Protein AF-0000000086067739 (afdb_homodimer)

Structure (mmCIF, N/CA/C/O backbone):
data_AF-0000000086067739-model_v1
#
loop_
_entity.id
_entity.type
_entity.pdbx_description
1 polymer 'Uncharacterized protein'
#
loop_
_atom_site.group_PDB
_atom_site.id
_atom_site.type_symbol
_atom_site.label_atom_id
_atom_site.label_alt_id
_atom_site.label_comp_id
_atom_site.label_asym_id
_atom_site.label_entity_id
_atom_site.label_seq_id
_atom_site.pdbx_PDB_ins_code
_atom_site.Cartn_x
_atom_site.Cartn_y
_atom_site.Cartn_z
_atom_site.occupancy
_atom_site.B_iso_or_equiv
_atom_site.auth_seq_id
_atom_site.auth_comp_id
_atom_site.auth_asym_id
_atom_site.auth_atom_id
_atom_site.pdbx_PDB_model_num
ATOM 1 N N . MET A 1 1 ? -11.281 33.219 -3.848 1 17.33 1 MET A N 1
ATOM 2 C CA . MET A 1 1 ? -10.469 34.031 -2.949 1 17.33 1 MET A CA 1
ATOM 3 C C . MET A 1 1 ? -11.281 34.469 -1.734 1 17.33 1 MET A C 1
ATOM 5 O O . MET A 1 1 ? -10.789 34.438 -0.606 1 17.33 1 MET A O 1
ATOM 9 N N . ALA A 1 2 ? -12.547 34.875 -2.168 1 20.64 2 ALA A N 1
ATOM 10 C CA . ALA A 1 2 ? -13.492 35.594 -1.303 1 20.64 2 ALA A CA 1
ATOM 11 C C . ALA A 1 2 ? -14.117 34.625 -0.287 1 20.64 2 ALA A C 1
ATOM 13 O O . ALA A 1 2 ? -14.438 35.031 0.833 1 20.64 2 ALA A O 1
ATOM 14 N N . GLY A 1 3 ? -14.109 33.312 -0.742 1 23.55 3 GLY A N 1
ATOM 15 C CA . GLY A 1 3 ? -14.961 32.375 -0.051 1 23.55 3 GLY A CA 1
ATOM 16 C C . GLY A 1 3 ? -14.336 31.812 1.214 1 23.55 3 GLY A C 1
ATOM 17 O O . GLY A 1 3 ? -15.047 31.422 2.143 1 23.55 3 GLY A O 1
ATOM 18 N N . ARG A 1 4 ? -12.945 31.688 1.188 1 25.94 4 ARG A N 1
ATOM 19 C CA . ARG A 1 4 ? -12.203 31.047 2.273 1 25.94 4 ARG A CA 1
ATOM 20 C C . ARG A 1 4 ? -12.203 31.938 3.518 1 25.94 4 ARG A C 1
ATOM 22 O O . ARG A 1 4 ? -12.141 31.438 4.641 1 25.94 4 ARG A O 1
ATOM 29 N N . LEU A 1 5 ? -12.18 33.312 3.35 1 25.94 5 LEU A N 1
ATOM 30 C CA . LEU A 1 5 ? -12.195 34.375 4.348 1 25.94 5 LEU A CA 1
ATOM 31 C C . LEU A 1 5 ? -13.531 34.406 5.09 1 25.94 5 LEU A C 1
ATOM 33 O O . LEU A 1 5 ? -13.57 34.656 6.293 1 25.94 5 LEU A O 1
ATOM 37 N N . LEU A 1 6 ? -14.562 33.75 4.535 1 26.33 6 LEU A N 1
ATOM 38 C CA . LEU A 1 6 ? -15.938 33.875 5.016 1 26.33 6 LEU A CA 1
ATOM 39 C C . LEU A 1 6 ? -16.188 32.875 6.16 1 26.33 6 LEU A C 1
ATOM 41 O O . LEU A 1 6 ? -16.875 33.219 7.125 1 26.33 6 LEU A O 1
ATOM 45 N N . LEU A 1 7 ? -15.531 31.734 6.176 1 29.16 7 LEU A N 1
ATOM 46 C CA . LEU A 1 7 ? -15.82 30.859 7.309 1 29.16 7 LEU A CA 1
ATOM 47 C C . LEU A 1 7 ? -15.102 31.344 8.562 1 29.16 7 LEU A C 1
ATOM 49 O O . LEU A 1 7 ? -15.672 31.297 9.664 1 29.16 7 LEU A O 1
ATOM 53 N N . ALA A 1 8 ? -13.852 31.781 8.594 1 29.7 8 ALA A N 1
ATOM 54 C CA . ALA A 1 8 ? -13.266 32.531 9.695 1 29.7 8 ALA A CA 1
ATOM 55 C C . ALA A 1 8 ? -13.992 33.875 9.906 1 29.7 8 ALA A C 1
ATOM 57 O O . ALA A 1 8 ? -14.188 34.281 11.047 1 29.7 8 ALA A O 1
ATOM 58 N N . LEU A 1 9 ? -14.516 34.469 8.898 1 28.34 9 LEU A N 1
ATOM 59 C CA . LEU A 1 9 ? -15.391 35.656 8.898 1 28.34 9 LEU A CA 1
ATOM 60 C C . LEU A 1 9 ? -16.797 35.281 9.359 1 28.34 9 LEU A C 1
ATOM 62 O O . LEU A 1 9 ? -17.5 36.094 9.977 1 28.34 9 LEU A O 1
ATOM 66 N N . PHE A 1 10 ? -17.266 34.031 9.117 1 32.88 10 PHE A N 1
ATOM 67 C CA . PHE A 1 10 ? -18.516 33.531 9.695 1 32.88 10 PHE A CA 1
ATOM 68 C C . PHE A 1 10 ? -18.391 33.375 11.203 1 32.88 10 PHE A C 1
ATOM 70 O O . PHE A 1 10 ? -19.312 33.719 11.953 1 32.88 10 PHE A O 1
ATOM 77 N N . ALA A 1 11 ? -17.344 32.75 11.68 1 32.59 11 ALA A N 1
ATOM 78 C CA . ALA A 1 11 ? -17.047 32.875 13.109 1 32.59 11 ALA A CA 1
ATOM 79 C C . ALA A 1 11 ? -16.734 34.312 13.492 1 32.59 11 ALA A C 1
ATOM 81 O O . ALA A 1 11 ? -17.172 34.781 14.547 1 32.59 11 ALA A O 1
ATOM 82 N N . CYS A 1 12 ? -15.938 34.969 12.719 1 30.16 12 CYS A N 1
ATOM 83 C CA . CYS A 1 12 ? -15.711 36.406 12.922 1 30.16 12 CYS A CA 1
ATOM 84 C C . CYS A 1 12 ? -16.953 37.188 12.555 1 30.16 12 CYS A C 1
ATOM 86 O O . CYS A 1 12 ? -17.188 38.281 13.125 1 30.16 12 CYS A O 1
ATOM 88 N N . ALA A 1 13 ? -17.672 36.906 11.547 1 30.84 13 ALA A N 1
ATOM 89 C CA . ALA A 1 13 ? -18.922 37.625 11.281 1 30.84 13 ALA A CA 1
ATOM 90 C C . ALA A 1 13 ? -19.922 37.406 12.422 1 30.84 13 ALA A C 1
ATOM 92 O O . ALA A 1 13 ? -20.719 38.312 12.727 1 30.84 13 ALA A O 1
ATOM 93 N N . ALA A 1 14 ? -19.969 36.281 12.922 1 33.66 14 ALA A N 1
ATOM 94 C CA . ALA A 1 14 ? -20.594 36.219 14.242 1 33.66 14 ALA A CA 1
ATOM 95 C C . ALA A 1 14 ? -19.828 37.125 15.234 1 33.66 14 ALA A C 1
ATOM 97 O O . ALA A 1 14 ? -20.438 37.719 16.109 1 33.66 14 ALA A O 1
ATOM 98 N N . VAL A 1 15 ? -18.5 37.188 15.078 1 32.62 15 VAL A N 1
ATOM 99 C CA . VAL A 1 15 ? -17.688 38.156 15.797 1 32.62 15 VAL A CA 1
ATOM 100 C C . VAL A 1 15 ? -17.875 39.531 15.188 1 32.62 15 VAL A C 1
ATOM 102 O O . VAL A 1 15 ? -17.438 40.531 15.758 1 32.62 15 VAL A O 1
ATOM 105 N N . ARG A 1 16 ? -18.141 39.719 13.984 1 35 16 ARG A N 1
ATOM 106 C CA . ARG A 1 16 ? -18.406 41.094 13.523 1 35 16 ARG A CA 1
ATOM 107 C C . ARG A 1 16 ? -19.422 41.781 14.422 1 35 16 ARG A C 1
ATOM 109 O O . ARG A 1 16 ? -19.391 43 14.57 1 35 16 ARG A O 1
ATOM 116 N N . ALA A 1 17 ? -20.453 41.125 14.688 1 34.03 17 ALA A N 1
ATOM 117 C CA . ALA A 1 17 ? -21.219 41.906 15.664 1 34.03 17 ALA A CA 1
ATOM 118 C C . ALA A 1 17 ? -20.391 42.219 16.906 1 34.03 17 ALA A C 1
ATOM 120 O O . ALA A 1 17 ? -20.734 43.094 17.688 1 34.03 17 ALA A O 1
ATOM 121 N N . MET A 1 18 ? -19.297 41.406 17.156 1 36.53 18 MET A N 1
ATOM 122 C CA . MET A 1 18 ? -18.422 41.781 18.266 1 36.53 18 MET A CA 1
ATOM 123 C C . MET A 1 18 ? -17.203 42.531 17.75 1 36.53 18 MET A C 1
ATOM 125 O O . MET A 1 18 ? -16.469 42.062 16.906 1 36.53 18 MET A O 1
ATOM 129 N N . ASP A 1 19 ? -17.141 43.875 17.406 1 38.97 19 ASP A N 1
ATOM 130 C CA . ASP A 1 19 ? -16.031 44.812 17.219 1 38.97 19 ASP A CA 1
ATOM 131 C C . ASP A 1 19 ? -14.742 44.281 17.844 1 38.97 19 ASP A C 1
ATOM 133 O O . ASP A 1 19 ? -14.617 44.219 19.062 1 38.97 19 ASP A O 1
ATOM 137 N N . LEU A 1 20 ? -13.969 43.438 16.953 1 48.59 20 LEU A N 1
ATOM 138 C CA . LEU A 1 20 ? -12.719 42.906 17.5 1 48.59 20 LEU A CA 1
ATOM 139 C C . LEU A 1 20 ? -12.016 43.969 18.344 1 48.59 20 LEU A C 1
ATOM 141 O O . LEU A 1 20 ? -11.336 43.656 19.312 1 48.59 20 LEU A O 1
ATOM 145 N N . LYS A 1 21 ? -12.141 45.25 17.734 1 51.03 21 LYS A N 1
ATOM 146 C CA . LYS A 1 21 ? -11.586 46.344 18.531 1 51.03 21 LYS A CA 1
ATOM 147 C C . LYS A 1 21 ? -12.227 46.375 19.922 1 51.03 21 LYS A C 1
ATOM 149 O O . LYS A 1 21 ? -11.547 46.625 20.922 1 51.03 21 LYS A O 1
ATOM 154 N N . ASP A 1 22 ? -13.516 46.031 19.797 1 48.34 22 ASP A N 1
ATOM 155 C CA . ASP A 1 22 ? -14.219 46.031 21.078 1 48.34 22 ASP A CA 1
ATOM 156 C C . ASP A 1 22 ? -13.906 44.781 21.891 1 48.34 22 ASP A C 1
ATOM 158 O O . ASP A 1 22 ? -14 44.781 23.109 1 48.34 22 ASP A O 1
ATOM 162 N N . MET A 1 23 ? -13.414 43.812 21.094 1 51.47 23 MET A N 1
ATOM 163 C CA . MET A 1 23 ? -13.078 42.562 21.797 1 51.47 23 MET A CA 1
ATOM 164 C C . MET A 1 23 ? -11.625 42.562 22.25 1 51.47 23 MET A C 1
ATOM 166 O O . MET A 1 23 ? -11.156 41.594 22.844 1 51.47 23 MET A O 1
ATOM 170 N N . GLY A 1 24 ? -10.984 43.781 21.938 1 50.31 24 GLY A N 1
ATOM 171 C CA . GLY A 1 24 ? -9.625 43.938 22.422 1 50.31 24 GLY A CA 1
ATOM 172 C C . GLY A 1 24 ? -8.578 43.562 21.391 1 50.31 24 GLY A C 1
ATOM 173 O O . GLY A 1 24 ? -7.395 43.438 21.703 1 50.31 24 GLY A O 1
ATOM 174 N N . ILE A 1 25 ? -9.078 43.094 20.156 1 56.12 25 ILE A N 1
ATOM 175 C CA . ILE A 1 25 ? -8.078 42.812 19.125 1 56.12 25 ILE A CA 1
ATOM 176 C C . ILE A 1 25 ? -8.086 43.906 18.078 1 56.12 25 ILE A C 1
ATOM 178 O O . ILE A 1 25 ? -9 43.969 17.25 1 56.12 25 ILE A O 1
ATOM 182 N N . ASP A 1 26 ? -7.211 44.875 18.219 1 54.31 26 ASP A N 1
ATOM 183 C CA . ASP A 1 26 ? -7.039 45.969 17.25 1 54.31 26 ASP A CA 1
ATOM 184 C C . ASP A 1 26 ? -5.961 45.594 16.219 1 54.31 26 ASP A C 1
ATOM 186 O O . ASP A 1 26 ? -4.773 45.812 16.469 1 54.31 26 ASP A O 1
ATOM 190 N N . LEU A 1 27 ? -6.414 45.031 15.148 1 57.97 27 LEU A N 1
ATOM 191 C CA . LEU A 1 27 ? -5.473 44.594 14.125 1 57.97 27 LEU A CA 1
ATOM 192 C C . LEU A 1 27 ? -4.762 45.781 13.5 1 57.97 27 LEU A C 1
ATOM 194 O O . LEU A 1 27 ? -3.619 45.656 13.055 1 57.97 27 LEU A O 1
ATOM 198 N N . GLU A 1 28 ? -5.434 46.938 13.375 1 57.41 28 GLU A N 1
ATOM 199 C CA . GLU A 1 28 ? -4.801 48.125 12.812 1 57.41 28 GLU A CA 1
ATOM 200 C C . GLU A 1 28 ? -3.668 48.625 13.703 1 57.41 28 GLU A C 1
ATOM 202 O O . GLU A 1 28 ? -2.609 49 13.211 1 57.41 28 GLU A O 1
ATOM 207 N N . ARG A 1 29 ? -3.98 48.531 14.945 1 57.53 29 ARG A N 1
ATOM 208 C CA . ARG A 1 29 ? -2.934 48.969 15.867 1 57.53 29 ARG A CA 1
ATOM 209 C C . ARG A 1 29 ? -1.756 48 15.852 1 57.53 29 ARG A C 1
ATOM 211 O O . ARG A 1 29 ? -0.598 48.438 15.875 1 57.53 29 ARG A O 1
ATOM 218 N N . ALA A 1 30 ? -2.113 46.781 15.742 1 59.22 30 ALA A N 1
ATOM 219 C CA . ALA A 1 30 ? -1.037 45.781 15.688 1 59.22 30 ALA A CA 1
ATOM 220 C C . ALA A 1 30 ? -0.198 45.938 14.43 1 59.22 30 ALA A C 1
ATOM 222 O O . ALA A 1 30 ? 1.031 45.875 14.477 1 59.22 30 ALA A O 1
ATOM 223 N N . SER A 1 31 ? -0.906 46.219 13.422 1 60.81 31 SER A N 1
ATOM 224 C CA . SER A 1 31 ? -0.191 46.406 12.164 1 60.81 31 SER A CA 1
ATOM 225 C C . SER A 1 31 ? 0.624 47.688 12.172 1 60.81 31 SER A C 1
ATOM 227 O O . SER A 1 31 ? 1.737 47.719 11.648 1 60.81 31 SER A O 1
ATOM 229 N N . SER A 1 32 ? 0.1 48.719 12.742 1 58.84 32 SER A N 1
ATOM 230 C CA . SER A 1 32 ? 0.806 50 12.758 1 58.84 32 SER A CA 1
ATOM 231 C C . SER A 1 32 ? 2.068 49.938 13.609 1 58.84 32 SER A C 1
ATOM 233 O O . SER A 1 32 ? 3.02 50.688 13.391 1 58.84 32 SER A O 1
ATOM 235 N N . LEU A 1 33 ? 2.035 49 14.531 1 56 33 LEU A N 1
ATOM 236 C CA . LEU A 1 33 ? 3.213 48.844 15.375 1 56 33 LEU A CA 1
ATOM 237 C C . LEU A 1 33 ? 4.25 47.938 14.695 1 56 33 LEU A C 1
ATOM 239 O O . LEU A 1 33 ? 5.453 48.188 14.805 1 56 33 LEU A O 1
ATOM 243 N N . LEU A 1 34 ? 3.709 46.969 14.008 1 59.97 34 LEU A N 1
ATOM 244 C CA . LEU A 1 34 ? 4.621 45.969 13.422 1 59.97 34 LEU A CA 1
ATOM 245 C C . LEU A 1 34 ? 5.199 46.5 12.109 1 59.97 34 LEU A C 1
ATOM 247 O O . LEU A 1 34 ? 6.336 46.156 11.758 1 59.97 34 LEU A O 1
ATOM 251 N N . LEU A 1 35 ? 4.496 47.344 11.461 1 63.62 35 LEU A N 1
ATOM 252 C CA . LEU A 1 35 ? 4.855 47.75 10.117 1 63.62 35 LEU A CA 1
ATOM 253 C C . LEU A 1 35 ? 6.117 48.594 10.133 1 63.62 35 LEU A C 1
ATOM 255 O O . LEU A 1 35 ? 7.012 48.406 9.305 1 63.62 35 LEU A O 1
ATOM 259 N N . PRO A 1 36 ? 6.215 49.5 11.141 1 59.31 36 PRO A N 1
ATOM 260 C CA . PRO A 1 36 ? 7.434 50.312 11.109 1 59.31 36 PRO A CA 1
ATOM 261 C C . PRO A 1 36 ? 8.68 49.5 11.508 1 59.31 36 PRO A C 1
ATOM 263 O O . PRO A 1 36 ? 9.797 49.938 11.211 1 59.31 36 PRO A O 1
ATOM 266 N N . MET A 1 37 ? 8.508 48.344 12.102 1 62.28 37 MET A N 1
ATOM 267 C CA . MET A 1 37 ? 9.648 47.531 12.547 1 62.28 37 MET A CA 1
ATOM 268 C C . MET A 1 37 ? 10.258 46.781 11.383 1 62.28 37 MET A C 1
ATOM 270 O O . MET A 1 37 ? 11.438 46.406 11.422 1 62.28 37 MET A O 1
ATOM 274 N N . LEU A 1 38 ? 9.547 46.625 10.383 1 66.19 38 LEU A N 1
ATOM 275 C CA . LEU A 1 38 ? 9.977 45.75 9.289 1 66.19 38 LEU A CA 1
ATOM 276 C C . LEU A 1 38 ? 11.141 46.375 8.523 1 66.19 38 LEU A C 1
ATOM 278 O O . LEU A 1 38 ? 12.164 45.719 8.297 1 66.19 38 LEU A O 1
ATOM 282 N N . PRO A 1 39 ? 11.031 47.688 8.203 1 65.25 39 PRO A N 1
ATOM 283 C CA . PRO A 1 39 ? 12.18 48.281 7.5 1 65.25 39 PRO A CA 1
ATOM 284 C C . PRO A 1 39 ? 13.422 48.375 8.391 1 65.25 39 PRO A C 1
ATOM 286 O O . PRO A 1 39 ? 14.547 48.344 7.887 1 65.25 39 PRO A O 1
ATOM 289 N N . VAL A 1 40 ? 13.172 48.344 9.734 1 66.19 40 VAL A N 1
ATOM 290 C CA . VAL A 1 40 ? 14.289 48.438 10.672 1 66.19 40 VAL A CA 1
ATOM 291 C C . VAL A 1 40 ? 15.07 47.156 10.68 1 66.19 40 VAL A C 1
ATOM 293 O O . VAL A 1 40 ? 16.297 47.156 10.75 1 66.19 40 VAL A O 1
ATOM 296 N N . ILE A 1 41 ? 14.367 46.156 10.484 1 70.75 41 ILE A N 1
ATOM 297 C CA . ILE A 1 41 ? 15.016 44.844 10.508 1 70.75 41 ILE A CA 1
ATOM 298 C C . ILE A 1 41 ? 15.883 44.688 9.258 1 70.75 41 ILE A C 1
ATOM 300 O O . ILE A 1 41 ? 16.953 44.094 9.32 1 70.75 41 ILE A O 1
ATOM 304 N N . CYS A 1 42 ? 15.391 45.156 8.195 1 72.38 42 CYS A N 1
ATOM 305 C CA . CYS A 1 42 ? 16.156 45.062 6.953 1 72.38 42 CYS A CA 1
ATOM 306 C C . CYS A 1 42 ? 17.469 45.844 7.066 1 72.38 42 CYS A C 1
ATOM 308 O O . CYS A 1 42 ? 18.5 45.406 6.527 1 72.38 42 CYS A O 1
ATOM 310 N N . ASN A 1 43 ? 17.422 46.938 7.828 1 63.94 43 ASN A N 1
ATOM 311 C CA . ASN A 1 43 ? 18.609 47.781 7.879 1 63.94 43 ASN A CA 1
ATOM 312 C C . ASN A 1 43 ? 19.469 47.5 9.102 1 63.94 43 ASN A C 1
ATOM 314 O O . ASN A 1 43 ? 20.516 48.125 9.305 1 63.94 43 ASN A O 1
ATOM 318 N N . ALA A 1 44 ? 18.953 46.438 9.93 1 64.12 44 ALA A N 1
ATOM 319 C CA . ALA A 1 44 ? 19.703 46.125 11.148 1 64.12 44 ALA A CA 1
ATOM 320 C C . ALA A 1 44 ? 20.891 45.219 10.844 1 64.12 44 ALA A C 1
ATOM 322 O O . ALA A 1 44 ? 20.734 44.031 10.625 1 64.12 44 ALA A O 1
ATOM 323 N N . ASN A 1 45 ? 22 45.625 10.203 1 60.84 45 ASN A N 1
ATOM 324 C CA . ASN A 1 45 ? 23.219 44.844 9.984 1 60.84 45 ASN A CA 1
ATOM 325 C C . ASN A 1 45 ? 24.391 45.406 10.781 1 60.84 45 ASN A C 1
ATOM 327 O O . ASN A 1 45 ? 24.344 46.562 11.242 1 60.84 45 ASN A O 1
ATOM 331 N N . LYS A 1 46 ? 25.25 44.531 11.203 1 59.91 46 LYS A N 1
ATOM 332 C CA . LYS A 1 46 ? 26.453 44.906 11.922 1 59.91 46 LYS A CA 1
ATOM 333 C C . LYS A 1 46 ? 27.109 46.125 11.258 1 59.91 46 LYS A C 1
ATOM 335 O O . LYS A 1 46 ? 27.672 46.969 11.938 1 59.91 46 LYS A O 1
ATOM 340 N N . GLU A 1 47 ? 27.031 46.094 9.977 1 61.16 47 GLU A N 1
ATOM 341 C CA . GLU A 1 47 ? 27.781 47.125 9.281 1 61.16 47 GLU A CA 1
ATOM 342 C C . GLU A 1 47 ? 26.922 48.375 9.094 1 61.16 47 GLU A C 1
ATOM 344 O O . GLU A 1 47 ? 27.438 49.438 8.695 1 61.16 47 GLU A O 1
ATOM 349 N N . GLN A 1 48 ? 25.828 48.625 9.758 1 54.5 48 GLN A N 1
ATOM 350 C CA . GLN A 1 48 ? 24.953 49.781 9.742 1 54.5 48 GLN A CA 1
ATOM 351 C C . GLN A 1 48 ? 24.734 50.281 8.32 1 54.5 48 GLN A C 1
ATOM 353 O O . GLN A 1 48 ? 24.719 51.5 8.086 1 54.5 48 GLN A O 1
ATOM 358 N N . LYS A 1 49 ? 25 49.438 7.238 1 59.88 49 LYS A N 1
ATOM 359 C CA . LYS A 1 49 ? 24.781 49.844 5.859 1 59.88 49 LYS A CA 1
ATOM 360 C C . LYS A 1 49 ? 23.391 49.438 5.367 1 59.88 49 LYS A C 1
ATOM 362 O O . LYS A 1 49 ? 22.844 48.438 5.805 1 59.88 49 LYS A O 1
ATOM 367 N N . GLN A 1 50 ? 22.766 50.375 4.66 1 60.34 50 GLN A N 1
ATOM 368 C CA . GLN A 1 50 ? 21.469 50.125 4.062 1 60.34 50 GLN A CA 1
ATOM 369 C C . GLN A 1 50 ? 21.5 48.969 3.078 1 60.34 50 GLN A C 1
ATOM 371 O O . GLN A 1 50 ? 22.359 48.938 2.191 1 60.34 50 GLN A O 1
ATOM 376 N N . ASN A 1 51 ? 20.906 47.844 3.381 1 67.75 51 ASN A N 1
ATOM 377 C CA . ASN A 1 51 ? 20.828 46.688 2.482 1 67.75 51 ASN A CA 1
ATOM 378 C C . ASN A 1 51 ? 19.688 46.812 1.488 1 67.75 51 ASN A C 1
ATOM 380 O O . ASN A 1 51 ? 18.516 46.719 1.867 1 67.75 51 ASN A O 1
ATOM 384 N N . VAL A 1 52 ? 19.875 47.281 0.252 1 71.19 52 VAL A N 1
ATOM 385 C CA . VAL A 1 52 ? 18.906 47.531 -0.812 1 71.19 52 VAL A CA 1
ATOM 386 C C . VAL A 1 52 ? 18.219 46.25 -1.211 1 71.19 52 VAL A C 1
ATOM 388 O O . VAL A 1 52 ? 17.094 46.25 -1.729 1 71.19 52 VAL A O 1
ATOM 391 N N . ASP A 1 53 ? 18.828 45.156 -0.854 1 75.88 53 ASP A N 1
ATOM 392 C CA . ASP A 1 53 ? 18.266 43.875 -1.324 1 75.88 53 ASP A CA 1
ATOM 393 C C . ASP A 1 53 ? 17 43.531 -0.545 1 75.88 53 ASP A C 1
ATOM 395 O O . ASP A 1 53 ? 16.125 42.844 -1.07 1 75.88 53 ASP A O 1
ATOM 399 N N . CYS A 1 54 ? 16.875 44.031 0.603 1 81.25 54 CYS A N 1
ATOM 400 C CA . CYS A 1 54 ? 15.75 43.625 1.432 1 81.25 54 CYS A CA 1
ATOM 401 C C . CYS A 1 54 ? 14.594 44.625 1.302 1 81.25 54 CYS A C 1
ATOM 403 O O . CYS A 1 54 ? 13.492 44.375 1.788 1 81.25 54 CYS A O 1
ATOM 405 N N . ALA A 1 55 ? 14.797 45.75 0.574 1 76.69 55 ALA A N 1
ATOM 406 C CA . ALA A 1 55 ? 13.797 46.812 0.492 1 76.69 55 ALA A CA 1
ATOM 407 C C . ALA A 1 55 ? 12.562 46.344 -0.275 1 76.69 55 ALA A C 1
ATOM 409 O O . ALA A 1 55 ? 11.43 46.625 0.114 1 76.69 55 ALA A O 1
ATOM 410 N N . GLY A 1 56 ? 12.828 45.594 -1.295 1 78.94 56 GLY A N 1
ATOM 411 C CA . GLY A 1 56 ? 11.703 45.094 -2.078 1 78.94 56 GLY A CA 1
ATOM 412 C C . GLY A 1 56 ? 10.812 44.125 -1.313 1 78.94 56 GLY A C 1
ATOM 413 O O . GLY A 1 56 ? 9.586 44.25 -1.372 1 78.94 56 GLY A O 1
ATOM 414 N N . CYS A 1 57 ? 11.406 43.281 -0.591 1 86.12 57 CYS A N 1
ATOM 415 C CA . CYS A 1 57 ? 10.656 42.281 0.189 1 86.12 57 CYS A CA 1
ATOM 416 C C . CYS A 1 57 ? 9.875 42.969 1.311 1 86.12 57 CYS A C 1
ATOM 418 O O . CYS A 1 57 ? 8.711 42.656 1.541 1 86.12 57 CYS A O 1
ATOM 420 N N . MET A 1 58 ? 10.477 43.969 1.92 1 81.94 58 MET A N 1
ATOM 421 C CA . MET A 1 58 ? 9.836 44.656 3.039 1 81.94 58 MET A CA 1
ATOM 422 C C . MET A 1 58 ? 8.641 45.469 2.561 1 81.94 58 MET A C 1
ATOM 424 O O . MET A 1 58 ? 7.602 45.5 3.217 1 81.94 58 MET A O 1
ATOM 428 N N . ASP A 1 59 ? 8.852 46.031 1.485 1 79.69 59 ASP A N 1
ATOM 429 C CA . ASP A 1 59 ? 7.754 46.844 0.948 1 79.69 59 ASP A CA 1
ATOM 430 C C . ASP A 1 59 ? 6.574 45.938 0.553 1 79.69 59 ASP A C 1
ATOM 432 O O . ASP A 1 59 ? 5.418 46.312 0.746 1 79.69 59 ASP A O 1
ATOM 436 N N . SER A 1 60 ? 6.867 44.875 -0.031 1 82.75 60 SER A N 1
ATOM 437 C CA . SER A 1 60 ? 5.801 43.969 -0.419 1 82.75 60 SER A CA 1
ATOM 438 C C . SER A 1 60 ? 5.07 43.406 0.803 1 82.75 60 SER A C 1
ATOM 440 O O . SER A 1 60 ? 3.854 43.219 0.772 1 82.75 60 SER A O 1
ATOM 442 N N . MET A 1 61 ? 5.809 43.219 1.839 1 81.44 61 MET A N 1
ATOM 443 C CA . MET A 1 61 ? 5.195 42.719 3.064 1 81.44 61 MET A CA 1
ATOM 444 C C . MET A 1 61 ? 4.332 43.781 3.723 1 81.44 61 MET A C 1
ATOM 446 O O . MET A 1 61 ? 3.283 43.469 4.297 1 81.44 61 MET A O 1
ATOM 450 N N . VAL A 1 62 ? 4.816 45.031 3.617 1 74.06 62 VAL A N 1
ATOM 451 C CA . VAL A 1 62 ? 4.039 46.125 4.16 1 74.06 62 VAL A CA 1
ATOM 452 C C . VAL A 1 62 ? 2.719 46.25 3.404 1 74.06 62 VAL A C 1
ATOM 454 O O . VAL A 1 62 ? 1.663 46.438 4.012 1 74.06 62 VAL A O 1
ATOM 457 N N . GLN A 1 63 ? 2.805 46.094 2.158 1 74.62 63 GLN A N 1
ATOM 458 C CA . GLN A 1 63 ? 1.589 46.156 1.355 1 74.62 63 GLN A CA 1
ATOM 459 C C . GLN A 1 63 ? 0.652 45 1.665 1 74.62 63 GLN A C 1
ATOM 461 O O . GLN A 1 63 ? -0.569 45.156 1.678 1 74.62 63 GLN A O 1
ATOM 466 N N . TYR A 1 64 ? 1.229 43.875 1.921 1 77.31 64 TYR A N 1
ATOM 467 C CA . TYR A 1 64 ? 0.459 42.688 2.279 1 77.31 64 TYR A CA 1
ATOM 468 C C . TYR A 1 64 ? -0.289 42.906 3.592 1 77.31 64 TYR A C 1
ATOM 470 O O . TYR A 1 64 ? -1.494 42.656 3.672 1 77.31 64 TYR A O 1
ATOM 478 N N . PHE A 1 65 ? 0.376 43.438 4.586 1 72.25 65 PHE A N 1
ATOM 479 C CA . PHE A 1 65 ? -0.239 43.625 5.898 1 72.25 65 PHE A CA 1
ATOM 480 C C . PHE A 1 65 ? -1.241 44.75 5.879 1 72.25 65 PHE A C 1
ATOM 482 O O . PHE A 1 65 ? -2.26 44.719 6.574 1 72.25 65 PHE A O 1
ATOM 489 N N . LYS A 1 66 ? -0.959 45.781 5.031 1 67.62 66 LYS A N 1
ATOM 490 C CA . LYS A 1 66 ? -1.906 46.875 4.875 1 67.62 66 LYS A CA 1
ATOM 491 C C . LYS A 1 66 ? -3.199 46.406 4.219 1 67.62 66 LYS A C 1
ATOM 493 O O . LYS A 1 66 ? -4.289 46.812 4.602 1 67.62 66 LYS A O 1
ATOM 498 N N . ALA A 1 67 ? -2.98 45.5 3.334 1 69.88 67 ALA A N 1
ATOM 499 C CA . ALA A 1 67 ? -4.152 44.969 2.645 1 69.88 67 ALA A CA 1
ATOM 500 C C . ALA A 1 67 ? -4.996 44.094 3.584 1 69.88 67 ALA A C 1
ATOM 502 O O . ALA A 1 67 ? -6.227 44.125 3.514 1 69.88 67 ALA A O 1
ATOM 503 N N . ILE A 1 68 ? -4.367 43.375 4.504 1 66 68 ILE A N 1
ATOM 504 C CA . ILE A 1 68 ? -5.09 42.531 5.461 1 66 68 ILE A CA 1
ATOM 505 C C . ILE A 1 68 ? -5.816 43.438 6.469 1 66 68 ILE A C 1
ATOM 507 O O . ILE A 1 68 ? -6.945 43.125 6.867 1 66 68 ILE A O 1
ATOM 511 N N . GLY A 1 69 ? -5.082 44.438 6.91 1 57.75 69 GLY A N 1
ATOM 512 C CA . GLY A 1 69 ? -5.684 45.375 7.855 1 57.75 69 GLY A CA 1
ATOM 513 C C . GLY A 1 69 ? -6.883 46.125 7.285 1 57.75 69 GLY A C 1
ATOM 514 O O . GLY A 1 69 ? -7.844 46.375 8 1 57.75 69 GLY A O 1
ATOM 515 N N . ARG A 1 70 ? -6.84 46.312 5.969 1 53.53 70 ARG A N 1
ATOM 516 C CA . ARG A 1 70 ? -7.93 47.031 5.32 1 53.53 70 ARG A CA 1
ATOM 517 C C . ARG A 1 70 ? -9.047 46.094 4.898 1 53.53 70 ARG A C 1
ATOM 519 O O . ARG A 1 70 ? -10.125 46.531 4.504 1 53.53 70 ARG A O 1
ATOM 526 N N . GLY A 1 71 ? -8.625 44.844 4.852 1 50.62 71 GLY A N 1
ATOM 527 C CA . GLY A 1 71 ? -9.633 43.875 4.477 1 50.62 71 GLY A CA 1
ATOM 528 C C . GLY A 1 71 ? -10.875 43.938 5.348 1 50.62 71 GLY A C 1
ATOM 529 O O . GLY A 1 71 ? -11.984 43.688 4.871 1 50.62 71 GLY A O 1
ATOM 530 N N . GLU A 1 72 ? -10.664 44.312 6.703 1 45.03 72 GLU A N 1
ATOM 531 C CA . GLU A 1 72 ? -11.82 44.5 7.57 1 45.03 72 GLU A CA 1
ATOM 532 C C . GLU A 1 72 ? -12.719 45.625 7.051 1 45.03 72 GLU A C 1
ATOM 534 O O . GLU A 1 72 ? -13.945 45.531 7.105 1 45.03 72 GLU A O 1
ATOM 539 N N . GLU A 1 73 ? -12.141 46.656 6.641 1 43.47 73 GLU A N 1
ATOM 540 C CA . GLU A 1 73 ? -12.93 47.781 6.113 1 43.47 73 GLU A CA 1
ATOM 541 C C . GLU A 1 73 ? -13.688 47.375 4.855 1 43.47 73 GLU A C 1
ATOM 543 O O . GLU A 1 73 ? -14.844 47.75 4.664 1 43.47 73 GLU A O 1
ATOM 548 N N . TRP A 1 74 ? -13.016 46.562 4.184 1 41.59 74 TRP A N 1
ATOM 549 C CA . TRP A 1 74 ? -13.641 46.156 2.924 1 41.59 74 TRP A CA 1
ATOM 550 C C . TRP A 1 74 ? -14.781 45.188 3.158 1 41.59 74 TRP A C 1
ATOM 552 O O . TRP A 1 74 ? -15.797 45.219 2.465 1 41.59 74 TRP A O 1
ATOM 562 N N . ALA A 1 75 ? -14.469 44.344 4.238 1 40.97 75 ALA A N 1
ATOM 563 C CA . ALA A 1 75 ? -15.57 43.469 4.598 1 40.97 75 ALA A CA 1
ATOM 564 C C . ALA A 1 75 ? -16.797 44.25 5.059 1 40.97 75 ALA A C 1
ATOM 566 O O . ALA A 1 75 ? -17.922 43.844 4.805 1 40.97 75 ALA A O 1
ATOM 567 N N . ILE A 1 76 ? -16.562 45.438 5.797 1 36.69 76 ILE A N 1
ATOM 568 C CA . ILE A 1 76 ? -17.625 46.312 6.258 1 36.69 76 ILE A CA 1
ATOM 569 C C . ILE A 1 76 ? -18.219 47.062 5.066 1 36.69 76 ILE A C 1
ATOM 571 O O . ILE A 1 76 ? -19.438 47.25 4.984 1 36.69 76 ILE A O 1
ATOM 575 N N . LEU A 1 77 ? -17.359 47.594 4.301 1 33.53 77 LEU A N 1
ATOM 576 C CA . LEU A 1 77 ? -17.875 48.406 3.209 1 33.53 77 LEU A CA 1
ATOM 577 C C . LEU A 1 77 ? -18.688 47.562 2.234 1 33.53 77 LEU A C 1
ATOM 579 O O . LEU A 1 77 ? -19.609 48.062 1.587 1 33.53 77 LEU A O 1
ATOM 583 N N . SER A 1 78 ? -18.359 46.344 2.246 1 33.47 78 SER A N 1
ATOM 584 C CA . SER A 1 78 ? -19.172 45.531 1.347 1 33.47 78 SER A CA 1
ATOM 585 C C . SER A 1 78 ? -20.547 45.25 1.944 1 33.47 78 SER A C 1
ATOM 587 O O . SER A 1 78 ? -21.484 44.906 1.227 1 33.47 78 SER A O 1
ATOM 589 N N . GLU A 1 79 ? -20.703 45.219 3.426 1 30.69 79 GLU A N 1
ATOM 590 C CA . GLU A 1 79 ? -22.016 45.156 4.062 1 30.69 79 GLU A CA 1
ATOM 591 C C . GLU A 1 79 ? -22.641 46.531 4.195 1 30.69 79 GLU A C 1
ATOM 593 O O . GLU A 1 79 ? -23.625 46.688 4.902 1 30.69 79 GLU A O 1
ATOM 598 N N . CYS A 1 80 ? -22.016 47.562 3.939 1 24.83 80 CYS A N 1
ATOM 599 C CA . CYS A 1 80 ? -22.859 48.75 4.125 1 24.83 80 CYS A CA 1
ATOM 600 C C . CYS A 1 80 ? -24.219 48.562 3.453 1 24.83 80 CYS A C 1
ATOM 602 O O . CYS A 1 80 ? -24.328 48.688 2.234 1 24.83 80 CYS A O 1
ATOM 604 N N . PRO A 1 81 ? -25.016 47.688 4.051 1 26.69 81 PRO A N 1
ATOM 605 C CA . PRO A 1 81 ? -26.375 48.188 3.855 1 26.69 81 PRO A CA 1
ATOM 606 C C . PRO A 1 81 ? -26.578 49.594 4.441 1 26.69 81 PRO A C 1
ATOM 608 O O . PRO A 1 81 ? -26.172 49.844 5.574 1 26.69 81 PRO A O 1
ATOM 611 N N . ALA A 1 82 ? -26.656 50.656 3.885 1 24.81 82 ALA A N 1
ATOM 612 C CA . ALA A 1 82 ? -27.328 51.906 4.348 1 24.81 82 ALA A CA 1
ATOM 613 C C . ALA A 1 82 ? -28.547 51.562 5.203 1 24.81 82 ALA A C 1
ATOM 615 O O . ALA A 1 82 ? -28.891 52.312 6.105 1 24.81 82 ALA A O 1
ATOM 616 N N . TRP A 1 83 ? -29.719 50.812 4.781 1 24.34 83 TRP A N 1
ATOM 617 C CA . TRP A 1 83 ? -31.078 51.156 5.191 1 24.34 83 TRP A CA 1
ATOM 618 C C . TRP A 1 83 ? -31.406 50.562 6.559 1 24.34 83 TRP A C 1
ATOM 620 O O . TRP A 1 83 ? -32.062 51.219 7.379 1 24.34 83 TRP A O 1
ATOM 630 N N . ARG A 1 84 ? -31.453 49.219 6.906 1 25.61 84 ARG A N 1
ATOM 631 C CA . ARG A 1 84 ? -32.594 48.969 7.793 1 25.61 84 ARG A CA 1
ATOM 632 C C . ARG A 1 84 ? -32.188 49.219 9.25 1 25.61 84 ARG A C 1
ATOM 634 O O . ARG A 1 84 ? -32.906 49.906 9.977 1 25.61 84 ARG A O 1
ATOM 641 N N . ALA A 1 85 ? -31.938 48.25 10.094 1 22.11 85 ALA A N 1
ATOM 642 C CA . ALA A 1 85 ? -32.5 48.156 11.43 1 22.11 85 ALA A CA 1
ATOM 643 C C . ALA A 1 85 ? -31.844 49.156 12.383 1 22.11 85 ALA A C 1
ATOM 645 O O . ALA A 1 85 ? -30.625 49.281 12.391 1 22.11 85 ALA A O 1
ATOM 646 N N . PRO A 1 86 ? -32.688 50.188 12.875 1 23.47 86 PRO A N 1
ATOM 647 C CA . PRO A 1 86 ? -32.562 51.094 14.016 1 23.47 86 PRO A CA 1
ATOM 648 C C . PRO A 1 86 ? -32.188 50.375 15.305 1 23.47 86 PRO A C 1
ATOM 650 O O . PRO A 1 86 ? -32.938 49.562 15.82 1 23.47 86 PRO A O 1
ATOM 653 N N . LEU A 1 87 ? -31.344 49.594 15.492 1 21.67 87 LEU A N 1
ATOM 654 C CA . LEU A 1 87 ? -31.312 49.156 16.891 1 21.67 87 LEU A CA 1
ATOM 655 C C . LEU A 1 87 ? -31.25 50.375 17.812 1 21.67 87 LEU A C 1
ATOM 657 O O . LEU A 1 87 ? -30.25 51.094 17.859 1 21.67 87 LEU A O 1
ATOM 661 N N . LEU A 1 88 ? -32.5 51.156 17.953 1 21.22 88 LEU A N 1
ATOM 662 C CA . LEU A 1 88 ? -32.844 52.125 18.984 1 21.22 88 LEU A CA 1
ATOM 663 C C . LEU A 1 88 ? -32.562 51.562 20.375 1 21.22 88 LEU A C 1
ATOM 665 O O . LEU A 1 88 ? -33.156 50.531 20.75 1 21.22 88 LEU A O 1
ATOM 669 N N . GLN A 1 89 ? -31.469 51.375 20.844 1 19.88 89 GLN A N 1
ATOM 670 C CA . GLN A 1 89 ? -31.516 51.281 22.297 1 19.88 89 GLN A CA 1
ATOM 671 C C . GLN A 1 89 ? -32.406 52.375 22.891 1 19.88 89 GLN A C 1
ATOM 673 O O . GLN A 1 89 ? -32.25 53.562 22.562 1 19.88 89 GLN A O 1
ATOM 678 N N . PRO A 1 90 ? -33.656 52 23.281 1 21.61 90 PRO A N 1
ATOM 679 C CA . PRO A 1 90 ? -34.5 52.906 24.062 1 21.61 90 PRO A CA 1
ATOM 680 C C . PRO A 1 90 ? -33.75 53.562 25.203 1 21.61 90 PRO A C 1
ATOM 682 O O . PRO A 1 90 ? -32.906 52.938 25.828 1 21.61 90 PRO A O 1
ATOM 685 N N . ARG A 1 91 ? -33.406 54.844 25.078 1 23.27 91 ARG A N 1
ATOM 686 C CA . ARG A 1 91 ? -33.188 55.719 26.234 1 23.27 91 ARG A CA 1
ATOM 687 C C . ARG A 1 91 ? -34.219 55.469 27.312 1 23.27 91 ARG A C 1
ATOM 689 O O . ARG A 1 91 ? -35.438 55.469 27.047 1 23.27 91 ARG A O 1
ATOM 696 N N . PHE A 1 92 ? -33.938 54.531 28.328 1 22.38 92 PHE A N 1
ATOM 697 C CA . PHE A 1 92 ? -34.656 54.688 29.594 1 22.38 92 PHE A CA 1
ATOM 698 C C . PHE A 1 92 ? -34.656 56.156 30.016 1 22.38 92 PHE A C 1
ATOM 700 O O . PHE A 1 92 ? -33.625 56.719 30.344 1 22.38 92 PHE A O 1
ATOM 707 N N . ALA A 1 93 ? -35.469 57.031 29.297 1 19.72 93 ALA A N 1
ATOM 708 C CA . ALA A 1 93 ? -35.844 58.375 29.719 1 19.72 93 ALA A CA 1
ATOM 709 C C . ALA A 1 93 ? -36.344 58.375 31.172 1 19.72 93 ALA A C 1
ATOM 711 O O . ALA A 1 93 ? -37.344 57.75 31.5 1 19.72 93 ALA A O 1
ATOM 712 N N . ALA A 1 94 ? -35.594 58.219 32.312 1 22.06 94 ALA A N 1
ATOM 713 C CA . ALA A 1 94 ? -36.125 59.062 33.406 1 22.06 94 ALA A CA 1
ATOM 714 C C . ALA A 1 94 ? -36.219 60.531 32.969 1 22.06 94 ALA A C 1
ATOM 716 O O . ALA A 1 94 ? -35.188 61.25 33 1 22.06 94 ALA A O 1
ATOM 717 N N . ALA A 1 95 ? -36.688 61 31.859 1 18.69 95 ALA A N 1
ATOM 718 C CA . ALA A 1 95 ? -36.938 62.438 31.797 1 18.69 95 ALA A CA 1
ATOM 719 C C . ALA A 1 95 ? -37.969 62.875 32.844 1 18.69 95 ALA A C 1
ATOM 721 O O . ALA A 1 95 ? -39 62.188 33.031 1 18.69 95 ALA A O 1
ATOM 722 N N . GLY A 1 96 ? -38.031 63.469 34.156 1 21.72 96 GLY A N 1
ATOM 723 C CA . GLY A 1 96 ? -38.938 64.562 34.125 1 21.72 96 GLY A CA 1
ATOM 724 C C . GLY A 1 96 ? -38.844 65.438 32.844 1 21.72 96 GLY A C 1
ATOM 725 O O . GLY A 1 96 ? -39.844 65.688 32.188 1 21.72 96 GLY A O 1
ATOM 726 N N . THR A 1 97 ? -37.812 66.5 32.781 1 20.02 97 THR A N 1
ATOM 727 C CA . THR A 1 97 ? -37.938 67.812 32.094 1 20.02 97 THR A CA 1
ATOM 728 C C . THR A 1 97 ? -37.781 67.625 30.594 1 20.02 97 THR A C 1
ATOM 730 O O . THR A 1 97 ? -37.281 66.562 30.125 1 20.02 97 THR A O 1
ATOM 733 N N . ASN A 1 98 ? -38.156 68.625 29.578 1 20.53 98 ASN A N 1
ATOM 734 C CA . ASN A 1 98 ? -38.562 69.062 28.25 1 20.53 98 ASN A CA 1
ATOM 735 C C . ASN A 1 98 ? -37.438 68.812 27.234 1 20.53 98 ASN A C 1
ATOM 737 O O . ASN A 1 98 ? -37.594 69.125 26.047 1 20.53 98 ASN A O 1
ATOM 741 N N . MET A 1 99 ? -36.062 68.75 27.625 1 18.8 99 MET A N 1
ATOM 742 C CA . MET A 1 99 ? -35.125 69.312 26.688 1 18.8 99 MET A CA 1
ATOM 743 C C . MET A 1 99 ? -35.062 68.562 25.375 1 18.8 99 MET A C 1
ATOM 745 O O . MET A 1 99 ? -34.906 67.312 25.391 1 18.8 99 MET A O 1
ATOM 749 N N . GLY A 1 100 ? -35.594 69 24.156 1 20.75 100 GLY A N 1
ATOM 750 C CA . GLY A 1 100 ? -35.781 68.75 22.75 1 20.75 100 GLY A CA 1
ATOM 751 C C . GLY A 1 100 ? -34.5 68.375 22.031 1 20.75 100 GLY A C 1
ATOM 752 O O . GLY A 1 100 ? -34.5 68.062 20.844 1 20.75 100 GLY A O 1
ATOM 753 N N . GLU A 1 101 ? -33.188 68.75 22.469 1 20.64 101 GLU A N 1
ATOM 754 C CA . GLU A 1 101 ? -32.188 69.062 21.469 1 20.64 101 GLU A CA 1
ATOM 755 C C . GLU A 1 101 ? -31.688 67.812 20.75 1 20.64 101 GLU A C 1
ATOM 757 O O . GLU A 1 101 ? -31.641 66.75 21.328 1 20.64 101 GLU A O 1
ATOM 762 N N . GLN A 1 102 ? -31.516 67.938 19.344 1 20.84 102 GLN A N 1
ATOM 763 C CA . GLN A 1 102 ? -31.188 67.125 18.172 1 20.84 102 GLN A CA 1
ATOM 764 C C . GLN A 1 102 ? -29.766 66.562 18.266 1 20.84 102 GLN A C 1
ATOM 766 O O . GLN A 1 102 ? -28.797 67.312 18.344 1 20.84 102 GLN A O 1
ATOM 771 N N . ALA A 1 103 ? -29.391 65.625 19.109 1 22.16 103 ALA A N 1
ATOM 772 C CA . ALA A 1 103 ? -28.031 65.188 19.359 1 22.16 103 ALA A CA 1
ATOM 773 C C . ALA A 1 103 ? -27.406 64.625 18.078 1 22.16 103 ALA A C 1
ATOM 775 O O . ALA A 1 103 ? -27.875 63.594 17.547 1 22.16 103 ALA A O 1
ATOM 776 N N . GLY A 1 104 ? -26.953 65.562 17.094 1 21.39 104 GLY A N 1
ATOM 777 C CA . GLY A 1 104 ? -26.25 65.312 15.844 1 21.39 104 GLY A CA 1
ATOM 778 C C . GLY A 1 104 ? -24.922 64.625 16.031 1 21.39 104 GLY A C 1
ATOM 779 O O . GLY A 1 104 ? -24.078 65.062 16.812 1 21.39 104 GLY A O 1
ATOM 780 N N . LEU A 1 105 ? -24.812 63.375 16.078 1 22.88 105 LEU A N 1
ATOM 781 C CA . LEU A 1 105 ? -23.609 62.562 16.219 1 22.88 105 LEU A CA 1
ATOM 782 C C . LEU A 1 105 ? -22.625 62.844 15.102 1 22.88 105 LEU A C 1
ATOM 784 O O . LEU A 1 105 ? -22.891 62.562 13.938 1 22.88 105 LEU A O 1
ATOM 788 N N . GLY A 1 106 ? -21.906 63.969 15.062 1 22.66 106 GLY A N 1
ATOM 789 C CA . GLY A 1 106 ? -20.891 64.438 14.117 1 22.66 106 GLY A CA 1
ATOM 790 C C . GLY A 1 106 ? -19.656 63.531 14.109 1 22.66 106 GLY A C 1
ATOM 791 O O . GLY A 1 106 ? -18.953 63.406 15.109 1 22.66 106 GLY A O 1
ATOM 792 N N . LEU A 1 107 ? -19.625 62.438 13.391 1 23.83 107 LEU A N 1
ATOM 793 C CA . LEU A 1 107 ? -18.422 61.656 13.141 1 23.83 107 LEU A CA 1
ATOM 794 C C . LEU A 1 107 ? -17.344 62.5 12.469 1 23.83 107 LEU A C 1
ATOM 796 O O . LEU A 1 107 ? -17.578 63.094 11.422 1 23.83 107 LEU A O 1
ATOM 800 N N . ARG A 1 108 ? -16.609 63.156 13.164 1 25.09 108 ARG A N 1
ATOM 801 C CA . ARG A 1 108 ? -15.508 64 12.703 1 25.09 108 ARG A CA 1
ATOM 802 C C . ARG A 1 108 ? -14.461 63.156 11.961 1 25.09 108 ARG A C 1
ATOM 804 O O . ARG A 1 108 ? -13.844 62.281 12.539 1 25.09 108 ARG A O 1
ATOM 811 N N . CYS A 1 109 ? -14.648 62.969 10.641 1 23.81 109 CYS A N 1
ATOM 812 C CA . CYS A 1 109 ? -13.672 62.406 9.711 1 23.81 109 CYS A CA 1
ATOM 813 C C . CYS A 1 109 ? -12.383 63.219 9.734 1 23.81 109 CYS A C 1
ATOM 815 O O . CYS A 1 109 ? -12.422 64.438 9.664 1 23.81 109 CYS A O 1
ATOM 817 N N . GLN A 1 110 ? -11.422 62.906 10.383 1 24.48 110 GLN A N 1
ATOM 818 C CA . GLN A 1 110 ? -10.227 63.688 10.602 1 24.48 110 GLN A CA 1
ATOM 819 C C . GLN A 1 110 ? -9.766 64.375 9.312 1 24.48 110 GLN A C 1
ATOM 821 O O . GLN A 1 110 ? -9.484 65.562 9.297 1 24.48 110 GLN A O 1
ATOM 826 N N . SER A 1 111 ? -8.922 63.781 8.422 1 24.83 111 SER A N 1
ATOM 827 C CA . SER A 1 111 ? -8.312 64.688 7.434 1 24.83 111 SER A CA 1
ATOM 828 C C . SER A 1 111 ? -9.367 65.25 6.492 1 24.83 111 SER A C 1
ATOM 830 O O . SER A 1 111 ? -10.461 64.688 6.363 1 24.83 111 SER A O 1
ATOM 832 N N . GLY A 1 112 ? -9.273 66.438 5.883 1 24.91 112 GLY A N 1
ATOM 833 C CA . GLY A 1 112 ? -10.031 67.375 5.07 1 24.91 112 GLY A CA 1
ATOM 834 C C . GLY A 1 112 ? -10.875 66.688 4.008 1 24.91 112 GLY A C 1
ATOM 835 O O . GLY A 1 112 ? -11.805 67.25 3.471 1 24.91 112 GLY A O 1
ATOM 836 N N . ALA A 1 113 ? -10.375 65.812 3.195 1 25.45 113 ALA A N 1
ATOM 837 C CA . ALA A 1 113 ? -11.117 65.562 1.954 1 25.45 113 ALA A CA 1
ATOM 838 C C . ALA A 1 113 ? -12.461 64.875 2.23 1 25.45 113 ALA A C 1
ATOM 840 O O . ALA A 1 113 ? -12.844 63.938 1.552 1 25.45 113 ALA A O 1
ATOM 841 N N . CYS A 1 114 ? -12.953 64.812 3.477 1 25.28 114 CYS A N 1
ATOM 842 C CA . CYS A 1 114 ? -14.273 64.25 3.719 1 25.28 114 CYS A CA 1
ATOM 843 C C . CYS A 1 114 ? -15.367 65.125 3.148 1 25.28 114 CYS A C 1
ATOM 845 O O . CYS A 1 114 ? -15.453 66.312 3.496 1 25.28 114 CYS A O 1
ATOM 847 N N . CYS A 1 115 ? -15.805 64.875 1.912 1 26.56 115 CYS A N 1
ATOM 848 C CA . CYS A 1 115 ? -16.859 65.75 1.358 1 26.56 115 CYS A CA 1
ATOM 849 C C . CYS A 1 115 ? -18.016 65.875 2.35 1 26.56 115 CYS A C 1
ATOM 851 O O . CYS A 1 115 ? -18.188 65.062 3.242 1 26.56 115 CYS A O 1
ATOM 853 N N . GLY A 1 116 ? -18.688 67 2.613 1 27.19 116 GLY A N 1
ATOM 854 C CA . GLY A 1 116 ? -19.781 67.625 3.342 1 27.19 116 GLY A CA 1
ATOM 855 C C . GLY A 1 116 ? -21.031 66.812 3.387 1 27.19 116 GLY A C 1
ATOM 856 O O . GLY A 1 116 ? -22.125 67.312 3.623 1 27.19 116 GLY A O 1
ATOM 857 N N . GLN A 1 117 ? -21.156 65.625 2.721 1 27.66 117 GLN A N 1
ATOM 858 C CA . GLN A 1 117 ? -22.5 65.062 2.502 1 27.66 117 GLN A CA 1
ATOM 859 C C . GLN A 1 117 ? -23.141 64.625 3.82 1 27.66 117 GLN A C 1
ATOM 861 O O . GLN A 1 117 ? -22.531 63.938 4.621 1 27.66 117 GLN A O 1
ATOM 866 N N . ARG A 1 118 ? -24.016 65.562 4.293 1 28.12 118 ARG A N 1
ATOM 867 C CA . ARG A 1 118 ? -24.922 65.438 5.426 1 28.12 118 ARG A CA 1
ATOM 868 C C . ARG A 1 118 ? -25.891 64.25 5.215 1 28.12 118 ARG A C 1
ATOM 870 O O . ARG A 1 118 ? -26.562 64.188 4.184 1 28.12 118 ARG A O 1
ATOM 877 N N . LEU A 1 119 ? -25.688 63.125 5.633 1 28.08 119 LEU A N 1
ATOM 878 C CA . LEU A 1 119 ? -26.641 62.031 5.609 1 28.08 119 LEU A CA 1
ATOM 879 C C . LEU A 1 119 ? -27.906 62.375 6.402 1 28.08 119 LEU A C 1
ATOM 881 O O . LEU A 1 119 ? -27.812 62.719 7.586 1 28.08 119 LEU A O 1
ATOM 885 N N . VAL A 1 120 ? -28.859 63.094 5.75 1 26.19 120 VAL A N 1
ATOM 886 C CA . VAL A 1 120 ? -30.125 63.438 6.375 1 26.19 120 VAL A CA 1
ATOM 887 C C . VAL A 1 120 ? -31.047 62.219 6.379 1 26.19 120 VAL A C 1
ATOM 889 O O . VAL A 1 120 ? -31.219 61.562 5.352 1 26.19 120 VAL A O 1
ATOM 892 N N . PHE A 1 121 ? -31.312 61.656 7.457 1 25.84 121 PHE A N 1
ATOM 893 C CA . PHE A 1 121 ? -32.188 60.5 7.742 1 25.84 121 PHE A CA 1
ATOM 894 C C . PHE A 1 121 ? -33.656 60.969 7.754 1 25.84 121 PHE A C 1
ATOM 896 O O . PHE A 1 121 ? -34.031 61.875 8.492 1 25.84 121 PHE A O 1
ATOM 903 N N . SER A 1 122 ? -34.281 61.156 6.609 1 24.09 122 SER A N 1
ATOM 904 C CA . SER A 1 122 ? -35.656 61.562 6.664 1 24.09 122 SER A CA 1
ATOM 905 C C . SER A 1 122 ? -36.594 60.375 6.883 1 24.09 122 SER A C 1
ATOM 907 O O . SER A 1 122 ? -36.375 59.312 6.301 1 24.09 122 SER A O 1
ATOM 909 N N . GLN A 1 123 ? -37.25 60.281 8.07 1 24.94 123 GLN A N 1
ATOM 910 C CA . GLN A 1 123 ? -38.312 59.375 8.547 1 24.94 123 GLN A CA 1
ATOM 911 C C . GLN A 1 123 ? -39.594 59.531 7.73 1 24.94 123 GLN A C 1
ATOM 913 O O . GLN A 1 123 ? -40.25 60.562 7.809 1 24.94 123 GLN A O 1
ATOM 918 N N . HIS A 1 124 ? -39.625 59.219 6.469 1 24.59 124 HIS A N 1
ATOM 919 C CA . HIS A 1 124 ? -40.969 59.344 5.922 1 24.59 124 HIS A CA 1
ATOM 920 C C . HIS A 1 124 ? -41.875 58.25 6.457 1 24.59 124 HIS A C 1
ATOM 922 O O . HIS A 1 124 ? -41.469 57.094 6.566 1 24.59 124 HIS A O 1
ATOM 928 N N . HIS A 1 125 ? -42.906 58.531 7.305 1 27.34 125 HIS A N 1
ATOM 929 C CA . HIS A 1 125 ? -44.062 57.875 7.93 1 27.34 125 HIS A CA 1
ATOM 930 C C . HIS A 1 125 ? -44.906 57.156 6.895 1 27.34 125 HIS A C 1
ATOM 932 O O . HIS A 1 125 ? -46 57.594 6.547 1 27.34 125 HIS A O 1
ATOM 938 N N . ARG A 1 126 ? -44.406 56.594 5.785 1 28.36 126 ARG A N 1
ATOM 939 C CA . ARG A 1 126 ? -45.562 56 5.152 1 28.36 126 ARG A CA 1
ATOM 940 C C . ARG A 1 126 ? -46.156 54.875 6.023 1 28.36 126 ARG A C 1
ATOM 942 O O . ARG A 1 126 ? -45.438 54.25 6.805 1 28.36 126 ARG A O 1
ATOM 949 N N . ALA A 1 127 ? -47.594 54.719 6.211 1 26.53 127 ALA A N 1
ATOM 950 C CA . ALA A 1 127 ? -48.656 54.094 6.977 1 26.53 127 ALA A CA 1
ATOM 951 C C . ALA A 1 127 ? -48.406 52.594 7.086 1 26.53 127 ALA A C 1
ATOM 953 O O . ALA A 1 127 ? -49.094 51.906 7.863 1 26.53 127 ALA A O 1
ATOM 954 N N . GLU A 1 128 ? -47.969 51.969 6.016 1 27.2 128 GLU A N 1
ATOM 955 C CA . GLU A 1 128 ? -48.281 50.562 6.324 1 27.2 128 GLU A CA 1
ATOM 956 C C . GLU A 1 128 ? -47.375 50.031 7.418 1 27.2 128 GLU A C 1
ATOM 958 O O . GLU A 1 128 ? -46.219 50.375 7.492 1 27.2 128 GLU A O 1
ATOM 963 N N . PRO A 1 129 ? -47.875 49.438 8.594 1 26.17 129 PRO A N 1
ATOM 964 C CA . PRO A 1 129 ? -47.312 49.375 9.945 1 26.17 129 PRO A CA 1
ATOM 965 C C . PRO A 1 129 ? -45.875 48.875 9.961 1 26.17 129 PRO A C 1
ATOM 967 O O . PRO A 1 129 ? -45.094 49.281 10.812 1 26.17 129 PRO A O 1
ATOM 970 N N . GLY A 1 130 ? -45.656 47.75 9.5 1 26.72 130 GLY A N 1
ATOM 971 C CA . GLY A 1 130 ? -44.688 46.875 10.094 1 26.72 130 GLY A CA 1
ATOM 972 C C . GLY A 1 130 ? -43.25 47.312 9.805 1 26.72 130 GLY A C 1
ATOM 973 O O . GLY A 1 130 ? -42.438 47.375 10.727 1 26.72 130 GLY A O 1
ATOM 974 N N . VAL A 1 131 ? -42.812 47.125 8.547 1 25.55 131 VAL A N 1
ATOM 975 C CA . VAL A 1 131 ? -41.406 47 8.258 1 25.55 131 VAL A CA 1
ATOM 976 C C . VAL A 1 131 ? -40.781 48.406 8.031 1 25.55 131 VAL A C 1
ATOM 978 O O . VAL A 1 131 ? -41.219 49.125 7.125 1 25.55 131 VAL A O 1
ATOM 981 N N . ARG A 1 132 ? -40.562 49.219 9.078 1 25.5 132 ARG A N 1
ATOM 982 C CA . ARG A 1 132 ? -40.031 50.562 8.93 1 25.5 132 ARG A CA 1
ATOM 983 C C . ARG A 1 132 ? -38.656 50.562 8.242 1 25.5 132 ARG A C 1
ATOM 985 O O . ARG A 1 132 ? -37.75 49.812 8.664 1 25.5 132 ARG A O 1
ATOM 992 N N . PHE A 1 133 ? -38.75 50.812 6.898 1 25.22 133 PHE A N 1
ATOM 993 C CA . PHE A 1 133 ? -37.562 50.875 6.062 1 25.22 133 PHE A CA 1
ATOM 994 C C . PHE A 1 133 ? -36.75 52.156 6.352 1 25.22 133 PHE A C 1
ATOM 996 O O . PHE A 1 133 ? -37.344 53.25 6.418 1 25.22 133 PHE A O 1
ATOM 1003 N N . ILE A 1 134 ? -35.938 52.25 7.281 1 25.55 134 ILE A N 1
ATOM 1004 C CA . ILE A 1 134 ? -35.156 53.469 7.434 1 25.55 134 ILE A CA 1
ATOM 1005 C C . ILE A 1 134 ? -34.25 53.656 6.223 1 25.55 134 ILE A C 1
ATOM 1007 O O . ILE A 1 134 ? -33.438 52.781 5.918 1 25.55 134 ILE A O 1
ATOM 1011 N N . THR A 1 135 ? -34.75 54.375 5.188 1 25.08 135 THR A N 1
ATOM 1012 C CA . THR A 1 135 ? -34.031 54.781 3.988 1 25.08 135 THR A CA 1
ATOM 1013 C C . THR A 1 135 ? -33 55.844 4.309 1 25.08 135 THR A C 1
ATOM 1015 O O . THR A 1 135 ? -33.344 56.875 4.895 1 25.08 135 THR A O 1
ATOM 1018 N N . CYS A 1 136 ? -31.844 55.5 4.691 1 25.17 136 CYS A N 1
ATOM 1019 C CA . CYS A 1 136 ? -30.828 56.531 4.848 1 25.17 136 CYS A CA 1
ATOM 1020 C C . CYS A 1 136 ? -30.609 57.281 3.537 1 25.17 136 CYS A C 1
ATOM 1022 O O . CYS A 1 136 ? -30.125 56.688 2.562 1 25.17 136 CYS A O 1
ATOM 1024 N N . VAL A 1 137 ? -31.453 58.156 3.229 1 26.22 137 VAL A N 1
ATOM 1025 C CA . VAL A 1 137 ? -31.359 59 2.055 1 26.22 137 VAL A CA 1
ATOM 1026 C C . VAL A 1 137 ? -30.297 60.094 2.293 1 26.22 137 VAL A C 1
ATOM 1028 O O . VAL A 1 137 ? -30.391 60.875 3.236 1 26.22 137 VAL A O 1
ATOM 1031 N N . VAL A 1 138 ? -28.953 59.812 1.92 1 26.97 138 VAL A N 1
ATOM 1032 C CA . VAL A 1 138 ? -28 60.938 1.864 1 26.97 138 VAL A CA 1
ATOM 1033 C C . VAL A 1 138 ? -28.5 62 0.919 1 26.97 138 VAL A C 1
ATOM 1035 O O . VAL A 1 138 ? -28.781 61.75 -0.25 1 26.97 138 VAL A O 1
ATOM 1038 N N . PRO A 1 139 ? -29.031 62.969 1.462 1 26.73 139 PRO A N 1
ATOM 1039 C CA . PRO A 1 139 ? -29.5 64.062 0.567 1 26.73 139 PRO A CA 1
ATOM 1040 C C . PRO A 1 139 ? -28.359 64.625 -0.267 1 26.73 139 PRO A C 1
ATOM 1042 O O . PRO A 1 139 ? -27.328 65 0.279 1 26.73 139 PRO A O 1
ATOM 1045 N N . ILE A 1 140 ? -28.141 64.25 -1.62 1 28.67 140 ILE A N 1
ATOM 1046 C CA . ILE A 1 140 ? -27.359 64.875 -2.68 1 28.67 140 ILE A CA 1
ATOM 1047 C C . ILE A 1 140 ? -27.766 66.312 -2.824 1 28.67 140 ILE A C 1
ATOM 1049 O O . ILE A 1 140 ? -28.859 66.625 -3.307 1 28.67 140 ILE A O 1
ATOM 1053 N N . SER A 1 141 ? -27.531 67.125 -1.861 1 28.58 141 SER A N 1
ATOM 1054 C CA . SER A 1 141 ? -27.828 68.5 -2.326 1 28.58 141 SER A CA 1
ATOM 1055 C C . SER A 1 141 ? -27.125 68.75 -3.65 1 28.58 141 SER A C 1
ATOM 1057 O O . SER A 1 141 ? -26.328 67.938 -4.125 1 28.58 141 SER A O 1
ATOM 1059 N N . LYS A 1 142 ? -26.859 70.125 -3.871 1 31.12 142 LYS A N 1
ATOM 1060 C CA . LYS A 1 142 ? -26.422 70.75 -5.129 1 31.12 142 LYS A CA 1
ATOM 1061 C C . LYS A 1 142 ? -25.094 70.125 -5.586 1 31.12 142 LYS A C 1
ATOM 1063 O O . LYS A 1 142 ? -24.141 70.062 -4.805 1 31.12 142 LYS A O 1
ATOM 1068 N N . TYR A 1 143 ? -25.141 69.375 -6.637 1 30.33 143 TYR A N 1
ATOM 1069 C CA . TYR A 1 143 ? -24.219 68.562 -7.441 1 30.33 143 TYR A CA 1
ATOM 1070 C C . TYR A 1 143 ? -23.062 69.438 -7.941 1 30.33 143 TYR A C 1
ATOM 1072 O O . TYR A 1 143 ? -23.219 70.188 -8.914 1 30.33 143 TYR A O 1
ATOM 1080 N N . ASN A 1 144 ? -22.547 70.312 -7.078 1 25.69 144 ASN A N 1
ATOM 1081 C CA . ASN A 1 144 ? -21.453 70.938 -7.82 1 25.69 144 ASN A CA 1
ATOM 1082 C C . ASN A 1 144 ? -20.578 69.938 -8.523 1 25.69 144 ASN A C 1
ATOM 1084 O O . ASN A 1 144 ? -20.453 68.812 -8.047 1 25.69 144 ASN A O 1
ATOM 1088 N N . GLU A 1 145 ? -20.344 70.062 -9.945 1 30.08 145 GLU A N 1
ATOM 1089 C CA . GLU A 1 145 ? -19.672 69.25 -10.945 1 30.08 145 GLU A CA 1
ATOM 1090 C C . GLU A 1 145 ? -18.391 68.625 -10.391 1 30.08 145 GLU A C 1
ATOM 1092 O O . GLU A 1 145 ? -17.969 67.562 -10.844 1 30.08 145 GLU A O 1
ATOM 1097 N N . SER A 1 146 ? -17.688 69.5 -9.758 1 28.41 146 SER A N 1
ATOM 1098 C CA . SER A 1 146 ? -16.344 69 -9.398 1 28.41 146 SER A CA 1
ATOM 1099 C C . SER A 1 146 ? -16.406 67.875 -8.422 1 28.41 146 SER A C 1
ATOM 1101 O O . SER A 1 146 ? -15.375 67.25 -8.086 1 28.41 146 SER A O 1
ATOM 1103 N N . CYS A 1 147 ? -17.375 67.938 -7.582 1 28.73 147 CYS A N 1
ATOM 1104 C CA . CYS A 1 147 ? -17.422 66.875 -6.578 1 28.73 147 CYS A CA 1
ATOM 1105 C C . CYS A 1 147 ? -17.891 65.562 -7.188 1 28.73 147 CYS A C 1
ATOM 1107 O O . CYS A 1 147 ? -19 65.062 -6.891 1 28.73 147 CYS A O 1
ATOM 1109 N N . LYS A 1 148 ? -17.891 65.562 -8.523 1 29.06 148 LYS A N 1
ATOM 1110 C CA . LYS A 1 148 ? -18.156 64.25 -9.117 1 29.06 148 LYS A CA 1
ATOM 1111 C C . LYS A 1 148 ? -17.641 63.156 -8.227 1 29.06 148 LYS A C 1
ATOM 1113 O O . LYS A 1 148 ? -16.5 63.219 -7.746 1 29.06 148 LYS A O 1
ATOM 1118 N N . PRO A 1 149 ? -18.672 62.688 -7.527 1 30.62 149 PRO A N 1
ATOM 1119 C CA . PRO A 1 149 ? -18.141 61.5 -6.844 1 30.62 149 PRO A CA 1
ATOM 1120 C C . PRO A 1 149 ? -17.047 60.812 -7.641 1 30.62 149 PRO A C 1
ATOM 1122 O O . PRO A 1 149 ? -17.234 60.5 -8.828 1 30.62 149 PRO A O 1
ATOM 1125 N N . ARG A 1 150 ? -15.906 61.469 -7.531 1 28.02 150 ARG A N 1
ATOM 1126 C CA . ARG A 1 150 ? -14.93 60.625 -8.195 1 28.02 150 ARG A CA 1
ATOM 1127 C C . ARG A 1 150 ? -15.281 59.156 -8 1 28.02 150 ARG A C 1
ATOM 1129 O O . ARG A 1 150 ? -15.438 58.688 -6.871 1 28.02 150 ARG A O 1
ATOM 1136 N N . LYS A 1 151 ? -16.219 58.688 -8.805 1 29.64 151 LYS A N 1
ATOM 1137 C CA . LYS A 1 151 ? -16.312 57.25 -9 1 29.64 151 LYS A CA 1
ATOM 1138 C C . LYS A 1 151 ? -14.992 56.562 -8.656 1 29.64 151 LYS A C 1
ATOM 1140 O O . LYS A 1 151 ? -14.07 56.531 -9.469 1 29.64 151 LYS A O 1
ATOM 1145 N N . ARG A 1 152 ? -14.57 57 -7.578 1 29.47 152 ARG A N 1
ATOM 1146 C CA . ARG A 1 152 ? -13.508 56.031 -7.352 1 29.47 152 ARG A CA 1
ATOM 1147 C C . ARG A 1 152 ? -13.992 54.625 -7.684 1 29.47 152 ARG A C 1
ATOM 1149 O O . ARG A 1 152 ? -15.016 54.156 -7.168 1 29.47 152 ARG A O 1
ATOM 1156 N N . SER A 1 153 ? -14.078 54.25 -9.023 1 27.62 153 SER A N 1
ATOM 1157 C CA . SER A 1 153 ? -14.188 52.875 -9.508 1 27.62 153 SER A CA 1
ATOM 1158 C C . SER A 1 153 ? -13.852 51.875 -8.414 1 27.62 153 SER A C 1
ATOM 1160 O O . SER A 1 153 ? -12.688 51.75 -8.023 1 27.62 153 SER A O 1
ATOM 1162 N N . TYR A 1 154 ? -14.578 51.875 -7.395 1 29.36 154 TYR A N 1
ATOM 1163 C CA . TYR A 1 154 ? -14.633 50.75 -6.473 1 29.36 154 TYR A CA 1
ATOM 1164 C C . TYR A 1 154 ? -14.547 49.438 -7.223 1 29.36 154 TYR A C 1
ATOM 1166 O O . TYR A 1 154 ? -15.469 48.625 -7.152 1 29.36 154 TYR A O 1
ATOM 1174 N N . GLN A 1 155 ? -14.609 49.406 -8.578 1 31.7 155 GLN A N 1
ATOM 1175 C CA . GLN A 1 155 ? -14.555 48.219 -9.422 1 31.7 155 GLN A CA 1
ATOM 1176 C C . GLN A 1 155 ? -13.875 47.062 -8.695 1 31.7 155 GLN A C 1
ATOM 1178 O O . GLN A 1 155 ? -14.422 45.938 -8.633 1 31.7 155 GLN A O 1
ATOM 1183 N N . VAL A 1 156 ? -12.625 46.781 -9.086 1 32.97 156 VAL A N 1
ATOM 1184 C CA . VAL A 1 156 ? -11.797 45.594 -9.062 1 32.97 156 VAL A CA 1
ATOM 1185 C C . VAL A 1 156 ? -11.406 45.25 -7.629 1 32.97 156 VAL A C 1
ATOM 1187 O O . VAL A 1 156 ? -10.828 46.062 -6.926 1 32.97 156 VAL A O 1
ATOM 1190 N N . MET A 1 157 ? -12.219 44.812 -6.691 1 40.5 157 MET A N 1
ATOM 1191 C CA . MET A 1 157 ? -11.445 44.188 -5.609 1 40.5 157 MET A CA 1
ATOM 1192 C C . MET A 1 157 ? -9.977 44.062 -5.992 1 40.5 157 MET A C 1
ATOM 1194 O O . MET A 1 157 ? -9.633 43.344 -6.938 1 40.5 157 MET A O 1
ATOM 1198 N N . PRO A 1 158 ? -9.141 45.031 -5.723 1 49.44 158 PRO A N 1
ATOM 1199 C CA . PRO A 1 158 ? -7.785 45.125 -6.27 1 49.44 158 PRO A CA 1
ATOM 1200 C C . PRO A 1 158 ? -7.02 43.812 -6.16 1 49.44 158 PRO A C 1
ATOM 1202 O O . PRO A 1 158 ? -7.352 42.969 -5.324 1 49.44 158 PRO A O 1
ATOM 1205 N N . ASN A 1 159 ? -6.605 43.406 -7.324 1 59.06 159 ASN A N 1
ATOM 1206 C CA . ASN A 1 159 ? -5.688 42.281 -7.473 1 59.06 159 ASN A CA 1
ATOM 1207 C C . ASN A 1 159 ? -4.871 42.031 -6.203 1 59.06 159 ASN A C 1
ATOM 1209 O O . ASN A 1 159 ? -4.578 40.906 -5.848 1 59.06 159 ASN A O 1
ATOM 1213 N N . TRP A 1 160 ? -4.898 43.188 -5.352 1 63.31 160 TRP A N 1
ATOM 1214 C CA . TRP A 1 160 ? -4.09 43.062 -4.145 1 63.31 160 TRP A CA 1
ATOM 1215 C C . TRP A 1 160 ? -4.898 42.406 -3.021 1 63.31 160 TRP A C 1
ATOM 1217 O O . TRP A 1 160 ? -4.352 41.656 -2.203 1 63.31 160 TRP A O 1
ATOM 1227 N N . CYS A 1 161 ? -6.211 42.719 -3.027 1 61.72 161 CYS A N 1
ATOM 1228 C CA . CYS A 1 161 ? -7.035 42.094 -1.982 1 61.72 161 CYS A CA 1
ATOM 1229 C C . CYS A 1 161 ? -7.188 40.594 -2.199 1 61.72 161 CYS A C 1
ATOM 1231 O O . CYS A 1 161 ? -7.141 39.844 -1.242 1 61.72 161 CYS A O 1
ATOM 1233 N N . ILE A 1 162 ? -7.305 40.344 -3.398 1 67.31 162 ILE A N 1
ATOM 1234 C CA . ILE A 1 162 ? -7.414 38.906 -3.719 1 67.31 162 ILE A CA 1
ATOM 1235 C C . ILE A 1 162 ? -6.086 38.219 -3.434 1 67.31 162 ILE A C 1
ATOM 1237 O O . ILE A 1 162 ? -6.059 37.125 -2.881 1 67.31 162 ILE A O 1
ATOM 1241 N N . PHE A 1 163 ? -5.105 38.875 -3.748 1 76.31 163 PHE A N 1
ATOM 1242 C CA . PHE A 1 163 ? -3.773 38.344 -3.512 1 76.31 163 PHE A CA 1
ATOM 1243 C C . PHE A 1 163 ? -3.527 38.125 -2.021 1 76.31 163 PHE A C 1
ATOM 1245 O O . PHE A 1 163 ? -3.109 37.062 -1.594 1 76.31 163 PHE A O 1
ATOM 1252 N N . SER A 1 164 ? -3.908 39.094 -1.229 1 75.75 164 SER A N 1
ATOM 1253 C CA . SER A 1 164 ? -3.619 39.031 0.2 1 75.75 164 SER A CA 1
ATOM 1254 C C . SER A 1 164 ? -4.516 38 0.902 1 75.75 164 SER A C 1
ATOM 1256 O O . SER A 1 164 ? -4.07 37.312 1.808 1 75.75 164 SER A O 1
ATOM 1258 N N . SER A 1 165 ? -5.719 37.938 0.48 1 74.69 165 SER A N 1
ATOM 1259 C CA . SER A 1 165 ? -6.621 37 1.113 1 74.69 165 SER A CA 1
ATOM 1260 C C . SER A 1 165 ? -6.258 35.562 0.74 1 74.69 165 SER A C 1
ATOM 1262 O O . SER A 1 165 ? -6.328 34.656 1.578 1 74.69 165 SER A O 1
ATOM 1264 N N . SER A 1 166 ? -5.855 35.344 -0.468 1 80.81 166 SER A N 1
ATOM 1265 C CA . SER A 1 166 ? -5.488 34 -0.907 1 80.81 166 SER A CA 1
ATOM 1266 C C . SER A 1 166 ? -4.168 33.562 -0.291 1 80.81 166 SER A C 1
ATOM 1268 O O . SER A 1 166 ? -3.996 32.406 0.053 1 80.81 166 SER A O 1
ATOM 1270 N N . VAL A 1 167 ? -3.359 34.531 -0.179 1 85.56 167 VAL A N 1
ATOM 1271 C CA . VAL A 1 167 ? -2.07 34.188 0.429 1 85.56 167 VAL A CA 1
ATOM 1272 C C . VAL A 1 167 ? -2.262 33.906 1.913 1 85.56 167 VAL A C 1
ATOM 1274 O O . VAL A 1 167 ? -1.626 33 2.453 1 85.56 167 VAL A O 1
ATOM 1277 N N . THR A 1 168 ? -3.176 34.594 2.539 1 80.88 168 THR A N 1
ATOM 1278 C CA . THR A 1 168 ? -3.424 34.375 3.957 1 80.88 168 THR A CA 1
ATOM 1279 C C . THR A 1 168 ? -4.086 33 4.172 1 80.88 168 THR A C 1
ATOM 1281 O O . THR A 1 168 ? -3.816 32.344 5.164 1 80.88 168 THR A O 1
ATOM 1284 N N . ASP A 1 169 ? -4.891 32.656 3.305 1 81.75 169 ASP A N 1
ATOM 1285 C CA . ASP A 1 169 ? -5.531 31.359 3.402 1 81.75 169 ASP A CA 1
ATOM 1286 C C . ASP A 1 169 ? -4.512 30.234 3.236 1 81.75 169 ASP A C 1
ATOM 1288 O O . ASP A 1 169 ? -4.562 29.234 3.955 1 81.75 169 ASP A O 1
ATOM 1292 N N . ALA A 1 170 ? -3.654 30.453 2.367 1 88.38 170 ALA A N 1
ATOM 1293 C CA . ALA A 1 170 ? -2.662 29.422 2.08 1 88.38 170 ALA A CA 1
ATOM 1294 C C . ALA A 1 170 ? -1.506 29.484 3.072 1 88.38 170 ALA A C 1
ATOM 1296 O O . ALA A 1 170 ? -0.702 28.547 3.154 1 88.38 170 ALA A O 1
ATOM 1297 N N . GLN A 1 171 ? -1.453 30.469 3.873 1 88.62 171 GLN A N 1
ATOM 1298 C CA . GLN A 1 171 ? -0.312 30.703 4.75 1 88.62 171 GLN A CA 1
ATOM 1299 C C . GLN A 1 171 ? -0.26 29.672 5.875 1 88.62 171 GLN A C 1
ATOM 1301 O O . GLN A 1 171 ? -1.265 29.031 6.176 1 88.62 171 GLN A O 1
ATOM 1306 N N . THR A 1 172 ? 0.939 29.547 6.387 1 88.75 172 THR A N 1
ATOM 1307 C CA . THR A 1 172 ? 1.194 28.609 7.469 1 88.75 172 THR A CA 1
ATOM 1308 C C . THR A 1 172 ? 0.418 28.984 8.727 1 88.75 172 THR A C 1
ATOM 1310 O O . THR A 1 172 ? 0.24 30.172 9.008 1 88.75 172 THR A O 1
ATOM 1313 N N . LYS A 1 173 ? -0.182 28.031 9.367 1 83.62 173 LYS A N 1
ATOM 1314 C CA . LYS A 1 173 ? -0.878 28.188 10.641 1 83.62 173 LYS A CA 1
ATOM 1315 C C . LYS A 1 173 ? -0.256 27.297 11.719 1 83.62 173 LYS A C 1
ATOM 1317 O O . LYS A 1 173 ? 0.559 26.422 11.414 1 83.62 173 LYS A O 1
ATOM 1322 N N . ILE A 1 174 ? -0.577 27.625 12.945 1 80.38 174 ILE A N 1
ATOM 1323 C CA . ILE A 1 174 ? -0.06 26.812 14.039 1 80.38 174 ILE A CA 1
ATOM 1324 C C . ILE A 1 174 ? -0.68 25.422 13.992 1 80.38 174 ILE A C 1
ATOM 1326 O O . ILE A 1 174 ? -1.9 25.281 13.883 1 80.38 174 ILE A O 1
ATOM 1330 N N . PRO A 1 175 ? 0.173 24.516 13.984 1 84.5 175 PRO A N 1
ATOM 1331 C CA . PRO A 1 175 ? -0.345 23.156 13.883 1 84.5 175 PRO A CA 1
ATOM 1332 C C . PRO A 1 175 ? -1.013 22.672 15.164 1 84.5 175 PRO A C 1
ATOM 1334 O O . PRO A 1 175 ? -0.916 23.328 16.203 1 84.5 175 PRO A O 1
ATOM 1337 N N . VAL A 1 176 ? -1.693 21.547 14.969 1 85.38 176 VAL A N 1
ATOM 1338 C CA . VAL A 1 176 ? -2.371 20.906 16.094 1 85.38 176 VAL A CA 1
ATOM 1339 C C . VAL A 1 176 ? -1.368 20.109 16.922 1 85.38 176 VAL A C 1
ATOM 1341 O O . VAL A 1 176 ? -0.581 19.328 16.359 1 85.38 176 VAL A O 1
ATOM 1344 N N . SER A 1 177 ? -1.178 20.312 18.156 1 84.44 177 SER A N 1
ATOM 1345 C CA . SER A 1 177 ? -0.398 19.547 19.125 1 84.44 177 SER A CA 1
ATOM 1346 C C . SER A 1 177 ? 1.099 19.75 18.906 1 84.44 177 SER A C 1
ATOM 1348 O O . SER A 1 177 ? 1.806 18.812 18.5 1 84.44 177 SER A O 1
ATOM 1350 N N . VAL A 1 178 ? 1.594 20.781 19.125 1 79.06 178 VAL A N 1
ATOM 1351 C CA . VAL A 1 178 ? 3.021 21.062 19.031 1 79.06 178 VAL A CA 1
ATOM 1352 C C . VAL A 1 178 ? 3.779 20.266 20.078 1 79.06 178 VAL A C 1
ATOM 1354 O O . VAL A 1 178 ? 4.855 19.734 19.812 1 79.06 178 VAL A O 1
ATOM 1357 N N . MET A 1 179 ? 3.09 20 21.203 1 78.25 179 MET A N 1
ATOM 1358 C CA . MET A 1 179 ? 3.723 19.234 22.266 1 78.25 179 MET A CA 1
ATOM 1359 C C . MET A 1 179 ? 3.705 17.734 21.969 1 78.25 179 MET A C 1
ATOM 1361 O O . MET A 1 179 ? 4.445 16.969 22.578 1 78.25 179 MET A O 1
ATOM 1365 N N . GLY A 1 180 ? 2.816 17.453 21.062 1 78.38 180 GLY A N 1
ATOM 1366 C CA . GLY A 1 180 ? 2.773 16.062 20.656 1 78.38 180 GLY A CA 1
ATOM 1367 C C . GLY A 1 180 ? 3.842 15.711 19.625 1 78.38 180 GLY A C 1
ATOM 1368 O O . GLY A 1 180 ? 4.035 14.539 19.312 1 78.38 180 GLY A O 1
ATOM 1369 N N . GLY A 1 181 ? 4.574 16.734 19.172 1 79.75 181 GLY A N 1
ATOM 1370 C CA . GLY A 1 181 ? 5.711 16.469 18.312 1 79.75 181 GLY A CA 1
ATOM 1371 C C . GLY A 1 181 ? 5.52 16.984 16.891 1 79.75 181 GLY A C 1
ATOM 1372 O O . GLY A 1 181 ? 6.164 16.516 15.961 1 79.75 181 GLY A O 1
ATOM 1373 N N . THR A 1 182 ? 4.594 17.828 16.672 1 85.31 182 THR A N 1
ATOM 1374 C CA . THR A 1 182 ? 4.449 18.438 15.359 1 85.31 182 THR A CA 1
ATOM 1375 C C . THR A 1 182 ? 5.301 19.703 15.258 1 85.31 182 THR A C 1
ATOM 1377 O O . THR A 1 182 ? 4.938 20.734 15.797 1 85.31 182 THR A O 1
ATOM 1380 N N . PHE A 1 183 ? 6.434 19.531 14.492 1 82 183 PHE A N 1
ATOM 1381 C CA . PHE A 1 183 ? 7.371 20.641 14.445 1 82 183 PHE A CA 1
ATOM 1382 C C . PHE A 1 183 ? 7.426 21.25 13.055 1 82 183 PHE A C 1
ATOM 1384 O O . PHE A 1 183 ? 8.18 22.188 12.805 1 82 183 PHE A O 1
ATOM 1391 N N . SER A 1 184 ? 6.672 20.75 12.18 1 88.06 184 SER A N 1
ATOM 1392 C CA . SER A 1 184 ? 6.688 21.297 10.828 1 88.06 184 SER A CA 1
ATOM 1393 C C . SER A 1 184 ? 5.43 22.109 10.539 1 88.06 184 SER A C 1
ATOM 1395 O O . SER A 1 184 ? 4.316 21.656 10.812 1 88.06 184 SER A O 1
ATOM 1397 N N . PHE A 1 185 ? 5.75 23.359 10.172 1 89.06 185 PHE A N 1
ATOM 1398 C CA . PHE A 1 185 ? 4.691 24.281 9.797 1 89.06 185 PHE A CA 1
ATOM 1399 C C . PHE A 1 185 ? 4.691 24.531 8.297 1 89.06 185 PHE A C 1
ATOM 1401 O O . PHE A 1 185 ? 5.492 25.328 7.793 1 89.06 185 PHE A O 1
ATOM 1408 N N . LEU A 1 186 ? 3.783 23.891 7.633 1 90.69 186 LEU A N 1
ATOM 1409 C CA . LEU A 1 186 ? 3.793 24.016 6.18 1 90.69 186 LEU A CA 1
ATOM 1410 C C . LEU A 1 186 ? 2.582 24.812 5.695 1 90.69 186 LEU A C 1
ATOM 1412 O O . LEU A 1 186 ? 1.487 24.672 6.25 1 90.69 186 LEU A O 1
ATOM 1416 N N . SER A 1 187 ? 2.881 25.688 4.727 1 91.5 187 SER A N 1
ATOM 1417 C CA . SER A 1 187 ? 1.788 26.312 3.986 1 91.5 187 SER A CA 1
ATOM 1418 C C . SER A 1 187 ? 1.296 25.406 2.861 1 91.5 187 SER A C 1
ATOM 1420 O O . SER A 1 187 ? 1.929 24.391 2.545 1 91.5 187 SER A O 1
ATOM 1422 N N . SER A 1 188 ? 0.09 25.719 2.363 1 91.44 188 SER A N 1
ATOM 1423 C CA . SER A 1 188 ? -0.409 24.953 1.233 1 91.44 188 SER A CA 1
ATOM 1424 C C . SER A 1 188 ? 0.373 25.266 -0.039 1 91.44 188 SER A C 1
ATOM 1426 O O . SER A 1 188 ? 0.258 26.359 -0.594 1 91.44 188 SER A O 1
ATOM 1428 N N . PHE A 1 189 ? 1.187 24.406 -0.529 1 92.44 189 PHE A N 1
ATOM 1429 C CA . PHE A 1 189 ? 2.092 24.578 -1.659 1 92.44 189 PHE A CA 1
ATOM 1430 C C . PHE A 1 189 ? 1.316 24.906 -2.93 1 92.44 189 PHE A C 1
ATOM 1432 O O . PHE A 1 189 ? 1.646 25.859 -3.637 1 92.44 189 PHE A O 1
ATOM 1439 N N . ASP A 1 190 ? 0.316 24.172 -3.225 1 89.44 190 ASP A N 1
ATOM 1440 C CA . ASP A 1 190 ? -0.427 24.312 -4.473 1 89.44 190 ASP A CA 1
ATOM 1441 C C . ASP A 1 190 ? -1.305 25.562 -4.461 1 89.44 190 ASP A C 1
ATOM 1443 O O . ASP A 1 190 ? -1.418 26.266 -5.473 1 89.44 190 ASP A O 1
ATOM 1447 N N . ASP A 1 191 ? -1.946 25.844 -3.277 1 88.25 191 ASP A N 1
ATOM 1448 C CA . ASP A 1 191 ? -2.795 27.031 -3.184 1 88.25 191 ASP A CA 1
ATOM 1449 C C . ASP A 1 191 ? -1.962 28.312 -3.221 1 88.25 191 ASP A C 1
ATOM 1451 O O . ASP A 1 191 ? -2.41 29.344 -3.736 1 88.25 191 ASP A O 1
ATOM 1455 N N . CYS A 1 192 ? -0.792 28.172 -2.664 1 92.19 192 CYS A N 1
ATOM 1456 C CA . CYS A 1 192 ? 0.099 29.328 -2.699 1 92.19 192 CYS A CA 1
ATOM 1457 C C . CYS A 1 192 ? 0.515 29.656 -4.129 1 92.19 192 CYS A C 1
ATOM 1459 O O . CYS A 1 192 ? 0.453 30.812 -4.555 1 92.19 192 CYS A O 1
ATOM 1461 N N . LEU A 1 193 ? 0.861 28.688 -4.906 1 91.94 193 LEU A N 1
ATOM 1462 C CA . LEU A 1 193 ? 1.353 28.906 -6.262 1 91.94 193 LEU A CA 1
ATOM 1463 C C . LEU A 1 193 ? 0.203 29.203 -7.215 1 91.94 193 LEU A C 1
ATOM 1465 O O . LEU A 1 193 ? 0.42 29.734 -8.305 1 91.94 193 LEU A O 1
ATOM 1469 N N . ALA A 1 194 ? -0.992 28.906 -6.801 1 87 194 ALA A N 1
ATOM 1470 C CA . ALA A 1 194 ? -2.15 29.125 -7.664 1 87 194 ALA A CA 1
ATOM 1471 C C . ALA A 1 194 ? -2.732 30.516 -7.465 1 87 194 ALA A C 1
ATOM 1473 O O . ALA A 1 194 ? -3.623 30.938 -8.211 1 87 194 ALA A O 1
ATOM 1474 N N . VAL A 1 195 ? -2.207 31.359 -6.547 1 86.94 195 VAL A N 1
ATOM 1475 C CA . VAL A 1 195 ? -2.682 32.719 -6.316 1 86.94 195 VAL A CA 1
ATOM 1476 C C . VAL A 1 195 ? -2.352 33.594 -7.527 1 86.94 195 VAL A C 1
ATOM 1478 O O . VAL A 1 195 ? -1.231 33.562 -8.047 1 86.94 195 VAL A O 1
ATOM 1481 N N . PRO A 1 196 ? -3.324 34.219 -8.062 1 83.75 196 PRO A N 1
ATOM 1482 C CA . PRO A 1 196 ? -3.045 35.125 -9.188 1 83.75 196 PRO A CA 1
ATOM 1483 C C . PRO A 1 196 ? -2.092 36.25 -8.82 1 83.75 196 PRO A C 1
ATOM 1485 O O . PRO A 1 196 ? -2.135 36.75 -7.703 1 83.75 196 PRO A O 1
ATOM 1488 N N . PRO A 1 197 ? -1.203 36.656 -9.758 1 85.56 197 PRO A N 1
ATOM 1489 C CA . PRO A 1 197 ? -0.247 37.719 -9.484 1 85.56 197 PRO A CA 1
ATOM 1490 C C . PRO A 1 197 ? -0.925 39.062 -9.281 1 85.56 197 PRO A C 1
ATOM 1492 O O . PRO A 1 197 ? -2.029 39.312 -9.781 1 85.56 197 PRO A O 1
ATOM 1495 N N . ALA A 1 198 ? -0.322 39.906 -8.359 1 81.06 198 ALA A N 1
ATOM 1496 C CA . ALA A 1 198 ? -0.819 41.25 -8.078 1 81.06 198 ALA A CA 1
ATOM 1497 C C . ALA A 1 198 ? 0.07 42.312 -8.727 1 81.06 198 ALA A C 1
ATOM 1499 O O . ALA A 1 198 ? 1.295 42.156 -8.742 1 81.06 198 ALA A O 1
ATOM 1500 N N . PRO A 1 199 ? -0.607 43.281 -9.43 1 77.62 199 PRO A N 1
ATOM 1501 C CA . PRO A 1 199 ? 0.196 44.344 -10 1 77.62 199 PRO A CA 1
ATOM 1502 C C . PRO A 1 199 ? 0.848 45.219 -8.922 1 77.62 199 PRO A C 1
ATOM 1504 O O . PRO A 1 199 ? 0.246 45.469 -7.875 1 77.62 199 PRO A O 1
ATOM 1507 N N . ALA A 1 200 ? 2.16 45.5 -9 1 71.88 200 ALA A N 1
ATOM 1508 C CA . ALA A 1 200 ? 2.918 46.312 -8.047 1 71.88 200 ALA A CA 1
ATOM 1509 C C . ALA A 1 200 ? 2.824 47.781 -8.383 1 71.88 200 ALA A C 1
ATOM 1511 O O . ALA A 1 200 ? 3.795 48.531 -8.219 1 71.88 200 ALA A O 1
ATOM 1512 N N . VAL A 1 201 ? 1.822 48.344 -8.969 1 60.28 201 VAL A N 1
ATOM 1513 C CA . VAL A 1 201 ? 1.794 49.688 -9.555 1 60.28 201 VAL A CA 1
ATOM 1514 C C . VAL A 1 201 ? 1.886 50.719 -8.453 1 60.28 201 VAL A C 1
ATOM 1516 O O . VAL A 1 201 ? 2.535 51.75 -8.625 1 60.28 201 VAL A O 1
ATOM 1519 N N . ASP A 1 202 ? 1.442 50.438 -7.141 1 59.94 202 ASP A N 1
ATOM 1520 C CA . ASP A 1 202 ? 1.246 51.531 -6.211 1 59.94 202 ASP A CA 1
ATOM 1521 C C . ASP A 1 202 ? 2.48 51.75 -5.336 1 59.94 202 ASP A C 1
ATOM 1523 O O . ASP A 1 202 ? 2.592 52.75 -4.641 1 59.94 202 ASP A O 1
ATOM 1527 N N . SER A 1 203 ? 3.488 50.812 -5.473 1 66.75 203 SER A N 1
ATOM 1528 C CA . SER A 1 203 ? 4.633 51 -4.586 1 66.75 203 SER A CA 1
ATOM 1529 C C . SER A 1 203 ? 5.805 51.656 -5.328 1 66.75 203 SER A C 1
ATOM 1531 O O . SER A 1 203 ? 6.191 51.188 -6.402 1 66.75 203 SER A O 1
ATOM 1533 N N . VAL A 1 204 ? 6.27 52.781 -4.84 1 65.31 204 VAL A N 1
ATOM 1534 C CA . VAL A 1 204 ? 7.395 53.531 -5.402 1 65.31 204 VAL A CA 1
ATOM 1535 C C . VAL A 1 204 ? 8.648 52.656 -5.379 1 65.31 204 VAL A C 1
ATOM 1537 O O . VAL A 1 204 ? 9.438 52.656 -6.332 1 65.31 204 VAL A O 1
ATOM 1540 N N . VAL A 1 205 ? 8.719 51.844 -4.336 1 74.5 205 VAL A N 1
ATOM 1541 C CA . VAL A 1 205 ? 9.922 51.031 -4.148 1 74.5 205 VAL A CA 1
ATOM 1542 C C . VAL A 1 205 ? 9.938 49.906 -5.156 1 74.5 205 VAL A C 1
ATOM 1544 O O . VAL A 1 205 ? 10.969 49.625 -5.77 1 74.5 205 VAL A O 1
ATOM 1547 N N . LEU A 1 206 ? 8.836 49.344 -5.324 1 79.25 206 LEU A N 1
ATOM 1548 C CA . LEU A 1 206 ? 8.758 48.219 -6.246 1 79.25 206 LEU A CA 1
ATOM 1549 C C . LEU A 1 206 ? 8.961 48.688 -7.684 1 79.25 206 LEU A C 1
ATOM 1551 O O . LEU A 1 206 ? 9.547 47.969 -8.492 1 79.25 206 LEU A O 1
ATOM 1555 N N . ARG A 1 207 ? 8.531 49.844 -7.984 1 76.88 207 ARG A N 1
ATOM 1556 C CA . ARG A 1 207 ? 8.773 50.438 -9.305 1 76.88 207 ARG A CA 1
ATOM 1557 C C . ARG A 1 207 ? 10.258 50.719 -9.508 1 76.88 207 ARG A C 1
ATOM 1559 O O . ARG A 1 207 ? 10.789 50.5 -10.609 1 76.88 207 ARG A O 1
ATOM 1566 N N . ALA A 1 208 ? 10.836 51.156 -8.422 1 72.94 208 ALA A N 1
ATOM 1567 C CA . ALA A 1 208 ? 12.258 51.469 -8.492 1 72.94 208 ALA A CA 1
ATOM 1568 C C . ALA A 1 208 ? 13.086 50.219 -8.742 1 72.94 208 ALA A C 1
ATOM 1570 O O . ALA A 1 208 ? 14.141 50.281 -9.375 1 72.94 208 ALA A O 1
ATOM 1571 N N . LEU A 1 209 ? 12.539 49.156 -8.242 1 79.5 209 LEU A N 1
ATOM 1572 C CA . LEU A 1 209 ? 13.25 47.875 -8.406 1 79.5 209 LEU A CA 1
ATOM 1573 C C . LEU A 1 209 ? 12.797 47.156 -9.664 1 79.5 209 LEU A C 1
ATOM 1575 O O . LEU A 1 209 ? 13.164 46 -9.891 1 79.5 209 LEU A O 1
ATOM 1579 N N . ASN A 1 210 ? 11.992 47.75 -10.562 1 76.75 210 ASN A N 1
ATOM 1580 C CA . ASN A 1 210 ? 11.516 47.25 -11.852 1 76.75 210 ASN A CA 1
ATOM 1581 C C . ASN A 1 210 ? 10.68 46 -11.688 1 76.75 210 ASN A C 1
ATOM 1583 O O . ASN A 1 210 ? 10.82 45.031 -12.469 1 76.75 210 ASN A O 1
ATOM 1587 N N . ILE A 1 211 ? 9.984 45.906 -10.539 1 81.62 211 ILE A N 1
ATOM 1588 C CA . ILE A 1 211 ? 9.055 44.812 -10.336 1 81.62 211 ILE A CA 1
ATOM 1589 C C . ILE A 1 211 ? 7.637 45.25 -10.672 1 81.62 211 ILE A C 1
ATOM 1591 O O . ILE A 1 211 ? 7.059 46.094 -9.961 1 81.62 211 ILE A O 1
ATOM 1595 N N . SER A 1 212 ? 7.078 44.812 -11.828 1 78.62 212 SER A N 1
ATOM 1596 C CA . SER A 1 212 ? 5.758 45.25 -12.281 1 78.62 212 SER A CA 1
ATOM 1597 C C . SER A 1 212 ? 4.664 44.312 -11.734 1 78.62 212 SER A C 1
ATOM 1599 O O . SER A 1 212 ? 3.529 44.75 -11.531 1 78.62 212 SER A O 1
ATOM 1601 N N . THR A 1 213 ? 5.094 43.094 -11.555 1 83.38 213 THR A N 1
ATOM 1602 C CA . THR A 1 213 ? 4.098 42.125 -11.086 1 83.38 213 THR A CA 1
ATOM 1603 C C . THR A 1 213 ? 4.664 41.25 -9.961 1 83.38 213 THR A C 1
ATOM 1605 O O . THR A 1 213 ? 5.836 40.875 -9.992 1 83.38 213 THR A O 1
ATOM 1608 N N . LEU A 1 214 ? 3.895 41.188 -8.969 1 85.19 214 LEU A N 1
ATOM 1609 C CA . LEU A 1 214 ? 4.281 40.344 -7.84 1 85.19 214 LEU A CA 1
ATOM 1610 C C . LEU A 1 214 ? 3.656 38.969 -7.949 1 85.19 214 LEU A C 1
ATOM 1612 O O . LEU A 1 214 ? 2.432 38.844 -7.977 1 85.19 214 LEU A O 1
ATOM 1616 N N . HIS A 1 215 ? 4.516 38 -8.055 1 88.38 215 HIS A N 1
ATOM 1617 C CA . HIS A 1 215 ? 4.09 36.594 -8.078 1 88.38 215 HIS A CA 1
ATOM 1618 C C . HIS A 1 215 ? 4.266 35.969 -6.711 1 88.38 215 HIS A C 1
ATOM 1620 O O . HIS A 1 215 ? 5.191 36.312 -5.969 1 88.38 215 HIS A O 1
ATOM 1626 N N . PRO A 1 216 ? 3.283 35.094 -6.371 1 91.19 216 PRO A N 1
ATOM 1627 C CA . PRO A 1 216 ? 3.482 34.344 -5.117 1 91.19 216 PRO A CA 1
ATOM 1628 C C . PRO A 1 216 ? 4.605 33.344 -5.211 1 91.19 216 PRO A C 1
ATOM 1630 O O . PRO A 1 216 ? 4.809 32.719 -6.266 1 91.19 216 PRO A O 1
ATOM 1633 N N . SER A 1 217 ? 5.375 33.25 -4.199 1 92.62 217 SER A N 1
ATOM 1634 C CA . SER A 1 217 ? 6.477 32.312 -4.117 1 92.62 217 SER A CA 1
ATOM 1635 C C . SER A 1 217 ? 6.406 31.5 -2.83 1 92.62 217 SER A C 1
ATOM 1637 O O . SER A 1 217 ? 6.047 32.031 -1.773 1 92.62 217 SER A O 1
ATOM 1639 N N . TYR A 1 218 ? 6.59 30.25 -3.023 1 93.81 218 TYR A N 1
ATOM 1640 C CA . TYR A 1 218 ? 6.656 29.359 -1.864 1 93.81 218 TYR A CA 1
ATOM 1641 C C . TYR A 1 218 ? 8.094 29.188 -1.401 1 93.81 218 TYR A C 1
ATOM 1643 O O . TYR A 1 218 ? 8.93 28.641 -2.137 1 93.81 218 TYR A O 1
ATOM 1651 N N . CYS A 1 219 ? 8.414 29.594 -0.188 1 93 219 CYS A N 1
ATOM 1652 C CA . CYS A 1 219 ? 9.758 29.5 0.359 1 93 219 CYS A CA 1
ATOM 1653 C C . CYS A 1 219 ? 9.805 28.516 1.521 1 93 219 CYS A C 1
ATOM 1655 O O . CYS A 1 219 ? 8.992 28.594 2.443 1 93 219 CYS A O 1
ATOM 1657 N N . SER A 1 220 ? 10.711 27.609 1.4 1 91.5 220 SER A N 1
ATOM 1658 C CA . SER A 1 220 ? 10.867 26.594 2.428 1 91.5 220 SER A CA 1
ATOM 1659 C C . SER A 1 220 ? 12.094 26.844 3.295 1 91.5 220 SER A C 1
ATOM 1661 O O . SER A 1 220 ? 13.156 27.203 2.783 1 91.5 220 SER A O 1
ATOM 1663 N N . PHE A 1 221 ? 11.867 26.734 4.664 1 88.81 221 PHE A N 1
ATOM 1664 C CA . PHE A 1 221 ? 12.938 26.922 5.641 1 88.81 221 PHE A CA 1
ATOM 1665 C C . PHE A 1 221 ? 13.156 25.672 6.465 1 88.81 221 PHE A C 1
ATOM 1667 O O . PHE A 1 221 ? 12.203 24.922 6.746 1 88.81 221 PHE A O 1
ATOM 1674 N N . LYS A 1 222 ? 14.375 25.359 6.742 1 86.06 222 LYS A N 1
ATOM 1675 C CA . LYS A 1 222 ? 14.734 24.312 7.688 1 86.06 222 LYS A CA 1
ATOM 1676 C C . LYS A 1 222 ? 15.07 24.891 9.055 1 86.06 222 LYS A C 1
ATOM 1678 O O . LYS A 1 222 ? 15.906 25.781 9.164 1 86.06 222 LYS A O 1
ATOM 1683 N N . ILE A 1 223 ? 14.305 24.438 10.086 1 80.06 223 ILE A N 1
ATOM 1684 C CA . ILE A 1 223 ? 14.5 24.953 11.438 1 80.06 223 ILE A CA 1
ATOM 1685 C C . ILE A 1 223 ? 15.219 23.906 12.289 1 80.06 223 ILE A C 1
ATOM 1687 O O . ILE A 1 223 ? 14.773 22.766 12.383 1 80.06 223 ILE A O 1
ATOM 1691 N N . SER A 1 224 ? 16.422 24.203 12.719 1 76.88 224 SER A N 1
ATOM 1692 C CA . SER A 1 224 ? 17.172 23.312 13.602 1 76.88 224 SER A CA 1
ATOM 1693 C C . SER A 1 224 ? 17.391 23.953 14.969 1 76.88 224 SER A C 1
ATOM 1695 O O . SER A 1 224 ? 17.656 25.141 15.07 1 76.88 224 SER A O 1
ATOM 1697 N N . VAL A 1 225 ? 17 23.156 16.016 1 65.81 225 VAL A N 1
ATOM 1698 C CA . VAL A 1 225 ? 17.234 23.625 17.375 1 65.81 225 VAL A CA 1
ATOM 1699 C C . VAL A 1 225 ? 18.375 22.828 18.016 1 65.81 225 VAL A C 1
ATOM 1701 O O . VAL A 1 225 ? 18.312 21.594 18.062 1 65.81 225 VAL A O 1
ATOM 1704 N N . GLY A 1 226 ? 19.641 23.188 17.938 1 58.28 226 GLY A N 1
ATOM 1705 C CA . GLY A 1 226 ? 20.781 22.453 18.5 1 58.28 226 GLY A CA 1
ATOM 1706 C C . GLY A 1 226 ? 21.109 22.859 19.922 1 58.28 226 GLY A C 1
ATOM 1707 O O . GLY A 1 226 ? 20.656 23.906 20.391 1 58.28 226 GLY A O 1
ATOM 1708 N N . LEU A 1 227 ? 21.625 21.797 20.812 1 54.19 227 LEU A N 1
ATOM 1709 C CA . LEU A 1 227 ? 22.156 22.094 22.141 1 54.19 227 LEU A CA 1
ATOM 1710 C C . LEU A 1 227 ? 23.453 22.891 22.047 1 54.19 227 LEU A C 1
ATOM 1712 O O . LEU A 1 227 ? 24.188 22.781 21.062 1 54.19 227 LEU A O 1
ATOM 1716 N N . PRO A 1 228 ? 23.734 23.797 22.891 1 47.56 228 PRO A N 1
ATOM 1717 C CA . PRO A 1 228 ? 25.016 24.5 22.859 1 47.56 228 PRO A CA 1
ATOM 1718 C C . PRO A 1 228 ? 26.219 23.562 22.906 1 47.56 228 PRO A C 1
ATOM 1720 O O . PRO A 1 228 ? 26.125 22.453 23.469 1 47.56 228 PRO A O 1
ATOM 1723 N N . ASP A 1 229 ? 27.172 23.562 21.953 1 45.91 229 ASP A N 1
ATOM 1724 C CA . ASP A 1 229 ? 28.391 22.766 21.797 1 45.91 229 ASP A CA 1
ATOM 1725 C C . ASP A 1 229 ? 28.922 22.328 23.156 1 45.91 229 ASP A C 1
ATOM 1727 O O . ASP A 1 229 ? 29.547 21.281 23.266 1 45.91 229 ASP A O 1
ATOM 1731 N N . ASN A 1 230 ? 28.984 23.141 24.172 1 39.5 230 ASN A N 1
ATOM 1732 C CA . ASN A 1 230 ? 29.734 22.797 25.375 1 39.5 230 ASN A CA 1
ATOM 1733 C C . ASN A 1 230 ? 29.047 21.719 26.203 1 39.5 230 ASN A C 1
ATOM 1735 O O . ASN A 1 230 ? 29.328 21.547 27.375 1 39.5 230 ASN A O 1
ATOM 1739 N N . HIS A 1 231 ? 28.078 21.141 25.844 1 41.19 231 HIS A N 1
ATOM 1740 C CA . HIS A 1 231 ? 27.359 20.203 26.703 1 41.19 231 HIS A CA 1
ATOM 1741 C C . HIS A 1 231 ? 28.141 18.891 26.859 1 41.19 231 HIS A C 1
ATOM 1743 O O . HIS A 1 231 ? 27.641 17.953 27.484 1 41.19 231 HIS A O 1
ATOM 1749 N N . ASP A 1 232 ? 29.109 18.516 26.172 1 37.34 232 ASP A N 1
ATOM 1750 C CA . ASP A 1 232 ? 29.875 17.344 26.547 1 37.34 232 ASP A CA 1
ATOM 1751 C C . ASP A 1 232 ? 30.203 17.344 28.031 1 37.34 232 ASP A C 1
ATOM 1753 O O . ASP A 1 232 ? 30.281 16.281 28.656 1 37.34 232 ASP A O 1
ATOM 1757 N N . GLU A 1 233 ? 30.859 18.469 28.672 1 35 233 GLU A N 1
ATOM 1758 C CA . GLU A 1 233 ? 31.438 18.406 30 1 35 233 GLU A CA 1
ATOM 1759 C C . GLU A 1 233 ? 30.344 18.406 31.078 1 35 233 GLU A C 1
ATOM 1761 O O . GLU A 1 233 ? 30.641 18.203 32.25 1 35 233 GLU A O 1
ATOM 1766 N N . LEU A 1 234 ? 29.172 19.047 30.922 1 33.53 234 LEU A N 1
ATOM 1767 C CA . LEU A 1 234 ? 28.328 19.359 32.094 1 33.53 234 LEU A CA 1
ATOM 1768 C C . LEU A 1 234 ? 27.547 18.125 32.531 1 33.53 234 LEU A C 1
ATOM 1770 O O . LEU A 1 234 ? 26.688 18.219 33.406 1 33.53 234 LEU A O 1
ATOM 1774 N N . HIS A 1 235 ? 27.562 17 32 1 34.59 235 HIS A N 1
ATOM 1775 C CA . HIS A 1 235 ? 26.969 15.961 32.844 1 34.59 235 HIS A CA 1
ATOM 1776 C C . HIS A 1 235 ? 27.672 15.844 34.188 1 34.59 235 HIS A C 1
ATOM 1778 O O . HIS A 1 235 ? 27.531 14.836 34.875 1 34.59 235 HIS A O 1
ATOM 1784 N N . HIS A 1 236 ? 28.734 16.484 34.5 1 29.94 236 HIS A N 1
ATOM 1785 C CA . HIS A 1 236 ? 29.062 16.25 35.906 1 29.94 236 HIS A CA 1
ATOM 1786 C C . HIS A 1 236 ? 27.922 16.688 36.812 1 29.94 236 HIS A C 1
ATOM 1788 O O . HIS A 1 236 ? 27.062 17.469 36.438 1 29.94 236 HIS A O 1
ATOM 1794 N N . ALA A 1 237 ? 28.016 16.516 38.375 1 33.19 237 ALA A N 1
ATOM 1795 C CA . ALA A 1 237 ? 27.234 16.594 39.594 1 33.19 237 ALA A CA 1
ATOM 1796 C C . ALA A 1 237 ? 26.484 17.922 39.688 1 33.19 237 ALA A C 1
ATOM 1798 O O . ALA A 1 237 ? 25.297 17.938 40 1 33.19 237 ALA A O 1
ATOM 1799 N N . ASP A 1 238 ? 27.25 19.031 40.062 1 30.41 238 ASP A N 1
ATOM 1800 C CA . ASP A 1 238 ? 26.859 20.203 40.844 1 30.41 238 ASP A CA 1
ATOM 1801 C C . ASP A 1 238 ? 26.125 21.219 39.969 1 30.41 238 ASP A C 1
ATOM 1803 O O . ASP A 1 238 ? 26.172 22.422 40.25 1 30.41 238 ASP A O 1
ATOM 1807 N N . GLU A 1 239 ? 25.953 20.984 38.844 1 34.53 239 GLU A N 1
ATOM 1808 C CA . GLU A 1 239 ? 25.578 22.188 38.125 1 34.53 239 GLU A CA 1
ATOM 1809 C C . GLU A 1 239 ? 24.344 22.844 38.719 1 34.53 239 GLU A C 1
ATOM 1811 O O . GLU A 1 239 ? 23.406 22.156 39.156 1 34.53 239 GLU A O 1
ATOM 1816 N N . PRO A 1 240 ? 24.5 24.141 39.094 1 34.44 240 PRO A N 1
ATOM 1817 C CA . PRO A 1 240 ? 23.469 24.953 39.75 1 34.44 240 PRO A CA 1
ATOM 1818 C C . PRO A 1 240 ? 22.109 24.844 39.062 1 34.44 240 PRO A C 1
ATOM 1820 O O . PRO A 1 240 ? 22.031 24.531 37.875 1 34.44 240 PRO A O 1
ATOM 1823 N N . PRO A 1 241 ? 21.016 24.938 39.875 1 34.09 241 PRO A N 1
ATOM 1824 C CA . PRO A 1 241 ? 19.609 24.781 39.5 1 34.09 241 PRO A CA 1
ATOM 1825 C C . PRO A 1 241 ? 19.234 25.625 38.281 1 34.09 241 PRO A C 1
ATOM 1827 O O . PRO A 1 241 ? 19.547 26.828 38.219 1 34.09 241 PRO A O 1
ATOM 1830 N N . LYS A 1 242 ? 19.344 25.094 37.125 1 40.47 242 LYS A N 1
ATOM 1831 C CA . LYS A 1 242 ? 18.938 25.703 35.875 1 40.47 242 LYS A CA 1
ATOM 1832 C C . LYS A 1 242 ? 17.734 26.641 36.062 1 40.47 242 LYS A C 1
ATOM 1834 O O . LYS A 1 242 ? 16.703 26.219 36.594 1 40.47 242 LYS A O 1
ATOM 1839 N N . THR A 1 243 ? 18.109 27.875 36.25 1 31.86 243 THR A N 1
ATOM 1840 C CA . THR A 1 243 ? 17.203 29 36.469 1 31.86 243 THR A CA 1
ATOM 1841 C C . THR A 1 243 ? 16.594 29.484 35.156 1 31.86 243 THR A C 1
ATOM 1843 O O . THR A 1 243 ? 17.203 29.344 34.094 1 31.86 243 THR A O 1
ATOM 1846 N N . GLY A 1 244 ? 15.266 29.844 35 1 28.06 244 GLY A N 1
ATOM 1847 C CA . GLY A 1 244 ? 14.289 30.484 34.125 1 28.06 244 GLY A CA 1
ATOM 1848 C C . GLY A 1 244 ? 13.5 29.5 33.281 1 28.06 244 GLY A C 1
ATOM 1849 O O . GLY A 1 244 ? 13.211 28.375 33.719 1 28.06 244 GLY A O 1
ATOM 1850 N N . LEU A 1 245 ? 13.281 29.953 31.922 1 33 245 LEU A N 1
ATOM 1851 C CA . LEU A 1 245 ? 12.484 29.125 31.016 1 33 245 LEU A CA 1
ATOM 1852 C C . LEU A 1 245 ? 13.125 27.75 30.844 1 33 245 LEU A C 1
ATOM 1854 O O . LEU A 1 245 ? 12.422 26.734 30.828 1 33 245 LEU A O 1
ATOM 1858 N N . LEU A 1 246 ? 14.352 27.75 30.703 1 37.88 246 LEU A N 1
ATOM 1859 C CA . LEU A 1 246 ? 15.109 26.516 30.516 1 37.88 246 LEU A CA 1
ATOM 1860 C C . LEU A 1 246 ? 15.062 25.641 31.766 1 37.88 246 LEU A C 1
ATOM 1862 O O . LEU A 1 246 ? 15 24.422 31.672 1 37.88 246 LEU A O 1
ATOM 1866 N N . ALA A 1 247 ? 15.203 26.281 32.969 1 36.47 247 ALA A N 1
ATOM 1867 C CA . ALA A 1 247 ? 15.008 25.609 34.219 1 36.47 247 ALA A CA 1
ATOM 1868 C C . ALA A 1 247 ? 13.562 25.141 34.406 1 36.47 247 ALA A C 1
ATOM 1870 O O . ALA A 1 247 ? 13.305 24.078 34.969 1 36.47 247 ALA A O 1
ATOM 1871 N N . MET A 1 248 ? 12.633 26.016 34.031 1 35.06 248 MET A N 1
ATOM 1872 C CA . MET A 1 248 ? 11.227 25.641 33.969 1 35.06 248 MET A CA 1
ATOM 1873 C C . MET A 1 248 ? 10.992 24.516 32.969 1 35.06 248 MET A C 1
ATOM 1875 O O . MET A 1 248 ? 10.211 23.594 33.25 1 35.06 248 MET A O 1
ATOM 1879 N N . MET A 1 249 ? 11.516 24.703 31.75 1 40.62 249 MET A N 1
ATOM 1880 C CA . MET A 1 249 ? 11.523 23.594 30.781 1 40.62 249 MET A CA 1
ATOM 1881 C C . MET A 1 249 ? 12.273 22.391 31.344 1 40.62 249 MET A C 1
ATOM 1883 O O . MET A 1 249 ? 11.992 21.25 30.969 1 40.62 249 MET A O 1
ATOM 1887 N N . ASP A 1 250 ? 13.203 22.703 32.125 1 40.09 250 ASP A N 1
ATOM 1888 C CA . ASP A 1 250 ? 13.945 21.641 32.781 1 40.09 250 ASP A CA 1
ATOM 1889 C C . ASP A 1 250 ? 13.062 20.922 33.812 1 40.09 250 ASP A C 1
ATOM 1891 O O . ASP A 1 250 ? 13.195 19.719 34 1 40.09 250 ASP A O 1
ATOM 1895 N N . LYS A 1 251 ? 12.32 21.781 34.656 1 38.75 251 LYS A N 1
ATOM 1896 C CA . LYS A 1 251 ? 11.469 21.172 35.656 1 38.75 251 LYS A CA 1
ATOM 1897 C C . LYS A 1 251 ? 10.234 20.547 35.062 1 38.75 251 LYS A C 1
ATOM 1899 O O . LYS A 1 251 ? 9.625 19.656 35.656 1 38.75 251 LYS A O 1
ATOM 1904 N N . GLN A 1 252 ? 9.414 21.266 34.344 1 42.22 252 GLN A N 1
ATOM 1905 C CA . GLN A 1 252 ? 8.391 20.531 33.594 1 42.22 252 GLN A CA 1
ATOM 1906 C C . GLN A 1 252 ? 9.016 19.438 32.719 1 42.22 252 GLN A C 1
ATOM 1908 O O . GLN A 1 252 ? 9.164 19.625 31.516 1 42.22 252 GLN A O 1
ATOM 1913 N N . LYS A 1 253 ? 10.07 19 32.969 1 45.31 253 LYS A N 1
ATOM 1914 C CA . LYS A 1 253 ? 11.32 18.297 32.656 1 45.31 253 LYS A CA 1
ATOM 1915 C C . LYS A 1 253 ? 11.055 17.031 31.859 1 45.31 253 LYS A C 1
ATOM 1917 O O . LYS A 1 253 ? 11.82 16.703 30.953 1 45.31 253 LYS A O 1
ATOM 1922 N N . GLY A 1 254 ? 9.883 16.484 32.031 1 47.31 254 GLY A N 1
ATOM 1923 C CA . GLY A 1 254 ? 9.734 15.195 31.391 1 47.31 254 GLY A CA 1
ATOM 1924 C C . GLY A 1 254 ? 9.352 15.305 29.922 1 47.31 254 GLY A C 1
ATOM 1925 O O . GLY A 1 254 ? 10.094 14.844 29.047 1 47.31 254 GLY A O 1
ATOM 1926 N N . ASP A 1 255 ? 8.086 15.922 29.594 1 55.69 255 ASP A N 1
ATOM 1927 C CA . ASP A 1 255 ? 7.582 15.914 28.219 1 55.69 255 ASP A CA 1
ATOM 1928 C C . ASP A 1 255 ? 8.328 16.922 27.344 1 55.69 255 ASP A C 1
ATOM 1930 O O . ASP A 1 255 ? 8.578 16.672 26.172 1 55.69 255 ASP A O 1
ATOM 1934 N N . LEU A 1 256 ? 8.703 18.172 27.938 1 54.19 256 LEU A N 1
ATOM 1935 C CA . LEU A 1 256 ? 9.398 19.172 27.125 1 54.19 256 LEU A CA 1
ATOM 1936 C C . LEU A 1 256 ? 10.805 18.719 26.781 1 54.19 256 LEU A C 1
ATOM 1938 O O . LEU A 1 256 ? 11.336 19.062 25.719 1 54.19 256 LEU A O 1
ATOM 1942 N N . LYS A 1 257 ? 11.352 18.016 27.766 1 58.88 257 LYS A N 1
ATOM 1943 C CA . LYS A 1 257 ? 12.648 17.422 27.438 1 58.88 257 LYS A CA 1
ATOM 1944 C C . LYS A 1 257 ? 12.539 16.469 26.266 1 58.88 257 LYS A C 1
ATOM 1946 O O . LYS A 1 257 ? 13.398 16.469 25.375 1 58.88 257 LYS A O 1
ATOM 1951 N N . ASP A 1 258 ? 11.422 15.859 26.297 1 64.06 258 ASP A N 1
ATOM 1952 C CA . ASP A 1 258 ? 11.227 14.906 25.219 1 64.06 258 ASP A CA 1
ATOM 1953 C C . ASP A 1 258 ? 11.07 15.633 23.875 1 64.06 258 ASP A C 1
ATOM 1955 O O . ASP A 1 258 ? 11.648 15.219 22.875 1 64.06 258 ASP A O 1
ATOM 1959 N N . VAL A 1 259 ? 10.391 16.734 24 1 64.81 259 VAL A N 1
ATOM 1960 C CA . VAL A 1 259 ? 10.125 17.484 22.781 1 64.81 259 VAL A CA 1
ATOM 1961 C C . VAL A 1 259 ? 11.414 18.172 22.297 1 64.81 259 VAL A C 1
ATOM 1963 O O . VAL A 1 259 ? 11.688 18.203 21.094 1 64.81 259 VAL A O 1
ATOM 1966 N N . SER A 1 260 ? 12.211 18.641 23.219 1 62.69 260 SER A N 1
ATOM 1967 C CA . SER A 1 260 ? 13.461 19.297 22.844 1 62.69 260 SER A CA 1
ATOM 1968 C C . SER A 1 260 ? 14.445 18.312 22.219 1 62.69 260 SER A C 1
ATOM 1970 O O . SER A 1 260 ? 15.141 18.641 21.25 1 62.69 260 SER A O 1
ATOM 1972 N N . GLU A 1 261 ? 14.453 17.203 22.781 1 67.75 261 GLU A N 1
ATOM 1973 C CA . GLU A 1 261 ? 15.32 16.156 22.234 1 67.75 261 GLU A CA 1
ATOM 1974 C C . GLU A 1 261 ? 14.883 15.75 20.844 1 67.75 261 GLU A C 1
ATOM 1976 O O . GLU A 1 261 ? 15.719 15.531 19.953 1 67.75 261 GLU A O 1
ATOM 1981 N N . LEU A 1 262 ? 13.617 15.797 20.703 1 72.56 262 LEU A N 1
ATOM 1982 C CA . LEU A 1 262 ? 13.086 15.422 19.406 1 72.56 262 LEU A CA 1
ATOM 1983 C C . LEU A 1 262 ? 13.359 16.5 18.375 1 72.56 262 LEU A C 1
ATOM 1985 O O . LEU A 1 262 ? 13.656 16.203 17.219 1 72.56 262 LEU A O 1
ATOM 1989 N N . MET A 1 263 ? 13.258 17.703 18.844 1 68.5 263 MET A N 1
ATOM 1990 C CA . MET A 1 263 ? 13.508 18.812 17.922 1 68.5 263 MET A CA 1
ATOM 1991 C C . MET A 1 263 ? 14.969 18.859 17.5 1 68.5 263 MET A C 1
ATOM 1993 O O . MET A 1 263 ? 15.297 19.328 16.406 1 68.5 263 MET A O 1
ATOM 1997 N N . GLU A 1 264 ? 15.828 18.406 18.359 1 68 264 GLU A N 1
ATOM 1998 C CA . GLU A 1 264 ? 17.25 18.359 18.047 1 68 264 GLU A CA 1
ATOM 1999 C C . GLU A 1 264 ? 17.562 17.25 17.047 1 68 264 GLU A C 1
ATOM 2001 O O . GLU A 1 264 ? 18.375 17.438 16.141 1 68 264 GLU A O 1
ATOM 2006 N N . GLU A 1 265 ? 16.859 16.25 17.219 1 70.06 265 GLU A N 1
ATOM 2007 C CA . GLU A 1 265 ? 17.125 15.086 16.375 1 70.06 265 GLU A CA 1
ATOM 2008 C C . GLU A 1 265 ? 16.469 15.258 15 1 70.06 265 GLU A C 1
ATOM 2010 O O . GLU A 1 265 ? 17.047 14.852 13.984 1 70.06 265 GLU A O 1
ATOM 2015 N N . PHE A 1 266 ? 15.359 15.938 14.984 1 77 266 PHE A N 1
ATOM 2016 C CA . PHE A 1 266 ? 14.625 16.094 13.734 1 77 266 PHE A CA 1
ATOM 2017 C C . PHE A 1 266 ? 14.281 17.562 13.492 1 77 266 PHE A C 1
ATOM 2019 O O . PHE A 1 266 ? 13.328 18.094 14.062 1 77 266 PHE A O 1
ATOM 2026 N N . PRO A 1 267 ? 15.047 18.156 12.594 1 79.44 267 PRO A N 1
ATOM 2027 C CA . PRO A 1 267 ? 14.75 19.562 12.305 1 79.44 267 PRO A CA 1
ATOM 2028 C C . PRO A 1 267 ? 13.367 19.766 11.68 1 79.44 267 PRO A C 1
ATOM 2030 O O . PRO A 1 267 ? 12.914 18.906 10.906 1 79.44 267 PRO A O 1
ATOM 2033 N N . GLY A 1 268 ? 12.719 20.797 12.086 1 83.12 268 GLY A N 1
ATOM 2034 C CA . GLY A 1 268 ? 11.406 21.109 11.539 1 83.12 268 GLY A CA 1
ATOM 2035 C C . GLY A 1 268 ? 11.469 21.891 10.242 1 83.12 268 GLY A C 1
ATOM 2036 O O . GLY A 1 268 ? 12.516 22.438 9.891 1 83.12 268 GLY A O 1
ATOM 2037 N N . PHE A 1 269 ? 10.375 21.781 9.461 1 88.56 269 PHE A N 1
ATOM 2038 C CA . PHE A 1 269 ? 10.258 22.547 8.227 1 88.56 269 PHE A CA 1
ATOM 2039 C C . PHE A 1 269 ? 9.242 23.672 8.383 1 88.56 269 PHE A C 1
ATOM 2041 O O . PHE A 1 269 ? 8.234 23.516 9.078 1 88.56 269 PHE A O 1
ATOM 2048 N N . LEU A 1 270 ? 9.625 24.812 7.902 1 89.44 270 LEU A N 1
ATOM 2049 C CA . LEU A 1 270 ? 8.719 25.953 7.844 1 89.44 270 LEU A CA 1
ATOM 2050 C C . LEU A 1 270 ? 8.492 26.391 6.398 1 89.44 270 LEU A C 1
ATOM 2052 O O . LEU A 1 270 ? 9.445 26.594 5.648 1 89.44 270 LEU A O 1
ATOM 2056 N N . GLY A 1 271 ? 7.277 26.297 5.945 1 91.56 271 GLY A N 1
ATOM 2057 C CA . GLY A 1 271 ? 6.895 26.766 4.629 1 91.56 271 GLY A CA 1
ATOM 2058 C C . GLY A 1 271 ? 6.078 28.047 4.676 1 91.56 271 GLY A C 1
ATOM 2059 O O . GLY A 1 271 ? 5.074 28.125 5.387 1 91.56 271 GLY A O 1
ATOM 2060 N N . LEU A 1 272 ? 6.559 29.109 3.914 1 92.12 272 LEU A N 1
ATOM 2061 C CA . LEU A 1 272 ? 5.863 30.391 3.881 1 92.12 272 LEU A CA 1
ATOM 2062 C C . LEU A 1 272 ? 5.527 30.797 2.447 1 92.12 272 LEU A C 1
ATOM 2064 O O . LEU A 1 272 ? 6.289 30.5 1.522 1 92.12 272 LEU A O 1
ATOM 2068 N N . CYS A 1 273 ? 4.355 31.281 2.334 1 92.94 273 CYS A N 1
ATOM 2069 C CA . CYS A 1 273 ? 3.955 31.875 1.062 1 92.94 273 CYS A CA 1
ATOM 2070 C C . CYS A 1 273 ? 4.273 33.375 1.03 1 92.94 273 CYS A C 1
ATOM 2072 O O . CYS A 1 273 ? 3.609 34.156 1.699 1 92.94 273 CYS A O 1
ATOM 2074 N N . LEU A 1 274 ? 5.336 33.75 0.229 1 91.25 274 LEU A N 1
ATOM 2075 C CA . LEU A 1 274 ? 5.812 35.125 0.179 1 91.25 274 LEU A CA 1
ATOM 2076 C C . LEU A 1 274 ? 5.754 35.656 -1.244 1 91.25 274 LEU A C 1
ATOM 2078 O O . LEU A 1 274 ? 5.695 34.906 -2.207 1 91.25 274 LEU A O 1
ATOM 2082 N N . PRO A 1 275 ? 5.684 36.969 -1.263 1 88.19 275 PRO A N 1
ATOM 2083 C CA . PRO A 1 275 ? 5.727 37.531 -2.604 1 88.19 275 PRO A CA 1
ATOM 2084 C C . PRO A 1 275 ? 7.074 37.344 -3.291 1 88.19 275 PRO A C 1
ATOM 2086 O O . PRO A 1 275 ? 8.102 37.188 -2.619 1 88.19 275 PRO A O 1
ATOM 2089 N N . SER A 1 276 ? 7.059 37.344 -4.562 1 87.5 276 SER A N 1
ATOM 2090 C CA . SER A 1 276 ? 8.234 37.062 -5.367 1 87.5 276 SER A CA 1
ATOM 2091 C C . SER A 1 276 ? 9.344 38.094 -5.145 1 87.5 276 SER A C 1
ATOM 2093 O O . SER A 1 276 ? 10.508 37.812 -5.441 1 87.5 276 SER A O 1
ATOM 2095 N N . ALA A 1 277 ? 8.984 39.219 -4.594 1 85.56 277 ALA A N 1
ATOM 2096 C CA . ALA A 1 277 ? 9.984 40.25 -4.316 1 85.56 277 ALA A CA 1
ATOM 2097 C C . ALA A 1 277 ? 10.93 39.781 -3.205 1 85.56 277 ALA A C 1
ATOM 2099 O O . ALA A 1 277 ? 12.031 40.344 -3.061 1 85.56 277 ALA A O 1
ATOM 2100 N N . CYS A 1 278 ? 10.438 38.906 -2.455 1 87.31 278 CYS A N 1
ATOM 2101 C CA . CYS A 1 278 ? 11.281 38.344 -1.402 1 87.31 278 CYS A CA 1
ATOM 2102 C C . CYS A 1 278 ? 12.195 37.25 -1.953 1 87.31 278 CYS A C 1
ATOM 2104 O O . CYS A 1 278 ? 11.93 36.062 -1.779 1 87.31 278 CYS A O 1
ATOM 2106 N N . THR A 1 279 ? 13.234 37.688 -2.514 1 86.06 279 THR A N 1
ATOM 2107 C CA . THR A 1 279 ? 14.211 36.75 -3.086 1 86.06 279 THR A CA 1
ATOM 2108 C C . THR A 1 279 ? 15.008 36.062 -1.986 1 86.06 279 THR A C 1
ATOM 2110 O O . THR A 1 279 ? 14.859 36.375 -0.806 1 86.06 279 THR A O 1
ATOM 2113 N N . GLU A 1 280 ? 15.781 35.094 -2.33 1 87.56 280 GLU A N 1
ATOM 2114 C CA . GLU A 1 280 ? 16.594 34.344 -1.378 1 87.56 280 GLU A CA 1
ATOM 2115 C C . GLU A 1 280 ? 17.594 35.25 -0.671 1 87.56 280 GLU A C 1
ATOM 2117 O O . GLU A 1 280 ? 17.828 35.125 0.532 1 87.56 280 GLU A O 1
ATOM 2122 N N . LYS A 1 281 ? 18.141 36.156 -1.427 1 83.12 281 LYS A N 1
ATOM 2123 C CA . LYS A 1 281 ? 19.109 37.094 -0.839 1 83.12 281 LYS A CA 1
ATOM 2124 C C . LYS A 1 281 ? 18.422 38.031 0.163 1 83.12 281 LYS A C 1
ATOM 2126 O O . LYS A 1 281 ? 18.984 38.312 1.223 1 83.12 281 LYS A O 1
ATOM 2131 N N . ALA A 1 282 ? 17.25 38.406 -0.208 1 85.12 282 ALA A N 1
ATOM 2132 C CA . ALA A 1 282 ? 16.5 39.281 0.687 1 85.12 282 ALA A CA 1
ATOM 2133 C C . ALA A 1 282 ? 16.141 38.562 1.986 1 85.12 282 ALA A C 1
ATOM 2135 O O . ALA A 1 282 ? 16.266 39.156 3.072 1 85.12 282 ALA A O 1
ATOM 2136 N N . LEU A 1 283 ? 15.797 37.344 1.862 1 87.12 283 LEU A N 1
ATOM 2137 C CA . LEU A 1 283 ? 15.375 36.594 3.029 1 87.12 283 LEU A CA 1
ATOM 2138 C C . LEU A 1 283 ? 16.562 36.281 3.938 1 87.12 283 LEU A C 1
ATOM 2140 O O . LEU A 1 283 ? 16.422 36.25 5.164 1 87.12 283 LEU A O 1
ATOM 2144 N N . ARG A 1 284 ? 17.688 36.031 3.365 1 82.38 284 ARG A N 1
ATOM 2145 C CA . ARG A 1 284 ? 18.891 35.812 4.18 1 82.38 284 ARG A CA 1
ATOM 2146 C C . ARG A 1 284 ? 19.266 37.094 4.918 1 82.38 284 ARG A C 1
ATOM 2148 O O . ARG A 1 284 ? 19.688 37.062 6.078 1 82.38 284 ARG A O 1
ATOM 2155 N N . ALA A 1 285 ? 19.047 38.219 4.25 1 78.88 285 ALA A N 1
ATOM 2156 C CA . ALA A 1 285 ? 19.328 39.531 4.871 1 78.88 285 ALA A CA 1
ATOM 2157 C C . ALA A 1 285 ? 18.359 39.812 6.016 1 78.88 285 ALA A C 1
ATOM 2159 O O . ALA A 1 285 ? 18.766 40.312 7.062 1 78.88 285 ALA A O 1
ATOM 2160 N N . ILE A 1 286 ? 17.172 39.438 5.789 1 78.19 286 ILE A N 1
ATOM 2161 C CA . ILE A 1 286 ? 16.141 39.625 6.812 1 78.19 286 ILE A CA 1
ATOM 2162 C C . ILE A 1 286 ? 16.422 38.719 8.008 1 78.19 286 ILE A C 1
ATOM 2164 O O . ILE A 1 286 ? 16.25 39.125 9.156 1 78.19 286 ILE A O 1
ATOM 2168 N N . GLY A 1 287 ? 16.781 37.5 7.742 1 76.38 287 GLY A N 1
ATOM 2169 C CA . GLY A 1 287 ? 17.109 36.594 8.812 1 76.38 287 GLY A CA 1
ATOM 2170 C C . GLY A 1 287 ? 18.281 37.062 9.672 1 76.38 287 GLY A C 1
ATOM 2171 O O . GLY A 1 287 ? 18.219 36.969 10.898 1 76.38 287 GLY A O 1
ATOM 2172 N N . GLN A 1 288 ? 19.281 37.562 9.008 1 73.94 288 GLN A N 1
ATOM 2173 C CA . GLN A 1 288 ? 20.438 38.094 9.727 1 73.94 288 GLN A CA 1
ATOM 2174 C C . GLN A 1 288 ? 20.078 39.344 10.508 1 73.94 288 GLN A C 1
ATOM 2176 O O . GLN A 1 288 ? 20.562 39.562 11.617 1 73.94 288 GLN A O 1
ATOM 2181 N N . GLY A 1 289 ? 19.219 40.094 9.875 1 71.44 289 GLY A N 1
ATOM 2182 C CA . GLY A 1 289 ? 18.766 41.312 10.555 1 71.44 289 GLY A CA 1
ATOM 2183 C C . GLY A 1 289 ? 17.922 41 11.781 1 71.44 289 GLY A C 1
ATOM 2184 O O . GLY A 1 289 ? 18.094 41.656 12.82 1 71.44 289 GLY A O 1
ATOM 2185 N N . ALA A 1 290 ? 17.078 40 11.633 1 70.81 290 ALA A N 1
ATOM 2186 C CA . ALA A 1 290 ? 16.219 39.625 12.742 1 70.81 290 ALA A CA 1
ATOM 2187 C C . ALA A 1 290 ? 17.031 39.062 13.898 1 70.81 290 ALA A C 1
ATOM 2189 O O . ALA A 1 290 ? 16.75 39.312 15.07 1 70.81 290 ALA A O 1
ATOM 2190 N N . LEU A 1 291 ? 18.047 38.281 13.578 1 68.5 291 LEU A N 1
ATOM 2191 C CA . LEU A 1 291 ? 18.922 37.719 14.609 1 68.5 291 LEU A CA 1
ATOM 2192 C C . LEU A 1 291 ? 19.703 38.812 15.312 1 68.5 291 LEU A C 1
ATOM 2194 O O . LEU A 1 291 ? 19.906 38.75 16.531 1 68.5 291 LEU A O 1
ATOM 2198 N N . PHE A 1 292 ? 20.156 39.75 14.523 1 68.69 292 PHE A N 1
ATOM 2199 C CA . PHE A 1 292 ? 20.891 40.875 15.086 1 68.69 292 PHE A CA 1
ATOM 2200 C C . PHE A 1 292 ? 20 41.719 16.016 1 68.69 292 PHE A C 1
ATOM 2202 O O . PHE A 1 292 ? 20.422 42.094 17.109 1 68.69 292 PHE A O 1
ATOM 2209 N N . TYR A 1 293 ? 18.797 41.938 15.57 1 63.03 293 TYR A N 1
ATOM 2210 C CA . TYR A 1 293 ? 17.859 42.719 16.359 1 63.03 293 TYR A CA 1
ATOM 2211 C C . TYR A 1 293 ? 17.5 42 17.656 1 63.03 293 TYR A C 1
ATOM 2213 O O . TYR A 1 293 ? 17.359 42.625 18.703 1 63.03 293 TYR A O 1
ATOM 2221 N N . PHE A 1 294 ? 17.375 40.688 17.547 1 61.53 294 PHE A N 1
ATOM 2222 C CA . PHE A 1 294 ? 17.078 39.875 18.719 1 61.53 294 PHE A CA 1
ATOM 2223 C C . PHE A 1 294 ? 18.234 39.938 19.703 1 61.53 294 PHE A C 1
ATOM 2225 O O . PHE A 1 294 ? 18.031 39.969 20.922 1 61.53 294 PHE A O 1
ATOM 2232 N N . SER A 1 295 ? 19.375 39.875 19.203 1 61.03 295 SER A N 1
ATOM 2233 C CA . SER A 1 295 ? 20.578 39.938 20.031 1 61.03 295 SER A CA 1
ATOM 2234 C C . SER A 1 295 ? 20.688 41.312 20.719 1 61.03 295 SER A C 1
ATOM 2236 O O . SER A 1 295 ? 21.141 41.375 21.859 1 61.03 295 SER A O 1
ATOM 2238 N N . GLN A 1 296 ? 20.281 42.312 20.047 1 55.06 296 GLN A N 1
ATOM 2239 C CA . GLN A 1 296 ? 20.391 43.656 20.594 1 55.06 296 GLN A CA 1
ATOM 2240 C C . GLN A 1 296 ? 19.344 43.906 21.656 1 55.06 296 GLN A C 1
ATOM 2242 O O . GLN A 1 296 ? 19.578 44.656 22.609 1 55.06 296 GLN A O 1
ATOM 2247 N N . LEU A 1 297 ? 18.141 43.312 21.328 1 49.09 297 LEU A N 1
ATOM 2248 C CA . LEU A 1 297 ? 17.078 43.5 22.297 1 49.09 297 LEU A CA 1
ATOM 2249 C C . LEU A 1 297 ? 17.391 42.719 23.594 1 49.09 297 LEU A C 1
ATOM 2251 O O . LEU A 1 297 ? 16.641 42.844 24.562 1 49.09 297 LEU A O 1
ATOM 2255 N N . GLY A 1 298 ? 18.766 42.344 23.797 1 44.28 298 GLY A N 1
ATOM 2256 C CA . GLY A 1 298 ? 19.203 41.688 25.016 1 44.28 298 GLY A CA 1
ATOM 2257 C C . GLY A 1 298 ? 18.547 40.344 25.234 1 44.28 298 GLY A C 1
ATOM 2258 O O . GLY A 1 298 ? 18.516 39.812 26.359 1 44.28 298 GLY A O 1
ATOM 2259 N N . LEU A 1 299 ? 17.641 40.094 24.406 1 41.62 299 LEU A N 1
ATOM 2260 C CA . LEU A 1 299 ? 17.016 38.781 24.578 1 41.62 299 LEU A CA 1
ATOM 2261 C C . LEU A 1 299 ? 18.047 37.688 24.406 1 41.62 299 LEU A C 1
ATOM 2263 O O . LEU A 1 299 ? 18.703 37.594 23.359 1 41.62 299 LEU A O 1
ATOM 2267 N N . LYS A 1 300 ? 18.828 37.594 25.422 1 39.91 300 LYS A N 1
ATOM 2268 C CA . LYS A 1 300 ? 19.797 36.5 25.344 1 39.91 300 LYS A CA 1
ATOM 2269 C C . LYS A 1 300 ? 19.234 35.312 24.547 1 39.91 300 LYS A C 1
ATOM 2271 O O . LYS A 1 300 ? 18.125 34.844 24.828 1 39.91 300 LYS A O 1
ATOM 2276 N N . ALA A 1 301 ? 19.641 35.312 23.328 1 43.28 301 ALA A N 1
ATOM 2277 C CA . ALA A 1 301 ? 19.328 34.125 22.531 1 43.28 301 ALA A CA 1
ATOM 2278 C C . ALA A 1 301 ? 19.328 32.844 23.406 1 43.28 301 ALA A C 1
ATOM 2280 O O . ALA A 1 301 ? 20.234 32.656 24.203 1 43.28 301 ALA A O 1
ATOM 2281 N N . PRO A 1 302 ? 18.109 32.312 23.797 1 45.03 302 PRO A N 1
ATOM 2282 C CA . PRO A 1 302 ? 18.203 31.062 24.547 1 45.03 302 PRO A CA 1
ATOM 2283 C C . PRO A 1 302 ? 19.391 30.219 24.109 1 45.03 302 PRO A C 1
ATOM 2285 O O . PRO A 1 302 ? 19.875 30.344 22.984 1 45.03 302 PRO A O 1
ATOM 2288 N N . ASP A 1 303 ? 20.156 29.844 25.109 1 47.22 303 ASP A N 1
ATOM 2289 C CA . ASP A 1 303 ? 21.266 28.906 24.906 1 47.22 303 ASP A CA 1
ATOM 2290 C C . ASP A 1 303 ? 20.891 27.844 23.875 1 47.22 303 ASP A C 1
ATOM 2292 O O . ASP A 1 303 ? 21.438 26.734 23.891 1 47.22 303 ASP A O 1
ATOM 2296 N N . VAL A 1 304 ? 19.75 28.141 23.219 1 54.22 304 VAL A N 1
ATOM 2297 C CA . VAL A 1 304 ? 19.375 27.203 22.172 1 54.22 304 VAL A CA 1
ATOM 2298 C C . VAL A 1 304 ? 19.844 27.75 20.812 1 54.22 304 VAL A C 1
ATOM 2300 O O . VAL A 1 304 ? 19.672 28.922 20.516 1 54.22 304 VAL A O 1
ATOM 2303 N N . LYS A 1 305 ? 20.828 27.188 20.266 1 58.34 305 LYS A N 1
ATOM 2304 C CA . LYS A 1 305 ? 21.25 27.5 18.891 1 58.34 305 LYS A CA 1
ATOM 2305 C C . LYS A 1 305 ? 20.125 27.266 17.906 1 58.34 305 LYS A C 1
ATOM 2307 O O . LYS A 1 305 ? 19.781 26.109 17.609 1 58.34 305 LYS A O 1
ATOM 2312 N N . LEU A 1 306 ? 19.203 28.297 17.781 1 62.78 306 LEU A N 1
ATOM 2313 C CA . LEU A 1 306 ? 18.172 28.219 16.75 1 62.78 306 LEU A CA 1
ATOM 2314 C C . LEU A 1 306 ? 18.766 28.516 15.383 1 62.78 306 LEU A C 1
ATOM 2316 O O . LEU A 1 306 ? 19.391 29.547 15.18 1 62.78 306 LEU A O 1
ATOM 2320 N N . GLY A 1 307 ? 18.938 27.422 14.484 1 68 307 GLY A N 1
ATOM 2321 C CA . GLY A 1 307 ? 19.406 27.594 13.117 1 68 307 GLY A CA 1
ATOM 2322 C C . GLY A 1 307 ? 18.281 27.531 12.094 1 68 307 GLY A C 1
ATOM 2323 O O . GLY A 1 307 ? 17.484 26.578 12.094 1 68 307 GLY A O 1
ATOM 2324 N N . ILE A 1 308 ? 17.953 28.75 11.438 1 76.62 308 ILE A N 1
ATOM 2325 C CA . ILE A 1 308 ? 16.984 28.766 10.336 1 76.62 308 ILE A CA 1
ATOM 2326 C C . ILE A 1 308 ? 17.734 28.812 9 1 76.62 308 ILE A C 1
ATOM 2328 O O . ILE A 1 308 ? 18.484 29.766 8.734 1 76.62 308 ILE A O 1
ATOM 2332 N N . GLU A 1 309 ? 17.672 27.734 8.266 1 83.06 309 GLU A N 1
ATOM 2333 C CA . GLU A 1 309 ? 18.312 27.656 6.957 1 83.06 309 GLU A CA 1
ATOM 2334 C C . GLU A 1 309 ? 17.281 27.688 5.832 1 83.06 309 GLU A C 1
ATOM 2336 O O . GLU A 1 309 ? 16.266 27 5.891 1 83.06 309 GLU A O 1
ATOM 2341 N N . LEU A 1 310 ? 17.516 28.656 4.891 1 88.44 310 LEU A N 1
ATOM 2342 C CA . LEU A 1 310 ? 16.641 28.734 3.719 1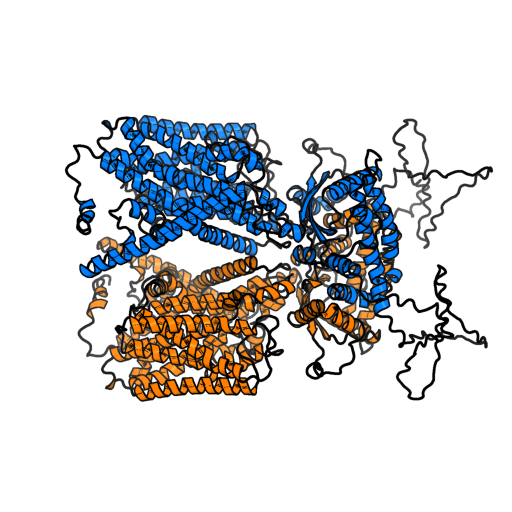 88.44 310 LEU A CA 1
ATOM 2343 C C . LEU A 1 310 ? 16.969 27.625 2.723 1 88.44 310 LEU A C 1
ATOM 2345 O O . LEU A 1 310 ? 18.125 27.5 2.293 1 88.44 310 LEU A O 1
ATOM 2349 N N . ALA A 1 311 ? 16.062 26.781 2.412 1 85.19 311 ALA A N 1
ATOM 2350 C CA . ALA A 1 311 ? 16.266 25.688 1.457 1 85.19 311 ALA A CA 1
ATOM 2351 C C . ALA A 1 311 ? 16.062 26.172 0.024 1 85.19 311 ALA A C 1
ATOM 2353 O O . ALA A 1 311 ? 16.891 25.891 -0.852 1 85.19 311 ALA A O 1
ATOM 2354 N N . GLY A 1 312 ? 14.93 26.906 -0.214 1 85.88 312 GLY A N 1
ATOM 2355 C CA . GLY A 1 312 ? 14.68 27.438 -1.548 1 85.88 312 GLY A CA 1
ATOM 2356 C C . GLY A 1 312 ? 13.297 28.031 -1.711 1 85.88 312 GLY A C 1
ATOM 2357 O O . GLY A 1 312 ? 12.406 27.766 -0.899 1 85.88 312 GLY A O 1
ATOM 2358 N N . CYS A 1 313 ? 13.195 28.922 -2.676 1 90.62 313 CYS A N 1
ATOM 2359 C CA . CYS A 1 313 ? 11.914 29.516 -3.035 1 90.62 313 CYS A CA 1
ATOM 2360 C C . CYS A 1 313 ? 11.508 29.109 -4.445 1 90.62 313 CYS A C 1
ATOM 2362 O O . CYS A 1 313 ? 12.336 29.078 -5.355 1 90.62 313 CYS A O 1
ATOM 2364 N N . VAL A 1 314 ? 10.297 28.703 -4.59 1 90.81 314 VAL A N 1
ATOM 2365 C CA . VAL A 1 314 ? 9.82 28.203 -5.875 1 90.81 314 VAL A CA 1
ATOM 2366 C C . VAL A 1 314 ? 8.641 29.047 -6.344 1 90.81 314 VAL A C 1
ATOM 2368 O O . VAL A 1 314 ? 7.789 29.453 -5.543 1 90.81 314 VAL A O 1
ATOM 2371 N N . THR A 1 315 ? 8.672 29.516 -7.574 1 89.94 315 THR A N 1
ATOM 2372 C CA . THR A 1 315 ? 7.555 30.188 -8.227 1 89.94 315 THR A CA 1
ATOM 2373 C C . THR A 1 315 ? 6.957 29.312 -9.32 1 89.94 315 THR A C 1
ATOM 2375 O O . THR A 1 315 ? 7.559 28.312 -9.719 1 89.94 315 THR A O 1
ATOM 2378 N N . ARG A 1 316 ? 5.73 29.578 -9.719 1 87.81 316 ARG A N 1
ATOM 2379 C CA . ARG A 1 316 ? 5.055 28.797 -10.758 1 87.81 316 ARG A CA 1
ATOM 2380 C C . ARG A 1 316 ? 5.824 28.859 -12.07 1 87.81 316 ARG A C 1
ATOM 2382 O O . ARG A 1 316 ? 5.879 27.891 -12.812 1 87.81 316 ARG A O 1
ATOM 2389 N N . GLU A 1 317 ? 6.504 29.906 -12.352 1 83.94 317 GLU A N 1
ATOM 2390 C CA . GLU A 1 317 ? 7.266 30.078 -13.578 1 83.94 317 GLU A CA 1
ATOM 2391 C C . GLU A 1 317 ? 8.547 29.25 -13.562 1 83.94 317 GLU A C 1
ATOM 2393 O O . GLU A 1 317 ? 8.93 28.672 -14.578 1 83.94 317 GLU A O 1
ATOM 2398 N N . LYS A 1 318 ? 9.109 29.25 -12.391 1 83.25 318 LYS A N 1
ATOM 2399 C CA . LYS A 1 318 ? 10.344 28.484 -12.266 1 83.25 318 LYS A CA 1
ATOM 2400 C C . LYS A 1 318 ? 10.078 26.984 -12.414 1 83.25 318 LYS A C 1
ATOM 2402 O O . LYS A 1 318 ? 10.961 26.234 -12.836 1 83.25 318 LYS A O 1
ATOM 2407 N N . LEU A 1 319 ? 8.922 26.562 -12.023 1 84.75 319 LEU A N 1
ATOM 2408 C CA . LEU A 1 319 ? 8.57 25.156 -12.141 1 84.75 319 LEU A CA 1
ATOM 2409 C C . LEU A 1 319 ? 8.352 24.766 -13.602 1 84.75 319 LEU A C 1
ATOM 2411 O O . LEU A 1 319 ? 8.578 23.625 -13.977 1 84.75 319 LEU A O 1
ATOM 2415 N N . LYS A 1 320 ? 7.965 25.672 -14.445 1 78.81 320 LYS A N 1
ATOM 2416 C CA . LYS A 1 320 ? 7.668 25.359 -15.844 1 78.81 320 LYS A CA 1
ATOM 2417 C C . LYS A 1 320 ? 8.93 25.438 -16.703 1 78.81 320 LYS A C 1
ATOM 2419 O O . LYS A 1 320 ? 9.055 24.719 -17.688 1 78.81 320 LYS A O 1
ATOM 2424 N N . VAL A 1 321 ? 9.859 26.297 -16.25 1 72.62 321 VAL A N 1
ATOM 2425 C CA . VAL A 1 321 ? 11.055 26.484 -17.078 1 72.62 321 VAL A CA 1
ATOM 2426 C C . VAL A 1 321 ? 12.141 25.5 -16.641 1 72.62 321 VAL A C 1
ATOM 2428 O O . VAL A 1 321 ? 12.5 25.438 -15.453 1 72.62 321 VAL A O 1
ATOM 2431 N N . HIS A 1 322 ? 12.359 24.5 -17.453 1 72.38 322 HIS A N 1
ATOM 2432 C CA . HIS A 1 322 ? 13.43 23.547 -17.172 1 72.38 322 HIS A CA 1
ATOM 2433 C C . HIS A 1 322 ? 14.703 23.906 -17.922 1 72.38 322 HIS A C 1
ATOM 2435 O O . HIS A 1 322 ? 14.688 24.094 -19.141 1 72.38 322 HIS A O 1
ATOM 2441 N N . GLU A 1 323 ? 15.656 24.391 -17.109 1 73.88 323 GLU A N 1
ATOM 2442 C CA . GLU A 1 323 ? 16.938 24.688 -17.734 1 73.88 323 GLU A CA 1
ATOM 2443 C C . GLU A 1 323 ? 17.516 23.469 -18.438 1 73.88 323 GLU A C 1
ATOM 2445 O O . GLU A 1 323 ? 17.516 22.375 -17.875 1 73.88 323 GLU A O 1
ATOM 2450 N N . GLN A 1 324 ? 17.719 23.609 -19.734 1 78.38 324 GLN A N 1
ATOM 2451 C CA . GLN A 1 324 ? 18.312 22.516 -20.5 1 78.38 324 GLN A CA 1
ATOM 2452 C C . GLN A 1 324 ? 19.812 22.438 -20.266 1 78.38 324 GLN A C 1
ATOM 2454 O O . GLN A 1 324 ? 20.578 23.266 -20.781 1 78.38 324 GLN A O 1
ATOM 2459 N N . SER A 1 325 ? 20.25 21.625 -19.344 1 84.62 325 SER A N 1
ATOM 2460 C CA . SER A 1 325 ? 21.672 21.406 -19.078 1 84.62 325 SER A CA 1
ATOM 2461 C C . SER A 1 325 ? 22.281 20.438 -20.109 1 84.62 325 SER A C 1
ATOM 2463 O O . SER A 1 325 ? 21.547 19.688 -20.75 1 84.62 325 SER A O 1
ATOM 2465 N N . ALA A 1 326 ? 23.531 20.516 -20.391 1 88 326 ALA A N 1
ATOM 2466 C CA . ALA A 1 326 ? 24.266 19.641 -21.312 1 88 326 ALA A CA 1
ATOM 2467 C C . ALA A 1 326 ? 24.156 18.188 -20.875 1 88 326 ALA A C 1
ATOM 2469 O O . ALA A 1 326 ? 24.062 17.281 -21.719 1 88 326 ALA A O 1
ATOM 2470 N N . THR A 1 327 ? 24.156 18.016 -19.625 1 88.94 327 THR A N 1
ATOM 2471 C CA . THR A 1 327 ? 24.047 16.656 -19.109 1 88.94 327 THR A CA 1
ATOM 2472 C C . THR A 1 327 ? 22.672 16.062 -19.422 1 88.94 327 THR A C 1
ATOM 2474 O O . THR A 1 327 ? 22.547 14.883 -19.734 1 88.94 327 THR A O 1
ATOM 2477 N N . LEU A 1 328 ? 21.719 16.859 -19.344 1 91.56 328 LEU A N 1
ATOM 2478 C CA . LEU A 1 328 ? 20.359 16.422 -19.641 1 91.56 328 LEU A CA 1
ATOM 2479 C C . LEU A 1 328 ? 20.219 16.094 -21.125 1 91.56 328 LEU A C 1
ATOM 2481 O O . LEU A 1 328 ? 19.562 15.109 -21.5 1 91.56 328 LEU A O 1
ATOM 2485 N N . LEU A 1 329 ? 20.844 16.891 -21.969 1 92.81 329 LEU A N 1
ATOM 2486 C CA . LEU A 1 329 ? 20.781 16.641 -23.406 1 92.81 329 LEU A CA 1
ATOM 2487 C C . LEU A 1 329 ? 21.5 15.352 -23.766 1 92.81 329 LEU A C 1
ATOM 2489 O O . LEU A 1 329 ? 21 14.555 -24.578 1 92.81 329 LEU A O 1
ATOM 2493 N N . ALA A 1 330 ? 22.656 15.234 -23.188 1 93.06 330 ALA A N 1
ATOM 2494 C CA . ALA A 1 330 ? 23.406 14.008 -23.438 1 93.06 330 ALA A CA 1
ATOM 2495 C C . ALA A 1 330 ? 22.625 12.781 -22.984 1 93.06 330 ALA A C 1
ATOM 2497 O O . ALA A 1 330 ? 22.547 11.781 -23.703 1 93.06 330 ALA A O 1
ATOM 2498 N N . ALA A 1 331 ? 22.094 12.852 -21.797 1 93.75 331 ALA A N 1
ATOM 2499 C CA . ALA A 1 331 ? 21.312 11.734 -21.266 1 93.75 331 ALA A CA 1
ATOM 2500 C C . ALA A 1 331 ? 20.094 11.461 -22.141 1 93.75 331 ALA A C 1
ATOM 2502 O O . ALA A 1 331 ? 19.766 10.305 -22.406 1 93.75 331 ALA A O 1
ATOM 2503 N N . SER A 1 332 ? 19.422 12.477 -22.641 1 93.88 332 SER A N 1
ATOM 2504 C CA . SER A 1 332 ? 18.234 12.32 -23.453 1 93.88 332 SER A CA 1
ATOM 2505 C C . SER A 1 332 ? 18.562 11.711 -24.812 1 93.88 332 SER A C 1
ATOM 2507 O O . SER A 1 332 ? 17.797 10.906 -25.344 1 93.88 332 SER A O 1
ATOM 2509 N N . ILE A 1 333 ? 19.688 12.07 -25.312 1 95.81 333 ILE A N 1
ATOM 2510 C CA . ILE A 1 333 ? 20.109 11.523 -26.609 1 95.81 333 ILE A CA 1
ATOM 2511 C C . ILE A 1 333 ? 20.438 10.039 -26.453 1 95.81 333 ILE A C 1
ATOM 2513 O O . ILE A 1 333 ? 20 9.211 -27.25 1 95.81 333 ILE A O 1
ATOM 2517 N N . ILE A 1 334 ? 21.141 9.727 -25.406 1 95.69 334 ILE A N 1
ATOM 2518 C CA . ILE A 1 334 ? 21.547 8.336 -25.188 1 95.69 334 ILE A CA 1
ATOM 2519 C C . ILE A 1 334 ? 20.312 7.473 -24.938 1 95.69 334 ILE A C 1
ATOM 2521 O O . ILE A 1 334 ? 20.172 6.398 -25.531 1 95.69 334 ILE A O 1
ATOM 2525 N N . VAL A 1 335 ? 19.406 7.918 -24.125 1 95.25 335 VAL A N 1
ATOM 2526 C CA . VAL A 1 335 ? 18.188 7.172 -23.828 1 95.25 335 VAL A CA 1
ATOM 2527 C C . VAL A 1 335 ? 17.312 7.109 -25.078 1 95.25 335 VAL A C 1
ATOM 2529 O O . VAL A 1 335 ? 16.688 6.082 -25.359 1 95.25 335 VAL A O 1
ATOM 2532 N N . GLY A 1 336 ? 17.344 8.211 -25.875 1 96.06 336 GLY A N 1
ATOM 2533 C CA . GLY A 1 336 ? 16.594 8.219 -27.109 1 96.06 336 GLY A CA 1
ATOM 2534 C C . GLY A 1 336 ? 17.094 7.215 -28.125 1 96.06 336 GLY A C 1
ATOM 2535 O O . GLY A 1 336 ? 16.312 6.508 -28.75 1 96.06 336 GLY A O 1
ATOM 2536 N N . VAL A 1 337 ? 18.359 7.133 -28.203 1 96.69 337 VAL A N 1
ATOM 2537 C CA . VAL A 1 337 ? 18.969 6.188 -29.125 1 96.69 337 VAL A CA 1
ATOM 2538 C C . VAL A 1 337 ? 18.688 4.758 -28.672 1 96.69 337 VAL A C 1
ATOM 2540 O O . VAL A 1 337 ? 18.359 3.896 -29.5 1 96.69 337 VAL A O 1
ATOM 2543 N N . LEU A 1 338 ? 18.797 4.504 -27.406 1 96.44 338 LEU A N 1
ATOM 2544 C CA . LEU A 1 338 ? 18.516 3.166 -26.891 1 96.44 338 LEU A CA 1
ATOM 2545 C C . LEU A 1 338 ? 17.062 2.789 -27.094 1 96.44 338 LEU A C 1
ATOM 2547 O O . LEU A 1 338 ? 16.75 1.639 -27.406 1 96.44 338 LEU A O 1
ATOM 2551 N N . LEU A 1 339 ? 16.172 3.752 -26.953 1 96.94 339 LEU A N 1
ATOM 2552 C CA . LEU A 1 339 ? 14.75 3.488 -27.141 1 96.94 339 LEU A CA 1
ATOM 2553 C C . LEU A 1 339 ? 14.453 3.146 -28.594 1 96.94 339 LEU A C 1
ATOM 2555 O O . LEU A 1 339 ? 13.648 2.254 -28.859 1 96.94 339 LEU A O 1
ATOM 2559 N N . VAL A 1 340 ? 15.117 3.836 -29.484 1 96.94 340 VAL A N 1
ATOM 2560 C CA . VAL A 1 340 ? 14.93 3.559 -30.906 1 96.94 340 VAL A CA 1
ATOM 2561 C C . VAL A 1 340 ? 15.461 2.164 -31.234 1 96.94 340 VAL A C 1
ATOM 2563 O O . VAL A 1 340 ? 14.836 1.417 -32 1 96.94 340 VAL A O 1
ATOM 2566 N N . LEU A 1 341 ? 16.562 1.804 -30.641 1 96.69 341 LEU A N 1
ATOM 2567 C CA . LEU A 1 341 ? 17.156 0.485 -30.875 1 96.69 341 LEU A CA 1
ATOM 2568 C C . LEU A 1 341 ? 16.25 -0.61 -30.312 1 96.69 341 LEU A C 1
ATOM 2570 O O . LEU A 1 341 ? 16.125 -1.682 -30.906 1 96.69 341 LEU A O 1
ATOM 2574 N N . VAL A 1 342 ? 15.633 -0.365 -29.188 1 96.88 342 VAL A N 1
ATOM 2575 C CA . VAL A 1 342 ? 14.758 -1.357 -28.578 1 96.88 342 VAL A CA 1
ATOM 2576 C C . VAL A 1 342 ? 13.5 -1.533 -29.438 1 96.88 342 VAL A C 1
ATOM 2578 O O . VAL A 1 342 ? 13.023 -2.654 -29.625 1 96.88 342 VAL A O 1
ATOM 2581 N N . VAL A 1 343 ? 12.977 -0.43 -30 1 96.44 343 VAL A N 1
ATOM 2582 C CA . VAL A 1 343 ? 11.797 -0.513 -30.859 1 96.44 343 VAL A CA 1
ATOM 2583 C C . VAL A 1 343 ? 12.133 -1.247 -32.156 1 96.44 343 VAL A C 1
ATOM 2585 O O . VAL A 1 343 ? 11.398 -2.139 -32.562 1 96.44 343 VAL A O 1
ATOM 2588 N N . LEU A 1 344 ? 13.273 -0.917 -32.75 1 96.25 344 LEU A N 1
ATOM 2589 C CA . LEU A 1 344 ? 13.727 -1.581 -33.969 1 96.25 344 LEU A CA 1
ATOM 2590 C C . LEU A 1 344 ? 14.023 -3.053 -33.688 1 96.25 344 LEU A C 1
ATOM 2592 O O . LEU A 1 344 ? 13.688 -3.914 -34.5 1 96.25 344 LEU A O 1
ATOM 2596 N N . GLY A 1 345 ? 14.68 -3.246 -32.531 1 96 345 GLY A N 1
ATOM 2597 C CA . GLY A 1 345 ? 14.969 -4.625 -32.188 1 96 345 GLY A CA 1
ATOM 2598 C C . GLY A 1 345 ? 13.719 -5.457 -31.953 1 96 345 GLY A C 1
ATOM 2599 O O . GLY A 1 345 ? 13.68 -6.633 -32.312 1 96 345 GLY A O 1
ATOM 2600 N N . THR A 1 346 ? 12.703 -4.934 -31.406 1 95.81 346 THR A N 1
ATOM 2601 C CA . THR A 1 346 ? 11.461 -5.652 -31.156 1 95.81 346 THR A CA 1
ATOM 2602 C C . THR A 1 346 ? 10.719 -5.93 -32.469 1 95.81 346 THR A C 1
ATOM 2604 O O . THR A 1 346 ? 10.133 -6.996 -32.625 1 95.81 346 THR A O 1
ATOM 2607 N N . LEU A 1 347 ? 10.781 -5.016 -33.438 1 95 347 LEU A N 1
ATOM 2608 C CA . LEU A 1 347 ? 10.133 -5.207 -34.719 1 95 347 LEU A CA 1
ATOM 2609 C C . LEU A 1 347 ? 10.828 -6.305 -35.531 1 95 347 LEU A C 1
ATOM 2611 O O . LEU A 1 347 ? 10.164 -7.16 -36.125 1 95 347 LEU A O 1
ATOM 2615 N N . VAL A 1 348 ? 12.102 -6.305 -35.531 1 93.94 348 VAL A N 1
ATOM 2616 C CA . VAL A 1 348 ? 12.867 -7.316 -36.25 1 93.94 348 VAL A CA 1
ATOM 2617 C C . VAL A 1 348 ? 12.648 -8.688 -35.594 1 93.94 348 VAL A C 1
ATOM 2619 O O . VAL A 1 348 ? 12.547 -9.695 -36.312 1 93.94 348 VAL A O 1
ATOM 2622 N N . ASP A 1 349 ? 12.625 -8.656 -34.281 1 92.69 349 ASP A N 1
ATOM 2623 C CA . ASP A 1 349 ? 12.391 -9.906 -33.562 1 92.69 349 ASP A CA 1
ATOM 2624 C C . ASP A 1 349 ? 11.008 -10.469 -33.906 1 92.69 349 ASP A C 1
ATOM 2626 O O . ASP A 1 349 ? 10.844 -11.672 -34.062 1 92.69 349 ASP A O 1
ATOM 2630 N N . ALA A 1 350 ? 9.992 -9.602 -33.969 1 90.44 350 ALA A N 1
ATOM 2631 C CA . ALA A 1 350 ? 8.641 -10.039 -34.312 1 90.44 350 ALA A CA 1
ATOM 2632 C C . ALA A 1 350 ? 8.578 -10.609 -35.719 1 90.44 350 ALA A C 1
ATOM 2634 O O . ALA A 1 350 ? 7.918 -11.625 -35.969 1 90.44 350 ALA A O 1
ATOM 2635 N N . MET A 1 351 ? 9.281 -10.031 -36.625 1 91 351 MET A N 1
ATOM 2636 C CA . MET A 1 351 ? 9.328 -10.531 -38 1 91 351 MET A CA 1
ATOM 2637 C C . MET A 1 351 ? 10.055 -11.875 -38.062 1 91 351 MET A C 1
ATOM 2639 O O . MET A 1 351 ? 9.633 -12.773 -38.781 1 91 351 MET A O 1
ATOM 2643 N N . PHE A 1 352 ? 11.125 -11.891 -37.312 1 89.5 352 PHE A N 1
ATOM 2644 C CA . PHE A 1 352 ? 11.883 -13.133 -37.25 1 89.5 352 PHE A CA 1
ATOM 2645 C C . PHE A 1 352 ? 11.031 -14.266 -36.688 1 89.5 352 PHE A C 1
ATOM 2647 O O . PHE A 1 352 ? 11.055 -15.383 -37.219 1 89.5 352 PHE A O 1
ATOM 2654 N N . LEU A 1 353 ? 10.305 -14.055 -35.625 1 87 353 LEU A N 1
ATOM 2655 C CA . LEU A 1 353 ? 9.484 -15.07 -34.969 1 87 353 LEU A CA 1
ATOM 2656 C C . LEU A 1 353 ? 8.336 -15.508 -35.875 1 87 353 LEU A C 1
ATOM 2658 O O . LEU A 1 353 ? 7.949 -16.672 -35.875 1 87 353 LEU A O 1
ATOM 2662 N N . VAL A 1 354 ? 7.785 -14.57 -36.719 1 84.06 354 VAL A N 1
ATOM 2663 C CA . VAL A 1 354 ? 6.727 -14.906 -37.656 1 84.06 354 VAL A CA 1
ATOM 2664 C C . VAL A 1 354 ? 7.273 -15.828 -38.719 1 84.06 354 VAL A C 1
ATOM 2666 O O . VAL A 1 354 ? 6.613 -16.797 -39.125 1 84.06 354 VAL A O 1
ATOM 2669 N N . LEU A 1 355 ? 8.5 -15.609 -39.125 1 83.62 355 LEU A N 1
ATOM 2670 C CA . LEU A 1 355 ? 9.133 -16.422 -40.156 1 83.62 355 LEU A CA 1
ATOM 2671 C C . LEU A 1 355 ? 9.453 -17.812 -39.625 1 83.62 355 LEU A C 1
ATOM 2673 O O . LEU A 1 355 ? 9.234 -18.812 -40.312 1 83.62 355 LEU A O 1
ATOM 2677 N N . VAL A 1 356 ? 9.984 -17.812 -38.438 1 82.75 356 VAL A N 1
ATOM 2678 C CA . VAL A 1 356 ? 10.336 -19.078 -37.812 1 82.75 356 VAL A CA 1
ATOM 2679 C C . VAL A 1 356 ? 9.078 -19.891 -37.531 1 82.75 356 VAL A C 1
ATOM 2681 O O . VAL A 1 356 ? 9.062 -21.109 -37.75 1 82.75 356 VAL A O 1
ATOM 2684 N N . ASN A 1 357 ? 8 -19.266 -37.062 1 77.75 357 ASN A N 1
ATOM 2685 C CA . ASN A 1 357 ? 6.742 -19.953 -36.781 1 77.75 357 ASN A CA 1
ATOM 2686 C C . ASN A 1 357 ? 6.113 -20.5 -38.062 1 77.75 357 ASN A C 1
ATOM 2688 O O . ASN A 1 357 ? 5.508 -21.578 -38.062 1 77.75 357 ASN A O 1
ATOM 2692 N N . ARG A 1 358 ? 6.301 -19.812 -39.125 1 77.81 358 ARG A N 1
ATOM 2693 C CA . ARG A 1 358 ? 5.801 -20.281 -40.438 1 77.81 358 ARG A CA 1
ATOM 2694 C C . ARG A 1 358 ? 6.555 -21.531 -40.875 1 77.81 358 ARG A C 1
ATOM 2696 O O . ARG A 1 358 ? 5.953 -22.469 -41.406 1 77.81 358 ARG A O 1
ATOM 2703 N N . GLU A 1 359 ? 7.801 -21.516 -40.594 1 79.25 359 GLU A N 1
ATOM 2704 C CA . GLU A 1 359 ? 8.609 -22.672 -40.969 1 79.25 359 GLU A CA 1
ATOM 2705 C C . GLU A 1 359 ? 8.297 -23.875 -40.094 1 79.25 359 GLU A C 1
ATOM 2707 O O . GLU A 1 359 ? 8.25 -25.016 -40.562 1 79.25 359 GLU A O 1
ATOM 2712 N N . PHE A 1 360 ? 8.172 -23.562 -38.781 1 76.5 360 PHE A N 1
ATOM 2713 C CA . PHE A 1 360 ? 7.848 -24.641 -37.844 1 76.5 360 PHE A CA 1
ATOM 2714 C C . PHE A 1 360 ? 6.457 -25.203 -38.125 1 76.5 360 PHE A C 1
ATOM 2716 O O . PHE A 1 360 ? 6.223 -26.406 -38 1 76.5 360 PHE A O 1
ATOM 2723 N N . ALA A 1 361 ? 5.465 -24.391 -38.25 1 68 361 ALA A N 1
ATOM 2724 C CA . ALA A 1 361 ? 4.113 -24.828 -38.594 1 68 361 ALA A CA 1
ATOM 2725 C C . ALA A 1 361 ? 4.125 -25.688 -39.875 1 68 361 ALA A C 1
ATOM 2727 O O . ALA A 1 361 ? 3.381 -26.672 -39.969 1 68 361 ALA A O 1
ATOM 2728 N N . ALA A 1 362 ? 4.992 -25.406 -40.719 1 69 362 ALA A N 1
ATOM 2729 C CA . ALA A 1 362 ? 5.133 -26.188 -41.938 1 69 362 ALA A CA 1
ATOM 2730 C C . ALA A 1 362 ? 5.727 -27.562 -41.656 1 69 362 ALA A C 1
ATOM 2732 O O . ALA A 1 362 ? 5.344 -28.562 -42.281 1 69 362 ALA A O 1
ATOM 2733 N N . LYS A 1 363 ? 6.543 -27.641 -40.5 1 70.44 363 LYS A N 1
ATOM 2734 C CA . LYS A 1 363 ? 7.203 -28.891 -40.156 1 70.44 363 LYS A CA 1
ATOM 2735 C C . LYS A 1 363 ? 6.504 -29.562 -38.969 1 70.44 363 LYS A C 1
ATOM 2737 O O . LYS A 1 363 ? 6.941 -30.625 -38.531 1 70.44 363 LYS A O 1
ATOM 2742 N N . GLU A 1 364 ? 5.34 -29.078 -38.438 1 61.25 364 GLU A N 1
ATOM 2743 C CA . GLU A 1 364 ? 4.512 -29.609 -37.344 1 61.25 364 GLU A CA 1
ATOM 2744 C C . GLU A 1 364 ? 5.301 -29.688 -36.031 1 61.25 364 GLU A C 1
ATOM 2746 O O . GLU A 1 364 ? 5.168 -30.656 -35.281 1 61.25 364 GLU A O 1
ATOM 2751 N N . ILE A 1 365 ? 6.402 -28.859 -35.844 1 59.72 365 ILE A N 1
ATOM 2752 C CA . ILE A 1 365 ? 7.16 -28.859 -34.625 1 59.72 365 ILE A CA 1
ATOM 2753 C C . ILE A 1 365 ? 6.57 -27.828 -33.656 1 59.72 365 ILE A C 1
ATOM 2755 O O . ILE A 1 365 ? 6.406 -26.656 -34 1 59.72 365 ILE A O 1
ATOM 2759 N N . VAL A 1 366 ? 5.727 -28.344 -32.625 1 52.81 366 VAL A N 1
ATOM 2760 C CA . VAL A 1 366 ? 5.148 -27.453 -31.609 1 52.81 366 VAL A CA 1
ATOM 2761 C C . VAL A 1 366 ? 6.223 -27.031 -30.609 1 52.81 366 VAL A C 1
ATOM 2763 O O . VAL A 1 366 ? 6.703 -27.859 -29.828 1 52.81 366 VAL A O 1
ATOM 2766 N N . LYS A 1 367 ? 7.219 -26.141 -30.812 1 57.72 367 LYS A N 1
ATOM 2767 C CA . LYS A 1 367 ? 8.141 -25.891 -29.703 1 57.72 367 LYS A CA 1
ATOM 2768 C C . LYS A 1 367 ? 7.703 -24.672 -28.891 1 57.72 367 LYS A C 1
ATOM 2770 O O . LYS A 1 367 ? 7.414 -23.625 -29.453 1 57.72 367 LYS A O 1
ATOM 2775 N N . SER A 1 368 ? 7.383 -24.672 -27.641 1 58.34 368 SER A N 1
ATOM 2776 C CA . SER A 1 368 ? 6.926 -23.75 -26.625 1 58.34 368 SER A CA 1
ATOM 2777 C C . SER A 1 368 ? 7.973 -22.672 -26.344 1 58.34 368 SER A C 1
ATOM 2779 O O . SER A 1 368 ? 7.652 -21.609 -25.797 1 58.34 368 SER A O 1
ATOM 2781 N N . HIS A 1 369 ? 9.242 -22.766 -27.078 1 66.81 369 HIS A N 1
ATOM 2782 C CA . HIS A 1 369 ? 10.25 -21.797 -26.688 1 66.81 369 HIS A CA 1
ATOM 2783 C C . HIS A 1 369 ? 11.008 -21.281 -27.906 1 66.81 369 HIS A C 1
ATOM 2785 O O . HIS A 1 369 ? 12.242 -21.281 -27.938 1 66.81 369 HIS A O 1
ATOM 2791 N N . SER A 1 370 ? 10.242 -20.703 -28.922 1 72.06 370 SER A N 1
ATOM 2792 C CA . SER A 1 370 ? 10.812 -20.203 -30.172 1 72.06 370 SER A CA 1
ATOM 2793 C C . SER A 1 370 ? 11.688 -18.969 -29.938 1 72.06 370 SER A C 1
ATOM 2795 O O . SER A 1 370 ? 12.578 -18.672 -30.734 1 72.06 370 SER A O 1
ATOM 2797 N N . TYR A 1 371 ? 11.469 -18.219 -28.797 1 78.19 371 TYR A N 1
ATOM 2798 C CA . TYR A 1 371 ? 12.211 -16.984 -28.531 1 78.19 371 TYR A CA 1
ATOM 2799 C C . TYR A 1 371 ? 13.664 -17.297 -28.188 1 78.19 371 TYR A C 1
ATOM 2801 O O . TYR A 1 371 ? 14.508 -16.391 -28.203 1 78.19 371 TYR A O 1
ATOM 2809 N N . GLU A 1 372 ? 13.977 -18.531 -27.969 1 78.12 372 GLU A N 1
ATOM 2810 C CA . GLU A 1 372 ? 15.336 -18.906 -27.594 1 78.12 372 GLU A CA 1
ATOM 2811 C C . GLU A 1 372 ? 16.172 -19.266 -28.812 1 78.12 372 GLU A C 1
ATOM 2813 O O . GLU A 1 372 ? 17.391 -19.391 -28.719 1 78.12 372 GLU A O 1
ATOM 2818 N N . ILE A 1 373 ? 15.484 -19.281 -29.984 1 80.25 373 ILE A N 1
ATOM 2819 C CA . ILE A 1 373 ? 16.188 -19.672 -31.203 1 80.25 373 ILE A CA 1
ATOM 2820 C C . ILE A 1 373 ? 17.031 -18.5 -31.703 1 80.25 373 ILE A C 1
ATOM 2822 O O . ILE A 1 373 ? 16.531 -17.359 -31.781 1 80.25 373 ILE A O 1
ATOM 2826 N N . ASN A 1 374 ? 18.344 -18.719 -31.938 1 81.06 374 ASN A N 1
ATOM 2827 C CA . ASN A 1 374 ? 19.25 -17.688 -32.438 1 81.06 374 ASN A CA 1
ATOM 2828 C C . ASN A 1 374 ? 19.219 -17.594 -33.969 1 81.06 374 ASN A C 1
ATOM 2830 O O . ASN A 1 374 ? 19.031 -18.609 -34.656 1 81.06 374 ASN A O 1
ATOM 2834 N N . ALA A 1 375 ? 19.297 -16.422 -34.438 1 84.19 375 ALA A N 1
ATOM 2835 C CA . ALA A 1 375 ? 19.328 -16.172 -35.875 1 84.19 375 ALA A CA 1
ATOM 2836 C C . ALA A 1 375 ? 20.703 -16.484 -36.438 1 84.19 375 ALA A C 1
ATOM 2838 O O . ALA A 1 375 ? 21.719 -16.312 -35.781 1 84.19 375 ALA A O 1
ATOM 2839 N N . GLU A 1 376 ? 20.766 -16.906 -37.719 1 81.81 376 GLU A N 1
ATOM 2840 C CA . GLU A 1 376 ? 22.016 -17.203 -38.375 1 81.81 376 GLU A CA 1
ATOM 2841 C C . GLU A 1 376 ? 22.75 -15.93 -38.781 1 81.81 376 GLU A C 1
ATOM 2843 O O . GLU A 1 376 ? 23.984 -15.859 -38.688 1 81.81 376 GLU A O 1
ATOM 2848 N N . ASN A 1 377 ? 21.953 -14.953 -39.156 1 85.94 377 ASN A N 1
ATOM 2849 C CA . ASN A 1 377 ? 22.531 -13.672 -39.531 1 85.94 377 ASN A CA 1
ATOM 2850 C C . ASN A 1 377 ? 22.953 -12.875 -38.312 1 85.94 377 ASN A C 1
ATOM 2852 O O . ASN A 1 377 ? 22.141 -12.617 -37.406 1 85.94 377 ASN A O 1
ATOM 2856 N N . HIS A 1 378 ? 24.266 -12.453 -38.344 1 87.44 378 HIS A N 1
ATOM 2857 C CA . HIS A 1 378 ? 24.844 -11.789 -37.188 1 87.44 378 HIS A CA 1
ATOM 2858 C C . HIS A 1 378 ? 24.203 -10.422 -36.938 1 87.44 378 HIS A C 1
ATOM 2860 O O . HIS A 1 378 ? 24.016 -10.016 -35.812 1 87.44 378 HIS A O 1
ATOM 2866 N N . TYR A 1 379 ? 23.828 -9.734 -37.969 1 88.81 379 TYR A N 1
ATOM 2867 C CA . TYR A 1 379 ? 23.234 -8.414 -37.812 1 88.81 379 TYR A CA 1
ATOM 2868 C C . TYR A 1 379 ? 21.844 -8.508 -37.219 1 88.81 379 TYR A C 1
ATOM 2870 O O . TYR A 1 379 ? 21.453 -7.68 -36.406 1 88.81 379 TYR A O 1
ATOM 2878 N N . VAL A 1 380 ? 21.188 -9.547 -37.625 1 90.31 380 VAL A N 1
ATOM 2879 C CA . VAL A 1 380 ? 19.844 -9.758 -37.094 1 90.31 380 VAL A CA 1
ATOM 2880 C C . VAL A 1 380 ? 19.922 -10.156 -35.625 1 90.31 380 VAL A C 1
ATOM 2882 O O . VAL A 1 380 ? 19.109 -9.711 -34.812 1 90.31 380 VAL A O 1
ATOM 2885 N N . GLN A 1 381 ? 20.984 -10.812 -35.344 1 90.31 381 GLN A N 1
ATOM 2886 C CA . GLN A 1 381 ? 21.125 -11.266 -33.969 1 90.31 381 GLN A CA 1
ATOM 2887 C C . GLN A 1 381 ? 21.484 -10.109 -33.062 1 90.31 381 GLN A C 1
ATOM 2889 O O . GLN A 1 381 ? 21.062 -10.07 -31.891 1 90.31 381 GLN A O 1
ATOM 2894 N N . VAL A 1 382 ? 22.266 -9.242 -33.562 1 92 382 VAL A N 1
ATOM 2895 C CA . VAL A 1 382 ? 22.656 -8.078 -32.781 1 92 382 VAL A CA 1
ATOM 2896 C C . VAL A 1 382 ? 21.438 -7.191 -32.531 1 92 382 VAL A C 1
ATOM 2898 O O . VAL A 1 382 ? 21.25 -6.676 -31.422 1 92 382 VAL A O 1
ATOM 2901 N N . LEU A 1 383 ? 20.578 -7.07 -33.469 1 92.56 383 LEU A N 1
ATOM 2902 C CA . LEU A 1 383 ? 19.391 -6.25 -33.281 1 92.56 383 LEU A CA 1
ATOM 2903 C C . LEU A 1 383 ? 18.359 -6.957 -32.406 1 92.56 383 LEU A C 1
ATOM 2905 O O . LEU A 1 383 ? 17.625 -6.309 -31.656 1 92.56 383 LEU A O 1
ATOM 2909 N N . ARG A 1 384 ? 18.344 -8.234 -32.438 1 93.44 384 ARG A N 1
ATOM 2910 C CA . ARG A 1 384 ? 17.422 -9.016 -31.609 1 93.44 384 ARG A CA 1
ATOM 2911 C C . ARG A 1 384 ? 17.812 -8.961 -30.141 1 93.44 384 ARG A C 1
ATOM 2913 O O . ARG A 1 384 ? 16.984 -9.25 -29.266 1 93.44 384 ARG A O 1
ATOM 2920 N N . ALA A 1 385 ? 19.078 -8.633 -29.938 1 93.88 385 ALA A N 1
ATOM 2921 C CA . ALA A 1 385 ? 19.531 -8.5 -28.547 1 93.88 385 ALA A CA 1
ATOM 2922 C C . ALA A 1 385 ? 18.844 -7.324 -27.859 1 93.88 385 ALA A C 1
ATOM 2924 O O . ALA A 1 385 ? 18.703 -7.309 -26.641 1 93.88 385 ALA A O 1
ATOM 2925 N N . PHE A 1 386 ? 18.328 -6.371 -28.672 1 95.62 386 PHE A N 1
ATOM 2926 C CA . PHE A 1 386 ? 17.672 -5.188 -28.125 1 95.62 386 PHE A CA 1
ATOM 2927 C C . PHE A 1 386 ? 16.156 -5.379 -28.078 1 95.62 386 PHE A C 1
ATOM 2929 O O . PHE A 1 386 ? 15.422 -4.457 -27.719 1 95.62 386 PHE A O 1
ATOM 2936 N N . SER A 1 387 ? 15.703 -6.527 -28.344 1 95.56 387 SER A N 1
ATOM 2937 C CA . SER A 1 387 ? 14.266 -6.777 -28.375 1 95.56 387 SER A CA 1
ATOM 2938 C C . SER A 1 387 ? 13.688 -6.832 -26.969 1 95.56 387 SER A C 1
ATOM 2940 O O . SER A 1 387 ? 14.148 -7.613 -26.125 1 95.56 387 SER A O 1
ATOM 2942 N N . ALA A 1 388 ? 12.664 -5.996 -26.734 1 95.06 388 ALA A N 1
ATOM 2943 C CA . ALA A 1 388 ? 12.008 -5.969 -25.422 1 95.06 388 ALA A CA 1
ATOM 2944 C C . ALA A 1 388 ? 11.18 -7.23 -25.203 1 95.06 388 ALA A C 1
ATOM 2946 O O . ALA A 1 388 ? 11.062 -7.707 -24.062 1 95.06 388 ALA A O 1
ATOM 2947 N N . TYR A 1 389 ? 10.648 -7.844 -26.25 1 91.44 389 TYR A N 1
ATOM 2948 C CA . TYR A 1 389 ? 9.836 -9.047 -26.141 1 91.44 389 TYR A CA 1
ATOM 2949 C C . TYR A 1 389 ? 10.688 -10.242 -25.734 1 91.44 389 TYR A C 1
ATOM 2951 O O . TYR A 1 389 ? 10.359 -10.961 -24.781 1 91.44 389 TYR A O 1
ATOM 2959 N N . ARG A 1 390 ? 11.742 -10.438 -26.422 1 91.31 390 ARG A N 1
ATOM 2960 C CA . ARG A 1 390 ? 12.641 -11.555 -26.141 1 91.31 390 ARG A CA 1
ATOM 2961 C C . ARG A 1 390 ? 13.234 -11.445 -24.734 1 91.31 390 ARG A C 1
ATOM 2963 O O . ARG A 1 390 ? 13.25 -12.422 -23.984 1 91.31 390 ARG A O 1
ATOM 2970 N N . ASN A 1 391 ? 13.633 -10.219 -24.406 1 93.88 391 ASN A N 1
ATOM 2971 C CA . ASN A 1 391 ? 14.25 -10.008 -23.109 1 93.88 391 ASN A CA 1
ATOM 2972 C C . ASN A 1 391 ? 13.242 -10.117 -21.969 1 93.88 391 ASN A C 1
ATOM 2974 O O . ASN A 1 391 ? 13.578 -10.562 -20.875 1 93.88 391 ASN A O 1
ATOM 2978 N N . PHE A 1 392 ? 12.039 -9.727 -22.219 1 92.94 392 PHE A N 1
ATOM 2979 C CA . PHE A 1 392 ? 11.008 -9.828 -21.188 1 92.94 392 PHE A CA 1
ATOM 2980 C C . PHE A 1 392 ? 10.633 -11.289 -20.953 1 92.94 392 PHE A C 1
ATOM 2982 O O . PHE A 1 392 ? 10.43 -11.695 -19.797 1 92.94 392 PHE A O 1
ATOM 2989 N N . ARG A 1 393 ? 10.578 -12.086 -22 1 88.25 393 ARG A N 1
ATOM 2990 C CA . ARG A 1 393 ? 10.273 -13.508 -21.859 1 88.25 393 ARG A CA 1
ATOM 2991 C C . ARG A 1 393 ? 11.398 -14.234 -21.125 1 88.25 393 ARG A C 1
ATOM 2993 O O . ARG A 1 393 ? 11.141 -15.148 -20.344 1 88.25 393 ARG A O 1
ATOM 3000 N N . LYS A 1 394 ? 12.57 -13.781 -21.422 1 89.44 394 LYS A N 1
ATOM 3001 C CA . LYS A 1 394 ? 13.703 -14.383 -20.719 1 89.44 394 LYS A CA 1
ATOM 3002 C C . LYS A 1 394 ? 13.719 -13.984 -19.25 1 89.44 394 LYS A C 1
ATOM 3004 O O . LYS A 1 394 ? 14.117 -14.781 -18.391 1 89.44 394 LYS A O 1
ATOM 3009 N N . LEU A 1 395 ? 13.32 -12.781 -18.984 1 91.25 395 LEU A N 1
ATOM 3010 C CA . LEU A 1 395 ? 13.234 -12.297 -17.609 1 91.25 395 LEU A CA 1
ATOM 3011 C C . LEU A 1 395 ? 12.195 -13.086 -16.828 1 91.25 395 LEU A C 1
ATOM 3013 O O . LEU A 1 395 ? 12.422 -13.438 -15.664 1 91.25 395 LEU A O 1
ATOM 3017 N N . MET A 1 396 ? 11.055 -13.43 -17.5 1 87.31 396 MET A N 1
ATOM 3018 C CA . MET A 1 396 ? 9.938 -14.078 -16.828 1 87.31 396 MET A CA 1
ATOM 3019 C C . MET A 1 396 ? 10.078 -15.594 -16.875 1 87.31 396 MET A C 1
ATOM 3021 O O . MET A 1 396 ? 9.242 -16.328 -16.328 1 87.31 396 MET A O 1
ATOM 3025 N N . SER A 1 397 ? 11.141 -16.031 -17.406 1 83.44 397 SER A N 1
ATOM 3026 C CA . SER A 1 397 ? 11.312 -17.469 -17.531 1 83.44 397 SER A CA 1
ATOM 3027 C C . SER A 1 397 ? 11.586 -18.109 -16.172 1 83.44 397 SER A C 1
ATOM 3029 O O . SER A 1 397 ? 12.328 -17.547 -15.352 1 83.44 397 SER A O 1
ATOM 3031 N N . GLY A 1 398 ? 10.773 -19.016 -15.703 1 72.25 398 GLY A N 1
ATOM 3032 C CA . GLY A 1 398 ? 10.883 -19.703 -14.43 1 72.25 398 GLY A CA 1
ATOM 3033 C C . GLY A 1 398 ? 11.938 -20.781 -14.43 1 72.25 398 GLY A C 1
ATOM 3034 O O . GLY A 1 398 ? 12.039 -21.562 -13.477 1 72.25 398 GLY A O 1
ATOM 3035 N N . ARG A 1 399 ? 12.797 -20.906 -15.438 1 74.5 399 ARG A N 1
ATOM 3036 C CA . ARG A 1 399 ? 13.789 -21.984 -15.5 1 74.5 399 ARG A CA 1
ATOM 3037 C C . ARG A 1 399 ? 15.117 -21.516 -14.906 1 74.5 399 ARG A C 1
ATOM 3039 O O . ARG A 1 399 ? 15.609 -20.438 -15.234 1 74.5 399 ARG A O 1
ATOM 3046 N N . SER A 1 400 ? 15.406 -22.141 -13.766 1 73.19 400 SER A N 1
ATOM 3047 C CA . SER A 1 400 ? 16.703 -21.859 -13.164 1 73.19 400 SER A CA 1
ATOM 3048 C C . SER A 1 400 ? 17.812 -22.672 -13.844 1 73.19 400 SER A C 1
ATOM 3050 O O . SER A 1 400 ? 17.578 -23.781 -14.312 1 73.19 400 SER A O 1
ATOM 3052 N N . GLY A 1 401 ? 18.922 -21.984 -14.18 1 66.69 401 GLY A N 1
ATOM 3053 C CA . GLY A 1 401 ? 20.047 -22.656 -14.82 1 66.69 401 GLY A CA 1
ATOM 3054 C C . GLY A 1 401 ? 20.594 -23.812 -14 1 66.69 401 GLY A C 1
ATOM 3055 O O . GLY A 1 401 ? 20.922 -24.859 -14.555 1 66.69 401 GLY A O 1
ATOM 3056 N N . SER A 1 402 ? 20.75 -23.562 -12.727 1 77.44 402 SER A N 1
ATOM 3057 C CA . SER A 1 402 ? 21.312 -24.594 -11.859 1 77.44 402 SER A CA 1
ATOM 3058 C C . SER A 1 402 ? 20.359 -24.938 -10.727 1 77.44 402 SER A C 1
ATOM 3060 O O . SER A 1 402 ? 19.891 -24.047 -10.008 1 77.44 402 SER A O 1
ATOM 3062 N N . LYS A 1 403 ? 20.016 -26.188 -10.609 1 78.38 403 LYS A N 1
ATOM 3063 C CA . LYS A 1 403 ? 19.141 -26.672 -9.547 1 78.38 403 LYS A CA 1
ATOM 3064 C C . LYS A 1 403 ? 19.781 -26.469 -8.172 1 78.38 403 LYS A C 1
ATOM 3066 O O . LYS A 1 403 ? 19.078 -26.234 -7.188 1 78.38 403 LYS A O 1
ATOM 3071 N N . MET A 1 404 ? 21.156 -26.422 -8.211 1 79.75 404 MET A N 1
ATOM 3072 C CA . MET A 1 404 ? 21.859 -26.312 -6.934 1 79.75 404 MET A CA 1
ATOM 3073 C C . MET A 1 404 ? 21.828 -24.891 -6.402 1 79.75 404 MET A C 1
ATOM 3075 O O . MET A 1 404 ? 21.906 -24.672 -5.191 1 79.75 404 MET A O 1
ATOM 3079 N N . LEU A 1 405 ? 21.719 -23.984 -7.234 1 87.25 405 LEU A N 1
ATOM 3080 C CA . LEU A 1 405 ? 21.734 -22.578 -6.809 1 87.25 405 LEU A CA 1
ATOM 3081 C C . LEU A 1 405 ? 20.312 -22 -6.785 1 87.25 405 LEU A C 1
ATOM 3083 O O . LEU A 1 405 ? 20.141 -20.797 -6.68 1 87.25 405 LEU A O 1
ATOM 3087 N N . ALA A 1 406 ? 19.344 -22.891 -6.797 1 88.88 406 ALA A N 1
ATOM 3088 C CA . ALA A 1 406 ? 17.953 -22.438 -6.855 1 88.88 406 ALA A CA 1
ATOM 3089 C C . ALA A 1 406 ? 17.562 -21.703 -5.582 1 88.88 406 ALA A C 1
ATOM 3091 O O . ALA A 1 406 ? 16.906 -20.656 -5.641 1 88.88 406 ALA A O 1
ATOM 3092 N N . PRO A 1 407 ? 18.047 -22.203 -4.41 1 91.88 407 PRO A N 1
ATOM 3093 C CA . PRO A 1 407 ? 17.625 -21.5 -3.186 1 91.88 407 PRO A CA 1
ATOM 3094 C C . PRO A 1 407 ? 18.266 -20.125 -3.049 1 91.88 407 PRO A C 1
ATOM 3096 O O . PRO A 1 407 ? 17.781 -19.281 -2.285 1 91.88 407 PRO A O 1
ATOM 3099 N N . VAL A 1 408 ? 19.312 -19.875 -3.744 1 93.31 408 VAL A N 1
ATOM 3100 C CA . VAL A 1 408 ? 20.031 -18.609 -3.68 1 93.31 408 VAL A CA 1
ATOM 3101 C C . VAL A 1 408 ? 19.141 -17.484 -4.238 1 93.31 408 VAL A C 1
ATOM 3103 O O . VAL A 1 408 ? 19.203 -16.344 -3.764 1 93.31 408 VAL A O 1
ATOM 3106 N N . ALA A 1 409 ? 18.312 -17.812 -5.172 1 92.88 409 ALA A N 1
ATOM 3107 C CA . ALA A 1 409 ? 17.422 -16.812 -5.758 1 92.88 409 ALA A CA 1
ATOM 3108 C C . ALA A 1 409 ? 16.406 -16.312 -4.734 1 92.88 409 ALA A C 1
ATOM 3110 O O . ALA A 1 409 ? 16.109 -15.125 -4.676 1 92.88 409 ALA A O 1
ATOM 3111 N N . GLY A 1 410 ? 15.945 -17.25 -3.969 1 94.44 410 GLY A N 1
ATOM 3112 C CA . GLY A 1 410 ? 14.992 -16.875 -2.939 1 94.44 410 GLY A CA 1
ATOM 3113 C C . GLY A 1 410 ? 15.602 -16.016 -1.848 1 94.44 410 GLY A C 1
ATOM 3114 O O . GLY A 1 410 ? 15.016 -15.016 -1.424 1 94.44 410 GLY A O 1
ATOM 3115 N N . ILE A 1 411 ? 16.812 -16.281 -1.439 1 96.44 411 ILE A N 1
ATOM 3116 C CA . ILE A 1 411 ? 17.484 -15.539 -0.375 1 96.44 411 ILE A CA 1
ATOM 3117 C C . ILE A 1 411 ? 17.844 -14.141 -0.867 1 96.44 411 ILE A C 1
ATOM 3119 O O . ILE A 1 411 ? 17.641 -13.156 -0.151 1 96.44 411 ILE A O 1
ATOM 3123 N N . THR A 1 412 ? 18.266 -14.078 -2.061 1 95.81 412 THR A N 1
ATOM 3124 C CA . THR A 1 412 ? 18.641 -12.789 -2.629 1 95.81 412 THR A CA 1
ATOM 3125 C C . THR A 1 412 ? 17.406 -11.891 -2.764 1 95.81 412 THR A C 1
ATOM 3127 O O . THR A 1 412 ? 17.438 -10.719 -2.365 1 95.81 412 THR A O 1
ATOM 3130 N N . SER A 1 413 ? 16.359 -12.453 -3.295 1 95.69 413 SER A N 1
ATOM 3131 C CA . SER A 1 413 ? 15.148 -11.672 -3.492 1 95.69 413 SER A CA 1
ATOM 3132 C C . SER A 1 413 ? 14.578 -11.195 -2.162 1 95.69 413 SER A C 1
ATOM 3134 O O . SER A 1 413 ? 14.211 -10.023 -2.02 1 95.69 413 SER A O 1
ATOM 3136 N N . MET A 1 414 ? 14.578 -12.008 -1.172 1 96 414 MET A N 1
ATOM 3137 C CA . MET A 1 414 ? 14.062 -11.633 0.141 1 96 414 MET A CA 1
ATOM 3138 C C . MET A 1 414 ? 14.945 -10.586 0.801 1 96 414 MET A C 1
ATOM 3140 O O . MET A 1 414 ? 14.445 -9.695 1.501 1 96 414 MET A O 1
ATOM 3144 N N . SER A 1 415 ? 16.156 -10.695 0.558 1 96.69 415 SER A N 1
ATOM 3145 C CA . SER A 1 415 ? 17.094 -9.734 1.145 1 96.69 415 SER A CA 1
ATOM 3146 C C . SER A 1 415 ? 16.953 -8.359 0.502 1 96.69 415 SER A C 1
ATOM 3148 O O . SER A 1 415 ? 17.031 -7.336 1.187 1 96.69 415 SER A O 1
ATOM 3150 N N . PHE A 1 416 ? 16.703 -8.344 -0.768 1 95.94 416 PHE A N 1
ATOM 3151 C CA . PHE A 1 416 ? 16.516 -7.051 -1.415 1 95.94 416 PHE A CA 1
ATOM 3152 C C . PHE A 1 416 ? 15.195 -6.422 -0.99 1 95.94 416 PHE A C 1
ATOM 3154 O O . PHE A 1 416 ? 15.102 -5.203 -0.832 1 95.94 416 PHE A O 1
ATOM 3161 N N . VAL A 1 417 ? 14.188 -7.211 -0.791 1 95.69 417 VAL A N 1
ATOM 3162 C CA . VAL A 1 417 ? 12.93 -6.703 -0.267 1 95.69 417 VAL A CA 1
ATOM 3163 C C . VAL A 1 417 ? 13.133 -6.148 1.139 1 95.69 417 VAL A C 1
ATOM 3165 O O . VAL A 1 417 ? 12.586 -5.098 1.486 1 95.69 417 VAL A O 1
ATOM 3168 N N . TRP A 1 418 ? 13.977 -6.863 1.867 1 96.25 418 TRP A N 1
ATOM 3169 C CA . TRP A 1 418 ? 14.305 -6.426 3.221 1 96.25 418 TRP A CA 1
ATOM 3170 C C . TRP A 1 418 ? 15.047 -5.094 3.201 1 96.25 418 TRP A C 1
ATOM 3172 O O . TRP A 1 418 ? 14.828 -4.246 4.07 1 96.25 418 TRP A O 1
ATOM 3182 N N . ILE A 1 419 ? 15.812 -4.848 2.223 1 96.5 419 ILE A N 1
ATOM 3183 C CA . ILE A 1 419 ? 16.531 -3.586 2.078 1 96.5 419 ILE A CA 1
ATOM 3184 C C . ILE A 1 419 ? 15.539 -2.455 1.808 1 96.5 419 ILE A C 1
ATOM 3186 O O . ILE A 1 419 ? 15.664 -1.366 2.373 1 96.5 419 ILE A O 1
ATOM 3190 N N . ILE A 1 420 ? 14.578 -2.73 1 1 96.81 420 ILE A N 1
ATOM 3191 C CA . ILE A 1 420 ? 13.586 -1.709 0.684 1 96.81 420 ILE A CA 1
ATOM 3192 C C . ILE A 1 420 ? 12.781 -1.363 1.937 1 96.81 420 ILE A C 1
ATOM 3194 O O . ILE A 1 420 ? 12.492 -0.193 2.189 1 96.81 420 ILE A O 1
ATOM 3198 N N . ILE A 1 421 ? 12.5 -2.357 2.764 1 95.44 421 ILE A N 1
ATOM 3199 C CA . ILE A 1 421 ? 11.75 -2.145 4 1 95.44 421 ILE A CA 1
ATOM 3200 C C . ILE A 1 421 ? 12.555 -1.251 4.941 1 95.44 421 ILE A C 1
ATOM 3202 O O . ILE A 1 421 ? 12.031 -0.267 5.469 1 95.44 421 ILE A O 1
ATOM 3206 N N . GLY A 1 422 ? 13.789 -1.569 5.066 1 93.69 422 GLY A N 1
ATOM 3207 C CA . GLY A 1 422 ? 14.641 -0.774 5.938 1 93.69 422 GLY A CA 1
ATOM 3208 C C . GLY A 1 422 ? 14.867 0.635 5.422 1 93.69 422 GLY A C 1
ATOM 3209 O O . GLY A 1 422 ? 14.789 1.601 6.184 1 93.69 422 GLY A O 1
ATOM 3210 N N . SER A 1 423 ? 15.047 0.766 4.121 1 95.12 423 SER A N 1
ATOM 3211 C CA . SER A 1 423 ? 15.312 2.074 3.529 1 95.12 423 SER A CA 1
ATOM 3212 C C . SER A 1 423 ? 14.078 2.965 3.59 1 95.12 423 SER A C 1
ATOM 3214 O O . SER A 1 423 ? 14.188 4.188 3.711 1 95.12 423 SER A O 1
ATOM 3216 N N . THR A 1 424 ? 12.93 2.381 3.496 1 94.62 424 THR A N 1
ATOM 3217 C CA . THR A 1 424 ? 11.695 3.154 3.57 1 94.62 424 THR A CA 1
ATOM 3218 C C . THR A 1 424 ? 11.555 3.816 4.938 1 94.62 424 THR A C 1
ATOM 3220 O O . THR A 1 424 ? 11.125 4.969 5.035 1 94.62 424 THR A O 1
ATOM 3223 N N . LEU A 1 425 ? 11.977 3.162 5.988 1 89.75 425 LEU A N 1
ATOM 3224 C CA . LEU A 1 425 ? 11.82 3.697 7.336 1 89.75 425 LEU A CA 1
ATOM 3225 C C . LEU A 1 425 ? 12.977 4.633 7.684 1 89.75 425 LEU A C 1
ATOM 3227 O O . LEU A 1 425 ? 12.773 5.668 8.32 1 89.75 425 LEU A O 1
ATOM 3231 N N . VAL A 1 426 ? 14.117 4.336 7.184 1 87.5 426 VAL A N 1
ATOM 3232 C CA . VAL A 1 426 ? 15.289 5.117 7.566 1 87.5 426 VAL A CA 1
ATOM 3233 C C . VAL A 1 426 ? 15.344 6.41 6.75 1 87.5 426 VAL A C 1
ATOM 3235 O O . VAL A 1 426 ? 15.766 7.453 7.254 1 87.5 426 VAL A O 1
ATOM 3238 N N . LEU A 1 427 ? 14.898 6.363 5.547 1 91.25 427 LEU A N 1
ATOM 3239 C CA . LEU A 1 427 ? 15.031 7.523 4.668 1 91.25 427 LEU A CA 1
ATOM 3240 C C . LEU A 1 427 ? 13.797 8.414 4.766 1 91.25 427 LEU A C 1
ATOM 3242 O O . LEU A 1 427 ? 13.766 9.492 4.164 1 91.25 427 LEU A O 1
ATOM 3246 N N . ARG A 1 428 ? 12.852 8.047 5.5 1 89.81 428 ARG A N 1
ATOM 3247 C CA . ARG A 1 428 ? 11.664 8.875 5.656 1 89.81 428 ARG A CA 1
ATOM 3248 C C . ARG A 1 428 ? 11.977 10.117 6.488 1 89.81 428 ARG A C 1
ATOM 3250 O O . ARG A 1 428 ? 12.633 10.031 7.527 1 89.81 428 ARG A O 1
ATOM 3257 N N . PRO A 1 429 ? 11.523 11.258 5.957 1 88.69 429 PRO A N 1
ATOM 3258 C CA . PRO A 1 429 ? 11.672 12.453 6.781 1 88.69 429 PRO A CA 1
ATOM 3259 C C . PRO A 1 429 ? 10.656 12.523 7.918 1 88.69 429 PRO A C 1
ATOM 3261 O O . PRO A 1 429 ? 9.555 13.047 7.738 1 88.69 429 PRO A O 1
ATOM 3264 N N . PHE A 1 430 ? 11 12.117 9.039 1 85.38 430 PHE A N 1
ATOM 3265 C CA . PHE A 1 430 ? 10.094 12.086 10.188 1 85.38 430 PHE A CA 1
ATOM 3266 C C . PHE A 1 430 ? 9.781 13.5 10.672 1 85.38 430 PHE A C 1
ATOM 3268 O O . PHE A 1 430 ? 8.867 13.695 11.461 1 85.38 430 PHE A O 1
ATOM 3275 N N . ASN A 1 431 ? 10.5 14.438 10.023 1 84.44 431 ASN A N 1
ATOM 3276 C CA . ASN A 1 431 ? 10.203 15.836 10.344 1 84.44 431 ASN A CA 1
ATOM 3277 C C . ASN A 1 431 ? 8.836 16.25 9.82 1 84.44 431 ASN A C 1
ATOM 3279 O O . ASN A 1 431 ? 8.25 17.219 10.305 1 84.44 431 ASN A O 1
ATOM 3283 N N . LEU A 1 432 ? 8.344 15.508 8.891 1 87.31 432 LEU A N 1
ATOM 3284 C CA . LEU A 1 432 ? 7.043 15.828 8.312 1 87.31 432 LEU A CA 1
ATOM 3285 C C . LEU A 1 432 ? 5.938 15.023 8.992 1 87.31 432 LEU A C 1
ATOM 3287 O O . LEU A 1 432 ? 4.789 15.039 8.547 1 87.31 432 LEU A O 1
ATOM 3291 N N . SER A 1 433 ? 6.266 14.453 10.102 1 87.06 433 SER A N 1
ATOM 3292 C CA . SER A 1 433 ? 5.254 13.711 10.852 1 87.06 433 SER A CA 1
ATOM 3293 C C . SER A 1 433 ? 4.68 14.555 11.984 1 87.06 433 SER A C 1
ATOM 3295 O O . SER A 1 433 ? 5.402 15.32 12.617 1 87.06 433 SER A O 1
ATOM 3297 N N . GLY A 1 434 ? 3.309 14.477 12.141 1 83.56 434 GLY A N 1
ATOM 3298 C CA . GLY A 1 434 ? 2.627 15.266 13.148 1 83.56 434 GLY A CA 1
ATOM 3299 C C . GLY A 1 434 ? 2.613 14.602 14.516 1 83.56 434 GLY A C 1
ATOM 3300 O O . GLY A 1 434 ? 2.08 15.156 15.477 1 83.56 434 GLY A O 1
ATOM 3301 N N . ASN A 1 435 ? 3.248 13.406 14.719 1 86.62 435 ASN A N 1
ATOM 3302 C CA . ASN A 1 435 ? 3.209 12.688 15.992 1 86.62 435 ASN A CA 1
ATOM 3303 C C . ASN A 1 435 ? 4.559 12.062 16.328 1 86.62 435 ASN A C 1
ATOM 3305 O O . ASN A 1 435 ? 4.637 10.867 16.625 1 86.62 435 ASN A O 1
ATOM 3309 N N . LEU A 1 436 ? 5.551 12.875 16.438 1 85.56 436 LEU A N 1
ATOM 3310 C CA . LEU A 1 436 ? 6.898 12.359 16.672 1 85.56 436 LEU A CA 1
ATOM 3311 C C . LEU A 1 436 ? 7.008 11.734 18.062 1 85.56 436 LEU A C 1
ATOM 3313 O O . LEU A 1 436 ? 7.742 10.766 18.25 1 85.56 436 LEU A O 1
ATOM 3317 N N . LYS A 1 437 ? 6.234 12.227 19 1 82.69 437 LYS A N 1
ATOM 3318 C CA . LYS A 1 437 ? 6.285 11.672 20.359 1 82.69 437 LYS A CA 1
ATOM 3319 C C . LYS A 1 437 ? 5.727 10.25 20.391 1 82.69 437 LYS A C 1
ATOM 3321 O O . LYS A 1 437 ? 6.344 9.352 20.953 1 82.69 437 LYS A O 1
ATOM 3326 N N . SER A 1 438 ? 4.59 10.109 19.766 1 83.06 438 SER A N 1
ATOM 3327 C CA . SER A 1 438 ? 3.994 8.781 19.734 1 83.06 438 SER A CA 1
ATOM 3328 C C . SER A 1 438 ? 4.832 7.824 18.891 1 83.06 438 SER A C 1
ATOM 3330 O O . SER A 1 438 ? 4.844 6.617 19.141 1 83.06 438 SER A O 1
ATOM 3332 N N . LEU A 1 439 ? 5.477 8.359 17.906 1 82.44 439 LEU A N 1
ATOM 3333 C CA . LEU A 1 439 ? 6.316 7.539 17.031 1 82.44 439 LEU A CA 1
ATOM 3334 C C . LEU A 1 439 ? 7.508 6.984 17.812 1 82.44 439 LEU A C 1
ATOM 3336 O O . LEU A 1 439 ? 7.957 5.863 17.547 1 82.44 439 LEU A O 1
ATOM 3340 N N . ARG A 1 440 ? 7.992 7.711 18.75 1 80.06 440 ARG A N 1
ATOM 3341 C CA . ARG A 1 440 ? 9.086 7.254 19.594 1 80.06 440 ARG A CA 1
ATOM 3342 C C . ARG A 1 440 ? 8.664 6.066 20.453 1 80.06 440 ARG A C 1
ATOM 3344 O O . ARG A 1 440 ? 9.453 5.16 20.703 1 80.06 440 ARG A O 1
ATOM 3351 N N . GLU A 1 441 ? 7.43 6.023 20.766 1 80.5 441 GLU A N 1
ATOM 3352 C CA . GLU A 1 441 ? 6.906 4.918 21.562 1 80.5 441 GLU A CA 1
ATOM 3353 C C . GLU A 1 441 ? 6.754 3.656 20.719 1 80.5 441 GLU A C 1
ATOM 3355 O O . GLU A 1 441 ? 6.875 2.541 21.234 1 80.5 441 GLU A O 1
ATOM 3360 N N . VAL A 1 442 ? 6.543 3.832 19.516 1 81.81 442 VAL A N 1
ATOM 3361 C CA . VAL A 1 442 ? 6.371 2.691 18.625 1 81.81 442 VAL A CA 1
ATOM 3362 C C . VAL A 1 442 ? 7.707 1.966 18.453 1 81.81 442 VAL A C 1
ATOM 3364 O O . VAL A 1 442 ? 7.734 0.761 18.188 1 81.81 442 VAL A O 1
ATOM 3367 N N . LEU A 1 443 ? 8.805 2.652 18.656 1 76.94 443 LEU A N 1
ATOM 3368 C CA . LEU A 1 443 ? 10.133 2.062 18.516 1 76.94 443 LEU A CA 1
ATOM 3369 C C . LEU A 1 443 ? 10.406 1.057 19.625 1 76.94 443 LEU A C 1
ATOM 3371 O O . LEU A 1 443 ? 11.328 0.247 19.531 1 76.94 443 LEU A O 1
ATOM 3375 N N . ASN A 1 444 ? 9.508 1.016 20.625 1 84.31 444 ASN A N 1
ATOM 3376 C CA . ASN A 1 444 ? 9.695 0.084 21.734 1 84.31 444 ASN A CA 1
ATOM 3377 C C . ASN A 1 444 ? 9.133 -1.297 21.406 1 84.31 444 ASN A C 1
ATOM 3379 O O . ASN A 1 444 ? 9.359 -2.258 22.141 1 84.31 444 ASN A O 1
ATOM 3383 N N . ASP A 1 445 ? 8.578 -1.342 20.328 1 86.25 445 ASP A N 1
ATOM 3384 C CA . ASP A 1 445 ? 8.062 -2.639 19.906 1 86.25 445 ASP A CA 1
ATOM 3385 C C . ASP A 1 445 ? 9.164 -3.48 19.266 1 86.25 445 ASP A C 1
ATOM 3387 O O . ASP A 1 445 ? 9.891 -3 18.391 1 86.25 445 ASP A O 1
ATOM 3391 N N . PRO A 1 446 ? 9.266 -4.703 19.641 1 87.94 446 PRO A N 1
ATOM 3392 C CA . PRO A 1 446 ? 10.352 -5.547 19.125 1 87.94 446 PRO A CA 1
ATOM 3393 C C . PRO A 1 446 ? 10.18 -5.895 17.656 1 87.94 446 PRO A C 1
ATOM 3395 O O . PRO A 1 446 ? 11.164 -6.176 16.969 1 87.94 446 PRO A O 1
ATOM 3398 N N . LEU A 1 447 ? 9.008 -5.793 17.156 1 85.81 447 LEU A N 1
ATOM 3399 C CA . LEU A 1 447 ? 8.781 -6.191 15.773 1 85.81 447 LEU A CA 1
ATOM 3400 C C . LEU A 1 447 ? 9.336 -5.152 14.805 1 85.81 447 LEU A C 1
ATOM 3402 O O . LEU A 1 447 ? 9.656 -5.473 13.656 1 85.81 447 LEU A O 1
ATOM 3406 N N . ILE A 1 448 ? 9.539 -3.965 15.227 1 87.56 448 ILE A N 1
ATOM 3407 C CA . ILE A 1 448 ? 10.031 -2.902 14.359 1 87.56 448 ILE A CA 1
ATOM 3408 C C . ILE A 1 448 ? 11.539 -3.047 14.164 1 87.56 448 ILE A C 1
ATOM 3410 O O . ILE A 1 448 ? 12.109 -2.486 13.227 1 87.56 448 ILE A O 1
ATOM 3414 N N . GLN A 1 449 ? 12.148 -3.939 15.016 1 88.19 449 GLN A N 1
ATOM 3415 C CA . GLN A 1 449 ? 13.586 -4.137 14.922 1 88.19 449 GLN A CA 1
ATOM 3416 C C . GLN A 1 449 ? 13.969 -4.836 13.625 1 88.19 449 GLN A C 1
ATOM 3418 O O . GLN A 1 449 ? 15.07 -4.629 13.102 1 88.19 449 GLN A O 1
ATOM 3423 N N . PHE A 1 450 ? 13.094 -5.629 13.125 1 90.19 450 PHE A N 1
ATOM 3424 C CA . PHE A 1 450 ? 13.344 -6.285 11.852 1 90.19 450 PHE A CA 1
ATOM 3425 C C . PHE A 1 450 ? 13.547 -5.254 10.742 1 90.19 450 PHE A C 1
ATOM 3427 O O . PHE A 1 450 ? 14.406 -5.43 9.875 1 90.19 450 PHE A O 1
ATOM 3434 N N . ALA A 1 451 ? 12.859 -4.184 10.82 1 88.88 451 ALA A N 1
ATOM 3435 C CA . ALA A 1 451 ? 12.938 -3.152 9.789 1 88.88 451 ALA A CA 1
ATOM 3436 C C . ALA A 1 451 ? 14.148 -2.246 10.016 1 88.88 451 ALA A C 1
ATOM 3438 O O . ALA A 1 451 ? 14.797 -1.815 9.055 1 88.88 451 ALA A O 1
ATOM 3439 N N . ILE A 1 452 ? 14.5 -2.029 11.219 1 87.69 452 ILE A N 1
ATOM 3440 C CA . ILE A 1 452 ? 15.578 -1.093 11.539 1 87.69 452 ILE A CA 1
ATOM 3441 C C . ILE A 1 452 ? 16.922 -1.76 11.305 1 87.69 452 ILE A C 1
ATOM 3443 O O . ILE A 1 452 ? 17.875 -1.113 10.852 1 87.69 452 ILE A O 1
ATOM 3447 N N . ASN A 1 453 ? 17.016 -3.039 11.539 1 92.06 453 ASN A N 1
ATOM 3448 C CA . ASN A 1 453 ? 18.266 -3.76 11.352 1 92.06 453 ASN A CA 1
ATOM 3449 C C . ASN A 1 453 ? 18.375 -4.332 9.945 1 92.06 453 ASN A C 1
ATOM 3451 O O . ASN A 1 453 ? 18.828 -5.465 9.766 1 92.06 453 ASN A O 1
ATOM 3455 N N . SER A 1 454 ? 17.984 -3.584 8.977 1 92.19 454 SER A N 1
ATOM 3456 C CA . SER A 1 454 ? 17.984 -4.039 7.59 1 92.19 454 SER A CA 1
ATOM 3457 C C . SER A 1 454 ? 19.391 -4.074 7.012 1 92.19 454 SER A C 1
ATOM 3459 O O . SER A 1 454 ? 19.609 -4.582 5.91 1 92.19 454 SER A O 1
ATOM 3461 N N . SER A 1 455 ? 20.422 -3.576 7.711 1 92 455 SER A N 1
ATOM 3462 C CA . SER A 1 455 ? 21.797 -3.641 7.246 1 92 455 SER A CA 1
ATOM 3463 C C . SER A 1 455 ? 22.266 -5.086 7.117 1 92 455 SER A C 1
ATOM 3465 O O . SER A 1 455 ? 23.188 -5.379 6.344 1 92 455 SER A O 1
ATOM 3467 N N . LEU A 1 456 ? 21.641 -5.938 7.863 1 95.75 456 LEU A N 1
ATOM 3468 C CA . LEU A 1 456 ? 21.984 -7.355 7.812 1 95.75 456 LEU A CA 1
ATOM 3469 C C . LEU A 1 456 ? 21.594 -7.965 6.473 1 95.75 456 LEU A C 1
ATOM 3471 O O . LEU A 1 456 ? 22.109 -9.008 6.082 1 95.75 456 LEU A O 1
ATOM 3475 N N . ALA A 1 457 ? 20.625 -7.355 5.816 1 96.19 457 ALA A N 1
ATOM 3476 C CA . ALA A 1 457 ? 20.219 -7.848 4.504 1 96.19 457 ALA A CA 1
ATOM 3477 C C . ALA A 1 457 ? 21.359 -7.773 3.502 1 96.19 457 ALA A C 1
ATOM 3479 O O . ALA A 1 457 ? 21.484 -8.633 2.621 1 96.19 457 ALA A O 1
ATOM 3480 N N . ILE A 1 458 ? 22.203 -6.816 3.609 1 95.25 458 ILE A N 1
ATOM 3481 C CA . ILE A 1 458 ? 23.359 -6.668 2.729 1 95.25 458 ILE A CA 1
ATOM 3482 C C . ILE A 1 458 ? 24.344 -7.812 2.965 1 95.25 458 ILE A C 1
ATOM 3484 O O . ILE A 1 458 ? 24.922 -8.344 2.018 1 95.25 458 ILE A O 1
ATOM 3488 N N . ASP A 1 459 ? 24.5 -8.195 4.16 1 96.75 459 ASP A N 1
ATOM 3489 C CA . ASP A 1 459 ? 25.375 -9.312 4.492 1 96.75 459 ASP A CA 1
ATOM 3490 C C . ASP A 1 459 ? 24.828 -10.625 3.943 1 96.75 459 ASP A C 1
ATOM 3492 O O . ASP A 1 459 ? 25.594 -11.492 3.521 1 96.75 459 ASP A O 1
ATOM 3496 N N . SER A 1 460 ? 23.547 -10.727 3.994 1 97.25 460 SER A N 1
ATOM 3497 C CA . SER A 1 460 ? 22.938 -11.906 3.398 1 97.25 460 SER A CA 1
ATOM 3498 C C . SER A 1 460 ? 23.188 -11.961 1.894 1 97.25 460 SER A C 1
ATOM 3500 O O . SER A 1 460 ? 23.5 -13.016 1.348 1 97.25 460 SER A O 1
ATOM 3502 N N . ILE A 1 461 ? 23.125 -10.867 1.243 1 96.38 461 ILE A N 1
ATOM 3503 C CA . ILE A 1 461 ? 23.359 -10.797 -0.196 1 96.38 461 ILE A CA 1
ATOM 3504 C C . ILE A 1 461 ? 24.828 -11.078 -0.496 1 96.38 461 ILE A C 1
ATOM 3506 O O . ILE A 1 461 ? 25.141 -11.82 -1.425 1 96.38 461 ILE A O 1
ATOM 3510 N N . ALA A 1 462 ? 25.672 -10.469 0.321 1 95.94 462 ALA A N 1
ATOM 3511 C CA . ALA A 1 462 ? 27.109 -10.688 0.135 1 95.94 462 ALA A CA 1
ATOM 3512 C C . ALA A 1 462 ? 27.453 -12.164 0.284 1 95.94 462 ALA A C 1
ATOM 3514 O O . ALA A 1 462 ? 28.25 -12.695 -0.495 1 95.94 462 ALA A O 1
ATOM 3515 N N . THR A 1 463 ? 26.875 -12.797 1.212 1 97.25 463 THR A N 1
ATOM 3516 C CA . THR A 1 463 ? 27.125 -14.211 1.45 1 97.25 463 THR A CA 1
ATOM 3517 C C . THR A 1 463 ? 26.672 -15.055 0.261 1 97.25 463 THR A C 1
ATOM 3519 O O . THR A 1 463 ? 27.422 -15.914 -0.216 1 97.25 463 THR A O 1
ATOM 3522 N N . VAL A 1 464 ? 25.547 -14.75 -0.277 1 95.44 464 VAL A N 1
ATOM 3523 C CA . VAL A 1 464 ? 24.984 -15.57 -1.341 1 95.44 464 VAL A CA 1
ATOM 3524 C C . VAL A 1 464 ? 25.688 -15.266 -2.66 1 95.44 464 VAL A C 1
ATOM 3526 O O . VAL A 1 464 ? 25.906 -16.172 -3.477 1 95.44 464 VAL A O 1
ATOM 3529 N N . ILE A 1 465 ? 26.047 -14.055 -2.873 1 92.25 465 ILE A N 1
ATOM 3530 C CA . ILE A 1 465 ? 26.781 -13.695 -4.082 1 92.25 465 ILE A CA 1
ATOM 3531 C C . ILE A 1 465 ? 28.141 -14.398 -4.082 1 92.25 465 ILE A C 1
ATOM 3533 O O . ILE A 1 465 ? 28.562 -14.945 -5.098 1 92.25 465 ILE A O 1
ATOM 3537 N N . ALA A 1 466 ? 28.75 -14.375 -2.939 1 95 466 ALA A N 1
ATOM 3538 C CA . ALA A 1 466 ? 30.047 -15.047 -2.818 1 95 466 ALA A CA 1
ATOM 3539 C C . ALA A 1 466 ? 29.906 -16.547 -3.045 1 95 466 ALA A C 1
ATOM 3541 O O . ALA A 1 466 ? 30.75 -17.172 -3.691 1 95 466 ALA A O 1
ATOM 3542 N N . MET A 1 467 ? 28.906 -17.078 -2.535 1 94.94 467 MET A N 1
ATOM 3543 C CA . MET A 1 467 ? 28.641 -18.5 -2.727 1 94.94 467 MET A CA 1
ATOM 3544 C C . MET A 1 467 ? 28.469 -18.828 -4.203 1 94.94 467 MET A C 1
ATOM 3546 O O . MET A 1 467 ? 29.031 -19.812 -4.695 1 94.94 467 MET A O 1
ATOM 3550 N N . CYS A 1 468 ? 27.766 -18 -4.922 1 91.38 468 CYS A N 1
ATOM 3551 C CA . CYS A 1 468 ? 27.516 -18.203 -6.34 1 91.38 468 CYS A CA 1
ATOM 3552 C C . CYS A 1 468 ? 28.797 -18.062 -7.148 1 91.38 468 CYS A C 1
ATOM 3554 O O . CYS A 1 468 ? 29.047 -18.844 -8.07 1 91.38 468 CYS A O 1
ATOM 3556 N N . ILE A 1 469 ? 29.609 -17.125 -6.793 1 90.12 469 ILE A N 1
ATOM 3557 C CA . ILE A 1 469 ? 30.859 -16.875 -7.52 1 90.12 469 ILE A CA 1
ATOM 3558 C C . ILE A 1 469 ? 31.797 -18.062 -7.336 1 90.12 469 ILE A C 1
ATOM 3560 O O . ILE A 1 469 ? 32.344 -18.594 -8.312 1 90.12 469 ILE A O 1
ATOM 3564 N N . ALA A 1 470 ? 31.969 -18.469 -6.125 1 92.06 470 ALA A N 1
ATOM 3565 C CA . ALA A 1 470 ? 32.875 -19.594 -5.844 1 92.06 470 ALA A CA 1
ATOM 3566 C C . ALA A 1 470 ? 32.375 -20.875 -6.512 1 92.06 470 ALA A C 1
ATOM 3568 O O . ALA A 1 470 ? 33.156 -21.609 -7.109 1 92.06 470 ALA A O 1
ATOM 3569 N N . TYR A 1 471 ? 31.141 -21.109 -6.41 1 91.06 471 TYR A N 1
ATOM 3570 C CA . TYR A 1 471 ? 30.562 -22.297 -7.027 1 91.06 471 TYR A CA 1
ATOM 3571 C C . TYR A 1 471 ? 30.766 -22.266 -8.539 1 91.06 471 TYR A C 1
ATOM 3573 O O . TYR A 1 471 ? 31.172 -23.281 -9.133 1 91.06 471 TYR A O 1
ATOM 3581 N N . SER A 1 472 ? 30.547 -21.125 -9.148 1 86.94 472 SER A N 1
ATOM 3582 C CA . SER A 1 472 ? 30.656 -21 -10.594 1 86.94 472 SER A CA 1
ATOM 3583 C C . SER A 1 472 ? 32.094 -21.125 -11.062 1 86.94 472 SER A C 1
ATOM 3585 O O . SER A 1 472 ? 32.375 -21.734 -12.102 1 86.94 472 SER A O 1
ATOM 3587 N N . ILE A 1 473 ? 33 -20.609 -10.336 1 86.75 473 ILE A N 1
ATOM 3588 C CA . ILE A 1 473 ? 34.406 -20.672 -10.703 1 86.75 473 ILE A CA 1
ATOM 3589 C C . ILE A 1 473 ? 34.906 -22.109 -10.602 1 86.75 473 ILE A C 1
ATOM 3591 O O . ILE A 1 473 ? 35.531 -22.625 -11.523 1 86.75 473 ILE A O 1
ATOM 3595 N N . VAL A 1 474 ? 34.594 -22.75 -9.523 1 87 474 VAL A N 1
ATOM 3596 C CA . VAL A 1 474 ? 35.062 -24.109 -9.305 1 87 474 VAL A CA 1
ATOM 3597 C C . VAL A 1 474 ? 34.438 -25.047 -10.336 1 87 474 VAL A C 1
ATOM 3599 O O . VAL A 1 474 ? 35.094 -25.922 -10.883 1 87 474 VAL A O 1
ATOM 3602 N N . LYS A 1 475 ? 33.25 -24.797 -10.586 1 83.81 475 LYS A N 1
ATOM 3603 C CA . LYS A 1 475 ? 32.562 -25.625 -11.57 1 83.81 475 LYS A CA 1
ATOM 3604 C C . LYS A 1 475 ? 33.125 -25.406 -12.969 1 83.81 475 LYS A C 1
ATOM 3606 O O . LYS A 1 475 ? 33.281 -26.359 -13.734 1 83.81 475 LYS A O 1
ATOM 3611 N N . ALA A 1 476 ? 33.438 -24.234 -13.289 1 81.56 476 ALA A N 1
ATOM 3612 C CA . ALA A 1 476 ? 34 -23.906 -14.602 1 81.56 476 ALA A CA 1
ATOM 3613 C C . ALA A 1 476 ? 35.406 -24.5 -14.758 1 81.56 476 ALA A C 1
ATOM 3615 O O . ALA A 1 476 ? 35.75 -24.984 -15.836 1 81.56 476 ALA A O 1
ATOM 3616 N N . VAL A 1 477 ? 36.156 -24.516 -13.789 1 81.94 477 VAL A N 1
ATOM 3617 C CA . VAL A 1 477 ? 37.531 -25.031 -13.844 1 81.94 477 VAL A CA 1
ATOM 3618 C C . VAL A 1 477 ? 37.5 -26.562 -13.898 1 81.94 477 VAL A C 1
ATOM 3620 O O . VAL A 1 477 ? 38.281 -27.172 -14.602 1 81.94 477 VAL A O 1
ATOM 3623 N N . ARG A 1 478 ? 36.594 -27.094 -13.211 1 79 478 ARG A N 1
ATOM 3624 C CA . ARG A 1 478 ? 36.5 -28.547 -13.195 1 79 478 ARG A CA 1
ATOM 3625 C C . ARG A 1 478 ? 36 -29.078 -14.539 1 79 478 ARG A C 1
ATOM 3627 O O . ARG A 1 478 ? 36.312 -30.188 -14.93 1 79 478 ARG A O 1
ATOM 3634 N N . ARG A 1 479 ? 35.188 -28.312 -15.18 1 74.31 479 ARG A N 1
ATOM 3635 C CA . ARG A 1 479 ? 34.688 -28.703 -16.484 1 74.31 479 ARG A CA 1
ATOM 3636 C C . ARG A 1 479 ? 35.844 -28.719 -17.516 1 74.31 479 ARG A C 1
ATOM 3638 O O . ARG A 1 479 ? 35.812 -29.516 -18.453 1 74.31 479 ARG A O 1
ATOM 3645 N N . CYS A 1 480 ? 36.688 -27.672 -17.562 1 63.66 480 CYS A N 1
ATOM 3646 C CA . CYS A 1 480 ? 37.75 -27.531 -18.547 1 63.66 480 CYS A CA 1
ATOM 3647 C C . CYS A 1 480 ? 38.812 -28.609 -18.359 1 63.66 480 CYS A C 1
ATOM 3649 O O . CYS A 1 480 ? 39.562 -28.953 -19.297 1 63.66 480 CYS A O 1
ATOM 3651 N N . GLY A 1 481 ? 39 -29.344 -17.5 1 60.12 481 GLY A N 1
ATOM 3652 C CA . GLY A 1 481 ? 39.969 -30.422 -17.391 1 60.12 481 GLY A CA 1
ATOM 3653 C C . GLY A 1 481 ? 40.312 -30.75 -15.953 1 60.12 481 GLY A C 1
ATOM 3654 O O . GLY A 1 481 ? 39.656 -30.281 -15.016 1 60.12 481 GLY A O 1
ATOM 3655 N N . SER A 1 482 ? 41.469 -31.609 -15.828 1 55.94 482 SER A N 1
ATOM 3656 C CA . SER A 1 482 ? 41.969 -32.062 -14.539 1 55.94 482 SER A CA 1
ATOM 3657 C C . SER A 1 482 ? 42.5 -30.922 -13.688 1 55.94 482 SER A C 1
ATOM 3659 O O . SER A 1 482 ? 43.031 -29.953 -14.219 1 55.94 482 SER A O 1
ATOM 3661 N N . THR A 1 483 ? 41.906 -30.547 -12.555 1 57.91 483 THR A N 1
ATOM 3662 C CA . THR A 1 483 ? 42.281 -29.562 -11.547 1 57.91 483 THR A CA 1
ATOM 3663 C C . THR A 1 483 ? 43.812 -29.328 -11.562 1 57.91 483 THR A C 1
ATOM 3665 O O . THR A 1 483 ? 44.281 -28.219 -11.32 1 57.91 483 THR A O 1
ATOM 3668 N N . GLU A 1 484 ? 44.594 -30.312 -11.773 1 57.12 484 GLU A N 1
ATOM 3669 C CA . GLU A 1 484 ? 46.031 -30.25 -11.711 1 57.12 484 GLU A CA 1
ATOM 3670 C C . GLU A 1 484 ? 46.594 -29.516 -12.914 1 57.12 484 GLU A C 1
ATOM 3672 O O . GLU A 1 484 ? 47.656 -28.859 -12.812 1 57.12 484 GLU A O 1
ATOM 3677 N N . ASP A 1 485 ? 45.906 -29.547 -14.039 1 58.69 485 ASP A N 1
ATOM 3678 C CA . ASP A 1 485 ? 46.5 -29.031 -15.281 1 58.69 485 ASP A CA 1
ATOM 3679 C C . ASP A 1 485 ? 45.969 -27.625 -15.586 1 58.69 485 ASP A C 1
ATOM 3681 O O . ASP A 1 485 ? 46.219 -27.094 -16.672 1 58.69 485 ASP A O 1
ATOM 3685 N N . CYS A 1 486 ? 45.156 -27.078 -14.758 1 64.5 486 CYS A N 1
ATOM 3686 C CA . CYS A 1 486 ? 44.562 -25.797 -15.133 1 64.5 486 CYS A CA 1
ATOM 3687 C C . CYS A 1 486 ? 45.594 -24.672 -14.938 1 64.5 486 CYS A C 1
ATOM 3689 O O . CYS A 1 486 ? 45.844 -24.266 -13.805 1 64.5 486 CYS A O 1
ATOM 3691 N N . GLY A 1 487 ? 46.438 -24.328 -15.898 1 71.06 487 GLY A N 1
ATOM 3692 C CA . GLY A 1 487 ? 47.375 -23.203 -15.867 1 71.06 487 GLY A CA 1
ATOM 3693 C C . GLY A 1 487 ? 46.688 -21.891 -15.484 1 71.06 487 GLY A C 1
ATOM 3694 O O . GLY A 1 487 ? 45.469 -21.797 -15.445 1 71.06 487 GLY A O 1
ATOM 3695 N N . ALA A 1 488 ? 47.406 -20.891 -14.914 1 79.12 488 ALA A N 1
ATOM 3696 C CA . ALA A 1 488 ? 46.938 -19.562 -14.5 1 79.12 488 ALA A CA 1
ATOM 3697 C C . ALA A 1 488 ? 46.156 -18.875 -15.602 1 79.12 488 ALA A C 1
ATOM 3699 O O . ALA A 1 488 ? 45.125 -18.25 -15.336 1 79.12 488 ALA A O 1
ATOM 3700 N N . GLY A 1 489 ? 46.531 -18.953 -16.766 1 79.25 489 GLY A N 1
ATOM 3701 C CA . GLY A 1 489 ? 45.844 -18.312 -17.875 1 79.25 489 GLY A CA 1
ATOM 3702 C C . GLY A 1 489 ? 44.469 -18.875 -18.141 1 79.25 489 GLY A C 1
ATOM 3703 O O . GLY A 1 489 ? 43.531 -18.125 -18.391 1 79.25 489 GLY A O 1
ATOM 3704 N N . ARG A 1 490 ? 44.438 -20.109 -17.984 1 77.19 490 ARG A N 1
ATOM 3705 C CA . ARG A 1 490 ? 43.156 -20.766 -18.188 1 77.19 490 ARG A CA 1
ATOM 3706 C C . ARG A 1 490 ? 42.188 -20.469 -17.047 1 77.19 490 ARG A C 1
ATOM 3708 O O . ARG A 1 490 ? 41 -20.328 -17.25 1 77.19 490 ARG A O 1
ATOM 3715 N N . TYR A 1 491 ? 42.75 -20.375 -15.867 1 85.94 491 TYR A N 1
ATOM 3716 C CA . TYR A 1 491 ? 41.938 -20.047 -14.703 1 85.94 491 TYR A CA 1
ATOM 3717 C C . TYR A 1 491 ? 41.344 -18.656 -14.852 1 85.94 491 TYR A C 1
ATOM 3719 O O . TYR A 1 491 ? 40.125 -18.469 -14.625 1 85.94 491 TYR A O 1
ATOM 3727 N N . PHE A 1 492 ? 42.156 -17.703 -15.203 1 85.69 492 PHE A N 1
ATOM 3728 C CA . PHE A 1 492 ? 41.656 -16.328 -15.297 1 85.69 492 PHE A CA 1
ATOM 3729 C C . PHE A 1 492 ? 40.625 -16.188 -16.406 1 85.69 492 PHE A C 1
ATOM 3731 O O . PHE A 1 492 ? 39.688 -15.43 -16.281 1 85.69 492 PHE A O 1
ATOM 3738 N N . ARG A 1 493 ? 40.781 -16.938 -17.359 1 80.5 493 ARG A N 1
ATOM 3739 C CA . ARG A 1 493 ? 39.781 -16.906 -18.438 1 80.5 493 ARG A CA 1
ATOM 3740 C C . ARG A 1 493 ? 38.469 -17.5 -17.969 1 80.5 493 ARG A C 1
ATOM 3742 O O . ARG A 1 493 ? 37.406 -16.969 -18.281 1 80.5 493 ARG A O 1
ATOM 3749 N N . SER A 1 494 ? 38.562 -18.562 -17.234 1 81.44 494 SER A N 1
ATOM 3750 C CA . SER A 1 494 ? 37.344 -19.203 -16.719 1 81.44 494 SER A CA 1
ATOM 3751 C C . SER A 1 494 ? 36.688 -18.328 -15.656 1 81.44 494 SER A C 1
ATOM 3753 O O . SER A 1 494 ? 35.469 -18.234 -15.609 1 81.44 494 SER A O 1
ATOM 3755 N N . ALA A 1 495 ? 37.5 -17.734 -14.859 1 85.31 495 ALA A N 1
ATOM 3756 C CA . ALA A 1 495 ? 36.969 -16.875 -13.805 1 85.31 495 ALA A CA 1
ATOM 3757 C C . ALA A 1 495 ? 36.281 -15.641 -14.391 1 85.31 495 ALA A C 1
ATOM 3759 O O . ALA A 1 495 ? 35.25 -15.211 -13.898 1 85.31 495 ALA A O 1
ATOM 3760 N N . PHE A 1 496 ? 36.812 -15.094 -15.43 1 82.94 496 PHE A N 1
ATOM 3761 C CA . PHE A 1 496 ? 36.219 -13.922 -16.078 1 82.94 496 PHE A CA 1
ATOM 3762 C C . PHE A 1 496 ? 34.938 -14.281 -16.797 1 82.94 496 PHE A C 1
ATOM 3764 O O . PHE A 1 496 ? 34 -13.477 -16.828 1 82.94 496 PHE A O 1
ATOM 3771 N N . SER A 1 497 ? 34.906 -15.469 -17.234 1 79 497 SER A N 1
ATOM 3772 C CA . SER A 1 497 ? 33.656 -15.922 -17.891 1 79 497 SER A CA 1
ATOM 3773 C C . SER A 1 497 ? 32.562 -16.141 -16.875 1 79 497 SER A C 1
ATOM 3775 O O . SER A 1 497 ? 31.375 -15.883 -17.172 1 79 497 SER A O 1
ATOM 3777 N N . ALA A 1 498 ? 33 -16.516 -15.742 1 78.19 498 ALA A N 1
ATOM 3778 C CA . ALA A 1 498 ? 32.031 -16.766 -14.695 1 78.19 498 ALA A CA 1
ATOM 3779 C C . ALA A 1 498 ? 31.484 -15.453 -14.125 1 78.19 498 ALA A C 1
ATOM 3781 O O . ALA A 1 498 ? 30.359 -15.398 -13.641 1 78.19 498 ALA A O 1
ATOM 3782 N N . THR A 1 499 ? 32.25 -14.359 -14.211 1 83.5 499 THR A N 1
ATOM 3783 C CA . THR A 1 499 ? 31.828 -13.086 -13.617 1 83.5 499 THR A CA 1
ATOM 3784 C C . THR A 1 499 ? 31.516 -12.062 -14.703 1 83.5 499 THR A C 1
ATOM 3786 O O . THR A 1 499 ? 31.469 -10.859 -14.43 1 83.5 499 THR A O 1
ATOM 3789 N N . LYS A 1 500 ? 31.297 -12.477 -15.883 1 83.38 500 LYS A N 1
ATOM 3790 C CA . LYS A 1 500 ? 31.125 -11.578 -17.016 1 83.38 500 LYS A CA 1
ATOM 3791 C C . LYS A 1 500 ? 29.859 -10.734 -16.875 1 83.38 500 LYS A C 1
ATOM 3793 O O . LYS A 1 500 ? 29.812 -9.594 -17.328 1 83.38 500 LYS A O 1
ATOM 3798 N N . TYR A 1 501 ? 28.891 -11.25 -16.172 1 82.12 501 TYR A N 1
ATOM 3799 C CA . TYR A 1 501 ? 27.609 -10.562 -16.062 1 82.12 501 TYR A CA 1
ATOM 3800 C C . TYR A 1 501 ? 27.75 -9.281 -15.25 1 82.12 501 TYR A C 1
ATOM 3802 O O . TYR A 1 501 ? 26.953 -8.352 -15.422 1 82.12 501 TYR A O 1
ATOM 3810 N N . PHE A 1 502 ? 28.75 -9.211 -14.398 1 84.5 502 PHE A N 1
ATOM 3811 C CA . PHE A 1 502 ? 28.984 -7.977 -13.648 1 84.5 502 PHE A CA 1
ATOM 3812 C C . PHE A 1 502 ? 29.469 -6.871 -14.578 1 84.5 502 PHE A C 1
ATOM 3814 O O . PHE A 1 502 ? 29.031 -5.723 -14.477 1 84.5 502 PHE A O 1
ATOM 3821 N N . PHE A 1 503 ? 30.25 -7.23 -15.539 1 85.69 503 PHE A N 1
ATOM 3822 C CA . PHE A 1 503 ? 30.891 -6.227 -16.375 1 85.69 503 PHE A CA 1
ATOM 3823 C C . PHE A 1 503 ? 30.031 -5.891 -17.578 1 85.69 503 PHE A C 1
ATOM 3825 O O . PHE A 1 503 ? 29.953 -4.73 -18 1 85.69 503 PHE A O 1
ATOM 3832 N N . VAL A 1 504 ? 29.344 -6.871 -18.016 1 88.38 504 VAL A N 1
ATOM 3833 C CA . VAL A 1 504 ? 28.594 -6.641 -19.25 1 88.38 504 VAL A CA 1
ATOM 3834 C C . VAL A 1 504 ? 27.172 -6.188 -18.922 1 88.38 504 VAL A C 1
ATOM 3836 O O . VAL A 1 504 ? 26.547 -5.473 -19.703 1 88.38 504 VAL A O 1
ATOM 3839 N N . GLY A 1 505 ? 26.734 -6.512 -17.828 1 88.94 505 GLY A N 1
ATOM 3840 C CA . GLY A 1 505 ? 25.359 -6.195 -17.469 1 88.94 505 GLY A CA 1
ATOM 3841 C C . GLY A 1 505 ? 25.25 -5.082 -16.453 1 88.94 505 GLY A C 1
ATOM 3842 O O . GLY A 1 505 ? 24.734 -4 -16.75 1 88.94 505 GLY A O 1
ATOM 3843 N N . LEU A 1 506 ? 25.891 -5.199 -15.32 1 91.31 506 LEU A N 1
ATOM 3844 C CA . LEU A 1 506 ? 25.719 -4.293 -14.195 1 91.31 506 LEU A CA 1
ATOM 3845 C C . LEU A 1 506 ? 26.438 -2.973 -14.445 1 91.31 506 LEU A C 1
ATOM 3847 O O . LEU A 1 506 ? 25.906 -1.902 -14.148 1 91.31 506 LEU A O 1
ATOM 3851 N N . LEU A 1 507 ? 27.625 -2.98 -15.086 1 92.69 507 LEU A N 1
ATOM 3852 C CA . LEU A 1 507 ? 28.422 -1.779 -15.266 1 92.69 507 LEU A CA 1
ATOM 3853 C C . LEU A 1 507 ? 27.75 -0.796 -16.203 1 92.69 507 LEU A C 1
ATOM 3855 O O . LEU A 1 507 ? 27.547 0.372 -15.859 1 92.69 507 LEU A O 1
ATOM 3859 N N . PRO A 1 508 ? 27.297 -1.246 -17.344 1 92.56 508 PRO A N 1
ATOM 3860 C CA . PRO A 1 508 ? 26.625 -0.279 -18.219 1 92.56 508 PRO A CA 1
ATOM 3861 C C . PRO A 1 508 ? 25.328 0.244 -17.609 1 92.56 508 PRO A C 1
ATOM 3863 O O . PRO A 1 508 ? 25 1.426 -17.75 1 92.56 508 PRO A O 1
ATOM 3866 N N . MET A 1 509 ? 24.594 -0.579 -17 1 95.19 509 MET A N 1
ATOM 3867 C CA . MET A 1 509 ? 23.359 -0.127 -16.359 1 95.19 509 MET A CA 1
ATOM 3868 C C . MET A 1 509 ? 23.656 0.912 -15.273 1 95.19 509 MET A C 1
ATOM 3870 O O . MET A 1 509 ? 22.969 1.938 -15.195 1 95.19 509 MET A O 1
ATOM 3874 N N . TYR A 1 510 ? 24.719 0.646 -14.477 1 95.38 510 TYR A N 1
ATOM 3875 C CA . TYR A 1 510 ? 25.109 1.553 -13.406 1 95.38 510 TYR A CA 1
ATOM 3876 C C . TYR A 1 510 ? 25.547 2.906 -13.961 1 95.38 510 TYR A C 1
ATOM 3878 O O . TYR A 1 510 ? 25.125 3.951 -13.453 1 95.38 510 TYR A O 1
ATOM 3886 N N . MET A 1 511 ? 26.234 2.934 -15.039 1 94.25 511 MET A N 1
ATOM 3887 C CA . MET A 1 511 ? 26.734 4.168 -15.641 1 94.25 511 MET A CA 1
ATOM 3888 C C . MET A 1 511 ? 25.594 4.953 -16.297 1 94.25 511 MET A C 1
ATOM 3890 O O . MET A 1 511 ? 25.516 6.172 -16.141 1 94.25 511 MET A O 1
ATOM 3894 N N . LEU A 1 512 ? 24.766 4.27 -16.938 1 94.69 512 LEU A N 1
ATOM 3895 C CA . LEU A 1 512 ? 23.656 4.934 -17.594 1 94.69 512 LEU A CA 1
ATOM 3896 C C . LEU A 1 512 ? 22.656 5.484 -16.578 1 94.69 512 LEU A C 1
ATOM 3898 O O . LEU A 1 512 ? 22.109 6.574 -16.766 1 94.69 512 LEU A O 1
ATOM 3902 N N . LEU A 1 513 ? 22.453 4.738 -15.508 1 95.06 513 LEU A N 1
ATOM 3903 C CA . LEU A 1 513 ? 21.547 5.219 -14.469 1 95.06 513 LEU A CA 1
ATOM 3904 C C . LEU A 1 513 ? 22.156 6.402 -13.719 1 95.06 513 LEU A C 1
ATOM 3906 O O . LEU A 1 513 ? 21.453 7.328 -13.328 1 95.06 513 LEU A O 1
ATOM 3910 N N . LEU A 1 514 ? 23.484 6.336 -13.523 1 94.75 514 LEU A N 1
ATOM 3911 C CA . LEU A 1 514 ? 24.172 7.457 -12.891 1 94.75 514 LEU A CA 1
ATOM 3912 C C . LEU A 1 514 ? 24 8.734 -13.703 1 94.75 514 LEU A C 1
ATOM 3914 O O . LEU A 1 514 ? 23.734 9.797 -13.148 1 94.75 514 LEU A O 1
ATOM 3918 N N . LEU A 1 515 ? 24.047 8.609 -14.977 1 93.56 515 LEU A N 1
ATOM 3919 C CA . LEU A 1 515 ? 23.891 9.75 -15.867 1 93.56 515 LEU A CA 1
ATOM 3920 C C . LEU A 1 515 ? 22.438 10.211 -15.93 1 93.56 515 LEU A C 1
ATOM 3922 O O . LEU A 1 515 ? 22.156 11.398 -15.766 1 93.56 515 LEU A O 1
ATOM 3926 N N . ALA A 1 516 ? 21.547 9.32 -16.062 1 93.88 516 ALA A N 1
ATOM 3927 C CA . ALA A 1 516 ? 20.141 9.656 -16.234 1 93.88 516 ALA A CA 1
ATOM 3928 C C . ALA A 1 516 ? 19.547 10.227 -14.953 1 93.88 516 ALA A C 1
ATOM 3930 O O . ALA A 1 516 ? 18.781 11.188 -14.992 1 93.88 516 ALA A O 1
ATOM 3931 N N . ILE A 1 517 ? 19.938 9.664 -13.781 1 94.88 517 ILE A N 1
ATOM 3932 C CA . ILE A 1 517 ? 19.375 10.117 -12.508 1 94.88 517 ILE A CA 1
ATOM 3933 C C . ILE A 1 517 ? 19.922 11.5 -12.172 1 94.88 517 ILE A C 1
ATOM 3935 O O . ILE A 1 517 ? 19.172 12.383 -11.75 1 94.88 517 ILE A O 1
ATOM 3939 N N . ASN A 1 518 ? 21.172 11.695 -12.383 1 92.69 518 ASN A N 1
ATOM 3940 C CA . ASN A 1 518 ? 21.766 12.992 -12.086 1 92.69 518 ASN A CA 1
ATOM 3941 C C . ASN A 1 518 ? 21.203 14.086 -12.992 1 92.69 518 ASN A C 1
ATOM 3943 O O . ASN A 1 518 ? 21.062 15.234 -12.57 1 92.69 518 ASN A O 1
ATOM 3947 N N . ALA A 1 519 ? 20.766 13.727 -14.164 1 91.88 519 ALA A N 1
ATOM 3948 C CA . ALA A 1 519 ? 20.328 14.711 -15.141 1 91.88 519 ALA A CA 1
ATOM 3949 C C . ALA A 1 519 ? 18.844 15.023 -14.969 1 91.88 519 ALA A C 1
ATOM 3951 O O . ALA A 1 519 ? 18.438 16.188 -15.016 1 91.88 519 ALA A O 1
ATOM 3952 N N . LYS A 1 520 ? 18.047 14.07 -14.656 1 91.81 520 LYS A N 1
ATOM 3953 C CA . LYS A 1 520 ? 16.609 14.273 -14.789 1 91.81 520 LYS A CA 1
ATOM 3954 C C . LYS A 1 520 ? 15.922 14.266 -13.422 1 91.81 520 LYS A C 1
ATOM 3956 O O . LYS A 1 520 ? 14.875 14.891 -13.25 1 91.81 520 LYS A O 1
ATOM 3961 N N . PHE A 1 521 ? 16.406 13.703 -12.406 1 92.88 521 PHE A N 1
ATOM 3962 C CA . PHE A 1 521 ? 15.711 13.461 -11.148 1 92.88 521 PHE A CA 1
ATOM 3963 C C . PHE A 1 521 ? 15.367 14.773 -10.453 1 92.88 521 PHE A C 1
ATOM 3965 O O . PHE A 1 521 ? 14.25 14.953 -9.961 1 92.88 521 PHE A O 1
ATOM 3972 N N . PRO A 1 522 ? 16.219 15.766 -10.453 1 90 522 PRO A N 1
ATOM 3973 C CA . PRO A 1 522 ? 15.906 17 -9.719 1 90 522 PRO A CA 1
ATOM 3974 C C . PRO A 1 522 ? 14.75 17.781 -10.344 1 90 522 PRO A C 1
ATOM 3976 O O . PRO A 1 522 ? 14.117 18.594 -9.664 1 90 522 PRO A O 1
ATOM 3979 N N . THR A 1 523 ? 14.391 17.484 -11.617 1 88.81 523 THR A N 1
ATOM 3980 C CA . THR A 1 523 ? 13.336 18.25 -12.281 1 88.81 523 THR A CA 1
ATOM 3981 C C . THR A 1 523 ? 12.07 17.406 -12.422 1 88.81 523 THR A C 1
ATOM 3983 O O . THR A 1 523 ? 11.086 17.844 -13.023 1 88.81 523 THR A O 1
ATOM 3986 N N . LEU A 1 524 ? 11.992 16.281 -11.875 1 89.31 524 LEU A N 1
ATOM 3987 C CA . LEU A 1 524 ? 10.898 15.344 -12.086 1 89.31 524 LEU A CA 1
ATOM 3988 C C . LEU A 1 524 ? 9.711 15.68 -11.188 1 89.31 524 LEU A C 1
ATOM 3990 O O . LEU A 1 524 ? 8.562 15.406 -11.539 1 89.31 524 LEU A O 1
ATOM 3994 N N . GLY A 1 525 ? 10.008 16.297 -10.031 1 89.44 525 GLY A N 1
ATOM 3995 C CA . GLY A 1 525 ? 8.914 16.5 -9.094 1 89.44 525 GLY A CA 1
ATOM 3996 C C . GLY A 1 525 ? 8.859 17.922 -8.547 1 89.44 525 GLY A C 1
ATOM 3997 O O . GLY A 1 525 ? 9.695 18.75 -8.898 1 89.44 525 GLY A O 1
ATOM 3998 N N . SER A 1 526 ? 7.723 18.188 -7.887 1 91.25 526 SER A N 1
ATOM 3999 C CA . SER A 1 526 ? 7.52 19.438 -7.172 1 91.25 526 SER A CA 1
ATOM 4000 C C . SER A 1 526 ? 6.832 19.203 -5.828 1 91.25 526 SER A C 1
ATOM 4002 O O . SER A 1 526 ? 6.105 18.219 -5.66 1 91.25 526 SER A O 1
ATOM 4004 N N . GLY A 1 527 ? 7.203 19.984 -4.852 1 90.56 527 GLY A N 1
ATOM 4005 C CA . GLY A 1 527 ? 6.648 19.891 -3.51 1 90.56 527 GLY A CA 1
ATOM 4006 C C . GLY A 1 527 ? 7.352 20.797 -2.51 1 90.56 527 GLY A C 1
ATOM 4007 O O . GLY A 1 527 ? 8.367 21.406 -2.83 1 90.56 527 GLY A O 1
ATOM 4008 N N . PRO A 1 528 ? 6.758 20.875 -1.352 1 90.81 528 PRO A N 1
ATOM 4009 C CA . PRO A 1 528 ? 7.34 21.766 -0.341 1 90.81 528 PRO A CA 1
ATOM 4010 C C . PRO A 1 528 ? 8.742 21.344 0.077 1 90.81 528 PRO A C 1
ATOM 4012 O O . PRO A 1 528 ? 9.602 22.203 0.321 1 90.81 528 PRO A O 1
ATOM 4015 N N . THR A 1 529 ? 9.055 20.047 0.12 1 90.44 529 THR A N 1
ATOM 4016 C CA . THR A 1 529 ? 10.367 19.578 0.558 1 90.44 529 THR A CA 1
ATOM 4017 C C . THR A 1 529 ? 11.141 18.969 -0.608 1 90.44 529 THR A C 1
ATOM 4019 O O . THR A 1 529 ? 12.125 18.266 -0.402 1 90.44 529 THR A O 1
ATOM 4022 N N . TRP A 1 530 ? 10.742 19.219 -1.794 1 91.69 530 TRP A N 1
ATOM 4023 C CA . TRP A 1 530 ? 11.367 18.625 -2.969 1 91.69 530 TRP A CA 1
ATOM 4024 C C . TRP A 1 530 ? 12.797 19.125 -3.139 1 91.69 530 TRP A C 1
ATOM 4026 O O . TRP A 1 530 ? 13.695 18.344 -3.463 1 91.69 530 TRP A O 1
ATOM 4036 N N . ALA A 1 531 ? 13.031 20.375 -2.869 1 87.44 531 ALA A N 1
ATOM 4037 C CA . ALA A 1 531 ? 14.359 20.953 -3.053 1 87.44 531 ALA A CA 1
ATOM 4038 C C . ALA A 1 531 ? 15.383 20.312 -2.127 1 87.44 531 ALA A C 1
ATOM 4040 O O . ALA A 1 531 ? 16.562 20.203 -2.473 1 87.44 531 ALA A O 1
ATOM 4041 N N . ILE A 1 532 ? 14.93 19.844 -1.069 1 87.19 532 ILE A N 1
ATOM 4042 C CA . ILE A 1 532 ? 15.82 19.219 -0.102 1 87.19 532 ILE A CA 1
ATOM 4043 C C . ILE A 1 532 ? 15.984 17.734 -0.432 1 87.19 532 ILE A C 1
ATOM 4045 O O . ILE A 1 532 ? 17.109 17.234 -0.535 1 87.19 532 ILE A O 1
ATOM 4049 N N . GLU A 1 533 ? 14.867 17.094 -0.675 1 89.56 533 GLU A N 1
ATOM 4050 C CA . GLU A 1 533 ? 14.883 15.641 -0.89 1 89.56 533 GLU A CA 1
ATOM 4051 C C . GLU A 1 533 ? 15.5 15.289 -2.238 1 89.56 533 GLU A C 1
ATOM 4053 O O . GLU A 1 533 ? 16.125 14.234 -2.383 1 89.56 533 GLU A O 1
ATOM 4058 N N . SER A 1 534 ? 15.375 16.141 -3.24 1 90.19 534 SER A N 1
ATOM 4059 C CA . SER A 1 534 ? 15.883 15.844 -4.578 1 90.19 534 SER A CA 1
ATOM 4060 C C . SER A 1 534 ? 17.406 15.914 -4.621 1 90.19 534 SER A C 1
ATOM 4062 O O . SER A 1 534 ? 18.047 15.227 -5.426 1 90.19 534 SER A O 1
ATOM 4064 N N . LYS A 1 535 ? 18.016 16.672 -3.723 1 89 535 LYS A N 1
ATOM 4065 C CA . LYS A 1 535 ? 19.453 16.859 -3.756 1 89 535 LYS A CA 1
ATOM 4066 C C . LYS A 1 535 ? 20.141 16.078 -2.633 1 89 535 LYS A C 1
ATOM 4068 O O . LYS A 1 535 ? 21.359 16.109 -2.5 1 89 535 LYS A O 1
ATOM 4073 N N . LYS A 1 536 ? 19.453 15.344 -1.916 1 88.56 536 LYS A N 1
ATOM 4074 C CA . LYS A 1 536 ? 19.969 14.633 -0.752 1 88.56 536 LYS A CA 1
ATOM 4075 C C . LYS A 1 536 ? 21.109 13.695 -1.148 1 88.56 536 LYS A C 1
ATOM 4077 O O . LYS A 1 536 ? 22.156 13.672 -0.504 1 88.56 536 LYS A O 1
ATOM 4082 N N . TYR A 1 537 ? 20.969 12.93 -2.262 1 92.19 537 TYR A N 1
ATOM 4083 C CA . TYR A 1 537 ? 21.984 11.961 -2.688 1 92.19 537 TYR A CA 1
ATOM 4084 C C . TYR A 1 537 ? 22.703 12.453 -3.934 1 92.19 537 TYR A C 1
ATOM 4086 O O . TYR A 1 537 ? 23.656 11.805 -4.398 1 92.19 537 TYR A O 1
ATOM 4094 N N . LEU A 1 538 ? 22.359 13.688 -4.445 1 93.31 538 LEU A N 1
ATOM 4095 C CA . LEU A 1 538 ? 22.906 14.086 -5.738 1 93.31 538 LEU A CA 1
ATOM 4096 C C . LEU A 1 538 ? 23.734 15.359 -5.613 1 93.31 538 LEU A C 1
ATOM 4098 O O . LEU A 1 538 ? 24.422 15.75 -6.562 1 93.31 538 LEU A O 1
ATOM 4102 N N . SER A 1 539 ? 23.875 15.922 -4.465 1 88.81 539 SER A N 1
ATOM 4103 C CA . SER A 1 539 ? 24.547 17.203 -4.289 1 88.81 539 SER A CA 1
ATOM 4104 C C . SER A 1 539 ? 26.031 17.109 -4.609 1 88.81 539 SER A C 1
ATOM 4106 O O . SER A 1 539 ? 26.609 18.031 -5.176 1 88.81 539 SER A O 1
ATOM 4108 N N . GLN A 1 540 ? 26.625 15.93 -4.43 1 90.06 540 GLN A N 1
ATOM 4109 C CA . GLN A 1 540 ? 28.062 15.797 -4.621 1 90.06 540 GLN A CA 1
ATOM 4110 C C . GLN A 1 540 ? 28.375 15.055 -5.914 1 90.06 540 GLN A C 1
ATOM 4112 O O . GLN A 1 540 ? 29.547 14.734 -6.18 1 90.06 540 GLN A O 1
ATOM 4117 N N . CYS A 1 541 ? 27.469 14.844 -6.73 1 91.56 541 CYS A N 1
ATOM 4118 C CA . CYS A 1 541 ? 27.688 13.992 -7.895 1 91.56 541 CYS A CA 1
ATOM 4119 C C . CYS A 1 541 ? 28.438 14.742 -8.992 1 91.56 541 CYS A C 1
ATOM 4121 O O . CYS A 1 541 ? 29.109 14.125 -9.82 1 91.56 541 CYS A O 1
ATOM 4123 N N . ASP A 1 542 ? 28.469 16.062 -8.938 1 88 542 ASP A N 1
ATOM 4124 C CA . ASP A 1 542 ? 29.172 16.828 -9.953 1 88 542 ASP A CA 1
ATOM 4125 C C . ASP A 1 542 ? 30.688 16.703 -9.781 1 88 542 ASP A C 1
ATOM 4127 O O . ASP A 1 542 ? 31.422 16.625 -10.766 1 88 542 ASP A O 1
ATOM 4131 N N . SER A 1 543 ? 31.094 16.5 -8.578 1 89.62 543 SER A N 1
ATOM 4132 C CA . SER A 1 543 ? 32.531 16.469 -8.32 1 89.62 543 SER A CA 1
ATOM 4133 C C . SER A 1 543 ? 33 15.039 -8.07 1 89.62 543 SER A C 1
ATOM 4135 O O . SER A 1 543 ? 34.219 14.742 -8.219 1 89.62 543 SER A O 1
ATOM 4137 N N . SER A 1 544 ? 32.156 14.133 -7.805 1 93 544 SER A N 1
ATOM 4138 C CA . SER A 1 544 ? 32.625 12.844 -7.316 1 93 544 SER A CA 1
ATOM 4139 C C . SER A 1 544 ? 32.062 11.695 -8.148 1 93 544 SER A C 1
ATOM 4141 O O . SER A 1 544 ? 32.188 10.531 -7.758 1 93 544 SER A O 1
ATOM 4143 N N . TRP A 1 545 ? 31.562 11.867 -9.359 1 91.88 545 TRP A N 1
ATOM 4144 C CA . TRP A 1 545 ? 30.938 10.797 -10.141 1 91.88 545 TRP A CA 1
ATOM 4145 C C . TRP A 1 545 ? 32 9.812 -10.648 1 91.88 545 TRP A C 1
ATOM 4147 O O . TRP A 1 545 ? 31.703 8.633 -10.852 1 91.88 545 TRP A O 1
ATOM 4157 N N . GLN A 1 546 ? 33.25 10.227 -10.797 1 92.38 546 GLN A N 1
ATOM 4158 C CA . GLN A 1 546 ? 34.312 9.398 -11.344 1 92.38 546 GLN A CA 1
ATOM 4159 C C . GLN A 1 546 ? 34.688 8.258 -10.398 1 92.38 546 GLN A C 1
ATOM 4161 O O . GLN A 1 546 ? 35.031 7.16 -10.836 1 92.38 546 GLN A O 1
ATOM 4166 N N . TRP A 1 547 ? 34.5 8.5 -9.117 1 94.19 547 TRP A N 1
ATOM 4167 C CA . TRP A 1 547 ? 34.844 7.48 -8.133 1 94.19 547 TRP A CA 1
ATOM 4168 C C . TRP A 1 547 ? 33.812 6.355 -8.148 1 94.19 547 TRP A C 1
ATOM 4170 O O . TRP A 1 547 ? 34.125 5.215 -7.801 1 94.19 547 TRP A O 1
ATOM 4180 N N . ASN A 1 548 ? 32.594 6.648 -8.547 1 94.62 548 ASN A N 1
ATOM 4181 C CA . ASN A 1 548 ? 31.562 5.629 -8.656 1 94.62 548 ASN A CA 1
ATOM 4182 C C . ASN A 1 548 ? 31.812 4.691 -9.828 1 94.62 548 ASN A C 1
ATOM 4184 O O . ASN A 1 548 ? 31.625 3.479 -9.719 1 94.62 548 ASN A O 1
ATOM 4188 N N . VAL A 1 549 ? 32.312 5.254 -10.914 1 91.56 549 VAL A N 1
ATOM 4189 C CA . VAL A 1 549 ? 32.531 4.461 -12.109 1 91.56 549 VAL A CA 1
ATOM 4190 C C . VAL A 1 549 ? 33.75 3.549 -11.891 1 91.56 549 VAL A C 1
ATOM 4192 O O . VAL A 1 549 ? 33.781 2.424 -12.398 1 91.56 549 VAL A O 1
ATOM 4195 N N . LEU A 1 550 ? 34.625 4.02 -11.023 1 93.38 550 LEU A N 1
ATOM 4196 C CA . LEU A 1 550 ? 35.812 3.232 -10.734 1 93.38 550 LEU A CA 1
ATOM 4197 C C . LEU A 1 550 ? 35.562 2.283 -9.57 1 93.38 550 LEU A C 1
ATOM 4199 O O . LEU A 1 550 ? 36.438 1.467 -9.234 1 93.38 550 LEU A O 1
ATOM 4203 N N . PHE A 1 551 ? 34.5 2.256 -8.992 1 94.25 551 PHE A N 1
ATOM 4204 C CA . PHE A 1 551 ? 34.094 1.393 -7.891 1 94.25 551 PHE A CA 1
ATOM 4205 C C . PHE A 1 551 ? 35.031 1.562 -6.703 1 94.25 551 PHE A C 1
ATOM 4207 O O . PHE A 1 551 ? 35.469 0.575 -6.109 1 94.25 551 PHE A O 1
ATOM 4214 N N . ILE A 1 552 ? 35.375 2.889 -6.324 1 94.19 552 ILE A N 1
ATOM 4215 C CA . ILE A 1 552 ? 36.219 3.184 -5.16 1 94.19 552 ILE A CA 1
ATOM 4216 C C . ILE A 1 552 ? 35.562 4.281 -4.324 1 94.19 552 ILE A C 1
ATOM 4218 O O . ILE A 1 552 ? 36.219 4.961 -3.545 1 94.19 552 ILE A O 1
ATOM 4222 N N . ASN A 1 553 ? 34.312 4.453 -4.516 1 93.94 553 ASN A N 1
ATOM 4223 C CA . ASN A 1 553 ? 33.594 5.523 -3.816 1 93.94 553 ASN A CA 1
ATOM 4224 C C . ASN A 1 553 ? 33.5 5.242 -2.322 1 93.94 553 ASN A C 1
ATOM 4226 O O . ASN A 1 553 ? 33.375 6.168 -1.517 1 93.94 553 ASN A O 1
ATOM 4230 N N . ASN A 1 554 ? 33.594 3.979 -1.87 1 93.31 554 ASN A N 1
ATOM 4231 C CA . ASN A 1 554 ? 33.406 3.631 -0.464 1 93.31 554 ASN A CA 1
ATOM 4232 C C . ASN A 1 554 ? 34.625 4.023 0.369 1 93.31 554 ASN A C 1
ATOM 4234 O O . ASN A 1 554 ? 34.562 3.994 1.6 1 93.31 554 ASN A O 1
ATOM 4238 N N . PHE A 1 555 ? 35.75 4.457 -0.31 1 93.25 555 PHE A N 1
ATOM 4239 C CA . PHE A 1 555 ? 36.938 4.859 0.412 1 93.25 555 PHE A CA 1
ATOM 4240 C C . PHE A 1 555 ? 36.875 6.324 0.83 1 93.25 555 PHE A C 1
ATOM 4242 O O . PHE A 1 555 ? 37.688 6.793 1.63 1 93.25 555 PHE A O 1
ATOM 4249 N N . PHE A 1 556 ? 35.844 6.977 0.345 1 92.75 556 PHE A N 1
ATOM 4250 C CA . PHE A 1 556 ? 35.625 8.375 0.693 1 92.75 556 PHE A CA 1
ATOM 4251 C C . PHE A 1 556 ? 34.469 8.516 1.682 1 92.75 556 PHE A C 1
ATOM 4253 O O . PHE A 1 556 ? 33.594 7.656 1.74 1 92.75 556 PHE A O 1
ATOM 4260 N N . PRO A 1 557 ? 34.531 9.562 2.457 1 91.69 557 PRO A N 1
ATOM 4261 C CA . PRO A 1 557 ? 33.438 9.758 3.406 1 91.69 557 PRO A CA 1
ATOM 4262 C C . PRO A 1 557 ? 32.094 9.93 2.719 1 91.69 557 PRO A C 1
ATOM 4264 O O . PRO A 1 557 ? 32.031 10.414 1.588 1 91.69 557 PRO A O 1
ATOM 4267 N N . THR A 1 558 ? 31.109 9.484 3.375 1 90.62 558 THR A N 1
ATOM 4268 C CA . THR A 1 558 ? 29.766 9.445 2.832 1 90.62 558 THR A CA 1
ATOM 4269 C C . THR A 1 558 ? 29.312 10.836 2.385 1 90.62 558 THR A C 1
ATOM 4271 O O . THR A 1 558 ? 28.578 10.977 1.402 1 90.62 558 THR A O 1
ATOM 4274 N N . LYS A 1 559 ? 29.703 11.938 3.008 1 88.56 559 LYS A N 1
ATOM 4275 C CA . LYS A 1 559 ? 29.297 13.297 2.691 1 88.56 559 LYS A CA 1
ATOM 4276 C C . LYS A 1 559 ? 29.859 13.742 1.344 1 88.56 559 LYS A C 1
ATOM 4278 O O . LYS A 1 559 ? 29.328 14.656 0.713 1 88.56 559 LYS A O 1
ATOM 4283 N N . GLN A 1 560 ? 30.859 12.953 0.858 1 91.38 560 GLN A N 1
ATOM 4284 C CA . GLN A 1 560 ? 31.516 13.352 -0.383 1 91.38 560 GLN A CA 1
ATOM 4285 C C . GLN A 1 560 ? 31.203 12.367 -1.509 1 91.38 560 GLN A C 1
ATOM 4287 O O . GLN A 1 560 ? 31.672 12.539 -2.635 1 91.38 560 GLN A O 1
ATOM 4292 N N . GLN A 1 561 ? 30.391 11.492 -1.229 1 92.88 561 GLN A N 1
ATOM 4293 C CA . GLN A 1 561 ? 30.109 10.461 -2.221 1 92.88 561 GLN A CA 1
ATOM 4294 C C . GLN A 1 561 ? 28.922 10.836 -3.094 1 92.88 561 GLN A C 1
ATOM 4296 O O . GLN A 1 561 ? 28.016 11.547 -2.646 1 92.88 561 GLN A O 1
ATOM 4301 N N . CYS A 1 562 ? 29.078 10.469 -4.367 1 94.44 562 CYS A N 1
ATOM 4302 C CA . CYS A 1 562 ? 27.922 10.531 -5.246 1 94.44 562 CYS A CA 1
ATOM 4303 C C . CYS A 1 562 ? 27.031 9.312 -5.059 1 94.44 562 CYS A C 1
ATOM 4305 O O . CYS A 1 562 ? 27.484 8.18 -5.203 1 94.44 562 CYS A O 1
ATOM 4307 N N . MET A 1 563 ? 25.812 9.508 -4.742 1 94.5 563 MET A N 1
ATOM 4308 C CA . MET A 1 563 ? 24.891 8.398 -4.461 1 94.5 563 MET A CA 1
ATOM 4309 C C . MET A 1 563 ? 25.5 7.453 -3.426 1 94.5 563 MET A C 1
ATOM 4311 O O . MET A 1 563 ? 25.844 6.316 -3.75 1 94.5 563 MET A O 1
ATOM 4315 N N . PRO A 1 564 ? 25.5 7.82 -2.242 1 93.88 564 PRO A N 1
ATOM 4316 C CA . PRO A 1 564 ? 26.219 7.09 -1.191 1 93.88 564 PRO A CA 1
ATOM 4317 C C . PRO A 1 564 ? 25.688 5.668 -1.001 1 93.88 564 PRO A C 1
ATOM 4319 O O . PRO A 1 564 ? 26.422 4.789 -0.548 1 93.88 564 PRO A O 1
ATOM 4322 N N . HIS A 1 565 ? 24.484 5.32 -1.37 1 93.5 565 HIS A N 1
ATOM 4323 C CA . HIS A 1 565 ? 23.953 3.975 -1.168 1 93.5 565 HIS A CA 1
ATOM 4324 C C . HIS A 1 565 ? 24.625 2.971 -2.096 1 93.5 565 HIS A C 1
ATOM 4326 O O . HIS A 1 565 ? 24.562 1.762 -1.866 1 93.5 565 HIS A O 1
ATOM 4332 N N . THR A 1 566 ? 25.312 3.455 -3.143 1 95.25 566 THR A N 1
ATOM 4333 C CA . THR A 1 566 ? 25.953 2.566 -4.105 1 95.25 566 THR A CA 1
ATOM 4334 C C . THR A 1 566 ? 27.328 2.111 -3.596 1 95.25 566 THR A C 1
ATOM 4336 O O . THR A 1 566 ? 28.109 1.545 -4.352 1 95.25 566 THR A O 1
ATOM 4339 N N . TRP A 1 567 ? 27.656 2.354 -2.326 1 94.94 567 TRP A N 1
ATOM 4340 C CA . TRP A 1 567 ? 28.859 1.797 -1.735 1 94.94 567 TRP A CA 1
ATOM 4341 C C . TRP A 1 567 ? 28.875 0.276 -1.85 1 94.94 567 TRP A C 1
ATOM 4343 O O . TRP A 1 567 ? 29.938 -0.334 -1.969 1 94.94 567 TRP A O 1
ATOM 4353 N N . PHE A 1 568 ? 27.75 -0.361 -1.824 1 94.38 568 PHE A N 1
ATOM 4354 C CA . PHE A 1 568 ? 27.625 -1.812 -1.894 1 94.38 568 PHE A CA 1
ATOM 4355 C C . PHE A 1 568 ? 28.125 -2.334 -3.236 1 94.38 568 PHE A C 1
ATOM 4357 O O . PHE A 1 568 ? 28.719 -3.418 -3.311 1 94.38 568 PHE A O 1
ATOM 4364 N N . LEU A 1 569 ? 27.859 -1.548 -4.328 1 94.25 569 LEU A N 1
ATOM 4365 C CA . LEU A 1 569 ? 28.359 -1.956 -5.637 1 94.25 569 LEU A CA 1
ATOM 4366 C C . LEU A 1 569 ? 29.891 -1.913 -5.676 1 94.25 569 LEU A C 1
ATOM 4368 O O . LEU A 1 569 ? 30.531 -2.781 -6.277 1 94.25 569 LEU A O 1
ATOM 4372 N N . ALA A 1 570 ? 30.453 -0.862 -5.051 1 95 570 ALA A N 1
ATOM 4373 C CA . ALA A 1 570 ? 31.906 -0.809 -4.922 1 95 570 ALA A CA 1
ATOM 4374 C C . ALA A 1 570 ? 32.406 -1.964 -4.07 1 95 570 ALA A C 1
ATOM 4376 O O . ALA A 1 570 ? 33.438 -2.588 -4.406 1 95 570 ALA A O 1
ATOM 4377 N N . PHE A 1 571 ? 31.75 -2.305 -3.031 1 93.81 571 PHE A N 1
ATOM 4378 C CA . PHE A 1 571 ? 32.062 -3.424 -2.152 1 93.81 571 PHE A CA 1
ATOM 4379 C C . PHE A 1 571 ? 32.031 -4.738 -2.922 1 93.81 571 PHE A C 1
ATOM 4381 O O . PHE A 1 571 ? 32.938 -5.559 -2.793 1 93.81 571 PHE A O 1
ATOM 4388 N N . VAL A 1 572 ? 31.031 -4.957 -3.777 1 91.75 572 VAL A N 1
ATOM 4389 C CA . VAL A 1 572 ? 30.875 -6.191 -4.539 1 91.75 572 VAL A CA 1
ATOM 4390 C C . VAL A 1 572 ? 31.984 -6.301 -5.578 1 91.75 572 VAL A C 1
ATOM 4392 O O . VAL A 1 572 ? 32.5 -7.391 -5.816 1 91.75 572 VAL A O 1
ATOM 4395 N N . PHE A 1 573 ? 32.344 -5.188 -6.184 1 92.88 573 PHE A N 1
ATOM 4396 C CA . PHE A 1 573 ? 33.406 -5.199 -7.16 1 92.88 573 PHE A CA 1
ATOM 4397 C C . PHE A 1 573 ? 34.75 -5.59 -6.5 1 92.88 573 PHE A C 1
ATOM 4399 O O . PHE A 1 573 ? 35.5 -6.406 -7.039 1 92.88 573 PHE A O 1
ATOM 4406 N N . GLN A 1 574 ? 35.031 -5.031 -5.395 1 93.31 574 GLN A N 1
ATOM 4407 C CA . GLN A 1 574 ? 36.219 -5.371 -4.656 1 93.31 574 GLN A CA 1
ATOM 4408 C C . GLN A 1 574 ? 36.219 -6.832 -4.219 1 93.31 574 GLN A C 1
ATOM 4410 O O . GLN A 1 574 ? 37.25 -7.523 -4.301 1 93.31 574 GLN A O 1
ATOM 4415 N N . ALA A 1 575 ? 35.125 -7.219 -3.816 1 92.06 575 ALA A N 1
ATOM 4416 C CA . ALA A 1 575 ? 34.969 -8.609 -3.402 1 92.06 575 ALA A CA 1
ATOM 4417 C C . ALA A 1 575 ? 35.125 -9.562 -4.586 1 92.06 575 ALA A C 1
ATOM 4419 O O . ALA A 1 575 ? 35.656 -10.664 -4.438 1 92.06 575 ALA A O 1
ATOM 4420 N N . LEU A 1 576 ? 34.656 -9.133 -5.715 1 90.5 576 LEU A N 1
ATOM 4421 C CA . LEU A 1 576 ? 34.781 -9.93 -6.926 1 90.5 576 LEU A CA 1
ATOM 4422 C C . LEU A 1 576 ? 36.25 -10.109 -7.281 1 90.5 576 LEU A C 1
ATOM 4424 O O . LEU A 1 576 ? 36.688 -11.211 -7.598 1 90.5 576 LEU A O 1
ATOM 4428 N N . VAL A 1 577 ? 37 -9.023 -7.184 1 91.31 577 VAL A N 1
ATOM 4429 C CA . VAL A 1 577 ? 38.406 -9.086 -7.477 1 91.31 577 VAL A CA 1
ATOM 4430 C C . VAL A 1 577 ? 39.125 -9.984 -6.457 1 91.31 577 VAL A C 1
ATOM 4432 O O . VAL A 1 577 ? 39.969 -10.797 -6.82 1 91.31 577 VAL A O 1
ATOM 4435 N N . PHE A 1 578 ? 38.719 -9.883 -5.277 1 93.12 578 PHE A N 1
ATOM 4436 C CA . PHE A 1 578 ? 39.25 -10.719 -4.219 1 93.12 578 PHE A CA 1
ATOM 4437 C C . PHE A 1 578 ? 38.906 -12.188 -4.457 1 93.12 578 PHE A C 1
ATOM 4439 O O . PHE A 1 578 ? 39.75 -13.07 -4.258 1 93.12 578 PHE A O 1
ATOM 4446 N N . SER A 1 579 ? 37.75 -12.469 -4.891 1 91.56 579 SER A N 1
ATOM 4447 C CA . SER A 1 579 ? 37.312 -13.836 -5.121 1 91.56 579 SER A CA 1
ATOM 4448 C C . SER A 1 579 ? 38.062 -14.484 -6.273 1 91.56 579 SER A C 1
ATOM 4450 O O . SER A 1 579 ? 38.344 -15.688 -6.234 1 91.56 579 SER A O 1
ATOM 4452 N N . ILE A 1 580 ? 38.312 -13.711 -7.293 1 89.62 580 ILE A N 1
ATOM 4453 C CA . ILE A 1 580 ? 39.062 -14.234 -8.43 1 89.62 580 ILE A CA 1
ATOM 4454 C C . ILE A 1 580 ? 40.469 -14.602 -7.988 1 89.62 580 ILE A C 1
ATOM 4456 O O . ILE A 1 580 ? 41 -15.656 -8.359 1 89.62 580 ILE A O 1
ATOM 4460 N N . ALA A 1 581 ? 41.031 -13.789 -7.098 1 90.62 581 ALA A N 1
ATOM 4461 C CA . ALA A 1 581 ? 42.375 -14.047 -6.617 1 90.62 581 ALA A CA 1
ATOM 4462 C C . ALA A 1 581 ? 42.406 -15.25 -5.684 1 90.62 581 ALA A C 1
ATOM 4464 O O . ALA A 1 581 ? 43.219 -16.156 -5.852 1 90.62 581 ALA A O 1
ATOM 4465 N N . ILE A 1 582 ? 41.5 -15.305 -4.793 1 91.75 582 ILE A N 1
ATOM 4466 C CA . ILE A 1 582 ? 41.5 -16.375 -3.803 1 91.75 582 ILE A CA 1
ATOM 4467 C C . ILE A 1 582 ? 41 -17.672 -4.445 1 91.75 582 ILE A C 1
ATOM 4469 O O . ILE A 1 582 ? 41.344 -18.766 -3.994 1 91.75 582 ILE A O 1
ATOM 4473 N N . GLY A 1 583 ? 40.156 -17.578 -5.465 1 88.69 583 GLY A N 1
ATOM 4474 C CA . GLY A 1 583 ? 39.719 -18.75 -6.188 1 88.69 583 GLY A CA 1
ATOM 4475 C C . GLY A 1 583 ? 40.844 -19.547 -6.793 1 88.69 583 GLY A C 1
ATOM 4476 O O . GLY A 1 583 ? 40.781 -20.781 -6.809 1 88.69 583 GLY A O 1
ATOM 4477 N N . PHE A 1 584 ? 41.844 -18.812 -7.207 1 88.38 584 PHE A N 1
ATOM 4478 C CA . PHE A 1 584 ? 43.031 -19.484 -7.758 1 88.38 584 PHE A CA 1
ATOM 4479 C C . PHE A 1 584 ? 43.719 -20.328 -6.691 1 88.38 584 PHE A C 1
ATOM 4481 O O . PHE A 1 584 ? 44.125 -21.453 -6.945 1 88.38 584 PHE A O 1
ATOM 4488 N N . LEU A 1 585 ? 43.719 -19.781 -5.523 1 88.88 585 LEU A N 1
ATOM 4489 C CA . LEU A 1 585 ? 44.344 -20.484 -4.41 1 88.88 585 LEU A CA 1
ATOM 4490 C C . LEU A 1 585 ? 43.5 -21.641 -3.947 1 88.88 585 LEU A C 1
ATOM 4492 O O . LEU A 1 585 ? 44 -22.672 -3.51 1 88.88 585 LEU A O 1
ATOM 4496 N N . LEU A 1 586 ? 42.25 -21.562 -4.016 1 89.5 586 LEU A N 1
ATOM 4497 C CA . LEU A 1 586 ? 41.312 -22.594 -3.582 1 89.5 586 LEU A CA 1
ATOM 4498 C C . LEU A 1 586 ? 41.406 -23.828 -4.473 1 89.5 586 LEU A C 1
ATOM 4500 O O . LEU A 1 586 ? 41.188 -24.953 -4.012 1 89.5 586 LEU A O 1
ATOM 4504 N N . ILE A 1 587 ? 41.719 -23.609 -5.703 1 85.88 587 ILE A N 1
ATOM 4505 C CA . ILE A 1 587 ? 41.781 -24.703 -6.652 1 85.88 587 ILE A CA 1
ATOM 4506 C C . ILE A 1 587 ? 43.156 -25.375 -6.562 1 85.88 587 ILE A C 1
ATOM 4508 O O . ILE A 1 587 ? 43.25 -26.609 -6.594 1 85.88 587 ILE A O 1
ATOM 4512 N N . ARG A 1 588 ? 44.25 -24.562 -6.355 1 85.38 588 ARG A N 1
ATOM 4513 C CA . ARG A 1 588 ? 45.625 -25.094 -6.375 1 85.38 588 ARG A CA 1
ATOM 4514 C C . ARG A 1 588 ? 46 -25.641 -5.008 1 85.38 588 ARG A C 1
ATOM 4516 O O . ARG A 1 588 ? 46.625 -26.703 -4.91 1 85.38 588 ARG A O 1
ATOM 4523 N N . LEU A 1 589 ? 45.688 -24.781 -4 1 89.81 589 LEU A N 1
ATOM 4524 C CA . LEU A 1 589 ? 46.031 -25.141 -2.629 1 89.81 589 LEU A CA 1
ATOM 4525 C C . LEU A 1 589 ? 44.812 -25 -1.711 1 89.81 589 LEU A C 1
ATOM 4527 O O . LEU A 1 589 ? 44.75 -24.078 -0.905 1 89.81 589 LEU A O 1
ATOM 4531 N N . PRO A 1 590 ? 43.875 -25.891 -1.738 1 91 590 PRO A N 1
ATOM 4532 C CA . PRO A 1 590 ? 42.625 -25.734 -1.024 1 91 590 PRO A CA 1
ATOM 4533 C C . PRO A 1 590 ? 42.812 -25.594 0.485 1 91 590 PRO A C 1
ATOM 4535 O O . PRO A 1 590 ? 42.125 -24.797 1.126 1 91 590 PRO A O 1
ATOM 4538 N N . LYS A 1 591 ? 43.688 -26.344 1.147 1 93.81 591 LYS A N 1
ATOM 4539 C CA . LYS A 1 591 ? 43.875 -26.266 2.592 1 93.81 591 LYS A CA 1
ATOM 4540 C C . LYS A 1 591 ? 44.469 -24.906 2.992 1 93.81 591 LYS A C 1
ATOM 4542 O O . LYS A 1 591 ? 44.031 -24.312 3.984 1 93.81 591 LYS A O 1
ATOM 4547 N N . PHE A 1 592 ? 45.406 -24.438 2.211 1 93.38 592 PHE A N 1
ATOM 4548 C CA . PHE A 1 592 ? 46.031 -23.141 2.461 1 93.38 592 PHE A CA 1
ATOM 4549 C C . PHE A 1 592 ? 45.031 -22.016 2.242 1 93.38 592 PHE A C 1
ATOM 4551 O O . PHE A 1 592 ? 44.969 -21.062 3.016 1 93.38 592 PHE A O 1
ATOM 4558 N N . ALA A 1 593 ? 44.281 -22.172 1.211 1 93.31 593 ALA A N 1
ATOM 4559 C CA . ALA A 1 593 ? 43.25 -21.156 0.899 1 93.31 593 ALA A CA 1
ATOM 4560 C C . ALA A 1 593 ? 42.188 -21.109 1.971 1 93.31 593 ALA A C 1
ATOM 4562 O O . ALA A 1 593 ? 41.688 -20.031 2.338 1 93.31 593 ALA A O 1
ATOM 4563 N N . MET A 1 594 ? 41.781 -22.234 2.461 1 95.19 594 MET A N 1
ATOM 4564 C CA . MET A 1 594 ? 40.781 -22.297 3.518 1 95.19 594 MET A CA 1
ATOM 4565 C C . MET A 1 594 ? 41.281 -21.656 4.805 1 95.19 594 MET A C 1
ATOM 4567 O O . MET A 1 594 ? 40.562 -20.938 5.492 1 95.19 594 MET A O 1
ATOM 4571 N N . ALA A 1 595 ? 42.5 -21.922 5.094 1 95.62 595 ALA A N 1
ATOM 4572 C CA . ALA A 1 595 ? 43.125 -21.297 6.246 1 95.62 595 ALA A CA 1
ATOM 4573 C C . ALA A 1 595 ? 43.25 -19.781 6.039 1 95.62 595 ALA A C 1
ATOM 4575 O O . ALA A 1 595 ? 43.094 -19 6.984 1 95.62 595 ALA A O 1
ATOM 4576 N N . GLY A 1 596 ? 43.594 -19.453 4.844 1 95.19 596 GLY A N 1
ATOM 4577 C CA . GLY A 1 596 ? 43.656 -18.047 4.508 1 95.19 596 GLY A CA 1
ATOM 4578 C C . GLY A 1 596 ? 42.344 -17.328 4.668 1 95.19 596 GLY A C 1
ATOM 4579 O O . GLY A 1 596 ? 42.281 -16.203 5.172 1 95.19 596 GLY A O 1
ATOM 4580 N N . LEU A 1 597 ? 41.25 -17.969 4.195 1 97.12 597 LEU A N 1
ATOM 4581 C CA . LEU A 1 597 ? 39.906 -17.391 4.359 1 97.12 597 LEU A CA 1
ATOM 4582 C C . LEU A 1 597 ? 39.562 -17.266 5.836 1 97.12 597 LEU A C 1
ATOM 4584 O O . LEU A 1 597 ? 38.938 -16.281 6.25 1 97.12 597 LEU A O 1
ATOM 4588 N N . GLY A 1 598 ? 39.875 -18.25 6.629 1 96.5 598 GLY A N 1
ATOM 4589 C CA . GLY A 1 598 ? 39.656 -18.156 8.062 1 96.5 598 GLY A CA 1
ATOM 4590 C C . GLY A 1 598 ? 40.438 -17.016 8.695 1 96.5 598 GLY A C 1
ATOM 4591 O O . GLY A 1 598 ? 39.938 -16.297 9.562 1 96.5 598 GLY A O 1
ATOM 4592 N N . ALA A 1 599 ? 41.656 -16.844 8.219 1 96.25 599 ALA A N 1
ATOM 4593 C CA . ALA A 1 599 ? 42.469 -15.75 8.711 1 96.25 599 ALA A CA 1
ATOM 4594 C C . ALA A 1 599 ? 41.875 -14.398 8.297 1 96.25 599 ALA A C 1
ATOM 4596 O O . ALA A 1 599 ? 41.969 -13.43 9.062 1 96.25 599 ALA A O 1
ATOM 4597 N N . CYS A 1 600 ? 41.344 -14.383 7.117 1 96.25 600 CYS A N 1
ATOM 4598 C CA . CYS A 1 600 ? 40.719 -13.156 6.652 1 96.25 600 CYS A CA 1
ATOM 4599 C C . CYS A 1 600 ? 39.5 -12.812 7.488 1 96.25 600 CYS A C 1
ATOM 4601 O O . CYS A 1 600 ? 39.25 -11.648 7.816 1 96.25 600 CYS A O 1
ATOM 4603 N N . ILE A 1 601 ? 38.688 -13.812 7.832 1 97.69 601 ILE A N 1
ATOM 4604 C CA . ILE A 1 601 ? 37.5 -13.609 8.672 1 97.69 601 ILE A CA 1
ATOM 4605 C C . ILE A 1 601 ? 37.938 -13.078 10.039 1 97.69 601 ILE A C 1
ATOM 4607 O O . ILE A 1 601 ? 37.344 -12.117 10.555 1 97.69 601 ILE A O 1
ATOM 4611 N N . PHE A 1 602 ? 38.969 -13.648 10.523 1 96.88 602 PHE A N 1
ATOM 4612 C CA . PHE A 1 602 ? 39.469 -13.227 11.828 1 96.88 602 PHE A CA 1
ATOM 4613 C C . PHE A 1 602 ? 40.062 -11.828 11.75 1 96.88 602 PHE A C 1
ATOM 4615 O O . PHE A 1 602 ? 39.875 -11.016 12.664 1 96.88 602 PHE A O 1
ATOM 4622 N N . ALA A 1 603 ? 40.75 -11.516 10.703 1 96.75 603 ALA A N 1
ATOM 4623 C CA . ALA A 1 603 ? 41.312 -10.188 10.516 1 96.75 603 ALA A CA 1
ATOM 4624 C C . ALA A 1 603 ? 40.25 -9.125 10.398 1 96.75 603 ALA A C 1
ATOM 4626 O O . ALA A 1 603 ? 40.375 -8.023 10.945 1 96.75 603 ALA A O 1
ATOM 4627 N N . CYS A 1 604 ? 39.219 -9.414 9.672 1 96.69 604 CYS A N 1
ATOM 4628 C CA . CYS A 1 604 ? 38.094 -8.484 9.555 1 96.69 604 CYS A CA 1
ATOM 4629 C C . CYS A 1 604 ? 37.406 -8.258 10.898 1 96.69 604 CYS A C 1
ATOM 4631 O O . CYS A 1 604 ? 37.062 -7.129 11.25 1 96.69 604 CYS A O 1
ATOM 4633 N N . SER A 1 605 ? 37.219 -9.328 11.68 1 97 605 SER A N 1
ATOM 4634 C CA . SER A 1 605 ? 36.625 -9.211 13 1 97 605 SER A CA 1
ATOM 4635 C C . SER A 1 605 ? 37.5 -8.422 13.953 1 97 605 SER A C 1
ATOM 4637 O O . SER A 1 605 ? 37.031 -7.598 14.727 1 97 605 SER A O 1
ATOM 4639 N N . LEU A 1 606 ? 38.781 -8.672 13.836 1 96.31 606 LEU A N 1
ATOM 4640 C CA . LEU A 1 606 ? 39.75 -7.984 14.695 1 96.31 606 LEU A CA 1
ATOM 4641 C C . LEU A 1 606 ? 39.812 -6.5 14.352 1 96.31 606 LEU A C 1
ATOM 4643 O O . LEU A 1 606 ? 39.844 -5.648 15.242 1 96.31 606 LEU A O 1
ATOM 4647 N N . THR A 1 607 ? 39.812 -6.199 13.094 1 96.69 607 THR A N 1
ATOM 4648 C CA . THR A 1 607 ? 39.844 -4.805 12.672 1 96.69 607 THR A CA 1
ATOM 4649 C C . THR A 1 607 ? 38.594 -4.082 13.109 1 96.69 607 THR A C 1
ATOM 4651 O O . THR A 1 607 ? 38.625 -2.932 13.555 1 96.69 607 THR A O 1
ATOM 4654 N N . THR A 1 608 ? 37.438 -4.695 12.992 1 96.31 608 THR A N 1
ATOM 4655 C CA . THR A 1 608 ? 36.188 -4.117 13.438 1 96.31 608 THR A CA 1
ATOM 4656 C C . THR A 1 608 ? 36.219 -3.865 14.938 1 96.31 608 THR A C 1
ATOM 4658 O O . THR A 1 608 ? 35.781 -2.807 15.406 1 96.31 608 THR A O 1
ATOM 4661 N N . PHE A 1 609 ? 36.781 -4.824 15.68 1 95.5 609 PHE A N 1
ATOM 4662 C CA . PHE A 1 609 ? 36.875 -4.703 17.125 1 95.5 609 PHE A CA 1
ATOM 4663 C C . PHE A 1 609 ? 37.75 -3.527 17.516 1 95.5 609 PHE A C 1
ATOM 4665 O O . PHE A 1 609 ? 37.375 -2.723 18.375 1 95.5 609 PHE A O 1
ATOM 4672 N N . VAL A 1 610 ? 38.844 -3.361 16.875 1 95.56 610 VAL A N 1
ATOM 4673 C CA . VAL A 1 610 ? 39.812 -2.336 17.219 1 95.56 610 VAL A CA 1
ATOM 4674 C C . VAL A 1 610 ? 39.281 -0.956 16.859 1 95.56 610 VAL A C 1
ATOM 4676 O O . VAL A 1 610 ? 39.375 -0.019 17.656 1 95.56 610 VAL A O 1
ATOM 4679 N N . ILE A 1 611 ? 38.656 -0.83 15.688 1 94.88 611 ILE A N 1
ATOM 4680 C CA . ILE A 1 611 ? 38.125 0.458 15.258 1 94.88 611 ILE A CA 1
ATOM 4681 C C . ILE A 1 611 ? 36.969 0.854 16.156 1 94.88 611 ILE A C 1
ATOM 4683 O O . ILE A 1 611 ? 36.875 1.998 16.609 1 94.88 611 ILE A O 1
ATOM 4687 N N . ASN A 1 612 ? 36.062 -0.072 16.469 1 93.81 612 ASN A N 1
ATOM 4688 C CA . ASN A 1 612 ? 34.906 0.22 17.297 1 93.81 612 ASN A CA 1
ATOM 4689 C C . ASN A 1 612 ? 35.312 0.587 18.719 1 93.81 612 ASN A C 1
ATOM 4691 O O . ASN A 1 612 ? 34.75 1.521 19.312 1 93.81 612 ASN A O 1
ATOM 4695 N N . ASN A 1 613 ? 36.312 -0.144 19.25 1 91.94 613 ASN A N 1
ATOM 4696 C CA . ASN A 1 613 ? 36.75 0.115 20.609 1 91.94 613 ASN A CA 1
ATOM 4697 C C . ASN A 1 613 ? 37.5 1.439 20.719 1 91.94 613 ASN A C 1
ATOM 4699 O O . ASN A 1 613 ? 37.406 2.141 21.734 1 91.94 613 ASN A O 1
ATOM 4703 N N . SER A 1 614 ? 38.188 1.771 19.719 1 92.25 614 SER A N 1
ATOM 4704 C CA . SER A 1 614 ? 38.969 3.006 19.734 1 92.25 614 SER A CA 1
ATOM 4705 C C . SER A 1 614 ? 38.062 4.223 19.531 1 92.25 614 SER A C 1
ATOM 4707 O O . SER A 1 614 ? 38.25 5.258 20.172 1 92.25 614 SER A O 1
ATOM 4709 N N . LYS A 1 615 ? 37.062 4.145 18.688 1 89.5 615 LYS A N 1
ATOM 4710 C CA . LYS A 1 615 ? 36.219 5.289 18.375 1 89.5 615 LYS A CA 1
ATOM 4711 C C . LYS A 1 615 ? 34.906 5.234 19.156 1 89.5 615 LYS A C 1
ATOM 4713 O O . LYS A 1 615 ? 34.094 6.164 19.109 1 89.5 615 LYS A O 1
ATOM 4718 N N . ASP A 1 616 ? 34.656 4.266 19.844 1 87.81 616 ASP A N 1
ATOM 4719 C CA . ASP A 1 616 ? 33.469 4.113 20.672 1 87.81 616 ASP A CA 1
ATOM 4720 C C . ASP A 1 616 ? 32.188 4.34 19.859 1 87.81 616 ASP A C 1
ATOM 4722 O O . ASP A 1 616 ? 31.375 5.207 20.203 1 87.81 616 ASP A O 1
ATOM 4726 N N . LEU A 1 617 ? 31.938 3.588 18.844 1 88.38 617 LEU A N 1
ATOM 4727 C CA . LEU A 1 617 ? 30.859 3.789 17.891 1 88.38 617 LEU A CA 1
ATOM 4728 C C . LEU A 1 617 ? 29.594 3.039 18.312 1 88.38 617 LEU A C 1
ATOM 4730 O O . LEU A 1 617 ? 28.516 3.281 17.781 1 88.38 617 LEU A O 1
ATOM 4734 N N . GLY A 1 618 ? 29.609 2.096 19.328 1 87.75 618 GLY A N 1
ATOM 4735 C CA . GLY A 1 618 ? 28.438 1.332 19.734 1 87.75 618 GLY A CA 1
ATOM 4736 C C . GLY A 1 618 ? 28.344 -0.025 19.062 1 87.75 618 GLY A C 1
ATOM 4737 O O . GLY A 1 618 ? 29.219 -0.392 18.266 1 87.75 618 GLY A O 1
ATOM 4738 N N . PRO A 1 619 ? 27.266 -0.694 19.266 1 86.44 619 PRO A N 1
ATOM 4739 C CA . PRO A 1 619 ? 27.188 -2.074 18.781 1 86.44 619 PRO A CA 1
ATOM 4740 C C . PRO A 1 619 ? 26.844 -2.158 17.297 1 86.44 619 PRO A C 1
ATOM 4742 O O . PRO A 1 619 ? 27.312 -3.059 16.594 1 86.44 619 PRO A O 1
ATOM 4745 N N . THR A 1 620 ? 25.891 -1.411 16.797 1 84.38 620 THR A N 1
ATOM 4746 C CA . THR A 1 620 ? 25.484 -1.361 15.391 1 84.38 620 THR A CA 1
ATOM 4747 C C . THR A 1 620 ? 24.859 -0.008 15.055 1 84.38 620 THR A C 1
ATOM 4749 O O . THR A 1 620 ? 24.891 0.915 15.875 1 84.38 620 THR A O 1
ATOM 4752 N N . ALA A 1 621 ? 24.516 0.094 13.789 1 77.19 621 ALA A N 1
ATOM 4753 C CA . ALA A 1 621 ? 23.844 1.334 13.422 1 77.19 621 ALA A CA 1
ATOM 4754 C C . ALA A 1 621 ? 22.453 1.412 14.078 1 77.19 621 ALA A C 1
ATOM 4756 O O . ALA A 1 621 ? 21.453 0.997 13.484 1 77.19 621 ALA A O 1
ATOM 4757 N N . LEU A 1 622 ? 22.469 1.938 15.336 1 76.62 622 LEU A N 1
ATOM 4758 C CA . LEU A 1 622 ? 21.234 2.064 16.094 1 76.62 622 LEU A CA 1
ATOM 4759 C C . LEU A 1 622 ? 20.422 3.256 15.602 1 76.62 622 LEU A C 1
ATOM 4761 O O . LEU A 1 622 ? 20.984 4.223 15.078 1 76.62 622 LEU A O 1
ATOM 4765 N N . LEU A 1 623 ? 19.141 3.072 15.648 1 72.38 623 LEU A N 1
ATOM 4766 C CA . LEU A 1 623 ? 18.297 4.211 15.32 1 72.38 623 LEU A CA 1
ATOM 4767 C C . LEU A 1 623 ? 18.453 5.316 16.359 1 72.38 623 LEU A C 1
ATOM 4769 O O . LEU A 1 623 ? 18.547 6.492 16.016 1 72.38 623 LEU A O 1
ATOM 4773 N N . ARG A 1 624 ? 18.438 4.797 17.672 1 69.56 624 ARG A N 1
ATOM 4774 C CA . ARG A 1 624 ? 18.734 5.742 18.734 1 69.56 624 ARG A CA 1
ATOM 4775 C C . ARG A 1 624 ? 20.234 5.938 18.906 1 69.56 624 ARG A C 1
ATOM 4777 O O . ARG A 1 624 ? 20.969 4.977 19.156 1 69.56 624 ARG A O 1
ATOM 4784 N N . GLU A 1 625 ? 20.672 7.129 18.641 1 68.44 625 GLU A N 1
ATOM 4785 C CA . GLU A 1 625 ? 22.109 7.391 18.609 1 68.44 625 GLU A CA 1
ATOM 4786 C C . GLU A 1 625 ? 22.75 7.184 19.969 1 68.44 625 GLU A C 1
ATOM 4788 O O . GLU A 1 625 ? 22.219 7.648 20.984 1 68.44 625 GLU A O 1
ATOM 4793 N N . TYR A 1 626 ? 23.797 6.27 19.938 1 66.38 626 TYR A N 1
ATOM 4794 C CA . TYR A 1 626 ? 24.641 6.051 21.094 1 66.38 626 TYR A CA 1
ATOM 4795 C C . TYR A 1 626 ? 25.266 7.355 21.578 1 66.38 626 TYR A C 1
ATOM 4797 O O . TYR A 1 626 ? 25.203 7.691 22.766 1 66.38 626 TYR A O 1
ATOM 4805 N N . ARG A 1 627 ? 25.734 8.109 20.641 1 69.62 627 ARG A N 1
ATOM 4806 C CA . ARG A 1 627 ? 26.297 9.453 20.75 1 69.62 627 ARG A CA 1
ATOM 4807 C C . ARG A 1 627 ? 25.953 10.281 19.516 1 69.62 627 ARG A C 1
ATOM 4809 O O . ARG A 1 627 ? 25.641 9.734 18.453 1 69.62 627 ARG A O 1
ATOM 4816 N N . PRO A 1 628 ? 25.766 11.625 19.75 1 69.75 628 PRO A N 1
ATOM 4817 C CA . PRO A 1 628 ? 25.469 12.43 18.562 1 69.75 628 PRO A CA 1
ATOM 4818 C C . PRO A 1 628 ? 26.469 12.195 17.422 1 69.75 628 PRO A C 1
ATOM 4820 O O . PRO A 1 628 ? 27.672 12.312 17.625 1 69.75 628 PRO A O 1
ATOM 4823 N N . GLY A 1 629 ? 26.062 11.672 16.359 1 73.69 629 GLY A N 1
ATOM 4824 C CA . GLY A 1 629 ? 26.891 11.453 15.188 1 73.69 629 GLY A CA 1
ATOM 4825 C C . GLY A 1 629 ? 27.484 10.055 15.133 1 73.69 629 GLY A C 1
ATOM 4826 O O . GLY A 1 629 ? 28.266 9.75 14.234 1 73.69 629 GLY A O 1
ATOM 4827 N N . SER A 1 630 ? 27.172 9.312 16.094 1 80.06 630 SER A N 1
ATOM 4828 C CA . SER A 1 630 ? 27.734 7.965 16.141 1 80.06 630 SER A CA 1
ATOM 4829 C C . SER A 1 630 ? 27.25 7.117 14.969 1 80.06 630 SER A C 1
ATOM 4831 O O . SER A 1 630 ? 28 6.277 14.461 1 80.06 630 SER A O 1
ATOM 4833 N N . ARG A 1 631 ? 26.141 7.359 14.469 1 82.56 631 ARG A N 1
ATOM 4834 C CA . ARG A 1 631 ? 25.594 6.574 13.367 1 82.56 631 ARG A CA 1
ATOM 4835 C C . ARG A 1 631 ? 26.375 6.82 12.086 1 82.56 631 ARG A C 1
ATOM 4837 O O . ARG A 1 631 ? 26.719 5.875 11.375 1 82.56 631 ARG A O 1
ATOM 4844 N N . HIS A 1 632 ? 26.672 8.07 11.812 1 84.62 632 HIS A N 1
ATOM 4845 C CA . HIS A 1 632 ? 27.438 8.414 10.617 1 84.62 632 HIS A CA 1
ATOM 4846 C C . HIS A 1 632 ? 28.875 7.934 10.727 1 84.62 632 HIS A C 1
ATOM 4848 O O . HIS A 1 632 ? 29.453 7.461 9.742 1 84.62 632 HIS A O 1
ATOM 4854 N N . ALA A 1 633 ? 29.375 8.047 11.93 1 88.12 633 ALA A N 1
ATOM 4855 C CA . ALA A 1 633 ? 30.75 7.574 12.148 1 88.12 633 ALA A CA 1
ATOM 4856 C C . ALA A 1 633 ? 30.828 6.062 11.992 1 88.12 633 ALA A C 1
ATOM 4858 O O . ALA A 1 633 ? 31.797 5.547 11.422 1 88.12 633 ALA A O 1
ATOM 4859 N N . TYR A 1 634 ? 29.891 5.41 12.461 1 90.81 634 TYR A N 1
ATOM 4860 C CA . TYR A 1 634 ? 29.844 3.957 12.32 1 90.81 634 TYR A CA 1
ATOM 4861 C C . TYR A 1 634 ? 29.734 3.559 10.852 1 90.81 634 TYR A C 1
ATOM 4863 O O . TYR A 1 634 ? 30.406 2.627 10.398 1 90.81 634 TYR A O 1
ATOM 4871 N N . HIS A 1 635 ? 28.953 4.266 10.102 1 91.06 635 HIS A N 1
ATOM 4872 C CA . HIS A 1 635 ? 28.75 3.969 8.688 1 91.06 635 HIS A CA 1
ATOM 4873 C C . HIS A 1 635 ? 30.031 4.191 7.887 1 91.06 635 HIS A C 1
ATOM 4875 O O . HIS A 1 635 ? 30.406 3.361 7.051 1 91.06 635 HIS A O 1
ATOM 4881 N N . ASP A 1 636 ? 30.75 5.168 8.195 1 91.56 636 ASP A N 1
ATOM 4882 C CA . ASP A 1 636 ? 31.938 5.523 7.422 1 91.56 636 ASP A CA 1
ATOM 4883 C C . ASP A 1 636 ? 33.125 4.652 7.816 1 91.56 636 ASP A C 1
ATOM 4885 O O . ASP A 1 636 ? 33.938 4.293 6.969 1 91.56 636 ASP A O 1
ATOM 4889 N N . SER A 1 637 ? 33.156 4.23 9.047 1 92.12 637 SER A N 1
ATOM 4890 C CA . SER A 1 637 ? 34.375 3.562 9.523 1 92.12 637 SER A CA 1
ATOM 4891 C C . SER A 1 637 ? 34.219 2.045 9.445 1 92.12 637 SER A C 1
ATOM 4893 O O . SER A 1 637 ? 35.188 1.333 9.234 1 92.12 637 SER A O 1
ATOM 4895 N N . ILE A 1 638 ? 33 1.594 9.547 1 92.5 638 ILE A N 1
ATOM 4896 C CA . ILE A 1 638 ? 32.906 0.147 9.695 1 92.5 638 ILE A CA 1
ATOM 4897 C C . ILE A 1 638 ? 31.938 -0.406 8.641 1 92.5 638 ILE A C 1
ATOM 4899 O O . ILE A 1 638 ? 32.25 -1.387 7.961 1 92.5 638 ILE A O 1
ATOM 4903 N N . ALA A 1 639 ? 30.875 0.21 8.359 1 91.44 639 ALA A N 1
ATOM 4904 C CA . ALA A 1 639 ? 29.766 -0.39 7.641 1 91.44 639 ALA A CA 1
ATOM 4905 C C . ALA A 1 639 ? 30.047 -0.475 6.148 1 91.44 639 ALA A C 1
ATOM 4907 O O . ALA A 1 639 ? 29.531 -1.351 5.453 1 91.44 639 ALA A O 1
ATOM 4908 N N . ILE A 1 640 ? 30.906 0.295 5.547 1 92.62 640 ILE A N 1
ATOM 4909 C CA . ILE A 1 640 ? 31 0.391 4.094 1 92.62 640 ILE A CA 1
ATOM 4910 C C . ILE A 1 640 ? 32.312 -0.232 3.615 1 92.62 640 ILE A C 1
ATOM 4912 O O . ILE A 1 640 ? 32.469 -0.533 2.428 1 92.62 640 ILE A O 1
ATOM 4916 N N . ASN A 1 641 ? 33.25 -0.58 4.512 1 92 641 ASN A N 1
ATOM 4917 C CA . ASN A 1 641 ? 34.562 -1.005 4.094 1 92 641 ASN A CA 1
ATOM 4918 C C . ASN A 1 641 ? 34.688 -2.523 3.99 1 92 641 ASN A C 1
ATOM 4920 O O . ASN A 1 641 ? 34.094 -3.246 4.793 1 92 641 ASN A O 1
ATOM 4924 N N . PHE A 1 642 ? 35.469 -2.934 2.973 1 92.38 642 PHE A N 1
ATOM 4925 C CA . PHE A 1 642 ? 35.656 -4.359 2.725 1 92.38 642 PHE A CA 1
ATOM 4926 C C . PHE A 1 642 ? 36.531 -4.988 3.801 1 92.38 642 PHE A C 1
ATOM 4928 O O . PHE A 1 642 ? 36.344 -6.16 4.137 1 92.38 642 PHE A O 1
ATOM 4935 N N . TYR A 1 643 ? 37.5 -4.145 4.445 1 91.94 643 TYR A N 1
ATOM 4936 C CA . TYR A 1 643 ? 38.438 -4.703 5.43 1 91.94 643 TYR A CA 1
ATOM 4937 C C . TYR A 1 643 ? 37.75 -4.91 6.77 1 91.94 643 TYR A C 1
ATOM 4939 O O . TYR A 1 643 ? 38.25 -5.629 7.637 1 91.94 643 TYR A O 1
ATOM 4947 N N . THR A 1 644 ? 36.562 -4.391 6.984 1 93.75 644 THR A N 1
ATOM 4948 C CA . THR A 1 644 ? 35.812 -4.617 8.211 1 93.75 644 THR A CA 1
ATOM 4949 C C . THR A 1 644 ? 34.594 -5.508 7.941 1 93.75 644 THR A C 1
ATOM 4951 O O . THR A 1 644 ? 34.312 -6.438 8.703 1 93.75 644 THR A O 1
ATOM 4954 N N . ARG A 1 645 ? 33.906 -5.27 6.836 1 93 645 ARG A N 1
ATOM 4955 C CA . ARG A 1 645 ? 32.656 -5.957 6.574 1 93 645 ARG A CA 1
ATOM 4956 C C . ARG A 1 645 ? 32.844 -7.094 5.574 1 93 645 ARG A C 1
ATOM 4958 O O . ARG A 1 645 ? 31.875 -7.605 5.016 1 93 645 ARG A O 1
ATOM 4965 N N . GLY A 1 646 ? 34.062 -7.512 5.324 1 94.88 646 GLY A N 1
ATOM 4966 C CA . GLY A 1 646 ? 34.375 -8.555 4.352 1 94.88 646 GLY A CA 1
ATOM 4967 C C . GLY A 1 646 ? 34.156 -9.953 4.906 1 94.88 646 GLY A C 1
ATOM 4968 O O . GLY A 1 646 ? 34.156 -10.93 4.152 1 94.88 646 GLY A O 1
ATOM 4969 N N . GLY A 1 647 ? 33.875 -10.102 6.203 1 95.12 647 GLY A N 1
ATOM 4970 C CA . GLY A 1 647 ? 33.719 -11.398 6.832 1 95.12 647 GLY A CA 1
ATOM 4971 C C . GLY A 1 647 ? 32.594 -12.219 6.211 1 95.12 647 GLY A C 1
ATOM 4972 O O . GLY A 1 647 ? 32.812 -13.359 5.793 1 95.12 647 GLY A O 1
ATOM 4973 N N . PRO A 1 648 ? 31.422 -11.641 6.047 1 96.25 648 PRO A N 1
ATOM 4974 C CA . PRO A 1 648 ? 30.297 -12.359 5.434 1 96.25 648 PRO A CA 1
ATOM 4975 C C . PRO A 1 648 ? 30.625 -12.867 4.027 1 96.25 648 PRO A C 1
ATOM 4977 O O . PRO A 1 648 ? 30.219 -13.969 3.658 1 96.25 648 PRO A O 1
ATOM 4980 N N . PHE A 1 649 ? 31.391 -12.148 3.301 1 96.12 649 PHE A N 1
ATOM 4981 C CA . PHE A 1 649 ? 31.781 -12.547 1.954 1 96.12 649 PHE A CA 1
ATOM 4982 C C . PHE A 1 649 ? 32.688 -13.781 1.995 1 96.12 649 PHE A C 1
ATOM 4984 O O . PHE A 1 649 ? 32.531 -14.688 1.18 1 96.12 649 PHE A O 1
ATOM 4991 N N . CYS A 1 650 ? 33.531 -13.867 2.936 1 97 650 CYS A N 1
ATOM 4992 C CA . CYS A 1 650 ? 34.438 -15 3.08 1 97 650 CYS A CA 1
ATOM 4993 C C . CYS A 1 650 ? 33.688 -16.266 3.479 1 97 650 CYS A C 1
ATOM 4995 O O . CYS A 1 650 ? 34 -17.359 3.016 1 97 650 CYS A O 1
ATOM 4997 N N . ILE A 1 651 ? 32.719 -16.078 4.266 1 97.69 651 ILE A N 1
ATOM 4998 C CA . ILE A 1 651 ? 31.891 -17.219 4.645 1 97.69 651 ILE A CA 1
ATOM 4999 C C . ILE A 1 651 ? 31.156 -17.75 3.412 1 97.69 651 ILE A C 1
ATOM 5001 O O . ILE A 1 651 ? 31.047 -18.953 3.23 1 97.69 651 ILE A O 1
ATOM 5005 N N . GLY A 1 652 ? 30.719 -16.891 2.572 1 97.44 652 GLY A N 1
ATOM 5006 C CA . GLY A 1 652 ? 30.062 -17.281 1.335 1 97.44 652 GLY A CA 1
ATOM 5007 C C . GLY A 1 652 ? 30.984 -18.047 0.399 1 97.44 652 GLY A C 1
ATOM 5008 O O . GLY A 1 652 ? 30.578 -19.031 -0.218 1 97.44 652 GLY A O 1
ATOM 5009 N N . LEU A 1 653 ? 32.219 -17.656 0.331 1 96.81 653 LEU A N 1
ATOM 5010 C CA . LEU A 1 653 ? 33.188 -18.328 -0.518 1 96.81 653 LEU A CA 1
ATOM 5011 C C . LEU A 1 653 ? 33.438 -19.75 -0.031 1 96.81 653 LEU A C 1
ATOM 5013 O O . LEU A 1 653 ? 33.5 -20.688 -0.837 1 96.81 653 LEU A O 1
ATOM 5017 N N . ILE A 1 654 ? 33.469 -19.875 1.245 1 96.56 654 ILE A N 1
ATOM 5018 C CA . ILE A 1 654 ? 33.688 -21.188 1.827 1 96.56 654 ILE A CA 1
ATOM 5019 C C . ILE A 1 654 ? 32.5 -22.078 1.524 1 96.56 654 ILE A C 1
ATOM 5021 O O . ILE A 1 654 ? 32.656 -23.219 1.094 1 96.56 654 ILE A O 1
ATOM 5025 N N . ALA A 1 655 ? 31.344 -21.547 1.708 1 95.94 655 ALA A N 1
ATOM 5026 C CA . ALA A 1 655 ? 30.109 -22.312 1.461 1 95.94 655 ALA A CA 1
ATOM 5027 C C . ALA A 1 655 ? 29.984 -22.688 -0.013 1 95.94 655 ALA A C 1
ATOM 5029 O O . ALA A 1 655 ? 29.578 -23.797 -0.344 1 95.94 655 ALA A O 1
ATOM 5030 N N . GLY A 1 656 ? 30.328 -21.766 -0.888 1 95 656 GLY A N 1
ATOM 5031 C CA . GLY A 1 656 ? 30.281 -22.047 -2.312 1 95 656 GLY A CA 1
ATOM 5032 C C . GLY A 1 656 ? 31.266 -23.125 -2.742 1 95 656 GLY A C 1
ATOM 5033 O O . GLY A 1 656 ? 30.953 -23.969 -3.578 1 95 656 GLY A O 1
ATOM 5034 N N . TYR A 1 657 ? 32.438 -23.062 -2.16 1 94.06 657 TYR A N 1
ATOM 5035 C CA . TYR A 1 657 ? 33.438 -24.078 -2.443 1 94.06 657 TYR A CA 1
ATOM 5036 C C . TYR A 1 657 ? 32.969 -25.453 -1.967 1 94.06 657 TYR A C 1
ATOM 5038 O O . TYR A 1 657 ? 33.125 -26.438 -2.688 1 94.06 657 TYR A O 1
ATOM 5046 N N . LEU A 1 658 ? 32.406 -25.484 -0.782 1 93.19 658 LEU A N 1
ATOM 5047 C CA . LEU A 1 658 ? 31.938 -26.75 -0.232 1 93.19 658 LEU A CA 1
ATOM 5048 C C . LEU A 1 658 ? 30.797 -27.312 -1.088 1 93.19 658 LEU A C 1
ATOM 5050 O O . LEU A 1 658 ? 30.719 -28.531 -1.294 1 93.19 658 LEU A O 1
ATOM 5054 N N . LEU A 1 659 ? 29.984 -26.484 -1.579 1 93.25 659 LEU A N 1
ATOM 5055 C CA . LEU A 1 659 ? 28.875 -26.906 -2.42 1 93.25 659 LEU A CA 1
ATOM 5056 C C . LEU A 1 659 ? 29.375 -27.453 -3.756 1 93.25 659 LEU A C 1
ATOM 5058 O O . LEU A 1 659 ? 28.797 -28.375 -4.309 1 93.25 659 LEU A O 1
ATOM 5062 N N . ALA A 1 660 ? 30.469 -26.922 -4.246 1 90.12 660 ALA A N 1
ATOM 5063 C CA . ALA A 1 660 ? 31.016 -27.344 -5.531 1 90.12 660 ALA A CA 1
ATOM 5064 C C . ALA A 1 660 ? 31.734 -28.688 -5.41 1 90.12 660 ALA A C 1
ATOM 5066 O O . ALA A 1 660 ? 31.656 -29.516 -6.32 1 90.12 660 ALA A O 1
ATOM 5067 N N . ILE A 1 661 ? 32.344 -28.922 -4.285 1 89 661 ILE A N 1
ATOM 5068 C CA . ILE A 1 661 ? 33.125 -30.141 -4.094 1 89 661 ILE A CA 1
ATOM 5069 C C . ILE A 1 661 ? 32.188 -31.281 -3.682 1 89 661 ILE A C 1
ATOM 5071 O O . ILE A 1 661 ? 32.344 -32.438 -4.129 1 89 661 ILE A O 1
ATOM 5075 N N . LYS A 1 662 ? 31.219 -30.875 -2.852 1 89.94 662 LYS A N 1
ATOM 5076 C CA . LYS A 1 662 ? 30.266 -31.875 -2.389 1 89.94 662 LYS A CA 1
ATOM 5077 C C . LYS A 1 662 ? 28.844 -31.484 -2.736 1 89.94 662 LYS A C 1
ATOM 5079 O O . LYS A 1 662 ? 28.078 -31.062 -1.862 1 89.94 662 LYS A O 1
ATOM 5084 N N . PRO A 1 663 ? 28.438 -31.719 -3.91 1 85.31 663 PRO A N 1
ATOM 5085 C CA . PRO A 1 663 ? 27.109 -31.281 -4.328 1 85.31 663 PRO A CA 1
ATOM 5086 C C . PRO A 1 663 ? 26 -32.125 -3.707 1 85.31 663 PRO A C 1
ATOM 5088 O O . PRO A 1 663 ? 24.875 -31.656 -3.547 1 85.31 663 PRO A O 1
ATOM 5091 N N . LYS A 1 664 ? 26.172 -33.469 -3.357 1 83.69 664 LYS A N 1
ATOM 5092 C CA . LYS A 1 664 ? 25.125 -34.312 -2.803 1 83.69 664 LYS A CA 1
ATOM 5093 C C . LYS A 1 664 ? 25.5 -34.812 -1.403 1 83.69 664 LYS A C 1
ATOM 5095 O O . LYS A 1 664 ? 25.656 -36 -1.177 1 83.69 664 LYS A O 1
ATOM 5100 N N . LEU A 1 665 ? 25.719 -33.844 -0.575 1 84.44 665 LEU A N 1
ATOM 5101 C CA . LEU A 1 665 ? 26.016 -34.25 0.792 1 84.44 665 LEU A CA 1
ATOM 5102 C C . LEU A 1 665 ? 24.734 -34.531 1.571 1 84.44 665 LEU A C 1
ATOM 5104 O O . LEU A 1 665 ? 23.812 -33.719 1.587 1 84.44 665 LEU A O 1
ATOM 5108 N N . THR A 1 666 ? 24.5 -35.781 1.979 1 84.12 666 THR A N 1
ATOM 5109 C CA . THR A 1 666 ? 23.344 -36.125 2.803 1 84.12 666 THR A CA 1
ATOM 5110 C C . THR A 1 666 ? 23.688 -36 4.285 1 84.12 666 THR A C 1
ATOM 5112 O O . THR A 1 666 ? 24.594 -36.656 4.777 1 84.12 666 THR A O 1
ATOM 5115 N N . LEU A 1 667 ? 23.172 -35.062 4.961 1 84.5 667 LEU A N 1
ATOM 5116 C CA . LEU A 1 667 ? 23.391 -34.844 6.387 1 84.5 667 LEU A CA 1
ATOM 5117 C C . LEU A 1 667 ? 22.5 -35.781 7.211 1 84.5 667 LEU A C 1
ATOM 5119 O O . LEU A 1 667 ? 21.391 -36.094 6.797 1 84.5 667 LEU A O 1
ATOM 5123 N N . ASN A 1 668 ? 23.125 -36.25 8.219 1 88.62 668 ASN A N 1
ATOM 5124 C CA . ASN A 1 668 ? 22.328 -37 9.18 1 88.62 668 ASN A CA 1
ATOM 5125 C C . ASN A 1 668 ? 21.141 -36.188 9.688 1 88.62 668 ASN A C 1
ATOM 5127 O O . ASN A 1 668 ? 21.25 -34.969 9.828 1 88.62 668 ASN A O 1
ATOM 5131 N N . LYS A 1 669 ? 20.062 -36.812 9.906 1 84.88 669 LYS A N 1
ATOM 5132 C CA . LYS A 1 669 ? 18.812 -36.125 10.273 1 84.88 669 LYS A CA 1
ATOM 5133 C C . LYS A 1 669 ? 19 -35.281 11.539 1 84.88 669 LYS A C 1
ATOM 5135 O O . LYS A 1 669 ? 18.516 -34.156 11.625 1 84.88 669 LYS A O 1
ATOM 5140 N N . TRP A 1 670 ? 19.734 -35.781 12.477 1 89.62 670 TRP A N 1
ATOM 5141 C CA . TRP A 1 670 ? 19.922 -35.062 13.734 1 89.62 670 TRP A CA 1
ATOM 5142 C C . TRP A 1 670 ? 20.906 -33.906 13.562 1 89.62 670 TRP A C 1
ATOM 5144 O O . TRP A 1 670 ? 20.75 -32.844 14.18 1 89.62 670 TRP A O 1
ATOM 5154 N N . ALA A 1 671 ? 21.859 -34.156 12.781 1 89.56 671 ALA A N 1
ATOM 5155 C CA . ALA A 1 671 ? 22.812 -33.094 12.484 1 89.56 671 ALA A CA 1
ATOM 5156 C C . ALA A 1 671 ? 22.156 -31.969 11.695 1 89.56 671 ALA A C 1
ATOM 5158 O O . ALA A 1 671 ? 22.406 -30.797 11.953 1 89.56 671 ALA A O 1
ATOM 5159 N N . ALA A 1 672 ? 21.312 -32.406 10.758 1 91.44 672 ALA A N 1
ATOM 5160 C CA . ALA A 1 672 ? 20.594 -31.406 9.977 1 91.44 672 ALA A CA 1
ATOM 5161 C C . ALA A 1 672 ? 19.641 -30.594 10.852 1 91.44 672 ALA A C 1
ATOM 5163 O O . ALA A 1 672 ? 19.547 -29.375 10.727 1 91.44 672 ALA A O 1
ATOM 5164 N N . PHE A 1 673 ? 18.984 -31.281 11.742 1 91.88 673 PHE A N 1
ATOM 5165 C CA . PHE A 1 673 ? 18.031 -30.625 12.641 1 91.88 673 PHE A CA 1
ATOM 5166 C C . PHE A 1 673 ? 18.75 -29.672 13.578 1 91.88 673 PHE A C 1
ATOM 5168 O O . PHE A 1 673 ? 18.297 -28.547 13.812 1 91.88 673 PHE A O 1
ATOM 5175 N N . ALA A 1 674 ? 19.828 -30.109 14.133 1 94 674 ALA A N 1
ATOM 5176 C CA . ALA A 1 674 ? 20.609 -29.25 15.008 1 94 674 ALA A CA 1
ATOM 5177 C C . ALA A 1 674 ? 21.141 -28.031 14.258 1 94 674 ALA A C 1
ATOM 5179 O O . ALA A 1 674 ? 21.156 -26.922 14.797 1 94 674 ALA A O 1
ATOM 5180 N N . GLY A 1 675 ? 21.531 -28.234 13.062 1 94.12 675 GLY A N 1
ATOM 5181 C CA . GLY A 1 675 ? 22 -27.125 12.242 1 94.12 675 GLY A CA 1
ATOM 5182 C C . GLY A 1 675 ? 20.906 -26.125 11.938 1 94.12 675 GLY A C 1
ATOM 5183 O O . GLY A 1 675 ? 21.141 -24.906 11.992 1 94.12 675 GLY A O 1
ATOM 5184 N N . TRP A 1 676 ? 19.75 -26.609 11.656 1 94.31 676 TRP A N 1
ATOM 5185 C CA . TRP A 1 676 ? 18.625 -25.734 11.375 1 94.31 676 TRP A CA 1
ATOM 5186 C C . TRP A 1 676 ? 18.234 -24.922 12.609 1 94.31 676 TRP A C 1
ATOM 5188 O O . TRP A 1 676 ? 18.016 -23.719 12.531 1 94.31 676 TRP A O 1
ATOM 5198 N N . MET A 1 677 ? 18.172 -25.547 13.781 1 94.94 677 MET A N 1
ATOM 5199 C CA . MET A 1 677 ? 17.797 -24.859 15.016 1 94.94 677 MET A CA 1
ATOM 5200 C C . MET A 1 677 ? 18.844 -23.797 15.383 1 94.94 677 MET A C 1
ATOM 5202 O O . MET A 1 677 ? 18.484 -22.672 15.742 1 94.94 677 MET A O 1
ATOM 5206 N N . LEU A 1 678 ? 20.047 -24.203 15.211 1 95.81 678 LEU A N 1
ATOM 5207 C CA . LEU A 1 678 ? 21.109 -23.281 15.531 1 95.81 678 LEU A CA 1
ATOM 5208 C C . LEU A 1 678 ? 21.109 -22.094 14.57 1 95.81 678 LEU A C 1
ATOM 5210 O O . LEU A 1 678 ? 21.297 -20.938 14.984 1 95.81 678 LEU A O 1
ATOM 5214 N N . SER A 1 679 ? 20.922 -22.359 13.32 1 96.38 679 SER A N 1
ATOM 5215 C CA . SER A 1 679 ? 20.938 -21.297 12.32 1 96.38 679 SER A CA 1
ATOM 5216 C C . SER A 1 679 ? 19.734 -20.359 12.492 1 96.38 679 SER A C 1
ATOM 5218 O O . SER A 1 679 ? 19.875 -19.141 12.461 1 96.38 679 SER A O 1
ATOM 5220 N N . LEU A 1 680 ? 18.547 -20.875 12.719 1 95.75 680 LEU A N 1
ATOM 5221 C CA . LEU A 1 680 ? 17.344 -20.062 12.852 1 95.75 680 LEU A CA 1
ATOM 5222 C C . LEU A 1 680 ? 17.391 -19.234 14.133 1 95.75 680 LEU A C 1
ATOM 5224 O O . LEU A 1 680 ? 17.016 -18.062 14.125 1 95.75 680 LEU A O 1
ATOM 5228 N N . VAL A 1 681 ? 17.891 -19.812 15.164 1 96.25 681 VAL A N 1
ATOM 5229 C CA . VAL A 1 681 ? 17.969 -19.094 16.438 1 96.25 681 VAL A CA 1
ATOM 5230 C C . VAL A 1 681 ? 19 -17.969 16.328 1 96.25 681 VAL A C 1
ATOM 5232 O O . VAL A 1 681 ? 18.781 -16.875 16.828 1 96.25 681 VAL A O 1
ATOM 5235 N N . THR A 1 682 ? 20.062 -18.281 15.672 1 96.94 682 THR A N 1
ATOM 5236 C CA . THR A 1 682 ? 21.109 -17.281 15.523 1 96.94 682 THR A CA 1
ATOM 5237 C C . THR A 1 682 ? 20.625 -16.109 14.664 1 96.94 682 THR A C 1
ATOM 5239 O O . THR A 1 682 ? 20.828 -14.945 15.008 1 96.94 682 THR A O 1
ATOM 5242 N N . VAL A 1 683 ? 19.969 -16.391 13.555 1 96.31 683 VAL A N 1
ATOM 5243 C CA . VAL A 1 683 ? 19.484 -15.352 12.648 1 96.31 683 VAL A CA 1
ATOM 5244 C C . VAL A 1 683 ? 18.438 -14.5 13.359 1 96.31 683 VAL A C 1
ATOM 5246 O O . VAL A 1 683 ? 18.469 -13.273 13.289 1 96.31 683 VAL A O 1
ATOM 5249 N N . LEU A 1 684 ? 17.531 -15.086 14.141 1 95.56 684 LEU A N 1
ATOM 5250 C CA . LEU A 1 684 ? 16.484 -14.359 14.852 1 95.56 684 LEU A CA 1
ATOM 5251 C C . LEU A 1 684 ? 17.062 -13.57 16.016 1 95.56 684 LEU A C 1
ATOM 5253 O O . LEU A 1 684 ? 16.656 -12.43 16.266 1 95.56 684 LEU A O 1
ATOM 5257 N N . ALA A 1 685 ? 18 -14.172 16.656 1 95.44 685 ALA A N 1
ATOM 5258 C CA . ALA A 1 685 ? 18.609 -13.508 17.812 1 95.44 685 ALA A CA 1
ATOM 5259 C C . ALA A 1 685 ? 19.391 -12.273 17.375 1 95.44 685 ALA A C 1
ATOM 5261 O O . ALA A 1 685 ? 19.219 -11.188 17.938 1 95.44 685 ALA A O 1
ATOM 5262 N N . ILE A 1 686 ? 20.172 -12.391 16.375 1 95.88 686 ILE A N 1
ATOM 5263 C CA . ILE A 1 686 ? 21.016 -11.281 15.93 1 95.88 686 ILE A CA 1
ATOM 5264 C C . ILE A 1 686 ? 20.141 -10.172 15.352 1 95.88 686 ILE A C 1
ATOM 5266 O O . ILE A 1 686 ? 20.453 -8.984 15.523 1 95.88 686 ILE A O 1
ATOM 5270 N N . THR A 1 687 ? 19.047 -10.523 14.719 1 93.88 687 THR A N 1
ATOM 5271 C CA . THR A 1 687 ? 18.141 -9.531 14.141 1 93.88 687 THR A CA 1
ATOM 5272 C C . THR A 1 687 ? 17.438 -8.734 15.227 1 93.88 687 THR A C 1
ATOM 5274 O O . THR A 1 687 ? 17.172 -7.539 15.062 1 93.88 687 THR A O 1
ATOM 5277 N N . HIS A 1 688 ? 17.234 -9.305 16.484 1 93.06 688 HIS A N 1
ATOM 5278 C CA . HIS A 1 688 ? 16.391 -8.641 17.469 1 93.06 688 HIS A CA 1
ATOM 5279 C C . HIS A 1 688 ? 17.188 -8.211 18.688 1 93.06 688 HIS A C 1
ATOM 5281 O O . HIS A 1 688 ? 16.688 -7.465 19.531 1 93.06 688 HIS A O 1
ATOM 5287 N N . ILE A 1 689 ? 18.422 -8.531 18.766 1 90.62 689 ILE A N 1
ATOM 5288 C CA . ILE A 1 689 ? 19.234 -8.211 19.922 1 90.62 689 ILE A CA 1
ATOM 5289 C C . ILE A 1 689 ? 19.359 -6.699 20.062 1 90.62 689 ILE A C 1
ATOM 5291 O O . ILE A 1 689 ? 19.328 -6.164 21.172 1 90.62 689 ILE A O 1
ATOM 5295 N N . PRO A 1 690 ? 19.516 -5.941 19.016 1 90 690 PRO A N 1
ATOM 5296 C CA . PRO A 1 690 ? 19.656 -4.492 19.172 1 90 690 PRO A CA 1
ATOM 5297 C C . PRO A 1 690 ? 18.422 -3.844 19.797 1 90 690 PRO A C 1
ATOM 5299 O O . PRO A 1 690 ? 18.469 -2.68 20.203 1 90 690 PRO A O 1
ATOM 5302 N N . TRP A 1 691 ? 17.328 -4.629 19.938 1 87.69 691 TRP A N 1
ATOM 5303 C CA . TRP A 1 691 ? 16.125 -4.117 20.594 1 87.69 691 TRP A CA 1
ATOM 5304 C C . TRP A 1 691 ? 16.422 -3.705 22.031 1 87.69 691 TRP A C 1
ATOM 5306 O O . TRP A 1 691 ? 15.891 -2.703 22.516 1 87.69 691 TRP A O 1
ATOM 5316 N N . PHE A 1 692 ? 17.344 -4.387 22.625 1 85.25 692 PHE A N 1
ATOM 5317 C CA . PHE A 1 692 ? 17.672 -4.121 24.031 1 85.25 692 PHE A CA 1
ATOM 5318 C C . PHE A 1 692 ? 18.391 -2.783 24.172 1 85.25 692 PHE A C 1
ATOM 5320 O O . PHE A 1 692 ? 18.281 -2.127 25.203 1 85.25 692 PHE A O 1
ATOM 5327 N N . TRP A 1 693 ? 19 -2.395 23.109 1 83.25 693 TRP A N 1
ATOM 5328 C CA . TRP A 1 693 ? 19.734 -1.134 23.172 1 83.25 693 TRP A CA 1
ATOM 5329 C C . TRP A 1 693 ? 18.891 0.011 22.609 1 83.25 693 TRP A C 1
ATOM 5331 O O . TRP A 1 693 ? 19.109 1.175 22.938 1 83.25 693 TRP A O 1
ATOM 5341 N N . ASN A 1 694 ? 17.891 -0.352 21.734 1 79.31 694 ASN A N 1
ATOM 5342 C CA . ASN A 1 694 ? 17.031 0.671 21.141 1 79.31 694 ASN A CA 1
ATOM 5343 C C . ASN A 1 694 ? 15.836 0.997 22.016 1 79.31 694 ASN A C 1
ATOM 5345 O O . ASN A 1 694 ? 15.188 2.029 21.844 1 79.31 694 ASN A O 1
ATOM 5349 N N . LYS A 1 695 ? 15.578 0.152 23 1 76.44 695 LYS A N 1
ATOM 5350 C CA . LYS A 1 695 ? 14.422 0.384 23.875 1 76.44 695 LYS A CA 1
ATOM 5351 C C . LYS A 1 695 ? 14.633 1.616 24.75 1 76.44 695 LYS A C 1
ATOM 5353 O O . LYS A 1 695 ? 15.758 1.921 25.141 1 76.44 695 LYS A O 1
ATOM 5358 N N . GLU A 1 696 ? 13.477 2.301 24.875 1 68.25 696 GLU A N 1
ATOM 5359 C CA . GLU A 1 696 ? 13.5 3.543 25.641 1 68.25 696 GLU A CA 1
ATOM 5360 C C . GLU A 1 696 ? 13.914 3.291 27.094 1 68.25 696 GLU A C 1
ATOM 5362 O O . GLU A 1 696 ? 13.5 2.299 27.703 1 68.25 696 GLU A O 1
ATOM 5367 N N . GLY A 1 697 ? 14.742 4.086 27.625 1 60.72 697 GLY A N 1
ATOM 5368 C CA . GLY A 1 697 ? 15.102 4.051 29.047 1 60.72 697 GLY A CA 1
ATOM 5369 C C . GLY A 1 697 ? 16.422 3.359 29.297 1 60.72 697 GLY A C 1
ATOM 5370 O O . GLY A 1 697 ? 16.969 3.438 30.391 1 60.72 697 GLY A O 1
ATOM 5371 N N . ARG A 1 698 ? 16.844 2.621 28.312 1 59.03 698 ARG A N 1
ATOM 5372 C CA . ARG A 1 698 ? 18.078 1.916 28.625 1 59.03 698 ARG A CA 1
ATOM 5373 C C . ARG A 1 698 ? 19.297 2.766 28.281 1 59.03 698 ARG A C 1
ATOM 5375 O O . ARG A 1 698 ? 19.406 3.275 27.172 1 59.03 698 ARG A O 1
ATOM 5382 N N . HIS A 1 699 ? 19.953 3.232 29.266 1 63.16 699 HIS A N 1
ATOM 5383 C CA . HIS A 1 699 ? 21.188 4.008 29.141 1 63.16 699 HIS A CA 1
ATOM 5384 C C . HIS A 1 699 ? 22.375 3.104 28.844 1 63.16 699 HIS A C 1
ATOM 5386 O O . HIS A 1 699 ? 22.625 2.125 29.547 1 63.16 699 HIS A O 1
ATOM 5392 N N . MET A 1 700 ? 22.812 3.145 27.516 1 75.44 700 MET A N 1
ATOM 5393 C CA . MET A 1 700 ? 24.016 2.404 27.141 1 75.44 700 MET A CA 1
ATOM 5394 C C . MET A 1 700 ? 25.25 3.023 27.797 1 75.44 700 MET A C 1
ATOM 5396 O O . MET A 1 700 ? 25.391 4.246 27.828 1 75.44 700 MET A O 1
ATOM 5400 N N . ARG A 1 701 ? 26.094 2.143 28.547 1 73 701 ARG A N 1
ATOM 5401 C CA . ARG A 1 701 ? 27.328 2.58 29.188 1 73 701 ARG A CA 1
ATOM 5402 C C . ARG A 1 701 ? 28.375 2.984 28.156 1 73 701 ARG A C 1
ATOM 5404 O O . ARG A 1 701 ? 28.641 2.234 27.203 1 73 701 ARG A O 1
ATOM 5411 N N . PRO A 1 702 ? 28.797 4.273 28.281 1 72.81 702 PRO A N 1
ATOM 5412 C CA . PRO A 1 702 ? 29.859 4.664 27.344 1 72.81 702 PRO A CA 1
ATOM 5413 C C . PRO A 1 702 ? 31.125 3.816 27.5 1 72.81 702 PRO A C 1
ATOM 5415 O O . PRO A 1 702 ? 31.484 3.451 28.625 1 72.81 702 PRO A O 1
ATOM 5418 N N . GLY A 1 703 ? 31.688 3.291 26.359 1 68.06 703 GLY A N 1
ATOM 5419 C CA . GLY A 1 703 ? 32.969 2.617 26.344 1 68.06 703 GLY A CA 1
ATOM 5420 C C . GLY A 1 703 ? 32.875 1.134 26.656 1 68.06 703 GLY A C 1
ATOM 5421 O O . GLY A 1 703 ? 33.844 0.523 27.109 1 68.06 703 GLY A O 1
ATOM 5422 N N . GLY A 1 704 ? 31.766 0.666 26.531 1 77 704 GLY A N 1
ATOM 5423 C CA . GLY A 1 704 ? 31.641 -0.75 26.828 1 77 704 GLY A CA 1
ATOM 5424 C C . GLY A 1 704 ? 32.219 -1.645 25.75 1 77 704 GLY A C 1
ATOM 5425 O O . GLY A 1 704 ? 31.953 -1.472 24.578 1 77 704 GLY A O 1
ATOM 5426 N N . THR A 1 705 ? 33.156 -2.514 26.125 1 87.62 705 THR A N 1
ATOM 5427 C CA . THR A 1 705 ? 33.781 -3.459 25.219 1 87.62 705 THR A CA 1
ATOM 5428 C C . THR A 1 705 ? 32.781 -4.488 24.719 1 87.62 705 THR A C 1
ATOM 5430 O O . THR A 1 705 ? 33 -5.152 23.703 1 87.62 705 THR A O 1
ATOM 5433 N N . GLU A 1 706 ? 31.672 -4.57 25.422 1 89.12 706 GLU A N 1
ATOM 5434 C CA . GLU A 1 706 ? 30.641 -5.523 25 1 89.12 706 GLU A CA 1
ATOM 5435 C C . GLU A 1 706 ? 30.047 -5.137 23.641 1 89.12 706 GLU A C 1
ATOM 5437 O O . GLU A 1 706 ? 29.703 -6.004 22.844 1 89.12 706 GLU A O 1
ATOM 5442 N N . TYR A 1 707 ? 30 -3.873 23.422 1 91.38 707 TYR A N 1
ATOM 5443 C CA . TYR A 1 707 ? 29.438 -3.402 22.156 1 91.38 707 TYR A CA 1
ATOM 5444 C C . TYR A 1 707 ? 30.391 -3.703 21.016 1 91.38 707 TYR A C 1
ATOM 5446 O O . TYR A 1 707 ? 29.953 -4.098 19.922 1 91.38 707 TYR A O 1
ATOM 5454 N N . ALA A 1 708 ? 31.656 -3.564 21.297 1 93.25 708 ALA A N 1
ATOM 5455 C CA . ALA A 1 708 ? 32.656 -3.848 20.266 1 93.25 708 ALA A CA 1
ATOM 5456 C C . ALA A 1 708 ? 32.719 -5.34 19.953 1 93.25 708 ALA A C 1
ATOM 5458 O O . ALA A 1 708 ? 32.906 -5.73 18.812 1 93.25 708 ALA A O 1
ATOM 5459 N N . ILE A 1 709 ? 32.531 -6.168 20.938 1 94 709 ILE A N 1
ATOM 5460 C CA . ILE A 1 709 ? 32.531 -7.613 20.734 1 94 709 ILE A CA 1
ATOM 5461 C C . ILE A 1 709 ? 31.312 -8.016 19.891 1 94 709 ILE A C 1
ATOM 5463 O O . ILE A 1 709 ? 31.438 -8.82 18.969 1 94 709 ILE A O 1
ATOM 5467 N N . TYR A 1 710 ? 30.234 -7.445 20.25 1 93.62 710 TYR A N 1
ATOM 5468 C CA . TYR A 1 710 ? 29.031 -7.738 19.469 1 93.62 710 TYR A CA 1
ATOM 5469 C C . TYR A 1 710 ? 29.219 -7.312 18.016 1 93.62 710 TYR A C 1
ATOM 5471 O O . TYR A 1 710 ? 28.875 -8.047 17.094 1 93.62 710 TYR A O 1
ATOM 5479 N N . ASP A 1 711 ? 29.719 -6.18 17.766 1 94.56 711 ASP A N 1
ATOM 5480 C CA . ASP A 1 711 ? 29.906 -5.652 16.422 1 94.56 711 ASP A CA 1
ATOM 5481 C C . ASP A 1 711 ? 30.891 -6.52 15.633 1 94.56 711 ASP A C 1
ATOM 5483 O O . ASP A 1 711 ? 30.734 -6.684 14.414 1 94.56 711 ASP A O 1
ATOM 5487 N N . ALA A 1 712 ? 31.875 -7.078 16.266 1 95.38 712 ALA A N 1
ATOM 5488 C CA . ALA A 1 712 ? 32.906 -7.844 15.609 1 95.38 712 ALA A CA 1
ATOM 5489 C C . ALA A 1 712 ? 32.406 -9.195 15.117 1 95.38 712 ALA A C 1
ATOM 5491 O O . ALA A 1 712 ? 32.844 -9.703 14.094 1 95.38 712 ALA A O 1
ATOM 5492 N N . PHE A 1 713 ? 31.344 -9.727 15.773 1 95.38 713 PHE A N 1
ATOM 5493 C CA . PHE A 1 713 ? 31.031 -11.117 15.469 1 95.38 713 PHE A CA 1
ATOM 5494 C C . PHE A 1 713 ? 29.594 -11.242 14.961 1 95.38 713 PHE A C 1
ATOM 5496 O O . PHE A 1 713 ? 29.219 -12.273 14.406 1 95.38 713 PHE A O 1
ATOM 5503 N N . HIS A 1 714 ? 28.75 -10.289 15.109 1 95.56 714 HIS A N 1
ATOM 5504 C CA . HIS A 1 714 ? 27.328 -10.477 14.805 1 95.56 714 HIS A CA 1
ATOM 5505 C C . HIS A 1 714 ? 27.109 -10.703 13.305 1 95.56 714 HIS A C 1
ATOM 5507 O O . HIS A 1 714 ? 26.312 -11.547 12.914 1 95.56 714 HIS A O 1
ATOM 5513 N N . ARG A 1 715 ? 27.844 -10.047 12.445 1 96.38 715 ARG A N 1
ATOM 5514 C CA . ARG A 1 715 ? 27.656 -10.195 11.008 1 96.38 715 ARG A CA 1
ATOM 5515 C C . ARG A 1 715 ? 28.172 -11.547 10.523 1 96.38 715 ARG A C 1
ATOM 5517 O O . ARG A 1 715 ? 27.578 -12.164 9.633 1 96.38 715 ARG A O 1
ATOM 5524 N N . VAL A 1 716 ? 29.297 -11.984 11.125 1 96.75 716 VAL A N 1
ATOM 5525 C CA . VAL A 1 716 ? 29.891 -13.258 10.75 1 96.75 716 VAL A CA 1
ATOM 5526 C C . VAL A 1 716 ? 28.984 -14.406 11.164 1 96.75 716 VAL A C 1
ATOM 5528 O O . VAL A 1 716 ? 28.734 -15.328 10.375 1 96.75 716 VAL A O 1
ATOM 5531 N N . LEU A 1 717 ? 28.469 -14.289 12.344 1 97.06 717 LEU A N 1
ATOM 5532 C CA . LEU A 1 717 ? 27.578 -15.328 12.836 1 97.06 717 LEU A CA 1
ATOM 5533 C C . LEU A 1 717 ? 26.266 -15.336 12.055 1 97.06 717 LEU A C 1
ATOM 5535 O O . LEU A 1 717 ? 25.734 -16.406 11.758 1 97.06 717 LEU A O 1
ATOM 5539 N N . PHE A 1 718 ? 25.781 -14.188 11.758 1 97.5 718 PHE A N 1
ATOM 5540 C CA . PHE A 1 718 ? 24.578 -14.07 10.953 1 97.5 718 PHE A CA 1
ATOM 5541 C C . PHE A 1 718 ? 24.781 -14.703 9.578 1 97.5 718 PHE A C 1
ATOM 5543 O O . PHE A 1 718 ? 23.938 -15.469 9.109 1 97.5 718 PHE A O 1
ATOM 5550 N N . SER A 1 719 ? 25.859 -14.43 8.938 1 98 719 SER A N 1
ATOM 5551 C CA . SER A 1 719 ? 26.156 -14.945 7.609 1 98 719 SER A CA 1
ATOM 5552 C C . SER A 1 719 ? 26.375 -16.453 7.637 1 98 719 SER A C 1
ATOM 5554 O O . SER A 1 719 ? 26.062 -17.156 6.672 1 98 719 SER A O 1
ATOM 5556 N N . ALA A 1 720 ? 26.984 -16.953 8.711 1 97.69 720 ALA A N 1
ATOM 5557 C CA . ALA A 1 720 ? 27.141 -18.391 8.867 1 97.69 720 ALA A CA 1
ATOM 5558 C C . ALA A 1 720 ? 25.781 -19.094 8.93 1 97.69 720 ALA A C 1
ATOM 5560 O O . ALA A 1 720 ? 25.609 -20.188 8.383 1 97.69 720 ALA A O 1
ATOM 5561 N N . GLY A 1 721 ? 24.859 -18.438 9.633 1 97.62 721 GLY A N 1
ATOM 5562 C CA . GLY A 1 721 ? 23.516 -18.969 9.664 1 97.62 721 GLY A CA 1
ATOM 5563 C C . GLY A 1 721 ? 22.844 -19 8.305 1 97.62 721 GLY A C 1
ATOM 5564 O O . GLY A 1 721 ? 22.25 -20 7.914 1 97.62 721 GLY A O 1
ATOM 5565 N N . ILE A 1 722 ? 22.969 -17.969 7.523 1 97.62 722 ILE A N 1
ATOM 5566 C CA . ILE A 1 722 ? 22.391 -17.875 6.191 1 97.62 722 ILE A CA 1
ATOM 5567 C C . ILE A 1 722 ? 23.047 -18.891 5.262 1 97.62 722 ILE A C 1
ATOM 5569 O O . ILE A 1 722 ? 22.375 -19.516 4.445 1 97.62 722 ILE A O 1
ATOM 5573 N N . ALA A 1 723 ? 24.391 -19.016 5.371 1 97.5 723 ALA A N 1
ATOM 5574 C CA . ALA A 1 723 ? 25.125 -19.969 4.551 1 97.5 723 ALA A CA 1
ATOM 5575 C C . ALA A 1 723 ? 24.641 -21.391 4.805 1 97.5 723 ALA A C 1
ATOM 5577 O O . ALA A 1 723 ? 24.484 -22.188 3.871 1 97.5 723 ALA A O 1
ATOM 5578 N N . TYR A 1 724 ? 24.391 -21.672 6.043 1 96.25 724 TYR A N 1
ATOM 5579 C CA . TYR A 1 724 ? 23.875 -23 6.359 1 96.25 724 TYR A CA 1
ATOM 5580 C C . TYR A 1 724 ? 22.484 -23.203 5.766 1 96.25 724 TYR A C 1
ATOM 5582 O O . TYR A 1 724 ? 22.188 -24.297 5.254 1 96.25 724 TYR A O 1
ATOM 5590 N N . ILE A 1 725 ? 21.641 -22.219 5.855 1 95.56 725 ILE A N 1
ATOM 5591 C CA . ILE A 1 725 ? 20.297 -22.312 5.289 1 95.56 725 ILE A CA 1
ATOM 5592 C C . ILE A 1 725 ? 20.391 -22.562 3.785 1 95.56 725 ILE A C 1
ATOM 5594 O O . ILE A 1 725 ? 19.672 -23.406 3.244 1 95.56 725 ILE A O 1
ATOM 5598 N N . ALA A 1 726 ? 21.266 -21.906 3.146 1 95.69 726 ALA A N 1
ATOM 5599 C CA . ALA A 1 726 ? 21.438 -22.062 1.705 1 95.69 726 ALA A CA 1
ATOM 5600 C C . ALA A 1 726 ? 21.984 -23.453 1.364 1 95.69 726 ALA A C 1
ATOM 5602 O O . ALA A 1 726 ? 21.484 -24.109 0.455 1 95.69 726 ALA A O 1
ATOM 5603 N N . LEU A 1 727 ? 22.969 -23.969 2.129 1 94.75 727 LEU A N 1
ATOM 5604 C CA . LEU A 1 727 ? 23.609 -25.266 1.874 1 94.75 727 LEU A CA 1
ATOM 5605 C C . LEU A 1 727 ? 22.625 -26.406 2.152 1 94.75 727 LEU A C 1
ATOM 5607 O O . LEU A 1 727 ? 22.5 -27.328 1.343 1 94.75 727 LEU A O 1
ATOM 5611 N N . ALA A 1 728 ? 21.984 -26.266 3.299 1 93.31 728 ALA A N 1
ATOM 5612 C CA . ALA A 1 728 ? 21.031 -27.312 3.668 1 93.31 728 ALA A CA 1
ATOM 5613 C C . ALA A 1 728 ? 19.906 -27.406 2.656 1 93.31 728 ALA A C 1
ATOM 5615 O O . ALA A 1 728 ? 19.422 -28.5 2.348 1 93.31 728 ALA A O 1
ATOM 5616 N N . SER A 1 729 ? 19.469 -26.312 2.104 1 92.06 729 SER A N 1
ATOM 5617 C CA . SER A 1 729 ? 18.422 -26.312 1.092 1 92.06 729 SER A CA 1
ATOM 5618 C C . SER A 1 729 ? 18.938 -26.828 -0.246 1 92.06 729 SER A C 1
ATOM 5620 O O . SER A 1 729 ? 18.203 -27.5 -0.981 1 92.06 729 SER A O 1
ATOM 5622 N N . ALA A 1 730 ? 20.188 -26.547 -0.539 1 91.94 730 ALA A N 1
ATOM 5623 C CA . ALA A 1 730 ? 20.781 -27.031 -1.781 1 91.94 730 ALA A CA 1
ATOM 5624 C C . ALA A 1 730 ? 21 -28.547 -1.735 1 91.94 730 ALA A C 1
ATOM 5626 O O . ALA A 1 730 ? 20.828 -29.234 -2.744 1 91.94 730 ALA A O 1
ATOM 5627 N N . TRP A 1 731 ? 21.344 -29.016 -0.532 1 90.81 731 TRP A N 1
ATOM 5628 C CA . TRP A 1 731 ? 21.625 -30.438 -0.355 1 90.81 731 TRP A CA 1
ATOM 5629 C C . TRP A 1 731 ? 20.312 -31.234 -0.249 1 90.81 731 TRP A C 1
ATOM 5631 O O . TRP A 1 731 ? 20.344 -32.469 -0.227 1 90.81 731 TRP A O 1
ATOM 5641 N N . GLY A 1 732 ? 19.094 -30.578 -0.214 1 84.88 732 GLY A N 1
ATOM 5642 C CA . GLY A 1 732 ? 17.812 -31.266 -0.253 1 84.88 732 GLY A CA 1
ATOM 5643 C C . GLY A 1 732 ? 17.188 -31.453 1.12 1 84.88 732 GLY A C 1
ATOM 5644 O O . GLY A 1 732 ? 16.109 -32 1.245 1 84.88 732 GLY A O 1
ATOM 5645 N N . SER A 1 733 ? 17.828 -31.062 2.184 1 83.75 733 SER A N 1
ATOM 5646 C CA . SER A 1 733 ? 17.328 -31.234 3.545 1 83.75 733 SER A CA 1
ATOM 5647 C C . SER A 1 733 ? 16.609 -29.984 4.039 1 83.75 733 SER A C 1
ATOM 5649 O O . SER A 1 733 ? 16.578 -29.719 5.242 1 83.75 733 SER A O 1
ATOM 5651 N N . GLY A 1 734 ? 16.031 -29.188 3.271 1 85.12 734 GLY A N 1
ATOM 5652 C CA . GLY A 1 734 ? 15.461 -27.922 3.695 1 85.12 734 GLY A CA 1
ATOM 5653 C C . GLY A 1 734 ? 13.961 -27.984 3.898 1 85.12 734 GLY A C 1
ATOM 5654 O O . GLY A 1 734 ? 13.367 -27.047 4.449 1 85.12 734 GLY A O 1
ATOM 5655 N N . GLY A 1 735 ? 13.25 -29.016 3.672 1 79.56 735 GLY A N 1
ATOM 5656 C CA . GLY A 1 735 ? 11.82 -29.172 3.904 1 79.56 735 GLY A CA 1
ATOM 5657 C C . GLY A 1 735 ? 10.984 -28.078 3.258 1 79.56 735 GLY A C 1
ATOM 5658 O O . GLY A 1 735 ? 11.125 -27.812 2.062 1 79.56 735 GLY A O 1
ATOM 5659 N N . VAL A 1 736 ? 10.164 -27.344 4.086 1 79.5 736 VAL A N 1
ATOM 5660 C CA . VAL A 1 736 ? 9.227 -26.328 3.615 1 79.5 736 VAL A CA 1
ATOM 5661 C C . VAL A 1 736 ? 9.992 -25.062 3.232 1 79.5 736 VAL A C 1
ATOM 5663 O O . VAL A 1 736 ? 9.617 -24.359 2.291 1 79.5 736 VAL A O 1
ATOM 5666 N N . ILE A 1 737 ? 11.07 -24.828 3.879 1 88.88 737 ILE A N 1
ATOM 5667 C CA . ILE A 1 737 ? 11.859 -23.625 3.604 1 88.88 737 ILE A CA 1
ATOM 5668 C C . ILE A 1 737 ? 12.516 -23.75 2.232 1 88.88 737 ILE A C 1
ATOM 5670 O O . ILE A 1 737 ? 12.633 -22.766 1.499 1 88.88 737 ILE A O 1
ATOM 5674 N N . ARG A 1 738 ? 12.906 -24.969 1.897 1 89.69 738 ARG A N 1
ATOM 5675 C CA . ARG A 1 738 ? 13.508 -25.188 0.586 1 89.69 738 ARG A CA 1
ATOM 5676 C C . ARG A 1 738 ? 12.508 -24.906 -0.529 1 89.69 738 ARG A C 1
ATOM 5678 O O . ARG A 1 738 ? 12.844 -24.25 -1.516 1 89.69 738 ARG A O 1
ATOM 5685 N N . VAL A 1 739 ? 11.281 -25.391 -0.285 1 83.38 739 VAL A N 1
ATOM 5686 C CA . VAL A 1 739 ? 10.25 -25.203 -1.299 1 83.38 739 VAL A CA 1
ATOM 5687 C C . VAL A 1 739 ? 9.961 -23.719 -1.477 1 83.38 739 VAL A C 1
ATOM 5689 O O . VAL A 1 739 ? 9.781 -23.234 -2.602 1 83.38 739 VAL A O 1
ATOM 5692 N N . PHE A 1 740 ? 9.898 -23.047 -0.469 1 88.94 740 PHE A N 1
ATOM 5693 C CA . PHE A 1 740 ? 9.633 -21.609 -0.521 1 88.94 740 PHE A CA 1
ATOM 5694 C C . PHE A 1 740 ? 10.781 -20.875 -1.201 1 88.94 740 PHE A C 1
ATOM 5696 O O . PHE A 1 740 ? 10.555 -19.984 -2.02 1 88.94 740 PHE A O 1
ATOM 5703 N N . LEU A 1 741 ? 12.016 -21.203 -0.869 1 92.38 741 LEU A N 1
ATOM 5704 C CA . LEU A 1 741 ? 13.188 -20.5 -1.391 1 92.38 741 LEU A CA 1
ATOM 5705 C C . LEU A 1 741 ? 13.406 -20.828 -2.865 1 92.38 741 LEU A C 1
ATOM 5707 O O . LEU A 1 741 ? 14.008 -20.047 -3.598 1 92.38 741 LEU A O 1
ATOM 5711 N N . THR A 1 742 ? 12.93 -22 -3.326 1 90.62 742 THR A N 1
ATOM 5712 C CA . THR A 1 742 ? 13.148 -22.406 -4.711 1 90.62 742 THR A CA 1
ATOM 5713 C C . THR A 1 742 ? 11.922 -22.078 -5.566 1 90.62 742 THR A C 1
ATOM 5715 O O . THR A 1 742 ? 11.828 -22.531 -6.715 1 90.62 742 THR A O 1
ATOM 5718 N N . TRP A 1 743 ? 11.07 -21.312 -5.027 1 85.75 743 TRP A N 1
ATOM 5719 C CA . TRP A 1 743 ? 9.867 -20.922 -5.766 1 85.75 743 TRP A CA 1
ATOM 5720 C C . TRP A 1 743 ? 10.234 -20.156 -7.031 1 85.75 743 TRP A C 1
ATOM 5722 O O . TRP A 1 743 ? 11.07 -19.25 -6.996 1 85.75 743 TRP A O 1
ATOM 5732 N N . SER A 1 744 ? 9.609 -20.469 -8.148 1 86.44 744 SER A N 1
ATOM 5733 C CA . SER A 1 744 ? 9.945 -19.875 -9.438 1 86.44 744 SER A CA 1
ATOM 5734 C C . SER A 1 744 ? 9.562 -18.406 -9.492 1 86.44 744 SER A C 1
ATOM 5736 O O . SER A 1 744 ? 10.062 -17.656 -10.328 1 86.44 744 SER A O 1
ATOM 5738 N N . GLY A 1 745 ? 8.734 -17.938 -8.586 1 84.5 745 GLY A N 1
ATOM 5739 C CA . GLY A 1 745 ? 8.32 -16.547 -8.562 1 84.5 745 GLY A CA 1
ATOM 5740 C C . GLY A 1 745 ? 9.422 -15.602 -8.109 1 84.5 745 GLY A C 1
ATOM 5741 O O . GLY A 1 745 ? 9.391 -14.414 -8.414 1 84.5 745 GLY A O 1
ATOM 5742 N N . TRP A 1 746 ? 10.484 -16.141 -7.496 1 91.62 746 TRP A N 1
ATOM 5743 C CA . TRP A 1 746 ? 11.578 -15.312 -6.992 1 91.62 746 TRP A CA 1
ATOM 5744 C C . TRP A 1 746 ? 12.578 -15.008 -8.102 1 91.62 746 TRP A C 1
ATOM 5746 O O . TRP A 1 746 ? 13.367 -14.062 -7.988 1 91.62 746 TRP A O 1
ATOM 5756 N N . LEU A 1 747 ? 12.547 -15.703 -9.18 1 91.69 747 LEU A N 1
ATOM 5757 C CA . LEU A 1 747 ? 13.594 -15.641 -10.195 1 91.69 747 LEU A CA 1
ATOM 5758 C C . LEU A 1 747 ? 13.578 -14.297 -10.914 1 91.69 747 LEU A C 1
ATOM 5760 O O . LEU A 1 747 ? 14.617 -13.648 -11.055 1 91.69 747 LEU A O 1
ATOM 5764 N N . PRO A 1 748 ? 12.359 -13.82 -11.297 1 91.62 748 PRO A N 1
ATOM 5765 C CA . PRO A 1 748 ? 12.375 -12.508 -11.945 1 91.62 748 PRO A CA 1
ATOM 5766 C C . PRO A 1 748 ? 12.844 -11.398 -11.008 1 91.62 748 PRO A C 1
ATOM 5768 O O . PRO A 1 748 ? 13.531 -10.469 -11.445 1 91.62 748 PRO A O 1
ATOM 5771 N N . ILE A 1 749 ? 12.586 -11.492 -9.781 1 93.69 749 ILE A N 1
ATOM 5772 C CA . ILE A 1 749 ? 12.992 -10.484 -8.812 1 93.69 749 ILE A CA 1
ATOM 5773 C C . ILE A 1 749 ? 14.5 -10.555 -8.594 1 93.69 749 ILE A C 1
ATOM 5775 O O . ILE A 1 749 ? 15.172 -9.523 -8.484 1 93.69 749 ILE A O 1
ATOM 5779 N N . SER A 1 750 ? 14.977 -11.742 -8.57 1 93.12 750 SER A N 1
ATOM 5780 C CA . SER A 1 750 ? 16.406 -11.922 -8.383 1 93.12 750 SER A CA 1
ATOM 5781 C C . SER A 1 750 ? 17.203 -11.367 -9.562 1 93.12 750 SER A C 1
ATOM 5783 O O . SER A 1 750 ? 18.312 -10.852 -9.391 1 93.12 750 SER A O 1
ATOM 5785 N N . ARG A 1 751 ? 16.594 -11.391 -10.711 1 92.31 751 ARG A N 1
ATOM 5786 C CA . ARG A 1 751 ? 17.25 -10.875 -11.906 1 92.31 751 ARG A CA 1
ATOM 5787 C C . ARG A 1 751 ? 17.203 -9.352 -11.938 1 92.31 751 ARG A C 1
ATOM 5789 O O . ARG A 1 751 ? 18.016 -8.711 -12.609 1 92.31 751 ARG A O 1
ATOM 5796 N N . LEU A 1 752 ? 16.25 -8.805 -11.203 1 95.12 752 LEU A N 1
ATOM 5797 C CA . LEU A 1 752 ? 16.078 -7.359 -11.164 1 95.12 752 LEU A CA 1
ATOM 5798 C C . LEU A 1 752 ? 16.719 -6.766 -9.914 1 95.12 752 LEU A C 1
ATOM 5800 O O . LEU A 1 752 ? 16.578 -5.57 -9.641 1 95.12 752 LEU A O 1
ATOM 5804 N N . CYS A 1 753 ? 17.406 -7.469 -9.156 1 93.19 753 CYS A N 1
ATOM 5805 C CA . CYS A 1 753 ? 17.828 -7.098 -7.812 1 93.19 753 CYS A CA 1
ATOM 5806 C C . CYS A 1 753 ? 18.719 -5.867 -7.844 1 93.19 753 CYS A C 1
ATOM 5808 O O . CYS A 1 753 ? 18.547 -4.938 -7.055 1 93.19 753 CYS A O 1
ATOM 5810 N N . PHE A 1 754 ? 19.641 -5.77 -8.766 1 93.56 754 PHE A N 1
ATOM 5811 C CA . PHE A 1 754 ? 20.562 -4.641 -8.781 1 93.56 754 PHE A CA 1
ATOM 5812 C C . PHE A 1 754 ? 19.875 -3.387 -9.312 1 93.56 754 PHE A C 1
ATOM 5814 O O . PHE A 1 754 ? 20.172 -2.275 -8.867 1 93.56 754 PHE A O 1
ATOM 5821 N N . ALA A 1 755 ? 18.984 -3.605 -10.258 1 95.88 755 ALA A N 1
ATOM 5822 C CA . ALA A 1 755 ? 18.203 -2.457 -10.703 1 95.88 755 ALA A CA 1
ATOM 5823 C C . ALA A 1 755 ? 17.328 -1.915 -9.578 1 95.88 755 ALA A C 1
ATOM 5825 O O . ALA A 1 755 ? 17.25 -0.701 -9.375 1 95.88 755 ALA A O 1
ATOM 5826 N N . ILE A 1 756 ? 16.75 -2.826 -8.812 1 96.62 756 ILE A N 1
ATOM 5827 C CA . ILE A 1 756 ? 15.93 -2.451 -7.672 1 96.62 756 ILE A CA 1
ATOM 5828 C C . ILE A 1 756 ? 16.781 -1.737 -6.629 1 96.62 756 ILE A C 1
ATOM 5830 O O . ILE A 1 756 ? 16.375 -0.708 -6.086 1 96.62 756 ILE A O 1
ATOM 5834 N N . TYR A 1 757 ? 17.969 -2.203 -6.402 1 95.81 757 TYR A N 1
ATOM 5835 C CA . TYR A 1 757 ? 18.859 -1.651 -5.391 1 95.81 757 TYR A CA 1
ATOM 5836 C C . TYR A 1 757 ? 19.266 -0.224 -5.738 1 95.81 757 TYR A C 1
ATOM 5838 O O . TYR A 1 757 ? 19.25 0.658 -4.879 1 95.81 757 TYR A O 1
ATOM 5846 N N . ILE A 1 758 ? 19.531 0.016 -6.965 1 96.38 758 ILE A N 1
ATOM 5847 C CA . ILE A 1 758 ? 20 1.331 -7.375 1 96.38 758 ILE A CA 1
ATOM 5848 C C . ILE A 1 758 ? 18.844 2.318 -7.402 1 96.38 758 ILE A C 1
ATOM 5850 O O . ILE A 1 758 ? 18.984 3.473 -6.992 1 96.38 758 ILE A O 1
ATOM 5854 N N . LEU A 1 759 ? 17.703 1.865 -7.695 1 96.69 759 LEU A N 1
ATOM 5855 C CA . LEU A 1 759 ? 16.594 2.773 -7.965 1 96.69 759 LEU A CA 1
ATOM 5856 C C . LEU A 1 759 ? 15.781 3.035 -6.695 1 96.69 759 LEU A C 1
ATOM 5858 O O . LEU A 1 759 ? 15.148 4.082 -6.566 1 96.69 759 LEU A O 1
ATOM 5862 N N . HIS A 1 760 ? 15.758 2.188 -5.707 1 97.06 760 HIS A N 1
ATOM 5863 C CA . HIS A 1 760 ? 14.766 2.217 -4.641 1 97.06 760 HIS A CA 1
ATOM 5864 C C . HIS A 1 760 ? 14.891 3.486 -3.805 1 97.06 760 HIS A C 1
ATOM 5866 O O . HIS A 1 760 ? 13.883 4.102 -3.447 1 97.06 760 HIS A O 1
ATOM 5872 N N . PRO A 1 761 ? 16.094 4.023 -3.5 1 96.75 761 PRO A N 1
ATOM 5873 C CA . PRO A 1 761 ? 16.125 5.25 -2.699 1 96.75 761 PRO A CA 1
ATOM 5874 C C . PRO A 1 761 ? 15.555 6.453 -3.445 1 96.75 761 PRO A C 1
ATOM 5876 O O . PRO A 1 761 ? 14.922 7.32 -2.836 1 96.75 761 PRO A O 1
ATOM 5879 N N . PHE A 1 762 ? 15.75 6.516 -4.711 1 96.81 762 PHE A N 1
ATOM 5880 C CA . PHE A 1 762 ? 15.273 7.652 -5.492 1 96.81 762 PHE A CA 1
ATOM 5881 C C . PHE A 1 762 ? 13.758 7.617 -5.629 1 96.81 762 PHE A C 1
ATOM 5883 O O . PHE A 1 762 ? 13.109 8.664 -5.68 1 96.81 762 PHE A O 1
ATOM 5890 N N . LEU A 1 763 ? 13.266 6.398 -5.648 1 95.69 763 LEU A N 1
ATOM 5891 C CA . LEU A 1 763 ? 11.812 6.297 -5.637 1 95.69 763 LEU A CA 1
ATOM 5892 C C . LEU A 1 763 ? 11.242 6.738 -4.293 1 95.69 763 LEU A C 1
ATOM 5894 O O . LEU A 1 763 ? 10.227 7.426 -4.238 1 95.69 763 LEU A O 1
ATOM 5898 N N . ILE A 1 764 ? 11.922 6.391 -3.246 1 96.19 764 ILE A N 1
ATOM 5899 C CA . ILE A 1 764 ? 11.5 6.793 -1.908 1 96.19 764 ILE A CA 1
ATOM 5900 C C . ILE A 1 764 ? 11.609 8.312 -1.767 1 96.19 764 ILE A C 1
ATOM 5902 O O . ILE A 1 764 ? 10.688 8.961 -1.264 1 96.19 764 ILE A O 1
ATOM 5906 N N . PHE A 1 765 ? 12.688 8.93 -2.311 1 96.31 765 PHE A N 1
ATOM 5907 C CA . PHE A 1 765 ? 12.859 10.383 -2.275 1 96.31 765 PHE A CA 1
ATOM 5908 C C . PHE A 1 765 ? 11.781 11.078 -3.094 1 96.31 765 PHE A C 1
ATOM 5910 O O . PHE A 1 765 ? 11.305 12.148 -2.717 1 96.31 765 PHE A O 1
ATOM 5917 N N . TYR A 1 766 ? 11.5 10.477 -4.156 1 94.75 766 TYR A N 1
ATOM 5918 C CA . TYR A 1 766 ? 10.484 11.062 -5.023 1 94.75 766 TYR A CA 1
ATOM 5919 C C . TYR A 1 766 ? 9.141 11.141 -4.309 1 94.75 766 TYR A C 1
ATOM 5921 O O . TYR A 1 766 ? 8.484 12.188 -4.312 1 94.75 766 TYR A O 1
ATOM 5929 N N . PHE A 1 767 ? 8.812 10.102 -3.623 1 92.12 767 PHE A N 1
ATOM 5930 C CA . PHE A 1 767 ? 7.508 10.055 -2.973 1 92.12 767 PHE A CA 1
ATOM 5931 C C . PHE A 1 767 ? 7.504 10.906 -1.706 1 92.12 767 PHE A C 1
ATOM 5933 O O . PHE A 1 767 ? 6.492 11.516 -1.365 1 92.12 767 PHE A O 1
ATOM 5940 N N . ASN A 1 768 ? 8.562 10.961 -1.048 1 91.81 768 ASN A N 1
ATOM 5941 C CA . ASN A 1 768 ? 8.664 11.812 0.136 1 91.81 768 ASN A CA 1
ATOM 5942 C C . ASN A 1 768 ? 8.688 13.289 -0.235 1 91.81 768 ASN A C 1
ATOM 5944 O O . ASN A 1 768 ? 8.086 14.117 0.453 1 91.81 768 ASN A O 1
ATOM 5948 N N . GLY A 1 769 ? 9.391 13.602 -1.324 1 92.12 769 GLY A N 1
ATOM 5949 C CA . GLY A 1 769 ? 9.531 14.984 -1.739 1 92.12 769 GLY A CA 1
ATOM 5950 C C . GLY A 1 769 ? 8.266 15.555 -2.359 1 92.12 769 GLY A C 1
ATOM 5951 O O . GLY A 1 769 ? 8.078 16.766 -2.393 1 92.12 769 GLY A O 1
ATOM 5952 N N . THR A 1 770 ? 7.379 14.719 -2.807 1 91.94 770 THR A N 1
ATOM 5953 C CA . THR A 1 770 ? 6.152 15.188 -3.441 1 91.94 770 THR A CA 1
ATOM 5954 C C . THR A 1 770 ? 4.992 15.18 -2.449 1 91.94 770 THR A C 1
ATOM 5956 O O . THR A 1 770 ? 3.861 15.508 -2.809 1 91.94 770 THR A O 1
ATOM 5959 N N . GLU A 1 771 ? 5.297 14.891 -1.231 1 89.88 771 GLU A N 1
ATOM 5960 C CA . GLU A 1 771 ? 4.281 14.977 -0.184 1 89.88 771 GLU A CA 1
ATOM 5961 C C . GLU A 1 771 ? 3.904 16.422 0.097 1 89.88 771 GLU A C 1
ATOM 5963 O O . GLU A 1 771 ? 4.773 17.297 0.14 1 89.88 771 GLU A O 1
ATOM 5968 N N . ARG A 1 772 ? 2.584 16.766 0.209 1 89.56 772 ARG A N 1
ATOM 5969 C CA . ARG A 1 772 ? 2.105 18.141 0.291 1 89.56 772 ARG A CA 1
ATOM 5970 C C . ARG A 1 772 ? 1.794 18.531 1.733 1 89.56 772 ARG A C 1
ATOM 5972 O O . ARG A 1 772 ? 1.725 19.719 2.062 1 89.56 772 ARG A O 1
ATOM 5979 N N . GLY A 1 773 ? 1.653 17.656 2.609 1 85.5 773 GLY A N 1
ATOM 5980 C CA . GLY A 1 773 ? 1.275 18.016 3.967 1 85.5 773 GLY A CA 1
ATOM 5981 C C . GLY A 1 773 ? 1.868 17.094 5.016 1 85.5 773 GLY A C 1
ATOM 5982 O O . GLY A 1 773 ? 2.529 16.109 4.684 1 85.5 773 GLY A O 1
ATOM 5983 N N . VAL A 1 774 ? 1.656 17.594 6.258 1 88.5 774 VAL A N 1
ATOM 5984 C CA . VAL A 1 774 ? 2.098 16.812 7.402 1 88.5 774 VAL A CA 1
ATOM 5985 C C . VAL A 1 774 ? 1.177 15.602 7.59 1 88.5 774 VAL A C 1
ATOM 5987 O O . VAL A 1 774 ? -0.041 15.719 7.434 1 88.5 774 VAL A O 1
ATOM 5990 N N . ILE A 1 775 ? 1.727 14.492 7.859 1 87.31 775 ILE A N 1
ATOM 5991 C CA . ILE A 1 775 ? 0.942 13.266 7.996 1 87.31 775 ILE A CA 1
ATOM 5992 C C . ILE A 1 775 ? 1.093 12.711 9.406 1 87.31 775 ILE A C 1
ATOM 5994 O O . ILE A 1 775 ? 2.18 12.766 9.992 1 87.31 775 ILE A O 1
ATOM 5998 N N . PHE A 1 776 ? -0.06 12.32 10.008 1 89 776 PHE A N 1
ATOM 5999 C CA . PHE A 1 776 ? 0.01 11.531 11.234 1 89 776 PHE A CA 1
ATOM 6000 C C . PHE A 1 776 ? 0.48 10.109 10.93 1 89 776 PHE A C 1
ATOM 6002 O O . PHE A 1 776 ? -0.263 9.312 10.352 1 89 776 PHE A O 1
ATOM 6009 N N . TYR A 1 777 ? 1.678 9.82 11.281 1 88.81 777 TYR A N 1
ATOM 6010 C CA . TYR A 1 777 ? 2.348 8.594 10.859 1 88.81 777 TYR A CA 1
ATOM 6011 C C . TYR A 1 777 ? 2.043 7.445 11.812 1 88.81 777 TYR A C 1
ATOM 6013 O O . TYR A 1 777 ? 2.6 7.383 12.914 1 88.81 777 TYR A O 1
ATOM 6021 N N . THR A 1 778 ? 1.149 6.57 11.438 1 88.81 778 THR A N 1
ATOM 6022 C CA . THR A 1 778 ? 0.775 5.387 12.203 1 88.81 778 THR A CA 1
ATOM 6023 C C . THR A 1 778 ? 1.396 4.133 11.594 1 88.81 778 THR A C 1
ATOM 6025 O O . THR A 1 778 ? 2.061 4.203 10.555 1 88.81 778 THR A O 1
ATOM 6028 N N . VAL A 1 779 ? 1.238 3.014 12.258 1 87.56 779 VAL A N 1
ATOM 6029 C CA . VAL A 1 779 ? 1.772 1.746 11.773 1 87.56 779 VAL A CA 1
ATOM 6030 C C . VAL A 1 779 ? 1.078 1.358 10.469 1 87.56 779 VAL A C 1
ATOM 6032 O O . VAL A 1 779 ? 1.708 0.807 9.562 1 87.56 779 VAL A O 1
ATOM 6035 N N . LYS A 1 780 ? -0.178 1.679 10.297 1 88.31 780 LYS A N 1
ATOM 6036 C CA . LYS A 1 780 ? -0.897 1.411 9.055 1 88.31 780 LYS A CA 1
ATOM 6037 C C . LYS A 1 780 ? -0.292 2.191 7.887 1 88.31 780 LYS A C 1
ATOM 6039 O O . LYS A 1 780 ? -0.066 1.633 6.812 1 88.31 780 LYS A O 1
ATOM 6044 N N . VAL A 1 781 ? -0.053 3.484 8.18 1 90.12 781 VAL A N 1
ATOM 6045 C CA . VAL A 1 781 ? 0.497 4.328 7.125 1 90.12 781 VAL A CA 1
ATOM 6046 C C . VAL A 1 781 ? 1.89 3.836 6.742 1 90.12 781 VAL A C 1
ATOM 6048 O O . VAL A 1 781 ? 2.25 3.836 5.562 1 90.12 781 VAL A O 1
ATOM 6051 N N . ALA A 1 782 ? 2.625 3.406 7.75 1 91.19 782 ALA A N 1
ATOM 6052 C CA . ALA A 1 782 ? 3.951 2.857 7.48 1 91.19 782 ALA A CA 1
ATOM 6053 C C . ALA A 1 782 ? 3.861 1.615 6.598 1 91.19 782 ALA A C 1
ATOM 6055 O O . ALA A 1 782 ? 4.633 1.462 5.648 1 91.19 782 ALA A O 1
ATOM 6056 N N . MET A 1 783 ? 2.93 0.765 6.859 1 92.06 783 MET A N 1
ATOM 6057 C CA . MET A 1 783 ? 2.768 -0.457 6.078 1 92.06 783 MET A CA 1
ATOM 6058 C C . MET A 1 783 ? 2.299 -0.138 4.664 1 92.06 783 MET A C 1
ATOM 6060 O O . MET A 1 783 ? 2.693 -0.81 3.707 1 92.06 783 MET A O 1
ATOM 6064 N N . GLU A 1 784 ? 1.437 0.797 4.543 1 93.44 784 GLU A N 1
ATOM 6065 C CA . GLU A 1 784 ? 0.987 1.229 3.223 1 93.44 784 GLU A CA 1
ATOM 6066 C C . GLU A 1 784 ? 2.152 1.748 2.385 1 93.44 784 GLU A C 1
ATOM 6068 O O . GLU A 1 784 ? 2.271 1.414 1.205 1 93.44 784 GLU A O 1
ATOM 6073 N N . GLU A 1 785 ? 2.969 2.549 3.01 1 93.5 785 GLU A N 1
ATOM 6074 C CA . GLU A 1 785 ? 4.125 3.096 2.305 1 93.5 785 GLU A CA 1
ATOM 6075 C C . GLU A 1 785 ? 5.113 1.995 1.927 1 93.5 785 GLU A C 1
ATOM 6077 O O . GLU A 1 785 ? 5.688 2.02 0.838 1 93.5 785 GLU A O 1
ATOM 6082 N N . LEU A 1 786 ? 5.297 1.059 2.816 1 94.62 786 LEU A N 1
ATOM 6083 C CA . LEU A 1 786 ? 6.207 -0.054 2.572 1 94.62 786 LEU A CA 1
ATOM 6084 C C . LEU A 1 786 ? 5.742 -0.884 1.38 1 94.62 786 LEU A C 1
ATOM 6086 O O . LEU A 1 786 ? 6.535 -1.196 0.489 1 94.62 786 LEU A O 1
ATOM 6090 N N . LEU A 1 787 ? 4.496 -1.168 1.379 1 94.44 787 LEU A N 1
ATOM 6091 C CA . LEU A 1 787 ? 3.949 -1.978 0.296 1 94.44 787 LEU A CA 1
ATOM 6092 C C . LEU A 1 787 ? 4.023 -1.233 -1.032 1 94.44 787 LEU A C 1
ATOM 6094 O O . LEU A 1 787 ? 4.363 -1.822 -2.061 1 94.44 787 LEU A O 1
ATOM 6098 N N . TRP A 1 788 ? 3.787 0.017 -0.994 1 94.69 788 TRP A N 1
ATOM 6099 C CA . TRP A 1 788 ? 3.854 0.838 -2.197 1 94.69 788 TRP A CA 1
ATOM 6100 C C . TRP A 1 788 ? 5.277 0.899 -2.738 1 94.69 788 TRP A C 1
ATOM 6102 O O . TRP A 1 788 ? 5.504 0.729 -3.938 1 94.69 788 TRP A O 1
ATOM 6112 N N . ASN A 1 789 ? 6.215 1.111 -1.866 1 96.19 789 ASN A N 1
ATOM 6113 C CA . ASN A 1 789 ? 7.602 1.238 -2.307 1 96.19 789 ASN A CA 1
ATOM 6114 C C . ASN A 1 789 ? 8.148 -0.086 -2.834 1 96.19 789 ASN A C 1
ATOM 6116 O O . ASN A 1 789 ? 8.945 -0.103 -3.771 1 96.19 789 ASN A O 1
ATOM 6120 N N . ILE A 1 790 ? 7.746 -1.19 -2.275 1 95.88 790 ILE A N 1
ATOM 6121 C CA . ILE A 1 790 ? 8.203 -2.498 -2.736 1 95.88 790 ILE A CA 1
ATOM 6122 C C . ILE A 1 790 ? 7.668 -2.764 -4.141 1 95.88 790 ILE A C 1
ATOM 6124 O O . ILE A 1 790 ? 8.438 -3.055 -5.062 1 95.88 790 ILE A O 1
ATOM 6128 N N . ILE A 1 791 ? 6.387 -2.561 -4.363 1 94.12 791 ILE A N 1
ATOM 6129 C CA . ILE A 1 791 ? 5.754 -2.877 -5.637 1 94.12 791 ILE A CA 1
ATOM 6130 C C . ILE A 1 791 ? 6.207 -1.878 -6.699 1 94.12 791 ILE A C 1
ATOM 6132 O O . ILE A 1 791 ? 6.516 -2.264 -7.832 1 94.12 791 ILE A O 1
ATOM 6136 N N . ALA A 1 792 ? 6.281 -0.644 -6.293 1 95.06 792 ALA A N 1
ATOM 6137 C CA . ALA A 1 792 ? 6.715 0.379 -7.238 1 95.06 792 ALA A CA 1
ATOM 6138 C C . ALA A 1 792 ? 8.148 0.131 -7.691 1 95.06 792 ALA A C 1
ATOM 6140 O O . ALA A 1 792 ? 8.469 0.266 -8.875 1 95.06 792 ALA A O 1
ATOM 6141 N N . SER A 1 793 ? 9.008 -0.261 -6.766 1 96.81 793 SER A N 1
ATOM 6142 C CA . SER A 1 793 ? 10.406 -0.52 -7.113 1 96.81 793 SER A CA 1
ATOM 6143 C C . SER A 1 793 ? 10.523 -1.716 -8.055 1 96.81 793 SER A C 1
ATOM 6145 O O . SER A 1 793 ? 11.32 -1.695 -8.992 1 96.81 793 SER A O 1
ATOM 6147 N N . ILE A 1 794 ? 9.742 -2.703 -7.871 1 95.88 794 ILE A N 1
ATOM 6148 C CA . ILE A 1 794 ? 9.797 -3.893 -8.719 1 95.88 794 ILE A CA 1
ATOM 6149 C C . ILE A 1 794 ? 9.266 -3.564 -10.109 1 95.88 794 ILE A C 1
ATOM 6151 O O . ILE A 1 794 ? 9.898 -3.891 -11.117 1 95.88 794 ILE A O 1
ATOM 6155 N N . ILE A 1 795 ? 8.172 -2.799 -10.195 1 95 795 ILE A N 1
ATOM 6156 C CA . ILE A 1 795 ? 7.523 -2.516 -11.477 1 95 795 ILE A CA 1
ATOM 6157 C C . ILE A 1 795 ? 8.391 -1.561 -12.289 1 95 795 ILE A C 1
ATOM 6159 O O . ILE A 1 795 ? 8.57 -1.754 -13.492 1 95 795 ILE A O 1
ATOM 6163 N N . ILE A 1 796 ? 8.953 -0.606 -11.664 1 96.06 796 ILE A N 1
ATOM 6164 C CA . ILE A 1 796 ? 9.734 0.399 -12.375 1 96.06 796 ILE A CA 1
ATOM 6165 C C . ILE A 1 796 ? 11.078 -0.194 -12.797 1 96.06 796 ILE A C 1
ATOM 6167 O O . ILE A 1 796 ? 11.68 0.249 -13.781 1 96.06 796 ILE A O 1
ATOM 6171 N N . SER A 1 797 ? 11.547 -1.225 -12.133 1 97.25 797 SER A N 1
ATOM 6172 C CA . SER A 1 797 ? 12.836 -1.835 -12.453 1 97.25 797 SER A CA 1
ATOM 6173 C C . SER A 1 797 ? 12.742 -2.686 -13.719 1 97.25 797 SER A C 1
ATOM 6175 O O . SER A 1 797 ? 13.758 -2.969 -14.359 1 97.25 797 SER A O 1
ATOM 6177 N N . VAL A 1 798 ? 11.602 -3.059 -14.188 1 96.38 798 VAL A N 1
ATOM 6178 C CA . VAL A 1 798 ? 11.43 -3.912 -15.359 1 96.38 798 VAL A CA 1
ATOM 6179 C C . VAL A 1 798 ? 11.805 -3.137 -16.625 1 96.38 798 VAL A C 1
ATOM 6181 O O . VAL A 1 798 ? 12.688 -3.551 -17.375 1 96.38 798 VAL A O 1
ATOM 6184 N N . PRO A 1 799 ? 11.18 -1.974 -16.875 1 95.5 799 PRO A N 1
ATOM 6185 C CA . PRO A 1 799 ? 11.586 -1.249 -18.078 1 95.5 799 PRO A CA 1
ATOM 6186 C C . PRO A 1 799 ? 13.047 -0.817 -18.031 1 95.5 799 PRO A C 1
ATOM 6188 O O . PRO A 1 799 ? 13.711 -0.751 -19.078 1 95.5 799 PRO A O 1
ATOM 6191 N N . ILE A 1 800 ? 13.594 -0.576 -16.891 1 96.38 800 ILE A N 1
ATOM 6192 C CA . ILE A 1 800 ? 14.992 -0.183 -16.766 1 96.38 800 ILE A CA 1
ATOM 6193 C C . ILE A 1 800 ? 15.891 -1.364 -17.109 1 96.38 800 ILE A C 1
ATOM 6195 O O . ILE A 1 800 ? 16.906 -1.196 -17.797 1 96.38 800 ILE A O 1
ATOM 6199 N N . HIS A 1 801 ? 15.516 -2.496 -16.625 1 96 801 HIS A N 1
ATOM 6200 C CA . HIS A 1 801 ? 16.266 -3.703 -16.969 1 96 801 HIS A CA 1
ATOM 6201 C C . HIS A 1 801 ? 16.219 -3.996 -18.453 1 96 801 HIS A C 1
ATOM 6203 O O . HIS A 1 801 ? 17.219 -4.371 -19.062 1 96 801 HIS A O 1
ATOM 6209 N N . LEU A 1 802 ? 15.102 -3.762 -19.125 1 95.94 802 LEU A N 1
ATOM 6210 C CA . LEU A 1 802 ? 14.93 -4.062 -20.531 1 95.94 802 LEU A CA 1
ATOM 6211 C C . LEU A 1 802 ? 15.68 -3.057 -21.406 1 95.94 802 LEU A C 1
ATOM 6213 O O . LEU A 1 802 ? 16.141 -3.395 -22.5 1 95.94 802 LEU A O 1
ATOM 6217 N N . LEU A 1 803 ? 15.859 -1.873 -20.906 1 95.69 803 LEU A N 1
ATOM 6218 C CA . LEU A 1 803 ? 16.469 -0.816 -21.703 1 95.69 803 LEU A CA 1
ATOM 6219 C C . LEU A 1 803 ? 17.969 -0.751 -21.453 1 95.69 803 LEU A C 1
ATOM 6221 O O . LEU A 1 803 ? 18.75 -0.583 -22.406 1 95.69 803 LEU A O 1
ATOM 6225 N N . PHE A 1 804 ? 18.391 -0.915 -20.172 1 95.44 804 PHE A N 1
ATOM 6226 C CA . PHE A 1 804 ? 19.766 -0.553 -19.828 1 95.44 804 PHE A CA 1
ATOM 6227 C C . PHE A 1 804 ? 20.594 -1.796 -19.531 1 95.44 804 PHE A C 1
ATOM 6229 O O . PHE A 1 804 ? 21.828 -1.738 -19.531 1 95.44 804 PHE A O 1
ATOM 6236 N N . GLU A 1 805 ? 20.016 -2.918 -19.281 1 95.5 805 GLU A N 1
ATOM 6237 C CA . GLU A 1 805 ? 20.797 -4.059 -18.812 1 95.5 805 GLU A CA 1
ATOM 6238 C C . GLU A 1 805 ? 20.688 -5.238 -19.781 1 95.5 805 GLU A C 1
ATOM 6240 O O . GLU A 1 805 ? 21.688 -5.727 -20.281 1 95.5 805 GLU A O 1
ATOM 6245 N N . ALA A 1 806 ? 19.531 -5.668 -20.141 1 94.56 806 ALA A N 1
ATOM 6246 C CA . ALA A 1 806 ? 19.266 -6.902 -20.875 1 94.56 806 ALA A CA 1
ATOM 6247 C C . ALA A 1 806 ? 19.938 -6.879 -22.234 1 94.56 806 ALA A C 1
ATOM 6249 O O . ALA A 1 806 ? 20.562 -7.859 -22.641 1 94.56 806 ALA A O 1
ATOM 6250 N N . PRO A 1 807 ? 19.859 -5.738 -22.984 1 94.56 807 PRO A N 1
ATOM 6251 C CA . PRO A 1 807 ? 20.5 -5.742 -24.297 1 94.56 807 PRO A CA 1
ATOM 6252 C C . PRO A 1 807 ? 22.016 -5.949 -24.219 1 94.56 807 PRO A C 1
ATOM 6254 O O . PRO A 1 807 ? 22.594 -6.637 -25.078 1 94.56 807 PRO A O 1
ATOM 6257 N N . PHE A 1 808 ? 22.625 -5.426 -23.25 1 93.62 808 PHE A N 1
ATOM 6258 C CA . PHE A 1 808 ? 24.062 -5.535 -23.125 1 93.62 808 PHE A CA 1
ATOM 6259 C C . PHE A 1 808 ? 24.469 -6.934 -22.672 1 93.62 808 PHE A C 1
ATOM 6261 O O . PHE A 1 808 ? 25.531 -7.43 -23.047 1 93.62 808 PHE A O 1
ATOM 6268 N N . ILE A 1 809 ? 23.656 -7.52 -21.859 1 92.06 809 ILE A N 1
ATOM 6269 C CA . ILE A 1 809 ? 23.922 -8.898 -21.453 1 92.06 809 ILE A CA 1
ATOM 6270 C C . ILE A 1 809 ? 23.844 -9.82 -22.672 1 92.06 809 ILE A C 1
ATOM 6272 O O . ILE A 1 809 ? 24.719 -10.68 -22.859 1 92.06 809 ILE A O 1
ATOM 6276 N N . ARG A 1 810 ? 22.859 -9.57 -23.5 1 91.62 810 ARG A N 1
ATOM 6277 C CA . ARG A 1 810 ? 22.703 -10.406 -24.688 1 91.62 810 ARG A CA 1
ATOM 6278 C C . ARG A 1 810 ? 23.844 -10.18 -25.672 1 91.62 810 ARG A C 1
ATOM 6280 O O . ARG A 1 810 ? 24.312 -11.125 -26.312 1 91.62 810 ARG A O 1
ATOM 6287 N N . LEU A 1 811 ? 24.234 -8.977 -25.812 1 90.81 811 LEU A N 1
ATOM 6288 C CA . LEU A 1 811 ? 25.359 -8.672 -26.688 1 90.81 811 LEU A CA 1
ATOM 6289 C C . LEU A 1 811 ? 26.641 -9.312 -26.172 1 90.81 811 LEU A C 1
ATOM 6291 O O . LEU A 1 811 ? 27.453 -9.812 -26.953 1 90.81 811 LEU A O 1
ATOM 6295 N N . GLY A 1 812 ? 26.766 -9.266 -24.859 1 87.25 812 GLY A N 1
ATOM 6296 C CA . GLY A 1 812 ? 27.922 -9.906 -24.25 1 87.25 812 GLY A CA 1
ATOM 6297 C C . GLY A 1 812 ? 27.938 -11.414 -24.438 1 87.25 812 GLY A C 1
ATOM 6298 O O . GLY A 1 812 ? 28.984 -12.008 -24.656 1 87.25 812 GLY A O 1
ATOM 6299 N N . GLU A 1 813 ? 26.828 -11.992 -24.328 1 84 813 GLU A N 1
ATOM 6300 C CA . GLU A 1 813 ? 26.719 -13.438 -24.516 1 84 813 GLU A CA 1
ATOM 6301 C C . GLU A 1 813 ? 27.031 -13.828 -25.953 1 84 813 GLU A C 1
ATOM 6303 O O . GLU A 1 813 ? 27.641 -14.867 -26.203 1 84 813 GLU A O 1
ATOM 6308 N N . GLN A 1 814 ? 26.672 -12.992 -26.859 1 82.94 814 GLN A N 1
ATOM 6309 C CA . GLN A 1 814 ? 26.953 -13.25 -28.266 1 82.94 814 GLN A CA 1
ATOM 6310 C C . GLN A 1 814 ? 28.453 -13.133 -28.562 1 82.94 814 GLN A C 1
ATOM 6312 O O . GLN A 1 814 ? 29 -13.906 -29.344 1 82.94 814 GLN A O 1
ATOM 6317 N N . CYS A 1 815 ? 29.031 -12.211 -27.891 1 78.56 815 CYS A N 1
ATOM 6318 C CA . CYS A 1 815 ? 30.453 -12.008 -28.125 1 78.56 815 CYS A CA 1
ATOM 6319 C C . CYS A 1 815 ? 31.266 -13.156 -27.531 1 78.56 815 CYS A C 1
ATOM 6321 O O . CYS A 1 815 ? 32.25 -13.578 -28.109 1 78.56 815 CYS A O 1
ATOM 6323 N N . CYS A 1 816 ? 30.828 -13.711 -26.438 1 70.44 816 CYS A N 1
ATOM 6324 C CA . CYS A 1 816 ? 31.547 -14.805 -25.781 1 70.44 816 CYS A CA 1
ATOM 6325 C C . CYS A 1 816 ? 31.344 -16.109 -26.547 1 70.44 816 CYS A C 1
ATOM 6327 O O . CYS A 1 816 ? 32.25 -16.938 -26.609 1 70.44 816 CYS A O 1
ATOM 6329 N N . GLN A 1 817 ? 30.219 -16.344 -27.016 1 62.72 817 GLN A N 1
ATOM 6330 C CA . GLN A 1 817 ? 29.984 -17.547 -27.812 1 62.72 817 GLN A CA 1
ATOM 6331 C C . GLN A 1 817 ? 30.828 -17.547 -29.078 1 62.72 817 GLN A C 1
ATOM 6333 O O . GLN A 1 817 ? 31.312 -18.594 -29.516 1 62.72 817 GLN A O 1
ATOM 6338 N N . ARG A 1 818 ? 31.25 -16.5 -29.641 1 56.38 818 ARG A N 1
ATOM 6339 C CA . ARG A 1 818 ? 32.094 -16.391 -30.828 1 56.38 818 ARG A CA 1
ATOM 6340 C C . ARG A 1 818 ? 33.531 -16.75 -30.516 1 56.38 818 ARG A C 1
ATOM 6342 O O . ARG A 1 818 ? 34.188 -17.422 -31.312 1 56.38 818 ARG A O 1
ATOM 6349 N N . GLU A 1 819 ? 33.75 -16.359 -29.266 1 55.56 819 GLU A N 1
ATOM 6350 C CA . GLU A 1 819 ? 35.125 -16.625 -28.875 1 55.56 819 GLU A CA 1
ATOM 6351 C C . GLU A 1 819 ? 35.344 -18.109 -28.562 1 55.56 819 GLU A C 1
ATOM 6353 O O . GLU A 1 819 ? 36.375 -18.672 -28.875 1 55.56 819 GLU A O 1
ATOM 6358 N N . ASP A 1 820 ? 34.344 -18.609 -27.781 1 52.06 820 ASP A N 1
ATOM 6359 C CA . ASP A 1 820 ? 34.438 -20.047 -27.484 1 52.06 820 ASP A CA 1
ATOM 6360 C C . ASP A 1 820 ? 34.438 -20.875 -28.766 1 52.06 820 ASP A C 1
ATOM 6362 O O . ASP A 1 820 ? 35.156 -21.875 -28.844 1 52.06 820 ASP A O 1
ATOM 6366 N N . ASP A 1 821 ? 33.688 -20.484 -29.656 1 50.41 821 ASP A N 1
ATOM 6367 C CA . ASP A 1 821 ? 33.688 -21.172 -30.953 1 50.41 821 ASP A CA 1
ATOM 6368 C C . ASP A 1 821 ? 35.062 -21 -31.641 1 50.41 821 ASP A C 1
ATOM 6370 O O . ASP A 1 821 ? 35.562 -21.922 -32.281 1 50.41 821 ASP A O 1
ATOM 6374 N N . ASP A 1 822 ? 35.625 -19.859 -31.312 1 47.16 822 ASP A N 1
ATOM 6375 C CA . ASP A 1 822 ? 36.938 -19.656 -31.938 1 47.16 822 ASP A CA 1
ATOM 6376 C C . ASP A 1 822 ? 38.031 -20.375 -31.156 1 47.16 822 ASP A C 1
ATOM 6378 O O . ASP A 1 822 ? 39.031 -20.812 -31.734 1 47.16 822 ASP A O 1
ATOM 6382 N N . SER A 1 823 ? 37.844 -20.516 -29.75 1 40.44 823 SER A N 1
ATOM 6383 C CA . SER A 1 823 ? 38.844 -21.203 -28.922 1 40.44 823 SER A CA 1
ATOM 6384 C C . SER A 1 823 ? 38.562 -22.703 -28.859 1 40.44 823 SER A C 1
ATOM 6386 O O . SER A 1 823 ? 39.281 -23.453 -28.188 1 40.44 823 SER A O 1
ATOM 6388 N N . VAL A 1 824 ? 37.5 -23.297 -28.953 1 37.28 824 VAL A N 1
ATOM 6389 C CA . VAL A 1 824 ? 37.406 -24.75 -29.109 1 37.28 824 VAL A CA 1
ATOM 6390 C C . VAL A 1 824 ? 38.406 -25.219 -30.172 1 37.28 824 VAL A C 1
ATOM 6392 O O . VAL A 1 824 ? 38.219 -24.938 -31.359 1 37.28 824 VAL A O 1
ATOM 6395 N N . CYS A 1 825 ? 39.656 -25.453 -29.828 1 32.09 825 CYS A N 1
ATOM 6396 C CA . CYS A 1 825 ? 40.688 -26.406 -30.234 1 32.09 825 CYS A CA 1
ATOM 6397 C C . CYS A 1 825 ? 40.094 -27.797 -30.453 1 32.09 825 CYS A C 1
ATOM 6399 O O . CYS A 1 825 ? 38.969 -28.078 -30.016 1 32.09 825 CYS A O 1
ATOM 6401 N N . GLU A 1 826 ? 41.25 -29.141 -30.469 1 29.73 826 GLU A N 1
ATOM 6402 C CA . GLU A 1 826 ? 41.625 -30.531 -30.656 1 29.73 826 GLU A CA 1
ATOM 6403 C C . GLU A 1 826 ? 40.844 -31.453 -29.719 1 29.73 826 GLU A C 1
ATOM 6405 O O . GLU A 1 826 ? 40.594 -32.625 -30.031 1 29.73 826 GLU A O 1
ATOM 6410 N N . SER A 1 827 ? 40.969 -31.391 -28.281 1 27.94 827 SER A N 1
ATOM 6411 C CA . SER A 1 827 ? 40.781 -32.625 -27.531 1 27.94 827 SER A CA 1
ATOM 6412 C C . SER A 1 827 ? 39.344 -33.062 -27.516 1 27.94 827 SER A C 1
ATOM 6414 O O . SER A 1 827 ? 39.031 -34.25 -27.5 1 27.94 827 SER A O 1
ATOM 6416 N N . MET A 1 828 ? 38.469 -32.469 -26.562 1 26.08 828 MET A N 1
ATOM 6417 C CA . MET A 1 828 ? 37.344 -33.25 -26.031 1 26.08 828 MET A CA 1
ATOM 6418 C C . MET A 1 828 ? 36.344 -33.594 -27.125 1 26.08 828 MET A C 1
ATOM 6420 O O . MET A 1 828 ? 35.75 -32.688 -27.719 1 26.08 828 MET A O 1
ATOM 6424 N N . ASP A 1 829 ? 36.406 -34.844 -27.859 1 26.7 829 ASP A N 1
ATOM 6425 C CA . ASP A 1 829 ? 35.562 -35.812 -28.547 1 26.7 829 ASP A CA 1
ATOM 6426 C C . ASP A 1 829 ? 34.156 -35.875 -27.953 1 26.7 829 ASP A C 1
ATOM 6428 O O . ASP A 1 829 ? 33.188 -35.906 -28.703 1 26.7 829 ASP A O 1
ATOM 6432 N N . SER A 1 830 ? 33.969 -36.656 -26.656 1 27.06 830 SER A N 1
ATOM 6433 C CA . SER A 1 830 ? 32.812 -37.469 -26.328 1 27.06 830 SER A CA 1
ATOM 6434 C C . SER A 1 830 ? 31.594 -36.594 -26.047 1 27.06 830 SER A C 1
ATOM 6436 O O . SER A 1 830 ? 30.469 -36.969 -26.406 1 27.06 830 SER A O 1
ATOM 6438 N N . MET A 1 831 ? 31.438 -35.906 -24.828 1 25.16 831 MET A N 1
ATOM 6439 C CA . MET A 1 831 ? 30.094 -35.656 -24.312 1 25.16 831 MET A CA 1
ATOM 6440 C C . MET A 1 831 ? 29.344 -34.656 -25.203 1 25.16 831 MET A C 1
ATOM 6442 O O . MET A 1 831 ? 29.531 -33.438 -25.078 1 25.16 831 MET A O 1
ATOM 6446 N N . ASP A 1 832 ? 29.328 -34.625 -26.5 1 26.67 832 ASP A N 1
ATOM 6447 C CA . ASP A 1 832 ? 28.641 -34.125 -27.688 1 26.67 832 ASP A CA 1
ATOM 6448 C C . ASP A 1 832 ? 27.125 -34.344 -27.562 1 26.67 832 ASP A C 1
ATOM 6450 O O . ASP A 1 832 ? 26.391 -34.031 -28.5 1 26.67 832 ASP A O 1
ATOM 6454 N N . ILE A 1 833 ? 26.625 -35.281 -26.703 1 27.31 833 ILE A N 1
ATOM 6455 C CA . ILE A 1 833 ? 25.25 -35.75 -26.781 1 27.31 833 ILE A CA 1
ATOM 6456 C C . ILE A 1 833 ? 24.281 -34.594 -26.484 1 27.31 833 ILE A C 1
ATOM 6458 O O . ILE A 1 833 ? 23.266 -34.438 -27.156 1 27.31 833 ILE A O 1
ATOM 6462 N N . ALA A 1 834 ? 24.406 -34 -25.328 1 27.91 834 ALA A N 1
ATOM 6463 C CA . ALA A 1 834 ? 23.234 -33.25 -24.891 1 27.91 834 ALA A CA 1
ATOM 6464 C C . ALA A 1 834 ? 23.016 -32 -25.766 1 27.91 834 ALA A C 1
ATOM 6466 O O . ALA A 1 834 ? 21.875 -31.562 -25.938 1 27.91 834 ALA A O 1
ATOM 6467 N N . LEU A 1 835 ? 24 -31.312 -26.219 1 26.91 835 LEU A N 1
ATOM 6468 C CA . LEU A 1 835 ? 23.672 -30.219 -27.125 1 26.91 835 LEU A CA 1
ATOM 6469 C C . LEU A 1 835 ? 23.188 -30.734 -28.469 1 26.91 835 LEU A C 1
ATOM 6471 O O . LEU A 1 835 ? 22.984 -29.953 -29.406 1 26.91 835 LEU A O 1
ATOM 6475 N N . GLN A 1 836 ? 23.156 -31.984 -28.734 1 27.2 836 GLN A N 1
ATOM 6476 C CA . GLN A 1 836 ? 22.594 -32.5 -29.969 1 27.2 836 GLN A CA 1
ATOM 6477 C C . GLN A 1 836 ? 21.172 -32.031 -30.188 1 27.2 836 GLN A C 1
ATOM 6479 O O . GLN A 1 836 ? 20.609 -32.156 -31.281 1 27.2 836 GLN A O 1
ATOM 6484 N N . GLU A 1 837 ? 20.422 -31.75 -29.188 1 28.25 837 GLU A N 1
ATOM 6485 C CA . GLU A 1 837 ? 19.109 -31.25 -29.578 1 28.25 837 GLU A CA 1
ATOM 6486 C C . GLU A 1 837 ? 19.203 -29.891 -30.25 1 28.25 837 GLU A C 1
ATOM 6488 O O . GLU A 1 837 ? 18.219 -29.375 -30.766 1 28.25 837 GLU A O 1
ATOM 6493 N N . LYS A 1 838 ? 20.312 -29.219 -30.375 1 31.89 838 LYS A N 1
ATOM 6494 C CA . LYS A 1 838 ? 20.578 -28.125 -31.297 1 31.89 838 LYS A CA 1
ATOM 6495 C C . LYS A 1 838 ? 20.516 -28.609 -32.75 1 31.89 838 LYS A C 1
ATOM 6497 O O . LYS A 1 838 ? 20.219 -27.812 -33.656 1 31.89 838 LYS A O 1
ATOM 6502 N N . ASN A 1 839 ? 20.984 -29.641 -33.25 1 28.86 839 ASN A N 1
ATOM 6503 C CA . ASN A 1 839 ? 21.094 -30 -34.656 1 28.86 839 ASN A CA 1
ATOM 6504 C C . ASN A 1 839 ? 19.734 -30.016 -35.344 1 28.86 839 ASN A C 1
ATOM 6506 O O . ASN A 1 839 ? 19.672 -30.141 -36.562 1 28.86 839 ASN A O 1
ATOM 6510 N N . ALA A 1 840 ? 18.703 -30.266 -34.781 1 30.92 840 ALA A N 1
ATOM 6511 C CA . ALA A 1 840 ? 17.531 -30.281 -35.656 1 30.92 840 ALA A CA 1
ATOM 6512 C C . ALA A 1 840 ? 17.266 -28.891 -36.219 1 30.92 840 ALA A C 1
ATOM 6514 O O . ALA A 1 840 ? 16.688 -28.766 -37.312 1 30.92 840 ALA A O 1
ATOM 6515 N N . ALA A 1 841 ? 17.594 -27.734 -35.656 1 30.48 841 ALA A N 1
ATOM 6516 C CA . ALA A 1 841 ? 17.359 -26.531 -36.438 1 30.48 841 ALA A CA 1
ATOM 6517 C C . ALA A 1 841 ? 18.531 -26.234 -37.375 1 30.48 841 ALA A C 1
ATOM 6519 O O . ALA A 1 841 ? 18.578 -25.188 -38.031 1 30.48 841 ALA A O 1
ATOM 6520 N N . SER A 1 842 ? 19.469 -26.922 -37.75 1 25.89 842 SER A N 1
ATOM 6521 C CA . SER A 1 842 ? 20.438 -26.609 -38.781 1 25.89 842 SER A CA 1
ATOM 6522 C C . SER A 1 842 ? 19.75 -26.281 -40.125 1 25.89 842 SER A C 1
ATOM 6524 O O . SER A 1 842 ? 20.375 -25.75 -41.031 1 25.89 842 SER A O 1
ATOM 6526 N N . LYS A 1 843 ? 18.641 -26.906 -40.688 1 26.88 843 LYS A N 1
ATOM 6527 C CA . LYS A 1 843 ? 18.297 -26.688 -42.062 1 26.88 843 LYS A CA 1
ATOM 6528 C C . LYS A 1 843 ? 17.828 -25.266 -42.312 1 26.88 843 LYS A C 1
ATOM 6530 O O . LYS A 1 843 ? 17.562 -24.875 -43.469 1 26.88 843 LYS A O 1
ATOM 6535 N N . TYR A 1 844 ? 17.188 -24.516 -41.5 1 21.97 844 TYR A N 1
ATOM 6536 C CA . TYR A 1 844 ? 16.75 -23.234 -42.031 1 21.97 844 TYR A CA 1
ATOM 6537 C C . TYR A 1 844 ? 17.938 -22.281 -42.156 1 21.97 844 TYR A C 1
ATOM 6539 O O . TYR A 1 844 ? 18.172 -21.453 -41.25 1 21.97 844 TYR A O 1
ATOM 6547 N N . SER A 1 845 ? 19.078 -22.641 -42.625 1 20.05 845 SER A N 1
ATOM 6548 C CA . SER A 1 845 ? 20 -21.844 -43.438 1 20.05 845 SER A CA 1
ATOM 6549 C C . SER A 1 845 ? 19.297 -21.203 -44.625 1 20.05 845 SER A C 1
ATOM 6551 O O . SER A 1 845 ? 18.516 -21.859 -45.312 1 20.05 845 SER A O 1
ATOM 6553 N N . MET B 1 1 ? 3.883 19.031 29.953 1 18.34 1 MET B N 1
ATOM 6554 C CA . MET B 1 1 ? 2.773 19.969 29.984 1 18.34 1 MET B CA 1
ATOM 6555 C C . MET B 1 1 ? 3.24 21.375 29.578 1 18.34 1 MET B C 1
ATOM 6557 O O . MET B 1 1 ? 2.58 22.047 28.797 1 18.34 1 MET B O 1
ATOM 6561 N N . ALA B 1 2 ? 4.414 21.734 30.25 1 21.52 2 ALA B N 1
ATOM 6562 C CA . ALA B 1 2 ? 4.98 23.078 30.266 1 21.52 2 ALA B CA 1
ATOM 6563 C C . ALA B 1 2 ? 5.633 23.406 28.922 1 21.52 2 ALA B C 1
ATOM 6565 O O . ALA B 1 2 ? 5.652 24.578 28.516 1 21.52 2 ALA B O 1
ATOM 6566 N N . GLY B 1 3 ? 6.004 22.312 28.203 1 24.09 3 GLY B N 1
ATOM 6567 C CA . GLY B 1 3 ? 6.898 22.469 27.078 1 24.09 3 GLY B CA 1
ATOM 6568 C C . GLY B 1 3 ? 6.188 22.922 25.812 1 24.09 3 GLY B C 1
ATOM 6569 O O . GLY B 1 3 ? 6.793 23.531 24.938 1 24.09 3 GLY B O 1
ATOM 6570 N N . ARG B 1 4 ? 4.859 22.484 25.656 1 26.67 4 ARG B N 1
ATOM 6571 C CA . ARG B 1 4 ? 4.059 22.766 24.469 1 26.67 4 ARG B CA 1
ATOM 6572 C C . ARG B 1 4 ? 3.701 24.25 24.375 1 26.67 4 ARG B C 1
ATOM 6574 O O . ARG B 1 4 ? 3.535 24.781 23.281 1 26.67 4 ARG B O 1
ATOM 6581 N N . LEU B 1 5 ? 3.502 24.906 25.547 1 26.16 5 LEU B N 1
ATOM 6582 C CA . LEU B 1 5 ? 3.146 26.312 25.734 1 26.16 5 LEU B CA 1
ATOM 6583 C C . LEU B 1 5 ? 4.293 27.234 25.312 1 26.16 5 LEU B C 1
ATOM 6585 O O . LEU B 1 5 ? 4.062 28.297 24.75 1 26.16 5 LEU B O 1
ATOM 6589 N N . LEU B 1 6 ? 5.504 26.688 25.203 1 26.3 6 LEU B N 1
ATOM 6590 C CA . LEU B 1 6 ? 6.699 27.5 25.031 1 26.3 6 LEU B CA 1
ATOM 6591 C C . LEU B 1 6 ? 6.914 27.844 23.562 1 26.3 6 LEU B C 1
ATOM 6593 O O . LEU B 1 6 ? 7.32 28.953 23.219 1 26.3 6 LEU B O 1
ATOM 6597 N N . LEU B 1 7 ? 6.504 26.984 22.609 1 29.17 7 LEU B N 1
ATOM 6598 C CA . LEU B 1 7 ? 6.738 27.391 21.219 1 29.17 7 LEU B CA 1
ATOM 6599 C C . LEU B 1 7 ? 5.742 28.453 20.797 1 29.17 7 LEU B C 1
ATOM 6601 O O . LEU B 1 7 ? 6.102 29.391 20.078 1 29.17 7 LEU B O 1
ATOM 6605 N N . ALA B 1 8 ? 4.457 28.453 21.094 1 29.75 8 ALA B N 1
ATOM 6606 C CA . ALA B 1 8 ? 3.557 29.594 20.953 1 29.75 8 ALA B CA 1
ATOM 6607 C C . ALA B 1 8 ? 4 30.75 21.844 1 29.75 8 ALA B C 1
ATOM 6609 O O . ALA B 1 8 ? 3.904 31.906 21.438 1 29.75 8 ALA B O 1
ATOM 6610 N N . LEU B 1 9 ? 4.594 30.484 22.953 1 28.72 9 LEU B N 1
ATOM 6611 C CA . LEU B 1 9 ? 5.195 31.422 23.891 1 28.72 9 LEU B CA 1
ATOM 6612 C C . LEU B 1 9 ? 6.543 31.922 23.375 1 28.72 9 LEU B C 1
ATOM 6614 O O . LEU B 1 9 ? 6.938 33.062 23.656 1 28.72 9 LEU B O 1
ATOM 6618 N N . PHE B 1 10 ? 7.301 31.109 22.594 1 33.06 10 PHE B N 1
ATOM 6619 C CA . PHE B 1 10 ? 8.508 31.594 21.938 1 33.06 10 PHE B CA 1
ATOM 6620 C C . PHE B 1 10 ? 8.172 32.594 20.844 1 33.06 10 PHE B C 1
ATOM 6622 O O . PHE B 1 10 ? 8.852 33.594 20.688 1 33.06 10 PHE B O 1
ATOM 6629 N N . ALA B 1 11 ? 7.195 32.312 20.016 1 33 11 ALA B N 1
ATOM 6630 C CA . ALA B 1 11 ? 6.656 33.406 19.188 1 33 11 ALA B CA 1
ATOM 6631 C C . ALA B 1 11 ? 6.016 34.5 20.047 1 33 11 ALA B C 1
ATOM 6633 O O . ALA B 1 11 ? 6.168 35.688 19.766 1 33 11 ALA B O 1
ATOM 6634 N N . CYS B 1 12 ? 5.262 34.094 21.031 1 30.64 12 CYS B N 1
ATOM 6635 C CA . CYS B 1 12 ? 4.723 35.062 21.984 1 30.64 12 CYS B CA 1
ATOM 6636 C C . CYS B 1 12 ? 5.816 35.594 22.906 1 30.64 12 CYS B C 1
ATOM 6638 O O . CYS B 1 12 ? 5.734 36.719 23.406 1 30.64 12 CYS B O 1
ATOM 6640 N N . ALA B 1 13 ? 6.762 34.844 23.375 1 31.23 13 ALA B N 1
ATOM 6641 C CA . ALA B 1 13 ? 7.867 35.375 24.172 1 31.23 13 ALA B CA 1
ATOM 6642 C C . ALA B 1 13 ? 8.703 36.344 23.344 1 31.23 13 ALA B C 1
ATOM 6644 O O . ALA B 1 13 ? 9.211 37.344 23.891 1 31.23 13 ALA B O 1
ATOM 6645 N N . ALA B 1 14 ? 8.922 36.062 22.156 1 33.78 14 ALA B N 1
ATOM 6646 C CA . ALA B 1 14 ? 9.312 37.219 21.328 1 33.78 14 ALA B CA 1
ATOM 6647 C C . ALA B 1 14 ? 8.242 38.312 21.344 1 33.78 14 ALA B C 1
ATOM 6649 O O . ALA B 1 14 ? 8.555 39.5 21.297 1 33.78 14 ALA B O 1
ATOM 6650 N N . VAL B 1 15 ? 6.984 37.906 21.453 1 32.94 15 VAL B N 1
ATOM 6651 C CA . VAL B 1 15 ? 5.871 38.812 21.703 1 32.94 15 VAL B CA 1
ATOM 6652 C C . VAL B 1 15 ? 5.883 39.25 23.156 1 32.94 15 VAL B C 1
ATOM 6654 O O . VAL B 1 15 ? 5.25 40.25 23.516 1 32.94 15 VAL B O 1
ATOM 6657 N N . ARG B 1 16 ? 6.266 38.5 24.094 1 35.28 16 ARG B N 1
ATOM 6658 C CA . ARG B 1 16 ? 6.301 39.031 25.438 1 35.28 16 ARG B CA 1
ATOM 6659 C C . ARG B 1 16 ? 7.098 40.344 25.5 1 35.28 16 ARG B C 1
ATOM 6661 O O . ARG B 1 16 ? 6.832 41.188 26.344 1 35.28 16 ARG B O 1
ATOM 6668 N N . ALA B 1 17 ? 8.211 40.344 24.938 1 34.16 17 ALA B N 1
ATOM 6669 C CA . ALA B 1 17 ? 8.75 41.688 24.953 1 34.16 17 ALA B CA 1
ATOM 6670 C C . ALA B 1 17 ? 7.762 42.688 24.328 1 34.16 17 ALA B C 1
ATOM 6672 O O . ALA B 1 17 ? 7.844 43.875 24.562 1 34.16 17 ALA B O 1
ATOM 6673 N N . MET B 1 18 ? 6.84 42.156 23.438 1 36.53 18 MET B N 1
ATOM 6674 C CA . MET B 1 18 ? 5.801 43.062 22.938 1 36.53 18 MET B CA 1
ATOM 6675 C C . MET B 1 18 ? 4.5 42.844 23.703 1 36.53 18 MET B C 1
ATOM 6677 O O . MET B 1 18 ? 3.984 41.75 23.797 1 36.53 18 MET B O 1
ATOM 6681 N N . ASP B 1 19 ? 4.156 43.375 24.922 1 38.81 19 ASP B N 1
ATOM 6682 C CA . ASP B 1 19 ? 2.891 43.562 25.641 1 38.81 19 ASP B CA 1
ATOM 6683 C C . ASP B 1 19 ? 1.704 43.406 24.688 1 38.81 19 ASP B C 1
ATOM 6685 O O . ASP B 1 19 ? 1.463 44.312 23.859 1 38.81 19 ASP B O 1
ATOM 6689 N N . LEU B 1 20 ? 1.242 42.062 24.516 1 48.62 20 LEU B N 1
ATOM 6690 C CA . LEU B 1 20 ? 0.099 41.875 23.625 1 48.62 20 LEU B CA 1
ATOM 6691 C C . LEU B 1 20 ? -0.928 43 23.844 1 48.62 20 LEU B C 1
ATOM 6693 O O . LEU B 1 20 ? -1.62 43.375 22.906 1 48.62 20 LEU B O 1
ATOM 6697 N N . LYS B 1 21 ? -1.066 43.312 25.203 1 51.38 21 LYS B N 1
ATOM 6698 C CA . LYS B 1 21 ? -1.961 44.438 25.469 1 51.38 21 LYS B CA 1
ATOM 6699 C C . LYS B 1 21 ? -1.509 45.688 24.719 1 51.38 21 LYS B C 1
ATOM 6701 O O . LYS B 1 21 ? -2.334 46.406 24.188 1 51.38 21 LYS B O 1
ATOM 6706 N N . ASP B 1 22 ? -0.161 45.688 24.688 1 48.38 22 ASP B N 1
ATOM 6707 C CA . ASP B 1 22 ? 0.359 46.844 23.969 1 48.38 22 ASP B CA 1
ATOM 6708 C C . ASP B 1 22 ? 0.276 46.656 22.469 1 48.38 22 ASP B C 1
ATOM 6710 O O . ASP B 1 22 ? 0.217 47.625 21.703 1 48.38 22 ASP B O 1
ATOM 6714 N N . MET B 1 23 ? 0.109 45.344 22.141 1 51.16 23 MET B N 1
ATOM 6715 C CA . MET B 1 23 ? 0.014 45.094 20.703 1 51.16 23 MET B CA 1
ATOM 6716 C C . MET B 1 23 ? -1.441 45.094 20.25 1 51.16 23 MET B C 1
ATOM 6718 O O . MET B 1 23 ? -1.727 44.844 19.078 1 51.16 23 MET B O 1
ATOM 6722 N N . GLY B 1 24 ? -2.305 45.438 21.297 1 50.41 24 GLY B N 1
ATOM 6723 C CA . GLY B 1 24 ? -3.713 45.562 20.953 1 50.41 24 GLY B CA 1
ATOM 6724 C C . GLY B 1 24 ? -4.504 44.281 21.188 1 50.41 24 GLY B C 1
ATOM 6725 O O . GLY B 1 24 ? -5.652 44.188 20.75 1 50.41 24 GLY B O 1
ATOM 6726 N N . ILE B 1 25 ? -3.77 43.188 21.656 1 56.09 25 ILE B N 1
ATOM 6727 C CA . ILE B 1 25 ? -4.539 41.969 21.953 1 56.09 25 ILE B CA 1
ATOM 6728 C C . ILE B 1 25 ? -4.688 41.812 23.453 1 56.09 25 ILE B C 1
ATOM 6730 O O . ILE B 1 25 ? -3.734 41.438 24.141 1 56.09 25 ILE B O 1
ATOM 6734 N N . ASP B 1 26 ? -5.793 42.281 24.016 1 54.34 26 ASP B N 1
ATOM 6735 C CA . ASP B 1 26 ? -6.117 42.125 25.422 1 54.34 26 ASP B CA 1
ATOM 6736 C C . ASP B 1 26 ? -6.949 40.875 25.672 1 54.34 26 ASP B C 1
ATOM 6738 O O . ASP B 1 26 ? -8.172 40.906 25.531 1 54.34 26 ASP B O 1
ATOM 6742 N N . LEU B 1 27 ? -6.254 39.812 25.969 1 58.06 27 LEU B N 1
ATOM 6743 C CA . LEU B 1 27 ? -6.934 38.531 26.156 1 58.06 27 LEU B CA 1
ATOM 6744 C C . LEU B 1 27 ? -7.836 38.562 27.391 1 58.06 27 LEU B C 1
ATOM 6746 O O . LEU B 1 27 ? -8.852 37.875 27.438 1 58.06 27 LEU B O 1
ATOM 6750 N N . GLU B 1 28 ? -7.457 39.312 28.422 1 57.56 28 GLU B N 1
ATOM 6751 C CA . GLU B 1 28 ? -8.289 39.438 29.625 1 57.56 28 GLU B CA 1
ATOM 6752 C C . GLU B 1 28 ? -9.609 40.125 29.312 1 57.56 28 GLU B C 1
ATOM 6754 O O . GLU B 1 28 ? -10.664 39.719 29.812 1 57.56 28 GLU B O 1
ATOM 6759 N N . ARG B 1 29 ? -9.438 41.125 28.5 1 57.81 29 ARG B N 1
ATOM 6760 C CA . ARG B 1 29 ? -10.664 41.812 28.125 1 57.81 29 ARG B CA 1
ATOM 6761 C C . ARG B 1 29 ? -11.555 40.938 27.266 1 57.81 29 ARG B C 1
ATOM 6763 O O . ARG B 1 29 ? -12.773 40.938 27.438 1 57.81 29 ARG B O 1
ATOM 6770 N N . ALA B 1 30 ? -10.891 40.219 26.438 1 59.19 30 ALA B N 1
ATOM 6771 C CA . ALA B 1 30 ? -11.68 39.344 25.578 1 59.19 30 ALA B CA 1
ATOM 6772 C C . ALA B 1 30 ? -12.375 38.281 26.406 1 59.19 30 ALA B C 1
ATOM 6774 O O . ALA B 1 30 ? -13.547 37.969 26.172 1 59.19 30 ALA B O 1
ATOM 6775 N N . SER B 1 31 ? -11.641 37.812 27.312 1 60.97 31 SER B N 1
ATOM 6776 C CA . SER B 1 31 ? -12.219 36.75 28.156 1 60.97 31 SER B CA 1
ATOM 6777 C C . SER B 1 31 ? -13.32 37.344 29.047 1 60.97 31 SER B C 1
ATOM 6779 O O . SER B 1 31 ? -14.336 36.688 29.281 1 60.97 31 SER B O 1
ATOM 6781 N N . SER B 1 32 ? -13.156 38.5 29.547 1 59.12 32 SER B N 1
ATOM 6782 C CA . SER B 1 32 ? -14.148 39.094 30.438 1 59.12 32 SER B CA 1
ATOM 6783 C C . SER B 1 32 ? -15.445 39.406 29.703 1 59.12 32 SER B C 1
ATOM 6785 O O . SER B 1 32 ? -16.516 39.438 30.312 1 59.12 32 SER B O 1
ATOM 6787 N N . LEU B 1 33 ? -15.297 39.562 28.406 1 56.25 33 LEU B N 1
ATOM 6788 C CA . LEU B 1 33 ? -16.5 39.812 27.625 1 56.25 33 LEU B CA 1
ATOM 6789 C C . LEU B 1 33 ? -17.188 38.5 27.25 1 56.25 33 LEU B C 1
ATOM 6791 O O . LEU B 1 33 ? -18.422 38.438 27.234 1 56.25 33 LEU B O 1
ATOM 6795 N N . LEU B 1 34 ? -16.344 37.531 26.969 1 60.28 34 LEU B N 1
ATOM 6796 C CA . LEU B 1 34 ? -16.906 36.281 26.484 1 60.28 34 LEU B CA 1
ATOM 6797 C C . LEU B 1 34 ? -17.438 35.438 27.641 1 60.28 34 LEU B C 1
ATOM 6799 O O . LEU B 1 34 ? -18.406 34.688 27.484 1 60.28 34 LEU B O 1
ATOM 6803 N N . LEU B 1 35 ? -16.875 35.594 28.766 1 63.84 35 LEU B N 1
ATOM 6804 C CA . LEU B 1 35 ? -17.156 34.719 29.906 1 63.84 35 LEU B CA 1
ATOM 6805 C C . LEU B 1 35 ? -18.578 34.938 30.406 1 63.84 35 LEU B C 1
ATOM 6807 O O . LEU B 1 35 ? -19.297 33.938 30.672 1 63.84 35 LEU B O 1
ATOM 6811 N N . PRO B 1 36 ? -19.031 36.188 30.438 1 59.94 36 PRO B N 1
ATOM 6812 C CA . PRO B 1 36 ? -20.391 36.344 30.938 1 59.94 36 PRO B CA 1
ATOM 6813 C C . PRO B 1 36 ? -21.453 35.875 29.938 1 59.94 36 PRO B C 1
ATOM 6815 O O . PRO B 1 36 ? -22.594 35.625 30.312 1 59.94 36 PRO B O 1
ATOM 6818 N N . MET B 1 37 ? -21.078 35.688 28.688 1 63.09 37 MET B N 1
ATOM 6819 C CA . MET B 1 37 ? -22.016 35.281 27.656 1 63.09 37 MET B CA 1
ATOM 6820 C C . MET B 1 37 ? -22.281 33.781 27.719 1 63.09 37 MET B C 1
ATOM 6822 O O . MET B 1 37 ? -23.328 33.312 27.297 1 63.09 37 MET B O 1
ATOM 6826 N N . LEU B 1 38 ? -21.438 33.094 28.297 1 67.31 38 LEU B N 1
ATOM 6827 C CA . LEU B 1 38 ? -21.5 31.641 28.266 1 67.31 38 LEU B CA 1
ATOM 6828 C C . LEU B 1 38 ? -22.688 31.125 29.094 1 67.31 38 LEU B C 1
ATOM 6830 O O . LEU B 1 38 ? -23.484 30.312 28.625 1 67.31 38 LEU B O 1
ATOM 6834 N N . PRO B 1 39 ? -22.859 31.672 30.328 1 66.25 39 PRO B N 1
ATOM 6835 C CA . PRO B 1 39 ? -24.016 31.188 31.078 1 66.25 39 PRO B CA 1
ATOM 6836 C C . PRO B 1 39 ? -25.344 31.625 30.469 1 66.25 39 PRO B C 1
ATOM 6838 O O . PRO B 1 39 ? -26.359 30.953 30.641 1 66.25 39 PRO B O 1
ATOM 6841 N N . VAL B 1 40 ? -25.266 32.719 29.641 1 67.31 40 VAL B N 1
ATOM 6842 C CA . VAL B 1 40 ? -26.484 33.219 29.016 1 67.31 40 VAL B CA 1
ATOM 6843 C C . VAL B 1 40 ? -26.922 32.281 27.906 1 67.31 40 VAL B C 1
ATOM 6845 O O . VAL B 1 40 ? -28.109 32.031 27.719 1 67.31 40 VAL B O 1
ATOM 6848 N N . ILE B 1 41 ? -25.984 31.734 27.328 1 71.62 41 ILE B N 1
ATOM 6849 C CA . ILE B 1 41 ? -26.281 30.812 26.234 1 71.62 41 ILE B CA 1
ATOM 6850 C C . ILE B 1 41 ? -26.922 29.547 26.781 1 71.62 41 ILE B C 1
ATOM 6852 O O . ILE B 1 41 ? -27.828 28.969 26.156 1 71.62 41 ILE B O 1
ATOM 6856 N N . CYS B 1 42 ? -26.453 29.125 27.891 1 73.25 42 CYS B N 1
ATOM 6857 C CA . CYS B 1 42 ? -27.016 27.938 28.5 1 73.25 42 CYS B CA 1
ATOM 6858 C C . CYS B 1 42 ? -28.484 28.141 28.875 1 73.25 42 CYS B C 1
ATOM 6860 O O . CYS B 1 42 ? -29.281 27.219 28.766 1 73.25 42 CYS B O 1
ATOM 6862 N N . ASN B 1 43 ? -28.797 29.375 29.25 1 64.75 43 ASN B N 1
ATOM 6863 C CA . ASN B 1 43 ? -30.141 29.625 29.766 1 64.75 43 ASN B CA 1
ATOM 6864 C C . ASN B 1 43 ? -31.047 30.188 28.672 1 64.75 43 ASN B C 1
ATOM 6866 O O . ASN B 1 43 ? -32.219 30.469 28.922 1 64.75 43 ASN B O 1
ATOM 6870 N N . ALA B 1 44 ? -30.406 30.312 27.391 1 64.94 44 ALA B N 1
ATOM 6871 C CA . ALA B 1 44 ? -31.203 30.891 26.297 1 64.94 44 ALA B CA 1
ATOM 6872 C C . ALA B 1 44 ? -32.094 29.828 25.656 1 64.94 44 ALA B C 1
ATOM 6874 O O . ALA B 1 44 ? -31.625 28.984 24.891 1 64.94 44 ALA B O 1
ATOM 6875 N N . ASN B 1 45 ? -33.219 29.328 26.203 1 62.03 45 ASN B N 1
ATOM 6876 C CA . ASN B 1 45 ? -34.156 28.406 25.609 1 62.03 45 ASN B CA 1
ATOM 6877 C C . ASN B 1 45 ? -35.531 29.062 25.422 1 62.03 45 ASN B C 1
ATOM 6879 O O . ASN B 1 45 ? -35.812 30.094 26.016 1 62.03 45 ASN B O 1
ATOM 6883 N N . LYS B 1 46 ? -36.219 28.656 24.391 1 60.69 46 LYS B N 1
ATOM 6884 C CA . LYS B 1 46 ? -37.562 29.141 24.109 1 60.69 46 LYS B CA 1
ATOM 6885 C C . LYS B 1 46 ? -38.406 29.172 25.375 1 60.69 46 LYS B C 1
ATOM 6887 O O . LYS B 1 46 ? -39.25 30.047 25.547 1 60.69 46 LYS B O 1
ATOM 6892 N N . GLU B 1 47 ? -38.156 28.172 26.156 1 62.28 47 GLU B N 1
ATOM 6893 C CA . GLU B 1 47 ? -39.031 28.047 27.312 1 62.28 47 GLU B CA 1
ATOM 6894 C C . GLU B 1 47 ? -38.5 28.859 28.5 1 62.28 47 GLU B C 1
ATOM 6896 O O . GLU B 1 47 ? -39.219 29.031 29.5 1 62.28 47 GLU B O 1
ATOM 6901 N N . GLN B 1 48 ? -37.594 29.781 28.375 1 55.06 48 GLN B N 1
ATOM 6902 C CA . GLN B 1 48 ? -37.031 30.656 29.391 1 55.06 48 GLN B CA 1
ATOM 6903 C C . GLN B 1 48 ? -36.781 29.906 30.688 1 55.06 48 GLN B C 1
ATOM 6905 O O . GLN B 1 48 ? -37.031 30.438 31.781 1 55.06 48 GLN B O 1
ATOM 6910 N N . LYS B 1 49 ? -36.656 28.5 30.641 1 60.41 49 LYS B N 1
ATOM 6911 C CA . LYS B 1 49 ? -36.375 27.734 31.844 1 60.41 49 LYS B CA 1
ATOM 6912 C C . LYS B 1 49 ? -34.875 27.453 31.984 1 60.41 49 LYS B C 1
ATOM 6914 O O . LYS B 1 49 ? -34.156 27.344 30.984 1 60.41 49 LYS B O 1
ATOM 6919 N N . GLN B 1 50 ? -34.406 27.609 33.219 1 61.16 50 GLN B N 1
ATOM 6920 C CA . GLN B 1 50 ? -33.031 27.328 33.562 1 61.16 50 GLN B CA 1
ATOM 6921 C C . GLN B 1 50 ? -32.656 25.875 33.25 1 61.16 50 GLN B C 1
ATOM 6923 O O . GLN B 1 50 ? -33.375 24.953 33.688 1 61.16 50 GLN B O 1
ATOM 6928 N N . ASN B 1 51 ? -31.844 25.594 32.25 1 68.56 51 ASN B N 1
ATOM 6929 C CA . ASN B 1 51 ? -31.391 24.25 31.922 1 68.56 51 ASN B CA 1
ATOM 6930 C C . ASN B 1 51 ? -30.203 23.844 32.781 1 68.56 51 ASN B C 1
ATOM 6932 O O . ASN B 1 51 ? -29.094 24.359 32.625 1 68.56 51 ASN B O 1
ATOM 6936 N N . VAL B 1 52 ? -30.344 23.078 33.875 1 72.12 52 VAL B N 1
ATOM 6937 C CA . VAL B 1 52 ? -29.344 22.641 34.844 1 72.12 52 VAL B CA 1
ATOM 6938 C C . VAL B 1 52 ? -28.312 21.734 34.156 1 72.12 52 VAL B C 1
ATOM 6940 O O . VAL B 1 52 ? -27.188 21.625 34.625 1 72.12 52 VAL B O 1
ATOM 6943 N N . ASP B 1 53 ? -28.688 21.25 33 1 76.5 53 ASP B N 1
ATOM 6944 C CA . ASP B 1 53 ? -27.781 20.281 32.375 1 76.5 53 ASP B CA 1
ATOM 6945 C C . ASP B 1 53 ? -26.578 20.984 31.766 1 76.5 53 ASP B C 1
ATOM 6947 O O . ASP B 1 53 ? -25.5 20.391 31.672 1 76.5 53 ASP B O 1
ATOM 6951 N N . CYS B 1 54 ? -26.719 22.203 31.469 1 81.81 54 CYS B N 1
ATOM 6952 C CA . CYS B 1 54 ? -25.625 22.891 30.781 1 81.81 54 CYS B CA 1
ATOM 6953 C C . CYS B 1 54 ? -24.75 23.641 31.766 1 81.81 54 CYS B C 1
ATOM 6955 O O . CYS B 1 54 ? -23.688 24.141 31.391 1 81.81 54 CYS B O 1
ATOM 6957 N N . ALA B 1 55 ? -25.125 23.688 33.062 1 77.25 55 ALA B N 1
ATOM 6958 C CA . ALA B 1 55 ? -24.422 24.484 34.062 1 77.25 55 ALA B CA 1
ATOM 6959 C C . ALA B 1 55 ? -23.031 23.922 34.312 1 77.25 55 ALA B C 1
ATOM 6961 O O . ALA B 1 55 ? -22.062 24.672 34.438 1 77.25 55 ALA B O 1
ATOM 6962 N N . GLY B 1 56 ? -22.969 22.625 34.344 1 79.31 56 GLY B N 1
ATOM 6963 C CA . GLY B 1 56 ? -21.672 22.016 34.562 1 79.31 56 GLY B CA 1
ATOM 6964 C C . GLY B 1 56 ? -20.672 22.266 33.469 1 79.31 56 GLY B C 1
ATOM 6965 O O . GLY B 1 56 ? -19.516 22.578 33.719 1 79.31 56 GLY B O 1
ATOM 6966 N N . CYS B 1 57 ? -21.125 22.172 32.281 1 86.5 57 CYS B N 1
ATOM 6967 C CA . CYS B 1 57 ? -20.25 22.391 31.125 1 86.5 57 CYS B CA 1
ATOM 6968 C C . CYS B 1 57 ? -19.812 23.844 31.047 1 86.5 57 CYS B C 1
ATOM 6970 O O . CYS B 1 57 ? -18.641 24.125 30.797 1 86.5 57 CYS B O 1
ATOM 6972 N N . MET B 1 58 ? -20.703 24.75 31.375 1 82.5 58 MET B N 1
ATOM 6973 C CA . MET B 1 58 ? -20.391 26.172 31.281 1 82.5 58 MET B CA 1
ATOM 6974 C C . MET B 1 58 ? -19.406 26.594 32.375 1 82.5 58 MET B C 1
ATOM 6976 O O . MET B 1 58 ? -18.484 27.375 32.094 1 82.5 58 MET B O 1
ATOM 6980 N N . ASP B 1 59 ? -19.609 26.031 33.438 1 80.06 59 ASP B N 1
ATOM 6981 C CA . ASP B 1 59 ? -18.672 26.359 34.531 1 80.06 59 ASP B CA 1
ATOM 6982 C C . ASP B 1 59 ? -17.281 25.812 34.219 1 80.06 59 ASP B C 1
ATOM 6984 O O . ASP B 1 59 ? -16.281 26.469 34.531 1 80.06 59 ASP B O 1
ATOM 6988 N N . SER B 1 60 ? -17.219 24.672 33.719 1 82.88 60 SER B N 1
ATOM 6989 C CA . SER B 1 60 ? -15.93 24.094 33.375 1 82.88 60 SER B CA 1
ATOM 6990 C C . SER B 1 60 ? -15.242 24.906 32.281 1 82.88 60 SER B C 1
ATOM 6992 O O . SER B 1 60 ? -14.016 25.062 32.312 1 82.88 60 SER B O 1
ATOM 6994 N N . MET B 1 61 ? -16.031 25.406 31.406 1 82.06 61 MET B N 1
ATOM 6995 C CA . MET B 1 61 ? -15.469 26.203 30.312 1 82.06 61 MET B CA 1
ATOM 6996 C C . MET B 1 61 ? -14.977 27.547 30.844 1 82.06 61 MET B C 1
ATOM 6998 O O . MET B 1 61 ? -13.961 28.078 30.375 1 82.06 61 MET B O 1
ATOM 7002 N N . VAL B 1 62 ? -15.734 28.078 31.797 1 74.56 62 VAL B N 1
ATOM 7003 C CA . VAL B 1 62 ? -15.328 29.328 32.406 1 74.56 62 VAL B CA 1
ATOM 7004 C C . VAL B 1 62 ? -14 29.156 33.125 1 74.56 62 VAL B C 1
ATOM 7006 O O . VAL B 1 62 ? -13.102 29.984 33.031 1 74.56 62 VAL B O 1
ATOM 7009 N N . GLN B 1 63 ? -13.891 28.062 33.781 1 74.62 63 GLN B N 1
ATOM 7010 C CA . GLN B 1 63 ? -12.641 27.797 34.5 1 74.62 63 GLN B CA 1
ATOM 7011 C C . GLN B 1 63 ? -11.492 27.578 33.5 1 74.62 63 GLN B C 1
ATOM 7013 O O . GLN B 1 63 ? -10.359 27.984 33.781 1 74.62 63 GLN B O 1
ATOM 7018 N N . TYR B 1 64 ? -11.789 26.984 32.406 1 77.31 64 TYR B N 1
ATOM 7019 C CA . TYR B 1 64 ? -10.805 26.766 31.375 1 77.31 64 TYR B CA 1
ATOM 7020 C C . TYR B 1 64 ? -10.297 28.078 30.812 1 77.31 64 TYR B C 1
ATOM 7022 O O . TYR B 1 64 ? -9.086 28.297 30.719 1 77.31 64 TYR B O 1
ATOM 7030 N N . PHE B 1 65 ? -11.188 28.984 30.5 1 72.62 65 PHE B N 1
ATOM 7031 C CA . PHE B 1 65 ? -10.797 30.25 29.891 1 72.62 65 PHE B CA 1
ATOM 7032 C C . PHE B 1 65 ? -10.117 31.156 30.906 1 72.62 65 PHE B C 1
ATOM 7034 O O . PHE B 1 65 ? -9.211 31.922 30.562 1 72.62 65 PHE B O 1
ATOM 7041 N N . LYS B 1 66 ? -10.539 31.031 32.188 1 67.88 66 LYS B N 1
ATOM 7042 C CA . LYS B 1 66 ? -9.883 31.781 33.25 1 67.88 66 LYS B CA 1
ATOM 7043 C C . LYS B 1 66 ? -8.445 31.328 33.438 1 67.88 66 LYS B C 1
ATOM 7045 O O . LYS B 1 66 ? -7.547 32.125 33.656 1 67.88 66 LYS B O 1
ATOM 7050 N N . ALA B 1 67 ? -8.328 30.047 33.25 1 70 67 ALA B N 1
ATOM 7051 C CA . ALA B 1 67 ? -6.984 29.484 33.406 1 70 67 ALA B CA 1
ATOM 7052 C C . ALA B 1 67 ? -6.074 29.938 32.281 1 70 67 ALA B C 1
ATOM 7054 O O . ALA B 1 67 ? -4.887 30.188 32.469 1 70 67 ALA B O 1
ATOM 7055 N N . ILE B 1 68 ? -6.613 30.062 31.062 1 65.94 68 ILE B N 1
ATOM 7056 C CA . ILE B 1 68 ? -5.832 30.516 29.906 1 65.94 68 ILE B CA 1
ATOM 7057 C C . ILE B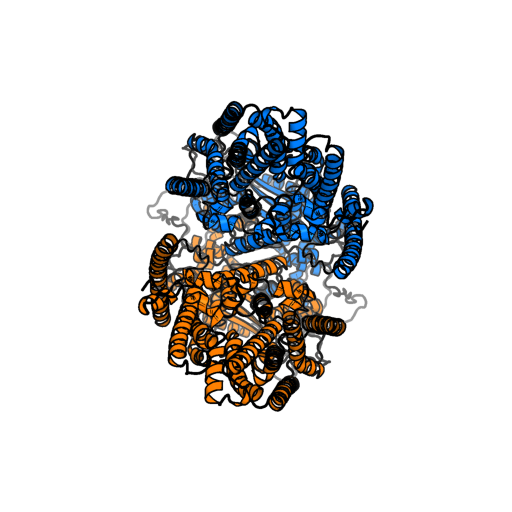 1 68 ? -5.48 31.984 30.062 1 65.94 68 ILE B C 1
ATOM 7059 O O . ILE B 1 68 ? -4.371 32.406 29.719 1 65.94 68 ILE B O 1
ATOM 7063 N N . GLY B 1 69 ? -6.496 32.75 30.484 1 57.84 69 GLY B N 1
ATOM 7064 C CA . GLY B 1 69 ? -6.266 34.156 30.688 1 57.84 69 GLY B CA 1
ATOM 7065 C C . GLY B 1 69 ? -5.223 34.438 31.75 1 57.84 69 GLY B C 1
ATOM 7066 O O . GLY B 1 69 ? -4.457 35.406 31.625 1 57.84 69 GLY B O 1
ATOM 7067 N N . ARG B 1 70 ? -5.152 33.531 32.719 1 53.47 70 ARG B N 1
ATOM 7068 C CA . ARG B 1 70 ? -4.203 33.75 33.812 1 53.47 70 ARG B CA 1
ATOM 7069 C C . ARG B 1 70 ? -2.844 33.125 33.469 1 53.47 70 ARG B C 1
ATOM 7071 O O . ARG B 1 70 ? -1.865 33.344 34.188 1 53.47 70 ARG B O 1
ATOM 7078 N N . GLY B 1 71 ? -2.932 32.281 32.469 1 50.78 71 GLY B N 1
ATOM 7079 C CA . GLY B 1 71 ? -1.673 31.672 32.062 1 50.78 71 GLY B CA 1
ATOM 7080 C C . GLY B 1 71 ? -0.59 32.688 31.766 1 50.78 71 GLY B C 1
ATOM 7081 O O . GLY B 1 71 ? 0.591 32.438 32 1 50.78 71 GLY B O 1
ATOM 7082 N N . GLU B 1 72 ? -1.054 33.938 31.219 1 45 72 GLU B N 1
ATOM 7083 C CA . GLU B 1 72 ? -0.085 35 31 1 45 72 GLU B CA 1
ATOM 7084 C C . GLU B 1 72 ? 0.555 35.469 32.312 1 45 72 GLU B C 1
ATOM 7086 O O . GLU B 1 72 ? 1.756 35.719 32.344 1 45 72 GLU B O 1
ATOM 7091 N N . GLU B 1 73 ? -0.23 35.594 33.281 1 43.47 73 GLU B N 1
ATOM 7092 C CA . GLU B 1 73 ? 0.308 36 34.562 1 43.47 73 GLU B CA 1
ATOM 7093 C C . GLU B 1 73 ? 1.278 34.969 35.125 1 43.47 73 GLU B C 1
ATOM 7095 O O . GLU B 1 73 ? 2.314 35.344 35.688 1 43.47 73 GLU B O 1
ATOM 7100 N N . TRP B 1 74 ? 0.893 33.812 34.812 1 41.75 74 TRP B N 1
ATOM 7101 C CA . TRP B 1 74 ? 1.732 32.781 35.375 1 41.75 74 TRP B CA 1
ATOM 7102 C C . TRP B 1 74 ? 3.047 32.656 34.625 1 41.75 74 TRP B C 1
ATOM 7104 O O . TRP B 1 74 ? 4.094 32.375 35.219 1 41.75 74 TRP B O 1
ATOM 7114 N N . ALA B 1 75 ? 2.83 32.938 33.281 1 40.88 75 ALA B N 1
ATOM 7115 C CA . ALA B 1 75 ? 4.074 33 32.531 1 40.88 75 ALA B CA 1
ATOM 7116 C C . ALA B 1 75 ? 4.988 34.094 33.031 1 40.88 75 ALA B C 1
ATOM 7118 O O . ALA B 1 75 ? 6.215 33.938 33.031 1 40.88 75 ALA B O 1
ATOM 7119 N N . ILE B 1 76 ? 4.375 35.281 33.438 1 36.62 76 ILE B N 1
ATOM 7120 C CA . ILE B 1 76 ? 5.113 36.438 34 1 36.62 76 ILE B CA 1
ATOM 7121 C C . ILE B 1 76 ? 5.629 36.062 35.406 1 36.62 76 ILE B C 1
ATOM 7123 O O . ILE B 1 76 ? 6.766 36.406 35.75 1 36.62 76 ILE B O 1
ATOM 7127 N N . LEU B 1 77 ? 4.738 35.594 36.156 1 33.59 77 LEU B N 1
ATOM 7128 C CA . LEU B 1 77 ? 5.145 35.312 37.531 1 33.59 77 LEU B CA 1
ATOM 7129 C C . LEU B 1 77 ? 6.246 34.281 37.594 1 33.59 77 LEU B C 1
ATOM 7131 O O . LEU B 1 77 ? 7.074 34.281 38.5 1 33.59 77 LEU B O 1
ATOM 7135 N N . SER B 1 78 ? 6.23 33.5 36.594 1 33.34 78 SER B N 1
ATOM 7136 C CA . SER B 1 78 ? 7.332 32.531 36.625 1 33.34 78 SER B CA 1
ATOM 7137 C C . SER B 1 78 ? 8.656 33.188 36.25 1 33.34 78 SER B C 1
ATOM 7139 O O . SER B 1 78 ? 9.727 32.656 36.531 1 33.34 78 SER B O 1
ATOM 7141 N N . GLU B 1 79 ? 8.609 34.375 35.312 1 30.83 79 GLU B N 1
ATOM 7142 C CA . GLU B 1 79 ? 9.812 35.156 35.062 1 30.83 79 GLU B CA 1
ATOM 7143 C C . GLU B 1 79 ? 10.008 36.25 36.125 1 30.83 79 GLU B C 1
ATOM 7145 O O . GLU B 1 79 ? 10.836 37.125 35.969 1 30.83 79 GLU B O 1
ATOM 7150 N N . CYS B 1 80 ? 9.164 36.5 36.969 1 25.03 80 CYS B N 1
ATOM 7151 C CA . CYS B 1 80 ? 9.625 37.562 37.875 1 25.03 80 CYS B CA 1
ATOM 7152 C C . CYS B 1 80 ? 11.062 37.312 38.312 1 25.03 80 CYS B C 1
ATOM 7154 O O . CYS B 1 80 ? 11.312 36.5 39.219 1 25.03 80 CYS B O 1
ATOM 7156 N N . PRO B 1 81 ? 11.961 37.5 37.344 1 27.2 81 PRO B N 1
ATOM 7157 C CA . PRO B 1 81 ? 13.148 38.062 38 1 27.2 81 PRO B CA 1
ATOM 7158 C C . PRO B 1 81 ? 12.883 39.438 38.562 1 27.2 81 PRO B C 1
ATOM 7160 O O . PRO B 1 81 ? 12.484 40.344 37.844 1 27.2 81 PRO B O 1
ATOM 7163 N N . ALA B 1 82 ? 12.414 39.812 39.625 1 25.36 82 ALA B N 1
ATOM 7164 C CA . ALA B 1 82 ? 12.641 41.094 40.312 1 25.36 82 ALA B CA 1
ATOM 7165 C C . ALA B 1 82 ? 14.008 41.656 39.969 1 25.36 82 ALA B C 1
ATOM 7167 O O . ALA B 1 82 ? 14.25 42.844 40.156 1 25.36 82 ALA B O 1
ATOM 7168 N N . TRP B 1 83 ? 15.258 41.031 40 1 24.58 83 TRP B N 1
ATOM 7169 C CA . TRP B 1 83 ? 16.453 41.812 40.312 1 24.58 83 TRP B CA 1
ATOM 7170 C C . TRP B 1 83 ? 16.953 42.594 39.094 1 24.58 83 TRP B C 1
ATOM 7172 O O . TRP B 1 83 ? 17.422 43.719 39.219 1 24.58 83 TRP B O 1
ATOM 7182 N N . ARG B 1 84 ? 17.328 42.094 37.875 1 25.78 84 ARG B N 1
ATOM 7183 C CA . ARG B 1 84 ? 18.438 42.875 37.344 1 25.78 84 ARG B CA 1
ATOM 7184 C C . ARG B 1 84 ? 17.953 44.031 36.469 1 25.78 84 ARG B C 1
ATOM 7186 O O . ARG B 1 84 ? 18.406 45.156 36.625 1 25.78 84 ARG B O 1
ATOM 7193 N N . ALA B 1 85 ? 17.719 44.031 35.188 1 22.12 85 ALA B N 1
ATOM 7194 C CA . ALA B 1 85 ? 18.172 45.125 34.344 1 22.12 85 ALA B CA 1
ATOM 7195 C C . ALA B 1 85 ? 17.25 46.312 34.469 1 22.12 85 ALA B C 1
ATOM 7197 O O . ALA B 1 85 ? 16.031 46.188 34.469 1 22.12 85 ALA B O 1
ATOM 7198 N N . PRO B 1 86 ? 17.797 47.5 35.031 1 23.5 86 PRO B N 1
ATOM 7199 C CA . PRO B 1 86 ? 17.375 48.906 35.062 1 23.5 86 PRO B CA 1
ATOM 7200 C C . PRO B 1 86 ? 16.984 49.406 33.656 1 23.5 86 PRO B C 1
ATOM 7202 O O . PRO B 1 86 ? 17.828 49.5 32.75 1 23.5 86 PRO B O 1
ATOM 7205 N N . LEU B 1 87 ? 16.25 48.969 32.875 1 21.86 87 LEU B N 1
ATOM 7206 C CA . LEU B 1 87 ? 16.125 49.812 31.688 1 21.86 87 LEU B CA 1
ATOM 7207 C C . LEU B 1 87 ? 15.75 51.25 32.062 1 21.86 87 LEU B C 1
ATOM 7209 O O . LEU B 1 87 ? 14.625 51.469 32.531 1 21.86 87 LEU B O 1
ATOM 7213 N N . LEU B 1 88 ? 16.766 52.094 32.688 1 21.64 88 LEU B N 1
ATOM 7214 C CA . LEU B 1 88 ? 16.766 53.562 32.875 1 21.64 88 LEU B CA 1
ATOM 7215 C C . LEU B 1 88 ? 16.484 54.25 31.531 1 21.64 88 LEU B C 1
ATOM 7217 O O . LEU B 1 88 ? 17.234 54.094 30.562 1 21.64 88 LEU B O 1
ATOM 7221 N N . GLN B 1 89 ? 15.43 54.281 31 1 20.16 89 GLN B N 1
ATOM 7222 C CA . GLN B 1 89 ? 15.312 55.375 30.031 1 20.16 89 GLN B CA 1
ATOM 7223 C C . GLN B 1 89 ? 15.836 56.688 30.594 1 20.16 89 GLN B C 1
ATOM 7225 O O . GLN B 1 89 ? 15.453 57.094 31.688 1 20.16 89 GLN B O 1
ATOM 7230 N N . PRO B 1 90 ? 17.062 57.094 30.141 1 21.64 90 PRO B N 1
ATOM 7231 C CA . PRO B 1 90 ? 17.531 58.469 30.469 1 21.64 90 PRO B CA 1
ATOM 7232 C C . PRO B 1 90 ? 16.484 59.531 30.188 1 21.64 90 PRO B C 1
ATOM 7234 O O . PRO B 1 90 ? 15.734 59.438 29.219 1 21.64 90 PRO B O 1
ATOM 7237 N N . ARG B 1 91 ? 15.906 60.156 31.188 1 23.88 91 ARG B N 1
ATOM 7238 C CA . ARG B 1 91 ? 15.234 61.438 31.172 1 23.88 91 ARG B CA 1
ATOM 7239 C C . ARG B 1 91 ? 16.047 62.469 30.406 1 23.88 91 ARG B C 1
ATOM 7241 O O . ARG B 1 91 ? 17.234 62.656 30.672 1 23.88 91 ARG B O 1
ATOM 7248 N N . PHE B 1 92 ? 15.805 62.656 29.031 1 22.61 92 PHE B N 1
ATOM 7249 C CA . PHE B 1 92 ? 16.203 63.938 28.469 1 22.61 92 PHE B CA 1
ATOM 7250 C C . PHE B 1 92 ? 15.758 65.062 29.359 1 22.61 92 PHE B C 1
ATOM 7252 O O . PHE B 1 92 ? 14.562 65.25 29.625 1 22.61 92 PHE B O 1
ATOM 7259 N N . ALA B 1 93 ? 16.531 65.438 30.438 1 20.81 93 ALA B N 1
ATOM 7260 C CA . ALA B 1 93 ? 16.531 66.562 31.328 1 20.81 93 ALA B CA 1
ATOM 7261 C C . ALA B 1 93 ? 16.422 67.875 30.547 1 20.81 93 ALA B C 1
ATOM 7263 O O . ALA B 1 93 ? 17.391 68.312 29.906 1 20.81 93 ALA B O 1
ATOM 7264 N N . ALA B 1 94 ? 15.547 68.312 29.672 1 22.45 94 ALA B N 1
ATOM 7265 C CA . ALA B 1 94 ? 15.57 69.812 29.625 1 22.45 94 ALA B CA 1
ATOM 7266 C C . ALA B 1 94 ? 15.234 70.375 30.984 1 22.45 94 ALA B C 1
ATOM 7268 O O . ALA B 1 94 ? 14.547 71.438 31.062 1 22.45 94 ALA B O 1
ATOM 7269 N N . ALA B 1 95 ? 15.297 69.812 32.188 1 19.55 95 ALA B N 1
ATOM 7270 C CA . ALA B 1 95 ? 14.977 70.75 33.281 1 19.55 95 ALA B CA 1
ATOM 7271 C C . ALA B 1 95 ? 15.977 71.875 33.406 1 19.55 95 ALA B C 1
ATOM 7273 O O . ALA B 1 95 ? 17.188 71.625 33.281 1 19.55 95 ALA B O 1
ATOM 7274 N N . GLY B 1 96 ? 15.961 73.25 32.938 1 21.8 96 GLY B N 1
ATOM 7275 C CA . GLY B 1 96 ? 16.594 74.125 33.906 1 21.8 96 GLY B CA 1
ATOM 7276 C C . GLY B 1 96 ? 16.359 73.75 35.344 1 21.8 96 GLY B C 1
ATOM 7277 O O . GLY B 1 96 ? 17.297 73.688 36.125 1 21.8 96 GLY B O 1
ATOM 7278 N N . THR B 1 97 ? 15.117 74.25 35.969 1 20.48 97 THR B N 1
ATOM 7279 C CA . THR B 1 97 ? 14.992 74.625 37.375 1 20.48 97 THR B CA 1
ATOM 7280 C C . THR B 1 97 ? 15.047 73.438 38.281 1 20.48 97 THR B C 1
ATOM 7282 O O . THR B 1 97 ? 14.859 72.312 37.844 1 20.48 97 THR B O 1
ATOM 7285 N N . ASN B 1 98 ? 15.148 73.562 39.781 1 20.8 98 ASN B N 1
ATOM 7286 C CA . ASN B 1 98 ? 15.57 72.938 41.031 1 20.8 98 ASN B CA 1
ATOM 7287 C C . ASN B 1 98 ? 14.695 71.75 41.375 1 20.8 98 ASN B C 1
ATOM 7289 O O . ASN B 1 98 ? 14.93 71.062 42.406 1 20.8 98 ASN B O 1
ATOM 7293 N N . MET B 1 99 ? 13.359 71.625 40.875 1 19.33 99 MET B N 1
ATOM 7294 C CA . MET B 1 99 ? 12.406 71.062 41.812 1 19.33 99 MET B CA 1
ATOM 7295 C C . MET B 1 99 ? 12.688 69.562 42.031 1 19.33 99 MET B C 1
ATOM 7297 O O . MET B 1 99 ? 12.875 68.812 41.062 1 19.33 99 MET B O 1
ATOM 7301 N N . GLY B 1 100 ? 13.195 69.062 43.219 1 21.09 100 GLY B N 1
ATOM 7302 C CA . GLY B 1 100 ? 13.617 67.875 43.938 1 21.09 100 GLY B CA 1
ATOM 7303 C C . GLY B 1 100 ? 12.602 66.75 43.875 1 21.09 100 GLY B C 1
ATOM 7304 O O . GLY B 1 100 ? 12.797 65.688 44.469 1 21.09 100 GLY B O 1
ATOM 7305 N N . GLU B 1 101 ? 11.234 66.938 43.562 1 20.95 101 GLU B N 1
ATOM 7306 C CA . GLU B 1 101 ? 10.266 66.125 44.281 1 20.95 101 GLU B CA 1
ATOM 7307 C C . GLU B 1 101 ? 10.305 64.688 43.719 1 20.95 101 GLU B C 1
ATOM 7309 O O . GLU B 1 101 ? 10.586 64.5 42.562 1 20.95 101 GLU B O 1
ATOM 7314 N N . GLN B 1 102 ? 10.289 63.688 44.688 1 20.98 102 GLN B N 1
ATOM 7315 C CA . GLN B 1 102 ? 10.375 62.219 44.781 1 20.98 102 GLN B CA 1
ATOM 7316 C C . GLN B 1 102 ? 9.219 61.562 44.062 1 20.98 102 GLN B C 1
ATOM 7318 O O . GLN B 1 102 ? 8.055 61.75 44.375 1 20.98 102 GLN B O 1
ATOM 7323 N N . ALA B 1 103 ? 9.133 61.594 42.781 1 22.12 103 ALA B N 1
ATOM 7324 C CA . ALA B 1 103 ? 8.008 61.094 42 1 22.12 103 ALA B CA 1
ATOM 7325 C C . ALA B 1 103 ? 7.738 59.625 42.281 1 22.12 103 ALA B C 1
ATOM 7327 O O . ALA B 1 103 ? 8.562 58.781 41.969 1 22.12 103 ALA B O 1
ATOM 7328 N N . GLY B 1 104 ? 7.129 59.312 43.562 1 21.66 104 GLY B N 1
ATOM 7329 C CA . GLY B 1 104 ? 6.672 58.031 44.062 1 21.66 104 GLY B CA 1
ATOM 7330 C C . GLY B 1 104 ? 5.637 57.375 43.156 1 21.66 104 GLY B C 1
ATOM 7331 O O . GLY B 1 104 ? 4.621 58 42.812 1 21.66 104 GLY B O 1
ATOM 7332 N N . LEU B 1 105 ? 5.945 56.688 42.188 1 22.73 105 LEU B N 1
ATOM 7333 C CA . LEU B 1 105 ? 5.051 56 41.281 1 22.73 105 LEU B CA 1
ATOM 7334 C C . LEU B 1 105 ? 4.156 55.031 42.062 1 22.73 105 LEU B C 1
ATOM 7336 O O . LEU B 1 105 ? 4.645 54.062 42.625 1 22.73 105 LEU B O 1
ATOM 7340 N N . GLY B 1 106 ? 3.164 55.438 42.844 1 22.77 106 GLY B N 1
ATOM 7341 C CA . GLY B 1 106 ? 2.184 54.719 43.594 1 22.77 106 GLY B CA 1
ATOM 7342 C C . GLY B 1 106 ? 1.282 53.844 42.75 1 22.77 106 GLY B C 1
ATOM 7343 O O . GLY B 1 106 ? 0.536 54.344 41.906 1 22.77 106 GLY B O 1
ATOM 7344 N N . LEU B 1 107 ? 1.661 52.688 42.375 1 23.58 107 LEU B N 1
ATOM 7345 C CA . LEU B 1 107 ? 0.783 51.688 41.75 1 23.58 107 LEU B CA 1
ATOM 7346 C C . LEU B 1 107 ? -0.41 51.375 42.656 1 23.58 107 LEU B C 1
ATOM 7348 O O . LEU B 1 107 ? -0.236 51 43.812 1 23.58 107 LEU B O 1
ATOM 7352 N N . ARG B 1 108 ? -1.393 52.094 42.594 1 24.97 108 ARG B N 1
ATOM 7353 C CA . ARG B 1 108 ? -2.623 51.938 43.375 1 24.97 108 ARG B CA 1
ATOM 7354 C C . ARG B 1 108 ? -3.277 50.594 43.062 1 24.97 108 ARG B C 1
ATOM 7356 O O . ARG B 1 108 ? -3.662 50.312 41.938 1 24.97 108 ARG B O 1
ATOM 7363 N N . CYS B 1 109 ? -2.852 49.531 43.781 1 23.84 109 CYS B N 1
ATOM 7364 C CA . CYS B 1 109 ? -3.514 48.25 43.844 1 23.84 109 CYS B CA 1
ATOM 7365 C C . CYS B 1 109 ? -4.969 48.375 44.281 1 23.84 109 CYS B C 1
ATOM 7367 O O . CYS B 1 109 ? -5.258 49.031 45.281 1 23.84 109 CYS B O 1
ATOM 7369 N N . GLN B 1 110 ? -5.855 48.469 43.438 1 24.39 110 GLN B N 1
ATOM 7370 C CA . GLN B 1 110 ? -7.238 48.812 43.781 1 24.39 110 GLN B CA 1
ATOM 7371 C C . GLN B 1 110 ? -7.703 48.031 45 1 24.39 110 GLN B C 1
ATOM 7373 O O . GLN B 1 110 ? -8.281 48.625 45.938 1 24.39 110 GLN B O 1
ATOM 7378 N N . SER B 1 111 ? -8.25 46.812 44.969 1 24.89 111 SER B N 1
ATOM 7379 C CA . SER B 1 111 ? -8.953 46.375 46.156 1 24.89 111 SER B CA 1
ATOM 7380 C C . SER B 1 111 ? -7.992 46.156 47.344 1 24.89 111 SER B C 1
ATOM 7382 O O . SER B 1 111 ? -6.789 46 47.125 1 24.89 111 SER B O 1
ATOM 7384 N N . GLY B 1 112 ? -8.297 46.312 48.594 1 24.89 112 GLY B N 1
ATOM 7385 C CA . GLY B 1 112 ? -7.707 46.375 49.938 1 24.89 112 GLY B CA 1
ATOM 7386 C C . GLY B 1 112 ? -6.629 45.344 50.156 1 24.89 112 GLY B C 1
ATOM 7387 O O . GLY B 1 112 ? -5.844 45.469 51.094 1 24.89 112 GLY B O 1
ATOM 7388 N N . ALA B 1 113 ? -6.82 44.094 49.844 1 25.58 113 ALA B N 1
ATOM 7389 C CA . ALA B 1 113 ? -5.945 43.125 50.531 1 25.58 113 ALA B CA 1
ATOM 7390 C C . ALA B 1 113 ? -4.504 43.25 50.031 1 25.58 113 ALA B C 1
ATOM 7392 O O . ALA B 1 113 ? -3.701 42.344 50.188 1 25.58 113 ALA B O 1
ATOM 7393 N N . CYS B 1 114 ? -4.141 44.281 49.25 1 25.27 114 CYS B N 1
ATOM 7394 C CA . CYS B 1 114 ? -2.758 44.438 48.812 1 25.27 114 CYS B CA 1
ATOM 7395 C C . CYS B 1 114 ? -1.851 44.812 49.969 1 25.27 114 CYS B C 1
ATOM 7397 O O . CYS B 1 114 ? -2.1 45.781 50.656 1 25.27 114 CYS B O 1
ATOM 7399 N N . CYS B 1 115 ? -1.215 43.812 50.594 1 26.31 115 CYS B N 1
ATOM 7400 C CA . CYS B 1 115 ? -0.332 44.156 51.719 1 26.31 115 CYS B CA 1
ATOM 7401 C C . CYS B 1 115 ? 0.605 45.312 51.344 1 26.31 115 CYS B C 1
ATOM 7403 O O . CYS B 1 115 ? 0.872 45.531 50.156 1 26.31 115 CYS B O 1
ATOM 7405 N N . GLY B 1 116 ? 0.871 46.375 52.125 1 27.36 116 GLY B N 1
ATOM 7406 C CA . GLY B 1 116 ? 1.662 47.594 52.25 1 27.36 116 GLY B CA 1
ATOM 7407 C C . GLY B 1 116 ? 3.096 47.406 51.781 1 27.36 116 GLY B C 1
ATOM 7408 O O . GLY B 1 116 ? 3.979 48.156 52.188 1 27.36 116 GLY B O 1
ATOM 7409 N N . GLN B 1 117 ? 3.586 46.219 51.312 1 27.78 117 GLN B N 1
ATOM 7410 C CA . GLN B 1 117 ? 5.035 46.094 51.25 1 27.78 117 GLN B CA 1
ATOM 7411 C C . GLN B 1 117 ? 5.648 47 50.219 1 27.78 117 GLN B C 1
ATOM 7413 O O . GLN B 1 117 ? 5.184 47.031 49.062 1 27.78 117 GLN B O 1
ATOM 7418 N N . ARG B 1 118 ? 6.188 48.094 50.719 1 28.38 118 ARG B N 1
ATOM 7419 C CA . ARG B 1 118 ? 6.988 49.125 50.031 1 28.38 118 ARG B CA 1
ATOM 7420 C C . ARG B 1 118 ? 8.242 48.5 49.406 1 28.38 118 ARG B C 1
ATOM 7422 O O . ARG B 1 118 ? 9 47.812 50.094 1 28.38 118 ARG B O 1
ATOM 7429 N N . LEU B 1 119 ? 8.297 48.125 48.281 1 28.16 119 LEU B N 1
ATOM 7430 C CA . LEU B 1 119 ? 9.5 47.688 47.594 1 28.16 119 LEU B CA 1
ATOM 7431 C C . LEU B 1 119 ? 10.547 48.812 47.531 1 28.16 119 LEU B C 1
ATOM 7433 O O . LEU B 1 119 ? 10.258 49.906 47.062 1 28.16 119 LEU B O 1
ATOM 7437 N N . VAL B 1 120 ? 11.344 48.938 48.625 1 26.41 120 VAL B N 1
ATOM 7438 C CA . VAL B 1 120 ? 12.414 49.938 48.656 1 26.41 120 VAL B CA 1
ATOM 7439 C C . VAL B 1 120 ? 13.602 49.438 47.844 1 26.41 120 VAL B C 1
ATOM 7441 O O . VAL B 1 120 ? 14.039 48.281 47.969 1 26.41 120 VAL B O 1
ATOM 7444 N N . PHE B 1 121 ? 13.883 50 46.781 1 25.89 121 PHE B N 1
ATOM 7445 C CA . PHE B 1 121 ? 14.984 49.781 45.844 1 25.89 121 PHE B CA 1
ATOM 7446 C C . PHE B 1 121 ? 16.266 50.406 46.375 1 25.89 121 PHE B C 1
ATOM 7448 O O . PHE B 1 121 ? 16.312 51.594 46.688 1 25.89 121 PHE B O 1
ATOM 7455 N N . SER B 1 122 ? 16.938 49.781 47.312 1 24.22 122 SER B N 1
ATOM 7456 C CA . SER B 1 122 ? 18.172 50.406 47.781 1 24.22 122 SER B CA 1
ATOM 7457 C C . SER B 1 122 ? 19.328 50.125 46.844 1 24.22 122 SER B C 1
ATOM 7459 O O . SER B 1 122 ? 19.469 49 46.344 1 24.22 122 SER B O 1
ATOM 7461 N N . GLN B 1 123 ? 19.828 51.156 46.125 1 25.25 123 GLN B N 1
ATOM 7462 C CA . GLN B 1 123 ? 21 51.25 45.25 1 25.25 123 GLN B CA 1
ATOM 7463 C C . GLN B 1 123 ? 22.281 51.062 46.062 1 25.25 123 GLN B C 1
ATOM 7465 O O . GLN B 1 123 ? 22.641 51.875 46.906 1 25.25 123 GLN B O 1
ATOM 7470 N N . HIS B 1 124 ? 22.562 49.906 46.594 1 24.92 124 HIS B N 1
ATOM 7471 C CA . HIS B 1 124 ? 23.875 49.906 47.219 1 24.92 124 HIS B CA 1
ATOM 7472 C C . HIS B 1 124 ? 24.984 49.906 46.156 1 24.92 124 HIS B C 1
ATOM 7474 O O . HIS B 1 124 ? 24.875 49.219 45.156 1 24.92 124 HIS B O 1
ATOM 7480 N N . HIS B 1 125 ? 25.734 51.031 45.969 1 27.48 125 HIS B N 1
ATOM 7481 C CA . HIS B 1 125 ? 26.922 51.406 45.219 1 27.48 125 HIS B CA 1
ATOM 7482 C C . HIS B 1 125 ? 28.062 50.438 45.438 1 27.48 125 HIS B C 1
ATOM 7484 O O . HIS B 1 125 ? 29.031 50.75 46.125 1 27.48 125 HIS B O 1
ATOM 7490 N N . ARG B 1 126 ? 27.859 49.094 45.625 1 28.66 126 ARG B N 1
ATOM 7491 C CA . ARG B 1 126 ? 29.203 48.562 45.719 1 28.66 126 ARG B CA 1
ATOM 7492 C C . ARG B 1 126 ? 29.984 48.75 44.438 1 28.66 126 ARG B C 1
ATOM 7494 O O . ARG B 1 126 ? 29.391 48.812 43.344 1 28.66 126 ARG B O 1
ATOM 7501 N N . ALA B 1 127 ? 31.359 49.156 44.406 1 26.97 127 ALA B N 1
ATOM 7502 C CA . ALA B 1 127 ? 32.469 49.625 43.594 1 26.97 127 ALA B CA 1
ATOM 7503 C C . ALA B 1 127 ? 32.656 48.812 42.344 1 26.97 127 ALA B C 1
ATOM 7505 O O . ALA B 1 127 ? 33.375 49.188 41.438 1 26.97 127 ALA B O 1
ATOM 7506 N N . GLU B 1 128 ? 32.469 47.5 42.438 1 27.47 128 GLU B N 1
ATOM 7507 C CA . GLU B 1 128 ? 33.156 47.031 41.25 1 27.47 128 GLU B CA 1
ATOM 7508 C C . GLU B 1 128 ? 32.344 47.344 40 1 27.47 128 GLU B C 1
ATOM 7510 O O . GLU B 1 128 ? 31.109 47.312 40.031 1 27.47 128 GLU B O 1
ATOM 7515 N N . PRO B 1 129 ? 32.844 48.094 38.938 1 27.11 129 PRO B N 1
ATOM 7516 C CA . PRO B 1 129 ? 32.219 48.938 37.938 1 27.11 129 PRO B CA 1
ATOM 7517 C C . PRO B 1 129 ? 31.047 48.219 37.25 1 27.11 129 PRO B C 1
ATOM 7519 O O . PRO B 1 129 ? 30.25 48.875 36.531 1 27.11 129 PRO B O 1
ATOM 7522 N N . GLY B 1 130 ? 31.234 47.062 36.938 1 26.67 130 GLY B N 1
ATOM 7523 C CA . GLY B 1 130 ? 30.594 46.469 35.781 1 26.67 130 GLY B CA 1
ATOM 7524 C C . GLY B 1 130 ? 29.109 46.25 36 1 26.67 130 GLY B C 1
ATOM 7525 O O . GLY B 1 130 ? 28.281 46.719 35.188 1 26.67 130 GLY B O 1
ATOM 7526 N N . VAL B 1 131 ? 28.766 45.062 36.531 1 26.36 131 VAL B N 1
ATOM 7527 C CA . VAL B 1 131 ? 27.438 44.5 36.375 1 26.36 131 VAL B CA 1
ATOM 7528 C C . VAL B 1 131 ? 26.531 44.969 37.5 1 26.36 131 VAL B C 1
ATOM 7530 O O . VAL B 1 131 ? 26.828 44.781 38.656 1 26.36 131 VAL B O 1
ATOM 7533 N N . ARG B 1 132 ? 25.984 46.188 37.438 1 25.84 132 ARG B N 1
ATOM 7534 C CA . ARG B 1 132 ? 25.125 46.75 38.469 1 25.84 132 ARG B CA 1
ATOM 7535 C C . ARG B 1 132 ? 23.891 45.875 38.688 1 25.84 132 ARG B C 1
ATOM 7537 O O . ARG B 1 132 ? 23.172 45.562 37.75 1 25.84 132 ARG B O 1
ATOM 7544 N N . PHE B 1 133 ? 24.062 45.031 39.75 1 25.66 133 PHE B N 1
ATOM 7545 C CA . PHE B 1 133 ? 22.984 44.156 40.156 1 25.66 133 PHE B CA 1
ATOM 7546 C C . PHE B 1 133 ? 21.875 44.938 40.844 1 25.66 133 PHE B C 1
ATOM 7548 O O . PHE B 1 133 ? 22.141 45.75 41.719 1 25.66 133 PHE B O 1
ATOM 7555 N N . ILE B 1 134 ? 20.969 45.469 40.219 1 25.61 134 ILE B N 1
ATOM 7556 C CA . ILE B 1 134 ? 19.891 46.125 40.969 1 25.61 134 ILE B CA 1
ATOM 7557 C C . ILE B 1 134 ? 19.078 45.094 41.719 1 25.61 134 ILE B C 1
ATOM 7559 O O . ILE B 1 134 ? 18.562 44.125 41.125 1 25.61 134 ILE B O 1
ATOM 7563 N N . THR B 1 135 ? 19.484 44.812 42.969 1 25.33 135 THR B N 1
ATOM 7564 C CA . THR B 1 135 ? 18.812 43.938 43.938 1 25.33 135 THR B CA 1
ATOM 7565 C C . THR B 1 135 ? 17.516 44.594 44.438 1 25.33 135 THR B C 1
ATOM 7567 O O . THR B 1 135 ? 17.531 45.719 44.906 1 25.33 135 THR B O 1
ATOM 7570 N N . CYS B 1 136 ? 16.484 44.406 43.75 1 25.22 136 CYS B N 1
ATOM 7571 C CA . CYS B 1 136 ? 15.219 44.875 44.312 1 25.22 136 CYS B CA 1
ATOM 7572 C C . CYS B 1 136 ? 14.938 44.25 45.656 1 25.22 136 CYS B C 1
ATOM 7574 O O . CYS B 1 136 ? 14.766 43.031 45.75 1 25.22 136 CYS B O 1
ATOM 7576 N N . VAL B 1 137 ? 15.57 44.719 46.625 1 26.2 137 VAL B N 1
ATOM 7577 C CA . VAL B 1 137 ? 15.359 44.281 48 1 26.2 137 VAL B CA 1
ATOM 7578 C C . VAL B 1 137 ? 14.031 44.844 48.531 1 26.2 137 VAL B C 1
ATOM 7580 O O . VAL B 1 137 ? 13.828 46.062 48.562 1 26.2 137 VAL B O 1
ATOM 7583 N N . VAL B 1 138 ? 12.875 44.062 48.344 1 26.91 138 VAL B N 1
ATOM 7584 C CA . VAL B 1 138 ? 11.672 44.438 49.094 1 26.91 138 VAL B CA 1
ATOM 7585 C C . VAL B 1 138 ? 11.977 44.469 50.562 1 26.91 138 VAL B C 1
ATOM 7587 O O . VAL B 1 138 ? 12.438 43.469 51.156 1 26.91 138 VAL B O 1
ATOM 7590 N N . PRO B 1 139 ? 12.203 45.562 51.031 1 26.69 139 PRO B N 1
ATOM 7591 C CA . PRO B 1 139 ? 12.445 45.625 52.469 1 26.69 139 PRO B CA 1
ATOM 7592 C C . PRO B 1 139 ? 11.273 45.062 53.281 1 26.69 139 PRO B C 1
ATOM 7594 O O . PRO B 1 139 ? 10.133 45.469 53.094 1 26.69 139 PRO B O 1
ATOM 7597 N N . ILE B 1 140 ? 11.305 43.719 53.75 1 28.7 140 ILE B N 1
ATOM 7598 C CA . ILE B 1 140 ? 10.484 43.094 54.781 1 28.7 140 ILE B CA 1
ATOM 7599 C C . ILE B 1 140 ? 10.516 43.938 56.031 1 28.7 140 ILE B C 1
ATOM 7601 O O . ILE B 1 140 ? 11.531 43.969 56.75 1 28.7 140 ILE B O 1
ATOM 7605 N N . SER B 1 141 ? 10.031 45.094 55.969 1 28.55 141 SER B N 1
ATOM 7606 C CA . SER B 1 141 ? 10 45.625 57.344 1 28.55 141 SER B CA 1
ATOM 7607 C C . SER B 1 141 ? 9.375 44.625 58.312 1 28.55 141 SER B C 1
ATOM 7609 O O . SER B 1 141 ? 8.859 43.594 57.875 1 28.55 141 SER B O 1
ATOM 7611 N N . LYS B 1 142 ? 8.805 45.219 59.438 1 30.69 142 LYS B N 1
ATOM 7612 C CA . LYS B 1 142 ? 8.352 44.5 60.625 1 30.69 142 LYS B CA 1
ATOM 7613 C C . LYS B 1 142 ? 7.266 43.5 60.281 1 30.69 142 LYS B C 1
ATOM 7615 O O . LYS B 1 142 ? 6.293 43.812 59.594 1 30.69 142 LYS B O 1
ATOM 7620 N N . TYR B 1 143 ? 7.629 42.25 60.375 1 30.47 143 TYR B N 1
ATOM 7621 C CA . TYR B 1 143 ? 7.004 40.938 60.188 1 30.47 143 TYR B CA 1
ATOM 7622 C C . TYR B 1 143 ? 5.727 40.844 61 1 30.47 143 TYR B C 1
ATOM 7624 O O . TYR B 1 143 ? 5.781 40.594 62.219 1 30.47 143 TYR B O 1
ATOM 7632 N N . ASN B 1 144 ? 4.938 41.906 61.062 1 25.52 144 ASN B N 1
ATOM 7633 C CA . ASN B 1 144 ? 3.785 41.469 61.844 1 25.52 144 ASN B CA 1
ATOM 7634 C C . ASN B 1 144 ? 3.271 40.125 61.406 1 25.52 144 ASN B C 1
ATOM 7636 O O . ASN B 1 144 ? 3.391 39.75 60.219 1 25.52 144 ASN B O 1
ATOM 7640 N N . GLU B 1 145 ? 3.119 39.062 62.375 1 30.27 145 GLU B N 1
ATOM 7641 C CA . GLU B 1 145 ? 2.773 37.656 62.312 1 30.27 145 GLU B CA 1
ATOM 7642 C C . GLU B 1 145 ? 1.659 37.406 61.281 1 30.27 145 GLU B C 1
ATOM 7644 O O . GLU B 1 145 ? 1.562 36.312 60.719 1 30.27 145 GLU B O 1
ATOM 7649 N N . SER B 1 146 ? 0.689 38.25 61.438 1 28.34 146 SER B N 1
ATOM 7650 C CA . SER B 1 146 ? -0.512 37.938 60.656 1 28.34 146 SER B CA 1
ATOM 7651 C C . SER B 1 146 ? -0.236 38 59.156 1 28.34 146 SER B C 1
ATOM 7653 O O . SER B 1 146 ? -1.104 37.688 58.344 1 28.34 146 SER B O 1
ATOM 7655 N N . CYS B 1 147 ? 0.629 38.906 58.812 1 28.44 147 CYS B N 1
ATOM 7656 C CA . CYS B 1 147 ? 0.888 39.062 57.406 1 28.44 147 CYS B CA 1
ATOM 7657 C C . CYS B 1 147 ? 1.729 37.906 56.875 1 28.44 147 CYS B C 1
ATOM 7659 O O . CYS B 1 147 ? 2.883 38.094 56.5 1 28.44 147 CYS B O 1
ATOM 7661 N N . LYS B 1 148 ? 1.836 36.906 57.75 1 28.89 148 LYS B N 1
ATOM 7662 C CA . LYS B 1 148 ? 2.494 35.719 57.188 1 28.89 148 LYS B CA 1
ATOM 7663 C C . LYS B 1 148 ? 2.191 35.594 55.719 1 28.89 148 LYS B C 1
ATOM 7665 O O . LYS B 1 148 ? 1.043 35.75 55.281 1 28.89 148 LYS B O 1
ATOM 7670 N N . PRO B 1 149 ? 3.264 36.031 55.031 1 30.66 149 PRO B N 1
ATOM 7671 C CA . PRO B 1 149 ? 2.984 35.719 53.656 1 30.66 149 PRO B CA 1
ATOM 7672 C C . PRO B 1 149 ? 2.145 34.438 53.5 1 30.66 149 PRO B C 1
ATOM 7674 O O . PRO B 1 149 ? 2.484 33.406 54.062 1 30.66 149 PRO B O 1
ATOM 7677 N N . ARG B 1 150 ? 0.881 34.719 53.812 1 28.47 150 ARG B N 1
ATOM 7678 C CA . ARG B 1 150 ? 0.194 33.469 53.438 1 28.47 150 ARG B CA 1
ATOM 7679 C C . ARG B 1 150 ? 0.851 32.812 52.25 1 28.47 150 ARG B C 1
ATOM 7681 O O . ARG B 1 150 ? 0.99 33.406 51.188 1 28.47 150 ARG B O 1
ATOM 7688 N N . LYS B 1 151 ? 1.948 32.125 52.531 1 29.88 151 LYS B N 1
ATOM 7689 C CA . LYS B 1 151 ? 2.4 31.125 51.594 1 29.88 151 LYS B CA 1
ATOM 7690 C C . LYS B 1 151 ? 1.251 30.656 50.688 1 29.88 151 LYS B C 1
ATOM 7692 O O . LYS B 1 151 ? 0.461 29.797 51.094 1 29.88 151 LYS B O 1
ATOM 7697 N N . ARG B 1 152 ? 0.616 31.641 50.312 1 29.34 152 ARG B N 1
ATOM 7698 C CA . ARG B 1 152 ? -0.178 30.953 49.281 1 29.34 152 ARG B CA 1
ATOM 7699 C C . ARG B 1 152 ? 0.675 29.969 48.5 1 29.34 152 ARG B C 1
ATOM 7701 O O . ARG B 1 152 ? 1.717 30.344 47.938 1 29.34 152 ARG B O 1
ATOM 7708 N N . SER B 1 153 ? 1.011 28.766 49.094 1 27.72 153 SER B N 1
ATOM 7709 C CA . SER B 1 153 ? 1.508 27.609 48.375 1 27.72 153 SER B CA 1
ATOM 7710 C C . SER B 1 153 ? 1.298 27.766 46.875 1 27.72 153 SER B C 1
ATOM 7712 O O . SER B 1 153 ? 0.165 27.719 46.375 1 27.72 153 SER B O 1
ATOM 7714 N N . TYR B 1 154 ? 1.903 28.75 46.344 1 29.2 154 TYR B N 1
ATOM 7715 C CA . TYR B 1 154 ? 2.121 28.75 44.906 1 29.2 154 TYR B CA 1
ATOM 7716 C C . TYR B 1 154 ? 2.449 27.359 44.406 1 29.2 154 TYR B C 1
ATOM 7718 O O . TYR B 1 154 ? 3.51 27.125 43.812 1 29.2 154 TYR B O 1
ATOM 7726 N N . GLN B 1 155 ? 2.699 26.359 45.281 1 31.44 155 GLN B N 1
ATOM 7727 C CA . GLN B 1 155 ? 3.014 24.984 44.938 1 31.44 155 GLN B CA 1
ATOM 7728 C C . GLN B 1 155 ? 2.52 24.641 43.531 1 31.44 155 GLN B C 1
ATOM 7730 O O . GLN B 1 155 ? 3.248 24.047 42.75 1 31.44 155 GLN B O 1
ATOM 7735 N N . VAL B 1 156 ? 1.31 24.203 43.5 1 32.56 156 VAL B N 1
ATOM 7736 C CA . VAL B 1 156 ? 0.737 23.312 42.469 1 32.56 156 VAL B CA 1
ATOM 7737 C C . VAL B 1 156 ? 0.6 24.078 41.156 1 32.56 156 VAL B C 1
ATOM 7739 O O . VAL B 1 156 ? -0.161 25.031 41.062 1 32.56 156 VAL B O 1
ATOM 7742 N N . MET B 1 157 ? 1.545 24.719 40.562 1 40.75 157 MET B N 1
ATOM 7743 C CA . MET B 1 157 ? 1.149 24.875 39.188 1 40.75 157 MET B CA 1
ATOM 7744 C C . MET B 1 157 ? -0.068 24.016 38.844 1 40.75 157 MET B C 1
ATOM 7746 O O . MET B 1 157 ? 0.033 22.797 38.781 1 40.75 157 MET B O 1
ATOM 7750 N N . PRO B 1 158 ? -1.275 24.375 39.25 1 48.81 158 PRO B N 1
ATOM 7751 C CA . PRO B 1 158 ? -2.492 23.578 39.5 1 48.81 158 PRO B CA 1
ATOM 7752 C C . PRO B 1 158 ? -2.867 22.703 38.312 1 48.81 158 PRO B C 1
ATOM 7754 O O . PRO B 1 158 ? -2.402 22.953 37.188 1 48.81 158 PRO B O 1
ATOM 7757 N N . ASN B 1 159 ? -3.049 21.453 38.656 1 58.91 159 ASN B N 1
ATOM 7758 C CA . ASN B 1 159 ? -3.646 20.453 37.781 1 58.91 159 ASN B CA 1
ATOM 7759 C C . ASN B 1 159 ? -4.52 21.109 36.719 1 58.91 159 ASN B C 1
ATOM 7761 O O . ASN B 1 159 ? -4.559 20.641 35.562 1 58.91 159 ASN B O 1
ATOM 7765 N N . TRP B 1 160 ? -4.875 22.438 37.094 1 62.84 160 TRP B N 1
ATOM 7766 C CA . TRP B 1 160 ? -5.762 23.094 36.125 1 62.84 160 TRP B CA 1
ATOM 7767 C C . TRP B 1 160 ? -4.957 23.797 35.031 1 62.84 160 TRP B C 1
ATOM 7769 O O . TRP B 1 160 ? -5.395 23.859 33.875 1 62.84 160 TRP B O 1
ATOM 7779 N N . CYS B 1 161 ? -3.756 24.281 35.438 1 61.53 161 CYS B N 1
ATOM 7780 C CA . CYS B 1 161 ? -2.941 24.953 34.438 1 61.53 161 CYS B CA 1
ATOM 7781 C C . CYS B 1 161 ? -2.396 23.953 33.438 1 61.53 161 CYS B C 1
ATOM 7783 O O . CYS B 1 161 ? -2.367 24.219 32.219 1 61.53 161 CYS B O 1
ATOM 7785 N N . ILE B 1 162 ? -2.061 22.891 33.969 1 67.06 162 ILE B N 1
ATOM 7786 C CA . ILE B 1 162 ? -1.568 21.844 33.094 1 67.06 162 ILE B CA 1
ATOM 7787 C C . ILE B 1 162 ? -2.709 21.328 32.219 1 67.06 162 ILE B C 1
ATOM 7789 O O . ILE B 1 162 ? -2.527 21.109 31.016 1 67.06 162 ILE B O 1
ATOM 7793 N N . PHE B 1 163 ? -3.773 21.219 32.812 1 76.25 163 PHE B N 1
ATOM 7794 C CA . PHE B 1 163 ? -4.949 20.766 32.094 1 76.25 163 PHE B CA 1
ATOM 7795 C C . PHE B 1 163 ? -5.316 21.75 30.969 1 76.25 163 PHE B C 1
ATOM 7797 O O . PHE B 1 163 ? -5.508 21.344 29.828 1 76.25 163 PHE B O 1
ATOM 7804 N N . SER B 1 164 ? -5.277 23.016 31.25 1 75.62 164 SER B N 1
ATOM 7805 C CA . SER B 1 164 ? -5.711 24.016 30.281 1 75.62 164 SER B CA 1
ATOM 7806 C C . SER B 1 164 ? -4.684 24.172 29.172 1 75.62 164 SER B C 1
ATOM 7808 O O . SER B 1 164 ? -5.043 24.359 28 1 75.62 164 SER B O 1
ATOM 7810 N N . SER B 1 165 ? -3.461 24.109 29.531 1 74.56 165 SER B N 1
ATOM 7811 C CA . SER B 1 165 ? -2.432 24.266 28.516 1 74.56 165 SER B CA 1
ATOM 7812 C C . SER B 1 165 ? -2.387 23.047 27.594 1 74.56 165 SER B C 1
ATOM 7814 O O . SER B 1 165 ? -2.203 23.188 26.375 1 74.56 165 SER B O 1
ATOM 7816 N N . SER B 1 166 ? -2.576 21.891 28.141 1 80.81 166 SER B N 1
ATOM 7817 C CA . SER B 1 166 ? -2.547 20.672 27.328 1 80.81 166 SER B CA 1
ATOM 7818 C C . SER B 1 166 ? -3.785 20.578 26.453 1 80.81 166 SER B C 1
ATOM 7820 O O . SER B 1 166 ? -3.703 20.109 25.312 1 80.81 166 SER B O 1
ATOM 7822 N N . VAL B 1 167 ? -4.809 21.016 27.016 1 85.69 167 VAL B N 1
ATOM 7823 C CA . VAL B 1 167 ? -6.039 20.984 26.234 1 85.69 167 VAL B CA 1
ATOM 7824 C C . VAL B 1 167 ? -5.957 22 25.109 1 85.69 167 VAL B C 1
ATOM 7826 O O . VAL B 1 167 ? -6.41 21.75 23.984 1 85.69 167 VAL B O 1
ATOM 7829 N N . THR B 1 168 ? -5.324 23.141 25.375 1 80.88 168 THR B N 1
ATOM 7830 C CA . THR B 1 168 ? -5.199 24.156 24.344 1 80.88 168 THR B CA 1
ATOM 7831 C C . THR B 1 168 ? -4.258 23.688 23.234 1 80.88 168 THR B C 1
ATOM 7833 O O . THR B 1 168 ? -4.473 23.984 22.062 1 80.88 168 THR B O 1
ATOM 7836 N N . ASP B 1 169 ? -3.291 23.016 23.609 1 81.75 169 ASP B N 1
ATOM 7837 C CA . ASP B 1 169 ? -2.365 22.484 22.609 1 81.75 169 ASP B CA 1
ATOM 7838 C C . ASP B 1 169 ? -3.051 21.453 21.719 1 81.75 169 ASP B C 1
ATOM 7840 O O . ASP B 1 169 ? -2.842 21.422 20.5 1 81.75 169 ASP B O 1
ATOM 7844 N N . ALA B 1 170 ? -3.828 20.688 22.328 1 88.44 170 ALA B N 1
ATOM 7845 C CA . ALA B 1 170 ? -4.492 19.625 21.594 1 88.44 170 ALA B CA 1
ATOM 7846 C C . ALA B 1 170 ? -5.742 20.141 20.875 1 88.44 170 ALA B C 1
ATOM 7848 O O . ALA B 1 170 ? -6.297 19.453 20.016 1 88.44 170 ALA B O 1
ATOM 7849 N N . GLN B 1 171 ? -6.133 21.328 21.125 1 88.81 171 GLN B N 1
ATOM 7850 C CA . GLN B 1 171 ? -7.395 21.859 20.625 1 88.81 171 GLN B CA 1
ATOM 7851 C C . GLN B 1 171 ? -7.328 22.125 19.125 1 88.81 171 GLN B C 1
ATOM 7853 O O . GLN B 1 171 ? -6.242 22.219 18.562 1 88.81 171 GLN B O 1
ATOM 7858 N N . THR B 1 172 ? -8.516 22.156 18.578 1 88.88 172 THR B N 1
ATOM 7859 C CA . THR B 1 172 ? -8.664 22.375 17.141 1 88.88 172 THR B CA 1
ATOM 7860 C C . THR B 1 172 ? -8.164 23.766 16.75 1 88.88 172 THR B C 1
ATOM 7862 O O . THR B 1 172 ? -8.312 24.719 17.516 1 88.88 172 THR B O 1
ATOM 7865 N N . LYS B 1 173 ? -7.41 23.844 15.688 1 83.81 173 LYS B N 1
ATOM 7866 C CA . LYS B 1 173 ? -6.934 25.078 15.094 1 83.81 173 LYS B CA 1
ATOM 7867 C C . LYS B 1 173 ? -7.441 25.25 13.664 1 83.81 173 LYS B C 1
ATOM 7869 O O . LYS B 1 173 ? -7.973 24.297 13.078 1 83.81 173 LYS B O 1
ATOM 7874 N N . ILE B 1 174 ? -7.363 26.453 13.18 1 80.38 174 ILE B N 1
ATOM 7875 C CA . ILE B 1 174 ? -7.793 26.703 11.805 1 80.38 174 ILE B CA 1
ATOM 7876 C C . ILE B 1 174 ? -6.848 26 10.836 1 80.38 174 ILE B C 1
ATOM 7878 O O . ILE B 1 174 ? -5.629 26.125 10.945 1 80.38 174 ILE B O 1
ATOM 7882 N N . PRO B 1 175 ? -7.445 25.25 10.047 1 84.31 175 PRO B N 1
ATOM 7883 C CA . PRO B 1 175 ? -6.598 24.5 9.117 1 84.31 175 PRO B CA 1
ATOM 7884 C C . PRO B 1 175 ? -5.988 25.375 8.023 1 84.31 175 PRO B C 1
ATOM 7886 O O . PRO B 1 175 ? -6.367 26.547 7.883 1 84.31 175 PRO B O 1
ATOM 7889 N N . VAL B 1 176 ? -5.031 24.719 7.363 1 85.06 176 VAL B N 1
ATOM 7890 C CA . VAL B 1 176 ? -4.352 25.391 6.258 1 85.06 176 VAL B CA 1
ATOM 7891 C C . VAL B 1 176 ? -5.219 25.328 5.004 1 85.06 176 VAL B C 1
ATOM 7893 O O . VAL B 1 176 ? -5.727 24.266 4.645 1 85.06 176 VAL B O 1
ATOM 7896 N N . SER B 1 177 ? -5.617 26.344 4.383 1 84.31 177 SER B N 1
ATOM 7897 C CA . SER B 1 177 ? -6.293 26.469 3.094 1 84.31 177 SER B CA 1
ATOM 7898 C C . SER B 1 177 ? -7.762 26.062 3.197 1 84.31 177 SER B C 1
ATOM 7900 O O . SER B 1 177 ? -8.172 25.047 2.633 1 84.31 177 SER B O 1
ATOM 7902 N N . VAL B 1 178 ? -8.516 26.703 3.807 1 78.69 178 VAL B N 1
ATOM 7903 C CA . VAL B 1 178 ? -9.953 26.453 3.914 1 78.69 178 VAL B CA 1
ATOM 7904 C C . VAL B 1 178 ? -10.609 26.625 2.545 1 78.69 178 VAL B C 1
ATOM 7906 O O . VAL B 1 178 ? -11.484 25.828 2.172 1 78.69 178 VAL B O 1
ATOM 7909 N N . MET B 1 179 ? -10.008 27.484 1.726 1 77.88 179 MET B N 1
ATOM 7910 C CA . MET B 1 179 ? -10.555 27.719 0.394 1 77.88 179 MET B CA 1
ATOM 7911 C C . MET B 1 179 ? -10.133 26.609 -0.571 1 77.88 179 MET B C 1
ATOM 7913 O O . MET B 1 179 ? -10.727 26.453 -1.64 1 77.88 179 MET B O 1
ATOM 7917 N N . GLY B 1 180 ? -9.102 25.969 -0.124 1 78.25 180 GLY B N 1
ATOM 7918 C CA . GLY B 1 180 ? -8.664 24.859 -0.939 1 78.25 180 GLY B CA 1
ATOM 7919 C C . GLY B 1 180 ? -9.484 23.594 -0.709 1 78.25 180 GLY B C 1
ATOM 7920 O O . GLY B 1 180 ? -9.336 22.609 -1.434 1 78.25 180 GLY B O 1
ATOM 7921 N N . GLY B 1 181 ? -10.398 23.656 0.267 1 79.31 181 GLY B N 1
ATOM 7922 C CA . GLY B 1 181 ? -11.32 22.547 0.459 1 79.31 181 GLY B CA 1
ATOM 7923 C C . GLY B 1 181 ? -11.094 21.812 1.763 1 79.31 181 GLY B C 1
ATOM 7924 O O . GLY B 1 181 ? -11.477 20.641 1.894 1 79.31 181 GLY B O 1
ATOM 7925 N N . THR B 1 182 ? -10.375 22.344 2.652 1 85 182 THR B N 1
ATOM 7926 C CA . THR B 1 182 ? -10.227 21.719 3.959 1 85 182 THR B CA 1
ATOM 7927 C C . THR B 1 182 ? -11.336 22.172 4.906 1 85 182 THR B C 1
ATOM 7929 O O . THR B 1 182 ? -11.305 23.281 5.418 1 85 182 THR B O 1
ATOM 7932 N N . PHE B 1 183 ? -12.305 21.203 5.125 1 81.75 183 PHE B N 1
ATOM 7933 C CA . PHE B 1 183 ? -13.477 21.594 5.902 1 81.75 183 PHE B CA 1
ATOM 7934 C C . PHE B 1 183 ? -13.5 20.859 7.238 1 81.75 183 PHE B C 1
ATOM 7936 O O . PHE B 1 183 ? -14.422 21.047 8.039 1 81.75 183 PHE B O 1
ATOM 7943 N N . SER B 1 184 ? -12.562 20.078 7.484 1 87.81 184 SER B N 1
ATOM 7944 C CA . SER B 1 184 ? -12.547 19.344 8.742 1 87.81 184 SER B CA 1
ATOM 7945 C C . SER B 1 184 ? -11.5 19.891 9.703 1 87.81 184 SER B C 1
ATOM 7947 O O . SER B 1 184 ? -10.352 20.109 9.312 1 87.81 184 SER B O 1
ATOM 7949 N N . PHE B 1 185 ? -12.078 20.266 10.859 1 88.94 185 PHE B N 1
ATOM 7950 C CA . PHE B 1 185 ? -11.242 20.781 11.938 1 88.94 185 PHE B CA 1
ATOM 7951 C C . PHE B 1 185 ? -11.125 19.766 13.07 1 88.94 185 PHE B C 1
ATOM 7953 O O . PHE B 1 185 ? -12.031 19.641 13.898 1 88.94 185 PHE B O 1
ATOM 7960 N N . LEU B 1 186 ? -10.016 19.109 13.094 1 90.69 186 LEU B N 1
ATOM 7961 C CA . LEU B 1 186 ? -9.883 18.047 14.094 1 90.69 186 LEU B CA 1
ATOM 7962 C C . LEU B 1 186 ? -8.852 18.422 15.148 1 90.69 186 LEU B C 1
ATOM 7964 O O . LEU B 1 186 ? -7.828 19.047 14.836 1 90.69 186 LEU B O 1
ATOM 7968 N N . SER B 1 187 ? -9.234 18.125 16.391 1 91.56 187 SER B N 1
ATOM 7969 C CA . SER B 1 187 ? -8.242 18.188 17.469 1 91.56 187 SER B CA 1
ATOM 7970 C C . SER B 1 187 ? -7.414 16.906 17.531 1 91.56 187 SER B C 1
ATOM 7972 O O . SER B 1 187 ? -7.738 15.922 16.859 1 91.56 187 SER B O 1
ATOM 7974 N N . SER B 1 188 ? -6.277 17 18.234 1 91.62 188 SER B N 1
ATOM 7975 C CA . SER B 1 188 ? -5.473 15.797 18.391 1 91.62 188 SER B CA 1
ATOM 7976 C C . SER B 1 188 ? -6.152 14.805 19.328 1 91.62 188 SER B C 1
ATOM 7978 O O . SER B 1 188 ? -6.25 15.047 20.531 1 91.62 188 SER B O 1
ATOM 7980 N N . PHE B 1 189 ? -6.66 13.727 18.875 1 92.56 189 PHE B N 1
ATOM 7981 C CA . PHE B 1 189 ? -7.438 12.727 19.594 1 92.56 189 PHE B CA 1
ATOM 7982 C C . PHE B 1 189 ? -6.621 12.125 20.734 1 92.56 189 PHE B C 1
ATOM 7984 O O . PHE B 1 189 ? -7.086 12.055 21.875 1 92.56 189 PHE B O 1
ATOM 7991 N N . ASP B 1 190 ? -5.449 11.719 20.484 1 89.56 190 ASP B N 1
ATOM 7992 C CA . ASP B 1 190 ? -4.617 11.016 21.453 1 89.56 190 ASP B CA 1
ATOM 7993 C C . ASP B 1 190 ? -4.082 11.969 22.516 1 89.56 190 ASP B C 1
ATOM 7995 O O . ASP B 1 190 ? -4.023 11.625 23.688 1 89.56 190 ASP B O 1
ATOM 7999 N N . ASP B 1 191 ? -3.674 13.211 22.078 1 88.31 191 ASP B N 1
ATOM 8000 C CA . ASP B 1 191 ? -3.16 14.18 23.031 1 88.31 191 ASP B CA 1
ATOM 8001 C C . ASP B 1 191 ? -4.273 14.695 23.953 1 88.31 191 ASP B C 1
ATOM 8003 O O . ASP B 1 191 ? -4.031 15.008 25.109 1 88.31 191 ASP B O 1
ATOM 8007 N N . CYS B 1 192 ? -5.438 14.766 23.359 1 92.25 192 CYS B N 1
ATOM 8008 C CA . CYS B 1 192 ? -6.574 15.195 24.156 1 92.25 192 CYS B CA 1
ATOM 8009 C C . CYS B 1 192 ? -6.883 14.172 25.25 1 92.25 192 CYS B C 1
ATOM 8011 O O . CYS B 1 192 ? -7.055 14.539 26.422 1 92.25 192 CYS B O 1
ATOM 8013 N N . LEU B 1 193 ? -6.883 12.93 24.953 1 92.12 193 LEU B N 1
ATOM 8014 C CA . LEU B 1 193 ? -7.246 11.883 25.906 1 92.12 193 LEU B CA 1
ATOM 8015 C C . LEU B 1 193 ? -6.102 11.609 26.875 1 92.12 193 LEU B C 1
ATOM 8017 O O . LEU B 1 193 ? -6.309 11.031 27.938 1 92.12 193 LEU B O 1
ATOM 8021 N N . ALA B 1 194 ? -4.922 12.047 26.516 1 87.12 194 ALA B N 1
ATOM 8022 C CA . ALA B 1 194 ? -3.756 11.781 27.359 1 87.12 194 ALA B CA 1
ATOM 8023 C C . ALA B 1 194 ? -3.562 12.898 28.375 1 87.12 194 ALA B C 1
ATOM 8025 O O . ALA B 1 194 ? -2.717 12.789 29.266 1 87.12 194 ALA B O 1
ATOM 8026 N N . VAL B 1 195 ? -4.391 13.977 28.391 1 87.12 195 VAL B N 1
ATOM 8027 C CA . VAL B 1 195 ? -4.293 15.07 29.359 1 87.12 195 VAL B CA 1
ATOM 8028 C C . VAL B 1 195 ? -4.672 14.562 30.75 1 87.12 195 VAL B C 1
ATOM 8030 O O . VAL B 1 195 ? -5.676 13.859 30.906 1 87.12 195 VAL B O 1
ATOM 8033 N N . PRO B 1 196 ? -3.824 14.766 31.688 1 83.75 196 PRO B N 1
ATOM 8034 C CA . PRO B 1 196 ? -4.172 14.344 33.062 1 83.75 196 PRO B CA 1
ATOM 8035 C C . PRO B 1 196 ? -5.41 15.047 33.594 1 83.75 196 PRO B C 1
ATOM 8037 O O . PRO B 1 196 ? -5.633 16.234 33.281 1 83.75 196 PRO B O 1
ATOM 8040 N N . PRO B 1 197 ? -6.25 14.336 34.375 1 85.69 197 PRO B N 1
ATOM 8041 C CA . PRO B 1 197 ? -7.465 14.938 34.938 1 85.69 197 PRO B CA 1
ATOM 8042 C C . PRO B 1 197 ? -7.172 16.062 35.938 1 85.69 197 PRO B C 1
ATOM 8044 O O . PRO B 1 197 ? -6.109 16.062 36.562 1 85.69 197 PRO B O 1
ATOM 8047 N N . ALA B 1 198 ? -8.07 17.094 35.906 1 81.12 198 ALA B N 1
ATOM 8048 C CA . ALA B 1 198 ? -7.957 18.234 36.844 1 81.12 198 ALA B CA 1
ATOM 8049 C C . ALA B 1 198 ? -8.992 18.125 37.938 1 81.12 198 ALA B C 1
ATOM 8051 O O . ALA B 1 198 ? -10.133 17.719 37.719 1 81.12 198 ALA B O 1
ATOM 8052 N N . PRO B 1 199 ? -8.5 18.312 39.219 1 77.56 199 PRO B N 1
ATOM 8053 C CA . PRO B 1 199 ? -9.469 18.312 40.312 1 77.56 199 PRO B CA 1
ATOM 8054 C C . PRO B 1 199 ? -10.445 19.484 40.25 1 77.56 199 PRO B C 1
ATOM 8056 O O . PRO B 1 199 ? -10.062 20.594 39.844 1 77.56 199 PRO B O 1
ATOM 8059 N N . ALA B 1 200 ? -11.758 19.25 40.344 1 71.81 200 ALA B N 1
ATOM 8060 C CA . ALA B 1 200 ? -12.812 20.266 40.281 1 71.81 200 ALA B CA 1
ATOM 8061 C C . ALA B 1 200 ? -13.055 20.891 41.656 1 71.81 200 ALA B C 1
ATOM 8063 O O . ALA B 1 200 ? -14.188 21.219 42 1 71.81 200 ALA B O 1
ATOM 8064 N N . VAL B 1 201 ? -12.156 21 42.562 1 60.25 201 VAL B N 1
ATOM 8065 C CA . VAL B 1 201 ? -12.391 21.328 43.969 1 60.25 201 VAL B CA 1
ATOM 8066 C C . VAL B 1 201 ? -12.867 22.766 44.094 1 60.25 201 VAL B C 1
ATOM 8068 O O . VAL B 1 201 ? -13.727 23.078 44.906 1 60.25 201 VAL B O 1
ATOM 8071 N N . ASP B 1 202 ? -12.516 23.719 43.094 1 59.94 202 ASP B N 1
ATOM 8072 C CA . ASP B 1 202 ? -12.711 25.125 43.406 1 59.94 202 ASP B CA 1
ATOM 8073 C C . ASP B 1 202 ? -14.055 25.625 42.875 1 59.94 202 ASP B C 1
ATOM 8075 O O . ASP B 1 202 ? -14.492 26.734 43.219 1 59.94 202 ASP B O 1
ATOM 8079 N N . SER B 1 203 ? -14.789 24.75 42.125 1 67.25 203 SER B N 1
ATOM 8080 C CA . SER B 1 203 ? -16.047 25.266 41.562 1 67.25 203 SER B CA 1
ATOM 8081 C C . SER B 1 203 ? -17.234 24.766 42.375 1 67.25 203 SER B C 1
ATOM 8083 O O . SER B 1 203 ? -17.359 23.578 42.656 1 67.25 203 SER B O 1
ATOM 8085 N N . VAL B 1 204 ? -18.016 25.719 42.906 1 65.56 204 VAL B N 1
ATOM 8086 C CA . VAL B 1 204 ? -19.219 25.438 43.688 1 65.56 204 VAL B CA 1
ATOM 8087 C C . VAL B 1 204 ? -20.219 24.641 42.844 1 65.56 204 VAL B C 1
ATOM 8089 O O . VAL B 1 204 ? -20.859 23.703 43.344 1 65.56 204 VAL B O 1
ATOM 8092 N N . VAL B 1 205 ? -20.219 24.953 41.562 1 74.69 205 VAL B N 1
ATOM 8093 C CA . VAL B 1 205 ? -21.188 24.328 40.688 1 74.69 205 VAL B CA 1
ATOM 8094 C C . VAL B 1 205 ? -20.797 22.875 40.438 1 74.69 205 VAL B C 1
ATOM 8096 O O . VAL B 1 205 ? -21.641 21.984 40.469 1 74.69 205 VAL B O 1
ATOM 8099 N N . LEU B 1 206 ? -19.578 22.703 40.25 1 79.31 206 LEU B N 1
ATOM 8100 C CA . LEU B 1 206 ? -19.109 21.344 39.969 1 79.31 206 LEU B CA 1
ATOM 8101 C C . LEU B 1 206 ? -19.25 20.453 41.188 1 79.31 206 LEU B C 1
ATOM 8103 O O . LEU B 1 206 ? -19.531 19.266 41.062 1 79.31 206 LEU B O 1
ATOM 8107 N N . ARG B 1 207 ? -19.094 21.016 42.344 1 76.94 207 ARG B N 1
ATOM 8108 C CA . ARG B 1 207 ? -19.312 20.281 43.562 1 76.94 207 ARG B CA 1
ATOM 8109 C C . ARG B 1 207 ? -20.781 19.906 43.75 1 76.94 207 ARG B C 1
ATOM 8111 O O . ARG B 1 207 ? -21.109 18.812 44.219 1 76.94 207 ARG B O 1
ATOM 8118 N N . ALA B 1 208 ? -21.562 20.875 43.344 1 73.62 208 ALA B N 1
ATOM 8119 C CA . ALA B 1 208 ? -23.016 20.656 43.469 1 73.62 208 ALA B CA 1
ATOM 8120 C C . ALA B 1 208 ? -23.453 19.516 42.531 1 73.62 208 ALA B C 1
ATOM 8122 O O . ALA B 1 208 ? -24.422 18.797 42.875 1 73.62 208 ALA B O 1
ATOM 8123 N N . LEU B 1 209 ? -22.734 19.406 41.469 1 79.81 209 LEU B N 1
ATOM 8124 C CA . LEU B 1 209 ? -23.078 18.359 40.5 1 79.81 209 LEU B CA 1
ATOM 8125 C C . LEU B 1 209 ? -22.312 17.078 40.812 1 79.81 209 LEU B C 1
ATOM 8127 O O . LEU B 1 209 ? -22.344 16.125 40 1 79.81 209 LEU B O 1
ATOM 8131 N N . ASN B 1 210 ? -21.562 16.938 41.906 1 77.25 210 ASN B N 1
ATOM 8132 C CA . ASN B 1 210 ? -20.828 15.766 42.375 1 77.25 210 ASN B CA 1
ATOM 8133 C C . ASN B 1 210 ? -19.734 15.359 41.406 1 77.25 210 ASN B C 1
ATOM 8135 O O . ASN B 1 210 ? -19.531 14.172 41.125 1 77.25 210 ASN B O 1
ATOM 8139 N N . ILE B 1 211 ? -19.188 16.375 40.688 1 82 211 ILE B N 1
ATOM 8140 C CA . ILE B 1 211 ? -18.047 16.109 39.844 1 82 211 ILE B CA 1
ATOM 8141 C C . ILE B 1 211 ? -16.75 16.469 40.562 1 82 211 ILE B C 1
ATOM 8143 O O . ILE B 1 211 ? -16.484 17.641 40.844 1 82 211 ILE B O 1
ATOM 8147 N N . SER B 1 212 ? -15.953 15.445 40.969 1 78.88 212 SER B N 1
ATOM 8148 C CA . SER B 1 212 ? -14.742 15.672 41.75 1 78.88 212 SER B CA 1
ATOM 8149 C C . SER B 1 212 ? -13.523 15.836 40.844 1 78.88 212 SER B C 1
ATOM 8151 O O . SER B 1 212 ? -12.57 16.531 41.188 1 78.88 212 SER B O 1
ATOM 8153 N N . THR B 1 213 ? -13.664 15.148 39.719 1 83.5 213 THR B N 1
ATOM 8154 C CA . THR B 1 213 ? -12.531 15.195 38.812 1 83.5 213 THR B CA 1
ATOM 8155 C C . THR B 1 213 ? -13 15.422 37.375 1 83.5 213 THR B C 1
ATOM 8157 O O . THR B 1 213 ? -14.023 14.875 36.969 1 83.5 213 THR B O 1
ATOM 8160 N N . LEU B 1 214 ? -12.352 16.328 36.781 1 85.31 214 LEU B N 1
ATOM 8161 C CA . LEU B 1 214 ? -12.664 16.625 35.406 1 85.31 214 LEU B CA 1
ATOM 8162 C C . LEU B 1 214 ? -11.711 15.883 34.469 1 85.31 214 LEU B C 1
ATOM 8164 O O . LEU B 1 214 ? -10.492 16.078 34.531 1 85.31 214 LEU B O 1
ATOM 8168 N N . HIS B 1 215 ? -12.289 15.031 33.656 1 88.5 215 HIS B N 1
ATOM 8169 C CA . HIS B 1 215 ? -11.539 14.305 32.656 1 88.5 215 HIS B CA 1
ATOM 8170 C C . HIS B 1 215 ? -11.719 14.945 31.281 1 88.5 215 HIS B C 1
ATOM 8172 O O . HIS B 1 215 ? -12.781 15.492 30.969 1 88.5 215 HIS B O 1
ATOM 8178 N N . PRO B 1 216 ? -10.602 14.945 30.516 1 91.25 216 PRO B N 1
ATOM 8179 C CA . PRO B 1 216 ? -10.766 15.438 29.156 1 91.25 216 PRO B CA 1
ATOM 8180 C C . PRO B 1 216 ? -11.586 14.484 28.281 1 91.25 216 PRO B C 1
ATOM 8182 O O . PRO B 1 216 ? -11.5 13.266 28.438 1 91.25 216 PRO B O 1
ATOM 8185 N N . SER B 1 217 ? -12.438 15.039 27.5 1 92.75 217 SER B N 1
ATOM 8186 C CA . SER B 1 217 ? -13.273 14.273 26.578 1 92.75 217 SER B CA 1
ATOM 8187 C C . SER B 1 217 ? -13.156 14.812 25.156 1 92.75 217 SER B C 1
ATOM 8189 O O . SER B 1 217 ? -13.062 16.031 24.953 1 92.75 217 SER B O 1
ATOM 8191 N N . TYR B 1 218 ? -13 13.891 24.297 1 93.81 218 TYR B N 1
ATOM 8192 C CA . TYR B 1 218 ? -12.984 14.258 22.891 1 93.81 218 TYR B CA 1
ATOM 8193 C C . TYR B 1 218 ? -14.383 14.156 22.281 1 93.81 218 TYR B C 1
ATOM 8195 O O . TYR B 1 218 ? -14.961 13.07 22.219 1 93.81 218 TYR B O 1
ATOM 8203 N N . CYS B 1 219 ? -14.93 15.258 21.812 1 93.06 219 CYS B N 1
ATOM 8204 C CA . CYS B 1 219 ? -16.266 15.305 21.234 1 93.06 219 CYS B CA 1
ATOM 8205 C C . CYS B 1 219 ? -16.203 15.617 19.734 1 93.06 219 CYS B C 1
ATOM 8207 O O . CYS B 1 219 ? -15.555 16.578 19.328 1 93.06 219 CYS B O 1
ATOM 8209 N N . SER B 1 220 ? -16.844 14.781 19.016 1 91.56 220 SER B N 1
ATOM 8210 C CA . SER B 1 220 ? -16.859 14.938 17.562 1 91.56 220 SER B CA 1
ATOM 8211 C C . SER B 1 220 ? -18.219 15.461 17.078 1 91.56 220 SER B C 1
ATOM 8213 O O . SER B 1 220 ? -19.266 15.008 17.531 1 91.56 220 SER B O 1
ATOM 8215 N N . PHE B 1 221 ? -18.141 16.5 16.156 1 88.75 221 PHE B N 1
ATOM 8216 C CA . PHE B 1 221 ? -19.328 17.109 15.578 1 88.75 221 PHE B CA 1
ATOM 8217 C C . PHE B 1 221 ? -19.328 16.953 14.062 1 88.75 221 PHE B C 1
ATOM 8219 O O . PHE B 1 221 ? -18.266 16.984 13.43 1 88.75 221 PHE B O 1
ATOM 8226 N N . LYS B 1 222 ? -20.453 16.672 13.516 1 85.88 222 LYS B N 1
ATOM 8227 C CA . LYS B 1 222 ? -20.656 16.703 12.07 1 85.88 222 LYS B CA 1
ATOM 8228 C C . LYS B 1 222 ? -21.297 18.016 11.625 1 85.88 222 LYS B C 1
ATOM 8230 O O . LYS B 1 222 ? -22.344 18.406 12.141 1 85.88 222 LYS B O 1
ATOM 8235 N N . ILE B 1 223 ? -20.562 18.75 10.734 1 79.88 223 ILE B N 1
ATOM 8236 C CA . ILE B 1 223 ? -21.047 20.047 10.258 1 79.88 223 ILE B CA 1
ATOM 8237 C C . ILE B 1 223 ? -21.578 19.906 8.836 1 79.88 223 ILE B C 1
ATOM 8239 O O . ILE B 1 223 ? -20.859 19.438 7.945 1 79.88 223 ILE B O 1
ATOM 8243 N N . SER B 1 224 ? -22.859 20.109 8.641 1 76.75 224 SER B N 1
ATOM 8244 C CA . SER B 1 224 ? -23.453 20.094 7.309 1 76.75 224 SER B CA 1
ATOM 8245 C C . SER B 1 224 ? -23.984 21.469 6.922 1 76.75 224 SER B C 1
ATOM 8247 O O . SER B 1 224 ? -24.531 22.188 7.758 1 76.75 224 SER B O 1
ATOM 8249 N N . VAL B 1 225 ? -23.531 21.922 5.695 1 65.19 225 VAL B N 1
ATOM 8250 C CA . VAL B 1 225 ? -24.031 23.203 5.18 1 65.19 225 VAL B CA 1
ATOM 8251 C C . VAL B 1 225 ? -25 22.953 4.02 1 65.19 225 VAL B C 1
ATOM 8253 O O . VAL B 1 225 ? -24.656 22.25 3.057 1 65.19 225 VAL B O 1
ATOM 8256 N N . GLY B 1 226 ? -26.312 22.812 4.172 1 58.16 226 GLY B N 1
ATOM 8257 C CA . GLY B 1 226 ? -27.281 22.547 3.123 1 58.16 226 GLY B CA 1
ATOM 8258 C C . GLY B 1 226 ? -27.844 23.812 2.51 1 58.16 226 GLY B C 1
ATOM 8259 O O . GLY B 1 226 ? -27.75 24.891 3.096 1 58.16 226 GLY B O 1
ATOM 8260 N N . LEU B 1 227 ? -28.141 23.75 1.058 1 53.94 227 LEU B N 1
ATOM 8261 C CA . LEU B 1 227 ? -28.859 24.828 0.384 1 53.94 227 LEU B CA 1
ATOM 8262 C C . LEU B 1 227 ? -30.297 24.922 0.88 1 53.94 227 LEU B C 1
ATOM 8264 O O . LEU B 1 227 ? -30.875 23.922 1.315 1 53.94 227 LEU B O 1
ATOM 8268 N N . PRO B 1 228 ? -30.875 26.031 1.041 1 47.5 228 PRO B N 1
ATOM 8269 C CA . PRO B 1 228 ? -32.281 26.109 1.446 1 47.5 228 PRO B CA 1
ATOM 8270 C C . PRO B 1 228 ? -33.219 25.312 0.532 1 47.5 228 PRO B C 1
ATOM 8272 O O . PRO B 1 228 ? -32.906 25.125 -0.649 1 47.5 228 PRO B O 1
ATOM 8275 N N . ASP B 1 229 ? -34.031 24.375 1.012 1 46.03 229 ASP B N 1
ATOM 8276 C CA . ASP B 1 229 ? -35 23.5 0.332 1 46.03 229 ASP B CA 1
ATOM 8277 C C . ASP B 1 229 ? -35.531 24.172 -0.923 1 46.03 229 ASP B C 1
ATOM 8279 O O . ASP B 1 229 ? -35.875 23.5 -1.896 1 46.03 229 ASP B O 1
ATOM 8283 N N . ASN B 1 230 ? -35.875 25.422 -0.935 1 39.78 230 ASN B N 1
ATOM 8284 C CA . ASN B 1 230 ? -36.625 26 -2.037 1 39.78 230 ASN B CA 1
ATOM 8285 C C . ASN B 1 230 ? -35.781 26.203 -3.277 1 39.78 230 ASN B C 1
ATOM 8287 O O . ASN B 1 230 ? -36.125 26.969 -4.172 1 39.78 230 ASN B O 1
ATOM 8291 N N . HIS B 1 231 ? -34.656 25.812 -3.373 1 41.22 231 HIS B N 1
ATOM 8292 C CA . HIS B 1 231 ? -33.812 26.141 -4.504 1 41.22 231 HIS B CA 1
ATOM 8293 C C . HIS B 1 231 ? -34.219 25.375 -5.754 1 41.22 231 HIS B C 1
ATOM 8295 O O . HIS B 1 231 ? -33.594 25.5 -6.805 1 41.22 231 HIS B O 1
ATOM 8301 N N . ASP B 1 232 ? -34.938 24.344 -5.77 1 37.31 232 ASP B N 1
ATOM 8302 C CA . ASP B 1 232 ? -35.406 23.797 -7.039 1 37.31 232 ASP B CA 1
ATOM 8303 C C . ASP B 1 232 ? -35.969 24.906 -7.93 1 37.31 232 ASP B C 1
ATOM 8305 O O . ASP B 1 232 ? -35.906 24.828 -9.156 1 37.31 232 ASP B O 1
ATOM 8309 N N . GLU B 1 233 ? -36.906 25.844 -7.426 1 34.91 233 GLU B N 1
ATOM 8310 C CA . GLU B 1 233 ? -37.625 26.75 -8.312 1 34.91 233 GLU B CA 1
ATOM 8311 C C . GLU B 1 233 ? -36.75 27.875 -8.812 1 34.91 233 GLU B C 1
ATOM 8313 O O . GLU B 1 233 ? -37.125 28.625 -9.719 1 34.91 233 GLU B O 1
ATOM 8318 N N . LEU B 1 234 ? -35.719 28.344 -8.078 1 33.28 234 LEU B N 1
ATOM 8319 C CA . LEU B 1 234 ? -35.125 29.625 -8.461 1 33.28 234 LEU B CA 1
ATOM 8320 C C . LEU B 1 234 ? -34.125 29.438 -9.602 1 33.28 234 LEU B C 1
ATOM 8322 O O . LEU B 1 234 ? -33.438 30.391 -9.992 1 33.28 234 LEU B O 1
ATOM 8326 N N . HIS B 1 235 ? -33.812 28.359 -10.164 1 34.06 235 HIS B N 1
ATOM 8327 C CA . HIS B 1 235 ? -33.062 28.562 -11.398 1 34.06 235 HIS B CA 1
ATOM 8328 C C . HIS B 1 235 ? -33.844 29.406 -12.391 1 34.06 235 HIS B C 1
ATOM 8330 O O . HIS B 1 235 ? -33.531 29.406 -13.594 1 34.06 235 HIS B O 1
ATOM 8336 N N . HIS B 1 236 ? -35.062 29.828 -12.219 1 29.8 236 HIS B N 1
ATOM 8337 C CA . HIS B 1 236 ? -35.5 30.719 -13.281 1 29.8 236 HIS B CA 1
ATOM 8338 C C . HIS B 1 236 ? -34.625 31.953 -13.383 1 29.8 236 HIS B C 1
ATOM 8340 O O . HIS B 1 236 ? -33.938 32.312 -12.422 1 29.8 236 HIS B O 1
ATOM 8346 N N . ALA B 1 237 ? -34.719 32.906 -14.594 1 33.22 237 ALA B N 1
ATOM 8347 C CA . ALA B 1 237 ? -34.125 34.094 -15.211 1 33.22 237 ALA B CA 1
ATOM 8348 C C . ALA B 1 237 ? -33.875 35.188 -14.164 1 33.22 237 ALA B C 1
ATOM 8350 O O . ALA B 1 237 ? -32.812 35.844 -14.203 1 33.22 237 ALA B O 1
ATOM 8351 N N . ASP B 1 238 ? -34.969 35.781 -13.586 1 30.25 238 ASP B N 1
ATOM 8352 C CA . ASP B 1 238 ? -35.094 37.156 -13.109 1 30.25 238 ASP B CA 1
ATOM 8353 C C . ASP B 1 238 ? -34.531 37.281 -11.695 1 30.25 238 ASP B C 1
ATOM 8355 O O . ASP B 1 238 ? -34.906 38.219 -10.961 1 30.25 238 ASP B O 1
ATOM 8359 N N . GLU B 1 239 ? -34.156 36.312 -11.141 1 34.81 239 GLU B N 1
ATOM 8360 C CA . GLU B 1 239 ? -33.938 36.625 -9.734 1 34.81 239 GLU B CA 1
ATOM 8361 C C . GLU B 1 239 ? -32.906 37.75 -9.57 1 34.81 239 GLU B C 1
ATOM 8363 O O . GLU B 1 239 ? -31.906 37.781 -10.289 1 34.81 239 GLU B O 1
ATOM 8368 N N . PRO B 1 240 ? -33.312 38.844 -8.906 1 34.22 240 PRO B N 1
ATOM 8369 C CA . PRO B 1 240 ? -32.469 40.031 -8.703 1 34.22 240 PRO B CA 1
ATOM 8370 C C . PRO B 1 240 ? -31.078 39.688 -8.195 1 34.22 240 PRO B C 1
ATOM 8372 O O . PRO B 1 240 ? -30.875 38.656 -7.59 1 34.22 240 PRO B O 1
ATOM 8375 N N . PRO B 1 241 ? -30.078 40.469 -8.68 1 34.5 241 PRO B N 1
ATOM 8376 C CA . PRO B 1 241 ? -28.641 40.312 -8.398 1 34.5 241 PRO B CA 1
ATOM 8377 C C . PRO B 1 241 ? -28.359 40.094 -6.914 1 34.5 241 PRO B C 1
ATOM 8379 O O . PRO B 1 241 ? -28.875 40.812 -6.062 1 34.5 241 PRO B O 1
ATOM 8382 N N . LYS B 1 242 ? -28.297 38.875 -6.531 1 40.28 242 LYS B N 1
ATOM 8383 C CA . LYS B 1 242 ? -27.969 38.438 -5.168 1 4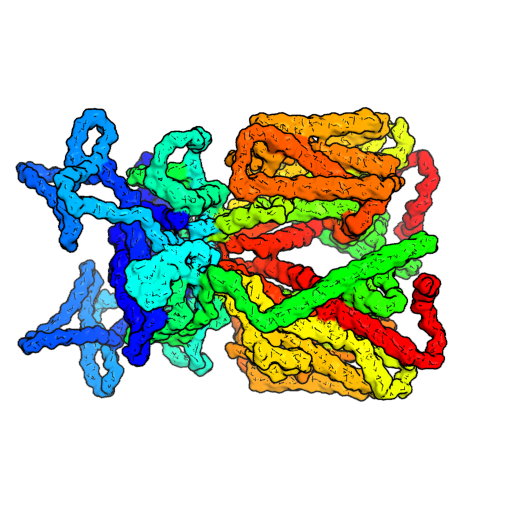0.28 242 LYS B CA 1
ATOM 8384 C C . LYS B 1 242 ? -27.016 39.438 -4.508 1 40.28 242 LYS B C 1
ATOM 8386 O O . LYS B 1 242 ? -25.953 39.75 -5.074 1 40.28 242 LYS B O 1
ATOM 8391 N N . THR B 1 243 ? -27.594 40.312 -3.75 1 31.91 243 THR B N 1
ATOM 8392 C CA . THR B 1 243 ? -26.969 41.375 -2.988 1 31.91 243 THR B CA 1
ATOM 8393 C C . THR B 1 243 ? -26.344 40.844 -1.707 1 31.91 243 THR B C 1
ATOM 8395 O O . THR B 1 243 ? -26.797 39.844 -1.161 1 31.91 243 THR B O 1
ATOM 8398 N N . GLY B 1 244 ? -25.109 41.219 -1.186 1 28.14 244 GLY B N 1
ATOM 8399 C CA . GLY B 1 244 ? -24.203 41.156 -0.041 1 28.14 244 GLY B CA 1
ATOM 8400 C C . GLY B 1 244 ? -23.172 40.031 -0.15 1 28.14 244 GLY B C 1
ATOM 8401 O O . GLY B 1 244 ? -22.672 39.75 -1.239 1 28.14 244 GLY B O 1
ATOM 8402 N N . LEU B 1 245 ? -23 39.344 1.098 1 32.91 245 LEU B N 1
ATOM 8403 C CA . LEU B 1 245 ? -22 38.281 1.141 1 32.91 245 LEU B CA 1
ATOM 8404 C C . LEU B 1 245 ? -22.328 37.188 0.108 1 32.91 245 LEU B C 1
ATOM 8406 O O . LEU B 1 245 ? -21.422 36.688 -0.547 1 32.91 245 LEU B O 1
ATOM 8410 N N . LEU B 1 246 ? -23.516 36.906 -0.025 1 37.19 246 LEU B N 1
ATOM 8411 C CA . LEU B 1 246 ? -23.984 35.906 -0.96 1 37.19 246 LEU B CA 1
ATOM 8412 C C . LEU B 1 246 ? -23.781 36.344 -2.402 1 37.19 246 LEU B C 1
ATOM 8414 O O . LEU B 1 246 ? -23.453 35.531 -3.268 1 37.19 246 LEU B O 1
ATOM 8418 N N . ALA B 1 247 ? -24.062 37.656 -2.684 1 36.16 247 ALA B N 1
ATOM 8419 C CA . ALA B 1 247 ? -23.766 38.25 -3.986 1 36.16 247 ALA B CA 1
ATOM 8420 C C . ALA B 1 247 ? -22.25 38.312 -4.223 1 36.16 247 ALA B C 1
ATOM 8422 O O . ALA B 1 247 ? -21.781 38.156 -5.352 1 36.16 247 ALA B O 1
ATOM 8423 N N . MET B 1 248 ? -21.531 38.781 -3.184 1 34.81 248 MET B N 1
ATOM 8424 C CA . MET B 1 248 ? -20.062 38.719 -3.246 1 34.81 248 MET B CA 1
ATOM 8425 C C . MET B 1 248 ? -19.562 37.312 -3.424 1 34.81 248 MET B C 1
ATOM 8427 O O . MET B 1 248 ? -18.609 37.062 -4.164 1 34.81 248 MET B O 1
ATOM 8431 N N . MET B 1 249 ? -20.078 36.375 -2.561 1 40.22 249 MET B N 1
ATOM 8432 C CA . MET B 1 249 ? -19.844 34.969 -2.781 1 40.22 249 MET B CA 1
ATOM 8433 C C . MET B 1 249 ? -20.328 34.531 -4.164 1 40.22 249 MET B C 1
ATOM 8435 O O . MET B 1 249 ? -19.797 33.594 -4.742 1 40.22 249 MET B O 1
ATOM 8439 N N . ASP B 1 250 ? -21.281 35.25 -4.609 1 39.72 250 ASP B N 1
ATOM 8440 C CA . ASP B 1 250 ? -21.812 35 -5.957 1 39.72 250 ASP B CA 1
ATOM 8441 C C . ASP B 1 250 ? -20.797 35.469 -7.012 1 39.72 250 ASP B C 1
ATOM 8443 O O . ASP B 1 250 ? -20.656 34.812 -8.055 1 39.72 250 ASP B O 1
ATOM 8447 N N . LYS B 1 251 ? -20.266 36.75 -6.801 1 38.75 251 LYS B N 1
ATOM 8448 C CA . LYS B 1 251 ? -19.328 37.281 -7.789 1 38.75 251 LYS B CA 1
ATOM 8449 C C . LYS B 1 251 ? -17.969 36.594 -7.66 1 38.75 251 LYS B C 1
ATOM 8451 O O . LYS B 1 251 ? -17.234 36.469 -8.648 1 38.75 251 LYS B O 1
ATOM 8456 N N . GLN B 1 252 ? -17.266 36.75 -6.535 1 41.81 252 GLN B N 1
ATOM 8457 C CA . GLN B 1 252 ? -16.109 35.875 -6.379 1 41.81 252 GLN B CA 1
ATOM 8458 C C . GLN B 1 252 ? -16.5 34.406 -6.59 1 41.81 252 GLN B C 1
ATOM 8460 O O . GLN B 1 252 ? -15.781 33.5 -6.172 1 41.81 252 GLN B O 1
ATOM 8465 N N . LYS B 1 253 ? -17.516 34.031 -6.996 1 44.91 253 LYS B N 1
ATOM 8466 C CA . LYS B 1 253 ? -18.609 33.125 -7.324 1 44.91 253 LYS B CA 1
ATOM 8467 C C . LYS B 1 253 ? -18.078 31.797 -7.867 1 44.91 253 LYS B C 1
ATOM 8469 O O . LYS B 1 253 ? -18.672 30.75 -7.637 1 44.91 253 LYS B O 1
ATOM 8474 N N . GLY B 1 254 ? -17 31.984 -8.492 1 47.06 254 GLY B N 1
ATOM 8475 C CA . GLY B 1 254 ? -16.562 30.734 -9.062 1 47.06 254 GLY B CA 1
ATOM 8476 C C . GLY B 1 254 ? -15.992 29.766 -8.039 1 47.06 254 GLY B C 1
ATOM 8477 O O . GLY B 1 254 ? -16.469 28.641 -7.898 1 47.06 254 GLY B O 1
ATOM 8478 N N . ASP B 1 255 ? -14.891 30.25 -7.246 1 54.62 255 ASP B N 1
ATOM 8479 C CA . ASP B 1 255 ? -14.234 29.328 -6.332 1 54.62 255 ASP B CA 1
ATOM 8480 C C . ASP B 1 255 ? -15.086 29.062 -5.098 1 54.62 255 ASP B C 1
ATOM 8482 O O . ASP B 1 255 ? -15.133 27.953 -4.586 1 54.62 255 ASP B O 1
ATOM 8486 N N . LEU B 1 256 ? -15.797 30.188 -4.539 1 53.38 256 LEU B N 1
ATOM 8487 C CA . LEU B 1 256 ? -16.625 29.984 -3.352 1 53.38 256 LEU B CA 1
ATOM 8488 C C . LEU B 1 256 ? -17.812 29.094 -3.662 1 53.38 256 LEU B C 1
ATOM 8490 O O . LEU B 1 256 ? -18.297 28.344 -2.797 1 53.38 256 LEU B O 1
ATOM 8494 N N . LYS B 1 257 ? -18.281 29.312 -4.879 1 58.31 257 LYS B N 1
ATOM 8495 C CA . LYS B 1 257 ? -19.344 28.391 -5.301 1 58.31 257 LYS B CA 1
ATOM 8496 C C . LYS B 1 257 ? -18.859 26.938 -5.285 1 58.31 257 LYS B C 1
ATOM 8498 O O . LYS B 1 257 ? -19.578 26.047 -4.844 1 58.31 257 LYS B O 1
ATOM 8503 N N . ASP B 1 258 ? -17.641 26.922 -5.648 1 63.78 258 ASP B N 1
ATOM 8504 C CA . ASP B 1 258 ? -17.078 25.562 -5.672 1 63.78 258 ASP B CA 1
ATOM 8505 C C . ASP B 1 258 ? -16.953 25 -4.258 1 63.78 258 ASP B C 1
ATOM 8507 O O . ASP B 1 258 ? -17.281 23.844 -4.016 1 63.78 258 ASP B O 1
ATOM 8511 N N . VAL B 1 259 ? -16.578 25.922 -3.406 1 64.31 259 VAL B N 1
ATOM 8512 C CA . VAL B 1 259 ? -16.375 25.484 -2.031 1 64.31 259 VAL B CA 1
ATOM 8513 C C . VAL B 1 259 ? -17.719 25.188 -1.367 1 64.31 259 VAL B C 1
ATOM 8515 O O . VAL B 1 259 ? -17.859 24.219 -0.619 1 64.31 259 VAL B O 1
ATOM 8518 N N . SER B 1 260 ? -18.703 25.984 -1.663 1 62.25 260 SER B N 1
ATOM 8519 C CA . SER B 1 260 ? -20.031 25.781 -1.074 1 62.25 260 SER B CA 1
ATOM 8520 C C . SER B 1 260 ? -20.656 24.484 -1.571 1 62.25 260 SER B C 1
ATOM 8522 O O . SER B 1 260 ? -21.297 23.75 -0.801 1 62.25 260 SER B O 1
ATOM 8524 N N . GLU B 1 261 ? -20.453 24.266 -2.793 1 67.25 261 GLU B N 1
ATOM 8525 C CA . GLU B 1 261 ? -20.969 23.016 -3.359 1 67.25 261 GLU B CA 1
ATOM 8526 C C . GLU B 1 261 ? -20.281 21.797 -2.748 1 67.25 261 GLU B C 1
ATOM 8528 O O . GLU B 1 261 ? -20.922 20.781 -2.477 1 67.25 261 GLU B O 1
ATOM 8533 N N . LEU B 1 262 ? -19.062 22.047 -2.475 1 72.31 262 LEU B N 1
ATOM 8534 C CA . LEU B 1 262 ? -18.297 20.953 -1.889 1 72.31 262 LEU B CA 1
ATOM 8535 C C . LEU B 1 262 ? -18.703 20.719 -0.439 1 72.31 262 LEU B C 1
ATOM 8537 O O . LEU B 1 262 ? -18.781 19.578 0.011 1 72.31 262 LEU B O 1
ATOM 8541 N N . MET B 1 263 ? -18.969 21.797 0.202 1 68.12 263 MET B N 1
ATOM 8542 C CA . MET B 1 263 ? -19.359 21.672 1.602 1 68.12 263 MET B CA 1
ATOM 8543 C C . MET B 1 263 ? -20.734 21.031 1.72 1 68.12 263 MET B C 1
ATOM 8545 O O . MET B 1 263 ? -21.031 20.375 2.717 1 68.12 263 MET B O 1
ATOM 8549 N N . GLU B 1 264 ? -21.547 21.219 0.729 1 67.81 264 GLU B N 1
ATOM 8550 C CA . GLU B 1 264 ? -22.875 20.594 0.716 1 67.81 264 GLU B CA 1
ATOM 8551 C C . GLU B 1 264 ? -22.781 19.094 0.441 1 67.81 264 GLU B C 1
ATOM 8553 O O . GLU B 1 264 ? -23.5 18.312 1.044 1 67.81 264 GLU B O 1
ATOM 8558 N N . GLU B 1 265 ? -21.891 18.812 -0.349 1 69.75 265 GLU B N 1
ATOM 8559 C CA . GLU B 1 265 ? -21.734 17.422 -0.748 1 69.75 265 GLU B CA 1
ATOM 8560 C C . GLU B 1 265 ? -21 16.609 0.316 1 69.75 265 GLU B C 1
ATOM 8562 O O . GLU B 1 265 ? -21.328 15.453 0.569 1 69.75 265 GLU B O 1
ATOM 8567 N N . PHE B 1 266 ? -20.094 17.281 0.988 1 76.56 266 PHE B N 1
ATOM 8568 C CA . PHE B 1 266 ? -19.281 16.594 1.981 1 76.56 266 PHE B CA 1
ATOM 8569 C C . PHE B 1 266 ? -19.281 17.344 3.305 1 76.56 266 PHE B C 1
ATOM 8571 O O . PHE B 1 266 ? -18.578 18.344 3.457 1 76.56 266 PHE B O 1
ATOM 8578 N N . PRO B 1 267 ? -20.047 16.797 4.234 1 79 267 PRO B N 1
ATOM 8579 C CA . PRO B 1 267 ? -20.062 17.484 5.531 1 79 267 PRO B CA 1
ATOM 8580 C C . PRO B 1 267 ? -18.703 17.469 6.234 1 79 267 PRO B C 1
ATOM 8582 O O . PRO B 1 267 ? -17.953 16.484 6.109 1 79 267 PRO B O 1
ATOM 8585 N N . GLY B 1 268 ? -18.406 18.547 6.863 1 82.75 268 GLY B N 1
ATOM 8586 C CA . GLY B 1 268 ? -17.156 18.641 7.594 1 82.75 268 GLY B CA 1
ATOM 8587 C C . GLY B 1 268 ? -17.234 18.078 9 1 82.75 268 GLY B C 1
ATOM 8588 O O . GLY B 1 268 ? -18.344 17.859 9.523 1 82.75 268 GLY B O 1
ATOM 8589 N N . PHE B 1 269 ? -16.062 17.688 9.539 1 88.44 269 PHE B N 1
ATOM 8590 C CA . PHE B 1 269 ? -15.984 17.203 10.906 1 88.44 269 PHE B CA 1
ATOM 8591 C C . PHE B 1 269 ? -15.297 18.219 11.805 1 88.44 269 PHE B C 1
ATOM 8593 O O . PHE B 1 269 ? -14.367 18.906 11.375 1 88.44 269 PHE B O 1
ATOM 8600 N N . LEU B 1 270 ? -15.898 18.422 12.93 1 89.38 270 LEU B N 1
ATOM 8601 C CA . LEU B 1 270 ? -15.289 19.266 13.961 1 89.38 270 LEU B CA 1
ATOM 8602 C C . LEU B 1 270 ? -15.008 18.453 15.219 1 89.38 270 LEU B C 1
ATOM 8604 O O . LEU B 1 270 ? -15.891 17.766 15.734 1 89.38 270 LEU B O 1
ATOM 8608 N N . GLY B 1 271 ? -13.758 18.344 15.578 1 91.56 271 GLY B N 1
ATOM 8609 C CA . GLY B 1 271 ? -13.352 17.703 16.812 1 91.56 271 GLY B CA 1
ATOM 8610 C C . GLY B 1 271 ? -12.883 18.672 17.875 1 91.56 271 GLY B C 1
ATOM 8611 O O . GLY B 1 271 ? -12.008 19.516 17.609 1 91.56 271 GLY B O 1
ATOM 8612 N N . LEU B 1 272 ? -13.516 18.594 19.109 1 92.19 272 LEU B N 1
ATOM 8613 C CA . LEU B 1 272 ? -13.156 19.484 20.203 1 92.19 272 LEU B CA 1
ATOM 8614 C C . LEU B 1 272 ? -12.758 18.688 21.438 1 92.19 272 LEU B C 1
ATOM 8616 O O . LEU B 1 272 ? -13.305 17.609 21.703 1 92.19 272 LEU B O 1
ATOM 8620 N N . CYS B 1 273 ? -11.742 19.172 22.031 1 93.06 273 CYS B N 1
ATOM 8621 C CA . CYS B 1 273 ? -11.344 18.641 23.328 1 93.06 273 CYS B CA 1
ATOM 8622 C C . CYS B 1 273 ? -12.008 19.406 24.469 1 93.06 273 CYS B C 1
ATOM 8624 O O . CYS B 1 273 ? -11.648 20.547 24.734 1 93.06 273 CYS B O 1
ATOM 8626 N N . LEU B 1 274 ? -13.031 18.75 25.125 1 91.31 274 LEU B N 1
ATOM 8627 C CA . LEU B 1 274 ? -13.82 19.391 26.172 1 91.31 274 LEU B CA 1
ATOM 8628 C C . LEU B 1 274 ? -13.727 18.625 27.484 1 91.31 274 LEU B C 1
ATOM 8630 O O . LEU B 1 274 ? -13.367 17.453 27.5 1 91.31 274 LEU B O 1
ATOM 8634 N N . PRO B 1 275 ? -13.961 19.406 28.5 1 88.38 275 PRO B N 1
ATOM 8635 C CA . PRO B 1 275 ? -13.992 18.688 29.781 1 88.38 275 PRO B CA 1
ATOM 8636 C C . PRO B 1 275 ? -15.156 17.719 29.891 1 88.38 275 PRO B C 1
ATOM 8638 O O . PRO B 1 275 ? -16.188 17.891 29.234 1 88.38 275 PRO B O 1
ATOM 8641 N N . SER B 1 276 ? -15 16.734 30.703 1 87.62 276 SER B N 1
ATOM 8642 C CA . SER B 1 276 ? -15.961 15.648 30.828 1 87.62 276 SER B CA 1
ATOM 8643 C C . SER B 1 276 ? -17.297 16.141 31.344 1 87.62 276 SER B C 1
ATOM 8645 O O . SER B 1 276 ? -18.328 15.477 31.203 1 87.62 276 SER B O 1
ATOM 8647 N N . ALA B 1 277 ? -17.297 17.328 31.922 1 85.88 277 ALA B N 1
ATOM 8648 C CA . ALA B 1 277 ? -18.562 17.891 32.406 1 85.88 277 ALA B CA 1
ATOM 8649 C C . ALA B 1 277 ? -19.484 18.25 31.266 1 85.88 277 ALA B C 1
ATOM 8651 O O . ALA B 1 277 ? -20.703 18.406 31.469 1 85.88 277 ALA B O 1
ATOM 8652 N N . CYS B 1 278 ? -18.891 18.422 30.172 1 87.5 278 CYS B N 1
ATOM 8653 C CA . CYS B 1 278 ? -19.688 18.719 28.984 1 87.5 278 CYS B CA 1
ATOM 8654 C C . CYS B 1 278 ? -20.234 17.422 28.375 1 87.5 278 CYS B C 1
ATOM 8656 O O . CYS B 1 278 ? -19.703 16.922 27.391 1 87.5 278 CYS B O 1
ATOM 8658 N N . THR B 1 279 ? -21.266 16.984 28.922 1 86.25 279 THR B N 1
ATOM 8659 C CA . THR B 1 279 ? -21.906 15.766 28.453 1 86.25 279 THR B CA 1
ATOM 8660 C C . THR B 1 279 ? -22.641 16.016 27.125 1 86.25 279 THR B C 1
ATOM 8662 O O . THR B 1 279 ? -22.734 17.156 26.672 1 86.25 279 THR B O 1
ATOM 8665 N N . GLU B 1 280 ? -23.125 14.992 26.5 1 87.62 280 GLU B N 1
ATOM 8666 C CA . GLU B 1 280 ? -23.828 15.086 25.234 1 87.62 280 GLU B CA 1
ATOM 8667 C C . GLU B 1 280 ? -25.109 15.914 25.375 1 87.62 280 GLU B C 1
ATOM 8669 O O . GLU B 1 280 ? -25.438 16.703 24.5 1 87.62 280 GLU B O 1
ATOM 8674 N N . LYS B 1 281 ? -25.75 15.734 26.5 1 83.44 281 LYS B N 1
ATOM 8675 C CA . LYS B 1 281 ? -26.969 16.5 26.734 1 83.44 281 LYS B CA 1
ATOM 8676 C C . LYS B 1 281 ? -26.672 17.984 26.922 1 83.44 281 LYS B C 1
ATOM 8678 O O . LYS B 1 281 ? -27.406 18.828 26.422 1 83.44 281 LYS B O 1
ATOM 8683 N N . ALA B 1 282 ? -25.594 18.203 27.578 1 85.5 282 ALA B N 1
ATOM 8684 C CA . ALA B 1 282 ? -25.203 19.594 27.797 1 85.5 282 ALA B CA 1
ATOM 8685 C C . ALA B 1 282 ? -24.844 20.281 26.484 1 85.5 282 ALA B C 1
ATOM 8687 O O . ALA B 1 282 ? -25.219 21.422 26.25 1 85.5 282 ALA B O 1
ATOM 8688 N N . LEU B 1 283 ? -24.188 19.547 25.656 1 87.44 283 LEU B N 1
ATOM 8689 C CA . LEU B 1 283 ? -23.734 20.125 24.391 1 87.44 283 LEU B CA 1
ATOM 8690 C C . LEU B 1 283 ? -24.906 20.359 23.453 1 87.44 283 LEU B C 1
ATOM 8692 O O . LEU B 1 283 ? -24.922 21.328 22.688 1 87.44 283 LEU B O 1
ATOM 8696 N N . ARG B 1 284 ? -25.859 19.484 23.453 1 82.75 284 ARG B N 1
ATOM 8697 C CA . ARG B 1 284 ? -27.062 19.703 22.656 1 82.75 284 ARG B CA 1
ATOM 8698 C C . ARG B 1 284 ? -27.828 20.938 23.141 1 82.75 284 ARG B C 1
ATOM 8700 O O . ARG B 1 284 ? -28.359 21.703 22.344 1 82.75 284 ARG B O 1
ATOM 8707 N N . ALA B 1 285 ? -27.812 21.109 24.469 1 79.31 285 ALA B N 1
ATOM 8708 C CA . ALA B 1 285 ? -28.5 22.266 25.047 1 79.31 285 ALA B CA 1
ATOM 8709 C C . ALA B 1 285 ? -27.781 23.562 24.688 1 79.31 285 ALA B C 1
ATOM 8711 O O . ALA B 1 285 ? -28.422 24.578 24.391 1 79.31 285 ALA B O 1
ATOM 8712 N N . ILE B 1 286 ? -26.5 23.469 24.672 1 78.5 286 ILE B N 1
ATOM 8713 C CA . ILE B 1 286 ? -25.703 24.641 24.328 1 78.5 286 ILE B CA 1
ATOM 8714 C C . ILE B 1 286 ? -25.891 24.969 22.844 1 78.5 286 ILE B C 1
ATOM 8716 O O . ILE B 1 286 ? -25.969 26.141 22.469 1 78.5 286 ILE B O 1
ATOM 8720 N N . GLY B 1 287 ? -25.906 23.969 22.031 1 76.69 287 GLY B N 1
ATOM 8721 C CA . GLY B 1 287 ? -26.125 24.188 20.609 1 76.69 287 GLY B CA 1
ATOM 8722 C C . GLY B 1 287 ? -27.469 24.828 20.312 1 76.69 287 GLY B C 1
ATOM 8723 O O . GLY B 1 287 ? -27.547 25.766 19.5 1 76.69 287 GLY B O 1
ATOM 8724 N N . GLN B 1 288 ? -28.469 24.375 21.016 1 74.19 288 GLN B N 1
ATOM 8725 C CA . GLN B 1 288 ? -29.797 24.953 20.828 1 74.19 288 GLN B CA 1
ATOM 8726 C C . GLN B 1 288 ? -29.859 26.375 21.375 1 74.19 288 GLN B C 1
ATOM 8728 O O . GLN B 1 288 ? -30.516 27.234 20.797 1 74.19 288 GLN B O 1
ATOM 8733 N N . GLY B 1 289 ? -29.156 26.516 22.453 1 71.88 289 GLY B N 1
ATOM 8734 C CA . GLY B 1 289 ? -29.094 27.844 23.031 1 71.88 289 GLY B CA 1
ATOM 8735 C C . GLY B 1 289 ? -28.375 28.844 22.156 1 71.88 289 GLY B C 1
ATOM 8736 O O . GLY B 1 289 ? -28.812 29.984 22 1 71.88 289 GLY B O 1
ATOM 8737 N N . ALA B 1 290 ? -27.281 28.375 21.547 1 71.19 290 ALA B N 1
ATOM 8738 C CA . ALA B 1 290 ? -26.5 29.234 20.656 1 71.19 290 ALA B CA 1
ATOM 8739 C C . ALA B 1 290 ? -27.297 29.594 19.422 1 71.19 290 ALA B C 1
ATOM 8741 O O . ALA B 1 290 ? -27.25 30.734 18.953 1 71.19 290 ALA B O 1
ATOM 8742 N N . LEU B 1 291 ? -28.031 28.641 18.891 1 68.19 291 LEU B N 1
ATOM 8743 C CA . LEU B 1 291 ? -28.859 28.891 17.719 1 68.19 291 LEU B CA 1
ATOM 8744 C C . LEU B 1 291 ? -29.969 29.891 18.047 1 68.19 291 LEU B C 1
ATOM 8746 O O . LEU B 1 291 ? -30.297 30.75 17.234 1 68.19 291 LEU B O 1
ATOM 8750 N N . PHE B 1 292 ? -30.594 29.734 19.234 1 69.12 292 PHE B N 1
ATOM 8751 C CA . PHE B 1 292 ? -31.656 30.641 19.688 1 69.12 292 PHE B CA 1
ATOM 8752 C C . PHE B 1 292 ? -31.109 32.062 19.859 1 69.12 292 PHE B C 1
ATOM 8754 O O . PHE B 1 292 ? -31.75 33.031 19.453 1 69.12 292 PHE B O 1
ATOM 8761 N N . TYR B 1 293 ? -29.922 32.094 20.438 1 63.31 293 TYR B N 1
ATOM 8762 C CA . TYR B 1 293 ? -29.297 33.406 20.672 1 63.31 293 TYR B CA 1
ATOM 8763 C C . TYR B 1 293 ? -28.953 34.094 19.359 1 63.31 293 TYR B C 1
ATOM 8765 O O . TYR B 1 293 ? -29.109 35.312 19.219 1 63.31 293 TYR B O 1
ATOM 8773 N N . PHE B 1 294 ? -28.5 33.281 18.422 1 61.75 294 PHE B N 1
ATOM 8774 C CA . PHE B 1 294 ? -28.156 33.812 17.109 1 61.75 294 PHE B CA 1
ATOM 8775 C C . PHE B 1 294 ? -29.406 34.312 16.391 1 61.75 294 PHE B C 1
ATOM 8777 O O . PHE B 1 294 ? -29.359 35.344 15.703 1 61.75 294 PHE B O 1
ATOM 8784 N N . SER B 1 295 ? -30.422 33.594 16.531 1 61.66 295 SER B N 1
ATOM 8785 C CA . SER B 1 295 ? -31.688 34 15.914 1 61.66 295 SER B CA 1
ATOM 8786 C C . SER B 1 295 ? -32.219 35.281 16.531 1 61.66 295 SER B C 1
ATOM 8788 O O . SER B 1 295 ? -32.812 36.125 15.844 1 61.66 295 SER B O 1
ATOM 8790 N N . GLN B 1 296 ? -32 35.438 17.781 1 55.47 296 GLN B N 1
ATOM 8791 C CA . GLN B 1 296 ? -32.5 36.594 18.484 1 55.47 296 GLN B CA 1
ATOM 8792 C C . GLN B 1 296 ? -31.688 37.844 18.141 1 55.47 296 GLN B C 1
ATOM 8794 O O . GLN B 1 296 ? -32.219 38.969 18.125 1 55.47 296 GLN B O 1
ATOM 8799 N N . LEU B 1 297 ? -30.359 37.531 18 1 49.41 297 LEU B N 1
ATOM 8800 C CA . LEU B 1 297 ? -29.5 38.656 17.656 1 49.41 297 LEU B CA 1
ATOM 8801 C C . LEU B 1 297 ? -29.766 39.125 16.234 1 49.41 297 LEU B C 1
ATOM 8803 O O . LEU B 1 297 ? -29.203 40.125 15.797 1 49.41 297 LEU B O 1
ATOM 8807 N N . GLY B 1 298 ? -30.984 38.719 15.617 1 44.69 298 GLY B N 1
ATOM 8808 C CA . GLY B 1 298 ? -31.391 39.156 14.297 1 44.69 298 GLY B CA 1
ATOM 8809 C C . GLY B 1 298 ? -30.453 38.688 13.195 1 44.69 298 GLY B C 1
ATOM 8810 O O . GLY B 1 298 ? -30.438 39.25 12.102 1 44.69 298 GLY B O 1
ATOM 8811 N N . LEU B 1 299 ? -29.422 38.125 13.633 1 42.22 299 LEU B N 1
ATOM 8812 C CA . LEU B 1 299 ? -28.516 37.656 12.594 1 42.22 299 LEU B CA 1
ATOM 8813 C C . LEU B 1 299 ? -29.203 36.594 11.719 1 42.22 299 LEU B C 1
ATOM 8815 O O . LEU B 1 299 ? -29.703 35.594 12.219 1 42.22 299 LEU B O 1
ATOM 8819 N N . LYS B 1 300 ? -30.031 37.188 10.891 1 40.5 300 LYS B N 1
ATOM 8820 C CA . LYS B 1 300 ? -30.672 36.219 9.984 1 40.5 300 LYS B CA 1
ATOM 8821 C C . LYS B 1 300 ? -29.75 35.062 9.648 1 40.5 300 LYS B C 1
ATOM 8823 O O . LYS B 1 300 ? -28.594 35.281 9.242 1 40.5 300 LYS B O 1
ATOM 8828 N N . ALA B 1 301 ? -29.984 34 10.32 1 43.59 301 ALA B N 1
ATOM 8829 C CA . ALA B 1 301 ? -29.297 32.781 9.938 1 43.59 301 ALA B CA 1
ATOM 8830 C C . ALA B 1 301 ? -29.062 32.719 8.43 1 43.59 301 ALA B C 1
ATOM 8832 O O . ALA B 1 301 ? -29.984 33 7.648 1 43.59 301 ALA B O 1
ATOM 8833 N N . PRO B 1 302 ? -27.797 33 7.938 1 45.06 302 PRO B N 1
ATOM 8834 C CA . PRO B 1 302 ? -27.656 32.844 6.488 1 45.06 302 PRO B CA 1
ATOM 8835 C C . PRO B 1 302 ? -28.547 31.719 5.922 1 45.06 302 PRO B C 1
ATOM 8837 O O . PRO B 1 302 ? -28.938 30.812 6.648 1 45.06 302 PRO B O 1
ATOM 8840 N N . ASP B 1 303 ? -29.297 32.125 4.918 1 47.34 303 ASP B N 1
ATOM 8841 C CA . ASP B 1 303 ? -30.109 31.156 4.172 1 47.34 303 ASP B CA 1
ATOM 8842 C C . ASP B 1 303 ? -29.359 29.828 4.004 1 47.34 303 ASP B C 1
ATOM 8844 O O . ASP B 1 303 ? -29.625 29.094 3.053 1 47.34 303 ASP B O 1
ATOM 8848 N N . VAL B 1 304 ? -28.266 29.75 4.777 1 54.28 304 VAL B N 1
ATOM 8849 C CA . VAL B 1 304 ? -27.562 28.484 4.742 1 54.28 304 VAL B CA 1
ATOM 8850 C C . VAL B 1 304 ? -27.969 27.625 5.934 1 54.28 304 VAL B C 1
ATOM 8852 O O . VAL B 1 304 ? -28.062 28.109 7.062 1 54.28 304 VAL B O 1
ATOM 8855 N N . LYS B 1 305 ? -28.734 26.641 5.715 1 58.38 305 LYS B N 1
ATOM 8856 C CA . LYS B 1 305 ? -29.062 25.656 6.742 1 58.38 305 LYS B CA 1
ATOM 8857 C C . LYS B 1 305 ? -27.797 25.016 7.316 1 58.38 305 LYS B C 1
ATOM 8859 O O . LYS B 1 305 ? -27.141 24.219 6.648 1 58.38 305 LYS B O 1
ATOM 8864 N N . LEU B 1 306 ? -27.172 25.75 8.328 1 62.75 306 LEU B N 1
ATOM 8865 C CA . LEU B 1 306 ? -26.031 25.156 9.031 1 62.75 306 LEU B CA 1
ATOM 8866 C C . LEU B 1 306 ? -26.516 24.109 10.039 1 62.75 306 LEU B C 1
ATOM 8868 O O . LEU B 1 306 ? -27.359 24.406 10.883 1 62.75 306 LEU B O 1
ATOM 8872 N N . GLY B 1 307 ? -26.297 22.734 9.734 1 67.81 307 GLY B N 1
ATOM 8873 C CA . GLY B 1 307 ? -26.625 21.641 10.648 1 67.81 307 GLY B CA 1
ATOM 8874 C C . GLY B 1 307 ? -25.406 21.094 11.375 1 67.81 307 GLY B C 1
ATOM 8875 O O . GLY B 1 307 ? -24.422 20.734 10.742 1 67.81 307 GLY B O 1
ATOM 8876 N N . ILE B 1 308 ? -25.328 21.391 12.773 1 76.81 308 ILE B N 1
ATOM 8877 C CA . ILE B 1 308 ? -24.266 20.781 13.586 1 76.81 308 ILE B CA 1
ATOM 8878 C C . ILE B 1 308 ? -24.828 19.594 14.367 1 76.81 308 ILE B C 1
ATOM 8880 O O . ILE B 1 308 ? -25.75 19.75 15.164 1 76.81 308 ILE B O 1
ATOM 8884 N N . GLU B 1 309 ? -24.406 18.422 14.008 1 83.12 309 GLU B N 1
ATOM 8885 C CA . GLU B 1 309 ? -24.844 17.203 14.68 1 83.12 309 GLU B CA 1
ATOM 8886 C C . GLU B 1 309 ? -23.734 16.609 15.531 1 83.12 309 GLU B C 1
ATOM 8888 O O . GLU B 1 309 ? -22.594 16.5 15.086 1 83.12 309 GLU B O 1
ATOM 8893 N N . LEU B 1 310 ? -24.078 16.391 16.844 1 88.5 310 LEU B N 1
ATOM 8894 C CA . LEU B 1 310 ? -23.125 15.758 17.734 1 88.5 310 LEU B CA 1
ATOM 8895 C C . LEU B 1 310 ? -23.031 14.258 17.469 1 88.5 310 LEU B C 1
ATOM 8897 O O . LEU B 1 310 ? -24.047 13.562 17.5 1 88.5 310 LEU B O 1
ATOM 8901 N N . ALA B 1 311 ? -21.906 13.742 17.094 1 85.12 311 ALA B N 1
ATOM 8902 C CA . ALA B 1 311 ? -21.719 12.32 16.828 1 85.12 311 ALA B CA 1
ATOM 8903 C C . ALA B 1 311 ? -21.484 11.547 18.125 1 85.12 311 ALA B C 1
ATOM 8905 O O . ALA B 1 311 ? -22.094 10.5 18.344 1 85.12 311 ALA B O 1
ATOM 8906 N N . GLY B 1 312 ? -20.531 12.086 18.969 1 85.94 312 GLY B N 1
ATOM 8907 C CA . GLY B 1 312 ? -20.266 11.422 20.25 1 85.94 312 GLY B CA 1
ATOM 8908 C C . GLY B 1 312 ? -19.062 11.977 20.969 1 85.94 312 GLY B C 1
ATOM 8909 O O . GLY B 1 312 ? -18.234 12.672 20.375 1 85.94 312 GLY B O 1
ATOM 8910 N N . CYS B 1 313 ? -19.078 11.773 22.266 1 90.75 313 CYS B N 1
ATOM 8911 C CA . CYS B 1 313 ? -17.938 12.156 23.109 1 90.75 313 CYS B CA 1
ATOM 8912 C C . CYS B 1 313 ? -17.281 10.93 23.719 1 90.75 313 CYS B C 1
ATOM 8914 O O . CYS B 1 313 ? -17.953 10.008 24.172 1 90.75 313 CYS B O 1
ATOM 8916 N N . VAL B 1 314 ? -16 10.883 23.625 1 90.94 314 VAL B N 1
ATOM 8917 C CA . VAL B 1 314 ? -15.258 9.719 24.094 1 90.94 314 VAL B CA 1
ATOM 8918 C C . VAL B 1 314 ? -14.281 10.133 25.188 1 90.94 314 VAL B C 1
ATOM 8920 O O . VAL B 1 314 ? -13.656 11.195 25.109 1 90.94 314 VAL B O 1
ATOM 8923 N N . THR B 1 315 ? -14.273 9.438 26.312 1 90 315 THR B N 1
ATOM 8924 C CA . THR B 1 315 ? -13.289 9.602 27.375 1 90 315 THR B CA 1
ATOM 8925 C C . THR B 1 315 ? -12.367 8.383 27.438 1 90 315 THR B C 1
ATOM 8927 O O . THR B 1 315 ? -12.656 7.344 26.844 1 90 315 THR B O 1
ATOM 8930 N N . ARG B 1 316 ? -11.203 8.523 28.047 1 87.94 316 ARG B N 1
ATOM 8931 C CA . ARG B 1 316 ? -10.242 7.434 28.172 1 87.94 316 ARG B CA 1
ATOM 8932 C C . ARG B 1 316 ? -10.836 6.266 28.938 1 87.94 316 ARG B C 1
ATOM 8934 O O . ARG B 1 316 ? -10.562 5.105 28.641 1 87.94 316 ARG B O 1
ATOM 8941 N N . GLU B 1 317 ? -11.703 6.508 29.844 1 84.19 317 GLU B N 1
ATOM 8942 C CA . GLU B 1 317 ? -12.336 5.473 30.656 1 84.19 317 GLU B CA 1
ATOM 8943 C C . GLU B 1 317 ? -13.367 4.691 29.844 1 84.19 317 GLU B C 1
ATOM 8945 O O . GLU B 1 317 ? -13.469 3.471 29.984 1 84.19 317 GLU B O 1
ATOM 8950 N N . LYS B 1 318 ? -14.055 5.457 29.062 1 83.38 318 LYS B N 1
ATOM 8951 C CA . LYS B 1 318 ? -15.07 4.805 28.234 1 83.38 318 LYS B CA 1
ATOM 8952 C C . LYS B 1 318 ? -14.43 3.883 27.203 1 83.38 318 LYS B C 1
ATOM 8954 O O . LYS B 1 318 ? -15.039 2.9 26.781 1 83.38 318 LYS B O 1
ATOM 8959 N N . LEU B 1 319 ? -13.258 4.215 26.781 1 84.94 319 LEU B N 1
ATOM 8960 C CA . LEU B 1 319 ? -12.555 3.393 25.797 1 84.94 319 LEU B CA 1
ATOM 8961 C C . LEU B 1 319 ? -12.078 2.09 26.438 1 84.94 319 LEU B C 1
ATOM 8963 O O . LEU B 1 319 ? -11.969 1.067 25.75 1 84.94 319 LEU B O 1
ATOM 8967 N N . LYS B 1 320 ? -11.836 2.055 27.703 1 79 320 LYS B N 1
ATOM 8968 C CA . LYS B 1 320 ? -11.312 0.869 28.375 1 79 320 LYS B CA 1
ATOM 8969 C C . LYS B 1 320 ? -12.438 -0.059 28.812 1 79 320 LYS B C 1
ATOM 8971 O O . LYS B 1 320 ? -12.266 -1.279 28.859 1 79 320 LYS B O 1
ATOM 8976 N N . VAL B 1 321 ? -13.609 0.551 29.078 1 73.12 321 VAL B N 1
ATOM 8977 C CA . VAL B 1 321 ? -14.711 -0.264 29.594 1 73.12 321 VAL B CA 1
ATOM 8978 C C . VAL B 1 321 ? -15.562 -0.755 28.422 1 73.12 321 VAL B C 1
ATOM 8980 O O . VAL B 1 321 ? -16.047 0.046 27.625 1 73.12 321 VAL B O 1
ATOM 8983 N N . HIS B 1 322 ? -15.438 -2.035 28.125 1 72.38 322 HIS B N 1
ATOM 8984 C CA . HIS B 1 322 ? -16.281 -2.629 27.094 1 72.38 322 HIS B CA 1
ATOM 8985 C C . HIS B 1 322 ? -17.5 -3.305 27.688 1 72.38 322 HIS B C 1
ATOM 8987 O O . HIS B 1 322 ? -17.375 -4.145 28.578 1 72.38 322 HIS B O 1
ATOM 8993 N N . GLU B 1 323 ? -18.625 -2.637 27.438 1 74.25 323 GLU B N 1
ATOM 8994 C CA . GLU B 1 323 ? -19.859 -3.262 27.906 1 74.25 323 GLU B CA 1
ATOM 8995 C C . GLU B 1 323 ? -20.031 -4.66 27.328 1 74.25 323 GLU B C 1
ATOM 8997 O O . GLU B 1 323 ? -19.828 -4.867 26.125 1 74.25 323 GLU B O 1
ATOM 9002 N N . GLN B 1 324 ? -20.078 -5.633 28.203 1 79 324 GLN B N 1
ATOM 9003 C CA . GLN B 1 324 ? -20.297 -7.012 27.766 1 79 324 GLN B CA 1
ATOM 9004 C C . GLN B 1 324 ? -21.75 -7.25 27.375 1 79 324 GLN B C 1
ATOM 9006 O O . GLN B 1 324 ? -22.609 -7.43 28.25 1 79 324 GLN B O 1
ATOM 9011 N N . SER B 1 325 ? -22.094 -7.102 26.141 1 84.81 325 SER B N 1
ATOM 9012 C CA . SER B 1 325 ? -23.438 -7.387 25.641 1 84.81 325 SER B CA 1
ATOM 9013 C C . SER B 1 325 ? -23.656 -8.891 25.453 1 84.81 325 SER B C 1
ATOM 9015 O O . SER B 1 325 ? -22.688 -9.648 25.359 1 84.81 325 SER B O 1
ATOM 9017 N N . ALA B 1 326 ? -24.859 -9.367 25.531 1 88.25 326 ALA B N 1
ATOM 9018 C CA . ALA B 1 326 ? -25.234 -10.766 25.328 1 88.25 326 ALA B CA 1
ATOM 9019 C C . ALA B 1 326 ? -24.828 -11.25 23.938 1 88.25 326 ALA B C 1
ATOM 9021 O O . ALA B 1 326 ? -24.406 -12.406 23.781 1 88.25 326 ALA B O 1
ATOM 9022 N N . THR B 1 327 ? -24.938 -10.375 23.031 1 89.12 327 THR B N 1
ATOM 9023 C CA . THR B 1 327 ? -24.547 -10.75 21.672 1 89.12 327 THR B CA 1
ATOM 9024 C C . THR B 1 327 ? -23.047 -10.984 21.594 1 89.12 327 THR B C 1
ATOM 9026 O O . THR B 1 327 ? -22.594 -11.898 20.891 1 89.12 327 THR B O 1
ATOM 9029 N N . LEU B 1 328 ? -22.312 -10.227 22.266 1 91.62 328 LEU B N 1
ATOM 9030 C CA . LEU B 1 328 ? -20.875 -10.398 22.281 1 91.62 328 LEU B CA 1
ATOM 9031 C C . LEU B 1 328 ? -20.469 -11.695 22.969 1 91.62 328 LEU B C 1
ATOM 9033 O O . LEU B 1 328 ? -19.562 -12.398 22.516 1 91.62 328 LEU B O 1
ATOM 9037 N N . LEU B 1 329 ? -21.172 -12.039 24.047 1 92.94 329 LEU B N 1
ATOM 9038 C CA . LEU B 1 329 ? -20.891 -13.281 24.75 1 92.94 329 LEU B CA 1
ATOM 9039 C C . LEU B 1 329 ? -21.219 -14.492 23.891 1 92.94 329 LEU B C 1
ATOM 9041 O O . LEU B 1 329 ? -20.453 -15.453 23.828 1 92.94 329 LEU B O 1
ATOM 9045 N N . ALA B 1 330 ? -22.375 -14.398 23.297 1 93.19 330 ALA B N 1
ATOM 9046 C CA . ALA B 1 330 ? -22.766 -15.492 22.406 1 93.19 330 ALA B CA 1
ATOM 9047 C C . ALA B 1 330 ? -21.766 -15.664 21.266 1 93.19 330 ALA B C 1
ATOM 9049 O O . ALA B 1 330 ? -21.359 -16.781 20.953 1 93.19 330 ALA B O 1
ATOM 9050 N N . ALA B 1 331 ? -21.422 -14.578 20.656 1 93.88 331 ALA B N 1
ATOM 9051 C CA . ALA B 1 331 ? -20.469 -14.633 19.562 1 93.88 331 ALA B CA 1
ATOM 9052 C C . ALA B 1 331 ? -19.109 -15.164 20.031 1 93.88 331 ALA B C 1
ATOM 9054 O O . ALA B 1 331 ? -18.484 -15.969 19.344 1 93.88 331 ALA B O 1
ATOM 9055 N N . SER B 1 332 ? -18.656 -14.781 21.203 1 93.88 332 SER B N 1
ATOM 9056 C CA . SER B 1 332 ? -17.375 -15.211 21.734 1 93.88 332 SER B CA 1
ATOM 9057 C C . SER B 1 332 ? -17.375 -16.703 22.078 1 93.88 332 SER B C 1
ATOM 9059 O O . SER B 1 332 ? -16.375 -17.391 21.891 1 93.88 332 SER B O 1
ATOM 9061 N N . ILE B 1 333 ? -18.5 -17.156 22.531 1 95.81 333 ILE B N 1
ATOM 9062 C CA . ILE B 1 333 ? -18.609 -18.578 22.859 1 95.81 333 ILE B CA 1
ATOM 9063 C C . ILE B 1 333 ? -18.578 -19.406 21.578 1 95.81 333 ILE B C 1
ATOM 9065 O O . ILE B 1 333 ? -17.859 -20.406 21.484 1 95.81 333 ILE B O 1
ATOM 9069 N N . ILE B 1 334 ? -19.297 -18.969 20.594 1 95.69 334 ILE B N 1
ATOM 9070 C CA . ILE B 1 334 ? -19.375 -19.719 19.344 1 95.69 334 ILE B CA 1
ATOM 9071 C C . ILE B 1 334 ? -18 -19.719 18.672 1 95.69 334 ILE B C 1
ATOM 9073 O O . ILE B 1 334 ? -17.531 -20.766 18.219 1 95.69 334 ILE B O 1
ATOM 9077 N N . VAL B 1 335 ? -17.344 -18.594 18.609 1 95.31 335 VAL B N 1
ATOM 9078 C CA . VAL B 1 335 ? -16.016 -18.516 18 1 95.31 335 VAL B CA 1
ATOM 9079 C C . VAL B 1 335 ? -15.008 -19.297 18.828 1 95.31 335 VAL B C 1
ATOM 9081 O O . VAL B 1 335 ? -14.125 -19.953 18.281 1 95.31 335 VAL B O 1
ATOM 9084 N N . GLY B 1 336 ? -15.219 -19.266 20.172 1 96.12 336 GLY B N 1
ATOM 9085 C CA . GLY B 1 336 ? -14.352 -20.031 21.047 1 96.12 336 GLY B CA 1
ATOM 9086 C C . GLY B 1 336 ? -14.469 -21.531 20.828 1 96.12 336 GLY B C 1
ATOM 9087 O O . GLY B 1 336 ? -13.461 -22.234 20.766 1 96.12 336 GLY B O 1
ATOM 9088 N N . VAL B 1 337 ? -15.648 -21.953 20.672 1 96.69 337 VAL B N 1
ATOM 9089 C CA . VAL B 1 337 ? -15.891 -23.375 20.453 1 96.69 337 VAL B CA 1
ATOM 9090 C C . VAL B 1 337 ? -15.32 -23.781 19.094 1 96.69 337 VAL B C 1
ATOM 9092 O O . VAL B 1 337 ? -14.688 -24.844 18.969 1 96.69 337 VAL B O 1
ATOM 9095 N N . LEU B 1 338 ? -15.508 -23 18.094 1 96.44 338 LEU B N 1
ATOM 9096 C CA . LEU B 1 338 ? -14.984 -23.312 16.766 1 96.44 338 LEU B CA 1
ATOM 9097 C C . LEU B 1 338 ? -13.461 -23.312 16.766 1 96.44 338 LEU B C 1
ATOM 9099 O O . LEU B 1 338 ? -12.844 -24.156 16.109 1 96.44 338 LEU B O 1
ATOM 9103 N N . LEU B 1 339 ? -12.859 -22.422 17.531 1 97 339 LEU B N 1
ATOM 9104 C CA . LEU B 1 339 ? -11.406 -22.375 17.609 1 97 339 LEU B CA 1
ATOM 9105 C C . LEU B 1 339 ? -10.852 -23.625 18.281 1 97 339 LEU B C 1
ATOM 9107 O O . LEU B 1 339 ? -9.828 -24.156 17.859 1 97 339 LEU B O 1
ATOM 9111 N N . VAL B 1 340 ? -11.555 -24.094 19.297 1 96.94 340 VAL B N 1
ATOM 9112 C CA . VAL B 1 340 ? -11.133 -25.297 19.984 1 96.94 340 VAL B CA 1
ATOM 9113 C C . VAL B 1 340 ? -11.258 -26.5 19.047 1 96.94 340 VAL B C 1
ATOM 9115 O O . VAL B 1 340 ? -10.383 -27.359 19.016 1 96.94 340 VAL B O 1
ATOM 9118 N N . LEU B 1 341 ? -12.312 -26.531 18.266 1 96.69 341 LEU B N 1
ATOM 9119 C CA . LEU B 1 341 ? -12.516 -27.609 17.328 1 96.69 341 LEU B CA 1
ATOM 9120 C C . LEU B 1 341 ? -11.453 -27.594 16.234 1 96.69 341 LEU B C 1
ATOM 9122 O O . LEU B 1 341 ? -10.984 -28.656 15.789 1 96.69 341 LEU B O 1
ATOM 9126 N N . VAL B 1 342 ? -11.055 -26.422 15.797 1 96.94 342 VAL B N 1
ATOM 9127 C CA . VAL B 1 342 ? -10.039 -26.312 14.758 1 96.94 342 VAL B CA 1
ATOM 9128 C C . VAL B 1 342 ? -8.688 -26.766 15.305 1 96.94 342 VAL B C 1
ATOM 9130 O O . VAL B 1 342 ? -7.93 -27.453 14.617 1 96.94 342 VAL B O 1
ATOM 9133 N N . VAL B 1 343 ? -8.391 -26.438 16.578 1 96.38 343 VAL B N 1
ATOM 9134 C CA . VAL B 1 343 ? -7.129 -26.844 17.188 1 96.38 343 VAL B CA 1
ATOM 9135 C C . VAL B 1 343 ? -7.121 -28.359 17.391 1 96.38 343 VAL B C 1
ATOM 9137 O O . VAL B 1 343 ? -6.137 -29.031 17.047 1 96.38 343 VAL B O 1
ATOM 9140 N N . LEU B 1 344 ? -8.227 -28.906 17.859 1 96.19 344 LEU B N 1
ATOM 9141 C CA . LEU B 1 344 ? -8.344 -30.359 18.047 1 96.19 344 LEU B CA 1
ATOM 9142 C C . LEU B 1 344 ? -8.297 -31.078 16.719 1 96.19 344 LEU B C 1
ATOM 9144 O O . LEU B 1 344 ? -7.66 -32.125 16.594 1 96.19 344 LEU B O 1
ATOM 9148 N N . GLY B 1 345 ? -9.016 -30.469 15.773 1 95.94 345 GLY B N 1
ATOM 9149 C CA . GLY B 1 345 ? -9 -31.078 14.445 1 95.94 345 GLY B CA 1
ATOM 9150 C C . GLY B 1 345 ? -7.621 -31.078 13.812 1 95.94 345 GLY B C 1
ATOM 9151 O O . GLY B 1 345 ? -7.242 -32.031 13.141 1 95.94 345 GLY B O 1
ATOM 9152 N N . THR B 1 346 ? -6.844 -30.094 14 1 95.94 346 THR B N 1
ATOM 9153 C CA . THR B 1 346 ? -5.504 -30 13.438 1 95.94 346 THR B CA 1
ATOM 9154 C C . THR B 1 346 ? -4.562 -31 14.125 1 95.94 346 THR B C 1
ATOM 9156 O O . THR B 1 346 ? -3.713 -31.609 13.469 1 95.94 346 THR B O 1
ATOM 9159 N N . LEU B 1 347 ? -4.727 -31.234 15.43 1 95 347 LEU B N 1
ATOM 9160 C CA . LEU B 1 347 ? -3.898 -32.188 16.156 1 95 347 LEU B CA 1
ATOM 9161 C C . LEU B 1 347 ? -4.199 -33.625 15.734 1 95 347 LEU B C 1
ATOM 9163 O O . LEU B 1 347 ? -3.283 -34.406 15.523 1 95 347 LEU B O 1
ATOM 9167 N N . VAL B 1 348 ? -5.426 -33.938 15.586 1 93.88 348 VAL B N 1
ATOM 9168 C CA . VAL B 1 348 ? -5.828 -35.281 15.156 1 93.88 348 VAL B CA 1
ATOM 9169 C C . VAL B 1 348 ? -5.359 -35.531 13.727 1 93.88 348 VAL B C 1
ATOM 9171 O O . VAL B 1 348 ? -4.926 -36.625 13.383 1 93.88 348 VAL B O 1
ATOM 9174 N N . ASP B 1 349 ? -5.512 -34.469 12.93 1 92.69 349 ASP B N 1
ATOM 9175 C CA . ASP B 1 349 ? -5.062 -34.594 11.547 1 92.69 349 ASP B CA 1
ATOM 9176 C C . ASP B 1 349 ? -3.553 -34.812 11.484 1 92.69 349 ASP B C 1
ATOM 9178 O O . ASP B 1 349 ? -3.074 -35.625 10.672 1 92.69 349 ASP B O 1
ATOM 9182 N N . ALA B 1 350 ? -2.781 -34.125 12.312 1 90.44 350 ALA B N 1
ATOM 9183 C CA . ALA B 1 350 ? -1.332 -34.312 12.352 1 90.44 350 ALA B CA 1
ATOM 9184 C C . ALA B 1 350 ? -0.965 -35.719 12.789 1 90.44 350 ALA B C 1
ATOM 9186 O O . ALA B 1 350 ? -0.05 -36.344 12.234 1 90.44 350 ALA B O 1
ATOM 9187 N N . MET B 1 351 ? -1.66 -36.25 13.711 1 90.88 351 MET B N 1
ATOM 9188 C CA . MET B 1 351 ? -1.422 -37.625 14.18 1 90.88 351 MET B CA 1
ATOM 9189 C C . MET B 1 351 ? -1.783 -38.625 13.094 1 90.88 351 MET B C 1
ATOM 9191 O O . MET B 1 351 ? -1.068 -39.625 12.898 1 90.88 351 MET B O 1
ATOM 9195 N N . PHE B 1 352 ? -2.9 -38.344 12.492 1 89.44 352 PHE B N 1
ATOM 9196 C CA . PHE B 1 352 ? -3.336 -39.188 11.398 1 89.44 352 PHE B CA 1
ATOM 9197 C C . PHE B 1 352 ? -2.305 -39.219 10.281 1 89.44 352 PHE B C 1
ATOM 9199 O O . PHE B 1 352 ? -1.993 -40.281 9.734 1 89.44 352 PHE B O 1
ATOM 9206 N N . LEU B 1 353 ? -1.795 -38.094 9.859 1 87.06 353 LEU B N 1
ATOM 9207 C CA . LEU B 1 353 ? -0.834 -37.969 8.773 1 87.06 353 LEU B CA 1
ATOM 9208 C C . LEU B 1 353 ? 0.485 -38.656 9.141 1 87.06 353 LEU B C 1
ATOM 9210 O O . LEU B 1 353 ? 1.146 -39.25 8.281 1 87.06 353 LEU B O 1
ATOM 9214 N N . VAL B 1 354 ? 0.889 -38.594 10.422 1 84.12 354 VAL B N 1
ATOM 9215 C CA . VAL B 1 354 ? 2.107 -39.25 10.875 1 84.12 354 VAL B CA 1
ATOM 9216 C C . VAL B 1 354 ? 1.938 -40.781 10.773 1 84.12 354 VAL B C 1
ATOM 9218 O O . VAL B 1 354 ? 2.857 -41.469 10.367 1 84.12 354 VAL B O 1
ATOM 9221 N N . LEU B 1 355 ? 0.76 -41.25 11.062 1 83.69 355 LEU B N 1
ATOM 9222 C CA . LEU B 1 355 ? 0.479 -42.688 11 1 83.69 355 LEU B CA 1
ATOM 9223 C C . LEU B 1 355 ? 0.444 -43.188 9.555 1 83.69 355 LEU B C 1
ATOM 9225 O O . LEU B 1 355 ? 0.984 -44.25 9.234 1 83.69 355 LEU B O 1
ATOM 9229 N N . VAL B 1 356 ? -0.224 -42.375 8.734 1 82.81 356 VAL B N 1
ATOM 9230 C CA . VAL B 1 356 ? -0.329 -42.719 7.324 1 82.81 356 VAL B CA 1
ATOM 9231 C C . VAL B 1 356 ? 1.054 -42.688 6.68 1 82.81 356 VAL B C 1
ATOM 9233 O O . VAL B 1 356 ? 1.393 -43.562 5.875 1 82.81 356 VAL B O 1
ATOM 9236 N N . ASN B 1 357 ? 1.867 -41.688 7.004 1 77.88 357 ASN B N 1
ATOM 9237 C CA . ASN B 1 357 ? 3.211 -41.562 6.445 1 77.88 357 ASN B CA 1
ATOM 9238 C C . ASN B 1 357 ? 4.105 -42.719 6.902 1 77.88 357 ASN B C 1
ATOM 9240 O O . ASN B 1 357 ? 4.949 -43.188 6.141 1 77.88 357 ASN B O 1
ATOM 9244 N N . ARG B 1 358 ? 3.898 -43.188 8.078 1 77.81 358 ARG B N 1
ATOM 9245 C CA . ARG B 1 358 ? 4.648 -44.344 8.586 1 77.81 358 ARG B CA 1
ATOM 9246 C C . ARG B 1 358 ? 4.289 -45.594 7.82 1 77.81 358 ARG B C 1
ATOM 9248 O O . ARG B 1 358 ? 5.164 -46.406 7.496 1 77.81 358 ARG B O 1
ATOM 9255 N N . GLU B 1 359 ? 3.051 -45.688 7.496 1 79.31 359 GLU B N 1
ATOM 9256 C CA . GLU B 1 359 ? 2.602 -46.844 6.742 1 79.31 359 GLU B CA 1
ATOM 9257 C C . GLU B 1 359 ? 3.096 -46.781 5.301 1 79.31 359 GLU B C 1
ATOM 9259 O O . GLU B 1 359 ? 3.48 -47.812 4.734 1 79.31 359 GLU B O 1
ATOM 9264 N N . PHE B 1 360 ? 2.973 -45.562 4.73 1 76.69 360 PHE B N 1
ATOM 9265 C CA . PHE B 1 360 ? 3.434 -45.406 3.355 1 76.69 360 PHE B CA 1
ATOM 9266 C C . PHE B 1 360 ? 4.945 -45.594 3.266 1 76.69 360 PHE B C 1
ATOM 9268 O O . PHE B 1 360 ? 5.449 -46.125 2.287 1 76.69 360 PHE B O 1
ATOM 9275 N N . ALA B 1 361 ? 5.727 -44.969 4.098 1 67.94 361 ALA B N 1
ATOM 9276 C CA . ALA B 1 361 ? 7.172 -45.156 4.141 1 67.94 361 ALA B CA 1
ATOM 9277 C C . ALA B 1 361 ? 7.527 -46.656 4.262 1 67.94 361 ALA B C 1
ATOM 9279 O O . ALA B 1 361 ? 8.492 -47.094 3.648 1 67.94 361 ALA B O 1
ATOM 9280 N N . ALA B 1 362 ? 6.742 -47.375 4.91 1 69.69 362 ALA B N 1
ATOM 9281 C CA . ALA B 1 362 ? 6.949 -48.812 5.062 1 69.69 362 ALA B CA 1
ATOM 9282 C C . ALA B 1 362 ? 6.676 -49.531 3.754 1 69.69 362 ALA B C 1
ATOM 9284 O O . ALA B 1 362 ? 7.363 -50.531 3.428 1 69.69 362 ALA B O 1
ATOM 9285 N N . LYS B 1 363 ? 5.777 -48.906 2.865 1 71.06 363 LYS B N 1
ATOM 9286 C CA . LYS B 1 363 ? 5.402 -49.562 1.602 1 71.06 363 LYS B CA 1
ATOM 9287 C C . LYS B 1 363 ? 6.094 -48.875 0.423 1 71.06 363 LYS B C 1
ATOM 9289 O O . LYS B 1 363 ? 5.879 -49.25 -0.731 1 71.06 363 LYS B O 1
ATOM 9294 N N . GLU B 1 364 ? 7.047 -47.844 0.583 1 61.59 364 GLU B N 1
ATOM 9295 C CA . GLU B 1 364 ? 7.84 -47.094 -0.401 1 61.59 364 GLU B CA 1
ATOM 9296 C C . GLU B 1 364 ? 6.941 -46.344 -1.374 1 61.59 364 GLU B C 1
ATOM 9298 O O . GLU B 1 364 ? 7.219 -46.312 -2.574 1 61.59 364 GLU B O 1
ATOM 9303 N N . ILE B 1 365 ? 5.66 -46 -0.982 1 59.38 365 ILE B N 1
ATOM 9304 C CA . ILE B 1 365 ? 4.777 -45.219 -1.847 1 59.38 365 ILE B CA 1
ATOM 9305 C C . ILE B 1 365 ? 4.984 -43.719 -1.595 1 59.38 365 ILE B C 1
ATOM 9307 O O . ILE B 1 365 ? 4.906 -43.281 -0.453 1 59.38 365 ILE B O 1
ATOM 9311 N N . VAL B 1 366 ? 5.805 -43.031 -2.543 1 52.47 366 VAL B N 1
ATOM 9312 C CA . VAL B 1 366 ? 6.035 -41.594 -2.426 1 52.47 366 VAL B CA 1
ATOM 9313 C C . VAL B 1 366 ? 4.773 -40.844 -2.828 1 52.47 366 VAL B C 1
ATOM 9315 O O . VAL B 1 366 ? 4.375 -40.844 -3.996 1 52.47 366 VAL B O 1
ATOM 9318 N N . LYS B 1 367 ? 3.604 -40.719 -2.145 1 57.88 367 LYS B N 1
ATOM 9319 C CA . LYS B 1 367 ? 2.525 -39.969 -2.758 1 57.88 367 LYS B CA 1
ATOM 9320 C C . LYS B 1 367 ? 2.535 -38.5 -2.268 1 57.88 367 LYS B C 1
ATOM 9322 O O . LYS B 1 367 ? 2.627 -38.25 -1.064 1 57.88 367 LYS B O 1
ATOM 9327 N N . SER B 1 368 ? 2.695 -37.469 -2.996 1 58.28 368 SER B N 1
ATOM 9328 C CA . SER B 1 368 ? 2.777 -36 -2.877 1 58.28 368 SER B CA 1
ATOM 9329 C C . SER B 1 368 ? 1.479 -35.438 -2.33 1 58.28 368 SER B C 1
ATOM 9331 O O . SER B 1 368 ? 1.462 -34.281 -1.828 1 58.28 368 SER B O 1
ATOM 9333 N N . HIS B 1 369 ? 0.363 -36.344 -2.104 1 66.56 369 HIS B N 1
ATOM 9334 C CA . HIS B 1 369 ? -0.893 -35.719 -1.701 1 66.56 369 HIS B CA 1
ATOM 9335 C C . HIS B 1 369 ? -1.599 -36.531 -0.629 1 66.56 369 HIS B C 1
ATOM 9337 O O . HIS B 1 369 ? -2.781 -36.875 -0.767 1 66.56 369 HIS B O 1
ATOM 9343 N N . SER B 1 370 ? -0.893 -36.812 0.547 1 72.62 370 SER B N 1
ATOM 9344 C CA . SER B 1 370 ? -1.406 -37.625 1.646 1 72.62 370 SER B CA 1
ATOM 9345 C C . SER B 1 370 ? -2.576 -36.938 2.342 1 72.62 370 SER B C 1
ATOM 9347 O O . SER B 1 370 ? -3.41 -37.594 2.965 1 72.62 370 SER B O 1
ATOM 9349 N N . TYR B 1 371 ? -2.686 -35.562 2.25 1 78.19 371 TYR B N 1
ATOM 9350 C CA . TYR B 1 371 ? -3.729 -34.812 2.949 1 78.19 371 TYR B CA 1
ATOM 9351 C C . TYR B 1 371 ? -5.094 -35.094 2.328 1 78.19 371 TYR B C 1
ATOM 9353 O O . TYR B 1 371 ? -6.125 -34.781 2.936 1 78.19 371 TYR B O 1
ATOM 9361 N N . GLU B 1 372 ? -5.133 -35.719 1.188 1 78 372 GLU B N 1
ATOM 9362 C CA . GLU B 1 372 ? -6.395 -35.969 0.503 1 78 372 GLU B CA 1
ATOM 9363 C C . GLU B 1 372 ? -6.965 -37.344 0.888 1 78 372 GLU B C 1
ATOM 9365 O O . GLU B 1 372 ? -8.125 -37.625 0.593 1 78 372 GLU B O 1
ATOM 9370 N N . ILE B 1 373 ? -6.16 -38.062 1.678 1 80.19 373 ILE B N 1
ATOM 9371 C CA . ILE B 1 373 ? -6.594 -39.406 2.055 1 80.19 373 ILE B CA 1
ATOM 9372 C C . ILE B 1 373 ? -7.625 -39.312 3.18 1 80.19 373 ILE B C 1
ATOM 9374 O O . ILE B 1 373 ? -7.422 -38.594 4.156 1 80.19 373 ILE B O 1
ATOM 9378 N N . ASN B 1 374 ? -8.805 -39.969 2.992 1 80.88 374 ASN B N 1
ATOM 9379 C CA . ASN B 1 374 ? -9.875 -39.969 3.984 1 80.88 374 ASN B CA 1
ATOM 9380 C C . ASN B 1 374 ? -9.68 -41.062 5.016 1 80.88 374 ASN B C 1
ATOM 9382 O O . ASN B 1 374 ? -9.18 -42.156 4.684 1 80.88 374 ASN B O 1
ATOM 9386 N N . ALA B 1 375 ? -9.984 -40.781 6.207 1 84.25 375 ALA B N 1
ATOM 9387 C CA . ALA B 1 375 ? -9.898 -41.75 7.293 1 84.25 375 ALA B CA 1
ATOM 9388 C C . ALA B 1 375 ? -11.07 -42.719 7.242 1 84.25 375 ALA B C 1
ATOM 9390 O O . ALA B 1 375 ? -12.18 -42.375 6.84 1 84.25 375 ALA B O 1
ATOM 9391 N N . GLU B 1 376 ? -10.875 -43.969 7.691 1 82 376 GLU B N 1
ATOM 9392 C CA . GLU B 1 376 ? -11.922 -44.969 7.734 1 82 376 GLU B CA 1
ATOM 9393 C C . GLU B 1 376 ? -12.906 -44.719 8.875 1 82 376 GLU B C 1
ATOM 9395 O O . GLU B 1 376 ? -14.109 -44.906 8.719 1 82 376 GLU B O 1
ATOM 9400 N N . ASN B 1 377 ? -12.336 -44.219 9.961 1 85.94 377 ASN B N 1
ATOM 9401 C CA . ASN B 1 377 ? -13.18 -43.906 11.109 1 85.94 377 ASN B CA 1
ATOM 9402 C C . ASN B 1 377 ? -13.922 -42.594 10.898 1 85.94 377 ASN B C 1
ATOM 9404 O O . ASN B 1 377 ? -13.305 -41.562 10.648 1 85.94 377 ASN B O 1
ATOM 9408 N N . HIS B 1 378 ? -15.281 -42.688 11.086 1 87.56 378 HIS B N 1
ATOM 9409 C CA . HIS B 1 378 ? -16.141 -41.562 10.812 1 87.56 378 HIS B CA 1
ATOM 9410 C C . HIS B 1 378 ? -15.891 -40.406 11.797 1 87.56 378 HIS B C 1
ATOM 9412 O O . HIS B 1 378 ? -15.938 -39.25 11.43 1 87.56 378 HIS B O 1
ATOM 9418 N N . TYR B 1 379 ? -15.578 -40.719 13.016 1 88.88 379 TYR B N 1
ATOM 9419 C CA . TYR B 1 379 ? -15.352 -39.688 14.023 1 88.88 379 TYR B CA 1
ATOM 9420 C C . TYR B 1 379 ? -14.055 -38.938 13.75 1 88.88 379 TYR B C 1
ATOM 9422 O O . TYR B 1 379 ? -13.984 -37.719 13.914 1 88.88 379 TYR B O 1
ATOM 9430 N N . VAL B 1 380 ? -13.125 -39.688 13.273 1 90.31 380 VAL B N 1
ATOM 9431 C CA . VAL B 1 380 ? -11.844 -39.062 12.953 1 90.31 380 VAL B CA 1
ATOM 9432 C C . VAL B 1 380 ? -11.992 -38.188 11.719 1 90.31 380 VAL B C 1
ATOM 9434 O O . VAL B 1 380 ? -11.414 -37.094 11.656 1 90.31 380 VAL B O 1
ATOM 9437 N N . GLN B 1 381 ? -12.883 -38.625 10.906 1 90.5 381 GLN B N 1
ATOM 9438 C CA . GLN B 1 381 ? -13.07 -37.844 9.68 1 90.5 381 GLN B CA 1
ATOM 9439 C C . GLN B 1 381 ? -13.82 -36.562 9.953 1 90.5 381 GLN B C 1
ATOM 9441 O O . GLN B 1 381 ? -13.547 -35.531 9.32 1 90.5 381 GLN B O 1
ATOM 9446 N N . VAL B 1 382 ? -14.719 -36.656 10.852 1 91.94 382 VAL B N 1
ATOM 9447 C CA . VAL B 1 382 ? -15.477 -35.438 11.211 1 91.94 382 VAL B CA 1
ATOM 9448 C C . VAL B 1 382 ? -14.555 -34.438 11.891 1 91.94 382 VAL B C 1
ATOM 9450 O O . VAL B 1 382 ? -14.633 -33.25 11.625 1 91.94 382 VAL B O 1
ATOM 9453 N N . LEU B 1 383 ? -13.641 -34.875 12.68 1 92.5 383 LEU B N 1
ATOM 9454 C CA . LEU B 1 383 ? -12.719 -33.969 13.352 1 92.5 383 LEU B CA 1
ATOM 9455 C C . LEU B 1 383 ? -11.664 -33.469 12.375 1 92.5 383 LEU B C 1
ATOM 9457 O O . LEU B 1 383 ? -11.203 -32.312 12.508 1 92.5 383 LEU B O 1
ATOM 9461 N N . ARG B 1 384 ? -11.336 -34.219 11.406 1 93.5 384 ARG B N 1
ATOM 9462 C CA . ARG B 1 384 ? -10.359 -33.812 10.406 1 93.5 384 ARG B CA 1
ATOM 9463 C C . ARG B 1 384 ? -10.922 -32.719 9.484 1 93.5 384 ARG B C 1
ATOM 9465 O O . ARG B 1 384 ? -10.164 -32.031 8.82 1 93.5 384 ARG B O 1
ATOM 9472 N N . ALA B 1 385 ? -12.242 -32.688 9.453 1 93.94 385 ALA B N 1
ATOM 9473 C CA . ALA B 1 385 ? -12.875 -31.656 8.641 1 93.94 385 ALA B CA 1
ATOM 9474 C C . ALA B 1 385 ? -12.586 -30.266 9.203 1 93.94 385 ALA B C 1
ATOM 9476 O O . ALA B 1 385 ? -12.602 -29.281 8.461 1 93.94 385 ALA B O 1
ATOM 9477 N N . PHE B 1 386 ? -12.234 -30.219 10.508 1 95.69 386 PHE B N 1
ATOM 9478 C CA . PHE B 1 386 ? -11.961 -28.938 11.156 1 95.69 386 PHE B CA 1
ATOM 9479 C C . PHE B 1 386 ? -10.469 -28.641 11.164 1 95.69 386 PHE B C 1
ATOM 9481 O O . PHE B 1 386 ? -10.031 -27.641 11.742 1 95.69 386 PHE B O 1
ATOM 9488 N N . SER B 1 387 ? -9.711 -29.406 10.5 1 95.62 387 SER B N 1
ATOM 9489 C CA . SER B 1 387 ? -8.266 -29.219 10.5 1 95.62 387 SER B CA 1
ATOM 9490 C C . SER B 1 387 ? -7.863 -28.016 9.648 1 95.62 387 SER B C 1
ATOM 9492 O O . SER B 1 387 ? -8.219 -27.938 8.477 1 95.62 387 SER B O 1
ATOM 9494 N N . ALA B 1 388 ? -7.113 -27.094 10.273 1 95.06 388 ALA B N 1
ATOM 9495 C CA . ALA B 1 388 ? -6.648 -25.906 9.57 1 95.06 388 ALA B CA 1
ATOM 9496 C C . ALA B 1 388 ? -5.57 -26.266 8.547 1 95.06 388 ALA B C 1
ATOM 9498 O O . ALA B 1 388 ? -5.465 -25.625 7.492 1 95.06 388 ALA B O 1
ATOM 9499 N N . TYR B 1 389 ? -4.785 -27.297 8.789 1 91.56 389 TYR B N 1
ATOM 9500 C CA . TYR B 1 389 ? -3.717 -27.719 7.887 1 91.56 389 TYR B CA 1
ATOM 9501 C C . TYR B 1 389 ? -4.289 -28.312 6.609 1 91.56 389 TYR B C 1
ATOM 9503 O O . TYR B 1 389 ? -3.91 -27.922 5.504 1 91.56 389 TYR B O 1
ATOM 9511 N N . ARG B 1 390 ? -5.172 -29.219 6.762 1 91.38 390 ARG B N 1
ATOM 9512 C CA . ARG B 1 390 ? -5.793 -29.875 5.617 1 91.38 390 ARG B CA 1
ATOM 9513 C C . ARG B 1 390 ? -6.562 -28.875 4.758 1 91.38 390 ARG B C 1
ATOM 9515 O O . ARG B 1 390 ? -6.43 -28.875 3.533 1 91.38 390 ARG B O 1
ATOM 9522 N N . ASN B 1 391 ? -7.285 -28 5.453 1 93.94 391 ASN B N 1
ATOM 9523 C CA . ASN B 1 391 ? -8.094 -27.031 4.734 1 93.94 391 ASN B CA 1
ATOM 9524 C C . ASN B 1 391 ? -7.23 -25.969 4.066 1 93.94 391 ASN B C 1
ATOM 9526 O O . ASN B 1 391 ? -7.582 -25.453 2.998 1 93.94 391 ASN B O 1
ATOM 9530 N N . PHE B 1 392 ? -6.145 -25.625 4.668 1 92.94 392 PHE B N 1
ATOM 9531 C CA . PHE B 1 392 ? -5.25 -24.641 4.074 1 92.94 392 PHE B CA 1
ATOM 9532 C C . PHE B 1 392 ? -4.562 -25.203 2.838 1 92.94 392 PHE B C 1
ATOM 9534 O O . PHE B 1 392 ? -4.406 -24.5 1.834 1 92.94 392 PHE B O 1
ATOM 9541 N N . ARG B 1 393 ? -4.184 -26.469 2.865 1 88.31 393 ARG B N 1
ATOM 9542 C CA . ARG B 1 393 ? -3.557 -27.109 1.719 1 88.31 393 ARG B CA 1
ATOM 9543 C C . ARG B 1 393 ? -4.543 -27.25 0.563 1 88.31 393 ARG B C 1
ATOM 9545 O O . ARG B 1 393 ? -4.168 -27.109 -0.602 1 88.31 393 ARG B O 1
ATOM 9552 N N . LYS B 1 394 ? -5.75 -27.5 0.956 1 89.56 394 LYS B N 1
ATOM 9553 C CA . LYS B 1 394 ? -6.773 -27.594 -0.078 1 89.56 394 LYS B CA 1
ATOM 9554 C C . LYS B 1 394 ? -7.066 -26.234 -0.688 1 89.56 394 LYS B C 1
ATOM 9556 O O . LYS B 1 394 ? -7.367 -26.125 -1.879 1 89.56 394 LYS B O 1
ATOM 9561 N N . LEU B 1 395 ? -7.016 -25.219 0.13 1 91.38 395 LEU B N 1
ATOM 9562 C CA . LEU B 1 395 ? -7.219 -23.859 -0.342 1 91.38 395 LEU B CA 1
ATOM 9563 C C . LEU B 1 395 ? -6.117 -23.453 -1.317 1 91.38 395 LEU B C 1
ATOM 9565 O O . LEU B 1 395 ? -6.391 -22.812 -2.336 1 91.38 395 LEU B O 1
ATOM 9569 N N . MET B 1 396 ? -4.852 -23.891 -1.026 1 87.25 396 MET B N 1
ATOM 9570 C CA . MET B 1 396 ? -3.703 -23.469 -1.819 1 87.25 396 MET B CA 1
ATOM 9571 C C . MET B 1 396 ? -3.457 -24.438 -2.977 1 87.25 396 MET B C 1
ATOM 9573 O O . MET B 1 396 ? -2.545 -24.219 -3.779 1 87.25 396 MET B O 1
ATOM 9577 N N . SER B 1 397 ? -4.312 -25.359 -3.105 1 83.5 397 SER B N 1
ATOM 9578 C CA . SER B 1 397 ? -4.113 -26.328 -4.176 1 83.5 397 SER B CA 1
ATOM 9579 C C . SER B 1 397 ? -4.375 -25.719 -5.543 1 83.5 397 SER B C 1
ATOM 9581 O O . SER B 1 397 ? -5.324 -24.938 -5.711 1 83.5 397 SER B O 1
ATOM 9583 N N . GLY B 1 398 ? -3.422 -25.703 -6.43 1 72.5 398 GLY B N 1
ATOM 9584 C CA . GLY B 1 398 ? -3.512 -25.156 -7.77 1 72.5 398 GLY B CA 1
ATOM 9585 C C . GLY B 1 398 ? -4.262 -26.047 -8.734 1 72.5 398 GLY B C 1
ATOM 9586 O O . GLY B 1 398 ? -4.289 -25.781 -9.938 1 72.5 398 GLY B O 1
ATOM 9587 N N . ARG B 1 399 ? -4.926 -27.109 -8.312 1 74.75 399 ARG B N 1
ATOM 9588 C CA . ARG B 1 399 ? -5.609 -28.016 -9.227 1 74.75 399 ARG B CA 1
ATOM 9589 C C . ARG B 1 399 ? -7.07 -27.625 -9.406 1 74.75 399 ARG B C 1
ATOM 9591 O O . ARG B 1 399 ? -7.766 -27.344 -8.43 1 74.75 399 ARG B O 1
ATOM 9598 N N . SER B 1 400 ? -7.336 -27.188 -10.641 1 73.19 400 SER B N 1
ATOM 9599 C CA . SER B 1 400 ? -8.727 -26.859 -10.953 1 73.19 400 SER B CA 1
ATOM 9600 C C . SER B 1 400 ? -9.523 -28.125 -11.281 1 73.19 400 SER B C 1
ATOM 9602 O O . SER B 1 400 ? -8.969 -29.094 -11.812 1 73.19 400 SER B O 1
ATOM 9604 N N . GLY B 1 401 ? -10.719 -28.266 -10.672 1 66.62 401 GLY B N 1
ATOM 9605 C CA . GLY B 1 401 ? -11.57 -29.406 -10.922 1 66.62 401 GLY B CA 1
ATOM 9606 C C . GLY B 1 401 ? -11.914 -29.594 -12.391 1 66.62 401 GLY B C 1
ATOM 9607 O O . GLY B 1 401 ? -11.922 -30.719 -12.898 1 66.62 401 GLY B O 1
ATOM 9608 N N . SER B 1 402 ? -12.289 -28.5 -13 1 77.69 402 SER B N 1
ATOM 9609 C CA . SER B 1 402 ? -12.68 -28.578 -14.406 1 77.69 402 SER B CA 1
ATOM 9610 C C . SER B 1 402 ? -11.805 -27.688 -15.273 1 77.69 402 SER B C 1
ATOM 9612 O O . SER B 1 402 ? -11.648 -26.5 -14.984 1 77.69 402 SER B O 1
ATOM 9614 N N . LYS B 1 403 ? -11.195 -28.25 -16.25 1 78.06 403 LYS B N 1
ATOM 9615 C CA . LYS B 1 403 ? -10.359 -27.5 -17.188 1 78.06 403 LYS B CA 1
ATOM 9616 C C . LYS B 1 403 ? -11.188 -26.484 -17.953 1 78.06 403 LYS B C 1
ATOM 9618 O O . LYS B 1 403 ? -10.68 -25.406 -18.312 1 78.06 403 LYS B O 1
ATOM 9623 N N . MET B 1 404 ? -12.523 -26.797 -18.062 1 80 404 MET B N 1
ATOM 9624 C CA . MET B 1 404 ? -13.383 -25.938 -18.875 1 80 404 MET B CA 1
ATOM 9625 C C . MET B 1 404 ? -13.758 -24.672 -18.094 1 80 404 MET B C 1
ATOM 9627 O O . MET B 1 404 ? -14.023 -23.625 -18.688 1 80 404 MET B O 1
ATOM 9631 N N . LEU B 1 405 ? -13.766 -24.75 -16.859 1 87.44 405 LEU B N 1
ATOM 9632 C CA . LEU B 1 405 ? -14.164 -23.609 -16.062 1 87.44 405 LEU B CA 1
ATOM 9633 C C . LEU B 1 405 ? -12.953 -22.906 -15.461 1 87.44 405 LEU B C 1
ATOM 9635 O O . LEU B 1 405 ? -13.086 -22.078 -14.562 1 87.44 405 LEU B O 1
ATOM 9639 N N . ALA B 1 406 ? -11.805 -23.188 -16.016 1 89.06 406 ALA B N 1
ATOM 9640 C CA . ALA B 1 406 ? -10.562 -22.641 -15.469 1 89.06 406 ALA B CA 1
ATOM 9641 C C . ALA B 1 406 ? -10.516 -21.125 -15.641 1 89.06 406 ALA B C 1
ATOM 9643 O O . ALA B 1 406 ? -10.141 -20.391 -14.719 1 89.06 406 ALA B O 1
ATOM 9644 N N . PRO B 1 407 ? -11 -20.609 -16.812 1 92 407 PRO B N 1
ATOM 9645 C CA . PRO B 1 407 ? -10.922 -19.156 -16.984 1 92 407 PRO B CA 1
ATOM 9646 C C . PRO B 1 407 ? -11.883 -18.406 -16.078 1 92 407 PRO B C 1
ATOM 9648 O O . PRO B 1 407 ? -11.711 -17.203 -15.852 1 92 407 PRO B O 1
ATOM 9651 N N . VAL B 1 408 ? -12.867 -19.047 -15.578 1 93.44 408 VAL B N 1
ATOM 9652 C CA . VAL B 1 408 ? -13.875 -18.438 -14.719 1 93.44 408 VAL B CA 1
ATOM 9653 C C . VAL B 1 408 ? -13.234 -18 -13.406 1 93.44 408 VAL B C 1
ATOM 9655 O O . VAL B 1 408 ? -13.617 -16.984 -12.828 1 93.44 408 VAL B O 1
ATOM 9658 N N . ALA B 1 409 ? -12.234 -18.703 -12.984 1 92.94 409 ALA B N 1
ATOM 9659 C CA . ALA B 1 409 ? -11.555 -18.359 -11.734 1 92.94 409 ALA B CA 1
ATOM 9660 C C . ALA B 1 409 ? -10.82 -17.031 -11.867 1 92.94 409 ALA B C 1
ATOM 9662 O O . ALA B 1 409 ? -10.836 -16.203 -10.945 1 92.94 409 ALA B O 1
ATOM 9663 N N . GLY B 1 410 ? -10.234 -16.875 -13.008 1 94.5 410 GLY B N 1
ATOM 9664 C CA . GLY B 1 410 ? -9.539 -15.609 -13.234 1 94.5 410 GLY B CA 1
ATOM 9665 C C . GLY B 1 410 ? -10.469 -14.422 -13.328 1 94.5 410 GLY B C 1
ATOM 9666 O O . GLY B 1 410 ? -10.195 -13.367 -12.758 1 94.5 410 GLY B O 1
ATOM 9667 N N . ILE B 1 411 ? -11.625 -14.547 -13.93 1 96.5 411 ILE B N 1
ATOM 9668 C CA . ILE B 1 411 ? -12.578 -13.453 -14.102 1 96.5 411 ILE B CA 1
ATOM 9669 C C . ILE B 1 411 ? -13.203 -13.102 -12.75 1 96.5 411 ILE B C 1
ATOM 9671 O O . ILE B 1 411 ? -13.344 -11.93 -12.414 1 96.5 411 ILE B O 1
ATOM 9675 N N . THR B 1 412 ? -13.484 -14.102 -12.023 1 95.94 412 THR B N 1
ATOM 9676 C CA . THR B 1 412 ? -14.094 -13.875 -10.711 1 95.94 412 THR B CA 1
ATOM 9677 C C . THR B 1 412 ? -13.117 -13.156 -9.781 1 95.94 412 THR B C 1
ATOM 9679 O O . THR B 1 412 ? -13.477 -12.172 -9.133 1 95.94 412 THR B O 1
ATOM 9682 N N . SER B 1 413 ? -11.906 -13.641 -9.766 1 95.75 413 SER B N 1
ATOM 9683 C CA . SER B 1 413 ? -10.906 -13.039 -8.891 1 95.75 413 SER B CA 1
ATOM 9684 C C . SER B 1 413 ? -10.633 -11.586 -9.273 1 95.75 413 SER B C 1
ATOM 9686 O O . SER B 1 413 ? -10.586 -10.703 -8.414 1 95.75 413 SER B O 1
ATOM 9688 N N . MET B 1 414 ? -10.555 -11.297 -10.516 1 96 414 MET B N 1
ATOM 9689 C CA . MET B 1 414 ? -10.297 -9.938 -10.984 1 96 414 MET B CA 1
ATOM 9690 C C . MET B 1 414 ? -11.492 -9.031 -10.688 1 96 414 MET B C 1
ATOM 9692 O O . MET B 1 414 ? -11.312 -7.852 -10.375 1 96 414 MET B O 1
ATOM 9696 N N . SER B 1 415 ? -12.609 -9.586 -10.766 1 96.69 415 SER B N 1
ATOM 9697 C CA . SER B 1 415 ? -13.812 -8.805 -10.5 1 96.69 415 SER B CA 1
ATOM 9698 C C . SER B 1 415 ? -13.93 -8.461 -9.016 1 96.69 415 SER B C 1
ATOM 9700 O O . SER B 1 415 ? -14.344 -7.359 -8.664 1 96.69 415 SER B O 1
ATOM 9702 N N . PHE B 1 416 ? -13.547 -9.375 -8.188 1 96 416 PHE B N 1
ATOM 9703 C CA . PHE B 1 416 ? -13.609 -9.078 -6.766 1 96 416 PHE B CA 1
ATOM 9704 C C . PHE B 1 416 ? -12.547 -8.055 -6.383 1 96 416 PHE B C 1
ATOM 9706 O O . PHE B 1 416 ? -12.781 -7.199 -5.527 1 96 416 PHE B O 1
ATOM 9713 N N . VAL B 1 417 ? -11.406 -8.117 -6.988 1 95.62 417 VAL B N 1
ATOM 9714 C CA . VAL B 1 417 ? -10.383 -7.109 -6.766 1 95.62 417 VAL B CA 1
ATOM 9715 C C . VAL B 1 417 ? -10.891 -5.746 -7.234 1 95.62 417 VAL B C 1
ATOM 9717 O O . VAL B 1 417 ? -10.664 -4.73 -6.57 1 95.62 417 VAL B O 1
ATOM 9720 N N . TRP B 1 418 ? -11.609 -5.801 -8.344 1 96.19 418 TRP B N 1
ATOM 9721 C CA . TRP B 1 418 ? -12.188 -4.582 -8.891 1 96.19 418 TRP B CA 1
ATOM 9722 C C . TRP B 1 418 ? -13.227 -4 -7.938 1 96.19 418 TRP B C 1
ATOM 9724 O O . TRP B 1 418 ? -13.336 -2.781 -7.793 1 96.19 418 TRP B O 1
ATOM 9734 N N . ILE B 1 419 ? -13.906 -4.797 -7.23 1 96.5 419 ILE B N 1
ATOM 9735 C CA . ILE B 1 419 ? -14.891 -4.352 -6.254 1 96.5 419 ILE B CA 1
ATOM 9736 C C . ILE B 1 419 ? -14.188 -3.658 -5.09 1 96.5 419 ILE B C 1
ATOM 9738 O O . ILE B 1 419 ? -14.648 -2.615 -4.613 1 96.5 419 ILE B O 1
ATOM 9742 N N . ILE B 1 420 ? -13.102 -4.211 -4.688 1 96.81 420 ILE B N 1
ATOM 9743 C CA . ILE B 1 420 ? -12.359 -3.617 -3.58 1 96.81 420 ILE B CA 1
ATOM 9744 C C . ILE B 1 420 ? -11.82 -2.248 -3.994 1 96.81 420 ILE B C 1
ATOM 9746 O O . ILE B 1 420 ? -11.859 -1.297 -3.211 1 96.81 420 ILE B O 1
ATOM 9750 N N . ILE B 1 421 ? -11.391 -2.125 -5.238 1 95.38 421 ILE B N 1
ATOM 9751 C CA . ILE B 1 421 ? -10.875 -0.862 -5.75 1 95.38 421 ILE B CA 1
ATOM 9752 C C . ILE B 1 421 ? -11.977 0.193 -5.746 1 95.38 421 ILE B C 1
ATOM 9754 O O . ILE B 1 421 ? -11.781 1.304 -5.25 1 95.38 421 ILE B O 1
ATOM 9758 N N . GLY B 1 422 ? -13.102 -0.198 -6.211 1 93.69 422 GLY B N 1
ATOM 9759 C CA . GLY B 1 422 ? -14.219 0.73 -6.242 1 93.69 422 GLY B CA 1
ATOM 9760 C C . GLY B 1 422 ? -14.727 1.1 -4.859 1 93.69 422 GLY B C 1
ATOM 9761 O O . GLY B 1 422 ? -14.977 2.273 -4.578 1 93.69 422 GLY B O 1
ATOM 9762 N N . SER B 1 423 ? -14.773 0.125 -3.979 1 95.06 423 SER B N 1
ATOM 9763 C CA . SER B 1 423 ? -15.273 0.368 -2.631 1 95.06 423 SER B CA 1
ATOM 9764 C C . SER B 1 423 ? -14.312 1.237 -1.827 1 95.06 423 SER B C 1
ATOM 9766 O O . SER B 1 423 ? -14.742 2.016 -0.972 1 95.06 423 SER B O 1
ATOM 9768 N N . THR B 1 424 ? -13.055 1.098 -2.084 1 94.56 424 THR B N 1
ATOM 9769 C CA . THR B 1 424 ? -12.07 1.908 -1.381 1 94.56 424 THR B CA 1
ATOM 9770 C C . THR B 1 424 ? -12.258 3.389 -1.699 1 94.56 424 THR B C 1
ATOM 9772 O O . THR B 1 424 ? -12.141 4.238 -0.815 1 94.56 424 THR B O 1
ATOM 9775 N N . LEU B 1 425 ? -12.625 3.713 -2.908 1 89.62 425 LEU B N 1
ATOM 9776 C CA . LEU B 1 425 ? -12.773 5.105 -3.316 1 89.62 425 LEU B CA 1
ATOM 9777 C C . LEU B 1 425 ? -14.156 5.637 -2.943 1 89.62 425 LEU B C 1
ATOM 9779 O O . LEU B 1 425 ? -14.281 6.781 -2.508 1 89.62 425 LEU B O 1
ATOM 9783 N N . VAL B 1 426 ? -15.117 4.809 -3.004 1 87.38 426 VAL B N 1
ATOM 9784 C CA . VAL B 1 426 ? -16.484 5.273 -2.777 1 87.38 426 VAL B CA 1
ATOM 9785 C C . VAL B 1 426 ? -16.75 5.387 -1.277 1 87.38 426 VAL B C 1
ATOM 9787 O O . VAL B 1 426 ? -17.469 6.281 -0.833 1 87.38 426 VAL B O 1
ATOM 9790 N N . LEU B 1 427 ? -16.188 4.531 -0.511 1 91.12 427 LEU B N 1
ATOM 9791 C CA . LEU B 1 427 ? -16.484 4.5 0.916 1 91.12 427 LEU B CA 1
ATOM 9792 C C . LEU B 1 427 ? -15.523 5.398 1.695 1 91.12 427 LEU B C 1
ATOM 9794 O O . LEU B 1 427 ? -15.68 5.574 2.906 1 91.12 427 LEU B O 1
ATOM 9798 N N . ARG B 1 428 ? -14.609 5.98 1.067 1 89.69 428 ARG B N 1
ATOM 9799 C CA . ARG B 1 428 ? -13.695 6.879 1.758 1 89.69 428 ARG B CA 1
ATOM 9800 C C . ARG B 1 428 ? -14.391 8.172 2.162 1 89.69 428 ARG B C 1
ATOM 9802 O O . ARG B 1 428 ? -15.125 8.766 1.367 1 89.69 428 ARG B O 1
ATOM 9809 N N . PRO B 1 429 ? -14.164 8.531 3.426 1 88.44 429 PRO B N 1
ATOM 9810 C CA . PRO B 1 429 ? -14.703 9.828 3.824 1 88.44 429 PRO B CA 1
ATOM 9811 C C . PRO B 1 429 ? -13.883 11 3.291 1 88.44 429 PRO B C 1
ATOM 9813 O O . PRO B 1 429 ? -12.93 11.438 3.945 1 88.44 429 PRO B O 1
ATOM 9816 N N . PHE B 1 430 ? -14.242 11.547 2.234 1 84.94 430 PHE B N 1
ATOM 9817 C CA . PHE B 1 430 ? -13.492 12.625 1.608 1 84.94 430 PHE B CA 1
ATOM 9818 C C . PHE B 1 430 ? -13.594 13.906 2.434 1 84.94 430 PHE B C 1
ATOM 9820 O O . PHE B 1 430 ? -12.852 14.859 2.203 1 84.94 430 PHE B O 1
ATOM 9827 N N . ASN B 1 431 ? -14.43 13.781 3.475 1 84 431 ASN B N 1
ATOM 9828 C CA . ASN B 1 431 ? -14.531 14.922 4.387 1 84 431 ASN B CA 1
ATOM 9829 C C . ASN B 1 431 ? -13.25 15.094 5.199 1 84 431 ASN B C 1
ATOM 9831 O O . ASN B 1 431 ? -12.984 16.188 5.715 1 84 431 ASN B O 1
ATOM 9835 N N . LEU B 1 432 ? -12.484 14.055 5.273 1 87.12 432 LEU B N 1
ATOM 9836 C CA . LEU B 1 432 ? -11.242 14.117 6.039 1 87.12 432 LEU B CA 1
ATOM 9837 C C . LEU B 1 432 ? -10.062 14.438 5.129 1 87.12 432 LEU B C 1
ATOM 9839 O O . LEU B 1 432 ? -8.906 14.375 5.562 1 87.12 432 LEU B O 1
ATOM 9843 N N . SER B 1 433 ? -10.375 14.883 3.951 1 86.81 433 SER B N 1
ATOM 9844 C CA . SER B 1 433 ? -9.305 15.273 3.037 1 86.81 433 SER B CA 1
ATOM 9845 C C . SER B 1 433 ? -9.094 16.781 3.047 1 86.81 433 SER B C 1
ATOM 9847 O O . SER B 1 433 ? -10.055 17.547 3.156 1 86.81 433 SER B O 1
ATOM 9849 N N . GLY B 1 434 ? -7.777 17.203 3.055 1 83.12 434 GLY B N 1
ATOM 9850 C CA . GLY B 1 434 ? -7.434 18.609 3.113 1 83.12 434 GLY B CA 1
ATOM 9851 C C . GLY B 1 434 ? -7.426 19.281 1.752 1 83.12 434 GLY B C 1
ATOM 9852 O O . GLY B 1 434 ? -7.184 20.484 1.647 1 83.12 434 GLY B O 1
ATOM 9853 N N . ASN B 1 435 ? -7.766 18.578 0.625 1 86.38 435 ASN B N 1
ATOM 9854 C CA . ASN B 1 435 ? -7.703 19.156 -0.716 1 86.38 435 ASN B CA 1
ATOM 9855 C C . ASN B 1 435 ? -8.891 18.719 -1.569 1 86.38 435 ASN B C 1
ATOM 9857 O O . ASN B 1 435 ? -8.703 18.234 -2.689 1 86.38 435 ASN B O 1
ATOM 9861 N N . LEU B 1 436 ? -10.055 19.047 -1.141 1 85.19 436 LEU B N 1
ATOM 9862 C CA . LEU B 1 436 ? -11.25 18.594 -1.845 1 85.19 436 LEU B CA 1
ATOM 9863 C C . LEU B 1 436 ? -11.375 19.266 -3.201 1 85.19 436 LEU B C 1
ATOM 9865 O O . LEU B 1 436 ? -11.875 18.672 -4.16 1 85.19 436 LEU B O 1
ATOM 9869 N N . LYS B 1 437 ? -10.867 20.469 -3.314 1 82.31 437 LYS B N 1
ATOM 9870 C CA . LYS B 1 437 ? -10.938 21.188 -4.586 1 82.31 437 LYS B CA 1
ATOM 9871 C C . LYS B 1 437 ? -10.062 20.531 -5.641 1 82.31 437 LYS B C 1
ATOM 9873 O O . LYS B 1 437 ? -10.5 20.281 -6.766 1 82.31 437 LYS B O 1
ATOM 9878 N N . SER B 1 438 ? -8.859 20.234 -5.234 1 82.81 438 SER B N 1
ATOM 9879 C CA . SER B 1 438 ? -7.953 19.578 -6.172 1 82.81 438 SER B CA 1
ATOM 9880 C C . SER B 1 438 ? -8.422 18.156 -6.488 1 82.81 438 SER B C 1
ATOM 9882 O O . SER B 1 438 ? -8.172 17.641 -7.578 1 82.81 438 SER B O 1
ATOM 9884 N N . LEU B 1 439 ? -9.07 17.562 -5.543 1 82.12 439 LEU B N 1
ATOM 9885 C CA . LEU B 1 439 ? -9.578 16.203 -5.75 1 82.12 439 LEU B CA 1
ATOM 9886 C C . LEU B 1 439 ? -10.68 16.188 -6.801 1 82.12 439 LEU B C 1
ATOM 9888 O O . LEU B 1 439 ? -10.805 15.234 -7.562 1 82.12 439 LEU B O 1
ATOM 9892 N N . ARG B 1 440 ? -11.43 17.219 -6.875 1 79.88 440 ARG B N 1
ATOM 9893 C CA . ARG B 1 440 ? -12.477 17.344 -7.891 1 79.88 440 ARG B CA 1
ATOM 9894 C C . ARG B 1 440 ? -11.875 17.422 -9.289 1 79.88 440 ARG B C 1
ATOM 9896 O O . ARG B 1 440 ? -12.445 16.891 -10.242 1 79.88 440 ARG B O 1
ATOM 9903 N N . GLU B 1 441 ? -10.719 17.938 -9.375 1 80.19 441 GLU B N 1
ATOM 9904 C CA . GLU B 1 441 ? -10.039 18.031 -10.664 1 80.19 441 GLU B CA 1
ATOM 9905 C C . GLU B 1 441 ? -9.484 16.688 -11.094 1 80.19 441 GLU B C 1
ATOM 9907 O O . GLU B 1 441 ? -9.383 16.406 -12.289 1 80.19 441 GLU B O 1
ATOM 9912 N N . VAL B 1 442 ? -9.18 15.898 -10.18 1 81.69 442 VAL B N 1
ATOM 9913 C CA . VAL B 1 442 ? -8.633 14.586 -10.492 1 81.69 442 VAL B CA 1
ATOM 9914 C C . VAL B 1 442 ? -9.719 13.703 -11.109 1 81.69 442 VAL B C 1
ATOM 9916 O O . VAL B 1 442 ? -9.43 12.789 -11.883 1 81.69 442 VAL B O 1
ATOM 9919 N N . LEU B 1 443 ? -10.969 14 -10.836 1 77.06 443 LEU B N 1
ATOM 9920 C CA . LEU B 1 443 ? -12.086 13.227 -11.367 1 77.06 443 LEU B CA 1
ATOM 9921 C C . LEU B 1 443 ? -12.234 13.438 -12.867 1 77.06 443 LEU B C 1
ATOM 9923 O O . LEU B 1 443 ? -12.906 12.664 -13.547 1 77.06 443 LEU B O 1
ATOM 9927 N N . ASN B 1 444 ? -11.469 14.406 -13.414 1 83.94 444 ASN B N 1
ATOM 9928 C CA . ASN B 1 444 ? -11.547 14.68 -14.844 1 83.94 444 ASN B CA 1
ATOM 9929 C C . ASN B 1 444 ? -10.625 13.75 -15.633 1 83.94 444 ASN B C 1
ATOM 9931 O O . ASN B 1 444 ? -10.695 13.711 -16.859 1 83.94 444 ASN B O 1
ATOM 9935 N N . ASP B 1 445 ? -9.953 13.031 -14.938 1 85.94 445 ASP B N 1
ATOM 9936 C CA . ASP B 1 445 ? -9.086 12.07 -15.609 1 85.94 445 ASP B CA 1
ATOM 9937 C C . ASP B 1 445 ? -9.859 10.812 -16 1 85.94 445 ASP B C 1
ATOM 9939 O O . ASP B 1 445 ? -10.578 10.242 -15.172 1 85.94 445 ASP B O 1
ATOM 9943 N N . PRO B 1 446 ? -9.711 10.375 -17.188 1 87.81 446 PRO B N 1
ATOM 9944 C CA . PRO B 1 446 ? -10.492 9.219 -17.656 1 87.81 446 PRO B CA 1
ATOM 9945 C C . PRO B 1 446 ? -10.062 7.914 -16.984 1 87.81 446 PRO B C 1
ATOM 9947 O O . PRO B 1 446 ? -10.859 6.977 -16.891 1 87.81 446 PRO B O 1
ATOM 9950 N N . LEU B 1 447 ? -8.914 7.871 -16.453 1 85.75 447 LEU B N 1
ATOM 9951 C CA . LEU B 1 447 ? -8.43 6.621 -15.883 1 85.75 447 LEU B CA 1
ATOM 9952 C C . LEU B 1 447 ? -9.094 6.344 -14.539 1 85.75 447 LEU B C 1
ATOM 9954 O O . LEU B 1 447 ? -9.18 5.188 -14.109 1 85.75 447 LEU B O 1
ATOM 9958 N N . ILE B 1 448 ? -9.633 7.316 -13.914 1 87.38 448 ILE B N 1
ATOM 9959 C CA . ILE B 1 448 ? -10.258 7.137 -12.609 1 87.38 448 ILE B CA 1
ATOM 9960 C C . ILE B 1 448 ? -11.648 6.531 -12.781 1 87.38 448 ILE B C 1
ATOM 9962 O O . ILE B 1 448 ? -12.219 5.992 -11.828 1 87.38 448 ILE B O 1
ATOM 9966 N N . GLN B 1 449 ? -12.117 6.52 -14.062 1 88.12 449 GLN B N 1
ATOM 9967 C CA . GLN B 1 449 ? -13.453 5.98 -14.328 1 88.12 449 GLN B CA 1
ATOM 9968 C C . GLN B 1 449 ? -13.484 4.473 -14.102 1 88.12 449 GLN B C 1
ATOM 9970 O O . GLN B 1 449 ? -14.531 3.918 -13.742 1 88.12 449 GLN B O 1
ATOM 9975 N N . PHE B 1 450 ? -12.391 3.844 -14.297 1 90.06 450 PHE B N 1
ATOM 9976 C CA . PHE B 1 450 ? -12.32 2.41 -14.039 1 90.06 450 PHE B CA 1
ATOM 9977 C C . PHE B 1 450 ? -12.633 2.107 -12.578 1 90.06 450 PHE B C 1
ATOM 9979 O O . PHE B 1 450 ? -13.312 1.127 -12.273 1 90.06 450 PHE B O 1
ATOM 9986 N N . ALA B 1 451 ? -12.242 2.959 -11.711 1 88.81 451 ALA B N 1
ATOM 9987 C CA . ALA B 1 451 ? -12.445 2.744 -10.281 1 88.81 451 ALA B CA 1
ATOM 9988 C C . ALA B 1 451 ? -13.852 3.154 -9.859 1 88.81 451 ALA B C 1
ATOM 9990 O O . ALA B 1 451 ? -14.469 2.51 -9.008 1 88.81 451 ALA B O 1
ATOM 9991 N N . ILE B 1 452 ? -14.398 4.121 -10.492 1 87.62 452 ILE B N 1
ATOM 9992 C CA . ILE B 1 452 ? -15.695 4.652 -10.094 1 87.62 452 ILE B CA 1
ATOM 9993 C C . ILE B 1 452 ? -16.812 3.756 -10.625 1 87.62 452 ILE B C 1
ATOM 9995 O O . ILE B 1 452 ? -17.828 3.555 -9.961 1 87.62 452 ILE B O 1
ATOM 9999 N N . ASN B 1 453 ? -16.609 3.172 -11.766 1 92 453 ASN B N 1
ATOM 10000 C CA . ASN B 1 453 ? -17.609 2.301 -12.359 1 92 453 ASN B CA 1
ATOM 10001 C C . ASN B 1 453 ? -17.422 0.847 -11.938 1 92 453 ASN B C 1
ATOM 10003 O O . ASN B 1 453 ? -17.547 -0.064 -12.758 1 92 453 ASN B O 1
ATOM 10007 N N . SER B 1 454 ? -17.125 0.635 -10.711 1 92.12 454 SER B N 1
ATOM 10008 C CA . SER B 1 454 ? -16.844 -0.703 -10.203 1 92.12 454 SER B CA 1
ATOM 10009 C C . SER B 1 454 ? -18.125 -1.516 -10.039 1 92.12 454 SER B C 1
ATOM 10011 O O . SER B 1 454 ? -18.062 -2.719 -9.773 1 92.12 454 SER B O 1
ATOM 10013 N N . SER B 1 455 ? -19.312 -0.939 -10.219 1 92.06 455 SER B N 1
ATOM 10014 C CA . SER B 1 455 ? -20.562 -1.677 -10.148 1 92.06 455 SER B CA 1
ATOM 10015 C C . SER B 1 455 ? -20.641 -2.736 -11.242 1 92.06 455 SER B C 1
ATOM 10017 O O . SER B 1 455 ? -21.359 -3.732 -11.102 1 92.06 455 SER B O 1
ATOM 10019 N N . LEU B 1 456 ? -19.922 -2.506 -12.289 1 95.75 456 LEU B N 1
ATOM 10020 C CA . LEU B 1 456 ? -19.906 -3.457 -13.398 1 95.75 456 LEU B CA 1
ATOM 10021 C C . LEU B 1 456 ? -19.203 -4.75 -12.984 1 95.75 456 LEU B C 1
ATOM 10023 O O . LEU B 1 456 ? -19.406 -5.793 -13.609 1 95.75 456 LEU B O 1
ATOM 10027 N N . ALA B 1 457 ? -18.359 -4.66 -11.984 1 96.19 457 ALA B N 1
ATOM 10028 C CA . ALA B 1 457 ? -17.672 -5.859 -11.5 1 96.19 457 ALA B CA 1
ATOM 10029 C C . ALA B 1 457 ? -18.688 -6.875 -10.953 1 96.19 457 ALA B C 1
ATOM 10031 O O . ALA B 1 457 ? -18.484 -8.086 -11.086 1 96.19 457 ALA B O 1
ATOM 10032 N N . ILE B 1 458 ? -19.734 -6.441 -10.391 1 95.31 458 ILE B N 1
ATOM 10033 C CA . ILE B 1 458 ? -20.781 -7.32 -9.867 1 95.31 458 ILE B CA 1
ATOM 10034 C C . ILE B 1 458 ? -21.469 -8.047 -11.016 1 95.31 458 ILE B C 1
ATOM 10036 O O . ILE B 1 458 ? -21.781 -9.234 -10.914 1 95.31 458 ILE B O 1
ATOM 10040 N N . ASP B 1 459 ? -21.672 -7.367 -12.078 1 96.81 459 ASP B N 1
ATOM 10041 C CA . ASP B 1 459 ? -22.281 -7.98 -13.25 1 96.81 459 ASP B CA 1
ATOM 10042 C C . ASP B 1 459 ? -21.375 -9.039 -13.859 1 96.81 459 ASP B C 1
ATOM 10044 O O . ASP B 1 459 ? -21.844 -10.062 -14.359 1 96.81 459 ASP B O 1
ATOM 10048 N N . SER B 1 460 ? -20.125 -8.75 -13.812 1 97.25 460 SER B N 1
ATOM 10049 C CA . SER B 1 460 ? -19.172 -9.75 -14.281 1 97.25 460 SER B CA 1
ATOM 10050 C C . SER B 1 460 ? -19.219 -11.008 -13.414 1 97.25 460 SER B C 1
ATOM 10052 O O . SER B 1 460 ? -19.203 -12.125 -13.93 1 97.25 460 SER B O 1
ATOM 10054 N N . ILE B 1 461 ? -19.344 -10.859 -12.156 1 96.38 461 ILE B N 1
ATOM 10055 C CA . ILE B 1 461 ? -19.406 -11.992 -11.234 1 96.38 461 ILE B CA 1
ATOM 10056 C C . ILE B 1 461 ? -20.719 -12.742 -11.438 1 96.38 461 ILE B C 1
ATOM 10058 O O . ILE B 1 461 ? -20.734 -13.977 -11.477 1 96.38 461 ILE B O 1
ATOM 10062 N N . ALA B 1 462 ? -21.781 -11.969 -11.594 1 95.94 462 ALA B N 1
ATOM 10063 C CA . ALA B 1 462 ? -23.094 -12.586 -11.812 1 95.94 462 ALA B CA 1
ATOM 10064 C C . ALA B 1 462 ? -23.094 -13.422 -13.094 1 95.94 462 ALA B C 1
ATOM 10066 O O . ALA B 1 462 ? -23.625 -14.531 -13.109 1 95.94 462 ALA B O 1
ATOM 10067 N N . THR B 1 463 ? -22.484 -12.93 -14.086 1 97.25 463 THR B N 1
ATOM 10068 C CA . THR B 1 463 ? -22.406 -13.633 -15.359 1 97.25 463 THR B CA 1
ATOM 10069 C C . THR B 1 463 ? -21.625 -14.938 -15.219 1 97.25 463 THR B C 1
ATOM 10071 O O . THR B 1 463 ? -22.078 -15.992 -15.672 1 97.25 463 THR B O 1
ATOM 10074 N N . VAL B 1 464 ? -20.547 -14.898 -14.516 1 95.5 464 VAL B N 1
ATOM 10075 C CA . VAL B 1 464 ? -19.672 -16.062 -14.414 1 95.5 464 VAL B CA 1
ATOM 10076 C C . VAL B 1 464 ? -20.266 -17.078 -13.445 1 95.5 464 VAL B C 1
ATOM 10078 O O . VAL B 1 464 ? -20.156 -18.281 -13.656 1 95.5 464 VAL B O 1
ATOM 10081 N N . ILE B 1 465 ? -20.891 -16.609 -12.406 1 92.31 465 ILE B N 1
ATOM 10082 C CA . ILE B 1 465 ? -21.547 -17.516 -11.469 1 92.31 465 ILE B CA 1
ATOM 10083 C C . ILE B 1 465 ? -22.672 -18.266 -12.172 1 92.31 465 ILE B C 1
ATOM 10085 O O . ILE B 1 465 ? -22.828 -19.484 -12.016 1 92.31 465 ILE B O 1
ATOM 10089 N N . ALA B 1 466 ? -23.406 -17.531 -12.945 1 95.06 466 ALA B N 1
ATOM 10090 C CA . ALA B 1 466 ? -24.5 -18.141 -13.688 1 95.06 466 ALA B CA 1
ATOM 10091 C C . ALA B 1 466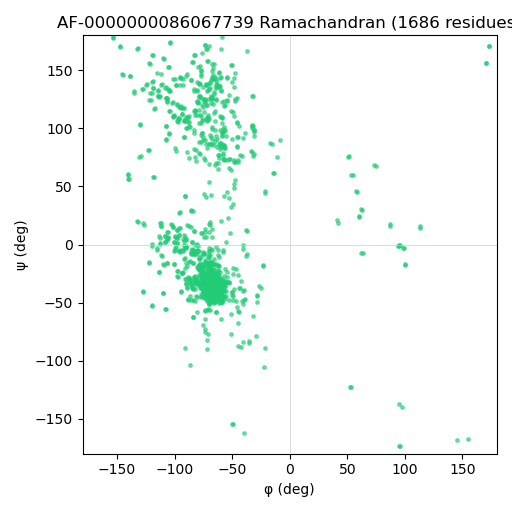 ? -23.969 -19.172 -14.695 1 95.06 466 ALA B C 1
ATOM 10093 O O . ALA B 1 466 ? -24.562 -20.234 -14.875 1 95.06 466 ALA B O 1
ATOM 10094 N N . MET B 1 467 ? -22.953 -18.828 -15.297 1 95 467 MET B N 1
ATOM 10095 C CA . MET B 1 467 ? -22.328 -19.75 -16.25 1 95 467 MET B CA 1
ATOM 10096 C C . MET B 1 467 ? -21.906 -21.031 -15.562 1 95 467 MET B C 1
ATOM 10098 O O . MET B 1 467 ? -22.141 -22.125 -16.094 1 95 467 MET B O 1
ATOM 10102 N N . CYS B 1 468 ? -21.344 -20.922 -14.391 1 91.5 468 CYS B N 1
ATOM 10103 C CA . CYS B 1 468 ? -20.875 -22.094 -13.641 1 91.5 468 CYS B CA 1
ATOM 10104 C C . CYS B 1 468 ? -22.047 -22.953 -13.18 1 91.5 468 CYS B C 1
ATOM 10106 O O . CYS B 1 468 ? -21.984 -24.172 -13.234 1 91.5 468 CYS B O 1
ATOM 10108 N N . ILE B 1 469 ? -23.094 -22.328 -12.773 1 90.19 469 ILE B N 1
ATOM 10109 C CA . ILE B 1 469 ? -24.266 -23.047 -12.289 1 90.19 469 ILE B CA 1
ATOM 10110 C C . ILE B 1 469 ? -24.906 -23.844 -13.43 1 90.19 469 ILE B C 1
ATOM 10112 O O . ILE B 1 469 ? -25.172 -25.031 -13.289 1 90.19 469 ILE B O 1
ATOM 10116 N N . ALA B 1 470 ? -25.125 -23.188 -14.516 1 92.12 470 ALA B N 1
ATOM 10117 C CA . ALA B 1 470 ? -25.734 -23.844 -15.664 1 92.12 470 ALA B CA 1
ATOM 10118 C C . ALA B 1 470 ? -24.859 -24.984 -16.172 1 92.12 470 ALA B C 1
ATOM 10120 O O . ALA B 1 470 ? -25.375 -26.078 -16.469 1 92.12 470 ALA B O 1
ATOM 10121 N N . TYR B 1 471 ? -23.641 -24.734 -16.281 1 91.12 471 TYR B N 1
ATOM 10122 C CA . TYR B 1 471 ? -22.719 -25.766 -16.734 1 91.12 471 TYR B CA 1
ATOM 10123 C C . TYR B 1 471 ? -22.734 -26.969 -15.805 1 91.12 471 TYR B C 1
ATOM 10125 O O . TYR B 1 471 ? -22.797 -28.109 -16.25 1 91.12 471 TYR B O 1
ATOM 10133 N N . SER B 1 472 ? -22.734 -26.719 -14.508 1 87.12 472 SER B N 1
ATOM 10134 C CA . SER B 1 472 ? -22.688 -27.797 -13.523 1 87.12 472 SER B CA 1
ATOM 10135 C C . SER B 1 472 ? -24 -28.578 -13.508 1 87.12 472 SER B C 1
ATOM 10137 O O . SER B 1 472 ? -23.984 -29.797 -13.352 1 87.12 472 SER B O 1
ATOM 10139 N N . ILE B 1 473 ? -25.078 -27.938 -13.664 1 86.88 473 ILE B N 1
ATOM 10140 C CA . ILE B 1 473 ? -26.375 -28.609 -13.656 1 86.88 473 ILE B CA 1
ATOM 10141 C C . ILE B 1 473 ? -26.5 -29.5 -14.891 1 86.88 473 ILE B C 1
ATOM 10143 O O . ILE B 1 473 ? -26.891 -30.656 -14.781 1 86.88 473 ILE B O 1
ATOM 10147 N N . VAL B 1 474 ? -26.172 -28.953 -16.016 1 87.06 474 VAL B N 1
ATOM 10148 C CA . VAL B 1 474 ? -26.312 -29.703 -17.266 1 87.06 474 VAL B CA 1
ATOM 10149 C C . VAL B 1 474 ? -25.359 -30.891 -17.266 1 87.06 474 VAL B C 1
ATOM 10151 O O . VAL B 1 474 ? -25.719 -32 -17.672 1 87.06 474 VAL B O 1
ATOM 10154 N N . LYS B 1 475 ? -24.234 -30.625 -16.766 1 83.81 475 LYS B N 1
ATOM 10155 C CA . LYS B 1 475 ? -23.25 -31.703 -16.703 1 83.81 475 LYS B CA 1
ATOM 10156 C C . LYS B 1 475 ? -23.688 -32.812 -15.734 1 83.81 475 LYS B C 1
ATOM 10158 O O . LYS B 1 475 ? -23.516 -34 -16.016 1 83.81 475 LYS B O 1
ATOM 10163 N N . ALA B 1 476 ? -24.266 -32.438 -14.664 1 81.81 476 ALA B N 1
ATOM 10164 C CA . ALA B 1 476 ? -24.719 -33.406 -13.664 1 81.81 476 ALA B CA 1
ATOM 10165 C C . ALA B 1 476 ? -25.891 -34.219 -14.195 1 81.81 476 ALA B C 1
ATOM 10167 O O . ALA B 1 476 ? -25.984 -35.438 -13.938 1 81.81 476 ALA B O 1
ATOM 10168 N N . VAL B 1 477 ? -26.75 -33.656 -14.906 1 82 477 VAL B N 1
ATOM 10169 C CA . VAL B 1 477 ? -27.922 -34.344 -15.445 1 82 477 VAL B CA 1
ATOM 10170 C C . VAL B 1 477 ? -27.5 -35.281 -16.578 1 82 477 VAL B C 1
ATOM 10172 O O . VAL B 1 477 ? -28.031 -36.375 -16.719 1 82 477 VAL B O 1
ATOM 10175 N N . ARG B 1 478 ? -26.594 -34.812 -17.312 1 79.19 478 ARG B N 1
ATOM 10176 C CA . ARG B 1 478 ? -26.125 -35.625 -18.438 1 79.19 478 ARG B CA 1
ATOM 10177 C C . ARG B 1 478 ? -25.359 -36.844 -17.953 1 79.19 478 ARG B C 1
ATOM 10179 O O . ARG B 1 478 ? -25.344 -37.906 -18.609 1 79.19 478 ARG B O 1
ATOM 10186 N N . ARG B 1 479 ? -24.719 -36.688 -16.859 1 74.56 479 ARG B N 1
ATOM 10187 C CA . ARG B 1 479 ? -23.984 -37.812 -16.297 1 74.56 479 ARG B CA 1
ATOM 10188 C C . ARG B 1 479 ? -24.938 -38.906 -15.797 1 74.56 479 ARG B C 1
ATOM 10190 O O . ARG B 1 479 ? -24.609 -40.094 -15.836 1 74.56 479 ARG B O 1
ATOM 10197 N N . CYS B 1 480 ? -26.016 -38.531 -15.07 1 63.62 480 CYS B N 1
ATOM 10198 C CA . CYS B 1 480 ? -26.953 -39.469 -14.477 1 63.62 480 CYS B CA 1
ATOM 10199 C C . CYS B 1 480 ? -27.766 -40.188 -15.555 1 63.62 480 CYS B C 1
ATOM 10201 O O . CYS B 1 480 ? -28.328 -41.25 -15.305 1 63.62 480 CYS B O 1
ATOM 10203 N N . GLY B 1 481 ? -27.781 -40.062 -16.688 1 60.25 481 GLY B N 1
ATOM 10204 C CA . GLY B 1 481 ? -28.469 -40.812 -17.719 1 60.25 481 GLY B CA 1
ATOM 10205 C C . GLY B 1 481 ? -28.938 -39.969 -18.891 1 60.25 481 GLY B C 1
ATOM 10206 O O . GLY B 1 481 ? -28.531 -38.812 -19.016 1 60.25 481 GLY B O 1
ATOM 10207 N N . SER B 1 482 ? -29.844 -40.656 -19.781 1 56.5 482 SER B N 1
ATOM 10208 C CA . SER B 1 482 ? -30.375 -40.031 -21 1 56.5 482 SER B CA 1
ATOM 10209 C C . SER B 1 482 ? -31.266 -38.844 -20.672 1 56.5 482 SER B C 1
ATOM 10211 O O . SER B 1 482 ? -31.969 -38.844 -19.672 1 56.5 482 SER B O 1
ATOM 10213 N N . THR B 1 483 ? -30.938 -37.594 -21.031 1 58.38 483 THR B N 1
ATOM 10214 C CA . THR B 1 483 ? -31.688 -36.344 -20.922 1 58.38 483 THR B CA 1
ATOM 10215 C C . THR B 1 483 ? -33.188 -36.594 -20.938 1 58.38 483 THR B C 1
ATOM 10217 O O . THR B 1 483 ? -33.938 -35.875 -20.281 1 58.38 483 THR B O 1
ATOM 10220 N N . GLU B 1 484 ? -33.656 -37.531 -21.672 1 57.62 484 GLU B N 1
ATOM 10221 C CA . GLU B 1 484 ? -35.062 -37.781 -21.844 1 57.62 484 GLU B CA 1
ATOM 10222 C C . GLU B 1 484 ? -35.688 -38.438 -20.594 1 57.62 484 GLU B C 1
ATOM 10224 O O . GLU B 1 484 ? -36.844 -38.219 -20.281 1 57.62 484 GLU B O 1
ATOM 10229 N N . ASP B 1 485 ? -34.875 -39.156 -19.828 1 59.06 485 ASP B N 1
ATOM 10230 C CA . ASP B 1 485 ? -35.406 -39.969 -18.734 1 59.06 485 ASP B CA 1
ATOM 10231 C C . ASP B 1 485 ? -35.219 -39.25 -17.391 1 59.06 485 ASP B C 1
ATOM 10233 O O . ASP B 1 485 ? -35.438 -39.844 -16.328 1 59.06 485 ASP B O 1
ATOM 10237 N N . CYS B 1 486 ? -34.688 -38.062 -17.406 1 65 486 CYS B N 1
ATOM 10238 C CA . CYS B 1 486 ? -34.406 -37.469 -16.109 1 65 486 CYS B CA 1
ATOM 10239 C C . CYS B 1 486 ? -35.656 -36.906 -15.469 1 65 486 CYS B C 1
ATOM 10241 O O . CYS B 1 486 ? -36.188 -35.875 -15.891 1 65 486 CYS B O 1
ATOM 10243 N N . GLY B 1 487 ? -36.438 -37.688 -14.695 1 71.31 487 GLY B N 1
ATOM 10244 C CA . GLY B 1 487 ? -37.594 -37.25 -13.945 1 71.31 487 GLY B CA 1
ATOM 10245 C C . GLY B 1 487 ? -37.312 -36.031 -13.086 1 71.31 487 GLY B C 1
ATOM 10246 O O . GLY B 1 487 ? -36.188 -35.656 -12.898 1 71.31 487 GLY B O 1
ATOM 10247 N N . ALA B 1 488 ? -38.312 -35.188 -12.734 1 79.19 488 ALA B N 1
ATOM 10248 C CA . ALA B 1 488 ? -38.25 -33.969 -11.906 1 79.19 488 ALA B CA 1
ATOM 10249 C C . ALA B 1 488 ? -37.5 -34.25 -10.602 1 79.19 488 ALA B C 1
ATOM 10251 O O . ALA B 1 488 ? -36.719 -33.406 -10.156 1 79.19 488 ALA B O 1
ATOM 10252 N N . GLY B 1 489 ? -37.719 -35.25 -9.969 1 79.19 489 GLY B N 1
ATOM 10253 C CA . GLY B 1 489 ? -37.094 -35.594 -8.711 1 79.19 489 GLY B CA 1
ATOM 10254 C C . GLY B 1 489 ? -35.594 -35.781 -8.828 1 79.19 489 GLY B C 1
ATOM 10255 O O . GLY B 1 489 ? -34.844 -35.312 -7.98 1 79.19 489 GLY B O 1
ATOM 10256 N N . ARG B 1 490 ? -35.281 -36.344 -9.867 1 77.06 490 ARG B N 1
ATOM 10257 C CA . ARG B 1 490 ? -33.844 -36.594 -10.102 1 77.06 490 ARG B CA 1
ATOM 10258 C C . ARG B 1 490 ? -33.156 -35.281 -10.477 1 77.06 490 ARG B C 1
ATOM 10260 O O . ARG B 1 490 ? -31.984 -35.062 -10.086 1 77.06 490 ARG B O 1
ATOM 10267 N N . TYR B 1 491 ? -33.844 -34.5 -11.211 1 85.94 491 TYR B N 1
ATOM 10268 C CA . TYR B 1 491 ? -33.281 -33.188 -11.578 1 85.94 491 TYR B CA 1
ATOM 10269 C C . TYR B 1 491 ? -33.031 -32.344 -10.336 1 85.94 491 TYR B C 1
ATOM 10271 O O . TYR B 1 491 ? -31.938 -31.781 -10.188 1 85.94 491 TYR B O 1
ATOM 10279 N N . PHE B 1 492 ? -34 -32.281 -9.469 1 85.81 492 PHE B N 1
ATOM 10280 C CA . PHE B 1 492 ? -33.844 -31.438 -8.289 1 85.81 492 PHE B CA 1
ATOM 10281 C C . PHE B 1 492 ? -32.75 -31.969 -7.375 1 85.81 492 PHE B C 1
ATOM 10283 O O . PHE B 1 492 ? -32.031 -31.188 -6.746 1 85.81 492 PHE B O 1
ATOM 10290 N N . ARG B 1 493 ? -32.562 -33.156 -7.379 1 80.69 493 ARG B N 1
ATOM 10291 C CA . ARG B 1 493 ? -31.484 -33.719 -6.582 1 80.69 493 ARG B CA 1
ATOM 10292 C C . ARG B 1 493 ? -30.125 -33.375 -7.176 1 80.69 493 ARG B C 1
ATOM 10294 O O . ARG B 1 493 ? -29.188 -33.062 -6.445 1 80.69 493 ARG B O 1
ATOM 10301 N N . SER B 1 494 ? -30.094 -33.469 -8.469 1 81.81 494 SER B N 1
ATOM 10302 C CA . SER B 1 494 ? -28.828 -33.125 -9.141 1 81.81 494 SER B CA 1
ATOM 10303 C C . SER B 1 494 ? -28.531 -31.641 -9.047 1 81.81 494 SER B C 1
ATOM 10305 O O . SER B 1 494 ? -27.375 -31.234 -8.867 1 81.81 494 SER B O 1
ATOM 10307 N N . ALA B 1 495 ? -29.562 -30.875 -9.18 1 85.62 495 ALA B N 1
ATOM 10308 C CA . ALA B 1 495 ? -29.391 -29.422 -9.102 1 85.62 495 ALA B CA 1
ATOM 10309 C C . ALA B 1 495 ? -28.969 -29 -7.699 1 85.62 495 ALA B C 1
ATOM 10311 O O . ALA B 1 495 ? -28.125 -28.109 -7.547 1 85.62 495 ALA B O 1
ATOM 10312 N N . PHE B 1 496 ? -29.453 -29.609 -6.707 1 82.94 496 PHE B N 1
ATOM 10313 C CA . PHE B 1 496 ? -29.109 -29.281 -5.328 1 82.94 496 PHE B CA 1
ATOM 10314 C C . PHE B 1 496 ? -27.688 -29.719 -5.012 1 82.94 496 PHE B C 1
ATOM 10316 O O . PHE B 1 496 ? -26.969 -29.062 -4.258 1 82.94 496 PHE B O 1
ATOM 10323 N N . SER B 1 497 ? -27.297 -30.75 -5.648 1 79.19 497 SER B N 1
ATOM 10324 C CA . SER B 1 497 ? -25.922 -31.219 -5.449 1 79.19 497 SER B CA 1
ATOM 10325 C C . SER B 1 497 ? -24.922 -30.281 -6.121 1 79.19 497 SER B C 1
ATOM 10327 O O . SER B 1 497 ? -23.828 -30.062 -5.602 1 79.19 497 SER B O 1
ATOM 10329 N N . ALA B 1 498 ? -25.422 -29.719 -7.164 1 78.5 498 ALA B N 1
ATOM 10330 C CA . ALA B 1 498 ? -24.547 -28.812 -7.895 1 78.5 498 ALA B CA 1
ATOM 10331 C C . ALA B 1 498 ? -24.422 -27.469 -7.164 1 78.5 498 ALA B C 1
ATOM 10333 O O . ALA B 1 498 ? -23.406 -26.781 -7.289 1 78.5 498 ALA B O 1
ATOM 10334 N N . THR B 1 499 ? -25.391 -27.094 -6.344 1 83.88 499 THR B N 1
ATOM 10335 C CA . THR B 1 499 ? -25.391 -25.797 -5.676 1 83.88 499 THR B CA 1
ATOM 10336 C C . THR B 1 499 ? -25.203 -25.969 -4.172 1 83.88 499 THR B C 1
ATOM 10338 O O . THR B 1 499 ? -25.484 -25.047 -3.4 1 83.88 499 THR B O 1
ATOM 10341 N N . LYS B 1 500 ? -24.734 -27.062 -3.73 1 83.94 500 LYS B N 1
ATOM 10342 C CA . LYS B 1 500 ? -24.656 -27.375 -2.307 1 83.94 500 LYS B CA 1
ATOM 10343 C C . LYS B 1 500 ? -23.672 -26.469 -1.598 1 83.94 500 LYS B C 1
ATOM 10345 O O . LYS B 1 500 ? -23.844 -26.141 -0.419 1 83.94 500 LYS B O 1
ATOM 10350 N N . TYR B 1 501 ? -22.703 -25.969 -2.314 1 82.62 501 TYR B N 1
ATOM 10351 C CA . TYR B 1 501 ? -21.641 -25.172 -1.694 1 82.62 501 TYR B CA 1
ATOM 10352 C C . TYR B 1 501 ? -22.188 -23.828 -1.213 1 82.62 501 TYR B C 1
ATOM 10354 O O . TYR B 1 501 ? -21.641 -23.219 -0.293 1 82.62 501 TYR B O 1
ATOM 10362 N N . PHE B 1 502 ? -23.281 -23.375 -1.812 1 84.81 502 PHE B N 1
ATOM 10363 C CA . PHE B 1 502 ? -23.906 -22.141 -1.344 1 84.81 502 PHE B CA 1
ATOM 10364 C C . PHE B 1 502 ? -24.531 -22.344 0.03 1 84.81 502 PHE B C 1
ATOM 10366 O O . PHE B 1 502 ? -24.391 -21.484 0.91 1 84.81 502 PHE B O 1
ATOM 10373 N N . PHE B 1 503 ? -25.062 -23.484 0.254 1 86.06 503 PHE B N 1
ATOM 10374 C CA . PHE B 1 503 ? -25.828 -23.719 1.472 1 86.06 503 PHE B CA 1
ATOM 10375 C C . PHE B 1 503 ? -24.938 -24.234 2.586 1 86.06 503 PHE B C 1
ATOM 10377 O O . PHE B 1 503 ? -25.109 -23.875 3.752 1 86.06 503 PHE B O 1
ATOM 10384 N N . VAL B 1 504 ? -23.984 -24.984 2.176 1 88.62 504 VAL B N 1
ATOM 10385 C CA . VAL B 1 504 ? -23.172 -25.625 3.209 1 88.62 504 VAL B CA 1
ATOM 10386 C C . VAL B 1 504 ? -21.953 -24.75 3.521 1 88.62 504 VAL B C 1
ATOM 10388 O O . VAL B 1 504 ? -21.422 -24.781 4.633 1 88.62 504 VAL B O 1
ATOM 10391 N N . GLY B 1 505 ? -21.594 -23.969 2.639 1 89.38 505 GLY B N 1
ATOM 10392 C CA . GLY B 1 505 ? -20.391 -23.172 2.826 1 89.38 505 GLY B CA 1
ATOM 10393 C C . GLY B 1 505 ? -20.688 -21.703 3.064 1 89.38 505 GLY B C 1
ATOM 10394 O O . GLY B 1 505 ? -20.422 -21.188 4.148 1 89.38 505 GLY B O 1
ATOM 10395 N N . LEU B 1 506 ? -21.391 -21.062 2.197 1 91.62 506 LEU B N 1
ATOM 10396 C CA . LEU B 1 506 ? -21.594 -19.609 2.215 1 91.62 506 LEU B CA 1
ATOM 10397 C C . LEU B 1 506 ? -22.578 -19.219 3.311 1 91.62 506 LEU B C 1
ATOM 10399 O O . LEU B 1 506 ? -22.375 -18.234 4.016 1 91.62 506 LEU B O 1
ATOM 10403 N N . LEU B 1 507 ? -23.641 -20.016 3.547 1 93 507 LEU B N 1
ATOM 10404 C CA . LEU B 1 507 ? -24.688 -19.641 4.484 1 93 507 LEU B CA 1
ATOM 10405 C C . LEU B 1 507 ? -24.156 -19.641 5.918 1 93 507 LEU B C 1
ATOM 10407 O O . LEU B 1 507 ? -24.312 -18.641 6.625 1 93 507 LEU B O 1
ATOM 10411 N N . PRO B 1 508 ? -23.5 -20.672 6.34 1 92.69 508 PRO B N 1
ATOM 10412 C CA . PRO B 1 508 ? -22.984 -20.609 7.711 1 92.69 508 PRO B CA 1
ATOM 10413 C C . PRO B 1 508 ? -21.938 -19.516 7.898 1 92.69 508 PRO B C 1
ATOM 10415 O O . PRO B 1 508 ? -21.906 -18.859 8.945 1 92.69 508 PRO B O 1
ATOM 10418 N N . MET B 1 509 ? -21.094 -19.344 6.973 1 95.31 509 MET B N 1
ATOM 10419 C CA . MET B 1 509 ? -20.094 -18.281 7.074 1 95.31 509 MET B CA 1
ATOM 10420 C C . MET B 1 509 ? -20.766 -16.906 7.168 1 95.31 509 MET B C 1
ATOM 10422 O O . MET B 1 509 ? -20.375 -16.078 7.996 1 95.31 509 MET B O 1
ATOM 10426 N N . TYR B 1 510 ? -21.828 -16.719 6.344 1 95.5 510 TYR B N 1
ATOM 10427 C CA . TYR B 1 510 ? -22.547 -15.445 6.328 1 95.5 510 TYR B CA 1
ATOM 10428 C C . TYR B 1 510 ? -23.234 -15.195 7.668 1 95.5 510 TYR B C 1
ATOM 10430 O O . TYR B 1 510 ? -23.141 -14.094 8.211 1 95.5 510 TYR B O 1
ATOM 10438 N N . MET B 1 511 ? -23.766 -16.188 8.266 1 94.38 511 MET B N 1
ATOM 10439 C CA . MET B 1 511 ? -24.484 -16.047 9.539 1 94.38 511 MET B CA 1
ATOM 10440 C C . MET B 1 511 ? -23.5 -15.812 10.688 1 94.38 511 MET B C 1
ATOM 10442 O O . MET B 1 511 ? -23.75 -14.969 11.547 1 94.38 511 MET B O 1
ATOM 10446 N N . LEU B 1 512 ? -22.469 -16.5 10.656 1 94.81 512 LEU B N 1
ATOM 10447 C CA . LEU B 1 512 ? -21.484 -16.359 11.719 1 94.81 512 LEU B CA 1
ATOM 10448 C C . LEU B 1 512 ? -20.781 -15 11.633 1 94.81 512 LEU B C 1
ATOM 10450 O O . LEU B 1 512 ? -20.5 -14.375 12.664 1 94.81 512 LEU B O 1
ATOM 10454 N N . LEU B 1 513 ? -20.531 -14.562 10.414 1 95.12 513 LEU B N 1
ATOM 10455 C CA . LEU B 1 513 ? -19.906 -13.258 10.25 1 95.12 513 LEU B CA 1
ATOM 10456 C C . LEU B 1 513 ? -20.875 -12.141 10.625 1 95.12 513 LEU B C 1
ATOM 10458 O O . LEU B 1 513 ? -20.453 -11.117 11.188 1 95.12 513 LEU B O 1
ATOM 10462 N N . LEU B 1 514 ? -22.156 -12.352 10.289 1 94.81 514 LEU B N 1
ATOM 10463 C CA . LEU B 1 514 ? -23.172 -11.375 10.68 1 94.81 514 LEU B CA 1
ATOM 10464 C C . LEU B 1 514 ? -23.219 -11.219 12.195 1 94.81 514 LEU B C 1
ATOM 10466 O O . LEU B 1 514 ? -23.281 -10.102 12.711 1 94.81 514 LEU B O 1
ATOM 10470 N N . LEU B 1 515 ? -23.078 -12.289 12.891 1 93.75 515 LEU B N 1
ATOM 10471 C CA . LEU B 1 515 ? -23.109 -12.273 14.344 1 93.75 515 LEU B CA 1
ATOM 10472 C C . LEU B 1 515 ? -21.812 -11.695 14.914 1 93.75 515 LEU B C 1
ATOM 10474 O O . LEU B 1 515 ? -21.844 -10.805 15.766 1 93.75 515 LEU B O 1
ATOM 10478 N N . ALA B 1 516 ? -20.719 -12.102 14.422 1 94 516 ALA B N 1
ATOM 10479 C CA . ALA B 1 516 ? -19.422 -11.695 14.953 1 94 516 ALA B CA 1
ATOM 10480 C C . ALA B 1 516 ? -19.156 -10.219 14.672 1 94 516 ALA B C 1
ATOM 10482 O O . ALA B 1 516 ? -18.641 -9.492 15.531 1 94 516 ALA B O 1
ATOM 10483 N N . ILE B 1 517 ? -19.516 -9.734 13.453 1 94.94 517 ILE B N 1
ATOM 10484 C CA . ILE B 1 517 ? -19.25 -8.344 13.078 1 94.94 517 ILE B CA 1
ATOM 10485 C C . ILE B 1 517 ? -20.156 -7.41 13.867 1 94.94 517 ILE B C 1
ATOM 10487 O O . ILE B 1 517 ? -19.703 -6.387 14.391 1 94.94 517 ILE B O 1
ATOM 10491 N N . ASN B 1 518 ? -21.375 -7.766 14.008 1 92.81 518 ASN B N 1
ATOM 10492 C CA . ASN B 1 518 ? -22.297 -6.93 14.766 1 92.81 518 ASN B CA 1
ATOM 10493 C C . ASN B 1 518 ? -21.922 -6.859 16.234 1 92.81 518 ASN B C 1
ATOM 10495 O O . ASN B 1 518 ? -22.125 -5.828 16.891 1 92.81 518 ASN B O 1
ATOM 10499 N N . ALA B 1 519 ? -21.281 -7.859 16.734 1 92 519 ALA B N 1
ATOM 10500 C CA . ALA B 1 519 ? -20.984 -7.938 18.156 1 92 519 ALA B CA 1
ATOM 10501 C C . ALA B 1 519 ? -19.641 -7.258 18.469 1 92 519 ALA B C 1
ATOM 10503 O O . ALA B 1 519 ? -19.531 -6.512 19.453 1 92 519 ALA B O 1
ATOM 10504 N N . LYS B 1 520 ? -18.688 -7.367 17.625 1 91.88 520 LYS B N 1
ATOM 10505 C CA . LYS B 1 520 ? -17.328 -7.004 18.047 1 91.88 520 LYS B CA 1
ATOM 10506 C C . LYS B 1 520 ? -16.844 -5.781 17.281 1 91.88 520 LYS B C 1
ATOM 10508 O O . LYS B 1 520 ? -16 -5.027 17.766 1 91.88 520 LYS B O 1
ATOM 10513 N N . PHE B 1 521 ? -17.297 -5.434 16.141 1 92.88 521 PHE B N 1
ATOM 10514 C CA . PHE B 1 521 ? -16.719 -4.43 15.258 1 92.88 521 PHE B CA 1
ATOM 10515 C C . PHE B 1 521 ? -16.797 -3.045 15.891 1 92.88 521 PHE B C 1
ATOM 10517 O O . PHE B 1 521 ? -15.82 -2.285 15.852 1 92.88 521 PHE B O 1
ATOM 10524 N N . PRO B 1 522 ? -17.844 -2.672 16.547 1 90.06 522 PRO B N 1
ATOM 10525 C CA . PRO B 1 522 ? -17.938 -1.309 17.078 1 90.06 522 PRO B CA 1
ATOM 10526 C C . PRO B 1 522 ? -16.953 -1.048 18.219 1 90.06 522 PRO B C 1
ATOM 10528 O O . PRO B 1 522 ? -16.625 0.107 18.5 1 90.06 522 PRO B O 1
ATOM 10531 N N . THR B 1 523 ? -16.375 -2.107 18.844 1 88.94 523 THR B N 1
ATOM 10532 C CA . THR B 1 523 ? -15.477 -1.914 19.969 1 88.94 523 THR B CA 1
ATOM 10533 C C . THR B 1 523 ? -14.039 -2.215 19.562 1 88.94 523 THR B C 1
ATOM 10535 O O . THR B 1 523 ? -13.133 -2.186 20.391 1 88.94 523 THR B O 1
ATOM 10538 N N . LEU B 1 524 ? -13.75 -2.436 18.344 1 89.38 524 LEU B N 1
ATOM 10539 C CA . LEU B 1 524 ? -12.438 -2.881 17.891 1 89.38 524 LEU B CA 1
ATOM 10540 C C . LEU B 1 524 ? -11.484 -1.699 17.734 1 89.38 524 LEU B C 1
ATOM 10542 O O . LEU B 1 524 ? -10.273 -1.851 17.875 1 89.38 524 LEU B O 1
ATOM 10546 N N . GLY B 1 525 ? -12.047 -0.52 17.453 1 89.62 525 GLY B N 1
ATOM 10547 C CA . GLY B 1 525 ? -11.164 0.596 17.172 1 89.62 525 GLY B CA 1
ATOM 10548 C C . GLY B 1 525 ? -11.516 1.856 17.938 1 89.62 525 GLY B C 1
ATOM 10549 O O . GLY B 1 525 ? -12.484 1.87 18.703 1 89.62 525 GLY B O 1
ATOM 10550 N N . SER B 1 526 ? -10.562 2.811 17.859 1 91.25 526 SER B N 1
ATOM 10551 C CA . SER B 1 526 ? -10.758 4.148 18.406 1 91.25 526 SER B CA 1
ATOM 10552 C C . SER B 1 526 ? -10.195 5.215 17.469 1 91.25 526 SER B C 1
ATOM 10554 O O . SER B 1 526 ? -9.281 4.949 16.688 1 91.25 526 SER B O 1
ATOM 10556 N N . GLY B 1 527 ? -10.867 6.336 17.438 1 90.62 527 GLY B N 1
ATOM 10557 C CA . GLY B 1 527 ? -10.469 7.453 16.594 1 90.62 527 GLY B CA 1
ATOM 10558 C C . GLY B 1 527 ? -11.477 8.586 16.578 1 90.62 527 GLY B C 1
ATOM 10559 O O . GLY B 1 527 ? -12.57 8.445 17.125 1 90.62 527 GLY B O 1
ATOM 10560 N N . PRO B 1 528 ? -11.07 9.664 15.992 1 90.75 528 PRO B N 1
ATOM 10561 C CA . PRO B 1 528 ? -11.969 10.82 15.984 1 90.75 528 PRO B CA 1
ATOM 10562 C C . PRO B 1 528 ? -13.266 10.562 15.227 1 90.75 528 PRO B C 1
ATOM 10564 O O . PRO B 1 528 ? -14.328 11.039 15.633 1 90.75 528 PRO B O 1
ATOM 10567 N N . THR B 1 529 ? -13.242 9.758 14.156 1 90.44 529 THR B N 1
ATOM 10568 C CA . THR B 1 529 ? -14.445 9.508 13.359 1 90.44 529 THR B CA 1
ATOM 10569 C C . THR B 1 529 ? -14.906 8.062 13.523 1 90.44 529 THR B C 1
ATOM 10571 O O . THR B 1 529 ? -15.711 7.566 12.727 1 90.44 529 THR B O 1
ATOM 10574 N N . TRP B 1 530 ? -14.438 7.387 14.508 1 91.69 530 TRP B N 1
ATOM 10575 C CA . TRP B 1 530 ? -14.758 5.977 14.703 1 91.69 530 TRP B CA 1
ATOM 10576 C C . TRP B 1 530 ? -16.234 5.793 15.023 1 91.69 530 TRP B C 1
ATOM 10578 O O . TRP B 1 530 ? -16.875 4.871 14.516 1 91.69 530 TRP B O 1
ATOM 10588 N N . ALA B 1 531 ? -16.797 6.676 15.789 1 87.5 531 ALA B N 1
ATOM 10589 C CA . ALA B 1 531 ? -18.188 6.555 16.203 1 87.5 531 ALA B CA 1
ATOM 10590 C C . ALA B 1 531 ? -19.125 6.637 15 1 87.5 531 ALA B C 1
ATOM 10592 O O . ALA B 1 531 ? -20.188 6.016 14.984 1 87.5 531 ALA B O 1
ATOM 10593 N N . ILE B 1 532 ? -18.703 7.293 14.031 1 87.38 532 ILE B N 1
ATOM 10594 C CA . ILE B 1 532 ? -19.531 7.449 12.836 1 87.38 532 ILE B CA 1
ATOM 10595 C C . ILE B 1 532 ? -19.281 6.285 11.883 1 87.38 532 ILE B C 1
ATOM 10597 O O . ILE B 1 532 ? -20.219 5.633 11.43 1 87.38 532 ILE B O 1
ATOM 10601 N N . GLU B 1 533 ? -18.031 6.004 11.656 1 89.62 533 GLU B N 1
ATOM 10602 C CA . GLU B 1 533 ? -17.656 4.988 10.672 1 89.62 533 GLU B CA 1
ATOM 10603 C C . GLU B 1 533 ? -18 3.588 11.164 1 89.62 533 GLU B C 1
ATOM 10605 O O . GLU B 1 533 ? -18.328 2.707 10.367 1 89.62 533 GLU B O 1
ATOM 10610 N N . SER B 1 534 ? -17.984 3.336 12.469 1 90.25 534 SER B N 1
ATOM 10611 C CA . SER B 1 534 ? -18.234 2.008 13.016 1 90.25 534 SER B CA 1
ATOM 10612 C C . SER B 1 534 ? -19.719 1.646 12.914 1 90.25 534 SER B C 1
ATOM 10614 O O . SER B 1 534 ? -20.062 0.469 12.812 1 90.25 534 SER B O 1
ATOM 10616 N N . LYS B 1 535 ? -20.594 2.633 12.859 1 89 535 LYS B N 1
ATOM 10617 C CA . LYS B 1 535 ? -22.016 2.363 12.852 1 89 535 LYS B CA 1
ATOM 10618 C C . LYS B 1 535 ? -22.609 2.6 11.469 1 89 535 LYS B C 1
ATOM 10620 O O . LYS B 1 535 ? -23.812 2.404 11.258 1 89 535 LYS B O 1
ATOM 10625 N N . LYS B 1 536 ? -21.859 2.904 10.539 1 88.56 536 LYS B N 1
ATOM 10626 C CA . LYS B 1 536 ? -22.344 3.26 9.203 1 88.56 536 LYS B CA 1
ATOM 10627 C C . LYS B 1 536 ? -23.141 2.123 8.586 1 88.56 536 LYS B C 1
ATOM 10629 O O . LYS B 1 536 ? -24.234 2.35 8.047 1 88.56 536 LYS B O 1
ATOM 10634 N N . TYR B 1 537 ? -22.688 0.855 8.695 1 92.19 537 TYR B N 1
ATOM 10635 C CA . TYR B 1 537 ? -23.375 -0.284 8.094 1 92.19 537 TYR B CA 1
ATOM 10636 C C . TYR B 1 537 ? -24.047 -1.141 9.156 1 92.19 537 TYR B C 1
ATOM 10638 O O . TYR B 1 537 ? -24.75 -2.102 8.836 1 92.19 537 TYR B O 1
ATOM 10646 N N . LEU B 1 538 ? -23.969 -0.731 10.469 1 93.44 538 LEU B N 1
ATOM 10647 C CA . LEU B 1 538 ? -24.422 -1.631 11.523 1 93.44 538 LEU B CA 1
ATOM 10648 C C . LEU B 1 538 ? -25.562 -0.993 12.328 1 93.44 538 LEU B C 1
ATOM 10650 O O . LEU B 1 538 ? -26.203 -1.661 13.141 1 93.44 538 LEU B O 1
ATOM 10654 N N . SER B 1 539 ? -25.953 0.187 12.031 1 88.94 539 SER B N 1
ATOM 10655 C CA . SER B 1 539 ? -26.938 0.915 12.844 1 88.94 539 SER B CA 1
ATOM 10656 C C . SER B 1 539 ? -28.297 0.249 12.789 1 88.94 539 SER B C 1
ATOM 10658 O O . SER B 1 539 ? -29.016 0.21 13.789 1 88.94 539 SER B O 1
ATOM 10660 N N . GLN B 1 540 ? -28.609 -0.44 11.688 1 90.38 540 GLN B N 1
ATOM 10661 C CA . GLN B 1 540 ? -29.938 -1.01 11.531 1 90.38 540 GLN B CA 1
ATOM 10662 C C . GLN B 1 540 ? -29.922 -2.523 11.727 1 90.38 540 GLN B C 1
ATOM 10664 O O . GLN B 1 540 ? -30.938 -3.195 11.523 1 90.38 540 GLN B O 1
ATOM 10669 N N . CYS B 1 541 ? -28.906 -3.064 12.172 1 91.81 541 CYS B N 1
ATOM 10670 C CA . CYS B 1 541 ? -28.766 -4.516 12.211 1 91.81 541 CYS B CA 1
ATOM 10671 C C . CYS B 1 541 ? -29.547 -5.105 13.383 1 91.81 541 CYS B C 1
ATOM 10673 O O . CYS B 1 541 ? -29.953 -6.266 13.336 1 91.81 541 CYS B O 1
ATOM 10675 N N . ASP B 1 542 ? -29.875 -4.32 14.375 1 88.31 542 ASP B N 1
ATOM 10676 C CA . ASP B 1 542 ? -30.625 -4.828 15.516 1 88.31 542 ASP B CA 1
ATOM 10677 C C . ASP B 1 542 ? -32.062 -5.133 15.125 1 88.31 542 ASP B C 1
ATOM 10679 O O . ASP B 1 542 ? -32.656 -6.121 15.578 1 88.31 542 ASP B O 1
ATOM 10683 N N . SER B 1 543 ? -32.562 -4.422 14.156 1 90.12 543 SER B N 1
ATOM 10684 C CA . SER B 1 543 ? -33.969 -4.586 13.789 1 90.12 543 SER B CA 1
ATOM 10685 C C . SER B 1 543 ? -34.125 -5.34 12.477 1 90.12 543 SER B C 1
ATOM 10687 O O . SER B 1 543 ? -35.188 -5.906 12.188 1 90.12 543 SER B O 1
ATOM 10689 N N . SER B 1 544 ? -33.094 -5.453 11.727 1 93.31 544 SER B N 1
ATOM 10690 C CA . SER B 1 544 ? -33.281 -5.945 10.367 1 93.31 544 SER B CA 1
ATOM 10691 C C . SER B 1 544 ? -32.375 -7.125 10.055 1 93.31 544 SER B C 1
ATOM 10693 O O . SER B 1 544 ? -32.25 -7.535 8.906 1 93.31 544 SER B O 1
ATOM 10695 N N . TRP B 1 545 ? -31.766 -7.828 11.008 1 92.06 545 TRP B N 1
ATOM 10696 C CA . TRP B 1 545 ? -30.812 -8.906 10.734 1 92.06 545 TRP B CA 1
ATOM 10697 C C . TRP B 1 545 ? -31.531 -10.133 10.172 1 92.06 545 TRP B C 1
ATOM 10699 O O . TRP B 1 545 ? -30.938 -10.906 9.414 1 92.06 545 TRP B O 1
ATOM 10709 N N . GLN B 1 546 ? -32.812 -10.312 10.438 1 92.56 546 GLN B N 1
ATOM 10710 C CA . GLN B 1 546 ? -33.594 -11.477 10.016 1 92.56 546 GLN B CA 1
ATOM 10711 C C . GLN B 1 546 ? -33.781 -11.5 8.5 1 92.56 546 GLN B C 1
ATOM 10713 O O . GLN B 1 546 ? -33.781 -12.57 7.891 1 92.56 546 GLN B O 1
ATOM 10718 N N . TRP B 1 547 ? -33.812 -10.344 7.91 1 94.25 547 TRP B N 1
ATOM 10719 C CA . TRP B 1 547 ? -34.031 -10.258 6.469 1 94.25 547 TRP B CA 1
ATOM 10720 C C . TRP B 1 547 ? -32.75 -10.68 5.723 1 94.25 547 TRP B C 1
ATOM 10722 O O . TRP B 1 547 ? -32.812 -11.156 4.59 1 94.25 547 TRP B O 1
ATOM 10732 N N . ASN B 1 548 ? -31.594 -10.516 6.352 1 94.75 548 ASN B N 1
ATOM 10733 C CA . ASN B 1 548 ? -30.344 -10.945 5.75 1 94.75 548 ASN B CA 1
ATOM 10734 C C . ASN B 1 548 ? -30.219 -12.469 5.727 1 94.75 548 ASN B C 1
ATOM 10736 O O . ASN B 1 548 ? -29.75 -13.039 4.742 1 94.75 548 ASN B O 1
ATOM 10740 N N . VAL B 1 549 ? -30.688 -13.094 6.785 1 91.69 549 VAL B N 1
ATOM 10741 C CA . VAL B 1 549 ? -30.594 -14.539 6.891 1 91.69 549 VAL B CA 1
ATOM 10742 C C . VAL B 1 549 ? -31.547 -15.203 5.906 1 91.69 549 VAL B C 1
ATOM 10744 O O . VAL B 1 549 ? -31.25 -16.25 5.348 1 91.69 549 VAL B O 1
ATOM 10747 N N . LEU B 1 550 ? -32.594 -14.461 5.617 1 93.62 550 LEU B N 1
ATOM 10748 C CA . LEU B 1 550 ? -33.594 -14.992 4.688 1 93.62 550 LEU B CA 1
ATOM 10749 C C . LEU B 1 550 ? -33.281 -14.586 3.254 1 93.62 550 LEU B C 1
ATOM 10751 O O . LEU B 1 550 ? -33.938 -15.031 2.314 1 93.62 550 LEU B O 1
ATOM 10755 N N . PHE B 1 551 ? -32.312 -13.906 3.008 1 94.44 551 PHE B N 1
ATOM 10756 C CA . PHE B 1 551 ? -31.844 -13.461 1.7 1 94.44 551 PHE B CA 1
ATOM 10757 C C . PHE B 1 551 ? -32.938 -12.672 0.976 1 94.44 551 PHE B C 1
ATOM 10759 O O . PHE B 1 551 ? -33.188 -12.906 -0.207 1 94.44 551 PHE B O 1
ATOM 10766 N N . ILE B 1 552 ? -33.625 -11.688 1.724 1 94.38 552 ILE B N 1
ATOM 10767 C CA . ILE B 1 552 ? -34.625 -10.812 1.129 1 94.38 552 ILE B CA 1
ATOM 10768 C C . ILE B 1 552 ? -34.375 -9.367 1.536 1 94.38 552 ILE B C 1
ATOM 10770 O O . ILE B 1 552 ? -35.281 -8.531 1.504 1 94.38 552 ILE B O 1
ATOM 10774 N N . ASN B 1 553 ? -33.188 -9.109 1.936 1 94.06 553 ASN B N 1
ATOM 10775 C CA . ASN B 1 553 ? -32.844 -7.773 2.416 1 94.06 553 ASN B CA 1
ATOM 10776 C C . ASN B 1 553 ? -32.875 -6.754 1.28 1 94.06 553 ASN B C 1
ATOM 10778 O O . ASN B 1 553 ? -33.094 -5.566 1.512 1 94.06 553 ASN B O 1
ATOM 10782 N N . ASN B 1 554 ? -32.688 -7.164 0.011 1 93.38 554 ASN B N 1
ATOM 10783 C CA . ASN B 1 554 ? -32.625 -6.23 -1.109 1 93.38 554 ASN B CA 1
ATOM 10784 C C . ASN B 1 554 ? -33.969 -5.66 -1.469 1 93.38 554 ASN B C 1
ATOM 10786 O O . ASN B 1 554 ? -34.094 -4.719 -2.258 1 93.38 554 ASN B O 1
ATOM 10790 N N . PHE B 1 555 ? -35.094 -6.207 -0.831 1 93.38 555 PHE B N 1
ATOM 10791 C CA . PHE B 1 555 ? -36.438 -5.707 -1.107 1 93.38 555 PHE B CA 1
ATOM 10792 C C . PHE B 1 555 ? -36.75 -4.508 -0.224 1 93.38 555 PHE B C 1
ATOM 10794 O O . PHE B 1 555 ? -37.75 -3.812 -0.451 1 93.38 555 PHE B O 1
ATOM 10801 N N . PHE B 1 556 ? -35.875 -4.242 0.699 1 93 556 PHE B N 1
ATOM 10802 C CA . PHE B 1 556 ? -36.031 -3.102 1.592 1 93 556 PHE B CA 1
ATOM 10803 C C . PHE B 1 556 ? -35.094 -1.975 1.217 1 93 556 PHE B C 1
ATOM 10805 O O . PHE B 1 556 ? -34.031 -2.217 0.621 1 93 556 PHE B O 1
ATOM 10812 N N . PRO B 1 557 ? -35.5 -0.784 1.539 1 91.75 557 PRO B N 1
ATOM 10813 C CA . PRO B 1 557 ? -34.594 0.333 1.226 1 91.75 557 PRO B CA 1
ATOM 10814 C C . PRO B 1 557 ? -33.25 0.235 1.947 1 91.75 557 PRO B C 1
ATOM 10816 O O . PRO B 1 557 ? -33.188 -0.334 3.039 1 91.75 557 PRO B O 1
ATOM 10819 N N . THR B 1 558 ? -32.281 0.713 1.306 1 90.69 558 THR B N 1
ATOM 10820 C CA . THR B 1 558 ? -30.906 0.6 1.77 1 90.69 558 THR B CA 1
ATOM 10821 C C . THR B 1 558 ? -30.766 1.18 3.174 1 90.69 558 THR B C 1
ATOM 10823 O O . THR B 1 558 ? -29.969 0.679 3.977 1 90.69 558 THR B O 1
ATOM 10826 N N . LYS B 1 559 ? -31.469 2.213 3.584 1 88.56 559 LYS B N 1
ATOM 10827 C CA . LYS B 1 559 ? -31.375 2.871 4.883 1 88.56 559 LYS B CA 1
ATOM 10828 C C . LYS B 1 559 ? -31.859 1.957 6 1 88.56 559 LYS B C 1
ATOM 10830 O O . LYS B 1 559 ? -31.5 2.141 7.164 1 88.56 559 LYS B O 1
ATOM 10835 N N . GLN B 1 560 ? -32.562 0.882 5.582 1 91.44 560 GLN B N 1
ATOM 10836 C CA . GLN B 1 560 ? -33.156 0.003 6.594 1 91.44 560 GLN B CA 1
ATOM 10837 C C . GLN B 1 560 ? -32.5 -1.373 6.57 1 91.44 560 GLN B C 1
ATOM 10839 O O . GLN B 1 560 ? -32.875 -2.26 7.34 1 91.44 560 GLN B O 1
ATOM 10844 N N . GLN B 1 561 ? -31.516 -1.466 5.828 1 93.06 561 GLN B N 1
ATOM 10845 C CA . GLN B 1 561 ? -30.891 -2.773 5.68 1 93.06 561 GLN B CA 1
ATOM 10846 C C . GLN B 1 561 ? -29.734 -2.939 6.656 1 93.06 561 GLN B C 1
ATOM 10848 O O . GLN B 1 561 ? -29.078 -1.959 7.035 1 93.06 561 GLN B O 1
ATOM 10853 N N . CYS B 1 562 ? -29.656 -4.18 7.133 1 94.5 562 CYS B N 1
ATOM 10854 C CA . CYS B 1 562 ? -28.453 -4.547 7.863 1 94.5 562 CYS B CA 1
ATOM 10855 C C . CYS B 1 562 ? -27.312 -4.895 6.906 1 94.5 562 CYS B C 1
ATOM 10857 O O . CYS B 1 562 ? -27.453 -5.781 6.066 1 94.5 562 CYS B O 1
ATOM 10859 N N . MET B 1 563 ? -26.203 -4.246 7.008 1 94.56 563 MET B N 1
ATOM 10860 C CA . MET B 1 563 ? -25.094 -4.457 6.082 1 94.56 563 MET B CA 1
ATOM 10861 C C . MET B 1 563 ? -25.562 -4.359 4.637 1 94.56 563 MET B C 1
ATOM 10863 O O . MET B 1 563 ? -25.594 -5.359 3.92 1 94.56 563 MET B O 1
ATOM 10867 N N . PRO B 1 564 ? -25.797 -3.225 4.172 1 93.88 564 PRO B N 1
ATOM 10868 C CA . PRO B 1 564 ? -26.422 -3.014 2.869 1 93.88 564 PRO B CA 1
ATOM 10869 C C . PRO B 1 564 ? -25.594 -3.57 1.714 1 93.88 564 PRO B C 1
ATOM 10871 O O . PRO B 1 564 ? -26.141 -3.91 0.662 1 93.88 564 PRO B O 1
ATOM 10874 N N . HIS B 1 565 ? -24.312 -3.766 1.826 1 93.56 565 HIS B N 1
ATOM 10875 C CA . HIS B 1 565 ? -23.5 -4.27 0.724 1 93.56 565 HIS B CA 1
ATOM 10876 C C . HIS B 1 565 ? -23.797 -5.742 0.449 1 93.56 565 HIS B C 1
ATOM 10878 O O . HIS B 1 565 ? -23.453 -6.254 -0.621 1 93.56 565 HIS B O 1
ATOM 10884 N N . THR B 1 566 ? -24.453 -6.434 1.398 1 95.31 566 THR B N 1
ATOM 10885 C CA . THR B 1 566 ? -24.734 -7.855 1.237 1 95.31 566 THR B CA 1
ATOM 10886 C C . THR B 1 566 ? -26 -8.062 0.402 1 95.31 566 THR B C 1
ATOM 10888 O O . THR B 1 566 ? -26.531 -9.172 0.337 1 95.31 566 THR B O 1
ATOM 10891 N N . TRP B 1 567 ? -26.531 -7.023 -0.247 1 95 567 TRP B N 1
ATOM 10892 C CA . TRP B 1 567 ? -27.625 -7.188 -1.19 1 95 567 TRP B CA 1
ATOM 10893 C C . TRP B 1 567 ? -27.25 -8.164 -2.299 1 95 567 TRP B C 1
ATOM 10895 O O . TRP B 1 567 ? -28.109 -8.875 -2.824 1 95 567 TRP B O 1
ATOM 10905 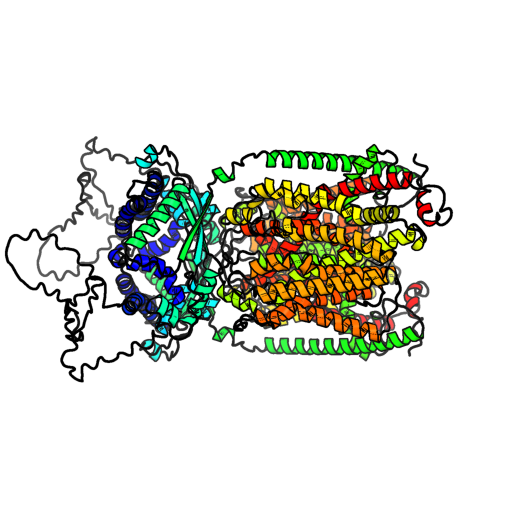N N . PHE B 1 568 ? -26.016 -8.234 -2.664 1 94.38 568 PHE B N 1
ATOM 10906 C CA . PHE B 1 568 ? -25.531 -9.109 -3.729 1 94.38 568 PHE B CA 1
ATOM 10907 C C . PHE B 1 568 ? -25.734 -10.578 -3.355 1 94.38 568 PHE B C 1
ATOM 10909 O O . PHE B 1 568 ? -26.016 -11.406 -4.219 1 94.38 568 PHE B O 1
ATOM 10916 N N . LEU B 1 569 ? -25.531 -10.898 -2.037 1 94.38 569 LEU B N 1
ATOM 10917 C CA . LEU B 1 569 ? -25.766 -12.273 -1.602 1 94.38 569 LEU B CA 1
ATOM 10918 C C . LEU B 1 569 ? -27.234 -12.648 -1.729 1 94.38 569 LEU B C 1
ATOM 10920 O O . LEU B 1 569 ? -27.562 -13.773 -2.104 1 94.38 569 LEU B O 1
ATOM 10924 N N . ALA B 1 570 ? -28.109 -11.688 -1.38 1 95.12 570 ALA B N 1
ATOM 10925 C CA . ALA B 1 570 ? -29.531 -11.914 -1.592 1 95.12 570 ALA B CA 1
ATOM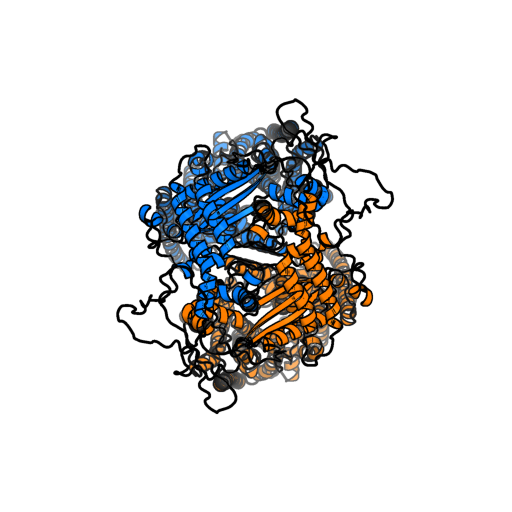 10926 C C . ALA B 1 570 ? -29.844 -12.062 -3.078 1 95.12 570 ALA B C 1
ATOM 10928 O O . ALA B 1 570 ? -30.625 -12.93 -3.473 1 95.12 570 ALA B O 1
ATOM 10929 N N . PHE B 1 571 ? -29.234 -11.297 -3.902 1 93.81 571 PHE B N 1
ATOM 10930 C CA . PHE B 1 571 ? -29.359 -11.344 -5.355 1 93.81 571 PHE B CA 1
ATOM 10931 C C . PHE B 1 571 ? -28.922 -12.703 -5.891 1 93.81 571 PHE B C 1
ATOM 10933 O O . PHE B 1 571 ? -29.625 -13.297 -6.719 1 93.81 571 PHE B O 1
ATOM 10940 N N . VAL B 1 572 ? -27.781 -13.242 -5.398 1 91.94 572 VAL B N 1
ATOM 10941 C CA . VAL B 1 572 ? -27.25 -14.516 -5.855 1 91.94 572 VAL B CA 1
ATOM 10942 C C . VAL B 1 572 ? -28.172 -15.656 -5.43 1 91.94 572 VAL B C 1
ATOM 10944 O O . VAL B 1 572 ? -28.391 -16.609 -6.188 1 91.94 572 VAL B O 1
ATOM 10947 N N . PHE B 1 573 ? -28.703 -15.562 -4.234 1 93.06 573 PHE B N 1
ATOM 10948 C CA . PHE B 1 573 ? -29.641 -16.594 -3.768 1 93.06 573 PHE B CA 1
ATOM 10949 C C . PHE B 1 573 ? -30.891 -16.641 -4.637 1 93.06 573 PHE B C 1
ATOM 10951 O O . PHE B 1 573 ? -31.344 -17.703 -5.023 1 93.06 573 PHE B O 1
ATOM 10958 N N . GLN B 1 574 ? -31.438 -15.516 -4.926 1 93.38 574 GLN B N 1
ATOM 10959 C CA . GLN B 1 574 ? -32.594 -15.445 -5.793 1 93.38 574 GLN B CA 1
ATOM 10960 C C . GLN B 1 574 ? -32.281 -15.953 -7.195 1 93.38 574 GLN B C 1
ATOM 10962 O O . GLN B 1 574 ? -33.094 -16.672 -7.797 1 93.38 574 GLN B O 1
ATOM 10967 N N . ALA B 1 575 ? -31.172 -15.594 -7.617 1 91.94 575 ALA B N 1
ATOM 10968 C CA . ALA B 1 575 ? -30.734 -16.047 -8.93 1 91.94 575 ALA B CA 1
ATOM 10969 C C . ALA B 1 575 ? -30.516 -17.562 -8.945 1 91.94 575 ALA B C 1
ATOM 10971 O O . ALA B 1 575 ? -30.766 -18.219 -9.961 1 91.94 575 ALA B O 1
ATOM 10972 N N . LEU B 1 576 ? -30.016 -18.062 -7.855 1 90.56 576 LEU B N 1
ATOM 10973 C CA . LEU B 1 576 ? -29.828 -19.5 -7.738 1 90.56 576 LEU B CA 1
ATOM 10974 C C . LEU B 1 576 ? -31.156 -20.25 -7.828 1 90.56 576 LEU B C 1
ATOM 10976 O O . LEU B 1 576 ? -31.266 -21.25 -8.539 1 90.56 576 LEU B O 1
ATOM 10980 N N . VAL B 1 577 ? -32.125 -19.719 -7.145 1 91.38 577 VAL B N 1
ATOM 10981 C CA . VAL B 1 577 ? -33.469 -20.328 -7.184 1 91.38 577 VAL B CA 1
ATOM 10982 C C . VAL B 1 577 ? -34.031 -20.234 -8.594 1 91.38 577 VAL B C 1
ATOM 10984 O O . VAL B 1 577 ? -34.625 -21.203 -9.102 1 91.38 577 VAL B O 1
ATOM 10987 N N . PHE B 1 578 ? -33.844 -19.172 -9.203 1 93.19 578 PHE B N 1
ATOM 10988 C CA . PHE B 1 578 ? -34.281 -18.969 -10.578 1 93.19 578 PHE B CA 1
ATOM 10989 C C . PHE B 1 578 ? -33.562 -19.922 -11.516 1 93.19 578 PHE B C 1
ATOM 10991 O O . PHE B 1 578 ? -34.156 -20.5 -12.43 1 93.19 578 PHE B O 1
ATOM 10998 N N . SER B 1 579 ? -32.312 -20.141 -11.336 1 91.5 579 SER B N 1
ATOM 10999 C CA . SER B 1 579 ? -31.5 -21.016 -12.195 1 91.5 579 SER B CA 1
ATOM 11000 C C . SER B 1 579 ? -31.938 -22.469 -12.07 1 91.5 579 SER B C 1
ATOM 11002 O O . SER B 1 579 ? -31.922 -23.203 -13.055 1 91.5 579 SER B O 1
ATOM 11004 N N . ILE B 1 580 ? -32.25 -22.859 -10.859 1 89.56 580 ILE B N 1
ATOM 11005 C CA . ILE B 1 580 ? -32.688 -24.234 -10.656 1 89.56 580 ILE B CA 1
ATOM 11006 C C . ILE B 1 580 ? -34.031 -24.453 -11.383 1 89.56 580 ILE B C 1
ATOM 11008 O O . ILE B 1 580 ? -34.219 -25.484 -12.031 1 89.56 580 ILE B O 1
ATOM 11012 N N . ALA B 1 581 ? -34.844 -23.422 -11.367 1 90.56 581 ALA B N 1
ATOM 11013 C CA . ALA B 1 581 ? -36.156 -23.531 -12.031 1 90.56 581 ALA B CA 1
ATOM 11014 C C . ALA B 1 581 ? -36 -23.516 -13.547 1 90.56 581 ALA B C 1
ATOM 11016 O O . ALA B 1 581 ? -36.562 -24.375 -14.242 1 90.56 581 ALA B O 1
ATOM 11017 N N . ILE B 1 582 ? -35.219 -22.625 -14.039 1 91.69 582 ILE B N 1
ATOM 11018 C CA . ILE B 1 582 ? -35.094 -22.484 -15.484 1 91.69 582 ILE B CA 1
ATOM 11019 C C . ILE B 1 582 ? -34.219 -23.625 -16.016 1 91.69 582 ILE B C 1
ATOM 11021 O O . ILE B 1 582 ? -34.344 -24 -17.188 1 91.69 582 ILE B O 1
ATOM 11025 N N . GLY B 1 583 ? -33.312 -24.156 -15.203 1 88.69 583 GLY B N 1
ATOM 11026 C CA . GLY B 1 583 ? -32.5 -25.281 -15.609 1 88.69 583 GLY B CA 1
ATOM 11027 C C . GLY B 1 583 ? -33.312 -26.516 -15.984 1 88.69 583 GLY B C 1
ATOM 11028 O O . GLY B 1 583 ? -32.969 -27.234 -16.922 1 88.69 583 GLY B O 1
ATOM 11029 N N . PHE B 1 584 ? -34.406 -26.641 -15.273 1 88.5 584 PHE B N 1
ATOM 11030 C CA . PHE B 1 584 ? -35.281 -27.75 -15.586 1 88.5 584 PHE B CA 1
ATOM 11031 C C . PHE B 1 584 ? -35.875 -27.594 -16.984 1 88.5 584 PHE B C 1
ATOM 11033 O O . PHE B 1 584 ? -35.969 -28.547 -17.75 1 88.5 584 PHE B O 1
ATOM 11040 N N . LEU B 1 585 ? -36.188 -26.375 -17.297 1 88.81 585 LEU B N 1
ATOM 11041 C CA . LEU B 1 585 ? -36.75 -26.094 -18.609 1 88.81 585 LEU B CA 1
ATOM 11042 C C . LEU B 1 585 ? -35.688 -26.188 -19.688 1 88.81 585 LEU B C 1
ATOM 11044 O O . LEU B 1 585 ? -35.969 -26.594 -20.828 1 88.81 585 LEU B O 1
ATOM 11048 N N . LEU B 1 586 ? -34.469 -25.891 -19.422 1 89.56 586 LEU B N 1
ATOM 11049 C CA . LEU B 1 586 ? -33.375 -25.922 -20.391 1 89.56 586 LEU B CA 1
ATOM 11050 C C . LEU B 1 586 ? -33.062 -27.359 -20.797 1 89.56 586 LEU B C 1
ATOM 11052 O O . LEU B 1 586 ? -32.656 -27.609 -21.922 1 89.56 586 LEU B O 1
ATOM 11056 N N . ILE B 1 587 ? -33.281 -28.25 -19.891 1 86 587 ILE B N 1
ATOM 11057 C CA . ILE B 1 587 ? -32.969 -29.641 -20.172 1 86 587 ILE B CA 1
ATOM 11058 C C . ILE B 1 587 ? -34.125 -30.312 -20.891 1 86 587 ILE B C 1
ATOM 11060 O O . ILE B 1 587 ? -33.938 -31.078 -21.844 1 86 587 ILE B O 1
ATOM 11064 N N . ARG B 1 588 ? -35.406 -29.938 -20.516 1 85.44 588 ARG B N 1
ATOM 11065 C CA . ARG B 1 588 ? -36.562 -30.609 -21.078 1 85.44 588 ARG B CA 1
ATOM 11066 C C . ARG B 1 588 ? -37 -29.969 -22.406 1 85.44 588 ARG B C 1
ATOM 11068 O O . ARG B 1 588 ? -37.344 -30.656 -23.359 1 85.44 588 ARG B O 1
ATOM 11075 N N . LEU B 1 589 ? -37 -28.609 -22.344 1 89.75 589 LEU B N 1
ATOM 11076 C CA . LEU B 1 589 ? -37.406 -27.844 -23.516 1 89.75 589 LEU B CA 1
ATOM 11077 C C . LEU B 1 589 ? -36.406 -26.75 -23.844 1 89.75 589 LEU B C 1
ATOM 11079 O O . LEU B 1 589 ? -36.656 -25.562 -23.609 1 89.75 589 LEU B O 1
ATOM 11083 N N . PRO B 1 590 ? -35.281 -27.062 -24.406 1 90.94 590 PRO B N 1
ATOM 11084 C CA . PRO B 1 590 ? -34.188 -26.109 -24.578 1 90.94 590 PRO B CA 1
ATOM 11085 C C . PRO B 1 590 ? -34.594 -24.906 -25.438 1 90.94 590 PRO B C 1
ATOM 11087 O O . PRO B 1 590 ? -34.188 -23.781 -25.125 1 90.94 590 PRO B O 1
ATOM 11090 N N . LYS B 1 591 ? -35.344 -25.047 -26.531 1 93.81 591 LYS B N 1
ATOM 11091 C CA . LYS B 1 591 ? -35.719 -23.922 -27.375 1 93.81 591 LYS B CA 1
ATOM 11092 C C . LYS B 1 591 ? -36.656 -22.969 -26.656 1 93.81 591 LYS B C 1
ATOM 11094 O O . LYS B 1 591 ? -36.531 -21.75 -26.766 1 93.81 591 LYS B O 1
ATOM 11099 N N . PHE B 1 592 ? -37.594 -23.531 -25.922 1 93.38 592 PHE B N 1
ATOM 11100 C CA . PHE B 1 592 ? -38.531 -22.734 -25.156 1 93.38 592 PHE B CA 1
ATOM 11101 C C . PHE B 1 592 ? -37.812 -22 -24.031 1 93.38 592 PHE B C 1
ATOM 11103 O O . PHE B 1 592 ? -38.094 -20.828 -23.75 1 93.38 592 PHE B O 1
ATOM 11110 N N . ALA B 1 593 ? -36.938 -22.703 -23.406 1 93.38 593 ALA B N 1
ATOM 11111 C CA . ALA B 1 593 ? -36.156 -22.094 -22.312 1 93.38 593 ALA B CA 1
ATOM 11112 C C . ALA B 1 593 ? -35.281 -20.969 -22.812 1 93.38 593 ALA B C 1
ATOM 11114 O O . ALA B 1 593 ? -35.125 -19.953 -22.141 1 93.38 593 ALA B O 1
ATOM 11115 N N . MET B 1 594 ? -34.656 -21.156 -23.938 1 95.19 594 MET B N 1
ATOM 11116 C CA . MET B 1 594 ? -33.812 -20.109 -24.516 1 95.19 594 MET B CA 1
ATOM 11117 C C . MET B 1 594 ? -34.625 -18.891 -24.891 1 95.19 594 MET B C 1
ATOM 11119 O O . MET B 1 594 ? -34.188 -17.75 -24.672 1 95.19 594 MET B O 1
ATOM 11123 N N . ALA B 1 595 ? -35.75 -19.094 -25.422 1 95.69 595 ALA B N 1
ATOM 11124 C CA . ALA B 1 595 ? -36.656 -18 -25.719 1 95.69 595 ALA B CA 1
ATOM 11125 C C . ALA B 1 595 ? -37.125 -17.312 -24.438 1 95.69 595 ALA B C 1
ATOM 11127 O O . ALA B 1 595 ? -37.281 -16.078 -24.406 1 95.69 595 ALA B O 1
ATOM 11128 N N . GLY B 1 596 ? -37.375 -18.125 -23.484 1 95.19 596 GLY B N 1
ATOM 11129 C CA . GLY B 1 596 ? -37.75 -17.578 -22.188 1 95.19 596 GLY B CA 1
ATOM 11130 C C . GLY B 1 596 ? -36.656 -16.719 -21.578 1 95.19 596 GLY B C 1
ATOM 11131 O O . GLY B 1 596 ? -36.938 -15.648 -21.016 1 95.19 596 GLY B O 1
ATOM 11132 N N . LEU B 1 597 ? -35.406 -17.172 -21.656 1 97.19 597 LEU B N 1
ATOM 11133 C CA . LEU B 1 597 ? -34.281 -16.391 -21.156 1 97.19 597 LEU B CA 1
ATOM 11134 C C . LEU B 1 597 ? -34.156 -15.094 -21.938 1 97.19 597 LEU B C 1
ATOM 11136 O O . LEU B 1 597 ? -33.844 -14.039 -21.359 1 97.19 597 LEU B O 1
ATOM 11140 N N . GLY B 1 598 ? -34.281 -15.125 -23.219 1 96.5 598 GLY B N 1
ATOM 11141 C CA . GLY B 1 598 ? -34.312 -13.906 -24.016 1 96.5 598 GLY B CA 1
ATOM 11142 C C . GLY B 1 598 ? -35.406 -12.945 -23.625 1 96.5 598 GLY B C 1
ATOM 11143 O O . GLY B 1 598 ? -35.188 -11.734 -23.562 1 96.5 598 GLY B O 1
ATOM 11144 N N . ALA B 1 599 ? -36.531 -13.508 -23.344 1 96.25 599 ALA B N 1
ATOM 11145 C CA . ALA B 1 599 ? -37.688 -12.695 -22.906 1 96.25 599 ALA B CA 1
ATOM 11146 C C . ALA B 1 599 ? -37.406 -12.078 -21.531 1 96.25 599 ALA B C 1
ATOM 11148 O O . ALA B 1 599 ? -37.781 -10.938 -21.266 1 96.25 599 ALA B O 1
ATOM 11149 N N . CYS B 1 600 ? -36.719 -12.844 -20.719 1 96.25 600 CYS B N 1
ATOM 11150 C CA . CYS B 1 600 ? -36.375 -12.328 -19.406 1 96.25 600 CYS B CA 1
ATOM 11151 C C . CYS B 1 600 ? -35.375 -11.18 -19.516 1 96.25 600 CYS B C 1
ATOM 11153 O O . CYS B 1 600 ? -35.5 -10.188 -18.797 1 96.25 600 CYS B O 1
ATOM 11155 N N . ILE B 1 601 ? -34.375 -11.305 -20.391 1 97.69 601 ILE B N 1
ATOM 11156 C CA . ILE B 1 601 ? -33.406 -10.242 -20.625 1 97.69 601 ILE B CA 1
ATOM 11157 C C . ILE B 1 601 ? -34.125 -8.984 -21.109 1 97.69 601 ILE B C 1
ATOM 11159 O O . ILE B 1 601 ? -33.844 -7.883 -20.625 1 97.69 601 ILE B O 1
ATOM 11163 N N . PHE B 1 602 ? -35.031 -9.195 -21.984 1 96.88 602 PHE B N 1
ATOM 11164 C CA . PHE B 1 602 ? -35.781 -8.07 -22.531 1 96.88 602 PHE B CA 1
ATOM 11165 C C . PHE B 1 602 ? -36.688 -7.457 -21.469 1 96.88 602 PHE B C 1
ATOM 11167 O O . PHE B 1 602 ? -36.812 -6.234 -21.391 1 96.88 602 PHE B O 1
ATOM 11174 N N . ALA B 1 603 ? -37.281 -8.242 -20.672 1 96.75 603 ALA B N 1
ATOM 11175 C CA . ALA B 1 603 ? -38.156 -7.754 -19.594 1 96.75 603 ALA B CA 1
ATOM 11176 C C . ALA B 1 603 ? -37.344 -6.957 -18.562 1 96.75 603 ALA B C 1
ATOM 11178 O O . ALA B 1 603 ? -37.812 -5.93 -18.062 1 96.75 603 ALA B O 1
ATOM 11179 N N . CYS B 1 604 ? -36.188 -7.43 -18.219 1 96.69 604 CYS B N 1
ATOM 11180 C CA . CYS B 1 604 ? -35.344 -6.707 -17.281 1 96.69 604 CYS B CA 1
ATOM 11181 C C . CYS B 1 604 ? -34.906 -5.367 -17.859 1 96.69 604 CYS B C 1
ATOM 11183 O O . CYS B 1 604 ? -34.906 -4.352 -17.172 1 96.69 604 CYS B O 1
ATOM 11185 N N . SER B 1 605 ? -34.562 -5.348 -19.156 1 97 605 SER B N 1
ATOM 11186 C CA . SER B 1 605 ? -34.156 -4.105 -19.812 1 97 605 SER B CA 1
ATOM 11187 C C . SER B 1 605 ? -35.312 -3.131 -19.891 1 97 605 SER B C 1
ATOM 11189 O O . SER B 1 605 ? -35.156 -1.929 -19.688 1 97 605 SER B O 1
ATOM 11191 N N . LEU B 1 606 ? -36.469 -3.689 -20.172 1 96.38 606 LEU B N 1
ATOM 11192 C CA . LEU B 1 606 ? -37.656 -2.852 -20.297 1 96.38 606 LEU B CA 1
ATOM 11193 C C . LEU B 1 606 ? -38.062 -2.271 -18.938 1 96.38 606 LEU B C 1
ATOM 11195 O O . LEU B 1 606 ? -38.406 -1.096 -18.844 1 96.38 606 LEU B O 1
ATOM 11199 N N . THR B 1 607 ? -38 -3.066 -17.922 1 96.75 607 THR B N 1
ATOM 11200 C CA . THR B 1 607 ? -38.312 -2.582 -16.578 1 96.75 607 THR B CA 1
ATOM 11201 C C . THR B 1 607 ? -37.312 -1.505 -16.156 1 96.75 607 THR B C 1
ATOM 11203 O O . THR B 1 607 ? -37.719 -0.504 -15.547 1 96.75 607 THR B O 1
ATOM 11206 N N . THR B 1 608 ? -36.062 -1.686 -16.406 1 96.31 608 THR B N 1
ATOM 11207 C CA . THR B 1 608 ? -35.062 -0.692 -16.078 1 96.31 608 THR B CA 1
ATOM 11208 C C . THR B 1 608 ? -35.312 0.612 -16.828 1 96.31 608 THR B C 1
ATOM 11210 O O . THR B 1 608 ? -35.219 1.696 -16.25 1 96.31 608 THR B O 1
ATOM 11213 N N . PHE B 1 609 ? -35.719 0.483 -18.094 1 95.56 609 PHE B N 1
ATOM 11214 C CA . PHE B 1 609 ? -36 1.651 -18.922 1 95.56 609 PHE B CA 1
ATOM 11215 C C . PHE B 1 609 ? -37.188 2.424 -18.359 1 95.56 609 PHE B C 1
ATOM 11217 O O . PHE B 1 609 ? -37.125 3.648 -18.234 1 95.56 609 PHE B O 1
ATOM 11224 N N . VAL B 1 610 ? -38.219 1.754 -17.969 1 95.62 610 VAL B N 1
ATOM 11225 C CA . VAL B 1 610 ? -39.438 2.385 -17.516 1 95.62 610 VAL B CA 1
ATOM 11226 C C . VAL B 1 610 ? -39.219 3.051 -16.156 1 95.62 610 VAL B C 1
ATOM 11228 O O . VAL B 1 610 ? -39.625 4.191 -15.945 1 95.62 610 VAL B O 1
ATOM 11231 N N . ILE B 1 611 ? -38.5 2.365 -15.242 1 94.94 611 ILE B N 1
ATOM 11232 C CA . ILE B 1 611 ? -38.25 2.918 -13.914 1 94.94 611 ILE B CA 1
ATOM 11233 C C . ILE B 1 611 ? -37.344 4.133 -14.031 1 94.94 611 ILE B C 1
ATOM 11235 O O . ILE B 1 611 ? -37.594 5.172 -13.422 1 94.94 611 ILE B O 1
ATOM 11239 N N . ASN B 1 612 ? -36.281 4.047 -14.836 1 93.88 612 ASN B N 1
ATOM 11240 C CA . ASN B 1 612 ? -35.344 5.148 -14.984 1 93.88 612 ASN B CA 1
ATOM 11241 C C . ASN B 1 612 ? -36 6.363 -15.641 1 93.88 612 ASN B C 1
ATOM 11243 O O . ASN B 1 612 ? -35.75 7.5 -15.219 1 93.88 612 ASN B O 1
ATOM 11247 N N . ASN B 1 613 ? -36.844 6.09 -16.656 1 91.94 613 ASN B N 1
ATOM 11248 C CA . ASN B 1 613 ? -37.5 7.188 -17.359 1 91.94 613 ASN B CA 1
ATOM 11249 C C . ASN B 1 613 ? -38.562 7.859 -16.5 1 91.94 613 ASN B C 1
ATOM 11251 O O . ASN B 1 613 ? -38.75 9.07 -16.578 1 91.94 613 ASN B O 1
ATOM 11255 N N . SER B 1 614 ? -39.156 7.117 -15.703 1 92.31 614 SER B N 1
ATOM 11256 C CA . SER B 1 614 ? -40.219 7.664 -14.852 1 92.31 614 SER B CA 1
ATOM 11257 C C . SER B 1 614 ? -39.656 8.438 -13.68 1 92.31 614 SER B C 1
ATOM 11259 O O . SER B 1 614 ? -40.156 9.492 -13.305 1 92.31 614 SER B O 1
ATOM 11261 N N . LYS B 1 615 ? -38.562 7.988 -13.094 1 89.56 615 LYS B N 1
ATOM 11262 C CA . LYS B 1 615 ? -38 8.625 -11.906 1 89.56 615 LYS B CA 1
ATOM 11263 C C . LYS B 1 615 ? -36.812 9.523 -12.273 1 89.56 615 LYS B C 1
ATOM 11265 O O . LYS B 1 615 ? -36.281 10.219 -11.422 1 89.56 615 LYS B O 1
ATOM 11270 N N . ASP B 1 616 ? -36.406 9.539 -13.414 1 87.81 616 ASP B N 1
ATOM 11271 C CA . ASP B 1 616 ? -35.344 10.383 -13.906 1 87.81 616 ASP B CA 1
ATOM 11272 C C . ASP B 1 616 ? -34.062 10.203 -13.062 1 87.81 616 ASP B C 1
ATOM 11274 O O . ASP B 1 616 ? -33.531 11.164 -12.508 1 87.81 616 ASP B O 1
ATOM 11278 N N . LEU B 1 617 ? -33.5 9.039 -12.977 1 88.31 617 LEU B N 1
ATOM 11279 C CA . LEU B 1 617 ? -32.406 8.68 -12.094 1 88.31 617 LEU B CA 1
ATOM 11280 C C . LEU B 1 617 ? -31.062 8.875 -12.789 1 88.31 617 LEU B C 1
ATOM 11282 O O . LEU B 1 617 ? -30.016 8.867 -12.141 1 88.31 617 LEU B O 1
ATOM 11286 N N . GLY B 1 618 ? -30.953 9.094 -14.141 1 87.75 618 GLY B N 1
ATOM 11287 C CA . GLY B 1 618 ? -29.688 9.25 -14.844 1 87.75 618 GLY B CA 1
ATOM 11288 C C . GLY B 1 618 ? -29.188 7.965 -15.461 1 87.75 618 GLY B C 1
ATOM 11289 O O . GLY B 1 618 ? -29.844 6.922 -15.359 1 87.75 618 GLY B O 1
ATOM 11290 N N . PRO B 1 619 ? -28.016 8.008 -15.984 1 86.5 619 PRO B N 1
ATOM 11291 C CA . PRO B 1 619 ? -27.531 6.848 -16.734 1 86.5 619 PRO B CA 1
ATOM 11292 C C . PRO B 1 619 ? -27 5.73 -15.836 1 86.5 619 PRO B C 1
ATOM 11294 O O . PRO B 1 619 ? -27.172 4.547 -16.156 1 86.5 619 PRO B O 1
ATOM 11297 N N . THR B 1 620 ? -26.203 6.004 -14.828 1 84.44 620 THR B N 1
ATOM 11298 C CA . THR B 1 620 ? -25.656 5.047 -13.867 1 84.44 620 THR B CA 1
ATOM 11299 C C . THR B 1 620 ? -25.359 5.727 -12.539 1 84.44 620 THR B C 1
ATOM 11301 O O . THR B 1 620 ? -25.703 6.891 -12.336 1 84.44 620 THR B O 1
ATOM 11304 N N . ALA B 1 621 ? -24.891 4.887 -11.633 1 77.31 621 ALA B N 1
ATOM 11305 C CA . ALA B 1 621 ? -24.5 5.492 -10.367 1 77.31 621 ALA B CA 1
ATOM 11306 C C . ALA B 1 621 ? -23.266 6.375 -10.547 1 77.31 621 ALA B C 1
ATOM 11308 O O . ALA B 1 621 ? -22.125 5.914 -10.367 1 77.31 621 ALA B O 1
ATOM 11309 N N . LEU B 1 622 ? -23.547 7.656 -10.93 1 76.5 622 LEU B N 1
ATOM 11310 C CA . LEU B 1 622 ? -22.469 8.617 -11.148 1 76.5 622 LEU B CA 1
ATOM 11311 C C . LEU B 1 622 ? -21.922 9.133 -9.82 1 76.5 622 LEU B C 1
ATOM 11313 O O . LEU B 1 622 ? -22.641 9.148 -8.82 1 76.5 622 LEU B O 1
ATOM 11317 N N . LEU B 1 623 ? -20.656 9.391 -9.844 1 72.5 623 LEU B N 1
ATOM 11318 C CA . LEU B 1 623 ? -20.094 10.016 -8.656 1 72.5 623 LEU B CA 1
ATOM 11319 C C . LEU B 1 623 ? -20.641 11.43 -8.469 1 72.5 623 LEU B C 1
ATOM 11321 O O . LEU B 1 623 ? -20.984 11.828 -7.355 1 72.5 623 LEU B O 1
ATOM 11325 N N . ARG B 1 624 ? -20.656 12.117 -9.695 1 69.06 624 ARG B N 1
ATOM 11326 C CA . ARG B 1 624 ? -21.297 13.43 -9.672 1 69.06 624 ARG B CA 1
ATOM 11327 C C . ARG B 1 624 ? -22.812 13.305 -9.797 1 69.06 624 ARG B C 1
ATOM 11329 O O . ARG B 1 624 ? -23.312 12.75 -10.773 1 69.06 624 ARG B O 1
ATOM 11336 N N . GLU B 1 625 ? -23.5 13.688 -8.766 1 68.31 625 GLU B N 1
ATOM 11337 C CA . GLU B 1 625 ? -24.938 13.461 -8.703 1 68.31 625 GLU B CA 1
ATOM 11338 C C . GLU B 1 625 ? -25.656 14.242 -9.797 1 68.31 625 GLU B C 1
ATOM 11340 O O . GLU B 1 625 ? -25.391 15.422 -10.008 1 68.31 625 GLU B O 1
ATOM 11345 N N . TYR B 1 626 ? -26.453 13.414 -10.594 1 66.44 626 TYR B N 1
ATOM 11346 C CA . TYR B 1 626 ? -27.344 13.977 -11.594 1 66.44 626 TYR B CA 1
ATOM 11347 C C . TYR B 1 626 ? -28.328 14.953 -10.953 1 66.44 626 TYR B C 1
ATOM 11349 O O . TYR B 1 626 ? -28.484 16.078 -11.422 1 66.44 626 TYR B O 1
ATOM 11357 N N . ARG B 1 627 ? -28.859 14.578 -9.867 1 69.44 627 ARG B N 1
ATOM 11358 C CA . ARG B 1 627 ? -29.734 15.305 -8.961 1 69.44 627 ARG B CA 1
ATOM 11359 C C . ARG B 1 627 ? -29.469 14.914 -7.508 1 69.44 627 ARG B C 1
ATOM 11361 O O . ARG B 1 627 ? -28.891 13.859 -7.238 1 69.44 627 ARG B O 1
ATOM 11368 N N . PRO B 1 628 ? -29.625 15.938 -6.586 1 69.31 628 PRO B N 1
ATOM 11369 C CA . PRO B 1 628 ? -29.391 15.57 -5.191 1 69.31 628 PRO B CA 1
ATOM 11370 C C . PRO B 1 628 ? -30.156 14.305 -4.781 1 69.31 628 PRO B C 1
ATOM 11372 O O . PRO B 1 628 ? -31.375 14.234 -4.961 1 69.31 628 PRO B O 1
ATOM 11375 N N . GLY B 1 629 ? -29.531 13.273 -4.484 1 73.44 629 GLY B N 1
ATOM 11376 C CA . GLY B 1 629 ? -30.141 12.039 -4.023 1 73.44 629 GLY B CA 1
ATOM 11377 C C . GLY B 1 629 ? -30.359 11.031 -5.137 1 73.44 629 GLY B C 1
ATOM 11378 O O . GLY B 1 629 ? -30.938 9.969 -4.91 1 73.44 629 GLY B O 1
ATOM 11379 N N . SER B 1 630 ? -29.984 11.414 -6.27 1 79.94 630 SER B N 1
ATOM 11380 C CA . SER B 1 630 ? -30.203 10.531 -7.41 1 79.94 630 SER B CA 1
ATOM 11381 C C . SER B 1 630 ? -29.406 9.242 -7.277 1 79.94 630 SER B C 1
ATOM 11383 O O . SER B 1 630 ? -29.859 8.18 -7.699 1 79.94 630 SER B O 1
ATOM 11385 N N . ARG B 1 631 ? -28.312 9.289 -6.637 1 82.5 631 ARG B N 1
ATOM 11386 C CA . ARG B 1 631 ? -27.469 8.109 -6.492 1 82.5 631 ARG B CA 1
ATOM 11387 C C . ARG B 1 631 ? -28.125 7.066 -5.594 1 82.5 631 ARG B C 1
ATOM 11389 O O . ARG B 1 631 ? -28.156 5.879 -5.926 1 82.5 631 ARG B O 1
ATOM 11396 N N . HIS B 1 632 ? -28.703 7.512 -4.496 1 84.56 632 HIS B N 1
ATOM 11397 C CA . HIS B 1 632 ? -29.375 6.602 -3.578 1 84.56 632 HIS B CA 1
ATOM 11398 C C . HIS B 1 632 ? -30.656 6.055 -4.188 1 84.56 632 HIS B C 1
ATOM 11400 O O . HIS B 1 632 ? -30.984 4.875 -4.012 1 84.56 632 HIS B O 1
ATOM 11406 N N . ALA B 1 633 ? -31.312 6.926 -4.914 1 88.06 633 ALA B N 1
ATOM 11407 C CA . ALA B 1 633 ? -32.531 6.484 -5.578 1 88.06 633 ALA B CA 1
ATOM 11408 C C . ALA B 1 633 ? -32.219 5.449 -6.66 1 88.06 633 ALA B C 1
ATOM 11410 O O . ALA B 1 633 ? -32.969 4.477 -6.824 1 88.06 633 ALA B O 1
ATOM 11411 N N . TYR B 1 634 ? -31.219 5.66 -7.348 1 90.81 634 TYR B N 1
ATOM 11412 C CA . TYR B 1 634 ? -30.797 4.715 -8.375 1 90.81 634 TYR B CA 1
ATOM 11413 C C . TYR B 1 634 ? -30.422 3.375 -7.758 1 90.81 634 TYR B C 1
ATOM 11415 O O . TYR B 1 634 ? -30.781 2.318 -8.281 1 90.81 634 TYR B O 1
ATOM 11423 N N . HIS B 1 635 ? -29.766 3.404 -6.652 1 91 635 HIS B N 1
ATOM 11424 C CA . HIS B 1 635 ? -29.328 2.188 -5.977 1 91 635 HIS B CA 1
ATOM 11425 C C . HIS B 1 635 ? -30.516 1.386 -5.461 1 91 635 HIS B C 1
ATOM 11427 O O . HIS B 1 635 ? -30.562 0.164 -5.621 1 91 635 HIS B O 1
ATOM 11433 N N . ASP B 1 636 ? -31.484 2.012 -4.98 1 91.56 636 ASP B N 1
ATOM 11434 C CA . ASP B 1 636 ? -32.625 1.335 -4.367 1 91.56 636 ASP B CA 1
ATOM 11435 C C . ASP B 1 636 ? -33.594 0.842 -5.43 1 91.56 636 ASP B C 1
ATOM 11437 O O . ASP B 1 636 ? -34.188 -0.228 -5.281 1 91.56 636 ASP B O 1
ATOM 11441 N N . SER B 1 637 ? -33.656 1.542 -6.527 1 92.12 637 SER B N 1
ATOM 11442 C CA . SER B 1 637 ? -34.719 1.223 -7.484 1 92.12 637 SER B CA 1
ATOM 11443 C C . SER B 1 637 ? -34.188 0.314 -8.594 1 92.12 637 SER B C 1
ATOM 11445 O O . SER B 1 637 ? -34.938 -0.501 -9.141 1 92.12 637 SER B O 1
ATOM 11447 N N . ILE B 1 638 ? -32.938 0.411 -8.859 1 92.69 638 ILE B N 1
ATOM 11448 C CA . ILE B 1 638 ? -32.5 -0.289 -10.062 1 92.69 638 ILE B CA 1
ATOM 11449 C C . ILE B 1 638 ? -31.312 -1.193 -9.719 1 92.69 638 ILE B C 1
ATOM 11451 O O . ILE B 1 638 ? -31.297 -2.369 -10.086 1 92.69 638 ILE B O 1
ATOM 11455 N N . ALA B 1 639 ? -30.406 -0.786 -8.938 1 91.38 639 ALA B N 1
ATOM 11456 C CA . ALA B 1 639 ? -29.094 -1.419 -8.82 1 91.38 639 ALA B CA 1
ATOM 11457 C C . ALA B 1 639 ? -29.172 -2.697 -7.988 1 91.38 639 ALA B C 1
ATOM 11459 O O . ALA B 1 639 ? -28.375 -3.615 -8.172 1 91.38 639 ALA B O 1
ATOM 11460 N N . ILE B 1 640 ? -30.125 -2.924 -7.133 1 92.69 640 ILE B N 1
ATOM 11461 C CA . ILE B 1 640 ? -30.062 -4.012 -6.168 1 92.69 640 ILE B CA 1
ATOM 11462 C C . ILE B 1 640 ? -31.109 -5.066 -6.5 1 92.69 640 ILE B C 1
ATOM 11464 O O . ILE B 1 640 ? -31.047 -6.195 -6.008 1 92.69 640 ILE B O 1
ATOM 11468 N N . ASN B 1 641 ? -32.031 -4.809 -7.449 1 92 641 ASN B N 1
ATOM 11469 C CA . ASN B 1 641 ? -33.156 -5.703 -7.68 1 92 641 ASN B CA 1
ATOM 11470 C C . ASN B 1 641 ? -32.875 -6.699 -8.805 1 92 641 ASN B C 1
ATOM 11472 O O . ASN B 1 641 ? -32.219 -6.352 -9.789 1 92 641 ASN B O 1
ATOM 11476 N N . PHE B 1 642 ? -33.406 -7.91 -8.578 1 92.5 642 PHE B N 1
ATOM 11477 C CA . PHE B 1 642 ? -33.188 -8.984 -9.547 1 92.5 642 PHE B CA 1
ATOM 11478 C C . PHE B 1 642 ? -34 -8.727 -10.805 1 92.5 642 PHE B C 1
ATOM 11480 O O . PHE B 1 642 ? -33.594 -9.109 -11.906 1 92.5 642 PHE B O 1
ATOM 11487 N N . TYR B 1 643 ? -35.25 -7.988 -10.68 1 92.06 643 TYR B N 1
ATOM 11488 C CA . TYR B 1 643 ? -36.094 -7.777 -11.836 1 92.06 643 TYR B CA 1
ATOM 11489 C C . TYR B 1 643 ? -35.562 -6.691 -12.742 1 92.06 643 TYR B C 1
ATOM 11491 O O . TYR B 1 643 ? -35.969 -6.566 -13.898 1 92.06 643 TYR B O 1
ATOM 11499 N N . THR B 1 644 ? -34.562 -5.926 -12.328 1 93.81 644 THR B N 1
ATOM 11500 C CA . THR B 1 644 ? -33.938 -4.926 -13.172 1 93.81 644 THR B CA 1
ATOM 11501 C C . THR B 1 644 ? -32.531 -5.355 -13.539 1 93.81 644 THR B C 1
ATOM 11503 O O . THR B 1 644 ? -32.125 -5.242 -14.703 1 93.81 644 THR B O 1
ATOM 11506 N N . ARG B 1 645 ? -31.781 -5.902 -12.594 1 93.06 645 ARG B N 1
ATOM 11507 C CA . ARG B 1 645 ? -30.375 -6.195 -12.805 1 93.06 645 ARG B CA 1
ATOM 11508 C C . ARG B 1 645 ? -30.156 -7.68 -13.086 1 93.06 645 ARG B C 1
ATOM 11510 O O . ARG B 1 645 ? -29.016 -8.172 -13.016 1 93.06 645 ARG B O 1
ATOM 11517 N N . GLY B 1 646 ? -31.203 -8.422 -13.406 1 94.94 646 GLY B N 1
ATOM 11518 C CA . GLY B 1 646 ? -31.109 -9.852 -13.641 1 94.94 646 GLY B CA 1
ATOM 11519 C C . GLY B 1 646 ? -30.641 -10.195 -15.047 1 94.94 646 GLY B C 1
ATOM 11520 O O . GLY B 1 646 ? -30.312 -11.352 -15.328 1 94.94 646 GLY B O 1
ATOM 11521 N N . GLY B 1 647 ? -30.484 -9.219 -15.93 1 95.12 647 GLY B N 1
ATOM 11522 C CA . GLY B 1 647 ? -30.062 -9.445 -17.312 1 95.12 647 GLY B CA 1
ATOM 11523 C C . GLY B 1 647 ? -28.719 -10.133 -17.422 1 95.12 647 GLY B C 1
ATOM 11524 O O . GLY B 1 647 ? -28.594 -11.172 -18.062 1 95.12 647 GLY B O 1
ATOM 11525 N N . PRO B 1 648 ? -27.719 -9.641 -16.719 1 96.31 648 PRO B N 1
ATOM 11526 C CA . PRO B 1 648 ? -26.406 -10.266 -16.766 1 96.31 648 PRO B CA 1
ATOM 11527 C C . PRO B 1 648 ? -26.422 -11.727 -16.312 1 96.31 648 PRO B C 1
ATOM 11529 O O . PRO B 1 648 ? -25.719 -12.555 -16.906 1 96.31 648 PRO B O 1
ATOM 11532 N N . PHE B 1 649 ? -27.25 -12.078 -15.406 1 95.88 649 PHE B N 1
ATOM 11533 C CA . PHE B 1 649 ? -27.359 -13.453 -14.938 1 95.88 649 PHE B CA 1
ATOM 11534 C C . PHE B 1 649 ? -27.922 -14.359 -16.016 1 95.88 649 PHE B C 1
ATOM 11536 O O . PHE B 1 649 ? -27.469 -15.484 -16.203 1 95.88 649 PHE B O 1
ATOM 11543 N N . CYS B 1 650 ? -28.828 -13.867 -16.781 1 97.06 650 CYS B N 1
ATOM 11544 C CA . CYS B 1 650 ? -29.438 -14.641 -17.859 1 97.06 650 CYS B CA 1
ATOM 11545 C C . CYS B 1 650 ? -28.438 -14.875 -18.984 1 97.06 650 CYS B C 1
ATOM 11547 O O . CYS B 1 650 ? -28.422 -15.953 -19.578 1 97.06 650 CYS B O 1
ATOM 11549 N N . ILE B 1 651 ? -27.672 -13.93 -19.219 1 97.69 651 ILE B N 1
ATOM 11550 C CA . ILE B 1 651 ? -26.641 -14.094 -20.234 1 97.69 651 ILE B CA 1
ATOM 11551 C C . ILE B 1 651 ? -25.656 -15.18 -19.781 1 97.69 651 ILE B C 1
ATOM 11553 O O . ILE B 1 651 ? -25.219 -16 -20.594 1 97.69 651 ILE B O 1
ATOM 11557 N N . GLY B 1 652 ? -25.344 -15.211 -18.547 1 97.44 652 GLY B N 1
ATOM 11558 C CA . GLY B 1 652 ? -24.469 -16.25 -18 1 97.44 652 GLY B CA 1
ATOM 11559 C C . GLY B 1 652 ? -25.047 -17.641 -18.125 1 97.44 652 GLY B C 1
ATOM 11560 O O . GLY B 1 652 ? -24.344 -18.594 -18.453 1 97.44 652 GLY B O 1
ATOM 11561 N N . LEU B 1 653 ? -26.328 -17.766 -17.922 1 96.81 653 LEU B N 1
ATOM 11562 C CA . LEU B 1 653 ? -26.984 -19.062 -18.031 1 96.81 653 LEU B CA 1
ATOM 11563 C C . LEU B 1 653 ? -26.922 -19.578 -19.469 1 96.81 653 LEU B C 1
ATOM 11565 O O . LEU B 1 653 ? -26.672 -20.766 -19.688 1 96.81 653 LEU B O 1
ATOM 11569 N N . ILE B 1 654 ? -27.125 -18.672 -20.359 1 96.62 654 ILE B N 1
ATOM 11570 C CA . ILE B 1 654 ? -27.062 -19.047 -21.766 1 96.62 654 ILE B CA 1
ATOM 11571 C C . ILE B 1 654 ? -25.656 -19.5 -22.125 1 96.62 654 ILE B C 1
ATOM 11573 O O . ILE B 1 654 ? -25.469 -20.547 -22.75 1 96.62 654 ILE B O 1
ATOM 11577 N N . ALA B 1 655 ? -24.688 -18.766 -21.688 1 96 655 ALA B N 1
ATOM 11578 C CA . ALA B 1 655 ? -23.297 -19.094 -21.969 1 96 655 ALA B CA 1
ATOM 11579 C C . ALA B 1 655 ? -22.906 -20.422 -21.328 1 96 655 ALA B C 1
ATOM 11581 O O . ALA B 1 655 ? -22.188 -21.219 -21.938 1 96 655 ALA B O 1
ATOM 11582 N N . GLY B 1 656 ? -23.359 -20.641 -20.109 1 95.06 656 GLY B N 1
ATOM 11583 C CA . GLY B 1 656 ? -23.062 -21.906 -19.438 1 95.06 656 GLY B CA 1
ATOM 11584 C C . GLY B 1 656 ? -23.703 -23.109 -20.125 1 95.06 656 GLY B C 1
ATOM 11585 O O . GLY B 1 656 ? -23.094 -24.172 -20.219 1 95.06 656 GLY B O 1
ATOM 11586 N N . TYR B 1 657 ? -24.891 -22.906 -20.578 1 94.12 657 TYR B N 1
ATOM 11587 C CA . TYR B 1 657 ? -25.594 -23.969 -21.312 1 94.12 657 TYR B CA 1
ATOM 11588 C C . TYR B 1 657 ? -24.875 -24.281 -22.609 1 94.12 657 TYR B C 1
ATOM 11590 O O . TYR B 1 657 ? -24.672 -25.453 -22.953 1 94.12 657 TYR B O 1
ATOM 11598 N N . LEU B 1 658 ? -24.453 -23.25 -23.312 1 93.25 658 LEU B N 1
ATOM 11599 C CA . LEU B 1 658 ? -23.75 -23.453 -24.578 1 93.25 658 LEU B CA 1
ATOM 11600 C C . LEU B 1 658 ? -22.422 -24.172 -24.344 1 93.25 658 LEU B C 1
ATOM 11602 O O . LEU B 1 658 ? -22.031 -25.016 -25.156 1 93.25 658 LEU B O 1
ATOM 11606 N N . LEU B 1 659 ? -21.781 -23.844 -23.297 1 93.38 659 LEU B N 1
ATOM 11607 C CA . LEU B 1 659 ? -20.5 -24.469 -22.969 1 93.38 659 LEU B CA 1
ATOM 11608 C C . LEU B 1 659 ? -20.688 -25.953 -22.609 1 93.38 659 LEU B C 1
ATOM 11610 O O . LEU B 1 659 ? -19.844 -26.781 -22.922 1 93.38 659 LEU B O 1
ATOM 11614 N N . ALA B 1 660 ? -21.812 -26.281 -22.031 1 90.25 660 ALA B N 1
ATOM 11615 C CA . ALA B 1 660 ? -22.094 -27.656 -21.609 1 90.25 660 ALA B CA 1
ATOM 11616 C C . ALA B 1 660 ? -22.453 -28.516 -22.812 1 90.25 660 ALA B C 1
ATOM 11618 O O . ALA B 1 660 ? -22.078 -29.688 -22.891 1 90.25 660 ALA B O 1
ATOM 11619 N N . ILE B 1 661 ? -23.141 -27.953 -23.781 1 89 661 ILE B N 1
ATOM 11620 C CA . ILE B 1 661 ? -23.594 -28.703 -24.938 1 89 661 ILE B CA 1
ATOM 11621 C C . ILE B 1 661 ? -22.469 -28.828 -25.953 1 89 661 ILE B C 1
ATOM 11623 O O . ILE B 1 661 ? -22.312 -29.875 -26.594 1 89 661 ILE B O 1
ATOM 11627 N N . LYS B 1 662 ? -21.75 -27.703 -26.031 1 89.94 662 LYS B N 1
ATOM 11628 C CA . LYS B 1 662 ? -20.641 -27.703 -26.984 1 89.94 662 LYS B CA 1
ATOM 11629 C C . LYS B 1 662 ? -19.312 -27.391 -26.281 1 89.94 662 LYS B C 1
ATOM 11631 O O . LYS B 1 662 ? -18.781 -26.281 -26.422 1 89.94 662 LYS B O 1
ATOM 11636 N N . PRO B 1 663 ? -18.75 -28.344 -25.703 1 85.31 663 PRO B N 1
ATOM 11637 C CA . PRO B 1 663 ? -17.531 -28.078 -24.938 1 85.31 663 PRO B CA 1
ATOM 11638 C C . PRO B 1 663 ? -16.312 -27.828 -25.844 1 85.31 663 PRO B C 1
ATOM 11640 O O . PRO B 1 663 ? -15.375 -27.141 -25.438 1 85.31 663 PRO B O 1
ATOM 11643 N N . LYS B 1 664 ? -16.188 -28.375 -27.109 1 83.88 664 LYS B N 1
ATOM 11644 C CA . LYS B 1 664 ? -15.039 -28.188 -27.984 1 83.88 664 LYS B CA 1
ATOM 11645 C C . LYS B 1 664 ? -15.438 -27.484 -29.281 1 83.88 664 LYS B C 1
ATOM 11647 O O . LYS B 1 664 ? -15.273 -28.031 -30.359 1 83.88 664 LYS B O 1
ATOM 11652 N N . LEU B 1 665 ? -15.984 -26.344 -29.078 1 84.62 665 LEU B N 1
ATOM 11653 C CA . LEU B 1 665 ? -16.328 -25.609 -30.281 1 84.62 665 LEU B CA 1
ATOM 11654 C C . LEU B 1 665 ? -15.125 -24.859 -30.844 1 84.62 665 LEU B C 1
ATOM 11656 O O . LEU B 1 665 ? -14.445 -24.141 -30.094 1 84.62 665 LEU B O 1
ATOM 11660 N N . THR B 1 666 ? -14.641 -25.203 -32.031 1 84.5 666 THR B N 1
ATOM 11661 C CA . THR B 1 666 ? -13.539 -24.5 -32.656 1 84.5 666 THR B CA 1
ATOM 11662 C C . THR B 1 666 ? -14.07 -23.359 -33.531 1 84.5 666 THR B C 1
ATOM 11664 O O . THR B 1 666 ? -14.852 -23.578 -34.469 1 84.5 666 THR B O 1
ATOM 11667 N N . LEU B 1 667 ? -13.906 -22.156 -33.188 1 84.62 667 LEU B N 1
ATOM 11668 C CA . LEU B 1 667 ? -14.32 -20.969 -33.938 1 84.62 667 LEU B CA 1
ATOM 11669 C C . LEU B 1 667 ? -13.336 -20.672 -35.062 1 84.62 667 LEU B C 1
ATOM 11671 O O . LEU B 1 667 ? -12.141 -20.906 -34.906 1 84.62 667 LEU B O 1
ATOM 11675 N N . ASN B 1 668 ? -13.938 -20.328 -36.125 1 88.56 668 ASN B N 1
ATOM 11676 C CA . ASN B 1 668 ? -13.094 -19.812 -37.188 1 88.56 668 ASN B CA 1
ATOM 11677 C C . ASN B 1 668 ? -12.227 -18.656 -36.719 1 88.56 668 ASN B C 1
ATOM 11679 O O . ASN B 1 668 ? -12.648 -17.859 -35.875 1 88.56 668 ASN B O 1
ATOM 11683 N N . LYS B 1 669 ? -11.055 -18.578 -37.219 1 84.88 669 LYS B N 1
ATOM 11684 C CA . LYS B 1 669 ? -10.078 -17.594 -36.75 1 84.88 669 LYS B CA 1
ATOM 11685 C C . LYS B 1 669 ? -10.609 -16.172 -36.938 1 84.88 669 LYS B C 1
ATOM 11687 O O . LYS B 1 669 ? -10.422 -15.32 -36.062 1 84.88 669 LYS B O 1
ATOM 11692 N N . TRP B 1 670 ? -11.305 -15.922 -38 1 89.94 670 TRP B N 1
ATOM 11693 C CA . TRP B 1 670 ? -11.812 -14.578 -38.25 1 89.94 670 TRP B CA 1
ATOM 11694 C C . TRP B 1 670 ? -13.023 -14.273 -37.375 1 89.94 670 TRP B C 1
ATOM 11696 O O . TRP B 1 670 ? -13.203 -13.141 -36.938 1 89.94 670 TRP B O 1
ATOM 11706 N N . ALA B 1 671 ? -13.789 -15.266 -37.188 1 89.62 671 ALA B N 1
ATOM 11707 C CA . ALA B 1 671 ? -14.93 -15.102 -36.312 1 89.62 671 ALA B CA 1
ATOM 11708 C C . ALA B 1 671 ? -14.484 -14.891 -34.875 1 89.62 671 ALA B C 1
ATOM 11710 O O . ALA B 1 671 ? -15.055 -14.062 -34.156 1 89.62 671 ALA B O 1
ATOM 11711 N N . ALA B 1 672 ? -13.461 -15.656 -34.5 1 91.56 672 ALA B N 1
ATOM 11712 C CA . ALA B 1 672 ? -12.914 -15.5 -33.156 1 91.56 672 ALA B CA 1
ATOM 11713 C C . ALA B 1 672 ? -12.305 -14.117 -32.969 1 91.56 672 ALA B C 1
ATOM 11715 O O . ALA B 1 672 ? -12.508 -13.477 -31.938 1 91.56 672 ALA B O 1
ATOM 11716 N N . PHE B 1 673 ? -11.609 -13.664 -34 1 92.06 673 PHE B N 1
ATOM 11717 C CA . PHE B 1 673 ? -10.969 -12.352 -33.938 1 92.06 673 PHE B CA 1
ATOM 11718 C C . PHE B 1 673 ? -12.016 -11.242 -33.844 1 92.06 673 PHE B C 1
ATOM 11720 O O . PHE B 1 673 ? -11.867 -10.297 -33.094 1 92.06 673 PHE B O 1
ATOM 11727 N N . ALA B 1 674 ? -13 -11.352 -34.656 1 94 674 ALA B N 1
ATOM 11728 C CA . ALA B 1 674 ? -14.078 -10.367 -34.656 1 94 674 ALA B CA 1
ATOM 11729 C C . ALA B 1 674 ? -14.789 -10.359 -33.312 1 94 674 ALA B C 1
ATOM 11731 O O . ALA B 1 674 ? -15.141 -9.297 -32.781 1 94 674 ALA B O 1
ATOM 11732 N N . GLY B 1 675 ? -14.984 -11.492 -32.75 1 94.19 675 GLY B N 1
ATOM 11733 C CA . GLY B 1 675 ? -15.602 -11.594 -31.438 1 94.19 675 GLY B CA 1
ATOM 11734 C C . GLY B 1 675 ? -14.766 -10.969 -30.344 1 94.19 675 GLY B C 1
ATOM 11735 O O . GLY B 1 675 ? -15.289 -10.281 -29.469 1 94.19 675 GLY B O 1
ATOM 11736 N N . TRP B 1 676 ? -13.492 -11.188 -30.406 1 94.44 676 TRP B N 1
ATOM 11737 C CA . TRP B 1 676 ? -12.586 -10.617 -29.422 1 94.44 676 TRP B CA 1
ATOM 11738 C C . TRP B 1 676 ? -12.555 -9.094 -29.516 1 94.44 676 TRP B C 1
ATOM 11740 O O . TRP B 1 676 ? -12.633 -8.391 -28.5 1 94.44 676 TRP B O 1
ATOM 11750 N N . MET B 1 677 ? -12.484 -8.539 -30.719 1 95.06 677 MET B N 1
ATOM 11751 C CA . MET B 1 677 ? -12.445 -7.09 -30.922 1 95.06 677 MET B CA 1
ATOM 11752 C C . MET B 1 677 ? -13.75 -6.445 -30.453 1 95.06 677 MET B C 1
ATOM 11754 O O . MET B 1 677 ? -13.727 -5.422 -29.766 1 95.06 677 MET B O 1
ATOM 11758 N N . LEU B 1 678 ? -14.781 -7.109 -30.781 1 95.88 678 LEU B N 1
ATOM 11759 C CA . LEU B 1 678 ? -16.078 -6.578 -30.391 1 95.88 678 LEU B CA 1
ATOM 11760 C C . LEU B 1 678 ? -16.25 -6.625 -28.875 1 95.88 678 LEU B C 1
ATOM 11762 O O . LEU B 1 678 ? -16.75 -5.676 -28.281 1 95.88 678 LEU B O 1
ATOM 11766 N N . SER B 1 679 ? -15.867 -7.699 -28.281 1 96.44 679 SER B N 1
ATOM 11767 C CA . SER B 1 679 ? -16.016 -7.855 -26.844 1 96.44 679 SER B CA 1
ATOM 11768 C C . SER B 1 679 ? -15.109 -6.887 -26.078 1 96.44 679 SER B C 1
ATOM 11770 O O . SER B 1 679 ? -15.547 -6.23 -25.141 1 96.44 679 SER B O 1
ATOM 11772 N N . LEU B 1 680 ? -13.867 -6.719 -26.469 1 95.81 680 LEU B N 1
ATOM 11773 C CA . LEU B 1 680 ? -12.922 -5.844 -25.797 1 95.81 680 LEU B CA 1
ATOM 11774 C C . LEU B 1 680 ? -13.32 -4.383 -25.953 1 95.81 680 LEU B C 1
ATOM 11776 O O . LEU B 1 680 ? -13.242 -3.605 -25 1 95.81 680 LEU B O 1
ATOM 11780 N N . VAL B 1 681 ? -13.781 -4.047 -27.109 1 96.31 681 VAL B N 1
ATOM 11781 C CA . VAL B 1 681 ? -14.188 -2.666 -27.359 1 96.31 681 VAL B CA 1
ATOM 11782 C C . VAL B 1 681 ? -15.445 -2.346 -26.547 1 96.31 681 VAL B C 1
ATOM 11784 O O . VAL B 1 681 ? -15.57 -1.259 -25.984 1 96.31 681 VAL B O 1
ATOM 11787 N N . THR B 1 682 ? -16.312 -3.283 -26.5 1 97 682 THR B N 1
ATOM 11788 C CA . THR B 1 682 ? -17.547 -3.074 -25.75 1 97 682 THR B CA 1
ATOM 11789 C C . THR B 1 682 ? -17.266 -2.943 -24.25 1 97 682 THR B C 1
ATOM 11791 O O . THR B 1 682 ? -17.781 -2.043 -23.594 1 97 682 THR B O 1
ATOM 11794 N N . VAL B 1 683 ? -16.438 -3.809 -23.703 1 96.38 683 VAL B N 1
ATOM 11795 C CA . VAL B 1 683 ? -16.109 -3.783 -22.281 1 96.38 683 VAL B CA 1
ATOM 11796 C C . VAL B 1 683 ? -15.391 -2.48 -21.938 1 96.38 683 VAL B C 1
ATOM 11798 O O . VAL B 1 683 ? -15.719 -1.825 -20.953 1 96.38 683 VAL B O 1
ATOM 11801 N N . LEU B 1 684 ? -14.477 -1.993 -22.781 1 95.62 684 LEU B N 1
ATOM 11802 C CA . LEU B 1 684 ? -13.727 -0.766 -22.531 1 95.62 684 LEU B CA 1
ATOM 11803 C C . LEU B 1 684 ? -14.617 0.459 -22.719 1 95.62 684 LEU B C 1
ATOM 11805 O O . LEU B 1 684 ? -14.531 1.415 -21.938 1 95.62 684 LEU B O 1
ATOM 11809 N N . ALA B 1 685 ? -15.445 0.382 -23.703 1 95.5 685 ALA B N 1
ATOM 11810 C CA . ALA B 1 685 ? -16.328 1.513 -23.969 1 95.5 685 ALA B CA 1
ATOM 11811 C C . ALA B 1 685 ? -17.328 1.708 -22.828 1 95.5 685 ALA B C 1
ATOM 11813 O O . ALA B 1 685 ? -17.5 2.822 -22.328 1 95.5 685 ALA B O 1
ATOM 11814 N N . ILE B 1 686 ? -17.938 0.678 -22.391 1 95.94 686 ILE B N 1
ATOM 11815 C CA . ILE B 1 686 ? -18.969 0.781 -21.359 1 95.94 686 ILE B CA 1
ATOM 11816 C C . ILE B 1 686 ? -18.328 1.196 -20.047 1 95.94 686 ILE B C 1
ATOM 11818 O O . ILE B 1 686 ? -18.922 1.95 -19.266 1 95.94 686 ILE B O 1
ATOM 11822 N N . THR B 1 687 ? -17.109 0.768 -19.781 1 94 687 THR B N 1
ATOM 11823 C CA . THR B 1 687 ? -16.406 1.116 -18.547 1 94 687 THR B CA 1
ATOM 11824 C C . THR B 1 687 ? -16.062 2.6 -18.531 1 94 687 THR B C 1
ATOM 11826 O O . THR B 1 687 ? -16.078 3.23 -17.469 1 94 687 THR B O 1
ATOM 11829 N N . HIS B 1 688 ? -15.875 3.279 -19.719 1 93.19 688 HIS B N 1
ATOM 11830 C CA . HIS B 1 688 ? -15.344 4.637 -19.719 1 93.19 688 HIS B CA 1
ATOM 11831 C C . HIS B 1 688 ? -16.375 5.637 -20.25 1 93.19 688 HIS B C 1
ATOM 11833 O O . HIS B 1 688 ? -16.172 6.848 -20.141 1 93.19 688 HIS B O 1
ATOM 11839 N N . ILE B 1 689 ? -17.5 5.203 -20.672 1 90.75 689 ILE B N 1
ATOM 11840 C CA . ILE B 1 689 ? -18.516 6.086 -21.25 1 90.75 689 ILE B CA 1
ATOM 11841 C C . ILE B 1 689 ? -19.016 7.047 -20.172 1 90.75 689 ILE B C 1
ATOM 11843 O O . ILE B 1 689 ? -19.25 8.227 -20.453 1 90.75 689 ILE B O 1
ATOM 11847 N N . PRO B 1 690 ? -19.203 6.641 -18.953 1 90.06 690 PRO B N 1
ATOM 11848 C CA . PRO B 1 690 ? -19.703 7.574 -17.938 1 90.06 690 PRO B CA 1
ATOM 11849 C C . PRO B 1 690 ? -18.766 8.75 -17.703 1 90.06 690 PRO B C 1
ATOM 11851 O O . PRO B 1 690 ? -19.141 9.727 -17.047 1 90.06 690 PRO B O 1
ATOM 11854 N N . TRP B 1 691 ? -17.547 8.664 -18.266 1 87.69 691 TRP B N 1
ATOM 11855 C CA . TRP B 1 691 ? -16.594 9.766 -18.141 1 87.69 691 TRP B CA 1
ATOM 11856 C C . TRP B 1 691 ? -17.156 11.047 -18.75 1 87.69 691 TRP B C 1
ATOM 11858 O O . TRP B 1 691 ? -16.953 12.133 -18.219 1 87.69 691 TRP B O 1
ATOM 11868 N N . PHE B 1 692 ? -17.953 10.883 -19.766 1 85.31 692 PHE B N 1
ATOM 11869 C CA . PHE B 1 692 ? -18.5 12.031 -20.469 1 85.31 692 PHE B CA 1
ATOM 11870 C C . PHE B 1 692 ? -19.531 12.75 -19.609 1 85.31 692 PHE B C 1
ATOM 11872 O O . PHE B 1 692 ? -19.734 13.961 -19.734 1 85.31 692 PHE B O 1
ATOM 11879 N N . TRP B 1 693 ? -20.078 12.008 -18.703 1 83.19 693 TRP B N 1
ATOM 11880 C CA . TRP B 1 693 ? -21.094 12.609 -17.844 1 83.19 693 TRP B CA 1
ATOM 11881 C C . TRP B 1 693 ? -20.5 13.047 -16.516 1 83.19 693 TRP B C 1
ATOM 11883 O O . TRP B 1 693 ? -21.047 13.938 -15.859 1 83.19 693 TRP B O 1
ATOM 11893 N N . ASN B 1 694 ? -19.344 12.422 -16.125 1 79.19 694 ASN B N 1
ATOM 11894 C CA . ASN B 1 694 ? -18.703 12.766 -14.867 1 79.19 694 ASN B CA 1
ATOM 11895 C C . ASN B 1 694 ? -17.734 13.938 -15.023 1 79.19 694 ASN B C 1
ATOM 11897 O O . ASN B 1 694 ? -17.344 14.562 -14.031 1 79.19 694 ASN B O 1
ATOM 11901 N N . LYS B 1 695 ? -17.391 14.242 -16.25 1 76.56 695 LYS B 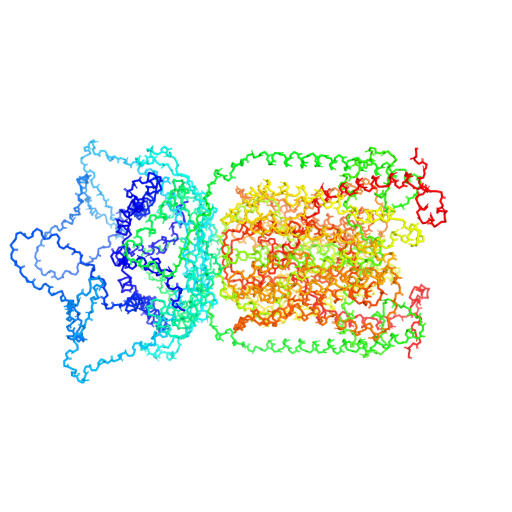N 1
ATOM 11902 C CA . LYS B 1 695 ? -16.438 15.328 -16.469 1 76.56 695 LYS B CA 1
ATOM 11903 C C . LYS B 1 695 ? -17.031 16.672 -16.094 1 76.56 695 LYS B C 1
ATOM 11905 O O . LYS B 1 695 ? -18.25 16.891 -16.234 1 76.56 695 LYS B O 1
ATOM 11910 N N . GLU B 1 696 ? -16.109 17.469 -15.516 1 68.19 696 GLU B N 1
ATOM 11911 C CA . GLU B 1 696 ? -16.531 18.781 -15.039 1 68.19 696 GLU B CA 1
ATOM 11912 C C . GLU B 1 696 ? -17.031 19.656 -16.188 1 68.19 696 GLU B C 1
ATOM 11914 O O . GLU B 1 696 ? -16.469 19.641 -17.281 1 68.19 696 GLU B O 1
ATOM 11919 N N . GLY B 1 697 ? -18.078 20.328 -16 1 60.94 697 GLY B N 1
ATOM 11920 C CA . GLY B 1 697 ? -18.594 21.297 -16.953 1 60.94 697 GLY B CA 1
ATOM 11921 C C . GLY B 1 697 ? -19.734 20.766 -17.797 1 60.94 697 GLY B C 1
ATOM 11922 O O . GLY B 1 697 ? -20.422 21.531 -18.484 1 60.94 697 GLY B O 1
ATOM 11923 N N . ARG B 1 698 ? -19.828 19.469 -17.812 1 59.41 698 ARG B N 1
ATOM 11924 C CA . ARG B 1 698 ? -20.891 18.984 -18.688 1 59.41 698 ARG B CA 1
ATOM 11925 C C . ARG B 1 698 ? -22.219 18.922 -17.953 1 59.41 698 ARG B C 1
ATOM 11927 O O . ARG B 1 698 ? -22.312 18.344 -16.875 1 59.41 698 ARG B O 1
ATOM 11934 N N . HIS B 1 699 ? -23.109 19.766 -18.297 1 63 699 HIS B N 1
ATOM 11935 C CA . HIS B 1 699 ? -24.469 19.828 -17.766 1 63 699 HIS B CA 1
ATOM 11936 C C . HIS B 1 699 ? -25.359 18.781 -18.406 1 63 699 HIS B C 1
ATOM 11938 O O . HIS B 1 699 ? -25.438 18.688 -19.641 1 63 699 HIS B O 1
ATOM 11944 N N . MET B 1 700 ? -25.641 17.672 -17.594 1 75.31 700 MET B N 1
ATOM 11945 C CA . MET B 1 700 ? -26.578 16.672 -18.078 1 75.31 700 MET B CA 1
ATOM 11946 C C . MET B 1 700 ? -28 17.234 -18.141 1 75.31 700 MET B C 1
ATOM 11948 O O . MET B 1 700 ? -28.422 17.969 -17.234 1 75.31 700 MET B O 1
ATOM 11952 N N . ARG B 1 701 ? -28.656 17.078 -19.391 1 72.56 701 ARG B N 1
ATOM 11953 C CA . ARG B 1 701 ? -30.031 17.547 -19.594 1 72.56 701 ARG B CA 1
ATOM 11954 C C . ARG B 1 701 ? -31.016 16.719 -18.781 1 72.56 701 ARG B C 1
ATOM 11956 O O . ARG B 1 701 ? -31 15.484 -18.844 1 72.56 701 ARG B O 1
ATOM 11963 N N . PRO B 1 702 ? -31.75 17.453 -17.906 1 72.75 702 PRO B N 1
ATOM 11964 C CA . PRO B 1 702 ? -32.75 16.703 -17.156 1 72.75 702 PRO B CA 1
ATOM 11965 C C . PRO B 1 702 ? -33.781 16.031 -18.062 1 72.75 702 PRO B C 1
ATOM 11967 O O . PRO B 1 702 ? -34.188 16.609 -19.078 1 72.75 702 PRO B O 1
ATOM 11970 N N . GLY B 1 703 ? -34.094 14.711 -17.844 1 68.25 703 GLY B N 1
ATOM 11971 C CA . GLY B 1 703 ? -35.156 14.008 -18.531 1 68.25 703 GLY B CA 1
ATOM 11972 C C . GLY B 1 703 ? -34.719 13.398 -19.844 1 68.25 703 GLY B C 1
ATOM 11973 O O . GLY B 1 703 ? -35.562 13.156 -20.719 1 68.25 703 GLY B O 1
ATOM 11974 N N . GLY B 1 704 ? -33.531 13.312 -20 1 77 704 GLY B N 1
ATOM 11975 C CA . GLY B 1 704 ? -33.094 12.75 -21.266 1 77 704 GLY B CA 1
ATOM 11976 C C . GLY B 1 704 ? -33.312 11.258 -21.359 1 77 704 GLY B C 1
ATOM 11977 O O . GLY B 1 704 ? -32.938 10.508 -20.469 1 77 704 GLY B O 1
ATOM 11978 N N . THR B 1 705 ? -34.031 10.812 -22.375 1 87.62 705 THR B N 1
ATOM 11979 C CA . THR B 1 705 ? -34.312 9.398 -22.625 1 87.62 705 THR B CA 1
ATOM 11980 C C . THR B 1 705 ? -33.031 8.656 -22.984 1 87.62 705 THR B C 1
ATOM 11982 O O . THR B 1 705 ? -32.969 7.426 -22.891 1 87.62 705 THR B O 1
ATOM 11985 N N . GLU B 1 706 ? -32 9.414 -23.344 1 89.12 706 GLU B N 1
ATOM 11986 C CA . GLU B 1 706 ? -30.734 8.781 -23.688 1 89.12 706 GLU B CA 1
ATOM 11987 C C . GLU B 1 706 ? -30.109 8.109 -22.484 1 89.12 706 GLU B C 1
ATOM 11989 O O . GLU B 1 706 ? -29.469 7.062 -22.609 1 89.12 706 GLU B O 1
ATOM 11994 N N . TYR B 1 707 ? -30.344 8.695 -21.359 1 91.44 707 TYR B N 1
ATOM 11995 C CA . TYR B 1 707 ? -29.781 8.125 -20.156 1 91.44 707 TYR B CA 1
ATOM 11996 C C . TYR B 1 707 ? -30.484 6.824 -19.781 1 91.44 707 TYR B C 1
ATOM 11998 O O . TYR B 1 707 ? -29.844 5.859 -19.359 1 91.44 707 TYR B O 1
ATOM 12006 N N . ALA B 1 708 ? -31.766 6.816 -20 1 93.31 708 ALA B N 1
ATOM 12007 C CA . ALA B 1 708 ? -32.531 5.613 -19.703 1 93.31 708 ALA B CA 1
ATOM 12008 C C . ALA B 1 708 ? -32.188 4.484 -20.672 1 93.31 708 ALA B C 1
ATOM 12010 O O . ALA B 1 708 ? -32.156 3.314 -20.281 1 93.31 708 ALA B O 1
ATOM 12011 N N . ILE B 1 709 ? -31.906 4.801 -21.891 1 94.12 709 ILE B N 1
ATOM 12012 C CA . ILE B 1 709 ? -31.531 3.799 -22.875 1 94.12 709 ILE B CA 1
ATOM 12013 C C . ILE B 1 709 ? -30.156 3.211 -22.516 1 94.12 709 ILE B C 1
ATOM 12015 O O . ILE B 1 709 ? -29.969 1.994 -22.578 1 94.12 709 ILE B O 1
ATOM 12019 N N . TYR B 1 710 ? -29.297 4.098 -22.172 1 93.69 710 TYR B N 1
ATOM 12020 C CA . TYR B 1 710 ? -27.984 3.609 -21.766 1 93.69 710 TYR B CA 1
ATOM 12021 C C . TYR B 1 710 ? -28.109 2.689 -20.562 1 93.69 710 TYR B C 1
ATOM 12023 O O . TYR B 1 710 ? -27.469 1.631 -20.516 1 93.69 710 TYR B O 1
ATOM 12031 N N . ASP B 1 711 ? -28.828 3.035 -19.594 1 94.56 711 ASP B N 1
ATOM 12032 C CA . ASP B 1 711 ? -28.984 2.252 -18.375 1 94.56 711 ASP B CA 1
ATOM 12033 C C . ASP B 1 711 ? -29.625 0.896 -18.656 1 94.56 711 ASP B C 1
ATOM 12035 O O . ASP B 1 711 ? -29.297 -0.101 -18.016 1 94.56 711 ASP B O 1
ATOM 12039 N N . ALA B 1 712 ? -30.5 0.828 -19.609 1 95.44 712 ALA B N 1
ATOM 12040 C CA . ALA B 1 712 ? -31.25 -0.391 -19.922 1 95.44 712 ALA B CA 1
ATOM 12041 C C . ALA B 1 712 ? -30.344 -1.427 -20.594 1 95.44 712 ALA B C 1
ATOM 12043 O O . ALA B 1 712 ? -30.531 -2.633 -20.406 1 95.44 712 ALA B O 1
ATOM 12044 N N . PHE B 1 713 ? -29.281 -0.982 -21.281 1 95.44 713 PHE B N 1
ATOM 12045 C CA . PHE B 1 713 ? -28.594 -1.951 -22.125 1 95.44 713 PHE B CA 1
ATOM 12046 C C . PHE B 1 713 ? -27.125 -2.066 -21.734 1 95.44 713 PHE B C 1
ATOM 12048 O O . PHE B 1 713 ? -26.453 -3.006 -22.141 1 95.44 713 PHE B O 1
ATOM 12055 N N . HIS B 1 714 ? -26.562 -1.179 -21 1 95.62 714 HIS B N 1
ATOM 12056 C CA . HIS B 1 714 ? -25.125 -1.179 -20.781 1 95.62 714 HIS B CA 1
ATOM 12057 C C . HIS B 1 714 ? -24.688 -2.414 -20 1 95.62 714 HIS B C 1
ATOM 12059 O O . HIS B 1 714 ? -23.656 -3.016 -20.312 1 95.62 714 HIS B O 1
ATOM 12065 N N . ARG B 1 715 ? -25.422 -2.883 -19.062 1 96.44 715 ARG B N 1
ATOM 12066 C CA . ARG B 1 715 ? -25.047 -4.039 -18.25 1 96.44 715 ARG B CA 1
ATOM 12067 C C . ARG B 1 715 ? -25.156 -5.328 -19.062 1 96.44 715 ARG B C 1
ATOM 12069 O O . ARG B 1 715 ? -24.328 -6.234 -18.906 1 96.44 715 ARG B O 1
ATOM 12076 N N . VAL B 1 716 ? -26.188 -5.395 -19.906 1 96.81 716 VAL B N 1
ATOM 12077 C CA . VAL B 1 716 ? -26.406 -6.574 -20.734 1 96.81 716 VAL B CA 1
ATOM 12078 C C . VAL B 1 716 ? -25.297 -6.703 -21.766 1 96.81 716 VAL B C 1
ATOM 12080 O O . VAL B 1 716 ? -24.734 -7.785 -21.953 1 96.81 716 VAL B O 1
ATOM 12083 N N . LEU B 1 717 ? -24.984 -5.598 -22.344 1 97.19 717 LEU B N 1
ATOM 12084 C CA . LEU B 1 717 ? -23.938 -5.609 -23.359 1 97.19 717 LEU B CA 1
ATOM 12085 C C . LEU B 1 717 ? -22.578 -5.887 -22.719 1 97.19 717 LEU B C 1
ATOM 12087 O O . LEU B 1 717 ? -21.75 -6.609 -23.281 1 97.19 717 LEU B O 1
ATOM 12091 N N . PHE B 1 718 ? -22.344 -5.32 -21.578 1 97.56 718 PHE B N 1
ATOM 12092 C CA . PHE B 1 718 ? -21.109 -5.582 -20.844 1 97.56 718 PHE B CA 1
ATOM 12093 C C . PHE B 1 718 ? -20.984 -7.062 -20.5 1 97.56 718 PHE B C 1
ATOM 12095 O O . PHE B 1 718 ? -19.938 -7.664 -20.703 1 97.56 718 PHE B O 1
ATOM 12102 N N . SER B 1 719 ? -22.016 -7.656 -20.016 1 98.06 719 SER B N 1
ATOM 12103 C CA . SER B 1 719 ? -22.031 -9.062 -19.625 1 98.06 719 SER B CA 1
ATOM 12104 C C . SER B 1 719 ? -21.875 -9.977 -20.844 1 98.06 719 SER B C 1
ATOM 12106 O O . SER B 1 719 ? -21.281 -11.055 -20.734 1 98.06 719 SER B O 1
ATOM 12108 N N . ALA B 1 720 ? -22.453 -9.578 -21.969 1 97.69 720 ALA B N 1
ATOM 12109 C CA . ALA B 1 720 ? -22.266 -10.344 -23.188 1 97.69 720 ALA B CA 1
ATOM 12110 C C . ALA B 1 720 ? -20.812 -10.375 -23.609 1 97.69 720 ALA B C 1
ATOM 12112 O O . ALA B 1 720 ? -20.312 -11.398 -24.094 1 97.69 720 ALA B O 1
ATOM 12113 N N . GLY B 1 721 ? -20.172 -9.227 -23.422 1 97.69 721 GLY B N 1
ATOM 12114 C CA . GLY B 1 721 ? -18.75 -9.188 -23.703 1 97.69 721 GLY B CA 1
ATOM 12115 C C . GLY B 1 721 ? -17.938 -10.086 -22.797 1 97.69 721 GLY B C 1
ATOM 12116 O O . GLY B 1 721 ? -17.078 -10.836 -23.25 1 97.69 721 GLY B O 1
ATOM 12117 N N . ILE B 1 722 ? -18.219 -10.125 -21.531 1 97.69 722 ILE B N 1
ATOM 12118 C CA . ILE B 1 722 ? -17.516 -10.953 -20.547 1 97.69 722 ILE B CA 1
ATOM 12119 C C . ILE B 1 722 ? -17.797 -12.43 -20.844 1 97.69 722 ILE B C 1
ATOM 12121 O O . ILE B 1 722 ? -16.906 -13.266 -20.734 1 97.69 722 ILE B O 1
ATOM 12125 N N . ALA B 1 723 ? -19.062 -12.75 -21.172 1 97.56 723 ALA B N 1
ATOM 12126 C CA . ALA B 1 723 ? -19.438 -14.125 -21.484 1 97.56 723 ALA B CA 1
ATOM 12127 C C . ALA B 1 723 ? -18.641 -14.641 -22.688 1 97.56 723 ALA B C 1
ATOM 12129 O O . ALA B 1 723 ? -18.203 -15.789 -22.703 1 97.56 723 ALA B O 1
ATOM 12130 N N . TYR B 1 724 ? -18.484 -13.773 -23.641 1 96.25 724 TYR B N 1
ATOM 12131 C CA . TYR B 1 724 ? -17.719 -14.18 -24.812 1 96.25 724 TYR B CA 1
ATOM 12132 C C . TYR B 1 724 ? -16.266 -14.422 -24.438 1 96.25 724 TYR B C 1
ATOM 12134 O O . TYR B 1 724 ? -15.641 -15.375 -24.922 1 96.25 724 TYR B O 1
ATOM 12142 N N . ILE B 1 725 ? -15.68 -13.57 -23.625 1 95.62 725 ILE B N 1
ATOM 12143 C CA . ILE B 1 725 ? -14.305 -13.734 -23.188 1 95.62 725 ILE B CA 1
ATOM 12144 C C . ILE B 1 725 ? -14.148 -15.062 -22.453 1 95.62 725 ILE B C 1
ATOM 12146 O O . ILE B 1 725 ? -13.188 -15.797 -22.688 1 95.62 725 ILE B O 1
ATOM 12150 N N . ALA B 1 726 ? -15.078 -15.398 -21.656 1 95.75 726 ALA B N 1
ATOM 12151 C CA . ALA B 1 726 ? -15.047 -16.641 -20.906 1 95.75 726 ALA B CA 1
ATOM 12152 C C . ALA B 1 726 ? -15.188 -17.844 -21.828 1 95.75 726 ALA B C 1
ATOM 12154 O O . ALA B 1 726 ? -14.438 -18.812 -21.719 1 95.75 726 ALA B O 1
ATOM 12155 N N . LEU B 1 727 ? -16.094 -17.812 -22.812 1 94.81 727 LEU B N 1
ATOM 12156 C CA . LEU B 1 727 ? -16.359 -18.906 -23.734 1 94.81 727 LEU B CA 1
ATOM 12157 C C . LEU B 1 727 ? -15.172 -19.125 -24.672 1 94.81 727 LEU B C 1
ATOM 12159 O O . LEU B 1 727 ? -14.727 -20.25 -24.859 1 94.81 727 LEU B O 1
ATOM 12163 N N . ALA B 1 728 ? -14.727 -18 -25.203 1 93.38 728 ALA B N 1
ATOM 12164 C CA . ALA B 1 728 ? -13.609 -18.094 -26.125 1 93.38 728 ALA B CA 1
ATOM 12165 C C . ALA B 1 728 ? -12.367 -18.641 -25.438 1 93.38 728 ALA B C 1
ATOM 12167 O O . ALA B 1 728 ? -11.594 -19.406 -26.031 1 93.38 728 ALA B O 1
ATOM 12168 N N . SER B 1 729 ? -12.164 -18.328 -24.203 1 92.25 729 SER B N 1
ATOM 12169 C CA . SER B 1 729 ? -11.031 -18.859 -23.438 1 92.25 729 SER B CA 1
ATOM 12170 C C . SER B 1 729 ? -11.234 -20.312 -23.062 1 92.25 729 SER B C 1
ATOM 12172 O O . SER B 1 729 ? -10.281 -21.094 -23.047 1 92.25 729 SER B O 1
ATOM 12174 N N . ALA B 1 730 ? -12.469 -20.688 -22.828 1 92.06 730 ALA B N 1
ATOM 12175 C CA . ALA B 1 730 ? -12.773 -22.078 -22.5 1 92.06 730 ALA B CA 1
ATOM 12176 C C . ALA B 1 730 ? -12.609 -22.984 -23.719 1 92.06 730 ALA B C 1
ATOM 12178 O O . ALA B 1 730 ? -12.156 -24.125 -23.609 1 92.06 730 ALA B O 1
ATOM 12179 N N . TRP B 1 731 ? -12.969 -22.406 -24.875 1 90.94 731 TRP B N 1
ATOM 12180 C CA . TRP B 1 731 ? -12.906 -23.172 -26.125 1 90.94 731 TRP B CA 1
ATOM 12181 C C . TRP B 1 731 ? -11.477 -23.234 -26.641 1 90.94 731 TRP B C 1
ATOM 12183 O O . TRP B 1 731 ? -11.188 -23.938 -27.609 1 90.94 731 TRP B O 1
ATOM 12193 N N . GLY B 1 732 ? -10.461 -22.516 -26.016 1 84.94 732 GLY B N 1
ATOM 12194 C CA . GLY B 1 732 ? -9.062 -22.641 -26.375 1 84.94 732 GLY B CA 1
ATOM 12195 C C . GLY B 1 732 ? -8.578 -21.531 -27.297 1 84.94 732 GLY B C 1
ATOM 12196 O O . GLY B 1 732 ? -7.41 -21.5 -27.672 1 84.94 732 GLY B O 1
ATOM 12197 N N . SER B 1 733 ? -9.406 -20.641 -27.719 1 84 733 SER B N 1
ATOM 12198 C CA . SER B 1 733 ? -9.047 -19.562 -28.641 1 84 733 SER B CA 1
ATOM 12199 C C . SER B 1 733 ? -8.719 -18.281 -27.891 1 84 733 SER B C 1
ATOM 12201 O O . SER B 1 733 ? -8.898 -17.172 -28.438 1 84 733 SER B O 1
ATOM 12203 N N . GLY B 1 734 ? -8.281 -18.281 -26.734 1 85.31 734 GLY B N 1
ATOM 12204 C CA . GLY B 1 734 ? -8.086 -17.062 -25.938 1 85.31 734 GLY B CA 1
ATOM 12205 C C . GLY B 1 734 ? -6.648 -16.578 -25.938 1 85.31 734 GLY B C 1
ATOM 12206 O O . GLY B 1 734 ? -6.363 -15.469 -25.484 1 85.31 734 GLY B O 1
ATOM 12207 N N . GLY B 1 735 ? -5.68 -17.188 -26.531 1 79.69 735 GLY B N 1
ATOM 12208 C CA . GLY B 1 735 ? -4.293 -16.75 -26.625 1 79.69 735 GLY B CA 1
ATOM 12209 C C . GLY B 1 735 ? -3.68 -16.406 -25.281 1 79.69 735 GLY B C 1
ATOM 12210 O O . GLY B 1 735 ? -3.734 -17.203 -24.344 1 79.69 735 GLY B O 1
ATOM 12211 N N . VAL B 1 736 ? -3.17 -15.141 -25.125 1 79.56 736 VAL B N 1
ATOM 12212 C CA . VAL B 1 736 ? -2.467 -14.672 -23.938 1 79.56 736 VAL B CA 1
ATOM 12213 C C . VAL B 1 736 ? -3.467 -14.414 -22.812 1 79.56 736 VAL B C 1
ATOM 12215 O O . VAL B 1 736 ? -3.16 -14.633 -21.641 1 79.56 736 VAL B O 1
ATOM 12218 N N . ILE B 1 737 ? -4.637 -14.039 -23.172 1 88.94 737 ILE B N 1
ATOM 12219 C CA . ILE B 1 737 ? -5.656 -13.75 -22.172 1 88.94 737 ILE B CA 1
ATOM 12220 C C . ILE B 1 737 ? -6.098 -15.039 -21.484 1 88.94 737 ILE B C 1
ATOM 12222 O O . ILE B 1 737 ? -6.359 -15.055 -20.281 1 88.94 737 ILE B O 1
ATOM 12226 N N . ARG B 1 738 ? -6.137 -16.109 -22.25 1 89.88 738 ARG B N 1
ATOM 12227 C CA . ARG B 1 738 ? -6.496 -17.391 -21.672 1 89.88 738 ARG B CA 1
ATOM 12228 C C . ARG B 1 738 ? -5.473 -17.844 -20.641 1 89.88 738 ARG B C 1
ATOM 12230 O O . ARG B 1 738 ? -5.836 -18.297 -19.547 1 89.88 738 ARG B O 1
ATOM 12237 N N . VAL B 1 739 ? -4.199 -17.625 -21.016 1 83.38 739 VAL B N 1
ATOM 12238 C CA . VAL B 1 739 ? -3.131 -18.047 -20.109 1 83.38 739 VAL B CA 1
ATOM 12239 C C . VAL B 1 739 ? -3.199 -17.234 -18.812 1 83.38 739 VAL B C 1
ATOM 12241 O O . VAL B 1 739 ? -3.006 -17.781 -17.734 1 83.38 739 VAL B O 1
ATOM 12244 N N . PHE B 1 740 ? -3.43 -16.062 -18.938 1 88.94 740 PHE B N 1
ATOM 12245 C CA . PHE B 1 740 ? -3.525 -15.195 -17.766 1 88.94 740 PHE B CA 1
ATOM 12246 C C . PHE B 1 740 ? -4.727 -15.578 -16.906 1 88.94 740 PHE B C 1
ATOM 12248 O O . PHE B 1 740 ? -4.629 -15.633 -15.68 1 88.94 740 PHE B O 1
ATOM 12255 N N . LEU B 1 741 ? -5.879 -15.812 -17.516 1 92.5 741 LEU B N 1
ATOM 12256 C CA . LEU B 1 741 ? -7.117 -16.109 -16.797 1 92.5 741 LEU B CA 1
ATOM 12257 C C . LEU B 1 741 ? -7.059 -17.484 -16.141 1 92.5 741 LEU B C 1
ATOM 12259 O O . LEU B 1 741 ? -7.746 -17.734 -15.156 1 92.5 741 LEU B O 1
ATOM 12263 N N . THR B 1 742 ? -6.262 -18.406 -16.703 1 90.81 742 THR B N 1
ATOM 12264 C CA . THR B 1 742 ? -6.203 -19.766 -16.188 1 90.81 742 THR B CA 1
ATOM 12265 C C . THR B 1 742 ? -5 -19.938 -15.258 1 90.81 742 THR B C 1
ATOM 12267 O O . THR B 1 742 ? -4.664 -21.062 -14.875 1 90.81 742 THR B O 1
ATOM 12270 N N . TRP B 1 743 ? -4.426 -18.859 -14.898 1 85.75 743 TRP B N 1
ATOM 12271 C CA . TRP B 1 743 ? -3.285 -18.906 -13.992 1 85.75 743 TRP B CA 1
ATOM 12272 C C . TRP B 1 743 ? -3.674 -19.531 -12.656 1 85.75 743 TRP B C 1
ATOM 12274 O O . TRP B 1 743 ? -4.711 -19.188 -12.078 1 85.75 743 TRP B O 1
ATOM 12284 N N . SER B 1 744 ? -2.865 -20.406 -12.117 1 86.62 744 SER B N 1
ATOM 12285 C CA . SER B 1 744 ? -3.18 -21.156 -10.898 1 86.62 744 SER B CA 1
ATOM 12286 C C . SER B 1 744 ? -3.168 -20.234 -9.68 1 86.62 744 SER B C 1
ATOM 12288 O O . SER B 1 744 ? -3.748 -20.562 -8.641 1 86.62 744 SER B O 1
ATOM 12290 N N . GLY B 1 745 ? -2.596 -19.062 -9.781 1 84.62 745 GLY B N 1
ATOM 12291 C CA . GLY B 1 745 ? -2.545 -18.125 -8.664 1 84.62 745 GLY B CA 1
ATOM 12292 C C . GLY B 1 745 ? -3.889 -17.5 -8.352 1 84.62 745 GLY B C 1
ATOM 12293 O O . GLY B 1 745 ? -4.113 -17.031 -7.238 1 84.62 745 GLY B O 1
ATOM 12294 N N . TRP B 1 746 ? -4.844 -17.594 -9.281 1 91.69 746 TRP B N 1
ATOM 12295 C CA . TRP B 1 746 ? -6.156 -17 -9.086 1 91.69 746 TRP B CA 1
ATOM 12296 C C . TRP B 1 746 ? -7.062 -17.922 -8.281 1 91.69 746 TRP B C 1
ATOM 12298 O O . TRP B 1 746 ? -8.07 -17.484 -7.719 1 91.69 746 TRP B O 1
ATOM 12308 N N . LEU B 1 747 ? -6.734 -19.156 -8.148 1 91.81 747 LEU B N 1
ATOM 12309 C CA . LEU B 1 747 ? -7.637 -20.156 -7.594 1 91.81 747 LEU B CA 1
ATOM 12310 C C . LEU B 1 747 ? -7.863 -19.922 -6.102 1 91.81 747 LEU B C 1
ATOM 12312 O O . LEU B 1 747 ? -9 -19.906 -5.637 1 91.81 747 LEU B O 1
ATOM 12316 N N . PRO B 1 748 ? -6.754 -19.656 -5.352 1 91.81 748 PRO B N 1
ATOM 12317 C CA . PRO B 1 748 ? -7.016 -19.391 -3.936 1 91.81 748 PRO B CA 1
ATOM 12318 C C . PRO B 1 748 ? -7.855 -18.125 -3.713 1 91.81 748 PRO B C 1
ATOM 12320 O O . PRO B 1 748 ? -8.688 -18.094 -2.805 1 91.81 748 PRO B O 1
ATOM 12323 N N . ILE B 1 749 ? -7.73 -17.172 -4.512 1 93.75 749 ILE B N 1
ATOM 12324 C CA . ILE B 1 749 ? -8.484 -15.93 -4.379 1 93.75 749 ILE B CA 1
ATOM 12325 C C . ILE B 1 749 ? -9.945 -16.172 -4.754 1 93.75 749 ILE B C 1
ATOM 12327 O O . ILE B 1 749 ? -10.859 -15.656 -4.105 1 93.75 749 ILE B O 1
ATOM 12331 N N . SER B 1 750 ? -10.117 -16.953 -5.758 1 93.19 750 SER B N 1
ATOM 12332 C CA . SER B 1 750 ? -11.477 -17.266 -6.184 1 93.19 750 SER B CA 1
ATOM 12333 C C . SER B 1 750 ? -12.227 -18.062 -5.109 1 93.19 750 SER B C 1
ATOM 12335 O O . SER B 1 750 ? -13.438 -17.906 -4.953 1 93.19 750 SER B O 1
ATOM 12337 N N . ARG B 1 751 ? -11.5 -18.812 -4.352 1 92.44 751 ARG B N 1
ATOM 12338 C CA . ARG B 1 751 ? -12.117 -19.609 -3.287 1 92.44 751 ARG B CA 1
ATOM 12339 C C . ARG B 1 751 ? -12.43 -18.734 -2.076 1 92.44 751 ARG B C 1
ATOM 12341 O O . ARG B 1 751 ? -13.289 -19.078 -1.258 1 92.44 751 ARG B O 1
ATOM 12348 N N . LEU B 1 752 ? -11.75 -17.609 -2.002 1 95.31 752 LEU B N 1
ATOM 12349 C CA . LEU B 1 752 ? -11.945 -16.688 -0.885 1 95.31 752 LEU B CA 1
ATOM 12350 C C . LEU B 1 752 ? -12.859 -15.531 -1.281 1 95.31 752 LEU B C 1
ATOM 12352 O O . LEU B 1 752 ? -13.047 -14.594 -0.506 1 95.31 752 LEU B O 1
ATOM 12356 N N . CYS B 1 753 ? -13.43 -15.523 -2.373 1 93.38 753 CYS B N 1
ATOM 12357 C CA . CYS B 1 753 ? -14.094 -14.375 -2.975 1 93.38 753 CYS B CA 1
ATOM 12358 C C . CYS B 1 753 ? -15.25 -13.898 -2.107 1 93.38 753 CYS B C 1
ATOM 12360 O O . CYS B 1 753 ? -15.391 -12.695 -1.855 1 93.38 753 CYS B O 1
ATOM 12362 N N . PHE B 1 754 ? -16.047 -14.781 -1.574 1 93.69 754 PHE B N 1
ATOM 12363 C CA . PHE B 1 754 ? -17.203 -14.352 -0.805 1 93.69 754 PHE B CA 1
ATOM 12364 C C . PHE B 1 754 ? -16.797 -13.867 0.58 1 93.69 754 PHE B C 1
ATOM 12366 O O . PHE B 1 754 ? -17.406 -12.953 1.132 1 93.69 754 PHE B O 1
ATOM 12373 N N . ALA B 1 755 ? -15.781 -14.516 1.104 1 96 755 ALA B N 1
ATOM 12374 C CA . ALA B 1 755 ? -15.258 -14.008 2.369 1 96 755 ALA B CA 1
ATOM 12375 C C . ALA B 1 755 ? -14.68 -12.602 2.197 1 96 755 ALA B C 1
ATOM 12377 O O . ALA B 1 755 ? -14.93 -11.719 3.021 1 96 755 ALA B O 1
ATOM 12378 N N . ILE B 1 756 ? -14 -12.398 1.087 1 96.69 756 ILE B N 1
ATOM 12379 C CA . ILE B 1 756 ? -13.43 -11.094 0.769 1 96.69 756 ILE B CA 1
ATOM 12380 C C . ILE B 1 756 ? -14.555 -10.078 0.57 1 96.69 756 ILE B C 1
ATOM 12382 O O . ILE B 1 756 ? -14.484 -8.953 1.077 1 96.69 756 ILE B O 1
ATOM 12386 N N . TYR B 1 757 ? -15.594 -10.461 -0.069 1 95.81 757 TYR B N 1
ATOM 12387 C CA . TYR B 1 757 ? -16.703 -9.578 -0.38 1 95.81 757 TYR B CA 1
ATOM 12388 C C . TYR B 1 757 ? -17.406 -9.109 0.893 1 95.81 757 TYR B C 1
ATOM 12390 O O . TYR B 1 757 ? -17.719 -7.93 1.038 1 95.81 757 TYR B O 1
ATOM 12398 N N . ILE B 1 758 ? -17.578 -9.984 1.798 1 96.44 758 ILE B N 1
ATOM 12399 C CA . ILE B 1 758 ? -18.312 -9.656 3.014 1 96.44 758 ILE B CA 1
ATOM 12400 C C . ILE B 1 758 ? -17.422 -8.812 3.936 1 96.44 758 ILE B C 1
ATOM 12402 O O . ILE B 1 758 ? -17.906 -7.855 4.555 1 96.44 758 ILE B O 1
ATOM 12406 N N . LEU B 1 759 ? -16.188 -9.016 3.902 1 96.75 759 LEU B N 1
ATOM 12407 C CA . LEU B 1 759 ? -15.312 -8.422 4.906 1 96.75 759 LEU B CA 1
ATOM 12408 C C . LEU B 1 759 ? -14.75 -7.09 4.414 1 96.75 759 LEU B C 1
ATOM 12410 O O . LEU B 1 759 ? -14.414 -6.223 5.223 1 96.75 759 LEU B O 1
ATOM 12414 N N . HIS B 1 760 ? -14.648 -6.82 3.148 1 97.06 760 HIS B N 1
ATOM 12415 C CA . HIS B 1 760 ? -13.82 -5.734 2.627 1 97.06 760 HIS B CA 1
ATOM 12416 C C . HIS B 1 760 ? -14.352 -4.375 3.074 1 97.06 760 HIS B C 1
ATOM 12418 O O . HIS B 1 760 ? -13.578 -3.494 3.449 1 97.06 760 HIS B O 1
ATOM 12424 N N . PRO B 1 761 ? -15.68 -4.125 3.154 1 96.75 761 PRO B N 1
ATOM 12425 C CA . PRO B 1 761 ? -16.094 -2.797 3.604 1 96.75 761 PRO B CA 1
ATOM 12426 C C . PRO B 1 761 ? -15.758 -2.531 5.066 1 96.75 761 PRO B C 1
ATOM 12428 O O . PRO B 1 761 ? -15.438 -1.399 5.434 1 96.75 761 PRO B O 1
ATOM 12431 N N . PHE B 1 762 ? -15.805 -3.52 5.887 1 96.88 762 PHE B N 1
ATOM 12432 C CA . PHE B 1 762 ? -15.539 -3.344 7.309 1 96.88 762 PHE B CA 1
ATOM 12433 C C . PHE B 1 762 ? -14.055 -3.096 7.547 1 96.88 762 PHE B C 1
ATOM 12435 O O . PHE B 1 762 ? -13.68 -2.365 8.469 1 96.88 762 PHE B O 1
ATOM 12442 N N . LEU B 1 763 ? -13.281 -3.703 6.68 1 95.62 763 LEU B N 1
ATOM 12443 C CA . LEU B 1 763 ? -11.859 -3.4 6.77 1 95.62 763 LEU B CA 1
ATOM 12444 C C . LEU B 1 763 ? -11.578 -1.965 6.34 1 95.62 763 LEU B C 1
ATOM 12446 O O . LEU B 1 763 ? -10.773 -1.271 6.965 1 95.62 763 LEU B O 1
ATOM 12450 N N . ILE B 1 764 ? -12.273 -1.521 5.336 1 96.19 764 ILE B N 1
ATOM 12451 C CA . ILE B 1 764 ? -12.125 -0.148 4.867 1 96.19 764 ILE B CA 1
ATOM 12452 C C . ILE B 1 764 ? -12.617 0.821 5.938 1 96.19 764 ILE B C 1
ATOM 12454 O O . ILE B 1 764 ? -11.945 1.814 6.238 1 96.19 764 ILE B O 1
ATOM 12458 N N . PHE B 1 765 ? -13.734 0.499 6.629 1 96.38 765 PHE B N 1
ATOM 12459 C CA . PHE B 1 765 ? -14.258 1.327 7.707 1 96.38 765 PHE B CA 1
ATOM 12460 C C . PHE B 1 765 ? -13.297 1.363 8.883 1 96.38 765 PHE B C 1
ATOM 12462 O O . PHE B 1 765 ? -13.141 2.396 9.539 1 96.38 765 PHE B O 1
ATOM 12469 N N . TYR B 1 766 ? -12.742 0.265 9.109 1 94.81 766 TYR B N 1
ATOM 12470 C CA . TYR B 1 766 ? -11.812 0.187 10.227 1 94.81 766 TYR B CA 1
ATOM 12471 C C . TYR B 1 766 ? -10.617 1.112 10.008 1 94.81 766 TYR B C 1
ATOM 12473 O O . TYR B 1 766 ? -10.25 1.88 10.898 1 94.81 766 TYR B O 1
ATOM 12481 N N . PHE B 1 767 ? -10.141 1.118 8.812 1 92.19 767 PHE B N 1
ATOM 12482 C CA . PHE B 1 767 ? -8.945 1.911 8.539 1 92.19 767 PHE B CA 1
ATOM 12483 C C . PHE B 1 767 ? -9.305 3.389 8.398 1 92.19 767 PHE B C 1
ATOM 12485 O O . PHE B 1 767 ? -8.516 4.258 8.781 1 92.19 767 PHE B O 1
ATOM 12492 N N . ASN B 1 768 ? -10.414 3.672 7.91 1 91.75 768 ASN B N 1
ATOM 12493 C CA . ASN B 1 768 ? -10.852 5.059 7.816 1 91.75 768 ASN B CA 1
ATOM 12494 C C . ASN B 1 768 ? -11.195 5.629 9.188 1 91.75 768 ASN B C 1
ATOM 12496 O O . ASN B 1 768 ? -10.898 6.789 9.477 1 91.75 768 ASN B O 1
ATOM 12500 N N . GLY B 1 769 ? -11.805 4.789 10.023 1 92.06 769 GLY B N 1
ATOM 12501 C CA . GLY B 1 769 ? -12.234 5.246 11.336 1 92.06 769 GLY B CA 1
ATOM 12502 C C . GLY B 1 769 ? -11.086 5.402 12.312 1 92.06 769 GLY B C 1
ATOM 12503 O O . GLY B 1 769 ? -11.195 6.133 13.297 1 92.06 769 GLY B O 1
ATOM 12504 N N . THR B 1 770 ? -9.977 4.781 12.055 1 92 770 THR B N 1
ATOM 12505 C CA . THR B 1 770 ? -8.844 4.859 12.961 1 92 770 THR B CA 1
ATOM 12506 C C . THR B 1 770 ? -7.836 5.906 12.484 1 92 770 THR B C 1
ATOM 12508 O O . THR B 1 770 ? -6.789 6.098 13.102 1 92 770 THR B O 1
ATOM 12511 N N . GLU B 1 771 ? -8.195 6.605 11.461 1 89.88 771 GLU B N 1
ATOM 12512 C CA . GLU B 1 771 ? -7.367 7.715 11.008 1 89.88 771 GLU B CA 1
ATOM 12513 C C . GLU B 1 771 ? -7.391 8.867 12 1 89.88 771 GLU B C 1
ATOM 12515 O O . GLU B 1 771 ? -8.445 9.203 12.547 1 89.88 771 GLU B O 1
ATOM 12520 N N . ARG B 1 772 ? -6.219 9.484 12.344 1 89.56 772 ARG B N 1
ATOM 12521 C CA . ARG B 1 772 ? -6.102 10.469 13.414 1 89.56 772 ARG B CA 1
ATOM 12522 C C . ARG B 1 772 ? -6.07 11.891 12.852 1 89.56 772 ARG B C 1
ATOM 12524 O O . ARG B 1 772 ? -6.324 12.852 13.578 1 89.56 772 ARG B O 1
ATOM 12531 N N . GLY B 1 773 ? -5.828 12.086 11.648 1 85.44 773 GLY B N 1
ATOM 12532 C CA . GLY B 1 773 ? -5.715 13.438 11.125 1 85.44 773 GLY B CA 1
ATOM 12533 C C . GLY B 1 773 ? -6.184 13.562 9.688 1 85.44 773 GLY B C 1
ATOM 12534 O O . GLY B 1 773 ? -6.539 12.562 9.055 1 85.44 773 GLY B O 1
ATOM 12535 N N . VAL B 1 774 ? -6.262 14.859 9.328 1 88.38 774 VAL B N 1
ATOM 12536 C CA . VAL B 1 774 ? -6.633 15.18 7.953 1 88.38 774 VAL B CA 1
ATOM 12537 C C . VAL B 1 774 ? -5.473 14.844 7.02 1 88.38 774 VAL B C 1
ATOM 12539 O O . VAL B 1 774 ? -4.309 15.086 7.348 1 88.38 774 VAL B O 1
ATOM 12542 N N . ILE B 1 775 ? -5.758 14.273 5.922 1 87.19 775 ILE B N 1
ATOM 12543 C CA . ILE B 1 775 ? -4.715 13.852 4.988 1 87.19 775 ILE B CA 1
ATOM 12544 C C . ILE B 1 775 ? -4.891 14.586 3.66 1 87.19 775 ILE B C 1
ATOM 12546 O O . ILE B 1 775 ? -6.016 14.797 3.207 1 87.19 775 ILE B O 1
ATOM 12550 N N . PHE B 1 776 ? -3.758 15.102 3.127 1 88.94 776 PHE B N 1
ATOM 12551 C CA . PHE B 1 776 ? -3.773 15.562 1.746 1 88.94 776 PHE B CA 1
ATOM 12552 C C . PHE B 1 776 ? -3.844 14.391 0.779 1 88.94 776 PHE B C 1
ATOM 12554 O O . PHE B 1 776 ? -2.867 13.656 0.616 1 88.94 776 PHE B O 1
ATOM 12561 N N . TYR B 1 777 ? -4.969 14.203 0.182 1 88.81 777 TYR B N 1
ATOM 12562 C CA . TYR B 1 777 ? -5.262 13 -0.586 1 88.81 777 TYR B CA 1
ATOM 12563 C C . TYR B 1 777 ? -4.801 13.148 -2.031 1 88.81 777 TYR B C 1
ATOM 12565 O O . TYR B 1 777 ? -5.445 13.844 -2.824 1 88.81 777 TYR B O 1
ATOM 12573 N N . THR B 1 778 ? -3.686 12.57 -2.381 1 88.75 778 THR B N 1
ATOM 12574 C CA . THR B 1 778 ? -3.127 12.562 -3.727 1 88.75 778 THR B CA 1
ATOM 12575 C C . THR B 1 778 ? -3.338 11.203 -4.395 1 88.75 778 THR B C 1
ATOM 12577 O O . THR B 1 778 ? -3.859 10.273 -3.773 1 88.75 778 THR B O 1
ATOM 12580 N N . VAL B 1 779 ? -2.992 11.109 -5.648 1 87.31 779 VAL B N 1
ATOM 12581 C CA . VAL B 1 779 ? -3.131 9.859 -6.395 1 87.31 779 VAL B CA 1
ATOM 12582 C C . VAL B 1 779 ? -2.213 8.797 -5.797 1 87.31 779 VAL B C 1
ATOM 12584 O O . VAL B 1 779 ? -2.572 7.621 -5.734 1 87.31 779 VAL B O 1
ATOM 12587 N N . LYS B 1 780 ? -1.062 9.164 -5.285 1 88.12 780 LYS B N 1
ATOM 12588 C CA . LYS B 1 780 ? -0.156 8.227 -4.633 1 88.12 780 LYS B CA 1
ATOM 12589 C C . LYS B 1 780 ? -0.792 7.633 -3.379 1 88.12 780 LYS B C 1
ATOM 12591 O O . LYS B 1 780 ? -0.744 6.422 -3.168 1 88.12 780 LYS B O 1
ATOM 12596 N N . VAL B 1 781 ? -1.384 8.547 -2.588 1 90.06 781 VAL B N 1
ATOM 12597 C CA . VAL B 1 781 ? -1.994 8.094 -1.344 1 90.06 781 VAL B CA 1
ATOM 12598 C C . VAL B 1 781 ? -3.168 7.164 -1.655 1 90.06 781 VAL B C 1
ATOM 12600 O O . VAL B 1 781 ? -3.375 6.16 -0.967 1 90.06 781 VAL B O 1
ATOM 12603 N N . ALA B 1 782 ? -3.881 7.523 -2.709 1 91.19 782 ALA B N 1
ATOM 12604 C CA . ALA B 1 782 ? -4.988 6.668 -3.125 1 91.19 782 ALA B CA 1
ATOM 12605 C C . ALA B 1 782 ? -4.492 5.281 -3.527 1 91.19 782 ALA B C 1
ATOM 12607 O O . ALA B 1 782 ? -5.086 4.27 -3.146 1 91.19 782 ALA B O 1
ATOM 12608 N N . MET B 1 783 ? -3.418 5.207 -4.238 1 92.06 783 MET B N 1
ATOM 12609 C CA . MET B 1 783 ? -2.869 3.928 -4.676 1 92.06 783 MET B CA 1
ATOM 12610 C C . MET B 1 783 ? -2.328 3.133 -3.492 1 92.06 783 MET B C 1
ATOM 12612 O O . MET B 1 783 ? -2.432 1.905 -3.465 1 92.06 783 MET B O 1
ATOM 12616 N N . GLU B 1 784 ? -1.707 3.805 -2.598 1 93.44 784 GLU B N 1
ATOM 12617 C CA . GLU B 1 784 ? -1.225 3.143 -1.39 1 93.44 784 GLU B CA 1
ATOM 12618 C C . GLU B 1 784 ? -2.375 2.516 -0.607 1 93.44 784 GLU B C 1
ATOM 12620 O O . GLU B 1 784 ? -2.27 1.376 -0.147 1 93.44 784 GLU B O 1
ATOM 12625 N N . GLU B 1 785 ? -3.432 3.262 -0.466 1 93.44 785 GLU B N 1
ATOM 12626 C CA . GLU B 1 785 ? -4.594 2.754 0.258 1 93.44 785 GLU B CA 1
ATOM 12627 C C . GLU B 1 785 ? -5.234 1.579 -0.477 1 93.44 785 GLU B C 1
ATOM 12629 O O . GLU B 1 785 ? -5.664 0.609 0.15 1 93.44 785 GLU B O 1
ATOM 12634 N N . LEU B 1 786 ? -5.293 1.677 -1.779 1 94.62 786 LEU B N 1
ATOM 12635 C CA . LEU B 1 786 ? -5.867 0.613 -2.594 1 94.62 786 LEU B CA 1
ATOM 12636 C C . LEU B 1 786 ? -5.074 -0.68 -2.441 1 94.62 786 LEU B C 1
ATOM 12638 O O . LEU B 1 786 ? -5.656 -1.746 -2.221 1 94.62 786 LEU B O 1
ATOM 12642 N N . LEU B 1 787 ? -3.805 -0.542 -2.506 1 94.44 787 LEU B N 1
ATOM 12643 C CA . LEU B 1 787 ? -2.951 -1.72 -2.396 1 94.44 787 LEU B CA 1
ATOM 12644 C C . LEU B 1 787 ? -3.049 -2.332 -1.002 1 94.44 787 LEU B C 1
ATOM 12646 O O . LEU B 1 787 ? -3.107 -3.555 -0.86 1 94.44 787 LEU B O 1
ATOM 12650 N N . TRP B 1 788 ? -3.131 -1.511 -0.028 1 94.69 788 TRP B N 1
ATOM 12651 C CA . TRP B 1 788 ? -3.254 -1.979 1.348 1 94.69 788 TRP B CA 1
ATOM 12652 C C . TRP B 1 788 ? -4.578 -2.709 1.56 1 94.69 788 TRP B C 1
ATOM 12654 O O . TRP B 1 788 ? -4.609 -3.793 2.146 1 94.69 788 TRP B O 1
ATOM 12664 N N . ASN B 1 789 ? -5.633 -2.135 1.065 1 96.19 789 ASN B N 1
ATOM 12665 C CA . ASN B 1 789 ? -6.945 -2.738 1.272 1 96.19 789 ASN B CA 1
ATOM 12666 C C . ASN B 1 789 ? -7.082 -4.055 0.513 1 96.19 789 ASN B C 1
ATOM 12668 O O . ASN B 1 789 ? -7.738 -4.984 0.988 1 96.19 789 ASN B O 1
ATOM 12672 N N . ILE B 1 790 ? -6.496 -4.18 -0.639 1 95.94 790 ILE B N 1
ATOM 12673 C CA . ILE B 1 790 ? -6.562 -5.41 -1.417 1 95.94 790 ILE B CA 1
ATOM 12674 C C . ILE B 1 790 ? -5.816 -6.523 -0.683 1 95.94 790 ILE B C 1
ATOM 12676 O O . ILE B 1 790 ? -6.379 -7.59 -0.424 1 95.94 790 ILE B O 1
ATOM 12680 N N . ILE B 1 791 ? -4.609 -6.258 -0.238 1 94.19 791 ILE B N 1
ATOM 12681 C CA . ILE B 1 791 ? -3.771 -7.273 0.388 1 94.19 791 ILE B CA 1
ATOM 12682 C C . ILE B 1 791 ? -4.324 -7.621 1.769 1 94.19 791 ILE B C 1
ATOM 12684 O O . ILE B 1 791 ? -4.395 -8.797 2.141 1 94.19 791 ILE B O 1
ATOM 12688 N N . ALA B 1 792 ? -4.746 -6.598 2.465 1 95.12 792 ALA B N 1
ATOM 12689 C CA . ALA B 1 792 ? -5.305 -6.836 3.795 1 95.12 792 ALA B CA 1
ATOM 12690 C C . ALA B 1 792 ? -6.57 -7.68 3.715 1 95.12 792 ALA B C 1
ATOM 12692 O O . ALA B 1 792 ? -6.77 -8.594 4.523 1 95.12 792 ALA B O 1
ATOM 12693 N N . SER B 1 793 ? -7.406 -7.406 2.736 1 96.81 793 SER B N 1
ATOM 12694 C CA . SER B 1 793 ? -8.641 -8.172 2.588 1 96.81 793 SER B CA 1
ATOM 12695 C C . SER B 1 793 ? -8.352 -9.625 2.236 1 96.81 793 SER B C 1
ATOM 12697 O O . SER B 1 793 ? -9.016 -10.531 2.742 1 96.81 793 SER B O 1
ATOM 12699 N N . ILE B 1 794 ? -7.391 -9.875 1.446 1 95.94 794 ILE B N 1
ATOM 12700 C CA . ILE B 1 794 ? -7.051 -11.234 1.045 1 95.94 794 ILE B CA 1
ATOM 12701 C C . ILE B 1 794 ? -6.453 -11.984 2.229 1 95.94 794 ILE B C 1
ATOM 12703 O O . ILE B 1 794 ? -6.859 -13.109 2.527 1 95.94 794 ILE B O 1
ATOM 12707 N N . ILE B 1 795 ? -5.566 -11.336 3.006 1 95.06 795 ILE B N 1
ATOM 12708 C CA . ILE B 1 795 ? -4.859 -12 4.098 1 95.06 795 ILE B CA 1
ATOM 12709 C C . ILE B 1 795 ? -5.832 -12.289 5.242 1 95.06 795 ILE B C 1
ATOM 12711 O O . ILE B 1 795 ? -5.816 -13.375 5.82 1 95.06 795 ILE B O 1
ATOM 12715 N N . ILE B 1 796 ? -6.691 -11.383 5.516 1 96.06 796 ILE B N 1
ATOM 12716 C CA . ILE B 1 796 ? -7.602 -11.539 6.645 1 96.06 796 ILE B CA 1
ATOM 12717 C C . ILE B 1 796 ? -8.695 -12.547 6.285 1 96.06 796 ILE B C 1
ATOM 12719 O O . ILE B 1 796 ? -9.266 -13.188 7.168 1 96.06 796 ILE B O 1
ATOM 12723 N N . SER B 1 797 ? -8.984 -12.742 5.023 1 97.31 797 SER B N 1
ATOM 12724 C CA . SER B 1 797 ? -10.031 -13.664 4.598 1 97.31 797 SER B CA 1
ATOM 12725 C C . SER B 1 797 ? -9.578 -15.117 4.738 1 97.31 797 SER B C 1
ATOM 12727 O O . SER B 1 797 ? -10.406 -16.031 4.797 1 97.31 797 SER B O 1
ATOM 12729 N N . VAL B 1 798 ? -8.328 -15.414 4.875 1 96.44 798 VAL B N 1
ATOM 12730 C CA . VAL B 1 798 ? -7.812 -16.781 4.961 1 96.44 798 VAL B CA 1
ATOM 12731 C C . VAL B 1 798 ? -8.211 -17.391 6.301 1 96.44 798 VAL B C 1
ATOM 12733 O O . VAL B 1 798 ? -8.867 -18.438 6.34 1 96.44 798 VAL B O 1
ATOM 12736 N N . PRO B 1 799 ? -7.867 -16.766 7.438 1 95.56 799 PRO B N 1
ATOM 12737 C CA . PRO B 1 799 ? -8.297 -17.375 8.695 1 95.56 799 PRO B CA 1
ATOM 12738 C C . PRO B 1 799 ? -9.812 -17.453 8.828 1 95.56 799 PRO B C 1
ATOM 12740 O O . PRO B 1 799 ? -10.336 -18.375 9.453 1 95.56 799 PRO B O 1
ATOM 12743 N N . ILE B 1 800 ? -10.531 -16.562 8.25 1 96.38 800 ILE B N 1
ATOM 12744 C CA . ILE B 1 800 ? -11.992 -16.578 8.305 1 96.38 800 ILE B CA 1
ATOM 12745 C C . ILE B 1 800 ? -12.523 -17.766 7.504 1 96.38 800 ILE B C 1
ATOM 12747 O O . ILE B 1 800 ? -13.461 -18.438 7.934 1 96.38 800 ILE B O 1
ATOM 12751 N N . HIS B 1 801 ? -11.945 -17.953 6.359 1 96.19 801 HIS B N 1
ATOM 12752 C CA . HIS B 1 801 ? -12.328 -19.094 5.543 1 96.19 801 HIS B CA 1
ATOM 12753 C C . HIS B 1 801 ? -12.023 -20.406 6.25 1 96.19 801 HIS B C 1
ATOM 12755 O O . HIS B 1 801 ? -12.828 -21.344 6.215 1 96.19 801 HIS B O 1
ATOM 12761 N N . LEU B 1 802 ? -10.93 -20.5 6.977 1 96.06 802 LEU B N 1
ATOM 12762 C CA . LEU B 1 802 ? -10.516 -21.734 7.645 1 96.06 802 LEU B CA 1
ATOM 12763 C C . LEU B 1 802 ? -11.383 -22 8.875 1 96.06 802 LEU B C 1
ATOM 12765 O O . LEU B 1 802 ? -11.609 -23.156 9.234 1 96.06 802 LEU B O 1
ATOM 12769 N N . LEU B 1 803 ? -11.914 -20.984 9.461 1 95.69 803 LEU B N 1
ATOM 12770 C CA . LEU B 1 803 ? -12.664 -21.125 10.703 1 95.69 803 LEU B CA 1
ATOM 12771 C C . LEU B 1 803 ? -14.156 -21.266 10.414 1 95.69 803 LEU B C 1
ATOM 12773 O O . LEU B 1 803 ? -14.836 -22.094 11.031 1 95.69 803 LEU B O 1
ATOM 12777 N N . PHE B 1 804 ? -14.672 -20.469 9.445 1 95.38 804 PHE B N 1
ATOM 12778 C CA . PHE B 1 804 ? -16.125 -20.328 9.344 1 95.38 804 PHE B CA 1
ATOM 12779 C C . PHE B 1 804 ? -16.641 -21.031 8.094 1 95.38 804 PHE B C 1
ATOM 12781 O O . PHE B 1 804 ? -17.844 -21.312 7.992 1 95.38 804 PHE B O 1
ATOM 12788 N N . GLU B 1 805 ? -15.836 -21.344 7.137 1 95.56 805 GLU B N 1
ATOM 12789 C CA . GLU B 1 805 ? -16.375 -21.844 5.871 1 95.56 805 GLU B CA 1
ATOM 12790 C C . GLU B 1 805 ? -15.852 -23.25 5.574 1 95.56 805 GLU B C 1
ATOM 12792 O O . GLU B 1 805 ? -16.641 -24.172 5.387 1 95.56 805 GLU B O 1
ATOM 12797 N N . ALA B 1 806 ? -14.594 -23.484 5.598 1 94.69 806 ALA B N 1
ATOM 12798 C CA . ALA B 1 806 ? -13.945 -24.703 5.133 1 94.69 806 ALA B CA 1
ATOM 12799 C C . ALA B 1 806 ? -14.438 -25.922 5.918 1 94.69 806 ALA B C 1
ATOM 12801 O O . ALA B 1 806 ? -14.75 -26.969 5.332 1 94.69 806 ALA B O 1
ATOM 12802 N N . PRO B 1 807 ? -14.562 -25.812 7.273 1 94.69 807 PRO B N 1
ATOM 12803 C CA . PRO B 1 807 ? -15.016 -27 8.016 1 94.69 807 PRO B CA 1
ATOM 12804 C C . PRO B 1 807 ? -16.422 -27.422 7.621 1 94.69 807 PRO B C 1
ATOM 12806 O O . PRO B 1 807 ? -16.719 -28.625 7.547 1 94.69 807 PRO B O 1
ATOM 12809 N N . PHE B 1 808 ? -17.266 -26.516 7.352 1 93.69 808 PHE B N 1
ATOM 12810 C CA . PHE B 1 808 ? -18.641 -26.844 7.012 1 93.69 808 PHE B CA 1
ATOM 12811 C C . PHE B 1 808 ? -18.734 -27.406 5.598 1 93.69 808 PHE B C 1
ATOM 12813 O O . PHE B 1 808 ? -19.594 -28.25 5.316 1 93.69 808 PHE B O 1
ATOM 12820 N N . ILE B 1 809 ? -17.906 -26.938 4.742 1 92.12 809 ILE B N 1
ATOM 12821 C CA . ILE B 1 809 ? -17.859 -27.484 3.391 1 92.12 809 ILE B CA 1
ATOM 12822 C C . ILE B 1 809 ? -17.422 -28.938 3.441 1 92.12 809 ILE B C 1
ATOM 12824 O O . ILE B 1 809 ? -18.031 -29.797 2.791 1 92.12 809 ILE B O 1
ATOM 12828 N N . ARG B 1 810 ? -16.438 -29.203 4.27 1 91.81 810 ARG B N 1
ATOM 12829 C CA . ARG B 1 810 ? -15.93 -30.562 4.379 1 91.81 810 ARG B CA 1
ATOM 12830 C C . ARG B 1 810 ? -16.969 -31.469 5.027 1 91.81 810 ARG B C 1
ATOM 12832 O O . ARG B 1 810 ? -17.109 -32.625 4.633 1 91.81 810 ARG B O 1
ATOM 12839 N N . LEU B 1 811 ? -17.625 -30.969 6.004 1 90.81 811 LEU B N 1
ATOM 12840 C CA . LEU B 1 811 ? -18.672 -31.75 6.648 1 90.81 811 LEU B CA 1
ATOM 12841 C C . LEU B 1 811 ? -19.812 -32.031 5.676 1 90.81 811 LEU B C 1
ATOM 12843 O O . LEU B 1 811 ? -20.359 -33.156 5.672 1 90.81 811 LEU B O 1
ATOM 12847 N N . GLY B 1 812 ? -20.094 -31.047 4.875 1 87.31 812 GLY B N 1
ATOM 12848 C CA . GLY B 1 812 ? -21.125 -31.234 3.867 1 87.31 812 GLY B CA 1
ATOM 12849 C C . GLY B 1 812 ? -20.734 -32.25 2.811 1 87.31 812 GLY B C 1
ATOM 12850 O O . GLY B 1 812 ? -21.578 -33.031 2.359 1 87.31 812 GLY B O 1
ATOM 12851 N N . GLU B 1 813 ? -19.547 -32.219 2.426 1 84.12 813 GLU B N 1
ATOM 12852 C CA . GLU B 1 813 ? -19.047 -33.188 1.441 1 84.12 813 GLU B CA 1
ATOM 12853 C C . GLU B 1 813 ? -19.094 -34.625 1.993 1 84.12 813 GLU B C 1
ATOM 12855 O O . GLU B 1 813 ? -19.391 -35.562 1.261 1 84.12 813 GLU B O 1
ATOM 12860 N N . GLN B 1 814 ? -18.844 -34.719 3.248 1 83.19 814 GLN B N 1
ATOM 12861 C CA . GLN B 1 814 ? -18.875 -36.031 3.889 1 83.19 814 GLN B CA 1
ATOM 12862 C C . GLN B 1 814 ? -20.312 -36.562 3.984 1 83.19 814 GLN B C 1
ATOM 12864 O O . GLN B 1 814 ? -20.547 -37.75 3.797 1 83.19 814 GLN B O 1
ATOM 12869 N N . CYS B 1 815 ? -21.156 -35.656 4.215 1 78.75 815 CYS B N 1
ATOM 12870 C CA . CYS B 1 815 ? -22.562 -36.062 4.336 1 78.75 815 CYS B CA 1
ATOM 12871 C C . CYS B 1 815 ? -23.125 -36.469 2.982 1 78.75 815 CYS B C 1
ATOM 12873 O O . CYS B 1 815 ? -23.906 -37.438 2.895 1 78.75 815 CYS B O 1
ATOM 12875 N N . CYS B 1 816 ? -22.719 -35.844 1.928 1 70.38 816 CYS B N 1
ATOM 12876 C CA . CYS B 1 816 ? -23.203 -36.156 0.591 1 70.38 816 CYS B CA 1
ATOM 12877 C C . CYS B 1 816 ? -22.609 -37.438 0.072 1 70.38 816 CYS B C 1
ATOM 12879 O O . CYS B 1 816 ? -23.266 -38.188 -0.647 1 70.38 816 CYS B O 1
ATOM 12881 N N . GLN B 1 817 ? -21.406 -37.656 0.325 1 62.91 817 GLN B N 1
ATOM 12882 C CA . GLN B 1 817 ? -20.781 -38.906 -0.093 1 62.91 817 GLN B CA 1
ATOM 12883 C C . GLN B 1 817 ? -21.438 -40.125 0.594 1 62.91 817 GLN B C 1
ATOM 12885 O O . GLN B 1 817 ? -21.594 -41.156 -0.013 1 62.91 817 GLN B O 1
ATOM 12890 N N . ARG B 1 818 ? -22.031 -40.062 1.695 1 56.62 818 ARG B N 1
ATOM 12891 C CA . ARG B 1 818 ? -22.703 -41.125 2.414 1 56.62 818 ARG B CA 1
ATOM 12892 C C . ARG B 1 818 ? -24.047 -41.469 1.762 1 56.62 818 ARG B C 1
ATOM 12894 O O . ARG B 1 818 ? -24.422 -42.625 1.65 1 56.62 818 ARG B O 1
ATOM 12901 N N . GLU B 1 819 ? -24.5 -40.281 1.271 1 55.81 819 GLU B N 1
ATOM 12902 C CA . GLU B 1 819 ? -25.812 -40.5 0.647 1 55.81 819 GLU B CA 1
ATOM 12903 C C . GLU B 1 819 ? -25.672 -41.156 -0.724 1 55.81 819 GLU B C 1
ATOM 12905 O O . GLU B 1 819 ? -26.484 -42 -1.1 1 55.81 819 GLU B O 1
ATOM 12910 N N . ASP B 1 820 ? -24.672 -40.594 -1.491 1 52.22 820 ASP B N 1
ATOM 12911 C CA . ASP B 1 820 ? -24.438 -41.188 -2.797 1 52.22 820 ASP B CA 1
ATOM 12912 C C . ASP B 1 820 ? -24.078 -42.688 -2.656 1 52.22 820 ASP B C 1
ATOM 12914 O O . ASP B 1 820 ? -24.5 -43.5 -3.475 1 52.22 820 ASP B O 1
ATOM 12918 N N . ASP B 1 821 ? -23.297 -42.938 -1.7 1 50.03 821 ASP B N 1
ATOM 12919 C CA . ASP B 1 821 ? -23 -44.344 -1.448 1 50.03 821 ASP B CA 1
ATOM 12920 C C . ASP B 1 821 ? -24.25 -45.125 -1.067 1 50.03 821 ASP B C 1
ATOM 12922 O O . ASP B 1 821 ? -24.422 -46.281 -1.47 1 50.03 821 ASP B O 1
ATOM 12926 N N . ASP B 1 822 ? -25.109 -44.375 -0.443 1 47.06 822 ASP B N 1
ATOM 12927 C CA . ASP B 1 822 ? -26.344 -45.062 -0.07 1 47.06 822 ASP B CA 1
ATOM 12928 C C . ASP B 1 822 ? -27.297 -45.156 -1.257 1 47.06 822 ASP B C 1
ATOM 12930 O O . ASP B 1 822 ? -28.078 -46.094 -1.37 1 47.06 822 ASP B O 1
ATOM 12934 N N . SER B 1 823 ? -27.203 -44.062 -2.209 1 41 823 SER B N 1
ATOM 12935 C CA . SER B 1 823 ? -28.062 -44.062 -3.387 1 41 823 SER B CA 1
ATOM 12936 C C . SER B 1 823 ? -27.391 -44.75 -4.57 1 41 823 SER B C 1
ATOM 12938 O O . SER B 1 823 ? -27.906 -44.719 -5.688 1 41 823 SER B O 1
ATOM 12940 N N . VAL B 1 824 ? -26.188 -44.969 -4.762 1 37.03 824 VAL B N 1
ATOM 12941 C CA . VAL B 1 824 ? -25.703 -45.812 -5.867 1 37.03 824 VAL B CA 1
ATOM 12942 C C . VAL B 1 824 ? -26.625 -47 -6.047 1 37.03 824 VAL B C 1
ATOM 12944 O O . VAL B 1 824 ? -26.703 -47.875 -5.172 1 37.03 824 VAL B O 1
ATOM 12947 N N . CYS B 1 825 ? -27.562 -46.938 -6.945 1 32.5 825 CYS B N 1
ATOM 12948 C CA . CYS B 1 825 ? -28.188 -47.875 -7.887 1 32.5 825 CYS B CA 1
ATOM 12949 C C . CYS B 1 825 ? -27.172 -48.844 -8.469 1 32.5 825 CYS B C 1
ATOM 12951 O O . CYS B 1 825 ? -25.969 -48.562 -8.453 1 32.5 825 CYS B O 1
ATOM 12953 N N . GLU B 1 826 ? -27.703 -50.188 -9.297 1 30.25 826 GLU B N 1
ATOM 12954 C CA . GLU B 1 826 ? -27.406 -51.312 -10.172 1 30.25 826 GLU B CA 1
ATOM 12955 C C . GLU B 1 826 ? -26.531 -50.906 -11.344 1 30.25 826 GLU B C 1
ATOM 12957 O O . GLU B 1 826 ? -25.766 -51.688 -11.891 1 30.25 826 GLU B O 1
ATOM 12962 N N . SER B 1 827 ? -26.938 -49.844 -12.289 1 28.62 827 SER B N 1
ATOM 12963 C CA . SER B 1 827 ? -26.484 -49.938 -13.672 1 28.62 827 SER B CA 1
ATOM 12964 C C . SER B 1 827 ? -25.016 -49.562 -13.805 1 28.62 827 SER B C 1
ATOM 12966 O O . SER B 1 827 ? -24.375 -49.875 -14.805 1 28.62 827 SER B O 1
ATOM 12968 N N . MET B 1 828 ? -24.594 -48.25 -13.617 1 26.69 828 MET B N 1
ATOM 12969 C CA . MET B 1 828 ? -23.406 -47.781 -14.32 1 26.69 828 MET B CA 1
ATOM 12970 C C . MET B 1 828 ? -22.156 -48.531 -13.859 1 26.69 828 MET B C 1
ATOM 12972 O O . MET B 1 828 ? -21.75 -48.438 -12.703 1 26.69 828 MET B O 1
ATOM 12976 N N . ASP B 1 829 ? -21.734 -49.75 -14.5 1 27.03 829 ASP B N 1
ATOM 12977 C CA . ASP B 1 829 ? -20.562 -50.594 -14.703 1 27.03 829 ASP B CA 1
ATOM 12978 C C . ASP B 1 829 ? -19.297 -49.75 -14.836 1 27.03 829 ASP B C 1
ATOM 12980 O O . ASP B 1 829 ? -18.281 -50.031 -14.195 1 27.03 829 ASP B O 1
ATOM 12984 N N . SER B 1 830 ? -19 -49.156 -16.234 1 27.67 830 SER B N 1
ATOM 12985 C CA . SER B 1 830 ? -17.688 -49.062 -16.875 1 27.67 830 SER B CA 1
ATOM 12986 C C . SER B 1 830 ? -16.844 -47.969 -16.234 1 27.67 830 SER B C 1
ATOM 12988 O O . SER B 1 830 ? -15.641 -48.125 -16.062 1 27.67 830 SER B O 1
ATOM 12990 N N . MET B 1 831 ? -17.125 -46.594 -16.516 1 26.11 831 MET B N 1
ATOM 12991 C CA . MET B 1 831 ? -16.078 -45.562 -16.469 1 26.11 831 MET B CA 1
ATOM 12992 C C . MET B 1 831 ? -15.625 -45.344 -15.031 1 26.11 831 MET B C 1
ATOM 12994 O O . MET B 1 831 ? -15.57 -44.188 -14.578 1 26.11 831 MET B O 1
ATOM 12998 N N . ASP B 1 832 ? -15.828 -46.125 -14.062 1 27.2 832 ASP B N 1
ATOM 12999 C CA . ASP B 1 832 ? -15.289 -46.219 -12.711 1 27.2 832 ASP B CA 1
ATOM 13000 C C . ASP B 1 832 ? -13.766 -46.312 -12.727 1 27.2 832 ASP B C 1
ATOM 13002 O O . ASP B 1 832 ? -13.148 -46.656 -11.719 1 27.2 832 ASP B O 1
ATOM 13006 N N . ILE B 1 833 ? -13.086 -46.25 -13.891 1 28.34 833 ILE B N 1
ATOM 13007 C CA . ILE B 1 833 ? -11.648 -46.531 -13.93 1 28.34 833 ILE B CA 1
ATOM 13008 C C . ILE B 1 833 ? -10.906 -45.469 -13.109 1 28.34 833 ILE B C 1
ATOM 13010 O O . ILE B 1 833 ? -9.984 -45.781 -12.359 1 28.34 833 ILE B O 1
ATOM 13014 N N . ALA B 1 834 ? -11.047 -44.188 -13.438 1 29.36 834 ALA B N 1
ATOM 13015 C CA . ALA B 1 834 ? -10.031 -43.25 -12.914 1 29.36 834 ALA B CA 1
ATOM 13016 C C . ALA B 1 834 ? -10.164 -43.094 -11.406 1 29.36 834 ALA B C 1
ATOM 13018 O O . ALA B 1 834 ? -9.188 -42.781 -10.727 1 29.36 834 ALA B O 1
ATOM 13019 N N . LEU B 1 835 ? -11.281 -43.188 -10.781 1 27.06 835 LEU B N 1
ATOM 13020 C CA . LEU B 1 835 ? -11.312 -43.219 -9.328 1 27.06 835 LEU B CA 1
ATOM 13021 C C . LEU B 1 835 ? -10.727 -44.531 -8.797 1 27.06 835 LEU B C 1
ATOM 13023 O O . LEU B 1 835 ? -10.688 -44.75 -7.586 1 27.06 835 LEU B O 1
ATOM 13027 N N . GLN B 1 836 ? -10.547 -45.562 -9.562 1 27.56 836 GLN B N 1
ATOM 13028 C CA . GLN B 1 836 ? -9.938 -46.781 -9.102 1 27.56 836 GLN B CA 1
ATOM 13029 C C . GLN B 1 836 ? -8.508 -46.562 -8.617 1 27.56 836 GLN B C 1
ATOM 13031 O O . GLN B 1 836 ? -7.891 -47.438 -8.039 1 27.56 836 GLN B O 1
ATOM 13036 N N . GLU B 1 837 ? -7.793 -45.562 -9.016 1 28.72 837 GLU B N 1
ATOM 13037 C CA . GLU B 1 837 ? -6.516 -45.375 -8.336 1 28.72 837 GLU B CA 1
ATOM 13038 C C . GLU B 1 837 ? -6.719 -44.969 -6.879 1 28.72 837 GLU B C 1
ATOM 13040 O O . GLU B 1 837 ? -5.754 -44.812 -6.125 1 28.72 837 GLU B O 1
ATOM 13045 N N . LYS B 1 838 ? -7.871 -44.938 -6.312 1 32.06 838 LYS B N 1
ATOM 13046 C CA . LYS B 1 838 ? -8.141 -45 -4.879 1 32.06 838 LYS B CA 1
ATOM 13047 C C . LYS B 1 838 ? -7.816 -46.375 -4.324 1 32.06 838 LYS B C 1
ATOM 13049 O O . LYS B 1 838 ? -7.336 -46.5 -3.195 1 32.06 838 LYS B O 1
ATOM 13054 N N . ASN B 1 839 ? -8.266 -47.531 -4.691 1 29.02 839 ASN B N 1
ATOM 13055 C CA . ASN B 1 839 ? -8.344 -48.844 -4.074 1 29.02 839 ASN B CA 1
ATOM 13056 C C . ASN B 1 839 ? -6.961 -49.375 -3.723 1 29.02 839 ASN B C 1
ATOM 13058 O O . ASN B 1 839 ? -6.84 -50.438 -3.105 1 29.02 839 ASN B O 1
ATOM 13062 N N . ALA B 1 840 ? -5.949 -49.125 -4.273 1 31.47 840 ALA B N 1
ATOM 13063 C CA . ALA B 1 840 ? -4.742 -49.781 -3.773 1 31.47 840 ALA B CA 1
ATOM 13064 C C . ALA B 1 840 ? -4.457 -49.375 -2.33 1 31.47 840 ALA B C 1
ATOM 13066 O O . ALA B 1 840 ? -3.656 -50.031 -1.645 1 31.47 840 ALA B O 1
ATOM 13067 N N . ALA B 1 841 ? -4.961 -48.281 -1.681 1 30 841 ALA B N 1
ATOM 13068 C CA . ALA B 1 841 ? -4.812 -48.281 -0.228 1 30 841 ALA B CA 1
ATOM 13069 C C . ALA B 1 841 ? -5.941 -49.062 0.446 1 30 841 ALA B C 1
ATOM 13071 O O . ALA B 1 841 ? -7.023 -48.5 0.681 1 30 841 ALA B O 1
ATOM 13072 N N . SER B 1 842 ? -6.633 -50 0.111 1 26.2 842 SER B N 1
ATOM 13073 C CA . SER B 1 842 ? -7.574 -50.875 0.825 1 26.2 842 SER B CA 1
ATOM 13074 C C . SER B 1 842 ? -7.012 -51.312 2.176 1 26.2 842 SER B C 1
ATOM 13076 O O . SER B 1 842 ? -7.77 -51.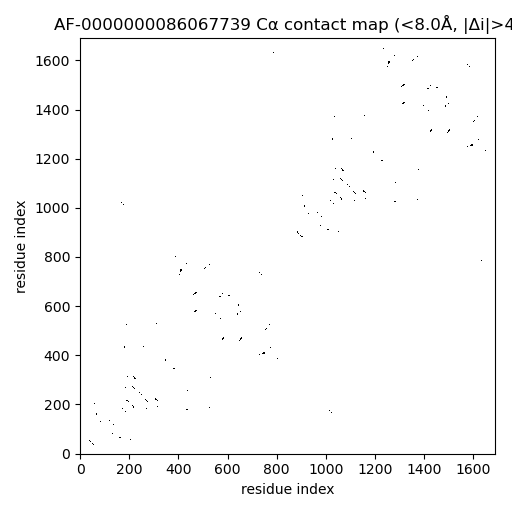531 3.119 1 26.2 842 SER B O 1
ATOM 13078 N N . LYS B 1 843 ? -5.762 -52.031 2.436 1 28.31 843 LYS B N 1
ATOM 13079 C CA . LYS B 1 843 ? -5.387 -52.906 3.551 1 28.31 843 LYS B CA 1
ATOM 13080 C C . LYS B 1 843 ? -5.211 -52.094 4.836 1 28.31 843 LYS B C 1
ATOM 13082 O O . LYS B 1 843 ? -4.91 -52.656 5.891 1 28.31 843 LYS B O 1
ATOM 13087 N N . TYR B 1 844 ? -4.875 -50.875 4.938 1 21.42 844 TYR B N 1
ATOM 13088 C CA . TYR B 1 844 ? -4.703 -50.406 6.316 1 21.42 844 TYR B CA 1
ATOM 13089 C C . TYR B 1 844 ? -6.051 -50.25 7.012 1 21.42 844 TYR B C 1
ATOM 13091 O O . TYR B 1 844 ? -6.543 -49.125 7.168 1 21.42 844 TYR B O 1
ATOM 13099 N N . SER B 1 845 ? -7.012 -51.125 6.863 1 20.05 845 SER B N 1
ATOM 13100 C CA . SER B 1 845 ? -7.93 -51.625 7.891 1 20.05 845 SER B CA 1
ATOM 13101 C C . SER B 1 845 ? -7.18 -52.062 9.141 1 20.05 845 SER B C 1
ATOM 13103 O O . SER B 1 845 ? -6.164 -52.75 9.055 1 20.05 845 SER B O 1
#

Sequence (1690 aa):
MAGRLLLALFACAAVRAMDLKDMGIDLERASSLLLPMLPVICNANKEQKQNVDCAGCMDSMVQYFKAIGRGEEWAILSECPAWRAPLLQPRFAAAGTNMGEQAGLGLRCQSGACCGQRLVFSQHHRAEPGVRFITCVVPISKYNESCKPRKRSYQVMPNWCIFSSSVTDAQTKIPVSVMGGTFSFLSSFDDCLAVPPAPAVDSVVLRALNISTLHPSYCSFKISVGLPDNHDELHHADEPPKTGLLAMMDKQKGDLKDVSELMEEFPGFLGLCLPSACTEKALRAIGQGALFYFSQLGLKAPDVKLGIELAGCVTREKLKVHEQSATLLAASIIVGVLLVLVVLGTLVDAMFLVLVNREFAAKEIVKSHSYEINAENHYVQVLRAFSAYRNFRKLMSGRSGSKMLAPVAGITSMSFVWIIIGSTLVLRPFNLSGNLKSLREVLNDPLIQFAINSSLAIDSIATVIAMCIAYSIVKAVRRCGSTEDCGAGRYFRSAFSATKYFFVGLLPMYMLLLLAINAKFPTLGSGPTWAIESKKYLSQCDSSWQWNVLFINNFFPTKQQCMPHTWFLAFVFQALVFSIAIGFLLIRLPKFAMAGLGACIFACSLTTFVINNSKDLGPTALLREYRPGSRHAYHDSIAINFYTRGGPFCIGLIAGYLLAIKPKLTLNKWAAFAGWMLSLVTVLAITHIPWFWNKEGRHMRPGGTEYAIYDAFHRVLFSAGIAYIALASAWGSGGVIRVFLTWSGWLPISRLCFAIYILHPFLIFYFNGTERGVIFYTVKVAMEELLWNIIASIIISVPIHLLFEAPFIRLGEQCCQREDDDSVCESMDSMDIALQEKNAASKYSMAGRLLLALFACAAVRAMDLKDMGIDLERASSLLLPMLPVICNANKEQKQNVDCAGCMDSMVQYFKAIGRGEEWAILSECPAWRAPLLQPRFAAAGTNMGEQAGLGLRCQSGACCGQRLVFSQHHRAEPGVRFITCVVPISKYNESCKPRKRSYQVMPNWCIFSSSVTDAQTKIPVSVMGGTFSFLSSFDDCLAVPPAPAVDSVVLRALNISTLHPSYCSFKISVGLPDNHDELHHADEPPKTGLLAMMDKQKGDLKDVSELMEEFPGFLGLCLPSACTEKALRAIGQGALFYFSQLGLKAPDVKLGIELAGCVTREKLKVHEQSATLLAASIIVGVLLVLVVLGTLVDAMFLVLVNREFAAKEIVKSHSYEINAENHYVQVLRAFSAYRNFRKLMSGRSGSKMLAPVAGITSMSFVWIIIGSTLVLRPFNLSGNLKSLREVLNDPLIQFAINSSLAIDSIATVIAMCIAYSIVKAVRRCGSTEDCGAGRYFRSAFSATKYFFVGLLPMYMLLLLAINAKFPTLGSGPTWAIESKKYLSQCDSSWQWNVLFINNFFPTKQQCMPHTWFLAFVFQALVFSIAIGFLLIRLPKFAMAGLGACIFACSLTTFVINNSKDLGPTALLREYRPGSRHAYHDSIAINFYTRGGPFCIGLIAGYLLAIKPKLTLNKWAAFAGWMLSLVTVLAITHIPWFWNKEGRHMRPGGTEYAIYDAFHRVLFSAGIAYIALASAWGSGGVIRVFLTWSGWLPISRLCFAIYILHPFLIFYFNGTERGVIFYTVKVAMEELLWNIIASIIISVPIHLLFEAPFIRLGEQCCQREDDDSVCESMDSMDIALQEKNAASKYS

InterPro domains:
  IPR002656 Acyltransferase 3 domain [PF01757] (502-801)
  IPR006621 Nose resistant-to-fluoxetine protein, N-terminal [PF20146] (167-285)
  IPR052728 Oxygen and lipid transport regulator [PTHR11161] (167-814)

Foldseek 3Di:
DVPLVVVVVVVCVVVVVVPVVNVVDQLVVVLVVVLVVLCVLLQQDPVSDRDLLQLLQSVQVNLLSVLVNCVVVVVVVVPPPVKDDPPPPPDPPPDPDDDPDDPPPPPCPPDPPPPPQDQDQDQDPDPPPDGRTRPSPRPPPDPPPVPPVPCPVPPDCALSNQQSVQQVSQFWDDDDPVLLQQQATAGFPVSLQPRDKGAPVPDPSCVVVVNGIKGKKKWKKWKAWAAQPPPPPPPPDDDPQPDDPVSVCCVVPDSSVVNSVSCNVAIYMYMHIGIPSCAPVNVVSSVNSVVSVCVVVVVPPPSTPIDIGTLDMDHPVNLPDDPDDPLLVVLCVVLVVLVVLQVQLQVLLVVVLVVVVVVCVVVVNPDPPSLPDADPDPVNRLSVLLHLVSLLCVLLDLDDPDLLLLLLLLLLLVLLLLVLLLLLVVVFNCSLARRVPVVLVVLLDLVCLSNNLSLLSLLSNLLSVLLQLLLQLLQQQVVVDDLQPCDPVNSLVSSCVSCVQCVLFVLQLQVSCLSNLLNPLLSPADENCSSPLSCVQAVQCVPAVVCVSVLNQLLDQQVNGRRSLCLSVSLVVVLSVVSSVLSNCCSNPVVVSLVVLVVQLVQLLVQLLVVCLVVVLFQALAPPGLDVCSNSVCCNRASRDCSNLVNSNSNSSVLSNCCNVCVQDDDDPVRLVVLLVQLVCLLVCLSRVCSQVSRPPDNDDGNDSVSSNNNSPSSNSNSNSSSSQSNCLSNPNNPPSNCSSSDSVSSSSSVLSSLLSSCLSSVSSRVSRNDRHRHNDDPVNSVVSSVCSSVVSSVVSSVSCSSRGSSSVSVSVVVVVVVVVVPPDPDDPPPVPPCVVVPVPVPVD/DVPLVVVVVVVCVVVVVVPVVNVVDQLVVVLVVVLVVLCVLLCQDPVSDRDLLQLLQSVQVNLLSVLVNCVVVVVVVVPPPVKADPPPPPPPPPDPDDDPDDPPPPPCPPDPPPPPQDQDFDQDPDPPPPGRTRGSPSPPPDPPPVPPVPCPCPPPPALSNQQSVQQVSQFWDDDDPVLLQQQATAGFPVSLQPRDKGAPVPDPSCVVVVNGIKGKKKWKKWKAWAQQPPVVPPVPDDDPQPDDPVSVCCVVPPSSVVNSVSCNVAIYMYMHIGIPSCAPVNVVSSVNSVVSVCVVVVVPPPSTPIDIGTLHMDHPVNLPDDPDDPLLVVLCVVLVVLVVLQVQLQVLLVVVLVVVVVVCVVVVNPDPPSLPDADPDPVNRLSVLLHLVSLLCVLLDLDDPDLLLLLLLLLLLVLLLLVLLLLLVVVFNCSLARRVPVVLVVLLDLVCLSSNLSLLSLLSNLLSVLLQLLLQLLQQQVVVDDLQPCDPVNSLVSSCVSCVQCVLFVLQLVVSCLSNLLNPLLSPADENCSSPLSCVQAVQCVPAVVCVSVLNQLLDQQVNGRRSLCLSVSLVVVLSVVSSVLSNCCSNPVVVSLVVLVVQLVQLLVQLLVVCLVVVLFQALAPPGLDVCSNSVCCNRASRDCSNLVLSNSNSSVLSNCCNVCVQDDDDPVRLVVLLVQLVCLLVCLSRVCSQVSRPPDNDDGNDSVSSNNNSPSSNSNSNSSSSQSNCLSNPNNPPSNCSSSPSVSSSSSVLSSLLSSCLSSVSSRVSRNDRHRHNDDPVNSVVSSVCSSVVSSVVSSVSSSSRGSSSVSVVVVVVVVVVVVVDDDDDPDPCPPVVVVPVVVPPD

Solvent-accessible surface area (backbone atoms only — not comparable to full-atom values): 90258 Å² total; per-residue (Å²): 76,62,39,40,55,39,58,63,33,48,59,34,46,63,30,53,79,45,46,44,60,76,41,26,43,29,59,57,56,30,44,63,60,51,51,67,48,47,61,49,29,37,37,38,44,97,77,68,48,82,47,73,61,27,49,43,28,43,50,53,50,47,52,40,52,52,41,56,54,43,42,56,53,48,58,48,61,57,55,60,68,73,38,58,88,74,82,68,73,75,73,84,68,84,58,91,78,82,85,77,79,79,82,74,82,75,78,77,68,75,72,78,86,59,79,84,75,55,68,45,69,61,83,75,79,72,76,72,80,75,78,72,71,40,51,57,44,59,54,78,63,88,75,54,74,83,64,45,69,68,68,66,74,77,66,66,78,46,49,53,50,47,31,36,44,32,38,57,38,13,21,50,47,71,66,53,16,49,58,40,33,27,57,44,31,59,22,35,58,68,56,27,48,63,41,62,61,19,74,32,80,86,40,70,63,32,49,72,69,71,37,63,62,38,37,39,20,44,33,27,32,39,37,34,44,41,76,52,83,72,59,81,70,62,78,58,91,75,70,71,80,60,73,52,70,64,18,47,36,48,66,39,28,65,57,21,41,50,43,52,53,45,34,47,74,38,45,19,39,39,26,41,57,39,54,49,55,48,36,72,69,19,49,54,45,37,52,52,4,47,52,48,49,41,51,67,70,59,45,67,68,60,76,49,48,73,44,78,42,79,72,49,72,47,37,62,65,59,71,70,55,71,84,84,46,71,58,38,52,53,36,49,49,54,53,47,51,49,50,52,45,27,54,51,6,31,50,54,40,52,53,49,51,53,52,50,48,53,53,28,62,73,67,71,55,87,65,96,60,66,78,73,62,79,62,87,50,66,68,59,39,59,37,39,30,28,10,49,63,52,48,49,52,59,46,66,42,60,75,70,93,45,81,62,55,32,38,50,31,25,53,41,31,52,24,53,53,39,36,49,47,16,47,56,64,68,68,48,66,64,31,46,22,40,32,45,54,63,46,57,57,55,58,58,40,66,75,54,27,60,37,64,50,19,69,56,28,55,38,51,38,38,16,48,52,27,18,51,51,34,25,45,35,51,49,46,49,53,69,77,41,63,70,87,71,62,50,70,69,56,45,54,53,41,40,48,63,59,49,38,61,53,62,39,19,49,44,52,28,52,53,51,46,52,45,41,47,72,43,45,52,66,74,71,66,63,42,69,46,22,77,56,42,51,37,68,50,47,71,31,32,86,82,28,47,67,35,56,78,66,41,53,38,44,82,45,55,62,90,57,26,36,43,52,83,54,28,57,59,20,41,51,52,53,48,48,55,48,45,56,57,49,47,54,34,41,65,76,38,43,70,60,34,51,50,48,43,52,49,48,34,49,48,9,26,50,47,34,28,52,54,28,60,73,65,57,37,53,48,60,77,48,88,60,61,84,39,96,62,23,46,62,51,36,41,59,70,39,68,45,33,58,68,36,54,35,27,19,33,44,53,10,33,52,49,10,41,48,43,57,76,46,58,79,52,80,67,53,70,66,58,47,51,52,49,49,53,51,24,53,49,44,43,54,45,64,46,43,52,62,43,69,67,50,26,82,87,52,78,78,68,86,79,48,64,65,26,16,53,46,46,29,42,49,57,44,53,36,25,51,21,51,46,46,53,46,48,38,31,41,40,66,74,30,66,71,59,30,54,60,23,47,37,51,79,28,43,43,47,41,76,36,42,67,53,29,63,70,45,40,62,58,53,51,32,51,57,61,11,48,41,74,58,60,37,68,70,44,72,65,56,52,51,24,50,44,53,42,52,53,54,50,31,56,60,60,26,47,61,48,38,50,67,47,21,44,26,40,38,44,48,45,52,53,54,49,53,53,44,49,64,65,59,62,78,90,73,96,75,71,96,60,62,78,69,46,76,57,60,74,66,61,71,85,112,81,61,36,43,56,40,59,64,33,49,62,35,46,64,29,54,79,44,46,44,60,76,39,26,44,29,58,57,57,30,45,63,59,50,51,67,48,47,61,49,28,36,38,36,45,96,76,69,48,83,46,73,61,27,48,45,28,41,50,52,48,46,52,40,52,50,42,56,53,43,42,56,52,48,57,45,61,66,53,61,68,72,37,52,89,74,83,71,74,77,72,83,70,77,67,84,78,85,85,77,78,79,81,72,83,74,79,76,68,75,72,78,84,60,75,83,72,56,69,44,69,61,81,73,80,72,75,73,83,72,80,74,70,42,51,58,43,58,53,78,59,88,74,54,75,85,65,43,70,69,69,64,72,73,66,63,78,39,51,52,50,45,31,38,48,35,39,57,38,13,21,51,44,71,66,54,16,46,61,40,31,27,56,42,32,59,22,36,57,67,55,26,50,63,42,64,60,19,73,31,79,87,40,69,62,33,50,72,68,71,37,63,63,37,36,41,20,45,33,27,32,40,38,36,45,39,76,51,84,71,56,81,71,61,78,57,90,75,68,70,82,59,74,44,70,62,18,46,37,50,65,46,19,65,56,23,41,48,43,51,53,45,35,48,74,37,45,20,38,38,29,40,58,37,52,49,53,48,36,73,68,18,49,54,44,36,52,51,4,46,52,49,50,40,52,68,70,60,45,67,68,61,76,48,47,73,44,79,40,79,74,50,70,48,38,61,63,58,72,69,56,72,82,84,46,69,59,38,51,52,36,50,49,52,53,48,51,50,50,50,44,27,54,51,6,31,52,52,40,53,51,49,51,54,54,50,48,54,52,30,61,74,68,71,56,87,67,98,60,69,80,73,62,80,62,88,51,66,69,59,39,59,37,36,30,29,11,50,62,53,48,49,52,60,46,66,41,62,74,68,92,44,80,61,55,32,38,51,31,25,54,41,31,53,24,53,53,38,36,50,47,17,48,54,64,67,68,48,67,64,31,46,21,42,34,45,53,61,46,59,58,53,58,56,39,67,76,53,28,60,38,64,52,21,71,56,26,55,37,50,39,39,16,48,51,27,18,51,50,33,24,45,33,52,50,46,48,54,68,76,40,64,70,87,71,61,49,71,70,56,46,53,53,40,42,47,63,61,50,38,60,53,62,38,19,49,44,52,29,51,54,52,46,53,45,43,46,70,42,44,52,66,73,70,68,65,44,70,47,22,76,56,43,51,36,67,49,49,71,31,30,87,83,26,47,68,36,55,78,66,40,54,37,45,81,46,57,61,88,56,25,35,42,53,82,52,28,57,59,17,40,50,52,53,48,49,55,48,46,58,57,48,48,53,35,43,66,75,39,45,71,60,33,52,51,47,43,52,49,47,36,50,48,9,26,50,47,35,27,52,53,27,60,72,66,56,37,52,46,60,78,49,89,61,60,84,41,97,61,23,46,60,50,35,41,59,69,37,69,47,33,58,69,35,55,37,26,17,34,45,52,10,33,52,50,11,42,47,44,55,78,45,58,79,51,81,68,52,69,67,59,46,49,51,50,50,53,52,23,54,50,45,43,53,44,64,47,44,52,59,41,69,66,52,25,82,87,52,77,79,69,86,78,48,65,66,27,19,52,47,46,29,42,50,56,44,54,36,25,52,22,53,48,47,54,45,48,37,31,40,42,66,73,31,67,71,60,28,55,63,23,48,38,52,79,28,41,43,48,41,74,36,42,66,51,30,63,70,44,39,62,58,54,51,33,50,56,61,12,48,42,72,58,59,37,67,70,45,72,66,55,50,50,23,51,45,54,42,52,52,52,50,30,55,60,59,29,48,62,47,39,50,66,46,21,46,27,40,37,43,49,44,51,54,54,48,52,52,44,47,66,66,59,64,78,93,71,95,76,74,91,60,56,79,69,47,78,54,60,82,73,60,74,91,113

Radius of gyration: 40.19 Å; Cα contacts (8 Å, |Δi|>4): 2246; chains: 2; bounding box: 96×128×106 Å

Organism: Haemaphysalis longicornis (NCBI:txid44386)

pLDDT: mean 74.3, std 24.32, range [17.33, 98.06]

Secondary structure (DSSP, 8-state):
-HHHHHHHHHHHHHHHSS-TTTTTB-HHHHHHHHTTHHHHHHH--TT----GGGHHHHHHHHHHHHHHHHHHHHHHHHH---SS------------S------------SSS-------EE-----S--S-----EE----S--TTS--------S--HHHHHHHHHHHHS--PPS-TTTT---B---HHHHHTSPPEE-TT-HHHHHTT--EEPEEEEEEEEEEEPPGGGGSTTSS------SHHHHHHHSTTHHHHHHHHHHHS-EEEEEEEETTS-HHHHHHHHHHHHHHHHHTT----SSEEEEEEEEEEEHHHHH-----HHHHHHHHHHHHHHHHHHHHHHHHHHHHHHHHHHHHHHT---TTGGGPPPSSHHHHHHHTT-HHHHHHHHS----S-STTHHHHHHHHHHHHHHHHHHHHHSS-GGGBS-HHHHHHHTTSGGGHHHHTTHHHHHHHHHHHHHHHHHHHHHHHHHHS-GGG--HHHHHHHHHHHTHHIIIIIHHHHHHHHHHHHHHGGGT---TTHHHHTTTTTTTHHHHHHHHHTT-GGGS-GGG-SSGGGHHHHHHHHHHHHHHHHHHHHHH-HHHHHHHHHHHHHHHHHHHHHHHHHHT--SS--SS-SSTTHHHHHIIIIIS-HHHH-HHHHHHHHHHHHHHH-TT----HHHHHHHHHHHHHHHHHHHHTTHHHHSTT--PPTT-HHHHHHHHHHHHHHHHHHHHHHHHHHTT--HHHHHHHT-TTHHHHHHTHHHHHHHHHHHHHHHHHT--S-B---HHHHHHHHHHHHHHHHHHHHHHIIIIIHHHHHHHHHHHHHHHHHH--S---S--SGGGGGGGGGG--/--HHHHHHHHHHHHHHSS-TTTTTB-HHHHHHHHTTHHHHHHH--TT----GGGHHHHHHHHHHHHHHHHHHHHHHHHH---SS------------S------------SSTTS-----EE-----S--S-----EE-------TTS-----------HHHHHHHHHHHHS--PPS-GGGT---B---HHHHHTSPPEE-TT-HHHHHTT--EEPEEEEEEEEEEEPPGGGGTTTSTT-----SHHHHHHHSHHHHHHHHHHHHHS-EEEEEEEETTS-HHHHHHHHHHHHHHHHHTT----SSEEEEEEEEEE-HHHHH-----HHHHHHHHHHHHHHHHHHHHHHHHHHHHHHHHHHHHHHT---TTGGGPPPSSHHHHHHHTT-HHHHHHHHS----S-STTHHHHHHHHHHHHHHHHHHHHHSS-GGGBS-HHHHHHHTTSGGGHHHHTTHHHHHHHHHHHHHHHHHHHHHHHHHHS-GGG--HHHHHHHHHHHTHHIIIIIHHHHHHHHHHHHHHGGGT---TTHHHHTTTTTTTHHHHHHHHHTT-GGGS-GGG-SSGGGHHHHHHHHHHHHHHHHHHHHHH-HHHHHHHHHHHHHHHHHHHHHHHHHHT--SS--SS-SSTTHHHHHIIIIIS-HHHH-HHHHHHHHHHHHHHH-TT----HHHHHHHHHHHHHHHHHHHHTTHHHHSTT--PPTT-HHHHHHHHHHHHHHHHHHHHHHHHHHTT--HHHHHHHT-TTHHHHHHTHHHHHHHHHHHHHHHHHT--S-B---HHHHHHHHHHHHHHHHHHHHHHIIIIIHHHHHHHHHHHHHHHHHH--S---SS-SGGGGGTTS----

Nearest PDB structures (foldseek):
  8pdu-assembly1_B  TM=1.380E-01  e=2.948E-01  Strongylocentrotus purpuratus
  7a0g-assembly1_EEE  TM=1.738E-01  e=3.026E+00  Serratia marcescens
  6grj-assembly1_E  TM=1.768E-01  e=4.087E+00  Aeromonas hydrophila
  8czj-assembly1_B  TM=1.422E-01  e=3.142E+00  Bordetella bronchiseptica RB50
  6grj-assembly1_C  TM=1.774E-01  e=9.339E+00  Aeromonas hydrophila